Protein 9IX4 (pdb70)

Organism: Lacticaseibacillus zeae (NCBI:txid57037)

Secondary structure (DSSP, 8-state):
--HHHHHHHHHHHHHT-SS--EEEEE--TTSSHHHHHHHHHHHHHHH-SS--EEEEESSGGG--HHHHHHHHHHH--SS---STTTEEE---HHHHHHHHHHHHHTT-S-SSSSSSHHHHHHHHHHHHHHHHHHHT-S-STTHHHHHHHHHHHHHHHHHHHHHHHHHHTT--HHHHHHS-SSS----HHHHHHHHHHHHHS-HHHHHHHHHH-GGGSGGG-SEEEEEHHHHHSEE--TT-SS-EETTTSGGGTTEEEEESSHHHHHHHHHHHHHHHHHH--EEHHHHHHHHHHHHHHHHTT-S-HHHHHHHHT-HHHHHHHHHHHHHHHHHTTTSPEEE---SS----EEEETTEEEETTSSPPEEEEETTTTEEEEES-S--SS-HHHHHHHHHHHHHHHHHHHHHHHHHHHHHHHHH-S-GGGPPPHHHHHHHHHHHTT--HHHHHHHHTTTTT------S--SS------HHHHH-EEEEEEE--GGGTTS-EEEEEEE---HHHHHHHHHTTEEEEEEETTTT-S-SSSS--HHHHHHHHGGGEEEGGGGS-HHHHHHH--HHHHHHHT--EEEEEE---SSSSSSS--STT-S-SHHHHHHHHHHHHHHHS--S-SHHHHHTHHHHHHHHHHHHHHHHHHH-S---EEEEEESS--BSSSSSBHHHHHHHHHHHHHHS-SHHHHH-EEEE--TTSSS-HHHHHHHHHHHHHTT---EEEEEETTTS-TT----B---HHHHTT-EE---SS--SSSTTTS-B--S-EEE-----SS---SS--SSHHHHHHHHHHHHHHHTTSS-HHHHHHHHHHHHTT--PPPPTT-HHHHHHHHHHHHHHHGGG-S-SEE-S-EEEEEEHHHHHS---TTS-GGGS-HHHHHHHHHHTTT----HHHHHHHHHHHHHHHHHHHHHHHHHHTTT-SHHHHHHHHHHHHHHH-SSB-HHHHHSSSHHHHSSS-TT------TT--S-EEEEEEEGGGTEEETTS-SEEESTTSSTTTTTTTSTTTHHHHHHTT--SS----SB---HHHHHHHHHHHHHHHHHHHHHHHHT--------GGGTTT-SEEETTTEEEEEE---SS-S--HHHHHHHHHHHHHHHHHHHSS--EEEEEEEE-SS-------TTS-EEEEEEEE-TTSSB-S-HHHHHHHHHHHT-/--HHHHHHHHHHHHT-TTT--EEEEE--SSSSHHHHHHHHHHHHHHH-TT--EEEEESSGGGS-HHHHHHHHHHH--SS---STTTEEE---HHHHHHHHHHHHHTT-S-SSTTT-HHHHHHHHHHHHHHHHHHHTTS-HHHHHHHHHHHHHHHHHHHHHHHHHHHHHTT--HHHHH-SSSS-----HHHHHHHHHHHHTS-HHHHHHHHHH-GGGGTTT-SEEEEEHHHHHSEEPPTT-SS-EETTT-GGGTTEEEEETTTTTHHHHHHHHHHHHHHH--EEHHHHHHHHHHHHHHHHTT-S-HHHHHHHTT-HHHHHHHHHHHHHHHHTTTTS-EEE--SS-----EEEETTEEEETTSSPPEEEEETTTTEEEEESSS--SS-HHHHHHHHHHHHHHHHHHHHHHHHHHHHHHHHH-SSTTSPPPHHHHHHHHHHHTT--HHHHHHHHTTS-S----SGGGGS-------HHHHH-EEEEEEE--GGGTTS-EEEEEEE---HHHHHHHHHTTEEEEEEETTTT-S-SSSS--HHHHHHHHGGGEEEGGGGS-HHHHHHH--HHHHHHTT-EEEEEEE---S-GGGTS--SS----TTHHHHHHHHHHHHHHT----SSHHHHHHHHHHHHHHHHT-S--SEEEEEESS--BSSGGGBHHHHHHHHHHHHHHS-SSSSTTEEEEE--SSSSS-HHHHHHHHHHHHHTS--EEEEEEEHHHHSSS----EE--HHHHHH-EE-PPTT--SS-GGGTEE--SEEEEPPP--SS----S--SSHHHHHHHHHHHHHHHTTSS-HHHHHHHHHHHHHT-PPPPPTT-HHHHHHHHHHHHHHHGGG-S-SEE-SEEEEEEEHHHHHH---SS--GGGS-HHHHHHHHHHGGG----HHHHHHHHHHHHHHHHHHHHHHHHHHHTT-SHHHHHHHHHHHHHHH-SSB-HHHHHSSTTTTTTSS-TT------TT--S-EE-EEEETTTTEEESSS-S-EESSTTTTTTTTTTSTTHHHHHHHTT--SS----SB---HHHHHHHHHHHHHHHHHHHHHHHH----B----GGGTTS-SEEETTTEEEEEE--SS-----HHHHHHHHHHHHHHHHHHH-S--EEEEEESB-SS----EE-SSS-EEEE--SB-TTS-B---HHHHHHHHHH--

Solvent-accessible surface area: 102804 Å² total; per-residue (Å²): 48,107,26,65,14,0,17,20,0,0,116,64,0,38,81,46,48,102,106,12,0,0,0,5,0,25,0,20,27,26,31,14,21,27,104,5,0,0,39,0,0,0,76,29,0,40,155,74,120,138,7,51,0,0,0,0,0,30,84,129,130,11,12,70,54,116,38,0,68,61,1,4,149,93,41,12,82,103,88,135,39,46,31,9,50,36,5,3,21,7,60,49,26,54,32,15,0,61,35,0,36,43,10,45,105,156,115,106,1,33,100,40,2,33,76,25,86,72,0,87,116,5,3,99,56,0,17,49,4,34,127,5,5,33,48,2,103,117,38,120,135,11,66,145,20,4,120,40,6,0,30,75,12,8,10,79,0,10,50,8,0,3,31,9,1,1,98,91,17,167,16,150,28,132,83,10,37,117,35,14,61,83,66,11,135,32,78,46,120,10,42,30,74,0,63,100,46,10,88,162,19,94,161,75,17,16,94,15,1,18,67,1,9,10,18,3,30,8,105,98,0,6,0,0,0,0,24,3,43,42,6,27,109,33,17,49,16,8,7,70,102,117,52,74,26,0,26,32,6,98,9,3,146,66,1,0,0,0,8,8,28,0,2,29,0,2,78,60,12,5,50,9,14,0,60,76,12,36,152,24,72,12,24,0,17,48,0,0,20,40,0,15,58,1,1,60,43,0,58,114,27,34,4,0,24,82,3,10,145,25,0,55,139,76,116,50,1,99,108,23,13,85,36,0,122,90,3,24,67,69,1,69,6,47,24,18,4,35,7,92,138,51,69,106,104,14,17,14,13,0,58,1,9,8,37,63,16,26,28,56,30,141,75,8,17,0,31,26,32,120,146,80,80,9,0,15,1,6,49,48,131,126,40,78,17,50,2,86,114,0,5,22,66,1,11,90,12,0,64,42,3,8,95,15,0,8,49,14,0,81,61,9,36,83,50,17,31,140,136,72,122,38,147,111,88,29,25,18,13,42,15,0,1,12,0,0,3,22,4,5,59,12,53,110,72,22,2,97,2,1,13,23,3,37,21,8,41,33,70,96,140,69,114,86,71,140,73,36,33,17,0,18,37,15,0,1,50,106,3,5,8,5,1,66,6,46,61,36,77,27,19,44,1,25,6,79,0,32,0,2,18,4,20,30,0,0,0,49,16,2,13,4,8,0,65,40,0,1,0,0,0,1,1,28,6,0,58,10,34,2,10,9,23,0,1,3,16,26,1,0,134,46,38,3,19,92,64,27,30,56,0,42,141,68,14,31,94,90,17,65,142,60,4,40,33,86,65,35,9,59,139,54,152,14,78,17,81,28,41,62,1,110,3,60,178,110,3,41,38,15,51,35,133,108,162,94,109,126,52,84,166,73,23,178,94,22,23,65,38,12,41,121,28,10,109,80,17,111,59,60,97,76,67,67,51,13,11,81,109,16,7,58,21,2,0,7,0,2,18,0,0,9,42,0,0,60,28,54,24,4,4,0,1,0,0,0,5,14,65,54,8,20,109,80,7,85,6,17,60,122,8,0,76,77,7,3,68,49,12,32,109,32,15,39,62,107,8,2,106,44,0,49,20,68,14,0,3,70,136,53,174,82,31,44,86,85,5,6,49,90,1,10,67,66,4,19,139,38,44,84,9,2,0,0,2,1,1,18,124,25,1,23,38,37,36,71,2,51,12,103,32,28,110,77,1,142,94,71,40,24,47,19,18,36,193,84,49,76,131,92,40,221,85,8,102,33,0,3,1,1,0,0,2,0,0,41,12,57,144,30,6,32,41,79,84,78,15,110,40,50,34,18,4,4,67,8,3,0,19,10,1,2,0,8,11,25,50,16,2,20,8,126,26,1,52,91,15,7,120,0,4,60,117,100,95,56,46,214,94,11,107,98,0,64,0,6,12,0,1,0,0,36,31,0,19,27,2,0,5,6,0,30,41,8,20,20,1,8,43,62,0,89,0,1,2,2,28,63,0,6,36,53,6,11,48,30,49,20,76,41,123,47,18,14,33,0,0,33,18,0,14,97,40,4,120,98,130,92,85,82,6,124,150,17,45,46,30,22,30,61,27,4,18,0,4,18,0,30,70,6,22,119,91,4,87,68,67,18,78,76,25,101,71,35,19,103,39,48,100,55,2,48,36,22,0,0,97,55,0,6,2,25,66,163,79,0,70,76,24,129,7,1,76,91,76,98,14,24,12,0,4,9,3,7,113,24,150,141,85,64,49,48,39,49,0,91,29,103,55,130,110,48,2,26,17,43,26,98,16,102,66,46,66,0,15,25,91,11,2,2,62,48,7,11,16,117,17,104,34,2,69,99,37,2,107,100,66,89,6,42,32,128,7,71,75,31,80,25,2,1,0,4,13,0,6,126,15,1,43,24,1,2,1,27,28,1,0,36,64,3,3,46,83,40,7,92,28,123,0,41,97,38,72,85,68,98,6,44,57,0,19,38,14,44,70,91,25,78,3,0,0,24,13,58,12,94,82,69,104,55,150,74,86,77,159,39,43,93,112,58,2,116,65,47,6,61,73,0,48,82,20,6,136,111,102,5,42,1,6,18,4,26,3,20,3,57,107,110,55,51,25,96,75,30,166,129,23,80,13,6,20,9,46,0,4,2,33,92,96,1,142,75,49,5,50,102,99,33,91,99,42,2,109,125,33,6,89,83,42,133,21,76,23,0,17,20,0,0,123,67,0,46,73,39,55,106,94,15,0,0,0,7,0,26,1,10,14,22,17,17,25,28,118,5,0,0,16,0,0,0,65,27,1,66,145,74,136,126,6,55,0,0,0,0,1,26,41,119,73,7,11,55,60,131,43,0,64,50,0,6,159,97,40,17,64,94,117,110,91,49,24,4,32,44,6,4,19,12,68,42,26,57,40,17,0,65,44,0,28,53,15,51,95,159,126,110,3,25,109,34,0,50,90,18,94,105,0,82,141,11,2,76,38,0,18,57,4,43,116,1,7,35,38,10,108,146,72,111,137,9,73,156,16,0,122,47,4,0,35,58,4,5,30,64,0,7,63,6,0,1,43,11,4,2,90,98,14,147,9,112,16,141,120,42,14,44,94,26,60,97,14,16,140,18,62,52,123,1,31,31,95,0,67,91,45,10,67,140,15,90,146,68,22,14,98,16,1,23,52,1,7,11,20,4,19,9,111,100,1,11,0,0,0,0,20,1,44,32,3,26,91,39,20,49,16,10,6,63,132,133,50,84,27,0,24,25,8,97,8,2,161,67,2,0,0,0,6,12,21,0,1,18,0,1,95,52,10,8,74,13,20,0,59,65,13,37,153,20,66,13,20,0,17,42,1,0,29,38,0,14,67,1,1,60,28,1,66,107,28,36,3,2,21,87,2,10,140,19,0,45,132,83,119,51,0,90,99,22,20,82,54,0,120,84,0,22,72,64,2,67,4,44,16,23,5,21,3,120,61,137,49,181,84,16,21,10,14,0,65,1,19,5,41,58,12,20,24,50,40,141,75,6,20,0,34,33,30,92,144,86,62,12,0,28,2,10,85,44,132,120,42,79,21,66,4,85,115,1,6,27,69,1,16,100,13,0,83,41,3,7,96,16,0,7,49,15,0,70,64,11,30,88,45,31,43,132,148,70,114,62,149,115,99,40,24,23,14,47,21,0,0,14,0,0,2,23,1,4,54,12,50,105,68,22,3,90,3,0,11,23,8,34,32,10,47,35,68,99,113,163,39,80,129,112,71,34,26,18,0,16,38,13,0,1,41,112,3,6,8,4,1,68,10,52,66,32,76,24,16,44,2,18,4,79,0,30,0,3,25,6,23,33,0,0,0,53,12,1,12,3,10,0,66,44,0,3,0,0,0,0,8,26,1,0,59,13,38,6,8,9,15,0,1,5,17,22,1,0,124,41,29,1,23,90,62,32,34,64,0,42,142,65,18,67,109,90,9,62,151,69,5,30,30,93,39,42,6,70,156,71,170,15,83,17,84,34,34,60,9,144,16,61,150,104,5,32,52,11,21,50,148,110,148,88,131,95,53,84,130,67,17,144,89,28,35,50,89,12,46,138,34,11,111,103,33,146,129,41,94,75,25,11,80,44,0,1,12,1,7,19,0,1,6,19,0,0,56,28,88,30,1,4,0,0,0,0,0,8,20,68,24,2,28,101,69,15,102,4,19,50,101,12,1,83,85,3,5,66,50,2,54,116,26,15,28,53,152,48,0,99,65,0,47,15,70,13,1,1,66,164,54,178,86,36,30,134,82,6,4,49,72,0,15,59,31,0,19,147,46,36,73,11,0,1,0,1,0,4,9,104,13,0,2,31,22,15,85,0,37,10,99,32,16,125,67,0,144,120,65,26,23,55,11,21,38,208,88,51,72,164,103,36,195,74,44,88,15,0,1,2,0,0,0,5,0,1,45,17,66,135,16,5,24,56,87,77,73,21,119,36,49,37,28,5,6,57,10,4,0,18,9,1,1,0,4,11,24,50,15,3,30,12,109,36,2,59,93,14,8,111,2,7,42,111,83,171,66,52,205,83,14,95,99,0,70,0,14,7,0,0,7,0,17,18,0,10,11,0,0,2,4,0,15,40,6,22,9,6,3,47,74,0,43,0,2,1,9,30,60,0,7,61,43,9,9,69,23,51,15,80,46,122,53,13,12,24,0,0,32,29,0,22,91,35,6,118,120,96,113,78,75,8,124,117,38,30,43,41,23,26,44,31,3,19,0,4,18,0,37,73,8,14,142,94,0,63,52,87,12,62,92,13,124,68,32,26,93,31,37,95,47,2,46,42,19,0,0,97,47,3,9,2,31,58,165,76,1,62,70,21,150,14,2,96,98,83,85,14,24,7,0,3,9,5,8,106,14,126,134,86,72,61,44,42,79,0,100,47,96,66,141,109,44,2,25,21,42,26,90,17,101,50,63,80,0,9,10,76,6,2,2,70,63,4,1,25,118,14,97,22,1,93,90,20,2,114,86,75,102,5,51,34,135,8,105,69,46,70,34,2,0,0,3,12,0,5,118,18,1,29,26,13,2,2,24,32,0,2,36,55,0,12,54,85,24,2,79,31,136,28,44,102,53,73,57,66,74,15,44,72,19,18,58,45,33,28,116,20,74,0,0,3,16,14,71,10,115,108,76,81,103,155,82,86,92,169,41,72,70,118,140,11,71,54,53,5,54,83,2,47,83,51,13,144,129,121,6,47,0,10,13,4,20,5,14,13,64,101,158,20,147,13,88,55,68,159,88,24,63,17,12,66,8,31,1,1,2,52,77,120,2,111,54,73,9,61,110,92,14,46,111,35,19,112,129,10,8,115

Foldseek 3Di:
DDLVLLLVVVVVQLVCAQQGFEAEEAFFPLDPPPLSNLLSLLLVCVVDQQAAEEAAEADPLSLPVVSNLVSNCVNDDDPSPPCLLAAAEFEDLLVLLVVVLVCVVVVLQPCLLNVDVQLVVLNVVLVVLSVVLVVPPPDDVCNVVSVVSNLVSVVSNLVSVVVSLCVVLVHPQVCCVVVPVPQRADDDVSLVSSVVVLVPDDDSNSSVCSHSAVLSPVSRHRYYGYYLLQLQAFGCHRRGRDTDHNLFDPSLFAHEYEYAAALQSQVVVFLVQLQVLVVAKFFLLVLLVLVLQLLVCLQVPNFPCLLSVVQHPDPVSVVLNVLSVVLCVQQVSVFFEAEDDPVDFQAKWKDALAGIAGLQPQDKAWDQDVVVRHIYIDRDPDHRRPVVVSVVVSVVSLLVVLLVLLVSLVVSQVVVCVVDPDNPDGDTSLRSQQVSCVSSVHDSSSSVSSCVSLPNDNDDPDQPPVAFQAALQVCQPANMKMWHWDADPVPNVHIGIMMGTRHQRSLNVVVSSSSRYHYYYYHNCQQQCFVLSGPNVVNNCRRQPVSYHYSVVSDDVVSVVVLFCPVLCVVVVFDEAEDAQDDAQFQPPLDPPDPPQDDDCVSVVLRVVLQVLLVVDQDDPPPVNRRRVLSRLVSQVSSVLLVQQVDLLFLEEEAAEADDADDHSSHHPVSSQVSSQCSLPSDDDVSNVQEEEDEADPVDPDARLVVLQVLLVCSAPVRHYYYYYYYLPSDFPPGAAWHAQHPSNVVFKDFSDDPDDDCPDPQNGIEFGQEYEDEQHDCSAQDDQQQHSDSSNSSNVVSVSSLLSLLQDADVVVVVQSVQSSVSHGDDDRPQRPNQLSVLQVSVLRVVSNRPNHGMYGHNRYYYYHPVSLQRHDCVSHPLSRGDVNVVVSVVVSVVRDDDRVVSSLQSLLQSLQQSLLVLVVVLLVPQLADCVSVVLVVVVLLVCQLAQADAPVDQCPDDSNRPPSYCRNPSWHWDPVLDAKAAWDAPDDNRRGIGRVDHDDIFHLLLDCVWQAVPAPPQVVVCVVSNGDSHHGRYTTGHRPSSSQSNSFVSQVSRVQVVVCVLQPDRFDADPDSNCRVLAGTDDPLAEGEHEGADDADDPDDVVVVVVVVVVSQVSVCVPSVDRHAYAYDYAEDQDDDAWDADPVRRHTYGRYFTYGHNDGDHDVVSSVVCNVSVVD/DALVLLLVVVVVQLVCQQFFFAAEEAFFFQQCQPLNNLLSLLLVCVVDVQAAEEEAEADPVQLPPVSNVVSNQVRDDPPSDVCLLAEAEFDDLLVLLVVLLVCVVVVLQPVLLVPDPQLVVLNVLLVVLSVVLVVQVPDVVVNVVSVVSNLVSVVSNLVSVVVSLQVVLVHPQCVQFPVDDPGQPHDPVSLVSSVVVLVPDDPSNNNVCSHSAVLSPVSSHRYYGYYLLQLQAFGQHRSDSDTDHNLFDPSLFAHEYEYAPAVQSQVVVQLVLLVVLVVAKFFLLVLLVLLLQLLVCLQVVVFDCLLSVVQHPDVVSVVLNVLSVVLCVQQVSVFFEAEDDPDDFQAKWKFALQDIAGLQPQDKAWDQDVVVRHIYIYRDPDHPRPVVVSVVVSVVSLLVVLLVLLVSLVVSQVVVCVPDDPNPPRDTSLRSQQVSCVSSPDDNSSSVVSCVSDPSDNDDDLCVPDDFQAAAQVCQVAPMKMWDWDADPVPNRHIGTMMGGRHCRSLNSVVSSSSRYHYYYHDNCNPQCFVQSHPNVVNNCSRRPVSHHYSVVSDDVVSVVVLFDPVLLVVFLFAEAEAAQPDFQAQVSLADPPPPDDDPPPSVVVSVVLVVLQVPAVPDSPLRVQLNLVLSQVLVVQADLDQLEEEEAAADAADPGSSRHPVSSQVSSVCSLVVDHDPSSVQEEEAEQEPPDPDDSVVSLVVQQCCVQPVVGRYYYYYYLVRQLADHANKHFHDPCLVVFWTFSDDPPDDPPDVLAGIEFGQEYEYEFDPPSAQDDQQQHSHSSNSRRVVSVSSLLSLLQDAPVVVVVQSVCNSVSNGDDDRDQRVNQLSVLQVSVQSNVSNRNNHRIYGSYGYYYYHVVSLQRHECDSNPCSSGDPNVVVSPVVSVVRYDDNPVSSQQSLLQSLQLSLLSLVVVLVVPQLFDDVSVVLVVVLLLVCQLAQADAPVRLCDDPNNSPPSYCHNNSWHWDPPLDQKAAWAADDVVSRGIGRVDHDGIQHLCLPCLFLQVLAPCRVVVCVVSNGDSHRGRYTTGHHPNSSQSNSFVRQVVSVVVVCCVPLVADWAADDDRNLPPLAGTAAPLAETEHEDEDEADDPDDPVVVCVSNVVSQVVCCVVSVDRYAYEYDYAEYADQWDFDADPVRRYTYTHHAGYRSNHGRQDPVNSVVVVVSSD

Radius of gyration: 46.59 Å; Cα contacts (8 Å, |Δi|>4): 3832; chains: 2; bounding box: 82×109×124 Å

Structure (mmCIF, N/CA/C/O backbone):
data_9IX4
#
_entry.id   9IX4
#
_cell.length_a   1.00
_cell.length_b   1.00
_cell.length_c   1.00
_cell.angle_alpha   90.00
_cell.angle_beta   90.00
_cell.angle_gamma   90.00
#
_symmetry.space_group_name_H-M   'P 1'
#
loop_
_entity.id
_entity.type
_entity.pdbx_description
1 polymer DdmD
2 polymer "DNA (5'-D(P*TP*AP*TP*GP*AP*GP*TP*AP*TP*AP*TP*CP*C)-3')"
3 polymer "DNA (5'-D(P*AP*TP*GP*AP*GP*TP*AP*TP*AP*TP*CP*C)-3')"
4 polymer "DNA (5'-D(P*AP*AP*AP*AP*AP*AP*AP*AP*AP*A)-3')"
5 non-polymer "ADENOSINE-5'-DIPHOSPHATE"
#
loop_
_atom_site.group_PDB
_atom_site.id
_atom_site.type_symbol
_atom_site.label_atom_id
_atom_site.label_alt_id
_atom_site.label_comp_id
_atom_site.label_asym_id
_atom_site.label_entity_id
_atom_site.label_seq_id
_atom_site.pdbx_PDB_ins_code
_atom_site.Cartn_x
_atom_site.Cartn_y
_atom_site.Cartn_z
_atom_site.occupancy
_atom_site.B_iso_or_equiv
_atom_site.auth_seq_id
_atom_site.auth_comp_id
_atom_site.auth_asym_id
_atom_site.auth_atom_id
_atom_site.pdbx_PDB_model_num
ATOM 1 N N . MET A 1 1 ? 159.901 196.899 134.194 1.00 120.58 1 MET A N 1
ATOM 2 C CA . MET A 1 1 ? 159.447 195.520 134.320 1.00 122.80 1 MET A CA 1
ATOM 3 C C . MET A 1 1 ? 158.022 195.486 134.852 1.00 123.36 1 MET A C 1
ATOM 4 O O . MET A 1 1 ? 157.706 196.146 135.838 1.00 120.25 1 MET A O 1
ATOM 9 N N . GLN A 1 2 ? 157.161 194.723 134.190 1.00 106.69 2 GLN A N 1
ATOM 10 C CA . GLN A 1 2 ? 155.763 194.670 134.589 1.00 105.12 2 GLN A CA 1
ATOM 11 C C . GLN A 1 2 ? 155.598 193.864 135.869 1.00 104.04 2 GLN A C 1
ATOM 12 O O . GLN A 1 2 ? 156.259 192.843 136.071 1.00 103.60 2 GLN A O 1
ATOM 18 N N . VAL A 1 3 ? 154.707 194.337 136.741 1.00 95.47 3 VAL A N 1
ATOM 19 C CA . VAL A 1 3 ? 154.400 193.603 137.961 1.00 89.73 3 VAL A CA 1
ATOM 20 C C . VAL A 1 3 ? 153.674 192.307 137.631 1.00 91.79 3 VAL A C 1
ATOM 21 O O . VAL A 1 3 ? 153.807 191.307 138.350 1.00 94.62 3 VAL A O 1
ATOM 25 N N . SER A 1 4 ? 152.905 192.295 136.541 1.00 92.90 4 SER A N 1
ATOM 26 C CA . SER A 1 4 ? 152.156 191.100 136.176 1.00 92.44 4 SER A CA 1
ATOM 27 C C . SER A 1 4 ? 153.076 189.926 135.877 1.00 97.58 4 SER A C 1
ATOM 28 O O . SER A 1 4 ? 152.703 188.776 136.119 1.00 103.16 4 SER A O 1
ATOM 31 N N . ASP A 1 5 ? 154.275 190.188 135.353 1.00 99.01 5 ASP A N 1
ATOM 32 C CA . ASP A 1 5 ? 155.217 189.104 135.089 1.00 96.85 5 ASP A CA 1
ATOM 33 C C . ASP A 1 5 ? 155.644 188.419 136.381 1.00 99.24 5 ASP A C 1
ATOM 34 O O . ASP A 1 5 ? 155.680 187.185 136.468 1.00 105.53 5 ASP A O 1
ATOM 39 N N . PHE A 1 6 ? 155.967 189.209 137.402 1.00 88.55 6 PHE A N 1
ATOM 40 C CA . PHE A 1 6 ? 156.353 188.626 138.680 1.00 87.22 6 PHE A CA 1
ATOM 41 C C . PHE A 1 6 ? 155.171 187.941 139.347 1.00 86.55 6 PHE A C 1
ATOM 42 O O . PHE A 1 6 ? 155.339 186.918 140.018 1.00 96.05 6 PHE A O 1
ATOM 50 N N . SER A 1 7 ? 153.966 188.483 139.175 1.00 79.51 7 SER A N 1
ATOM 51 C CA . SER A 1 7 ? 152.789 187.797 139.693 1.00 81.45 7 SER A CA 1
ATOM 52 C C . SER A 1 7 ? 152.596 186.452 139.004 1.00 81.55 7 SER A C 1
ATOM 53 O O . SER A 1 7 ? 152.220 185.462 139.644 1.00 87.80 7 SER A O 1
ATOM 56 N N . GLY A 1 8 ? 152.851 186.398 137.698 1.00 71.14 8 GLY A N 1
ATOM 57 C CA . GLY A 1 8 ? 152.790 185.132 136.990 1.00 73.57 8 GLY A CA 1
ATOM 58 C C . GLY A 1 8 ? 153.825 184.142 137.484 1.00 83.14 8 GLY A C 1
ATOM 59 O O . GLY A 1 8 ? 153.541 182.952 137.624 1.00 84.62 8 GLY A O 1
ATOM 60 N N . MET A 1 9 ? 155.039 184.621 137.760 1.00 81.12 9 MET A N 1
ATOM 61 C CA . MET A 1 9 ? 156.057 183.742 138.327 1.00 68.87 9 MET A CA 1
ATOM 62 C C . MET A 1 9 ? 155.628 183.211 139.687 1.00 73.87 9 MET A C 1
ATOM 63 O O . MET A 1 9 ? 155.803 182.024 139.984 1.00 83.37 9 MET A O 1
ATOM 68 N N . ILE A 1 10 ? 155.055 184.077 140.524 1.00 69.73 10 ILE A N 1
ATOM 69 C CA . ILE A 1 10 ? 154.623 183.661 141.855 1.00 60.16 10 ILE A CA 1
ATOM 70 C C . ILE A 1 10 ? 153.529 182.609 141.761 1.00 70.29 10 ILE A C 1
ATOM 71 O O . ILE A 1 10 ? 153.549 181.605 142.481 1.00 82.14 10 ILE A O 1
ATOM 76 N N . LYS A 1 11 ? 152.548 182.825 140.887 1.00 82.40 11 LYS A N 1
ATOM 77 C CA . LYS A 1 11 ? 151.458 181.863 140.788 1.00 82.84 11 LYS A CA 1
ATOM 78 C C . LYS A 1 11 ? 151.913 180.564 140.138 1.00 85.60 11 LYS A C 1
ATOM 79 O O . LYS A 1 11 ? 151.402 179.492 140.481 1.00 94.49 11 LYS A O 1
ATOM 85 N N . LYS A 1 12 ? 152.885 180.628 139.228 1.00 75.17 12 LYS A N 1
ATOM 86 C CA . LYS A 1 12 ? 153.469 179.403 138.697 1.00 77.37 12 LYS A CA 1
ATOM 87 C C . LYS A 1 12 ? 154.174 178.619 139.794 1.00 82.66 12 LYS A C 1
ATOM 88 O O . LYS A 1 12 ? 154.041 177.395 139.881 1.00 83.54 12 LYS A O 1
ATOM 94 N N . LEU A 1 13 ? 154.933 179.312 140.644 1.00 79.07 13 LEU A N 1
ATOM 95 C CA . LEU A 1 13 ? 155.616 178.628 141.736 1.00 71.78 13 LEU A CA 1
ATOM 96 C C . LEU A 1 13 ? 154.621 178.019 142.712 1.00 74.70 13 LEU A C 1
ATOM 97 O O . LEU A 1 13 ? 154.804 176.886 143.170 1.00 86.01 13 LEU A O 1
ATOM 102 N N . GLN A 1 14 ? 153.562 178.756 143.044 1.00 77.77 14 GLN A N 1
ATOM 103 C CA . GLN A 1 14 ? 152.542 178.216 143.935 1.00 80.61 14 GLN A CA 1
ATOM 104 C C . GLN A 1 14 ? 151.812 177.041 143.301 1.00 81.78 14 GLN A C 1
ATOM 105 O O . GLN A 1 14 ? 151.301 176.173 144.015 1.00 86.12 14 GLN A O 1
ATOM 111 N N . SER A 1 15 ? 151.746 176.999 141.969 1.00 87.79 15 SER A N 1
ATOM 112 C CA . SER A 1 15 ? 151.150 175.860 141.284 1.00 89.95 15 SER A CA 1
ATOM 113 C C . SER A 1 15 ? 151.943 174.576 141.483 1.00 96.81 15 SER A C 1
ATOM 114 O O . SER A 1 15 ? 151.386 173.487 141.310 1.00 100.95 15 SER A O 1
ATOM 117 N N . GLN A 1 16 ? 153.219 174.675 141.846 1.00 94.13 16 GLN A N 1
ATOM 118 C CA . GLN A 1 16 ? 154.094 173.523 142.025 1.00 89.74 16 GLN A CA 1
ATOM 119 C C . GLN A 1 16 ? 154.071 172.984 143.444 1.00 95.94 16 GLN A C 1
ATOM 120 O O . GLN A 1 16 ? 155.065 172.398 143.880 1.00 95.93 16 GLN A O 1
ATOM 126 N N . SER A 1 17 ? 152.964 173.162 144.161 1.00 114.67 17 SER A N 1
ATOM 127 C CA . SER A 1 17 ? 152.870 172.968 145.606 1.00 112.15 17 SER A CA 1
ATOM 128 C C . SER A 1 17 ? 153.407 171.635 146.127 1.00 110.71 17 SER A C 1
ATOM 129 O O . SER A 1 17 ? 154.205 171.644 147.072 1.00 111.39 17 SER A O 1
ATOM 132 N N . PRO A 1 18 ? 153.020 170.476 145.576 1.00 110.89 18 PRO A N 1
ATOM 133 C CA . PRO A 1 18 ? 153.502 169.225 146.189 1.00 104.71 18 PRO A CA 1
ATOM 134 C C . PRO A 1 18 ? 154.989 168.991 145.987 1.00 105.02 18 PRO A C 1
ATOM 135 O O . PRO A 1 18 ? 155.687 168.639 146.945 1.00 107.29 18 PRO A O 1
ATOM 139 N N . GLU A 1 19 ? 155.497 169.174 144.775 1.00 98.43 19 GLU A N 1
ATOM 140 C CA . GLU A 1 19 ? 156.925 169.060 144.489 1.00 97.85 19 GLU A CA 1
ATOM 141 C C . GLU A 1 19 ? 157.435 170.466 144.199 1.00 96.93 19 GLU A C 1
ATOM 142 O O . GLU A 1 19 ? 157.354 170.943 143.065 1.00 100.60 19 GLU A O 1
ATOM 148 N N . HIS A 1 20 ? 157.959 171.123 145.228 1.00 71.85 20 HIS A N 1
ATOM 149 C CA . HIS A 1 20 ? 158.331 172.524 145.106 1.00 74.05 20 HIS A CA 1
ATOM 150 C C . HIS A 1 20 ? 159.473 172.704 144.118 1.00 74.62 20 HIS A C 1
ATOM 151 O O . HIS A 1 20 ? 160.360 171.856 144.002 1.00 79.73 20 HIS A O 1
ATOM 158 N N . ALA A 1 21 ? 159.440 173.815 143.397 1.00 63.46 21 ALA A N 1
ATOM 159 C CA . ALA A 1 21 ? 160.407 174.115 142.357 1.00 66.15 21 ALA A CA 1
ATOM 160 C C . ALA A 1 21 ? 161.257 175.314 142.748 1.00 64.62 21 ALA A C 1
ATOM 161 O O . ALA A 1 21 ? 160.938 176.061 143.672 1.00 75.77 21 ALA A O 1
ATOM 163 N N . LEU A 1 22 ? 162.357 175.485 142.026 1.00 53.76 22 LEU A N 1
ATOM 164 C CA . LEU A 1 22 ? 163.251 176.620 142.194 1.00 46.31 22 LEU A CA 1
ATOM 165 C C . LEU A 1 22 ? 163.297 177.400 140.892 1.00 58.67 22 LEU A C 1
ATOM 166 O O . LEU A 1 22 ? 163.531 176.819 139.829 1.00 75.29 22 LEU A O 1
ATOM 171 N N . MET A 1 23 ? 163.076 178.706 140.971 1.00 59.80 23 MET A N 1
ATOM 172 C CA . MET A 1 23 ? 163.054 179.572 139.802 1.00 60.63 23 MET A CA 1
ATOM 173 C C . MET A 1 23 ? 164.146 180.619 139.933 1.00 66.86 23 MET A C 1
ATOM 174 O O . MET A 1 23 ? 164.276 181.254 140.982 1.00 76.44 23 MET A O 1
ATOM 179 N N . LEU A 1 24 ? 164.925 180.797 138.873 1.00 68.43 24 LEU A N 1
ATOM 180 C CA . LEU A 1 24 ? 166.004 181.772 138.843 1.00 70.95 24 LEU A CA 1
ATOM 181 C C . LEU A 1 24 ? 165.733 182.781 137.742 1.00 76.41 24 LEU A C 1
ATOM 182 O O . LEU A 1 24 ? 165.394 182.400 136.618 1.00 88.28 24 LEU A O 1
ATOM 187 N N . LEU A 1 25 ? 165.885 184.060 138.063 1.00 69.20 25 LEU A N 1
ATOM 188 C CA . LEU A 1 25 ? 165.626 185.140 137.123 1.00 71.05 25 LEU A CA 1
ATOM 189 C C . LEU A 1 25 ? 166.910 185.922 136.903 1.00 76.15 25 LEU A C 1
ATOM 190 O O . LEU A 1 25 ? 167.521 186.400 137.863 1.00 80.61 25 LEU A O 1
ATOM 195 N N . ASN A 1 26 ? 167.313 186.053 135.644 1.00 90.42 26 ASN A N 1
ATOM 196 C CA . ASN A 1 26 ? 168.461 186.865 135.260 1.00 86.73 26 ASN A CA 1
ATOM 197 C C . ASN A 1 26 ? 167.946 188.153 134.637 1.00 95.10 26 ASN A C 1
ATOM 198 O O . ASN A 1 26 ? 167.425 188.143 133.518 1.00 100.31 26 ASN A O 1
ATOM 203 N N . ALA A 1 27 ? 168.097 189.261 135.357 1.00 95.72 27 ALA A N 1
ATOM 204 C CA . ALA A 1 27 ? 167.751 190.559 134.833 1.00 99.12 27 ALA A CA 1
ATOM 205 C C . ALA A 1 27 ? 168.872 191.500 135.250 1.00 102.46 27 ALA A C 1
ATOM 206 O O . ALA A 1 27 ? 169.266 191.503 136.428 1.00 106.32 27 ALA A O 1
ATOM 208 N N . PRO A 1 28 ? 169.397 192.305 134.331 1.00 107.69 28 PRO A N 1
ATOM 209 C CA . PRO A 1 28 ? 170.507 193.193 134.683 1.00 107.55 28 PRO A CA 1
ATOM 210 C C . PRO A 1 28 ? 170.114 194.163 135.785 1.00 107.64 28 PRO A C 1
ATOM 211 O O . PRO A 1 28 ? 168.949 194.532 135.934 1.00 110.00 28 PRO A O 1
ATOM 215 N N . THR A 1 29 ? 171.108 194.555 136.575 1.00 114.62 29 THR A N 1
ATOM 216 C CA . THR A 1 29 ? 170.873 195.443 137.699 1.00 115.34 29 THR A CA 1
ATOM 217 C C . THR A 1 29 ? 170.402 196.810 137.218 1.00 120.04 29 THR A C 1
ATOM 218 O O . THR A 1 29 ? 170.580 197.192 136.059 1.00 125.39 29 THR A O 1
ATOM 222 N N . GLY A 1 30 ? 169.779 197.546 138.132 1.00 123.11 30 GLY A N 1
ATOM 223 C CA . GLY A 1 30 ? 169.212 198.834 137.817 1.00 124.49 30 GLY A CA 1
ATOM 224 C C . GLY A 1 30 ? 167.806 198.776 137.274 1.00 127.00 30 GLY A C 1
ATOM 225 O O . GLY A 1 30 ? 167.111 199.799 137.284 1.00 130.10 30 GLY A O 1
ATOM 226 N N . THR A 1 31 ? 167.363 197.616 136.806 1.00 122.74 31 THR A N 1
ATOM 227 C CA . THR A 1 31 ? 165.979 197.429 136.418 1.00 120.00 31 THR A CA 1
ATOM 228 C C . THR A 1 31 ? 165.161 197.038 137.643 1.00 123.17 31 THR A C 1
ATOM 229 O O . THR A 1 31 ? 165.696 196.700 138.701 1.00 117.93 31 THR A O 1
ATOM 233 N N . GLY A 1 32 ? 163.845 197.089 137.494 1.00 112.94 32 GLY A N 1
ATOM 234 C CA . GLY A 1 32 ? 162.981 196.889 138.636 1.00 109.55 32 GLY A CA 1
ATOM 235 C C . GLY A 1 32 ? 162.825 195.449 139.070 1.00 109.45 32 GLY A C 1
ATOM 236 O O . GLY A 1 32 ? 161.727 194.896 138.979 1.00 117.70 32 GLY A O 1
ATOM 237 N N . LYS A 1 33 ? 163.898 194.819 139.547 1.00 101.77 33 LYS A N 1
ATOM 238 C CA . LYS A 1 33 ? 163.743 193.495 140.138 1.00 102.22 33 LYS A CA 1
ATOM 239 C C . LYS A 1 33 ? 163.154 193.603 141.536 1.00 103.97 33 LYS A C 1
ATOM 240 O O . LYS A 1 33 ? 162.073 193.073 141.810 1.00 107.95 33 LYS A O 1
ATOM 246 N N . SER A 1 34 ? 163.853 194.301 142.433 1.00 98.85 34 SER A N 1
ATOM 247 C CA . SER A 1 34 ? 163.389 194.416 143.811 1.00 96.98 34 SER A CA 1
ATOM 248 C C . SER A 1 34 ? 162.059 195.151 143.906 1.00 99.30 34 SER A C 1
ATOM 249 O O . SER A 1 34 ? 161.161 194.710 144.631 1.00 104.73 34 SER A O 1
ATOM 252 N N . TYR A 1 35 ? 161.918 196.244 143.182 1.00 92.14 35 TYR A N 1
ATOM 253 C CA . TYR A 1 35 ? 160.691 197.002 143.232 1.00 91.38 35 TYR A CA 1
ATOM 254 C C . TYR A 1 35 ? 159.514 196.157 142.841 1.00 92.24 35 TYR A C 1
ATOM 255 O O . TYR A 1 35 ? 158.572 196.008 143.604 1.00 99.68 35 TYR A O 1
ATOM 264 N N . THR A 1 36 ? 159.559 195.591 141.653 1.00 80.51 36 THR A N 1
ATOM 265 C CA . THR A 1 36 ? 158.428 194.824 141.156 1.00 82.84 36 THR A CA 1
ATOM 266 C C . THR A 1 36 ? 158.205 193.537 141.933 1.00 88.14 36 THR A C 1
ATOM 267 O O . THR A 1 36 ? 157.056 193.112 142.063 1.00 101.40 36 THR A O 1
ATOM 271 N N . ILE A 1 37 ? 159.253 192.902 142.462 1.00 74.33 37 ILE A N 1
ATOM 272 C CA . ILE A 1 37 ? 159.007 191.717 143.276 1.00 70.93 37 ILE A CA 1
ATOM 273 C C . ILE A 1 37 ? 158.312 192.103 144.573 1.00 76.50 37 ILE A C 1
ATOM 274 O O . ILE A 1 37 ? 157.448 191.372 145.061 1.00 81.69 37 ILE A O 1
ATOM 279 N N . ILE A 1 38 ? 158.646 193.266 145.138 1.00 78.90 38 ILE A N 1
ATOM 280 C CA . ILE A 1 38 ? 157.934 193.727 146.324 1.00 73.03 38 ILE A CA 1
ATOM 281 C C . ILE A 1 38 ? 156.475 194.011 145.995 1.00 72.32 38 ILE A C 1
ATOM 282 O O . ILE A 1 38 ? 155.567 193.624 146.743 1.00 88.14 38 ILE A O 1
ATOM 287 N N . ARG A 1 39 ? 156.224 194.683 144.871 1.00 76.81 39 ARG A N 1
ATOM 288 C CA . ARG A 1 39 ? 154.844 194.960 144.485 1.00 78.53 39 ARG A CA 1
ATOM 289 C C . ARG A 1 39 ? 154.060 193.671 144.276 1.00 80.50 39 ARG A C 1
ATOM 290 O O . ARG A 1 39 ? 152.922 193.547 144.741 1.00 90.34 39 ARG A O 1
ATOM 298 N N . ALA A 1 40 ? 154.655 192.698 143.585 1.00 63.21 40 ALA A N 1
ATOM 299 C CA . ALA A 1 40 ? 153.963 191.445 143.314 1.00 71.15 40 ALA A CA 1
ATOM 300 C C . ALA A 1 40 ? 153.730 190.647 144.588 1.00 80.11 40 ALA A C 1
ATOM 301 O O . ALA A 1 40 ? 152.665 190.043 144.760 1.00 84.11 40 ALA A O 1
ATOM 303 N N . LEU A 1 41 ? 154.712 190.623 145.490 1.00 76.38 41 LEU A N 1
ATOM 304 C CA . LEU A 1 41 ? 154.525 189.944 146.764 1.00 65.51 41 LEU A CA 1
ATOM 305 C C . LEU A 1 41 ? 153.375 190.559 147.539 1.00 69.60 41 LEU A C 1
ATOM 306 O O . LEU A 1 41 ? 152.523 189.840 148.070 1.00 82.00 41 LEU A O 1
ATOM 311 N N . CYS A 1 42 ? 153.326 191.891 147.605 1.00 77.56 42 CYS A N 1
ATOM 312 C CA . CYS A 1 42 ? 152.245 192.546 148.332 1.00 74.22 42 CYS A CA 1
ATOM 313 C C . CYS A 1 42 ? 150.895 192.258 147.691 1.00 76.51 42 CYS A C 1
ATOM 314 O O . CYS A 1 42 ? 149.914 191.983 148.391 1.00 91.70 42 CYS A O 1
ATOM 317 N N . ARG A 1 43 ? 150.827 192.308 146.361 1.00 69.30 43 ARG A N 1
ATOM 318 C CA . ARG A 1 43 ? 149.564 192.060 145.677 1.00 72.44 43 ARG A CA 1
ATOM 319 C C . ARG A 1 43 ? 149.070 190.641 145.925 1.00 77.35 43 ARG A C 1
ATOM 320 O O . ARG A 1 43 ? 147.892 190.423 146.234 1.00 81.70 43 ARG A O 1
ATOM 328 N N . TYR A 1 44 ? 149.964 189.659 145.806 1.00 73.40 44 TYR A N 1
ATOM 329 C CA . TYR A 1 44 ? 149.565 188.275 146.023 1.00 69.17 44 TYR A CA 1
ATOM 330 C C . TYR A 1 44 ? 149.181 188.030 147.474 1.00 78.33 44 TYR A C 1
ATOM 331 O O . TYR A 1 44 ? 148.247 187.272 147.752 1.00 87.09 44 TYR A O 1
ATOM 340 N N . ALA A 1 45 ? 149.890 188.655 148.415 1.00 82.81 45 ALA A N 1
ATOM 341 C CA . ALA A 1 45 ? 149.533 188.505 149.819 1.00 78.24 45 ALA A CA 1
ATOM 342 C C . ALA A 1 45 ? 148.155 189.083 150.098 1.00 81.24 45 ALA A C 1
ATOM 343 O O . ALA A 1 45 ? 147.373 188.498 150.855 1.00 87.32 45 ALA A O 1
ATOM 345 N N . ILE A 1 46 ? 147.841 190.232 149.500 1.00 78.85 46 ILE A N 1
ATOM 346 C CA . ILE A 1 46 ? 146.532 190.836 149.716 1.00 73.35 46 ILE A CA 1
ATOM 347 C C . ILE A 1 46 ? 145.434 189.970 149.116 1.00 81.83 46 ILE A C 1
ATOM 348 O O . ILE A 1 46 ? 144.388 189.753 149.737 1.00 86.48 46 ILE A O 1
ATOM 353 N N . LYS A 1 47 ? 145.651 189.455 147.905 1.00 85.36 47 LYS A N 1
ATOM 354 C CA . LYS A 1 47 ? 144.594 188.700 147.239 1.00 80.97 47 LYS A CA 1
ATOM 355 C C . LYS A 1 47 ? 144.350 187.354 147.908 1.00 79.40 47 LYS A C 1
ATOM 356 O O . LYS A 1 47 ? 143.204 186.905 148.004 1.00 85.00 47 LYS A O 1
ATOM 362 N N . HIS A 1 48 ? 145.405 186.691 148.369 1.00 84.69 48 HIS A N 1
ATOM 363 C CA . HIS A 1 48 ? 145.317 185.330 148.882 1.00 84.26 48 HIS A CA 1
ATOM 364 C C . HIS A 1 48 ? 145.624 185.312 150.372 1.00 85.64 48 HIS A C 1
ATOM 365 O O . HIS A 1 48 ? 146.666 185.814 150.800 1.00 93.62 48 HIS A O 1
ATOM 372 N N . GLU A 1 49 ? 144.721 184.720 151.153 1.00 91.08 49 GLU A N 1
ATOM 373 C CA . GLU A 1 49 ? 144.832 184.777 152.607 1.00 93.38 49 GLU A CA 1
ATOM 374 C C . GLU A 1 49 ? 145.925 183.862 153.142 1.00 95.49 49 GLU A C 1
ATOM 375 O O . GLU A 1 49 ? 146.634 184.228 154.084 1.00 96.21 49 GLU A O 1
ATOM 381 N N . ASN A 1 50 ? 146.072 182.670 152.572 1.00 91.66 50 ASN A N 1
ATOM 382 C CA . ASN A 1 50 ? 146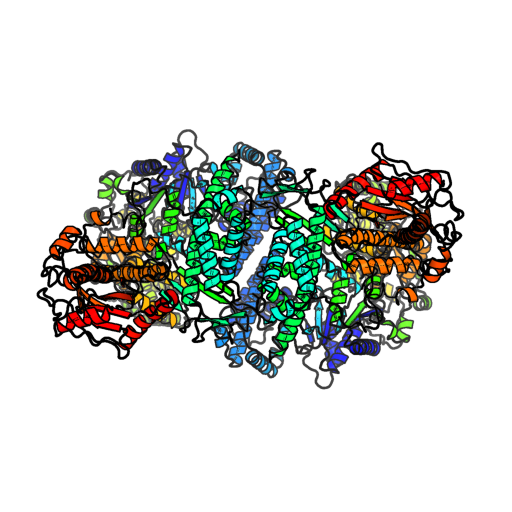.986 181.669 153.100 1.00 89.50 50 ASN A CA 1
ATOM 383 C C . ASN A 1 50 ? 148.384 181.756 152.505 1.00 88.39 50 ASN A C 1
ATOM 384 O O . ASN A 1 50 ? 149.251 180.965 152.884 1.00 87.03 50 ASN A O 1
ATOM 389 N N . PHE A 1 51 ? 148.624 182.687 151.590 1.00 80.50 51 PHE A N 1
ATOM 390 C CA . PHE A 1 51 ? 149.941 182.817 150.986 1.00 80.07 51 PHE A CA 1
ATOM 391 C C . PHE A 1 51 ? 150.935 183.356 152.003 1.00 80.57 51 PHE A C 1
ATOM 392 O O . PHE A 1 51 ? 150.655 184.336 152.697 1.00 89.90 51 PHE A O 1
ATOM 400 N N . ARG A 1 52 ? 152.097 182.717 152.091 1.00 72.53 52 ARG A N 1
ATOM 401 C CA . ARG A 1 52 ? 153.156 183.146 152.992 1.00 67.06 52 ARG A CA 1
ATOM 402 C C . ARG A 1 52 ? 154.463 183.223 152.225 1.00 71.39 52 ARG A C 1
ATOM 403 O O . ARG A 1 52 ? 154.797 182.303 151.475 1.00 77.15 52 ARG A O 1
ATOM 411 N N . ALA A 1 53 ? 155.202 184.312 152.418 1.00 62.56 53 ALA A N 1
ATOM 412 C CA . ALA A 1 53 ? 156.458 184.527 151.720 1.00 49.62 53 ALA A CA 1
ATOM 413 C C . ALA A 1 53 ? 157.531 184.970 152.698 1.00 55.56 53 ALA A C 1
ATOM 414 O O . ALA A 1 53 ? 157.251 185.626 153.702 1.00 77.21 53 ALA A O 1
ATOM 416 N N . PHE A 1 54 ? 158.764 184.593 152.390 1.00 47.26 54 PHE A N 1
ATOM 417 C CA . PHE A 1 54 ? 159.945 185.034 153.116 1.00 47.47 54 PHE A CA 1
ATOM 418 C C . PHE A 1 54 ? 160.813 185.833 152.161 1.00 60.53 54 PHE A C 1
ATOM 419 O O . PHE A 1 54 ? 161.427 185.259 151.262 1.00 75.39 54 PHE A O 1
ATOM 427 N N . PHE A 1 55 ? 160.876 187.141 152.356 1.00 59.53 55 PHE A N 1
ATOM 428 C CA . PHE A 1 55 ? 161.787 187.984 151.597 1.00 54.47 55 PHE A CA 1
ATOM 429 C C . PHE A 1 55 ? 163.135 187.962 152.305 1.00 61.02 55 PHE A C 1
ATOM 430 O O . PHE A 1 55 ? 163.332 188.659 153.307 1.00 74.91 55 PHE A O 1
ATOM 438 N N . VAL A 1 56 ? 164.055 187.155 151.789 1.00 58.26 56 VAL A N 1
ATOM 439 C CA . VAL A 1 56 ? 165.349 186.919 152.407 1.00 54.91 56 VAL A CA 1
ATOM 440 C C . VAL A 1 56 ? 166.404 187.647 151.596 1.00 67.64 56 VAL A C 1
ATOM 441 O O . VAL A 1 56 ? 166.527 187.424 150.387 1.00 73.11 56 VAL A O 1
ATOM 445 N N . THR A 1 57 ? 167.161 188.514 152.254 1.00 83.48 57 THR A N 1
ATOM 446 C CA . THR A 1 57 ? 168.249 189.221 151.597 1.00 76.63 57 THR A CA 1
ATOM 447 C C . THR A 1 57 ? 169.544 188.953 152.349 1.00 79.44 57 THR A C 1
ATOM 448 O O . THR A 1 57 ? 169.564 188.256 153.366 1.00 88.73 57 THR A O 1
ATOM 452 N N . ASP A 1 58 ? 170.641 189.510 151.843 1.00 87.88 58 ASP A N 1
ATOM 453 C CA . ASP A 1 58 ? 171.944 189.238 152.432 1.00 90.62 58 ASP A CA 1
ATOM 454 C C . ASP A 1 58 ? 172.458 190.372 153.302 1.00 91.91 58 ASP A C 1
ATOM 455 O O . ASP A 1 58 ? 173.132 190.112 154.303 1.00 95.67 58 ASP A O 1
ATOM 460 N N . GLN A 1 59 ? 172.160 191.619 152.959 1.00 85.85 59 GLN A N 1
ATOM 461 C CA . GLN A 1 59 ? 172.605 192.755 153.746 1.00 87.55 59 GLN A CA 1
ATOM 462 C C . GLN A 1 59 ? 171.411 193.510 154.305 1.00 89.70 59 GLN A C 1
ATOM 463 O O . GLN A 1 59 ? 170.345 193.570 153.690 1.00 93.96 59 GLN A O 1
ATOM 469 N N . LYS A 1 60 ? 171.613 194.094 155.484 1.00 84.84 60 LYS A N 1
ATOM 470 C CA . LYS A 1 60 ? 170.528 194.753 156.194 1.00 78.37 60 LYS A CA 1
ATOM 471 C C . LYS A 1 60 ? 170.003 195.972 155.452 1.00 77.83 60 LYS A C 1
ATOM 472 O O . LYS A 1 60 ? 168.862 196.382 155.684 1.00 80.07 60 LYS A O 1
ATOM 478 N N . LYS A 1 61 ? 170.805 196.560 154.566 1.00 82.46 61 LYS A N 1
ATOM 479 C CA . LYS A 1 61 ? 170.371 197.735 153.825 1.00 88.98 61 LYS A CA 1
ATOM 480 C C . LYS A 1 61 ? 169.419 197.400 152.688 1.00 92.28 61 LYS A C 1
ATOM 481 O O . LYS A 1 61 ? 168.806 198.315 152.130 1.00 94.84 61 LYS A O 1
ATOM 487 N N . ASN A 1 62 ? 169.276 196.125 152.335 1.00 88.60 62 ASN A N 1
ATOM 488 C CA . ASN A 1 62 ? 168.471 195.717 151.194 1.00 87.34 62 ASN A CA 1
ATOM 489 C C . ASN A 1 62 ? 167.116 195.151 151.590 1.00 89.89 62 ASN A C 1
ATOM 490 O O . ASN A 1 62 ? 166.424 194.590 150.738 1.00 91.88 62 ASN A O 1
ATOM 495 N N . LEU A 1 63 ? 166.725 195.271 152.860 1.00 85.97 63 LEU A N 1
ATOM 496 C CA . LEU A 1 63 ? 165.410 194.786 153.270 1.00 82.17 63 LEU A CA 1
ATOM 497 C C . LEU A 1 63 ? 164.296 195.581 152.605 1.00 85.69 63 LEU A C 1
ATOM 498 O O . LEU A 1 63 ? 163.285 195.009 152.186 1.00 87.85 63 LEU A O 1
ATOM 503 N N . LYS A 1 64 ? 164.462 196.898 152.504 1.00 93.19 64 LYS A N 1
ATOM 504 C CA . LYS A 1 64 ? 163.479 197.778 151.873 1.00 91.76 64 LYS A CA 1
ATOM 505 C C . LYS A 1 64 ? 162.109 197.654 152.537 1.00 93.61 64 LYS A C 1
ATOM 506 O O . LYS A 1 64 ? 161.078 197.559 151.870 1.00 99.89 64 LYS A O 1
ATOM 512 N N . GLU A 1 65 ? 162.102 197.654 153.870 1.00 97.48 65 GLU A N 1
ATOM 513 C CA . GLU A 1 65 ? 160.833 197.563 154.585 1.00 98.04 65 GLU A CA 1
ATOM 514 C C . GLU A 1 65 ? 159.961 198.784 154.323 1.00 103.87 65 GLU A C 1
ATOM 515 O O . GLU A 1 65 ? 158.73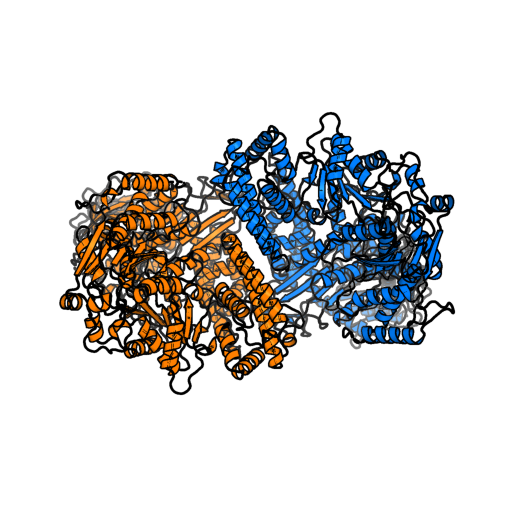0 198.682 154.300 1.00 107.21 65 GLU A O 1
ATOM 521 N N . GLN A 1 66 ? 160.578 199.949 154.115 1.00 110.13 66 GLN A N 1
ATOM 522 C CA . GLN A 1 66 ? 159.805 201.126 153.733 1.00 106.98 66 GLN A CA 1
ATOM 523 C C . GLN A 1 66 ? 159.160 200.932 152.369 1.00 105.87 66 GLN A C 1
ATOM 524 O O . GLN A 1 66 ? 158.014 201.344 152.147 1.00 109.40 66 GLN A O 1
ATOM 530 N N . ASP A 1 67 ? 159.887 200.313 151.439 1.00 92.33 67 ASP A N 1
ATOM 531 C CA . ASP A 1 67 ? 159.311 200.015 150.135 1.00 92.57 67 ASP A CA 1
ATOM 532 C C . ASP A 1 67 ? 158.152 199.037 150.264 1.00 95.63 67 ASP A C 1
ATOM 533 O O . ASP A 1 67 ? 157.138 199.171 149.571 1.00 97.56 67 ASP A O 1
ATOM 538 N N . PHE A 1 68 ? 158.279 198.050 151.155 1.00 90.69 68 PHE A N 1
ATOM 539 C CA . PHE A 1 68 ? 157.156 197.161 151.429 1.00 89.46 68 PHE A CA 1
ATOM 540 C C . PHE A 1 68 ? 155.967 197.925 151.983 1.00 92.00 68 PHE A C 1
ATOM 541 O O . PHE A 1 68 ? 154.824 197.646 151.619 1.00 95.03 68 PHE A O 1
ATOM 549 N N . GLU A 1 69 ? 156.212 198.877 152.883 1.00 103.00 69 GLU A N 1
ATOM 550 C CA . GLU A 1 69 ? 155.112 199.655 153.441 1.00 100.28 69 GLU A CA 1
ATOM 551 C C . GLU A 1 69 ? 154.402 200.454 152.359 1.00 100.73 69 GLU A C 1
ATOM 552 O O . GLU A 1 69 ? 153.166 200.484 152.304 1.00 101.42 69 GLU A O 1
ATOM 558 N N . VAL A 1 70 ? 155.172 201.101 151.483 1.00 96.68 70 VAL A N 1
ATOM 559 C CA . VAL A 1 70 ? 154.576 201.869 150.394 1.00 98.47 70 VAL A CA 1
ATOM 560 C C . VAL A 1 70 ? 153.773 200.959 149.477 1.00 100.08 70 VAL A C 1
ATOM 561 O O . VAL A 1 70 ? 152.640 201.279 149.095 1.00 101.12 70 VAL A O 1
ATOM 565 N N . ALA A 1 71 ? 154.343 199.808 149.114 1.00 96.03 71 ALA A N 1
ATOM 566 C CA . ALA A 1 71 ? 153.649 198.881 148.230 1.00 93.38 71 ALA A CA 1
ATOM 5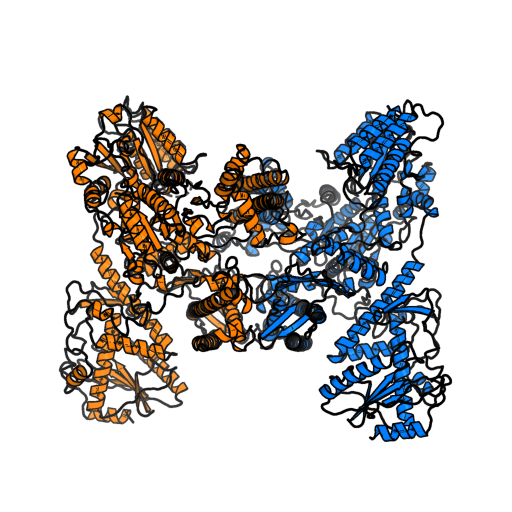67 C C . ALA A 1 71 ? 152.371 198.360 148.867 1.00 98.71 71 ALA A C 1
ATOM 568 O O . ALA A 1 71 ? 151.345 198.220 148.194 1.00 102.47 71 ALA A O 1
ATOM 570 N N . TRP A 1 72 ? 152.417 198.052 150.163 1.00 97.13 72 TRP A N 1
ATOM 571 C CA . TRP A 1 72 ? 151.235 197.564 150.859 1.00 94.83 72 TRP A CA 1
ATOM 572 C C . TRP A 1 72 ? 150.150 198.626 150.906 1.00 96.73 72 TRP A C 1
ATOM 573 O O . TRP A 1 72 ? 148.965 198.320 150.732 1.00 97.93 72 TRP A O 1
ATOM 584 N N . ARG A 1 73 ? 150.531 199.880 151.147 1.00 99.17 73 ARG A N 1
ATOM 585 C CA . ARG A 1 73 ? 149.547 200.955 151.127 1.00 101.72 73 ARG A CA 1
ATOM 586 C C . ARG A 1 73 ? 148.926 201.096 149.745 1.00 104.01 73 ARG A C 1
ATOM 587 O O . ARG A 1 73 ? 147.708 201.254 149.610 1.00 107.40 73 ARG A O 1
ATOM 595 N N . GLU A 1 74 ? 149.754 201.032 148.702 1.00 108.72 74 GLU A N 1
ATOM 596 C CA . GLU A 1 74 ? 149.254 201.226 147.346 1.00 107.30 74 GLU A CA 1
ATOM 597 C C . GLU A 1 74 ? 148.342 200.091 146.906 1.00 106.07 74 GLU A C 1
ATOM 598 O O . GLU A 1 74 ? 147.301 200.337 146.288 1.00 106.54 74 GLU A O 1
ATOM 604 N N . GLU A 1 75 ? 148.711 198.849 147.211 1.00 102.04 75 GLU A N 1
ATOM 605 C CA . GLU A 1 75 ? 147.964 197.702 146.713 1.00 102.62 75 GLU A CA 1
ATOM 606 C C . GLU A 1 75 ? 146.661 197.491 147.470 1.00 105.08 75 GLU A C 1
ATOM 607 O O . GLU A 1 75 ? 145.679 197.024 146.885 1.00 107.74 75 GLU A O 1
ATOM 613 N N . SER A 1 76 ? 146.631 197.816 148.758 1.00 115.37 76 SER A N 1
ATOM 614 C CA . SER A 1 76 ? 145.407 197.703 149.537 1.00 118.81 76 SER A CA 1
ATOM 615 C C . SER A 1 76 ? 144.548 198.939 149.321 1.00 121.07 76 SER A C 1
ATOM 616 O O . SER A 1 76 ? 145.035 200.069 149.423 1.00 123.79 76 SER A O 1
ATOM 619 N N . GLY A 1 77 ? 143.271 198.728 149.018 1.00 120.62 77 GLY A N 1
ATOM 620 C CA . GLY A 1 77 ? 142.381 199.845 148.773 1.00 121.89 77 GLY A CA 1
ATOM 621 C C . GLY A 1 77 ? 141.024 199.718 149.433 1.00 126.60 77 GLY A C 1
ATOM 622 O O . GLY A 1 77 ? 140.210 200.644 149.368 1.00 127.48 77 GLY A O 1
ATOM 623 N N . ALA A 1 78 ? 140.766 198.583 150.076 1.00 130.88 78 ALA A N 1
ATOM 624 C CA . ALA A 1 78 ? 139.472 198.325 150.695 1.00 130.82 78 ALA A CA 1
ATOM 625 C C . ALA A 1 78 ? 139.555 198.217 152.208 1.00 129.69 78 ALA A C 1
ATOM 626 O O . ALA A 1 78 ? 138.789 198.883 152.913 1.00 127.08 78 ALA A O 1
ATOM 628 N N . VAL A 1 79 ? 140.464 197.396 152.729 1.00 135.69 79 VAL A N 1
ATOM 629 C CA . VAL A 1 79 ? 140.588 197.204 154.168 1.00 136.08 79 VAL A CA 1
ATOM 630 C C . VAL A 1 79 ? 141.795 197.977 154.681 1.00 137.51 79 VAL A C 1
ATOM 631 O O . VAL A 1 79 ? 141.794 198.463 155.817 1.00 138.17 79 VAL A O 1
ATOM 635 N N . HIS A 1 80 ? 142.815 198.120 153.831 1.00 143.29 80 HIS A N 1
ATOM 636 C CA . HIS A 1 80 ? 144.090 198.738 154.183 1.00 142.93 80 HIS A CA 1
ATOM 637 C C . HIS A 1 80 ? 144.570 198.258 155.551 1.00 143.98 80 HIS A C 1
ATOM 638 O O . HIS A 1 80 ? 144.724 199.048 156.487 1.00 142.93 80 HIS A O 1
ATOM 645 N N . LYS A 1 81 ? 144.813 196.952 155.665 1.00 121.09 81 LYS A N 1
ATOM 646 C CA . LYS A 1 81 ? 145.244 196.365 156.925 1.00 117.22 81 LYS A CA 1
ATOM 647 C C . LYS A 1 81 ? 146.504 197.054 157.436 1.00 118.92 81 LYS A C 1
ATOM 648 O O . LYS A 1 81 ? 147.271 197.655 156.679 1.00 120.65 81 LYS A O 1
ATOM 654 N N . ALA A 1 82 ? 146.718 196.949 158.747 1.00 113.54 82 ALA A N 1
ATOM 655 C CA . ALA A 1 82 ? 147.684 197.801 159.427 1.00 118.33 82 ALA A CA 1
ATOM 656 C C . ALA A 1 82 ? 149.128 197.510 159.045 1.00 117.17 82 ALA A C 1
ATOM 657 O O . ALA A 1 82 ? 150.023 198.199 159.545 1.00 117.56 82 ALA A O 1
ATOM 659 N N . PHE A 1 83 ? 149.378 196.486 158.227 1.00 90.17 83 PHE A N 1
ATOM 660 C CA . PHE A 1 83 ? 150.697 196.196 157.675 1.00 87.15 83 PHE A CA 1
ATOM 661 C C . PHE A 1 83 ? 151.640 195.672 158.751 1.00 89.75 83 PHE A C 1
ATOM 662 O O . PHE A 1 83 ? 152.722 195.164 158.446 1.00 100.79 83 PHE A O 1
ATOM 670 N N . SER A 1 84 ? 151.226 195.740 160.009 1.00 91.55 84 SER A N 1
ATOM 671 C CA . SER A 1 84 ? 152.059 195.262 161.099 1.00 93.69 84 SER A CA 1
ATOM 672 C C . SER A 1 84 ? 151.698 193.857 161.541 1.00 96.37 84 SER A C 1
ATOM 673 O O . SER A 1 84 ? 152.576 193.119 161.996 1.00 102.88 84 SER A O 1
ATOM 676 N N . GLU A 1 85 ? 150.433 193.473 161.421 1.00 101.84 85 GLU A N 1
ATOM 677 C CA . GLU A 1 85 ? 150.000 192.117 161.717 1.00 108.72 85 GLU A CA 1
ATOM 678 C C . GLU A 1 85 ? 149.982 191.228 160.486 1.00 110.67 85 GLU A C 1
ATOM 679 O O . GLU A 1 85 ? 149.588 190.063 160.587 1.00 109.84 85 GLU A O 1
ATOM 685 N N . ARG A 1 86 ? 150.379 191.748 159.334 1.00 92.37 86 ARG A N 1
ATOM 686 C CA . ARG A 1 86 ? 150.440 190.966 158.108 1.00 86.71 86 ARG A CA 1
ATOM 687 C C . ARG A 1 86 ? 151.831 190.908 157.505 1.00 85.39 86 ARG A C 1
ATOM 688 O O . ARG A 1 86 ? 152.203 189.884 156.933 1.00 94.75 86 ARG A O 1
ATOM 696 N N . VAL A 1 87 ? 152.612 191.976 157.618 1.00 64.16 87 VAL A N 1
ATOM 697 C CA . VAL A 1 87 ? 153.990 192.008 157.147 1.00 58.65 87 VAL A CA 1
ATOM 698 C C . VAL A 1 87 ? 154.893 192.214 158.351 1.00 66.09 87 VAL A C 1
ATOM 699 O O . VAL A 1 87 ? 154.678 193.136 159.144 1.00 83.56 87 VAL A O 1
ATOM 703 N N . ALA A 1 88 ? 155.902 191.366 158.485 1.00 64.14 88 ALA A N 1
ATOM 704 C CA . ALA A 1 88 ? 156.770 191.360 159.648 1.00 70.99 88 ALA A CA 1
ATOM 705 C C . ALA A 1 88 ? 158.215 191.504 159.209 1.00 73.28 88 ALA A C 1
ATOM 706 O O . ALA A 1 88 ? 158.590 191.047 158.129 1.00 84.65 88 ALA A O 1
ATOM 708 N N . VAL A 1 89 ? 159.022 192.143 160.046 1.00 68.46 89 VAL A N 1
ATOM 709 C CA . VAL A 1 89 ? 160.449 192.302 159.803 1.00 68.95 89 VAL A CA 1
ATOM 710 C C . VAL A 1 89 ? 161.165 191.671 160.986 1.00 72.66 89 VAL A C 1
ATOM 711 O O . VAL A 1 89 ? 161.313 192.299 162.040 1.00 80.53 89 VAL A O 1
ATOM 715 N N . VAL A 1 90 ? 161.608 190.430 160.823 1.00 74.42 90 VAL A N 1
ATOM 716 C CA . VAL A 1 90 ? 162.297 189.716 161.891 1.00 75.20 90 VAL A CA 1
ATOM 717 C C . VAL A 1 90 ? 163.745 190.187 161.910 1.00 72.53 90 VAL A C 1
ATOM 718 O O . VAL A 1 90 ? 164.513 189.897 160.992 1.00 78.72 90 VAL A O 1
ATOM 722 N N . ARG A 1 91 ? 164.119 190.915 162.952 1.00 78.86 91 ARG A N 1
ATOM 723 C CA . ARG A 1 91 ? 165.457 191.467 163.076 1.00 80.11 91 ARG A CA 1
ATOM 724 C C . ARG A 1 91 ? 166.234 190.733 164.159 1.00 83.01 91 ARG A C 1
ATOM 725 O O . ARG A 1 91 ? 165.699 189.902 164.894 1.00 83.31 91 ARG A O 1
ATOM 733 N N . SER A 1 92 ? 167.517 191.060 164.251 1.00 92.97 92 SER A N 1
ATOM 734 C CA . SER A 1 92 ? 168.397 190.410 165.203 1.00 89.35 92 SER A CA 1
ATOM 735 C C . SER A 1 92 ? 168.033 190.802 166.631 1.00 95.46 92 SER A C 1
ATOM 736 O O . SER A 1 92 ? 167.225 191.700 166.877 1.00 96.33 92 SER A O 1
ATOM 739 N N . LEU A 1 93 ? 168.642 190.098 167.585 1.00 99.04 93 LEU A N 1
ATOM 740 C CA . LEU A 1 93 ? 168.484 190.471 168.985 1.00 98.00 93 LEU A CA 1
ATOM 741 C C . LEU A 1 93 ? 169.059 191.853 169.250 1.00 96.92 93 LEU A C 1
ATOM 742 O O . LEU A 1 93 ? 168.439 192.673 169.937 1.00 99.52 93 LEU A O 1
ATOM 747 N N . GLU A 1 94 ? 170.245 192.130 168.708 1.00 100.68 94 GLU A N 1
ATOM 748 C CA . GLU A 1 94 ? 170.867 193.431 168.914 1.00 99.54 94 GLU A CA 1
ATOM 749 C C . GLU A 1 94 ? 170.029 194.545 168.304 1.00 100.85 94 GLU A C 1
ATOM 750 O O . GLU A 1 94 ? 169.852 195.604 168.913 1.00 103.45 94 GLU A O 1
ATOM 756 N N . ASP A 1 95 ? 169.498 194.322 167.102 1.00 100.66 95 ASP A N 1
ATOM 757 C CA . ASP A 1 95 ? 168.646 195.325 166.473 1.00 97.78 95 ASP A CA 1
ATOM 758 C C . ASP A 1 95 ? 167.355 195.527 167.253 1.00 97.77 95 ASP A C 1
ATOM 759 O O . ASP A 1 95 ? 166.873 196.657 167.380 1.00 102.56 95 ASP A O 1
ATOM 764 N N . THR A 1 96 ? 166.770 194.444 167.769 1.00 94.83 96 THR A N 1
ATOM 765 C CA . THR A 1 96 ? 165.566 194.584 168.580 1.00 96.15 96 THR A CA 1
ATOM 766 C C . THR A 1 96 ? 165.849 195.390 169.839 1.00 102.36 96 THR A C 1
ATOM 767 O O . THR A 1 96 ? 165.050 196.247 170.229 1.00 102.58 96 THR A O 1
ATOM 771 N N . VAL A 1 97 ? 166.987 195.132 170.484 1.00 109.14 97 VAL A N 1
ATOM 772 C CA . VAL A 1 97 ? 167.357 195.889 171.674 1.00 102.31 97 VAL A CA 1
ATOM 773 C C . VAL A 1 97 ? 167.586 197.353 171.325 1.00 103.82 97 VAL A C 1
ATOM 774 O O . VAL A 1 97 ? 167.193 198.256 172.075 1.00 109.74 97 VAL A O 1
ATOM 778 N N . ASN A 1 98 ? 168.239 197.612 170.191 1.00 103.78 98 ASN A N 1
ATOM 779 C CA . ASN A 1 98 ? 168.468 198.987 169.765 1.00 102.88 98 ASN A CA 1
ATOM 780 C C . ASN A 1 98 ? 167.151 199.711 169.539 1.00 99.99 98 ASN A C 1
ATOM 781 O O . ASN A 1 98 ? 166.982 200.859 169.966 1.00 101.86 98 ASN A O 1
ATOM 786 N N . LYS A 1 99 ? 166.201 199.050 168.880 1.00 100.83 99 LYS A N 1
ATOM 787 C CA . LYS A 1 99 ? 164.889 199.651 168.685 1.00 103.41 99 LYS A CA 1
ATOM 788 C C . LYS A 1 99 ? 164.201 199.898 170.018 1.00 102.79 99 LYS A C 1
ATOM 789 O O . LYS A 1 99 ? 163.565 200.938 170.212 1.00 107.26 99 LYS A O 1
ATOM 795 N N . LEU A 1 100 ? 164.323 198.955 170.952 1.00 99.97 100 LEU A N 1
ATOM 796 C CA . LEU A 1 100 ? 163.674 199.111 172.249 1.00 99.92 100 LEU A CA 1
ATOM 797 C C . LEU A 1 100 ? 164.222 200.316 172.998 1.00 103.20 100 LEU A C 1
ATOM 798 O O . LEU A 1 100 ? 163.461 201.126 173.537 1.00 106.41 100 LEU A O 1
ATOM 803 N N . ILE A 1 101 ? 165.548 200.458 173.037 1.00 106.79 101 ILE A N 1
ATOM 804 C CA . ILE A 1 101 ? 166.124 201.569 173.788 1.00 106.90 101 ILE A CA 1
ATOM 805 C C . ILE A 1 101 ? 165.895 202.892 173.069 1.00 111.71 101 ILE A C 1
ATOM 806 O O . ILE A 1 101 ? 165.741 203.932 173.718 1.00 113.00 101 ILE A O 1
ATOM 811 N N . ASN A 1 102 ? 165.866 202.893 171.733 1.00 111.04 102 ASN A N 1
ATOM 812 C CA . ASN A 1 102 ? 165.513 204.117 171.023 1.00 107.17 102 ASN A CA 1
ATOM 813 C C . ASN A 1 102 ? 164.078 204.525 171.319 1.00 108.74 102 ASN A C 1
ATOM 814 O O . ASN A 1 102 ? 163.790 205.712 171.502 1.00 113.29 102 ASN A O 1
ATOM 819 N N . ASP A 1 103 ? 163.163 203.557 171.369 1.00 114.34 103 ASP A N 1
ATOM 820 C CA . ASP A 1 103 ? 161.786 203.862 171.732 1.00 117.42 103 ASP A CA 1
ATOM 821 C C . ASP A 1 103 ? 161.687 204.365 173.162 1.00 119.28 103 ASP A C 1
ATOM 822 O O . ASP A 1 103 ? 160.871 205.246 173.453 1.00 122.37 103 ASP A O 1
ATOM 827 N N . TRP A 1 104 ? 162.491 203.806 174.066 1.00 117.91 104 TRP A N 1
ATOM 828 C CA . TRP A 1 104 ? 162.521 204.295 175.440 1.00 118.76 104 TRP A CA 1
ATOM 829 C C . TRP A 1 104 ? 163.006 205.737 175.499 1.00 122.85 104 TRP A C 1
ATOM 830 O O . TRP A 1 104 ? 162.414 206.576 176.188 1.00 124.86 104 TRP A O 1
ATOM 841 N N . ASP A 1 105 ? 164.080 206.048 174.771 1.00 121.47 105 ASP A N 1
ATOM 842 C CA . ASP A 1 105 ? 164.616 207.404 174.779 1.00 121.42 105 ASP A CA 1
ATOM 843 C C . ASP A 1 105 ? 163.647 208.399 174.163 1.00 123.29 105 ASP A C 1
ATOM 844 O O . ASP A 1 105 ? 163.502 209.517 174.670 1.00 123.55 105 ASP A O 1
ATOM 849 N N . ARG A 1 106 ? 162.971 208.014 173.084 1.00 121.84 106 ARG A N 1
ATOM 850 C CA . ARG A 1 106 ? 162.135 208.927 172.319 1.00 118.94 106 ARG A CA 1
ATOM 851 C C . ARG A 1 106 ? 160.661 208.796 172.671 1.00 118.12 106 ARG A C 1
ATOM 852 O O . ARG A 1 106 ? 159.805 209.268 171.918 1.00 119.34 106 ARG A O 1
ATOM 860 N N . GLN A 1 107 ? 160.353 208.159 173.802 1.00 122.89 107 GLN A N 1
ATOM 861 C CA . GLN A 1 107 ? 158.983 208.039 174.300 1.00 126.18 107 GLN A CA 1
ATOM 862 C C . GLN A 1 107 ? 158.066 207.394 173.265 1.00 127.64 107 GLN A C 1
ATOM 863 O O . GLN A 1 107 ? 156.902 207.772 173.121 1.00 125.38 107 GLN A O 1
ATOM 869 N N . GLN A 1 108 ? 158.590 206.406 172.540 1.00 127.40 108 GLN A N 1
ATOM 870 C CA . GLN A 1 108 ? 157.850 205.754 171.468 1.00 126.66 108 GLN A CA 1
ATOM 871 C C . GLN A 1 108 ? 157.067 204.546 171.962 1.00 126.76 108 GLN A C 1
ATOM 872 O O . GLN A 1 108 ? 156.365 203.897 171.181 1.00 128.27 108 GLN A O 1
ATOM 878 N N . ILE A 1 109 ? 157.160 204.241 173.247 1.00 119.15 109 ILE A N 1
ATOM 879 C CA . ILE A 1 109 ? 156.443 203.127 173.862 1.00 117.82 109 ILE A CA 1
ATOM 880 C C . ILE A 1 109 ? 155.075 203.637 174.292 1.00 117.42 109 ILE A C 1
ATOM 881 O O . ILE A 1 109 ? 154.997 204.673 174.960 1.00 121.71 109 ILE A O 1
ATOM 886 N N . PRO A 1 110 ? 153.990 202.962 173.935 1.00 120.10 110 PRO A N 1
ATOM 887 C CA . PRO A 1 110 ? 152.666 203.588 174.044 1.00 127.40 110 PRO A CA 1
ATOM 888 C C . PRO A 1 110 ? 152.111 203.661 175.457 1.00 130.07 110 PRO A C 1
ATOM 889 O O . PRO A 1 110 ? 150.940 203.342 175.684 1.00 128.92 110 PRO A O 1
ATOM 893 N N . ASP A 1 111 ? 152.946 204.073 176.412 1.00 135.90 111 ASP A N 1
ATOM 894 C CA . ASP A 1 111 ? 152.513 204.510 177.736 1.00 133.63 111 ASP A CA 1
ATOM 895 C C . ASP A 1 111 ? 151.665 203.483 178.479 1.00 132.41 111 ASP A C 1
ATOM 896 O O . ASP A 1 111 ? 151.109 203.784 179.540 1.00 132.81 111 ASP A O 1
ATOM 901 N N . LEU A 1 112 ? 151.560 202.272 177.940 1.00 122.04 112 LEU A N 1
ATOM 902 C CA . LEU A 1 112 ? 150.977 201.156 178.666 1.00 120.70 112 LEU A CA 1
ATOM 903 C C . LEU A 1 112 ? 152.036 200.316 179.349 1.00 121.61 112 LEU A C 1
ATOM 904 O O . LEU A 1 112 ? 151.769 199.715 180.395 1.00 120.71 112 LEU A O 1
ATOM 909 N N . TYR A 1 113 ? 153.233 200.278 178.775 1.00 123.93 113 TYR A N 1
ATOM 910 C CA . TYR A 1 113 ? 154.387 199.634 179.374 1.00 123.55 113 TYR A CA 1
ATOM 911 C C . TYR A 1 113 ? 155.311 200.633 180.046 1.00 126.08 113 TYR A C 1
ATOM 912 O O . TYR A 1 113 ? 155.941 200.302 181.053 1.00 127.88 113 TYR A O 1
ATOM 921 N N . ARG A 1 114 ? 155.376 201.860 179.522 1.00 124.34 114 ARG A N 1
ATOM 922 C CA . ARG A 1 114 ? 156.214 202.893 180.118 1.00 122.16 114 ARG A CA 1
ATOM 923 C C . ARG A 1 114 ? 155.783 203.215 181.542 1.00 124.72 114 ARG A C 1
ATOM 924 O O . ARG A 1 114 ? 156.631 203.471 182.403 1.00 121.79 114 ARG A O 1
ATOM 932 N N . SER A 1 115 ? 154.476 203.203 181.813 1.00 127.30 115 SER A N 1
ATOM 933 C CA . SER A 1 115 ? 153.990 203.586 183.135 1.00 128.03 115 SER A CA 1
ATOM 934 C C . SER A 1 115 ? 154.385 202.570 184.202 1.00 127.24 115 SER A C 1
ATOM 935 O O . SER A 1 115 ? 154.722 202.949 185.329 1.00 125.52 115 SER A O 1
ATOM 938 N N . SER A 1 116 ? 154.346 201.284 183.875 1.00 127.27 116 SER A N 1
ATOM 939 C CA . SER A 1 116 ? 154.574 200.260 184.884 1.00 125.71 116 SER A CA 1
ATOM 940 C C . SER A 1 116 ? 156.028 200.284 185.353 1.00 127.53 116 SER A C 1
ATOM 941 O O . SER A 1 116 ? 156.937 200.516 184.550 1.00 123.59 116 SER A O 1
ATOM 944 N N . PRO A 1 117 ? 156.281 200.041 186.644 1.00 128.60 117 PRO A N 1
ATOM 945 C CA . PRO A 1 117 ? 157.653 200.140 187.161 1.00 126.44 117 PRO A CA 1
ATOM 946 C C . PRO A 1 117 ? 158.527 198.949 186.801 1.00 128.29 117 PRO A C 1
ATOM 947 O O . PRO A 1 117 ? 159.736 199.103 186.601 1.00 127.80 117 PRO A O 1
ATOM 951 N N . ILE A 1 118 ? 157.934 197.756 186.738 1.00 123.14 118 ILE A N 1
ATOM 952 C CA . ILE A 1 118 ? 158.704 196.569 186.378 1.00 122.81 118 ILE A CA 1
ATOM 953 C C . ILE A 1 118 ? 159.232 196.691 184.955 1.00 125.06 118 ILE A C 1
ATOM 954 O O . ILE A 1 118 ? 160.398 196.377 184.677 1.00 124.23 118 ILE A O 1
ATOM 959 N N . PHE A 1 119 ? 158.389 197.163 184.035 1.00 122.87 119 PHE A N 1
ATOM 960 C CA . PHE A 1 119 ? 158.843 197.415 182.675 1.00 120.56 119 PHE A CA 1
ATOM 961 C C . PHE A 1 119 ? 159.951 198.457 182.661 1.00 122.62 119 PHE A C 1
ATOM 962 O O . PHE A 1 119 ? 160.937 198.317 181.927 1.00 124.94 119 PHE A O 1
ATOM 970 N N . LYS A 1 120 ? 159.810 199.505 183.476 1.00 123.69 120 LYS A N 1
ATOM 971 C CA . LYS A 1 120 ? 160.888 200.476 183.615 1.00 123.07 120 LYS A CA 1
ATOM 972 C C . LYS A 1 120 ? 162.195 199.785 183.969 1.00 121.83 120 LYS A C 1
ATOM 973 O O . LYS A 1 120 ? 163.137 199.777 183.169 1.00 125.06 120 LYS A O 1
ATOM 979 N N . LYS A 1 121 ? 162.249 199.144 185.141 1.00 125.20 121 LYS A N 1
ATOM 980 C CA . LYS A 1 121 ? 163.511 198.582 185.617 1.00 128.15 121 LYS A CA 1
ATOM 981 C C . LYS A 1 121 ? 164.077 197.579 184.622 1.00 129.14 121 LYS A C 1
ATOM 982 O O . LYS A 1 121 ? 165.301 197.482 184.456 1.00 125.89 121 LYS A O 1
ATOM 988 N N . SER A 1 122 ? 163.201 196.855 183.919 1.00 126.82 122 SER A N 1
ATOM 989 C CA . SER A 1 122 ? 163.669 196.003 182.836 1.00 124.08 122 SER A CA 1
ATOM 990 C C . SER A 1 122 ? 164.363 196.826 181.762 1.00 122.60 122 SER A C 1
ATOM 991 O O . SER A 1 122 ? 165.411 196.429 181.250 1.00 121.20 122 SER A O 1
ATOM 994 N N . LEU A 1 123 ? 163.808 197.989 181.423 1.00 123.90 123 LEU A N 1
ATOM 995 C CA . LEU A 1 123 ? 164.441 198.816 180.399 1.00 122.27 123 LEU A CA 1
ATOM 996 C C . LEU A 1 123 ? 165.780 199.379 180.862 1.00 122.06 123 LEU A C 1
ATOM 997 O O . LEU A 1 123 ? 166.734 199.418 180.079 1.00 120.48 123 LEU A O 1
ATOM 1002 N N . GLU A 1 124 ? 165.879 199.837 182.114 1.00 125.33 124 GLU A N 1
ATOM 1003 C CA . GLU A 1 124 ? 167.189 200.329 182.554 1.00 126.10 124 GLU A CA 1
ATOM 1004 C C . GLU A 1 124 ? 168.230 199.216 182.577 1.00 125.79 124 GLU A C 1
ATOM 1005 O O . GLU A 1 124 ? 169.365 199.416 182.123 1.00 125.32 124 GLU A O 1
ATOM 1011 N N . ASN A 1 125 ? 167.877 198.034 183.090 1.00 121.97 125 ASN A N 1
ATOM 1012 C CA . ASN A 1 125 ? 168.883 196.977 183.123 1.00 125.33 125 ASN A CA 1
ATOM 1013 C C . ASN A 1 125 ? 169.216 196.485 181.719 1.00 125.02 125 ASN A C 1
ATOM 1014 O O . ASN A 1 125 ? 170.368 196.130 181.447 1.00 124.05 125 ASN A O 1
ATOM 1019 N N . LEU A 1 126 ? 168.239 196.487 180.810 1.00 120.60 126 LEU A N 1
ATOM 1020 C CA . LEU A 1 126 ? 168.508 196.124 179.424 1.00 120.03 126 LEU A CA 1
ATOM 1021 C C . LEU A 1 126 ? 169.420 197.139 178.752 1.00 117.14 126 LEU A C 1
ATOM 1022 O O . LEU A 1 126 ? 170.313 196.764 177.988 1.00 118.64 126 LEU A O 1
ATOM 1027 N N . GLY A 1 127 ? 169.202 198.428 179.007 1.00 116.88 127 GLY A N 1
ATOM 1028 C CA . GLY A 1 127 ? 170.091 199.435 178.457 1.00 120.80 127 GLY A CA 1
ATOM 1029 C C . GLY A 1 127 ? 171.503 199.296 178.984 1.00 122.93 127 GLY A C 1
ATOM 1030 O O . GLY A 1 127 ? 172.473 199.441 178.237 1.00 122.19 127 GLY A O 1
ATOM 1031 N N . ASN A 1 128 ? 171.637 199.000 180.278 1.00 120.91 128 ASN A N 1
ATOM 1032 C CA . ASN A 1 128 ? 172.960 198.758 180.844 1.00 120.53 128 ASN A CA 1
ATOM 1033 C C . ASN A 1 128 ? 173.622 197.548 180.195 1.00 123.62 128 ASN A C 1
ATOM 1034 O O . ASN A 1 128 ? 174.813 197.584 179.849 1.00 118.17 128 ASN A O 1
ATOM 1039 N N . ALA A 1 129 ? 172.859 196.468 180.013 1.00 123.84 129 ALA A N 1
ATOM 1040 C CA . ALA A 1 129 ? 173.398 195.273 179.379 1.00 120.36 129 ALA A CA 1
ATOM 1041 C C . ALA A 1 129 ? 173.820 195.554 177.946 1.00 116.44 129 ALA A C 1
ATOM 1042 O O . ALA A 1 129 ? 174.853 195.061 177.490 1.00 118.94 129 ALA A O 1
ATOM 1044 N N . PHE A 1 130 ? 173.028 196.340 177.219 1.00 110.69 130 PHE A N 1
ATOM 1045 C CA . PHE A 1 130 ? 173.375 196.669 175.844 1.00 112.43 130 PHE A CA 1
ATOM 1046 C C . PHE A 1 130 ? 174.615 197.546 175.786 1.00 111.08 130 PHE A C 1
ATOM 1047 O O . PHE A 1 130 ? 175.441 197.402 174.878 1.00 111.87 130 PHE A O 1
ATOM 1055 N N . LYS A 1 131 ? 174.761 198.465 176.741 1.00 120.69 131 LYS A N 1
ATOM 1056 C CA . LYS A 1 131 ? 175.976 199.268 176.808 1.00 123.00 131 LYS A CA 1
ATOM 1057 C C . LYS A 1 131 ? 177.194 198.383 177.022 1.00 124.50 131 LYS A C 1
ATOM 1058 O O . LYS A 1 131 ? 178.217 198.537 176.343 1.00 122.76 131 LYS A O 1
ATOM 1064 N N . SER A 1 132 ? 177.094 197.431 177.952 1.00 127.17 132 SER A N 1
ATOM 1065 C CA . SER A 1 132 ? 178.211 196.518 178.183 1.00 127.56 132 SER A CA 1
ATOM 1066 C C . SER A 1 132 ? 178.491 195.666 176.951 1.00 123.61 132 SER A C 1
ATOM 1067 O O . SER A 1 132 ? 179.652 195.437 176.593 1.00 116.29 132 SER A O 1
ATOM 1070 N N . PHE A 1 133 ? 177.433 195.188 176.293 1.00 122.98 133 PHE A N 1
ATOM 1071 C CA . PHE A 1 133 ? 177.589 194.342 175.115 1.00 120.93 133 PHE A CA 1
ATOM 1072 C C . PHE A 1 133 ? 178.286 195.092 173.990 1.00 121.54 133 PHE A C 1
ATOM 1073 O O . PHE A 1 133 ? 179.206 194.562 173.356 1.00 122.92 133 PHE A O 1
ATOM 1081 N N . GLY A 1 134 ? 177.874 196.334 173.740 1.00 124.75 134 GLY A N 1
ATOM 1082 C CA . GLY A 1 134 ? 178.567 197.145 172.755 1.00 125.48 134 GLY A CA 1
ATOM 1083 C C . GLY A 1 134 ? 179.999 197.429 173.159 1.00 126.30 134 GLY A C 1
ATOM 1084 O O . GLY A 1 134 ? 180.889 197.515 172.308 1.00 127.65 134 GLY A O 1
ATOM 1085 N N . MET A 1 135 ? 180.242 197.577 174.462 1.00 124.92 135 MET A N 1
ATOM 1086 C CA . MET A 1 135 ? 181.604 197.776 174.938 1.00 125.55 135 MET A CA 1
ATOM 1087 C C . MET A 1 135 ? 182.479 196.563 174.652 1.00 126.46 135 MET A C 1
ATOM 1088 O O . MET A 1 135 ? 183.703 196.693 174.549 1.00 125.88 135 MET A O 1
ATOM 1093 N N . MET A 1 136 ? 181.875 195.387 174.501 1.00 133.93 136 MET A N 1
ATOM 1094 C CA . MET A 1 136 ? 182.608 194.137 174.311 1.00 133.80 136 MET A CA 1
ATOM 1095 C C . MET A 1 136 ? 182.343 193.528 172.939 1.00 134.08 136 MET A C 1
ATOM 1096 O O . MET A 1 136 ? 182.127 192.321 172.810 1.00 133.89 136 MET A O 1
ATOM 1101 N N . LYS A 1 137 ? 182.338 194.350 171.894 1.00 129.39 137 LYS A N 1
ATOM 1102 C CA . LYS A 1 137 ? 182.162 193.876 170.528 1.00 130.94 137 LYS A CA 1
ATOM 1103 C C . LYS A 1 137 ? 183.482 193.663 169.801 1.00 131.59 137 LYS A C 1
ATOM 1104 O O . LYS A 1 137 ? 183.471 193.355 168.606 1.00 133.25 137 LYS A O 1
ATOM 1110 N N . GLU A 1 138 ? 184.614 193.822 170.486 1.00 134.65 138 GLU A N 1
ATOM 1111 C CA . GLU A 1 138 ? 185.909 193.693 169.827 1.00 134.61 138 GLU A CA 1
ATOM 1112 C C . GLU A 1 138 ? 186.274 192.230 169.599 1.00 134.83 138 GLU A C 1
ATOM 1113 O O . GLU A 1 138 ? 186.459 191.795 168.457 1.00 132.42 138 GLU A O 1
ATOM 1119 N N . ASN A 1 139 ? 186.383 191.458 170.673 1.00 136.81 139 ASN A N 1
ATOM 1120 C CA . ASN A 1 139 ? 186.732 190.050 170.573 1.00 136.30 139 ASN A CA 1
ATOM 1121 C C . ASN A 1 139 ? 185.486 189.208 170.335 1.00 138.81 139 ASN A C 1
ATOM 1122 O O . ASN A 1 139 ? 184.377 189.578 170.727 1.00 140.24 139 ASN A O 1
ATOM 1127 N N . GLU A 1 140 ? 185.680 188.068 169.672 1.00 141.96 140 GLU A N 1
ATOM 1128 C CA . GLU A 1 140 ? 184.581 187.159 169.381 1.00 141.39 140 GLU A CA 1
ATOM 1129 C C . GLU A 1 140 ? 184.430 186.052 170.414 1.00 142.89 140 GLU A C 1
ATOM 1130 O O . GLU A 1 140 ? 183.327 185.515 170.565 1.00 143.88 140 GLU A O 1
ATOM 1136 N N . PHE A 1 141 ? 185.507 185.696 171.121 1.00 140.61 141 PHE A N 1
ATOM 1137 C CA . PHE A 1 141 ? 185.407 184.656 172.139 1.00 140.45 141 PHE A CA 1
ATOM 1138 C C . PHE A 1 141 ? 184.439 185.061 173.240 1.00 141.99 141 PHE A C 1
ATOM 1139 O O . PHE A 1 141 ? 183.636 184.243 173.705 1.00 143.42 141 PHE A O 1
ATOM 1147 N N . ASP A 1 142 ? 184.497 186.317 173.668 1.00 132.02 142 ASP A N 1
ATOM 1148 C CA . ASP A 1 142 ? 183.603 186.832 174.691 1.00 131.36 142 ASP A CA 1
ATOM 1149 C C . ASP A 1 142 ? 182.312 187.392 174.117 1.00 130.66 142 ASP A C 1
ATOM 1150 O O . ASP A 1 142 ? 181.456 187.844 174.883 1.00 132.17 142 ASP A O 1
ATOM 1155 N N . LEU A 1 143 ? 182.152 187.383 172.793 1.00 120.84 143 LEU A N 1
ATOM 1156 C CA . LEU A 1 143 ? 180.890 187.825 172.214 1.00 123.38 143 LEU A CA 1
ATOM 1157 C C . LEU A 1 143 ? 179.748 186.900 172.603 1.00 123.56 143 LEU A C 1
ATOM 1158 O O . LEU A 1 143 ? 178.607 187.350 172.738 1.00 123.55 143 LEU A O 1
ATOM 1163 N N . LYS A 1 144 ? 180.036 185.611 172.795 1.00 109.70 144 LYS A N 1
ATOM 1164 C CA . LYS A 1 144 ? 178.998 184.676 173.211 1.00 112.91 144 LYS A CA 1
ATOM 1165 C C . LYS A 1 144 ? 178.433 185.043 174.577 1.00 116.70 144 LYS A C 1
ATOM 1166 O O . LYS A 1 144 ? 177.213 185.046 174.772 1.00 119.32 144 LYS A O 1
ATOM 1172 N N . ASN A 1 145 ? 179.305 185.359 175.536 1.00 112.19 145 ASN A N 1
ATOM 1173 C CA . ASN A 1 145 ? 178.837 185.700 176.876 1.00 111.67 145 ASN A CA 1
ATOM 1174 C C . ASN A 1 145 ? 178.029 186.991 176.870 1.00 115.17 145 ASN A C 1
ATOM 1175 O O . ASN A 1 145 ? 176.978 187.081 177.519 1.00 118.96 145 ASN A O 1
ATOM 1180 N N . ALA A 1 146 ? 178.506 188.002 176.143 1.00 108.79 146 ALA A N 1
ATOM 1181 C CA . ALA A 1 146 ? 177.769 189.255 176.052 1.00 110.04 146 ALA A CA 1
ATOM 1182 C C . ALA A 1 146 ? 176.415 189.042 175.394 1.00 109.33 146 ALA A C 1
ATOM 1183 O O . ALA A 1 146 ? 175.404 189.610 175.827 1.00 113.52 146 ALA A O 1
ATOM 1185 N N . TRP A 1 147 ? 176.376 188.215 174.349 1.00 95.73 147 TRP A N 1
ATOM 1186 C CA . TRP A 1 147 ? 175.112 187.888 173.705 1.00 98.05 147 TRP A CA 1
ATOM 1187 C C . TRP A 1 147 ? 174.172 187.187 174.673 1.00 101.24 147 TRP A C 1
ATOM 1188 O O . TRP A 1 147 ? 172.963 187.439 174.666 1.00 106.26 147 TRP A O 1
ATOM 1199 N N . THR A 1 148 ? 174.708 186.299 175.509 1.00 95.66 148 THR A N 1
ATOM 1200 C CA . THR A 1 148 ? 173.874 185.609 176.487 1.00 97.50 148 THR A CA 1
ATOM 1201 C C . THR A 1 148 ? 173.272 186.587 177.490 1.00 102.63 148 THR A C 1
ATOM 1202 O O . THR A 1 148 ? 172.080 186.502 177.814 1.00 103.48 148 THR A O 1
ATOM 1206 N N . MET A 1 149 ? 174.079 187.526 177.991 1.00 108.56 149 MET A N 1
ATOM 1207 C CA . MET A 1 149 ? 173.545 188.522 178.918 1.00 108.66 149 MET A CA 1
ATOM 1208 C C . MET A 1 149 ? 172.473 189.375 178.252 1.00 109.60 149 MET A C 1
ATOM 1209 O O . MET A 1 149 ? 171.429 189.665 178.854 1.00 108.89 149 MET A O 1
ATOM 1214 N N . LEU A 1 150 ? 172.718 189.795 177.010 1.00 106.45 150 LEU A N 1
ATOM 1215 C CA . LEU A 1 150 ? 171.732 190.601 176.302 1.00 105.03 150 LEU A CA 1
ATOM 1216 C C . LEU A 1 150 ? 170.438 189.828 176.105 1.00 105.76 150 LEU A C 1
ATOM 1217 O O . LEU A 1 150 ? 169.342 190.383 176.252 1.00 109.52 150 LEU A O 1
ATOM 1222 N N . SER A 1 151 ? 170.547 188.541 175.769 1.00 104.28 151 SER A N 1
ATOM 1223 C CA . SER A 1 151 ? 169.362 187.713 175.593 1.00 106.96 151 SER A CA 1
ATOM 1224 C C . SER A 1 151 ? 168.586 187.583 176.893 1.00 110.56 151 SER A C 1
ATOM 1225 O O . SER A 1 151 ? 167.352 187.628 176.892 1.00 112.37 151 SER A O 1
ATOM 1228 N N . ARG A 1 152 ? 169.291 187.416 178.012 1.00 110.43 152 ARG A N 1
ATOM 1229 C CA . ARG A 1 152 ? 168.608 187.313 179.298 1.00 108.90 152 ARG A CA 1
ATOM 1230 C C . ARG A 1 152 ? 167.873 188.603 179.640 1.00 109.13 152 ARG A C 1
ATOM 1231 O O . ARG A 1 152 ? 166.727 188.571 180.106 1.00 109.07 152 ARG A O 1
ATOM 1239 N N . ALA A 1 153 ? 168.513 189.750 179.406 1.00 104.59 153 ALA A N 1
ATOM 1240 C CA . ALA A 1 153 ? 167.850 191.023 179.675 1.00 101.60 153 ALA A CA 1
ATOM 1241 C C . ALA A 1 153 ? 166.620 191.206 178.793 1.00 99.01 153 ALA A C 1
ATOM 1242 O O . ALA A 1 153 ? 165.557 191.637 179.266 1.00 99.25 153 ALA A O 1
ATOM 1244 N N . GLU A 1 154 ? 166.743 190.876 177.507 1.00 102.36 154 GLU A N 1
ATOM 1245 C CA . GLU A 1 154 ? 165.601 190.994 176.610 1.00 103.51 154 GLU A CA 1
ATOM 1246 C C . GLU A 1 154 ? 164.474 190.064 177.035 1.00 105.76 154 GLU A C 1
ATOM 1247 O O . GLU A 1 154 ? 163.294 190.425 176.952 1.00 106.64 154 GLU A O 1
ATOM 1253 N N . TYR A 1 155 ? 164.816 188.859 177.488 1.00 100.25 155 TYR A N 1
ATOM 1254 C CA . TYR A 1 155 ? 163.788 187.944 177.963 1.00 100.41 155 TYR A CA 1
ATOM 1255 C C . TYR A 1 155 ? 163.092 188.496 179.196 1.00 107.37 155 TYR A C 1
ATOM 1256 O O . TYR A 1 155 ? 161.886 188.301 179.371 1.00 106.21 155 TYR A O 1
ATOM 1265 N N . GLN A 1 156 ? 163.836 189.171 180.072 1.00 111.87 156 GLN A N 1
ATOM 1266 C CA . GLN A 1 156 ? 163.199 189.801 181.223 1.00 104.52 156 GLN A CA 1
ATOM 1267 C C . GLN A 1 156 ? 162.216 190.876 180.782 1.00 102.43 156 GLN A C 1
ATOM 1268 O O . GLN A 1 156 ? 161.116 190.992 181.337 1.00 104.17 156 GLN A O 1
ATOM 1274 N N . VAL A 1 157 ? 162.593 191.666 179.775 1.00 98.25 157 VAL A N 1
ATOM 1275 C CA . VAL A 1 157 ? 161.668 192.667 179.243 1.00 98.86 157 VAL A CA 1
ATOM 1276 C C . VAL A 1 157 ? 160.411 191.995 178.701 1.00 99.50 157 VAL A C 1
ATOM 1277 O O . VAL A 1 157 ? 159.282 192.449 178.943 1.00 100.95 157 VAL A O 1
ATOM 1281 N N . ARG A 1 158 ? 160.590 190.905 177.956 1.00 98.17 158 ARG A N 1
ATOM 1282 C CA . ARG A 1 158 ? 159.445 190.201 177.389 1.00 99.02 158 ARG A CA 1
ATOM 1283 C C . ARG A 1 158 ? 158.549 189.641 178.483 1.00 99.68 158 ARG A C 1
ATOM 1284 O O . ARG A 1 158 ? 157.322 189.660 178.359 1.00 102.51 158 ARG A O 1
ATOM 1292 N N . ARG A 1 159 ? 159.147 189.127 179.557 1.00 108.45 159 ARG A N 1
ATOM 1293 C CA . ARG A 1 159 ? 158.362 188.606 180.670 1.00 110.51 159 ARG A CA 1
ATOM 1294 C C . ARG A 1 159 ? 157.569 189.714 181.349 1.00 112.37 159 ARG A C 1
ATOM 1295 O O . ARG A 1 159 ? 156.413 189.512 181.747 1.00 111.13 159 ARG A O 1
ATOM 1303 N N . ALA A 1 160 ? 158.176 190.892 181.492 1.00 104.83 160 ALA A N 1
ATOM 1304 C CA . ALA A 1 160 ? 157.447 192.031 182.039 1.00 104.47 160 ALA A CA 1
ATOM 1305 C C . ALA A 1 160 ? 156.240 192.369 181.174 1.00 105.89 160 ALA A C 1
ATOM 1306 O O . ALA A 1 160 ? 155.130 192.577 181.681 1.00 107.60 160 ALA A O 1
ATOM 1308 N N . MET A 1 161 ? 156.436 192.412 179.856 1.00 107.79 161 MET A N 1
ATOM 1309 C CA . MET A 1 161 ? 155.315 192.689 178.963 1.00 104.65 161 MET A CA 1
ATOM 1310 C C . MET A 1 161 ? 154.252 191.603 179.067 1.00 105.15 161 MET A C 1
ATOM 1311 O O . MET A 1 161 ? 153.048 191.887 179.024 1.00 107.33 161 MET A O 1
ATOM 1316 N N . ILE A 1 162 ? 154.684 190.349 179.203 1.00 107.48 162 ILE A N 1
ATOM 1317 C CA . ILE A 1 162 ? 153.746 189.236 179.293 1.00 109.48 162 ILE A CA 1
ATOM 1318 C C . ILE A 1 162 ? 152.869 189.384 180.524 1.00 110.88 162 ILE A C 1
ATOM 1319 O O . ILE A 1 162 ? 151.647 189.225 180.456 1.00 112.01 162 ILE A O 1
ATOM 1324 N N . THR A 1 163 ? 153.476 189.701 181.669 1.00 118.52 163 THR A N 1
ATOM 1325 C CA . THR A 1 163 ? 152.673 189.829 182.882 1.00 117.37 163 THR A CA 1
ATOM 1326 C C . THR A 1 163 ? 151.790 191.071 182.841 1.00 114.82 163 THR A C 1
ATOM 1327 O O . THR A 1 163 ? 150.679 191.054 183.387 1.00 113.49 163 THR A O 1
ATOM 1331 N N . ILE A 1 164 ? 152.239 192.139 182.175 1.00 108.08 164 ILE A N 1
ATOM 1332 C CA . ILE A 1 164 ? 151.382 193.312 182.014 1.00 106.29 164 ILE A CA 1
ATOM 1333 C C . ILE A 1 164 ? 150.133 192.946 181.224 1.00 107.94 164 ILE A C 1
ATOM 1334 O O . ILE A 1 164 ? 149.004 193.218 181.647 1.00 107.36 164 ILE A O 1
ATOM 1339 N N . LEU A 1 165 ? 150.317 192.304 180.069 1.00 113.59 165 LEU A N 1
ATOM 1340 C CA . LEU A 1 165 ? 149.161 191.912 179.270 1.00 111.18 165 LEU A CA 1
ATOM 1341 C C . LEU A 1 165 ? 148.318 190.868 179.984 1.00 109.24 165 LEU A C 1
ATOM 1342 O O . LEU A 1 165 ? 147.101 190.811 179.783 1.00 112.93 165 LEU A O 1
ATOM 1347 N N . ALA A 1 166 ? 148.939 190.041 180.822 1.00 116.72 166 ALA A N 1
ATOM 1348 C CA . ALA A 1 166 ? 148.183 189.043 181.566 1.00 119.82 166 ALA A CA 1
ATOM 1349 C C . ALA A 1 166 ? 147.251 189.704 182.570 1.00 120.29 166 ALA A C 1
ATOM 1350 O O . ALA A 1 166 ? 146.069 189.351 182.660 1.00 118.78 166 ALA A O 1
ATOM 1352 N N . ASP A 1 167 ? 147.761 190.677 183.327 1.00 125.26 167 ASP A N 1
ATOM 1353 C CA . ASP A 1 167 ? 146.895 191.347 184.289 1.00 126.46 167 ASP A CA 1
ATOM 1354 C C . ASP A 1 167 ? 145.882 192.241 183.587 1.00 125.76 167 ASP A C 1
ATOM 1355 O O . ASP A 1 167 ? 144.808 192.509 184.137 1.00 127.19 167 ASP A O 1
ATOM 1360 N N . LYS A 1 168 ? 146.199 192.704 182.377 1.00 115.85 168 LYS A N 1
ATOM 1361 C CA . LYS A 1 168 ? 145.247 193.491 181.607 1.00 114.39 168 LYS A CA 1
ATOM 1362 C C . LYS A 1 168 ? 144.214 192.637 180.885 1.00 112.13 168 LYS A C 1
ATOM 1363 O O . LYS A 1 168 ? 143.208 193.178 180.417 1.00 110.26 168 LYS A O 1
ATOM 1369 N N . ALA A 1 169 ? 144.439 191.329 180.772 1.00 116.20 169 ALA A N 1
ATOM 1370 C CA . ALA A 1 169 ? 143.499 190.424 180.124 1.00 116.26 169 ALA A CA 1
ATOM 1371 C C . ALA A 1 169 ? 142.860 189.447 181.100 1.00 119.29 169 ALA A C 1
ATOM 1372 O O . ALA A 1 169 ? 142.162 188.524 180.667 1.00 118.23 169 ALA A O 1
ATOM 1374 N N . HIS A 1 170 ? 143.093 189.620 182.400 1.00 127.31 170 HIS A N 1
ATOM 1375 C CA . HIS A 1 170 ? 142.522 188.810 183.473 1.00 130.20 170 HIS A CA 1
ATOM 1376 C C . HIS A 1 170 ? 142.949 187.348 183.416 1.00 129.97 170 HIS A C 1
ATOM 1377 O O . HIS A 1 170 ? 142.391 186.518 184.144 1.00 128.95 170 HIS A O 1
ATOM 1384 N N . VAL A 1 171 ? 143.889 187.030 182.543 1.00 129.09 171 VAL A N 1
ATOM 1385 C CA . VAL A 1 171 ? 144.333 185.656 182.411 1.00 127.43 171 VAL A CA 1
ATOM 1386 C C . VAL A 1 171 ? 145.161 185.238 183.611 1.00 127.89 171 VAL A C 1
ATOM 1387 O O . VAL A 1 171 ? 145.762 186.067 184.289 1.00 127.46 171 VAL A O 1
ATOM 1391 N N . LYS A 1 172 ? 144.974 183.967 183.946 1.00 113.32 172 LYS A N 1
ATOM 1392 C CA . LYS A 1 172 ? 145.596 183.339 185.082 1.00 113.99 172 LYS A CA 1
ATOM 1393 C C . LYS A 1 172 ? 147.071 183.314 184.864 1.00 114.27 172 LYS A C 1
ATOM 1394 O O . LYS A 1 172 ? 147.670 182.268 184.627 1.00 109.36 172 LYS A O 1
ATOM 1400 N N . LEU A 1 173 ? 147.676 184.477 185.050 1.00 30.00 173 LEU A N 1
ATOM 1401 C CA . LEU A 1 173 ? 149.117 184.575 184.982 1.00 30.00 173 LEU A CA 1
ATOM 1402 C C . LEU A 1 173 ? 149.679 183.783 186.162 1.00 30.00 173 LEU A C 1
ATOM 1403 O O . LEU A 1 173 ? 150.762 183.220 186.081 1.00 30.00 173 LEU A O 1
ATOM 1408 N N . LYS A 1 174 ? 148.906 183.709 187.246 1.00 30.00 174 LYS A N 1
ATOM 1409 C CA . LYS A 1 174 ? 149.291 183.003 188.472 1.00 30.00 174 LYS A CA 1
ATOM 1410 C C . LYS A 1 174 ? 149.749 181.568 188.246 1.00 30.00 174 LYS A C 1
ATOM 1411 O O . LYS A 1 174 ? 150.725 181.128 188.855 1.00 30.00 174 LYS A O 1
ATOM 1417 N N . ASN A 1 175 ? 149.058 180.840 187.362 1.00 30.00 175 ASN A N 1
ATOM 1418 C CA . ASN A 1 175 ? 149.415 179.462 187.011 1.00 30.00 175 ASN A CA 1
ATOM 1419 C C . ASN A 1 175 ? 150.874 179.397 186.614 1.00 30.00 175 ASN A C 1
ATOM 1420 O O . ASN A 1 175 ? 151.621 178.549 187.088 1.00 30.00 175 ASN A O 1
ATOM 1425 N N . ILE A 1 176 ? 151.247 180.281 185.697 1.00 30.00 176 ILE A N 1
ATOM 1426 C CA . ILE A 1 176 ? 152.611 180.433 185.273 1.00 30.00 176 ILE A CA 1
ATOM 1427 C C . ILE A 1 176 ? 153.353 181.024 186.462 1.00 30.00 176 ILE A C 1
ATOM 1428 O O . ILE A 1 176 ? 154.075 180.328 187.156 1.00 30.00 176 ILE A O 1
ATOM 1433 N N . SER A 1 177 ? 153.121 182.309 186.711 1.00 30.00 177 SER A N 1
ATOM 1434 C CA . SER A 1 177 ? 153.776 183.065 187.784 1.00 30.00 177 SER A CA 1
ATOM 1435 C C . SER A 1 177 ? 154.043 182.373 189.118 1.00 30.00 177 SER A C 1
ATOM 1436 O O . SER A 1 177 ? 154.885 182.841 189.878 1.00 30.00 177 SER A O 1
ATOM 1439 N N . GLU A 1 178 ? 153.352 181.276 189.383 1.00 30.00 178 GLU A N 1
ATOM 1440 C CA . GLU A 1 178 ? 153.638 180.510 190.583 1.00 30.00 178 GLU A CA 1
ATOM 1441 C C . GLU A 1 178 ? 154.306 179.230 190.127 1.00 30.00 178 GLU A C 1
ATOM 1442 O O . GLU A 1 178 ? 155.403 178.906 190.577 1.00 30.00 178 GLU A O 1
ATOM 1448 N N . ALA A 1 179 ? 153.659 178.501 189.222 1.00 30.00 179 ALA A N 1
ATOM 1449 C CA . ALA A 1 179 ? 154.270 177.302 188.669 1.00 30.00 179 ALA A CA 1
ATOM 1450 C C . ALA A 1 179 ? 155.022 177.711 187.425 1.00 30.00 179 ALA A C 1
ATOM 1451 O O . ALA A 1 179 ? 154.589 177.426 186.310 1.00 30.00 179 ALA A O 1
ATOM 1453 N N . GLY A 1 180 ? 156.142 178.399 187.604 1.00 30.00 180 GLY A N 1
ATOM 1454 C CA . GLY A 1 180 ? 156.906 178.901 186.474 1.00 30.00 180 GLY A CA 1
ATOM 1455 C C . GLY A 1 180 ? 157.358 180.260 186.946 1.00 30.00 180 GLY A C 1
ATOM 1456 O O . GLY A 1 180 ? 156.839 181.277 186.491 1.00 30.00 180 GLY A O 1
ATOM 1457 N N . ALA A 1 181 ? 158.314 180.289 187.868 1.00 30.00 181 ALA A N 1
ATOM 1458 C CA . ALA A 1 181 ? 158.727 181.563 188.457 1.00 30.00 181 ALA A CA 1
ATOM 1459 C C . ALA A 1 181 ? 160.060 181.818 187.746 1.00 30.00 181 ALA A C 1
ATOM 1460 O O . ALA A 1 181 ? 160.742 182.807 188.015 1.00 30.00 181 ALA A O 1
ATOM 1462 N N . SER A 1 182 ? 160.417 180.911 186.841 1.00 30.00 182 SER A N 1
ATOM 1463 C CA . SER A 1 182 ? 161.640 181.003 186.063 1.00 30.00 182 SER A CA 1
ATOM 1464 C C . SER A 1 182 ? 161.336 180.622 184.614 1.00 30.00 182 SER A C 1
ATOM 1465 O O . SER A 1 182 ? 161.502 181.431 183.703 1.00 30.00 182 SER A O 1
ATOM 1468 N N . ALA A 1 183 ? 160.873 179.389 184.417 1.00 30.00 183 ALA A N 1
ATOM 1469 C CA . ALA A 1 183 ? 160.548 178.870 183.089 1.00 30.00 183 ALA A CA 1
ATOM 1470 C C . ALA A 1 183 ? 159.430 179.650 182.405 1.00 30.00 183 ALA A C 1
ATOM 1471 O O . ALA A 1 183 ? 159.458 179.852 181.196 1.00 30.00 183 ALA A O 1
ATOM 1473 N N . PHE A 1 184 ? 158.434 180.051 183.184 1.00 125.83 184 PHE A N 1
ATOM 1474 C CA . PHE A 1 184 ? 157.311 180.848 182.694 1.00 128.05 184 PHE A CA 1
ATOM 1475 C C . PHE A 1 184 ? 156.565 180.359 181.449 1.00 126.95 184 PHE A C 1
ATOM 1476 O O . PHE A 1 184 ? 156.398 181.120 180.509 1.00 123.56 184 PHE A O 1
ATOM 1484 N N . LYS A 1 185 ? 156.074 179.125 181.454 1.00 120.55 185 LYS A N 1
ATOM 1485 C CA . LYS A 1 185 ? 155.329 178.620 180.311 1.00 121.48 185 LYS A CA 1
ATOM 1486 C C . LYS A 1 185 ? 153.845 178.871 180.431 1.00 119.72 185 LYS A C 1
ATOM 1487 O O . LYS A 1 185 ? 153.311 178.974 181.524 1.00 118.33 185 LYS A O 1
ATOM 1493 N N . LEU A 1 186 ? 153.183 178.951 179.287 1.00 119.61 186 LEU A N 1
ATOM 1494 C CA . LEU A 1 186 ? 151.749 179.197 179.242 1.00 117.60 186 LEU A CA 1
ATOM 1495 C C . LEU A 1 186 ? 151.074 178.089 178.443 1.00 120.17 186 LEU A C 1
ATOM 1496 O O . LEU A 1 186 ? 151.726 177.184 177.918 1.00 122.96 186 LEU A O 1
ATOM 1501 N N . ASP A 1 187 ? 149.752 178.166 178.351 1.00 132.10 187 ASP A N 1
ATOM 1502 C CA . ASP A 1 187 ? 148.981 177.248 177.528 1.00 135.87 187 ASP A CA 1
ATOM 1503 C C . ASP A 1 187 ? 148.338 178.001 176.371 1.00 134.34 187 ASP A C 1
ATOM 1504 O O . ASP A 1 187 ? 148.315 179.233 176.331 1.00 133.92 187 ASP A O 1
ATOM 1509 N N . SER A 1 188 ? 147.806 177.228 175.423 1.00 126.14 188 SER A N 1
ATOM 1510 C CA . SER A 1 188 ? 147.324 177.804 174.173 1.00 126.63 188 SER A CA 1
ATOM 1511 C C . SER A 1 188 ? 146.164 178.763 174.405 1.00 129.35 188 SER A C 1
ATOM 1512 O O . SER A 1 188 ? 146.070 179.804 173.746 1.00 131.56 188 SER A O 1
ATOM 1515 N N . ILE A 1 189 ? 145.263 178.426 175.328 1.00 125.52 189 ILE A N 1
ATOM 1516 C CA . ILE A 1 189 ? 144.070 179.243 175.510 1.00 128.87 189 ILE A CA 1
ATOM 1517 C C . ILE A 1 189 ? 144.415 180.606 176.105 1.00 127.94 189 ILE A C 1
ATOM 1518 O O . ILE A 1 189 ? 143.823 181.623 175.721 1.00 126.05 189 ILE A O 1
ATOM 1523 N N . SER A 1 190 ? 145.376 180.665 177.028 1.00 123.17 190 SER A N 1
ATOM 1524 C CA . SER A 1 190 ? 145.730 181.944 177.637 1.00 123.03 190 SER A CA 1
ATOM 1525 C C . SER A 1 190 ? 146.378 182.878 176.623 1.00 125.66 190 SER A C 1
ATOM 1526 O O . SER A 1 190 ? 146.034 184.064 176.544 1.00 125.81 190 SER A O 1
ATOM 1529 N N . LYS A 1 191 ? 147.321 182.362 175.832 1.00 126.27 191 LYS A N 1
ATOM 1530 C CA . LYS A 1 191 ? 147.933 183.199 174.810 1.00 123.95 191 LYS A CA 1
ATOM 1531 C C . LYS A 1 191 ? 146.932 183.567 173.725 1.00 124.11 191 LYS A C 1
ATOM 1532 O O . LYS A 1 191 ? 147.013 184.661 173.160 1.00 126.52 191 LYS A O 1
ATOM 1538 N N . GLY A 1 192 ? 145.978 182.684 173.428 1.00 121.06 192 GLY A N 1
ATOM 1539 C CA . GLY A 1 192 ? 144.918 183.050 172.504 1.00 119.59 192 GLY A CA 1
ATOM 1540 C C . GLY A 1 192 ? 144.068 184.191 173.027 1.00 120.27 192 GLY A C 1
ATOM 1541 O O . GLY A 1 192 ? 143.693 185.095 172.277 1.00 120.04 192 GLY A O 1
ATOM 1542 N N . LYS A 1 193 ? 143.754 184.164 174.324 1.00 120.48 193 LYS A N 1
ATOM 1543 C CA . LYS A 1 193 ? 143.009 185.266 174.924 1.00 123.15 193 LYS A CA 1
ATOM 1544 C C . LYS A 1 193 ? 143.816 186.557 174.891 1.00 121.10 193 LYS A C 1
ATOM 1545 O O . LYS A 1 193 ? 143.268 187.633 174.631 1.00 120.64 193 LYS A O 1
ATOM 1551 N N . ILE A 1 194 ? 145.123 186.470 175.137 1.00 112.18 194 ILE A N 1
ATOM 1552 C CA . ILE A 1 194 ? 145.969 187.659 175.054 1.00 112.99 194 ILE A CA 1
ATOM 1553 C C . ILE A 1 194 ? 145.984 188.209 173.632 1.00 114.86 194 ILE A C 1
ATOM 1554 O O . ILE A 1 194 ? 145.904 189.426 173.415 1.00 112.46 194 ILE A O 1
ATOM 1559 N N . ARG A 1 195 ? 146.095 187.322 172.642 1.00 121.43 195 ARG A N 1
ATOM 1560 C CA . ARG A 1 195 ? 146.131 187.753 171.249 1.00 120.66 195 ARG A CA 1
ATOM 1561 C C . ARG A 1 195 ? 144.815 188.387 170.829 1.00 122.18 195 ARG A C 1
ATOM 1562 O O . ARG A 1 195 ? 144.803 189.398 170.119 1.00 122.82 195 ARG A O 1
ATOM 1570 N N . GLU A 1 196 ? 143.691 187.807 171.245 1.00 130.03 196 GLU A N 1
ATOM 1571 C CA . GLU A 1 196 ? 142.412 188.402 170.881 1.00 130.09 196 GLU A CA 1
ATOM 1572 C C . GLU A 1 196 ? 142.137 189.682 171.656 1.00 128.74 196 GLU A C 1
ATOM 1573 O O . GLU A 1 196 ? 141.393 190.537 171.168 1.00 128.70 196 GLU A O 1
ATOM 1579 N N . PHE A 1 197 ? 142.723 189.839 172.845 1.00 127.07 197 PHE A N 1
ATOM 1580 C CA . PHE A 1 197 ? 142.631 191.116 173.542 1.00 128.00 197 PHE A CA 1
ATOM 1581 C C . PHE A 1 197 ? 143.415 192.194 172.807 1.00 129.79 197 PHE A C 1
ATOM 1582 O O . PHE A 1 197 ? 142.906 193.294 172.570 1.00 131.40 197 PHE A O 1
ATOM 1590 N N . VAL A 1 198 ? 144.661 191.894 172.434 1.00 123.43 198 VAL A N 1
ATOM 1591 C CA . VAL A 1 198 ? 145.462 192.879 171.719 1.00 124.04 198 VAL A CA 1
ATOM 1592 C C . VAL A 1 198 ? 144.910 193.114 170.320 1.00 122.68 198 VAL A C 1
ATOM 1593 O O . VAL A 1 198 ? 145.213 194.139 169.699 1.00 119.07 198 VAL A O 1
ATOM 1597 N N . SER A 1 199 ? 144.095 192.190 169.809 1.00 122.99 199 SER A N 1
ATOM 1598 C CA . SER A 1 199 ? 143.455 192.401 168.516 1.00 125.49 199 SER A CA 1
ATOM 1599 C C . SER A 1 199 ? 142.490 193.580 168.556 1.00 126.79 199 SER A C 1
ATOM 1600 O O . SER A 1 199 ? 142.479 194.409 167.639 1.00 125.63 199 SER A O 1
ATOM 1603 N N . LYS A 1 200 ? 141.678 193.676 169.605 1.00 120.92 200 LYS A N 1
ATOM 1604 C CA . LYS A 1 200 ? 140.702 194.751 169.733 1.00 118.12 200 LYS A CA 1
ATOM 1605 C C . LYS A 1 200 ? 141.275 195.993 170.398 1.00 116.84 200 LYS A C 1
ATOM 1606 O O . LYS A 1 200 ? 140.554 196.981 170.565 1.00 117.86 200 LYS A O 1
ATOM 1612 N N . GLN A 1 201 ? 142.547 195.963 170.775 1.00 115.40 201 GLN A N 1
ATOM 1613 C CA . GLN A 1 201 ? 143.190 197.099 171.401 1.00 115.26 201 GLN A CA 1
ATOM 1614 C C . GLN A 1 201 ? 143.291 198.248 170.397 1.00 117.30 201 GLN A C 1
ATOM 1615 O O . GLN A 1 201 ? 143.217 198.029 169.187 1.00 115.06 201 GLN A O 1
ATOM 1621 N N . PRO A 1 202 ? 143.415 199.498 170.878 1.00 114.74 202 PRO A N 1
ATOM 1622 C CA . PRO A 1 202 ? 143.621 200.627 169.959 1.00 114.59 202 PRO A CA 1
ATOM 1623 C C . PRO A 1 202 ? 144.738 200.421 168.945 1.00 114.07 202 PRO A C 1
ATOM 1624 O O . PRO A 1 202 ? 145.575 199.526 169.085 1.00 114.73 202 PRO A O 1
ATOM 1628 N N . LYS A 1 203 ? 144.750 201.263 167.911 1.00 113.63 203 LYS A N 1
ATOM 1629 C CA . LYS A 1 203 ? 145.628 201.025 166.771 1.00 111.99 203 LYS A CA 1
ATOM 1630 C C . LYS A 1 203 ? 147.087 201.306 167.104 1.00 112.17 203 LYS A C 1
ATOM 1631 O O . LYS A 1 203 ? 147.973 200.554 166.691 1.00 116.62 203 LYS A O 1
ATOM 1637 N N . ALA A 1 204 ? 147.361 202.379 167.846 1.00 109.96 204 ALA A N 1
ATOM 1638 C CA . ALA A 1 204 ? 148.744 202.815 168.028 1.00 111.68 204 ALA A CA 1
ATOM 1639 C C . ALA A 1 204 ? 149.553 201.809 168.841 1.00 114.24 204 ALA A C 1
ATOM 1640 O O . ALA A 1 204 ? 150.662 201.425 168.447 1.00 113.95 204 ALA A O 1
ATOM 1642 N N . ASP A 1 205 ? 149.020 201.370 169.982 1.00 117.50 205 ASP A N 1
ATOM 1643 C CA . ASP A 1 205 ? 149.804 200.513 170.866 1.00 118.02 205 ASP A CA 1
ATOM 1644 C C . ASP A 1 205 ? 149.952 199.104 170.302 1.00 121.05 205 ASP A C 1
ATOM 1645 O O . ASP A 1 205 ? 151.042 198.519 170.357 1.00 122.74 205 ASP A O 1
ATOM 1650 N N . SER A 1 206 ? 148.875 198.546 169.746 1.00 110.26 206 SER A N 1
ATOM 1651 C CA . SER A 1 206 ? 148.988 197.257 169.074 1.00 105.62 206 SER A CA 1
ATOM 1652 C C . SER A 1 206 ? 149.926 197.353 167.883 1.00 106.28 206 SER A C 1
ATOM 1653 O O . SER A 1 206 ? 150.668 196.409 167.586 1.00 108.11 206 SER A O 1
ATOM 1656 N N . LYS A 1 207 ? 149.903 198.488 167.185 1.00 103.56 207 LYS A N 1
ATOM 1657 C CA . LYS A 1 207 ? 150.812 198.701 166.068 1.00 99.96 207 LYS A CA 1
ATOM 1658 C C . LYS A 1 207 ? 152.262 198.671 166.529 1.00 102.79 207 LYS A C 1
ATOM 1659 O O . LYS A 1 207 ? 153.105 198.025 165.899 1.00 112.97 207 LYS A O 1
ATOM 1665 N N . TRP A 1 208 ? 152.569 199.352 167.633 1.00 97.63 208 TRP A N 1
ATOM 1666 C CA . TRP A 1 208 ? 153.935 199.309 168.149 1.00 99.77 208 TRP A CA 1
ATOM 1667 C C . TRP A 1 208 ? 154.322 197.897 168.565 1.00 101.36 208 TRP A C 1
ATOM 1668 O O . TRP A 1 208 ? 155.437 197.442 168.284 1.00 104.65 208 TRP A O 1
ATOM 1679 N N . LEU A 1 209 ? 153.414 197.189 169.239 1.00 93.43 209 LEU A N 1
ATOM 1680 C CA . LEU A 1 209 ? 153.732 195.840 169.693 1.00 93.80 209 LEU A CA 1
ATOM 1681 C C . LEU A 1 209 ? 154.008 194.910 168.521 1.00 95.64 209 LEU A C 1
ATOM 1682 O O . LEU A 1 209 ? 154.970 194.134 168.549 1.00 97.65 209 LEU A O 1
ATOM 1687 N N . ASN A 1 210 ? 153.180 194.974 167.477 1.00 90.37 210 ASN A N 1
ATOM 1688 C CA . ASN A 1 210 ? 153.395 194.124 166.313 1.00 86.78 210 ASN A CA 1
ATOM 1689 C C . ASN A 1 210 ? 154.645 194.525 165.546 1.00 89.97 210 ASN A C 1
ATOM 1690 O O . ASN A 1 210 ? 155.329 193.661 164.989 1.00 97.94 210 ASN A O 1
ATOM 1695 N N . GLU A 1 211 ? 154.959 195.819 165.495 1.00 92.67 211 GLU A N 1
ATOM 1696 C CA . GLU A 1 211 ? 156.148 196.249 164.772 1.00 90.81 211 GLU A CA 1
ATOM 1697 C C . GLU A 1 211 ? 157.421 195.808 165.479 1.00 92.36 211 GLU A C 1
ATOM 1698 O O . GLU A 1 211 ? 158.374 195.366 164.830 1.00 96.36 211 GLU A O 1
ATOM 1704 N N . THR A 1 212 ? 157.465 195.927 166.805 1.00 90.51 212 THR A N 1
ATOM 1705 C CA . THR A 1 212 ? 158.690 195.594 167.519 1.00 92.48 212 THR A CA 1
ATOM 1706 C C . THR A 1 212 ? 158.826 194.107 167.810 1.00 93.02 212 THR A C 1
ATOM 1707 O O . THR A 1 212 ? 159.951 193.625 167.969 1.00 91.61 212 THR A O 1
ATOM 1711 N N . TYR A 1 213 ? 157.721 193.368 167.876 1.00 91.36 213 TYR A N 1
ATOM 1712 C CA . TYR A 1 213 ? 157.742 191.944 168.207 1.00 90.06 213 TYR A CA 1
ATOM 1713 C C . TYR A 1 213 ? 156.925 191.187 167.174 1.00 94.98 213 TYR A C 1
ATOM 1714 O O . TYR A 1 213 ? 155.776 190.804 167.428 1.00 90.25 213 TYR A O 1
ATOM 1723 N N . PRO A 1 214 ? 157.488 190.961 165.987 1.00 92.68 214 PRO A N 1
ATOM 1724 C CA . PRO A 1 214 ? 156.764 190.186 164.973 1.00 84.31 214 PRO A CA 1
ATOM 1725 C C . PRO A 1 214 ? 156.446 188.775 165.415 1.00 84.77 214 PRO A C 1
ATOM 1726 O O . PRO A 1 214 ? 155.440 188.210 164.973 1.00 90.12 214 PRO A O 1
ATOM 1730 N N . THR A 1 215 ? 157.268 188.187 166.282 1.00 84.70 215 THR A N 1
ATOM 1731 C CA . THR A 1 215 ? 157.023 186.836 166.767 1.00 84.80 215 THR A CA 1
ATOM 1732 C C . THR A 1 215 ? 155.883 186.768 167.764 1.00 88.35 215 THR A C 1
ATOM 1733 O O . THR A 1 215 ? 155.624 185.687 168.302 1.00 93.79 215 THR A O 1
ATOM 1737 N N . PHE A 1 216 ? 155.211 187.887 168.034 1.00 95.43 216 PHE A N 1
ATOM 1738 C CA . PHE A 1 216 ? 154.054 187.858 168.919 1.00 94.36 216 PHE A CA 1
ATOM 1739 C C . PHE A 1 216 ? 152.951 186.988 168.337 1.00 93.80 216 PHE A C 1
ATOM 1740 O O . PHE A 1 216 ? 152.278 186.250 169.065 1.00 97.32 216 PHE A O 1
ATOM 1748 N N . ASP A 1 217 ? 152.749 187.063 167.024 1.00 101.48 217 ASP A N 1
ATOM 1749 C CA . ASP A 1 217 ? 151.829 186.170 166.322 1.00 105.29 217 ASP A CA 1
ATOM 1750 C C . ASP A 1 217 ? 152.414 185.945 164.928 1.00 105.27 217 ASP A C 1
ATOM 1751 O O . ASP A 1 217 ? 152.160 186.719 164.004 1.00 108.47 217 ASP A O 1
ATOM 1756 N N . LEU A 1 218 ? 153.199 184.878 164.791 1.00 93.57 218 LEU A N 1
ATOM 1757 C CA . LEU A 1 218 ? 153.885 184.613 163.534 1.00 94.18 218 LEU A CA 1
ATOM 1758 C C . LEU A 1 218 ? 153.017 183.876 162.526 1.00 96.08 218 LEU A C 1
ATOM 1759 O O . LEU A 1 218 ? 153.264 183.975 161.321 1.00 102.07 218 LEU A O 1
ATOM 1764 N N . GLU A 1 219 ? 152.007 183.147 162.981 1.00 102.50 219 GLU A N 1
ATOM 1765 C CA . GLU A 1 219 ? 151.126 182.428 162.073 1.00 100.93 219 GLU A CA 1
ATOM 1766 C C . GLU A 1 219 ? 150.109 183.334 161.397 1.00 103.36 219 GLU A C 1
ATOM 1767 O O . GLU A 1 219 ? 149.214 182.834 160.710 1.00 107.10 219 GLU A O 1
ATOM 1773 N N . LYS A 1 220 ? 150.217 184.646 161.586 1.00 91.15 220 LYS A N 1
ATOM 1774 C CA . LYS A 1 220 ? 149.391 185.603 160.873 1.00 93.70 220 LYS A CA 1
ATOM 1775 C C . LYS A 1 220 ? 150.182 186.496 159.933 1.00 93.83 220 LYS A C 1
ATOM 1776 O O . LYS A 1 220 ? 149.572 187.262 159.181 1.00 98.36 220 LYS A O 1
ATOM 1782 N N . LYS A 1 221 ? 151.508 186.425 159.952 1.00 81.89 221 LYS A N 1
ATOM 1783 C CA . LYS A 1 221 ? 152.334 187.266 159.098 1.00 83.74 221 LYS A CA 1
ATOM 1784 C C . LYS A 1 221 ? 152.440 186.638 157.716 1.00 90.62 221 LYS A C 1
ATOM 1785 O O . LYS A 1 221 ? 152.996 185.546 157.567 1.00 91.88 221 LYS A O 1
ATOM 1791 N N . GLN A 1 222 ? 151.905 187.324 156.708 1.00 83.84 222 GLN A N 1
ATOM 1792 C CA . GLN A 1 222 ? 151.948 186.796 155.351 1.00 72.65 222 GLN A CA 1
ATOM 1793 C C . GLN A 1 222 ? 153.318 186.958 154.714 1.00 74.28 222 GLN A C 1
ATOM 1794 O O . GLN A 1 222 ? 153.732 186.106 153.925 1.00 86.31 222 GLN A O 1
ATOM 1800 N N . ILE A 1 223 ? 154.030 188.032 155.032 1.00 59.93 223 ILE A N 1
ATOM 1801 C CA . ILE A 1 223 ? 155.355 188.292 154.489 1.00 61.18 223 ILE A CA 1
ATOM 1802 C C . ILE A 1 223 ? 156.310 188.470 155.653 1.00 63.05 223 ILE A C 1
ATOM 1803 O O . ILE A 1 223 ? 155.992 189.172 156.617 1.00 78.85 223 ILE A O 1
ATOM 1808 N N . ILE A 1 224 ? 157.464 187.821 155.577 1.00 49.53 224 ILE A N 1
ATOM 1809 C CA . ILE A 1 224 ? 158.483 187.901 156.612 1.00 56.77 224 ILE A CA 1
ATOM 1810 C C . ILE A 1 224 ? 159.772 188.354 155.950 1.00 70.10 224 ILE A C 1
ATOM 1811 O O . ILE A 1 224 ? 160.339 187.627 155.130 1.00 81.31 224 ILE A O 1
ATOM 1816 N N . ILE A 1 225 ? 160.236 189.546 156.302 1.00 70.15 225 ILE A N 1
ATOM 1817 C CA . ILE A 1 225 ? 161.410 190.158 155.695 1.00 67.99 225 ILE A CA 1
ATOM 1818 C C . ILE A 1 225 ? 162.579 189.983 156.645 1.00 68.72 225 ILE A C 1
ATOM 1819 O O . ILE A 1 225 ? 162.483 190.348 157.821 1.00 78.23 225 ILE A O 1
ATOM 1824 N N . LEU A 1 226 ? 163.680 189.429 156.146 1.00 60.77 226 LEU A N 1
ATOM 1825 C CA . LEU A 1 226 ? 164.818 189.202 157.026 1.00 61.83 226 LEU A CA 1
ATOM 1826 C C . LEU A 1 226 ? 166.083 188.987 156.209 1.00 67.14 226 LEU A C 1
ATOM 1827 O O . LEU A 1 226 ? 166.048 188.818 154.987 1.00 80.27 226 LEU A O 1
ATOM 1832 N N . THR A 1 227 ? 167.209 189.026 156.910 1.00 63.14 227 THR A N 1
ATOM 1833 C CA . THR A 1 227 ? 168.497 188.748 156.305 1.00 66.03 227 THR A CA 1
ATOM 1834 C C . THR A 1 227 ? 168.746 187.249 156.286 1.00 70.02 227 THR A C 1
ATOM 1835 O O . THR A 1 227 ? 168.253 186.508 157.138 1.00 83.29 227 THR A O 1
ATOM 1839 N N . THR A 1 228 ? 169.525 186.802 155.301 1.00 53.52 228 THR A N 1
ATOM 1840 C CA . THR A 1 228 ? 169.806 185.377 155.199 1.00 55.39 228 THR A CA 1
ATOM 1841 C C . THR A 1 228 ? 170.582 184.873 156.405 1.00 67.38 228 THR A C 1
ATOM 1842 O O . THR A 1 228 ? 170.437 183.709 156.791 1.00 77.40 228 THR A O 1
ATOM 1846 N N . ALA A 1 229 ? 171.383 185.735 157.032 1.00 68.85 229 ALA A N 1
ATOM 1847 C CA . ALA A 1 229 ? 172.059 185.343 158.262 1.00 67.73 229 ALA A CA 1
ATOM 1848 C C . ALA A 1 229 ? 171.063 185.024 159.366 1.00 69.34 229 ALA A C 1
ATOM 1849 O O . ALA A 1 229 ? 171.315 184.139 160.188 1.00 81.09 229 ALA A O 1
ATOM 1851 N N . LYS A 1 230 ? 169.941 185.740 159.412 1.00 53.78 230 LYS A N 1
ATOM 1852 C CA . LYS A 1 230 ? 168.868 185.386 160.330 1.00 57.20 230 LYS A CA 1
ATOM 1853 C C . LYS A 1 230 ? 168.070 184.190 159.838 1.00 64.78 230 LYS A C 1
ATOM 1854 O O . LYS A 1 230 ? 167.636 183.367 160.648 1.00 66.26 230 LYS A O 1
ATOM 1860 N N . PHE A 1 231 ? 167.876 184.073 158.524 1.00 67.36 231 PHE A N 1
ATOM 1861 C CA . PHE A 1 231 ? 167.089 182.973 157.982 1.00 59.71 231 PHE A CA 1
ATOM 1862 C C . PHE A 1 231 ? 167.727 181.628 158.291 1.00 61.32 231 PHE A C 1
ATOM 1863 O O . PHE A 1 231 ? 167.025 180.657 158.588 1.00 70.10 231 PHE A O 1
ATOM 1871 N N . ILE A 1 232 ? 169.053 181.541 158.205 1.00 69.09 232 ILE A N 1
ATOM 1872 C CA . ILE A 1 232 ? 169.725 180.290 158.542 1.00 68.55 232 ILE A CA 1
ATOM 1873 C C . ILE A 1 232 ? 169.589 179.990 160.028 1.00 72.17 232 ILE A C 1
ATOM 1874 O O . ILE A 1 232 ? 169.456 178.830 160.432 1.00 73.97 232 ILE A O 1
ATOM 1879 N N . LYS A 1 233 ? 169.630 181.020 160.863 1.00 72.29 233 LYS A N 1
ATOM 1880 C CA . LYS A 1 233 ? 169.584 180.844 162.307 1.00 72.68 233 LYS A CA 1
ATOM 1881 C C . LYS A 1 233 ? 168.135 180.720 162.773 1.00 77.11 233 LYS A C 1
ATOM 1882 O O . LYS A 1 233 ? 167.225 180.422 161.997 1.00 82.85 233 LYS A O 1
ATOM 1888 N N . SER A 1 234 ? 167.916 180.929 164.063 1.00 83.58 234 SER A N 1
ATOM 1889 C CA . SER A 1 234 ? 166.621 180.736 164.693 1.00 80.63 234 SER A CA 1
ATOM 1890 C C . SER A 1 234 ? 165.930 182.067 164.956 1.00 82.56 234 SER A C 1
ATOM 1891 O O . SER A 1 234 ? 166.494 183.144 164.766 1.00 91.59 234 SER A O 1
ATOM 1894 N N . TYR A 1 235 ? 164.683 181.974 165.403 1.00 73.08 235 TYR A N 1
ATOM 1895 C CA . TYR A 1 235 ? 163.933 183.114 165.905 1.00 74.30 235 TYR A CA 1
ATOM 1896 C C . TYR A 1 235 ? 163.385 182.770 167.280 1.00 81.17 235 TYR A C 1
ATOM 1897 O O . TYR A 1 235 ? 162.978 181.632 167.527 1.00 89.95 235 TYR A O 1
ATOM 1906 N N . THR A 1 236 ? 163.381 183.750 168.179 1.00 89.11 236 THR A N 1
ATOM 1907 C CA . THR A 1 236 ? 162.917 183.519 169.538 1.00 87.30 236 THR A CA 1
ATOM 1908 C C . THR A 1 236 ? 161.447 183.890 169.626 1.00 78.01 236 THR A C 1
ATOM 1909 O O . THR A 1 236 ? 161.115 185.080 169.529 1.00 84.14 236 THR A O 1
ATOM 1913 N N . PRO A 1 237 ? 160.545 182.935 169.813 1.00 80.96 237 PRO A N 1
ATOM 1914 C CA . PRO A 1 237 ? 159.123 183.271 169.840 1.00 79.97 237 PRO A CA 1
ATOM 1915 C C . PRO A 1 237 ? 158.765 184.056 171.086 1.00 90.83 237 PRO A C 1
ATOM 1916 O O . PRO A 1 237 ? 159.381 183.911 172.143 1.00 101.17 237 PRO A O 1
ATOM 1920 N N . PHE A 1 238 ? 157.752 184.900 170.946 1.00 94.13 238 PHE A N 1
ATOM 1921 C CA . PHE A 1 238 ? 157.162 185.545 172.102 1.00 83.11 238 PHE A CA 1
ATOM 1922 C C . PHE A 1 238 ? 156.487 184.483 172.962 1.00 91.48 238 PHE A C 1
ATOM 1923 O O . PHE A 1 238 ? 156.135 183.401 172.485 1.00 102.46 238 PHE A O 1
ATOM 1931 N N . PHE A 1 239 ? 156.326 184.789 174.246 1.00 88.53 239 PHE A N 1
ATOM 1932 C CA . PHE A 1 239 ? 155.783 183.853 175.231 1.00 92.67 239 PHE A CA 1
ATOM 1933 C C . PHE A 1 239 ? 156.685 182.646 175.439 1.00 96.29 239 PHE A C 1
ATOM 1934 O O . PHE A 1 239 ? 156.219 181.596 175.887 1.00 101.94 239 PHE A O 1
ATOM 1942 N N . GLU A 1 240 ? 157.971 182.759 175.121 1.00 104.57 240 GLU A N 1
ATOM 1943 C CA . GLU A 1 240 ? 158.856 181.609 175.216 1.00 102.23 240 GLU A CA 1
ATOM 1944 C C . GLU A 1 240 ? 160.291 182.094 175.334 1.00 108.71 240 GLU A C 1
ATOM 1945 O O . GLU A 1 240 ? 160.607 183.237 175.001 1.00 117.18 240 GLU A O 1
ATOM 1951 N N . LYS A 1 241 ? 161.156 181.207 175.819 1.00 98.22 241 LYS A N 1
ATOM 1952 C CA . LYS A 1 241 ? 162.566 181.518 176.001 1.00 98.49 241 LYS A CA 1
ATOM 1953 C C . LYS A 1 241 ? 163.486 180.756 175.065 1.00 103.77 241 LYS A C 1
ATOM 1954 O O . LYS A 1 241 ? 164.481 181.317 174.607 1.00 104.05 241 LYS A O 1
ATOM 1960 N N . ARG A 1 242 ? 163.181 179.498 174.768 1.00 99.09 242 ARG A N 1
ATOM 1961 C CA . ARG A 1 242 ? 164.007 178.695 173.877 1.00 96.12 242 ARG A CA 1
ATOM 1962 C C . ARG A 1 242 ? 163.713 179.075 172.432 1.00 101.19 242 ARG A C 1
ATOM 1963 O O . ARG A 1 242 ? 162.564 178.997 171.987 1.00 103.02 242 ARG A O 1
ATOM 1971 N N . SER A 1 243 ? 164.746 179.481 171.700 1.00 94.08 243 SER A N 1
ATOM 1972 C CA . SER A 1 243 ? 164.577 179.875 170.310 1.00 89.84 243 SER A CA 1
ATOM 1973 C C . SER A 1 243 ? 164.298 178.664 169.429 1.00 88.84 243 SER A C 1
ATOM 1974 O O . SER A 1 243 ? 164.741 177.548 169.707 1.00 94.42 243 SER A O 1
ATOM 1977 N N . LYS A 1 244 ? 163.559 178.896 168.349 1.00 76.97 244 LYS A N 1
ATOM 1978 C CA . LYS A 1 244 ? 163.190 177.851 167.405 1.00 80.22 244 LYS A CA 1
ATOM 1979 C C . LYS A 1 244 ? 163.808 178.152 166.050 1.00 87.13 244 LYS A C 1
ATOM 1980 O O . LYS A 1 244 ? 163.686 179.271 165.544 1.00 89.64 244 LYS A O 1
ATOM 1986 N N . ALA A 1 245 ? 164.462 177.153 165.464 1.00 75.43 245 ALA A N 1
ATOM 1987 C CA . ALA A 1 245 ? 165.119 177.341 164.180 1.00 66.38 245 ALA A CA 1
ATOM 1988 C C . ALA A 1 245 ? 164.098 177.510 163.064 1.00 76.54 245 ALA A C 1
ATOM 1989 O O . ALA A 1 245 ? 163.067 176.837 163.037 1.00 78.32 245 ALA A O 1
ATOM 1991 N N . PHE A 1 246 ? 164.394 178.424 162.137 1.00 66.66 246 PHE A N 1
ATOM 1992 C CA . PHE A 1 246 ? 163.553 178.584 160.957 1.00 60.08 246 PHE A CA 1
ATOM 1993 C C . PHE A 1 246 ? 163.494 177.305 160.146 1.00 64.05 246 PHE A C 1
ATOM 1994 O O . PHE A 1 246 ? 162.476 177.012 159.513 1.00 69.98 246 PHE A O 1
ATOM 2002 N N . ARG A 1 247 ? 164.579 176.539 160.155 1.00 73.53 247 ARG A N 1
ATOM 2003 C CA . ARG A 1 247 ? 164.727 175.418 159.241 1.00 69.82 247 ARG A CA 1
ATOM 2004 C C . ARG A 1 247 ? 163.679 174.340 159.487 1.00 75.23 247 ARG A C 1
ATOM 2005 O O . ARG A 1 247 ? 163.096 173.810 158.536 1.00 79.70 247 ARG A O 1
ATOM 2013 N N . TYR A 1 248 ? 163.425 173.999 160.747 1.00 71.08 248 TYR A N 1
ATOM 2014 C CA . TYR A 1 248 ? 162.494 172.933 161.083 1.00 67.33 248 TYR A CA 1
ATOM 2015 C C . TYR A 1 248 ? 161.108 173.437 161.447 1.00 69.10 248 TYR A C 1
ATOM 2016 O O . TYR A 1 248 ? 160.208 172.623 161.664 1.00 76.08 248 TYR A O 1
ATOM 2025 N N . SER A 1 249 ? 160.913 174.747 161.524 1.00 73.28 249 SER A N 1
ATOM 2026 C CA . SER A 1 249 ? 159.634 175.279 161.954 1.00 76.62 249 SER A CA 1
ATOM 2027 C C . SER A 1 249 ? 158.567 175.036 160.891 1.00 74.85 249 SER A C 1
ATOM 2028 O O . SER A 1 249 ? 158.863 175.009 159.696 1.00 83.23 249 SER A O 1
ATOM 2031 N N . PRO A 1 250 ? 157.309 174.857 161.302 1.00 65.95 250 PRO A N 1
ATOM 2032 C CA . PRO A 1 250 ? 156.245 174.604 160.323 1.00 67.99 250 PRO A CA 1
ATOM 2033 C C . PRO A 1 250 ? 155.900 175.814 159.487 1.00 75.84 250 PRO A C 1
ATOM 2034 O O . PRO A 1 250 ? 155.070 175.699 158.578 1.00 82.46 250 PRO A O 1
ATOM 2038 N N . ILE A 1 251 ? 156.503 176.970 159.764 1.00 72.75 251 ILE A N 1
ATOM 2039 C CA . ILE A 1 251 ? 156.129 178.183 159.061 1.00 72.03 251 ILE A CA 1
ATOM 2040 C C . ILE A 1 251 ? 156.674 178.182 157.639 1.00 81.38 251 ILE A C 1
ATOM 2041 O O . ILE A 1 251 ? 156.193 178.943 156.795 1.00 86.50 251 ILE A O 1
ATOM 2046 N N . LEU A 1 252 ? 157.662 177.334 157.343 1.00 65.28 252 LEU A N 1
ATOM 2047 C CA . LEU A 1 252 ? 158.218 177.242 156.000 1.00 52.78 252 LEU A CA 1
ATOM 2048 C C . LEU A 1 252 ? 157.437 176.328 155.076 1.00 65.24 252 LEU A C 1
ATOM 2049 O O . LEU A 1 252 ? 157.670 176.362 153.865 1.00 82.56 252 LEU A O 1
ATOM 2054 N N . LYS A 1 253 ? 156.534 175.510 155.600 1.00 67.15 253 LYS A N 1
ATOM 2055 C CA . LYS A 1 253 ? 155.865 174.534 154.756 1.00 69.00 253 LYS A CA 1
ATOM 2056 C C . LYS A 1 253 ? 154.978 175.238 153.740 1.00 70.44 253 LYS A C 1
ATOM 2057 O O . LYS A 1 253 ? 154.104 176.029 154.105 1.00 78.48 253 LYS A O 1
ATOM 2063 N N . ASP A 1 254 ? 155.221 174.957 152.463 1.00 77.25 254 ASP A N 1
ATOM 2064 C CA . ASP A 1 254 ? 154.503 175.522 151.326 1.00 77.71 254 ASP A CA 1
ATOM 2065 C C . ASP A 1 254 ? 154.687 177.026 151.194 1.00 77.21 254 ASP A C 1
ATOM 2066 O O . ASP A 1 254 ? 153.954 177.669 150.439 1.00 84.68 254 ASP A O 1
ATOM 2071 N N . ALA A 1 255 ? 155.648 177.606 151.901 1.00 63.82 255 ALA A N 1
ATOM 2072 C CA . ALA A 1 255 ? 155.917 179.024 151.760 1.00 58.60 255 ALA A CA 1
ATOM 2073 C C . ALA A 1 255 ? 156.727 179.282 150.497 1.00 61.64 255 ALA A C 1
ATOM 2074 O O . ALA A 1 255 ? 157.273 178.369 149.878 1.00 73.38 255 ALA A O 1
ATOM 2076 N N . LEU A 1 256 ? 156.793 180.546 150.106 1.00 59.78 256 LEU A N 1
ATOM 2077 C CA . LEU A 1 256 ? 157.589 180.975 148.967 1.00 57.45 256 LEU A CA 1
ATOM 2078 C C . LEU A 1 256 ? 158.742 181.820 149.484 1.00 65.26 256 LEU A C 1
ATOM 2079 O O . LEU A 1 256 ? 158.517 182.854 150.114 1.00 86.61 256 LEU A O 1
ATOM 2084 N N . VAL A 1 257 ? 159.967 181.386 149.220 1.00 44.87 257 VAL A N 1
ATOM 2085 C CA . VAL A 1 257 ? 161.161 182.051 149.722 1.00 40.63 257 VAL A CA 1
ATOM 2086 C C . VAL A 1 257 ? 161.805 182.800 148.568 1.00 55.28 257 VAL A C 1
ATOM 2087 O O . VAL A 1 257 ? 162.234 182.185 147.589 1.00 70.11 257 VAL A O 1
ATOM 2091 N N . VAL A 1 258 ? 161.883 184.121 148.678 1.00 46.99 258 VAL A N 1
ATOM 2092 C CA . VAL A 1 258 ? 162.453 184.969 147.641 1.00 50.45 258 VAL A CA 1
ATOM 2093 C C . VAL A 1 258 ? 163.831 185.414 148.099 1.00 59.65 258 VAL A C 1
ATOM 2094 O O . VAL A 1 258 ? 163.952 186.201 149.044 1.00 78.82 258 VAL A O 1
ATOM 2098 N N . LEU A 1 259 ? 164.863 184.933 147.414 1.00 56.27 259 LEU A N 1
ATOM 2099 C CA . LEU A 1 259 ? 166.247 185.300 147.697 1.00 58.18 259 LEU A CA 1
ATOM 2100 C C . LEU A 1 259 ? 166.637 186.449 146.776 1.00 64.56 259 LEU A C 1
ATOM 2101 O O . LEU A 1 259 ? 166.827 186.251 145.573 1.00 78.56 259 LEU A O 1
ATOM 2106 N N . ASP A 1 260 ? 166.775 187.648 147.350 1.00 80.69 260 ASP A N 1
ATOM 2107 C CA . ASP A 1 260 ? 166.934 188.851 146.540 1.00 84.63 260 ASP A CA 1
ATOM 2108 C C . ASP A 1 260 ? 168.293 188.918 145.859 1.00 88.67 260 ASP A C 1
ATOM 2109 O O . ASP A 1 260 ? 168.432 189.590 144.833 1.00 99.00 260 ASP A O 1
ATOM 2114 N N . GLU A 1 261 ? 169.309 188.264 146.414 1.00 87.71 261 GLU A N 1
ATOM 2115 C CA . GLU A 1 261 ? 170.610 188.136 145.759 1.00 88.86 261 GLU A CA 1
ATOM 2116 C C . GLU A 1 261 ? 170.973 186.660 145.816 1.00 90.21 261 GLU A C 1
ATOM 2117 O O . GLU A 1 261 ? 171.641 186.215 146.750 1.00 96.98 261 GLU A O 1
ATOM 2123 N N . PHE A 1 262 ? 170.530 185.911 144.809 1.00 71.79 262 PHE A N 1
ATOM 2124 C CA . PHE A 1 262 ? 170.596 184.458 144.884 1.00 67.01 262 PHE A CA 1
ATOM 2125 C C . PHE A 1 262 ? 172.034 183.966 144.960 1.00 72.32 262 PHE A C 1
ATOM 2126 O O . PHE A 1 262 ? 172.372 183.141 145.814 1.00 81.83 262 PHE A O 1
ATOM 2134 N N . ASP A 1 263 ? 172.902 184.471 144.085 1.00 80.12 263 ASP A N 1
ATOM 2135 C CA . ASP A 1 263 ? 174.275 183.981 144.058 1.00 80.31 263 ASP A CA 1
ATOM 2136 C C . ASP A 1 263 ? 175.045 184.381 145.308 1.00 84.29 263 ASP A C 1
ATOM 2137 O O . ASP A 1 263 ? 175.885 183.614 145.786 1.00 91.13 263 ASP A O 1
ATOM 2142 N N . SER A 1 264 ? 174.774 185.565 145.853 1.00 77.09 264 SER A N 1
ATOM 2143 C CA . SER A 1 264 ? 175.487 186.022 147.036 1.00 72.37 264 SER A CA 1
ATOM 2144 C C . SER A 1 264 ? 175.106 185.253 148.289 1.00 75.14 264 SER A C 1
ATOM 2145 O O . SER A 1 264 ? 175.858 185.281 149.267 1.00 80.26 264 SER A O 1
ATOM 2148 N N . THR A 1 265 ? 173.957 184.579 148.290 1.00 76.98 265 THR A N 1
ATOM 2149 C CA . THR A 1 265 ? 173.536 183.833 149.466 1.00 76.01 265 THR A CA 1
ATOM 2150 C C . THR A 1 265 ? 174.457 182.665 149.774 1.00 83.68 265 THR A C 1
ATOM 2151 O O . THR A 1 265 ? 174.751 182.426 150.949 1.00 92.32 265 THR A O 1
ATOM 2155 N N . LYS A 1 266 ? 174.926 181.945 148.750 1.00 72.88 266 LYS A N 1
ATOM 2156 C CA . LYS A 1 266 ? 175.700 180.731 148.988 1.00 65.77 266 LYS A CA 1
ATOM 2157 C C . LYS A 1 266 ? 176.882 180.995 149.901 1.00 69.48 266 LYS A C 1
ATOM 2158 O O . LYS A 1 266 ? 177.080 180.281 150.891 1.00 80.56 266 LYS A O 1
ATOM 2164 N N . LYS A 1 267 ? 177.665 182.029 149.600 1.00 68.85 267 LYS A N 1
ATOM 2165 C CA . LYS A 1 267 ? 178.779 182.374 150.469 1.00 68.41 267 LYS A CA 1
ATOM 2166 C C . LYS A 1 267 ? 178.314 182.529 151.905 1.00 68.80 267 LYS A C 1
ATOM 2167 O O . LYS A 1 267 ? 178.836 181.863 152.802 1.00 75.95 267 LYS A O 1
ATOM 2173 N N . GLN A 1 268 ? 177.276 183.334 152.132 1.00 71.60 268 GLN A N 1
ATOM 2174 C CA . GLN A 1 268 ? 176.792 183.538 153.491 1.00 73.19 268 GLN A CA 1
ATOM 2175 C C . GLN A 1 268 ? 176.426 182.214 154.144 1.00 74.13 268 GLN A C 1
ATOM 2176 O O . GLN A 1 268 ? 176.674 182.006 155.335 1.00 83.59 268 GLN A O 1
ATOM 2182 N N . ILE A 1 269 ? 175.851 181.294 153.371 1.00 64.75 269 ILE A N 1
ATOM 2183 C CA . ILE A 1 269 ? 175.501 179.997 153.935 1.00 67.96 269 ILE A CA 1
ATOM 2184 C C . ILE A 1 269 ? 176.757 179.191 154.228 1.00 76.28 269 ILE A C 1
ATOM 2185 O O . ILE A 1 269 ? 176.889 178.592 155.302 1.00 86.16 269 ILE A O 1
ATOM 2190 N N . LEU A 1 270 ? 177.718 179.204 153.303 1.00 73.82 270 LEU A N 1
ATOM 2191 C CA . LEU A 1 270 ? 178.865 178.308 153.406 1.00 66.47 270 LEU A CA 1
ATOM 2192 C C . LEU A 1 270 ? 179.630 178.526 154.705 1.00 72.96 270 LEU A C 1
ATOM 2193 O O . LEU A 1 270 ? 179.805 177.588 155.491 1.00 85.88 270 LEU A O 1
ATOM 2198 N N . GLU A 1 271 ? 180.059 179.761 154.975 1.00 79.50 271 GLU A N 1
ATOM 2199 C CA . GLU A 1 271 ? 180.716 180.023 156.252 1.00 83.59 271 GLU A CA 1
ATOM 2200 C C . GLU A 1 271 ? 179.799 179.712 157.422 1.00 78.98 271 GLU A C 1
ATOM 2201 O O . GLU A 1 271 ? 180.243 179.147 158.427 1.00 89.52 271 GLU A O 1
ATOM 2207 N N . SER A 1 272 ? 178.512 180.034 157.302 1.00 69.20 272 SER A N 1
ATOM 2208 C CA . SER A 1 272 ? 177.595 179.724 158.391 1.00 68.17 272 SER A CA 1
ATOM 2209 C C . SER A 1 272 ? 177.561 178.228 158.658 1.00 70.82 272 SER A C 1
ATOM 2210 O O . SER A 1 272 ? 177.327 177.798 159.791 1.00 74.19 272 SER A O 1
ATOM 2213 N N . ALA A 1 273 ? 177.781 177.416 157.623 1.00 68.83 273 ALA A N 1
ATOM 2214 C CA . ALA A 1 273 ? 177.920 175.984 157.847 1.00 54.92 273 ALA A CA 1
ATOM 2215 C C . ALA A 1 273 ? 179.280 175.657 158.438 1.00 61.38 273 ALA A C 1
ATOM 2216 O O . ALA A 1 273 ? 179.374 174.904 159.414 1.00 74.93 273 ALA A O 1
ATOM 2218 N N . ILE A 1 274 ? 180.341 176.248 157.884 1.00 71.26 274 ILE A N 1
ATOM 2219 C CA . ILE A 1 274 ? 181.695 175.852 158.257 1.00 67.16 274 ILE A CA 1
ATOM 2220 C C . ILE A 1 274 ? 181.913 176.050 159.747 1.00 71.80 274 ILE A C 1
ATOM 2221 O O . ILE A 1 274 ? 182.215 175.102 160.479 1.00 84.52 274 ILE A O 1
ATOM 2226 N N . ASP A 1 275 ? 181.726 177.275 160.225 1.00 82.91 275 ASP A N 1
ATOM 2227 C CA . ASP A 1 275 ? 181.898 177.540 161.643 1.00 81.88 275 ASP A CA 1
ATOM 2228 C C . ASP A 1 275 ? 180.943 176.737 162.508 1.00 76.63 275 ASP A C 1
ATOM 2229 O O . ASP A 1 275 ? 181.253 176.491 163.675 1.00 88.12 275 ASP A O 1
ATOM 2234 N N . GLU A 1 276 ? 179.797 176.320 161.970 1.00 76.16 276 GLU A N 1
ATOM 2235 C CA . GLU A 1 276 ? 178.936 175.434 162.737 1.00 77.64 276 GLU A CA 1
ATOM 2236 C C . GLU A 1 276 ? 179.556 174.056 162.885 1.00 80.38 276 GLU A C 1
ATOM 2237 O O . GLU A 1 276 ? 179.551 173.495 163.985 1.00 83.33 276 GLU A O 1
ATOM 2243 N N . ALA A 1 277 ? 180.127 173.519 161.805 1.00 82.52 277 ALA A N 1
ATOM 2244 C CA . ALA A 1 277 ? 180.737 172.199 161.878 1.00 76.40 277 ALA A CA 1
ATOM 2245 C C . ALA A 1 277 ? 181.851 172.169 162.911 1.00 79.02 277 ALA A C 1
ATOM 2246 O O . ALA A 1 277 ? 182.001 171.185 163.641 1.00 88.20 277 ALA A O 1
ATOM 2248 N N . LEU A 1 278 ? 182.627 173.246 163.001 1.00 77.36 278 LEU A N 1
ATOM 2249 C CA . LEU A 1 278 ? 183.701 173.308 163.979 1.00 79.72 278 LEU A CA 1
ATOM 2250 C C . LEU A 1 278 ? 183.188 173.454 165.403 1.00 82.80 278 LEU A C 1
ATOM 2251 O O . LEU A 1 278 ? 183.906 173.096 166.341 1.00 88.60 278 LEU A O 1
ATOM 2256 N N . LYS A 1 279 ? 181.976 173.972 165.595 1.00 73.72 279 LYS A N 1
ATOM 2257 C CA . LYS A 1 279 ? 181.450 174.091 166.947 1.00 74.43 279 LYS A CA 1
ATOM 2258 C C . LYS A 1 279 ? 180.964 172.763 167.498 1.00 80.02 279 LYS A C 1
ATOM 2259 O O . LYS A 1 279 ? 180.793 172.637 168.714 1.00 85.90 279 LYS A O 1
ATOM 2265 N N . ILE A 1 280 ? 180.750 171.774 166.640 1.00 86.20 280 ILE A N 1
ATOM 2266 C CA . ILE A 1 280 ? 180.154 170.515 167.059 1.00 88.30 280 ILE A CA 1
ATOM 2267 C C . ILE A 1 280 ? 181.171 169.398 166.886 1.00 89.76 280 ILE A C 1
ATOM 2268 O O . ILE A 1 280 ? 181.289 168.812 165.805 1.00 87.09 280 ILE A O 1
ATOM 2273 N N . GLN A 1 281 ? 181.905 169.090 167.946 1.00 87.64 281 GLN A N 1
ATOM 2274 C CA . GLN A 1 281 ? 182.935 168.067 167.909 1.00 84.97 281 GLN A CA 1
ATOM 2275 C C . GLN A 1 281 ? 182.707 167.086 169.044 1.00 88.87 281 GLN A C 1
ATOM 2276 O O . GLN A 1 281 ? 182.372 167.487 170.160 1.00 92.54 281 GLN A O 1
ATOM 2282 N N . ALA A 1 282 ? 182.896 165.802 168.760 1.00 75.47 282 ALA A N 1
ATOM 2283 C CA . ALA A 1 282 ? 182.678 164.771 169.759 1.00 76.36 282 ALA A CA 1
ATOM 2284 C C . ALA A 1 282 ? 183.717 163.676 169.604 1.00 75.41 282 ALA A C 1
ATOM 2285 O O . ALA A 1 282 ? 184.268 163.471 168.521 1.00 76.21 282 ALA A O 1
ATOM 2287 N N . ASP A 1 283 ? 183.974 162.973 170.702 1.00 78.49 283 ASP A N 1
ATOM 2288 C CA . ASP A 1 283 ? 184.874 161.830 170.675 1.00 79.50 283 ASP A CA 1
ATOM 2289 C C . ASP A 1 283 ? 184.255 160.711 169.852 1.00 76.82 283 ASP A C 1
ATOM 2290 O O . ASP A 1 283 ? 183.127 160.288 170.112 1.00 86.31 283 ASP A O 1
ATOM 2295 N N . LEU A 1 284 ? 185.002 160.222 168.864 1.00 59.30 284 LEU A N 1
ATOM 2296 C CA . LEU A 1 284 ? 184.432 159.276 167.913 1.00 59.22 284 LEU A CA 1
ATOM 2297 C C . LEU A 1 284 ? 184.146 157.928 168.559 1.00 73.63 284 LEU A C 1
ATOM 2298 O O . LEU A 1 284 ? 183.072 157.353 168.351 1.00 85.29 284 LEU A O 1
ATOM 2303 N N . ASN A 1 285 ? 185.092 157.405 169.338 1.00 68.96 285 ASN A N 1
ATOM 2304 C CA . ASN A 1 285 ? 184.917 156.079 169.921 1.00 65.96 285 ASN A CA 1
ATOM 2305 C C . ASN A 1 285 ? 183.750 156.059 170.897 1.00 78.95 285 ASN A C 1
ATOM 2306 O O . ASN A 1 285 ? 182.914 155.150 170.864 1.00 88.33 285 ASN A O 1
ATOM 2311 N N . SER A 1 286 ? 183.679 157.059 171.775 1.00 70.15 286 SER A N 1
ATOM 2312 C CA . SER A 1 286 ? 182.580 157.125 172.728 1.00 70.30 286 SER A CA 1
ATOM 2313 C C . SER A 1 286 ? 181.248 157.273 172.014 1.00 66.29 286 SER A C 1
ATOM 2314 O O . SER A 1 286 ? 180.259 156.642 172.394 1.00 71.57 286 SER A O 1
ATOM 2317 N N . LEU A 1 287 ? 181.209 158.100 170.971 1.00 63.49 287 LEU A N 1
ATOM 2318 C CA . LEU A 1 287 ? 179.979 158.295 170.213 1.00 60.18 287 LEU A CA 1
ATOM 2319 C C . LEU A 1 287 ? 179.505 156.991 169.589 1.00 65.91 287 LEU A C 1
ATOM 2320 O O . LEU A 1 287 ? 178.331 156.618 169.712 1.00 72.08 287 LEU A O 1
ATOM 2325 N N . PHE A 1 288 ? 180.409 156.276 168.919 1.00 67.28 288 PHE A N 1
ATOM 2326 C CA . PHE A 1 288 ? 180.027 155.016 168.295 1.00 63.32 288 PHE A CA 1
ATOM 2327 C C . PHE A 1 288 ? 179.580 153.998 169.331 1.00 74.54 288 PHE A C 1
ATOM 2328 O O . PHE A 1 288 ? 178.577 153.305 169.135 1.00 82.91 288 PHE A O 1
ATOM 2336 N N . VAL A 1 289 ? 180.315 153.883 170.439 1.00 73.34 289 VAL A N 1
ATOM 2337 C CA . VAL A 1 289 ? 179.974 152.888 171.449 1.00 65.97 289 VAL A CA 1
ATOM 2338 C C . VAL A 1 289 ? 178.619 153.196 172.070 1.00 70.42 289 VAL A C 1
ATOM 2339 O O . VAL A 1 289 ? 177.799 152.294 172.283 1.00 82.92 289 VAL A O 1
ATOM 2343 N N . ASP A 1 290 ? 178.356 154.469 172.369 1.00 64.62 290 ASP A N 1
ATOM 2344 C CA . ASP A 1 290 ? 177.075 154.837 172.958 1.00 68.99 290 ASP A CA 1
ATOM 2345 C C . ASP A 1 290 ? 175.925 154.598 171.991 1.00 76.22 290 ASP A C 1
ATOM 2346 O O . ASP A 1 290 ? 174.866 154.106 172.395 1.00 79.84 290 ASP A O 1
ATOM 2351 N N . LEU A 1 291 ? 176.104 154.939 170.713 1.00 67.47 291 LEU A N 1
ATOM 2352 C CA . LEU A 1 291 ? 175.044 154.670 169.748 1.00 57.27 291 LEU A CA 1
ATOM 2353 C C . LEU A 1 291 ? 174.796 153.175 169.609 1.00 62.29 291 LEU A C 1
ATOM 2354 O O . LEU A 1 291 ? 173.645 152.735 169.510 1.00 77.23 291 LEU A O 1
ATOM 2359 N N . SER A 1 292 ? 175.864 152.377 169.598 1.00 63.85 292 SER A N 1
ATOM 2360 C CA . SER A 1 292 ? 175.704 150.931 169.520 1.00 61.24 292 SER A CA 1
ATOM 2361 C C . SER A 1 292 ? 174.948 150.395 170.726 1.00 70.07 292 SER A C 1
ATOM 2362 O O . SER A 1 292 ? 174.066 149.540 170.587 1.00 74.93 292 SER A O 1
ATOM 2365 N N . LYS A 1 293 ? 175.275 150.890 171.920 1.00 75.92 293 LYS A N 1
ATOM 2366 C CA . LYS A 1 293 ? 174.580 150.434 173.118 1.00 74.36 293 LYS A CA 1
ATOM 2367 C C . LYS A 1 293 ? 173.114 150.835 173.093 1.00 75.40 293 LYS A C 1
ATOM 2368 O O . LYS A 1 293 ? 172.247 150.063 173.510 1.00 86.27 293 LYS A O 1
ATOM 2374 N N . GLY A 1 294 ? 172.815 152.038 172.607 1.00 68.14 294 GLY A N 1
ATOM 2375 C CA . GLY A 1 294 ? 171.424 152.448 172.501 1.00 66.01 294 GLY A CA 1
ATOM 2376 C C . GLY A 1 294 ? 170.639 151.594 171.526 1.00 64.46 294 GLY A C 1
ATOM 2377 O O . GLY A 1 294 ? 169.505 151.195 171.803 1.00 72.27 294 GLY A O 1
ATOM 2378 N N . LEU A 1 295 ? 171.234 151.294 170.374 1.00 64.35 295 LEU A N 1
ATOM 2379 C CA . LEU A 1 295 ? 170.553 150.445 169.405 1.00 63.39 295 LEU A CA 1
ATOM 2380 C C . LEU A 1 295 ? 170.343 149.041 169.959 1.00 67.83 295 LEU A C 1
ATOM 2381 O O . LEU A 1 295 ? 169.291 148.427 169.738 1.00 73.50 295 LEU A O 1
ATOM 2386 N N . ASN A 1 296 ? 171.325 148.521 170.696 1.00 66.04 296 ASN A N 1
ATOM 2387 C CA . ASN A 1 296 ? 171.150 147.216 171.321 1.00 61.93 296 ASN A CA 1
ATOM 2388 C C . ASN A 1 296 ? 170.061 147.247 172.384 1.00 75.90 296 ASN A C 1
ATOM 2389 O O . ASN A 1 296 ? 169.318 146.273 172.543 1.00 87.24 296 ASN A O 1
ATOM 2394 N N . LYS A 1 297 ? 169.953 148.349 173.128 1.00 71.29 297 LYS A N 1
ATOM 2395 C CA . LYS A 1 297 ? 168.853 148.494 174.075 1.00 65.36 297 LYS A CA 1
ATOM 2396 C C . LYS A 1 297 ? 167.514 148.469 173.358 1.00 67.53 297 LYS A C 1
ATOM 2397 O O . LYS A 1 297 ? 166.547 147.884 173.853 1.00 78.38 297 LYS A O 1
ATOM 2403 N N . VAL A 1 298 ? 167.435 149.118 172.199 1.00 70.15 298 VAL A N 1
ATOM 2404 C CA . VAL A 1 298 ? 166.204 149.062 171.416 1.00 66.45 298 VAL A CA 1
ATOM 2405 C C . VAL A 1 298 ? 165.895 147.628 171.019 1.00 67.78 298 VAL A C 1
ATOM 2406 O O . VAL A 1 298 ? 164.744 147.182 171.092 1.00 72.10 298 VAL A O 1
ATOM 2410 N N . ASN A 1 299 ? 166.917 146.880 170.599 1.00 79.82 299 ASN A N 1
ATOM 2411 C CA . ASN A 1 299 ? 166.692 145.510 170.148 1.00 72.11 299 ASN A CA 1
ATOM 2412 C C . ASN A 1 299 ? 166.114 144.640 171.255 1.00 77.92 299 ASN A C 1
ATOM 2413 O O . ASN A 1 299 ? 165.212 143.832 171.011 1.00 79.80 299 ASN A O 1
ATOM 2418 N N . GLU A 1 300 ? 166.622 144.781 172.473 1.00 84.22 300 GLU A N 1
ATOM 2419 C CA . GLU A 1 300 ? 166.179 143.959 173.588 1.00 82.39 300 GLU A CA 1
ATOM 2420 C C . GLU A 1 300 ? 164.855 144.416 174.175 1.00 81.94 300 GLU A C 1
ATOM 2421 O O . GLU A 1 300 ? 164.496 143.973 175.268 1.00 87.31 300 GLU A O 1
ATOM 2427 N N . GLY A 1 301 ? 164.130 145.286 173.484 1.00 73.24 301 GLY A N 1
ATOM 2428 C CA . GLY A 1 301 ? 162.813 145.688 173.944 1.00 75.52 301 GLY A CA 1
ATOM 2429 C C . GLY A 1 301 ? 162.814 146.421 175.265 1.00 73.25 301 GLY A C 1
ATOM 2430 O O . GLY A 1 301 ? 161.951 146.167 176.113 1.00 80.80 301 GLY A O 1
ATOM 2431 N N . GLN A 1 302 ? 163.771 147.323 175.465 1.00 68.54 302 GLN A N 1
ATOM 2432 C CA . GLN A 1 302 ? 163.820 148.130 176.671 1.00 66.87 302 GLN A CA 1
ATOM 2433 C C . GLN A 1 302 ? 163.372 149.565 176.455 1.00 71.84 302 GLN A C 1
ATOM 2434 O O . GLN A 1 302 ? 163.109 150.266 177.435 1.00 75.16 302 GLN A O 1
ATOM 2440 N N . LEU A 1 303 ? 163.289 150.015 175.233 1.00 68.14 303 LEU A N 1
ATOM 2441 C CA . LEU A 1 303 ? 162.658 151.289 174.948 1.00 56.41 303 LEU A CA 1
ATOM 2442 C C . LEU A 1 303 ? 161.149 151.112 174.916 1.00 66.97 303 LEU A C 1
ATOM 2443 O O . LEU A 1 303 ? 160.654 150.004 174.700 1.00 73.83 303 LEU A O 1
ATOM 2448 N N . PRO A 1 304 ? 160.383 152.177 175.141 1.00 66.94 304 PRO A N 1
ATOM 2449 C CA . PRO A 1 304 ? 158.926 152.045 175.088 1.00 67.26 304 PRO A CA 1
ATOM 2450 C C . PRO A 1 304 ? 158.481 151.525 173.734 1.00 73.80 304 PRO A C 1
ATOM 2451 O O . PRO A 1 304 ? 159.081 151.835 172.705 1.00 84.17 304 PRO A O 1
ATOM 2455 N N . ALA A 1 305 ? 157.423 150.712 173.745 1.00 70.85 305 ALA A N 1
A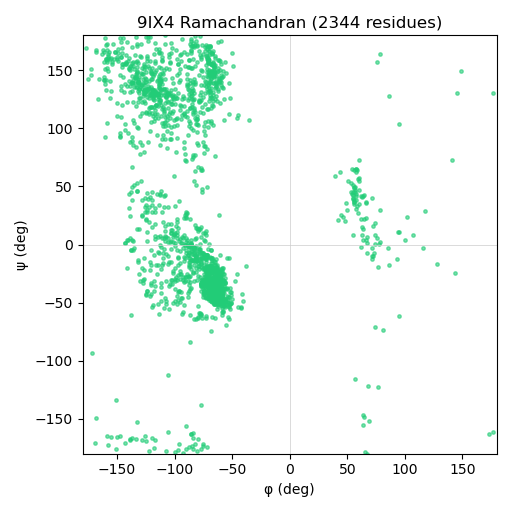TOM 2456 C CA . ALA A 1 305 ? 156.955 150.081 172.517 1.00 69.12 305 ALA A CA 1
ATOM 2457 C C . ALA A 1 305 ? 156.583 151.104 171.461 1.00 77.90 305 ALA A C 1
ATOM 2458 O O . ALA A 1 305 ? 156.619 150.784 170.267 1.00 90.78 305 ALA A O 1
ATOM 2460 N N . LYS A 1 306 ? 156.289 152.334 171.886 1.00 74.41 306 LYS A N 1
ATOM 2461 C CA . LYS A 1 306 ? 155.901 153.409 170.981 1.00 71.00 306 LYS A CA 1
ATOM 2462 C C . LYS A 1 306 ? 156.886 153.560 169.831 1.00 74.67 306 LYS A C 1
ATOM 2463 O O . LYS A 1 306 ? 156.484 153.783 168.685 1.00 82.00 306 LYS A O 1
ATOM 2469 N N . LEU A 1 307 ? 158.184 153.452 170.116 1.00 74.69 307 LEU A N 1
ATOM 2470 C CA . LEU A 1 307 ? 159.184 153.428 169.061 1.00 81.95 307 LEU A CA 1
ATOM 2471 C C . LEU A 1 307 ? 159.870 152.082 168.898 1.00 80.09 307 LEU A C 1
ATOM 2472 O O . LEU A 1 307 ? 160.496 151.853 167.860 1.00 92.29 307 LEU A O 1
ATOM 2477 N N . GLY A 1 308 ? 159.783 151.198 169.888 1.00 70.19 308 GLY A N 1
ATOM 2478 C CA . GLY A 1 308 ? 160.339 149.870 169.713 1.00 73.00 308 GLY A CA 1
ATOM 2479 C C . GLY A 1 308 ? 159.694 149.128 168.561 1.00 78.28 308 GLY A C 1
ATOM 2480 O O . GLY A 1 308 ? 160.377 148.468 167.772 1.00 82.99 308 GLY A O 1
ATOM 2481 N N . LYS A 1 309 ? 158.368 149.238 168.438 1.00 81.18 309 LYS A N 1
ATOM 2482 C CA . LYS A 1 309 ? 157.688 148.611 167.312 1.00 81.74 309 LYS A CA 1
ATOM 2483 C C . LYS A 1 309 ? 158.123 149.223 165.991 1.00 81.83 309 LYS A C 1
ATOM 2484 O O . LYS A 1 309 ? 158.281 148.506 164.998 1.00 89.77 309 LYS A O 1
ATOM 2490 N N . SER A 1 310 ? 158.322 150.539 165.959 1.00 75.13 310 SER A N 1
ATOM 2491 C CA . SER A 1 310 ? 158.755 151.190 164.731 1.00 81.28 310 SER A CA 1
ATOM 2492 C C . SER A 1 310 ? 160.168 150.777 164.348 1.00 80.64 310 SER A C 1
ATOM 2493 O O . SER A 1 310 ? 160.494 150.716 163.159 1.00 89.25 310 SER A O 1
ATOM 2496 N N . PHE A 1 311 ? 161.012 150.490 165.335 1.00 74.87 311 PHE A N 1
ATOM 2497 C CA . PHE A 1 311 ? 162.400 150.133 165.066 1.00 62.70 311 PHE A CA 1
ATOM 2498 C C . PHE A 1 311 ? 162.543 148.682 164.627 1.00 69.61 311 PHE A C 1
ATOM 2499 O O . PHE A 1 311 ? 163.139 148.399 163.585 1.00 83.07 311 PHE A O 1
ATOM 2507 N N . THR A 1 312 ? 162.003 147.751 165.417 1.00 87.08 312 THR A N 1
ATOM 2508 C CA . THR A 1 312 ? 162.464 146.365 165.360 1.00 86.33 312 THR A CA 1
ATOM 2509 C C . THR A 1 312 ? 162.167 145.697 164.023 1.00 94.61 312 THR A C 1
ATOM 2510 O O . THR A 1 312 ? 163.012 144.967 163.494 1.00 101.09 312 THR A O 1
ATOM 2514 N N . PHE A 1 313 ? 160.978 145.916 163.463 1.00 102.41 313 PHE A N 1
ATOM 2515 C CA . PHE A 1 313 ? 160.527 145.045 162.384 1.00 105.18 313 PHE A CA 1
ATOM 2516 C C . PHE A 1 313 ? 161.267 145.262 161.070 1.00 108.51 313 PHE A C 1
ATOM 2517 O O . PHE A 1 313 ? 161.109 144.446 160.157 1.00 110.64 313 PHE A O 1
ATOM 2525 N N . ARG A 1 314 ? 162.064 146.318 160.946 1.00 97.75 314 ARG A N 1
ATOM 2526 C CA . ARG A 1 314 ? 162.765 146.593 159.700 1.00 95.05 314 ARG A CA 1
ATOM 2527 C C . ARG A 1 314 ? 164.042 145.770 159.593 1.00 92.74 314 ARG A C 1
ATOM 2528 O O . ARG A 1 314 ? 164.781 145.614 160.568 1.00 91.37 314 ARG A O 1
ATOM 2536 N N . ASP A 1 315 ? 164.295 145.238 158.394 1.00 107.49 315 ASP A N 1
ATOM 2537 C CA . ASP A 1 315 ? 165.510 144.464 158.167 1.00 113.26 315 ASP A CA 1
ATOM 2538 C C . ASP A 1 315 ? 166.756 145.326 158.298 1.00 113.24 315 ASP A C 1
ATOM 2539 O O . ASP A 1 315 ? 167.807 144.841 158.746 1.00 118.21 315 ASP A O 1
ATOM 2544 N N . ALA A 1 316 ? 166.659 146.598 157.914 1.00 86.59 316 ALA A N 1
ATOM 2545 C CA . ALA A 1 316 ? 167.796 147.494 158.048 1.00 83.32 316 ALA A CA 1
ATOM 2546 C C . ALA A 1 316 ? 168.264 147.584 159.490 1.00 91.90 316 ALA A C 1
ATOM 2547 O O . ALA A 1 316 ? 169.456 147.772 159.740 1.00 94.29 316 ALA A O 1
ATOM 2549 N N . PHE A 1 317 ? 167.353 147.438 160.452 1.00 82.78 317 PHE A N 1
ATOM 2550 C CA . PHE A 1 317 ? 167.747 147.502 161.854 1.00 78.33 317 PHE A CA 1
ATOM 2551 C C . PHE A 1 317 ? 168.638 146.327 162.232 1.00 81.67 317 PHE A C 1
ATOM 2552 O O . PHE A 1 317 ? 169.664 146.498 162.902 1.00 94.19 317 PHE A O 1
ATOM 2560 N N . LYS A 1 318 ? 168.255 145.118 161.824 1.00 82.79 318 LYS A N 1
ATOM 2561 C CA . LYS A 1 318 ? 169.096 143.960 162.092 1.00 82.31 318 LYS A CA 1
ATOM 2562 C C . LYS A 1 318 ? 170.437 144.097 161.395 1.00 88.38 318 LYS A C 1
ATOM 2563 O O . LYS A 1 318 ? 171.479 143.728 161.953 1.00 95.60 318 LYS A O 1
ATOM 2569 N N . GLU A 1 319 ? 170.432 144.627 160.172 1.00 89.60 319 GLU A N 1
ATOM 2570 C CA . GLU A 1 319 ? 171.693 144.841 159.475 1.00 86.84 319 GLU A CA 1
ATOM 2571 C C . GLU A 1 319 ? 172.577 145.828 160.227 1.00 87.45 319 GLU A C 1
ATOM 2572 O O . GLU A 1 319 ? 173.789 145.620 160.345 1.00 90.52 319 GLU A O 1
ATOM 2578 N N . ILE A 1 320 ? 171.985 146.901 160.754 1.00 76.59 320 ILE A N 1
ATOM 2579 C CA . ILE A 1 320 ? 172.745 147.885 161.521 1.00 76.26 320 ILE A CA 1
ATOM 2580 C C . ILE A 1 320 ? 173.347 147.245 162.763 1.00 75.18 320 ILE A C 1
ATOM 2581 O O . ILE A 1 320 ? 174.510 147.486 163.100 1.00 76.58 320 ILE A O 1
ATOM 2586 N N . LEU A 1 321 ? 172.559 146.440 163.475 1.00 69.90 321 LEU A N 1
ATOM 2587 C CA . LEU A 1 321 ? 173.065 145.802 164.686 1.00 65.02 321 LEU A CA 1
ATOM 2588 C C . LEU A 1 321 ? 174.221 144.865 164.372 1.00 77.86 321 LEU A C 1
ATOM 2589 O O . LEU A 1 321 ? 175.248 144.869 165.064 1.00 89.45 321 LEU A O 1
ATOM 2594 N N . ASN A 1 322 ? 174.073 144.049 163.327 1.00 79.05 322 ASN A N 1
ATOM 2595 C CA . ASN A 1 322 ? 175.153 143.143 162.953 1.00 75.37 322 ASN A CA 1
ATOM 2596 C C . ASN A 1 322 ? 176.397 143.919 162.554 1.00 78.31 322 ASN A C 1
ATOM 2597 O O . ASN A 1 322 ? 177.518 143.545 162.920 1.00 82.48 322 ASN A O 1
ATOM 2602 N N . ASP A 1 323 ? 176.217 145.008 161.807 1.00 82.54 323 ASP A N 1
ATOM 2603 C CA . ASP A 1 323 ? 177.355 145.804 161.370 1.00 81.67 323 ASP A CA 1
ATOM 2604 C C . ASP A 1 323 ? 178.067 146.440 162.555 1.00 84.15 323 ASP A C 1
ATOM 2605 O O . ASP A 1 323 ? 179.299 146.476 162.598 1.00 85.50 323 ASP A O 1
ATOM 2610 N N . ALA A 1 324 ? 177.308 146.942 163.530 1.00 77.61 324 ALA A N 1
ATOM 2611 C CA . ALA A 1 324 ? 177.919 147.533 164.715 1.00 66.68 324 ALA A CA 1
ATOM 2612 C C . ALA A 1 324 ? 178.685 146.495 165.518 1.00 70.24 324 ALA A C 1
ATOM 2613 O O . ALA A 1 324 ? 179.788 146.768 166.004 1.00 80.50 324 ALA A O 1
ATOM 2615 N N . GLU A 1 325 ? 178.115 145.301 165.679 1.00 79.40 325 GLU A N 1
ATOM 2616 C CA . GLU A 1 325 ? 178.821 144.254 166.408 1.00 83.85 325 GLU A CA 1
ATOM 2617 C C . GLU A 1 325 ? 180.114 143.870 165.701 1.00 85.99 325 GLU A C 1
ATOM 2618 O O . GLU A 1 325 ? 181.165 143.716 166.341 1.00 87.79 325 GLU A O 1
ATOM 2624 N N . GLN A 1 326 ? 180.059 143.726 164.377 1.00 87.57 326 GLN A N 1
ATOM 2625 C CA . GLN A 1 326 ? 181.258 143.398 163.618 1.00 79.92 326 GLN A CA 1
ATOM 2626 C C . GLN A 1 326 ? 182.304 144.497 163.733 1.00 79.16 326 GLN A C 1
ATOM 2627 O O . GLN A 1 326 ? 183.493 144.212 163.889 1.00 87.51 326 GLN A O 1
ATOM 2633 N N . LEU A 1 327 ? 181.881 145.759 163.661 1.00 63.70 327 LEU A N 1
ATOM 2634 C CA . LEU A 1 327 ? 182.827 146.863 163.777 1.00 69.57 327 LEU A CA 1
ATOM 2635 C C . LEU A 1 327 ? 183.485 146.883 165.147 1.00 69.53 327 LEU A C 1
ATOM 2636 O O . LEU A 1 327 ? 184.699 147.093 165.258 1.00 71.10 327 LEU A O 1
ATOM 2641 N N . THR A 1 328 ? 182.699 146.673 166.204 1.00 66.87 328 THR A N 1
ATOM 2642 C CA . THR A 1 328 ? 183.264 146.661 167.546 1.00 64.91 328 THR A CA 1
ATOM 2643 C C . THR A 1 328 ? 184.274 145.537 167.704 1.00 76.07 328 THR A C 1
ATOM 2644 O O . THR A 1 328 ? 185.354 145.740 168.270 1.00 82.86 328 THR A O 1
ATOM 2648 N N . ALA A 1 329 ? 183.952 144.347 167.198 1.00 81.85 329 ALA A N 1
ATOM 2649 C CA . ALA A 1 329 ? 184.909 143.250 167.282 1.00 73.17 329 ALA A CA 1
ATOM 2650 C C . ALA A 1 329 ? 186.161 143.541 166.464 1.00 79.23 329 ALA A C 1
ATOM 2651 O O . ALA A 1 329 ? 187.275 143.219 166.888 1.00 83.31 329 ALA A O 1
ATOM 2653 N N . GLU A 1 330 ? 185.997 144.153 165.292 1.00 83.73 330 GLU A N 1
ATOM 2654 C CA . GLU A 1 330 ? 187.113 144.323 164.370 1.00 77.65 330 GLU A CA 1
ATOM 2655 C C . GLU A 1 330 ? 188.087 145.387 164.854 1.00 78.74 330 GLU A C 1
ATOM 2656 O O . GLU A 1 330 ? 189.305 145.186 164.819 1.00 83.04 330 GLU A O 1
ATOM 2662 N N . PHE A 1 331 ? 187.576 146.527 165.306 1.00 73.19 331 PHE A N 1
ATOM 2663 C CA . PHE A 1 331 ? 188.428 147.651 165.659 1.00 65.62 331 PHE A CA 1
ATOM 2664 C C . PHE A 1 331 ? 188.677 147.768 167.152 1.00 70.18 331 PHE A C 1
ATOM 2665 O O . PHE A 1 331 ? 189.227 148.779 167.594 1.00 72.90 331 PHE A O 1
ATOM 2673 N N . LYS A 1 332 ? 188.290 146.761 167.934 1.00 69.45 332 LYS A N 1
ATOM 2674 C CA . LYS A 1 332 ? 188.545 146.739 169.374 1.00 64.12 332 LYS A CA 1
ATOM 2675 C C . LYS A 1 332 ? 187.980 147.981 170.052 1.00 69.77 332 LYS A C 1
ATOM 2676 O O . LYS A 1 332 ? 188.569 148.521 170.988 1.00 79.48 332 LYS A O 1
ATOM 2682 N N . LEU A 1 333 ? 186.825 148.440 169.578 1.00 68.37 333 LEU A N 1
ATOM 2683 C CA . LEU A 1 333 ? 186.270 149.689 170.074 1.00 64.04 333 LEU A CA 1
ATOM 2684 C C . LEU A 1 333 ? 185.732 149.574 171.489 1.00 70.44 333 LEU A C 1
ATOM 2685 O O . LEU A 1 333 ? 185.386 150.598 172.084 1.00 72.79 333 LEU A O 1
ATOM 2690 N N . ASP A 1 334 ? 185.652 148.363 172.039 1.00 81.60 334 ASP A N 1
ATOM 2691 C CA . ASP A 1 334 ? 185.315 148.210 173.446 1.00 80.98 334 ASP A CA 1
ATOM 2692 C C . ASP A 1 334 ? 186.449 148.650 174.358 1.00 82.91 334 ASP A C 1
ATOM 2693 O O . ASP A 1 334 ? 186.212 148.900 175.543 1.00 85.51 334 ASP A O 1
ATOM 2698 N N . PHE A 1 335 ? 187.665 148.751 173.837 1.00 69.07 335 PHE A N 1
ATOM 2699 C CA . PHE A 1 335 ? 188.838 149.102 174.619 1.00 56.17 335 PHE A CA 1
ATOM 2700 C C . PHE A 1 335 ? 189.232 150.552 174.370 1.00 66.55 335 PHE A C 1
ATOM 2701 O O . PHE A 1 335 ? 188.789 151.193 173.417 1.00 72.39 335 PHE A O 1
ATOM 2709 N N . LEU A 1 336 ? 190.084 151.067 175.250 1.00 61.35 336 LEU A N 1
ATOM 2710 C CA . LEU A 1 336 ? 190.496 152.461 175.203 1.00 58.45 336 LEU A CA 1
ATOM 2711 C C . LEU A 1 336 ? 191.662 152.638 174.243 1.00 58.33 336 LEU A C 1
ATOM 2712 O O . LEU A 1 336 ? 192.638 151.886 174.297 1.00 59.35 336 LEU A O 1
ATOM 2717 N N . TYR A 1 337 ? 191.556 153.631 173.369 1.00 58.61 337 TYR A N 1
ATOM 2718 C CA . TYR A 1 337 ? 192.663 154.022 172.510 1.00 52.91 337 TYR A CA 1
ATOM 2719 C C . TYR A 1 337 ? 193.527 155.018 173.265 1.00 58.39 337 TYR A C 1
ATOM 2720 O O . TYR A 1 337 ? 193.057 156.104 173.615 1.00 83.88 337 TYR A O 1
ATOM 2729 N N . LYS A 1 338 ? 194.782 154.668 173.521 1.00 49.34 338 LYS A N 1
ATOM 2730 C CA . LYS A 1 338 ? 195.685 155.563 174.229 1.00 57.95 338 LYS A CA 1
ATOM 2731 C C . LYS A 1 338 ? 196.856 155.899 173.325 1.00 62.89 338 LYS A C 1
ATOM 2732 O O . LYS A 1 338 ? 197.479 155.002 172.752 1.00 76.61 338 LYS A O 1
ATOM 2738 N N . MET A 1 339 ? 197.147 157.186 173.202 1.00 73.02 339 MET A N 1
ATOM 2739 C CA . MET A 1 339 ? 198.283 157.683 172.444 1.00 68.18 339 MET A CA 1
ATOM 2740 C C . MET A 1 339 ? 199.261 158.343 173.399 1.00 78.96 339 MET A C 1
ATOM 2741 O O . MET A 1 339 ? 198.912 159.320 174.067 1.00 91.87 339 MET A O 1
ATOM 2746 N N . GLU A 1 340 ? 200.478 157.815 173.465 1.00 100.29 340 GLU A N 1
ATOM 2747 C CA . GLU A 1 340 ? 201.498 158.449 174.283 1.00 98.91 340 GLU A CA 1
ATOM 2748 C C . GLU A 1 340 ? 201.891 159.786 173.674 1.00 103.42 340 GLU A C 1
ATOM 2749 O O . GLU A 1 340 ? 201.838 159.976 172.457 1.00 109.18 340 GLU A O 1
ATOM 2755 N N . GLU A 1 341 ? 202.277 160.721 174.538 1.00 121.06 341 GLU A N 1
ATOM 2756 C CA . GLU A 1 341 ? 202.555 162.079 174.091 1.00 121.25 341 GLU A CA 1
ATOM 2757 C C . GLU A 1 341 ? 203.639 162.080 173.022 1.00 124.70 341 GLU A C 1
ATOM 2758 O O . GLU A 1 341 ? 204.654 161.388 173.141 1.00 126.78 341 GLU A O 1
ATOM 2764 N N . GLN A 1 342 ? 203.406 162.846 171.961 1.00 120.49 342 GLN A N 1
ATOM 2765 C CA . GLN A 1 342 ? 204.331 162.914 170.841 1.00 125.65 342 GLN A CA 1
ATOM 2766 C C . GLN A 1 342 ? 205.417 163.960 171.035 1.00 126.29 342 GLN A C 1
ATOM 2767 O O . GLN A 1 342 ? 206.287 164.095 170.168 1.00 120.19 342 GLN A O 1
ATOM 2773 N N . GLY A 1 343 ? 205.386 164.704 172.137 1.00 131.07 343 GLY A N 1
ATOM 2774 C CA . GLY A 1 343 ? 206.307 165.804 172.320 1.00 128.71 343 GLY A CA 1
ATOM 2775 C C . GLY A 1 343 ? 205.908 166.975 171.451 1.00 131.11 343 GLY A C 1
ATOM 2776 O O . GLY A 1 343 ? 205.426 167.996 171.949 1.00 131.09 343 GLY A O 1
ATOM 2777 N N . ARG A 1 344 ? 206.094 166.827 170.144 1.00 129.74 344 ARG A N 1
ATOM 2778 C CA . ARG A 1 344 ? 205.641 167.820 169.189 1.00 129.20 344 ARG A CA 1
ATOM 2779 C C . ARG A 1 344 ? 204.129 167.721 169.007 1.00 128.67 344 ARG A C 1
ATOM 2780 O O . ARG A 1 344 ? 203.475 166.797 169.498 1.00 132.33 344 ARG A O 1
ATOM 2788 N N . ASP A 1 345 ? 203.571 168.692 168.291 1.00 121.81 345 ASP A N 1
ATOM 2789 C CA . ASP A 1 345 ? 202.141 168.676 168.022 1.00 123.03 345 ASP A CA 1
ATOM 2790 C C . ASP A 1 345 ? 201.787 167.500 167.125 1.00 121.37 345 ASP A C 1
ATOM 2791 O O . ASP A 1 345 ? 202.420 167.277 166.091 1.00 120.89 345 ASP A O 1
ATOM 2796 N N . SER A 1 346 ? 200.764 166.750 167.524 1.00 106.19 346 SER A N 1
ATOM 2797 C CA . SER A 1 346 ? 200.345 165.577 166.774 1.00 108.30 346 SER A CA 1
ATOM 2798 C C . SER A 1 346 ? 199.623 165.923 165.479 1.00 109.63 346 SER A C 1
ATOM 2799 O O . SER A 1 346 ? 199.372 165.021 164.675 1.00 109.86 346 SER A O 1
ATOM 2802 N N . GLY A 1 347 ? 199.288 167.191 165.255 1.00 95.82 347 GLY A N 1
ATOM 2803 C CA . GLY A 1 347 ? 198.590 167.548 164.037 1.00 91.11 347 GLY A CA 1
ATOM 2804 C C . GLY A 1 347 ? 197.171 167.007 164.026 1.00 94.37 347 GLY A C 1
ATOM 2805 O O . GLY A 1 347 ? 196.539 166.812 165.067 1.00 95.64 347 GLY A O 1
ATOM 2806 N N . PHE A 1 348 ? 196.663 166.758 162.822 1.00 78.05 348 PHE A N 1
ATOM 2807 C CA . PHE A 1 348 ? 195.321 166.220 162.670 1.00 75.97 348 PHE A CA 1
ATOM 2808 C C . PHE A 1 348 ? 195.243 165.407 161.390 1.00 75.47 348 PHE A C 1
ATOM 2809 O O . PHE A 1 348 ? 196.120 165.479 160.527 1.00 85.14 348 PHE A O 1
ATOM 2817 N N . VAL A 1 349 ? 194.177 164.621 161.285 1.00 68.54 349 VAL A N 1
ATOM 2818 C CA . VAL A 1 349 ? 193.893 163.804 160.115 1.00 63.40 349 VAL A CA 1
ATOM 2819 C C . VAL A 1 349 ? 192.682 164.401 159.420 1.00 68.78 349 VAL A C 1
ATOM 2820 O O . VAL A 1 349 ? 191.798 164.957 160.076 1.00 82.90 349 VAL A O 1
ATOM 2824 N N . MET A 1 350 ? 192.650 164.312 158.100 1.00 70.31 350 MET A N 1
ATOM 2825 C CA . MET A 1 350 ? 191.520 164.787 157.324 1.00 68.75 350 MET A CA 1
ATOM 2826 C C . MET A 1 350 ? 191.173 163.736 156.287 1.00 71.52 350 MET A C 1
ATOM 2827 O O . MET A 1 350 ? 192.057 163.069 155.751 1.00 83.25 350 MET A O 1
ATOM 2832 N N . ARG A 1 351 ? 189.887 163.562 156.026 1.00 63.64 351 ARG A N 1
ATOM 2833 C CA . ARG A 1 351 ? 189.436 162.698 154.951 1.00 65.55 351 ARG A CA 1
ATOM 2834 C C . ARG A 1 351 ? 188.545 163.489 154.013 1.00 77.16 351 ARG A C 1
ATOM 2835 O O . ARG A 1 351 ? 187.577 164.120 154.455 1.00 83.11 351 ARG A O 1
ATOM 2843 N N . VAL A 1 352 ? 188.876 163.448 152.729 1.00 73.45 352 VAL A N 1
ATOM 2844 C CA . VAL A 1 352 ? 188.072 164.064 151.680 1.00 64.06 352 VAL A CA 1
ATOM 2845 C C . VAL A 1 352 ? 187.684 162.960 150.713 1.00 65.19 352 VAL A C 1
ATOM 2846 O O . VAL A 1 352 ? 188.356 161.916 150.645 1.00 74.48 352 VAL A O 1
ATOM 2850 N N . PRO A 1 353 ? 186.608 163.147 149.939 1.00 63.12 353 PRO A N 1
ATOM 2851 C CA . PRO A 1 353 ? 186.113 162.060 149.080 1.00 61.74 353 PRO A CA 1
ATOM 2852 C C . PRO A 1 353 ? 187.161 161.441 148.177 1.00 72.46 353 PRO A C 1
ATOM 2853 O O . PRO A 1 353 ? 186.891 160.390 147.586 1.00 79.46 353 PRO A O 1
ATOM 2857 N N . GLN A 1 354 ? 188.337 162.044 148.049 1.00 86.22 354 GLN A N 1
ATOM 2858 C CA . GLN A 1 354 ? 189.378 161.511 147.186 1.00 83.66 354 GLN A CA 1
ATOM 2859 C C . GLN A 1 354 ? 190.476 160.778 147.939 1.00 80.98 354 GLN A C 1
ATOM 2860 O O . GLN A 1 354 ? 191.062 159.845 147.383 1.00 86.01 354 GLN A O 1
ATOM 2866 N N . THR A 1 355 ? 190.774 161.159 149.178 1.00 90.19 355 THR A N 1
ATOM 2867 C CA . THR A 1 355 ? 191.890 160.536 149.878 1.00 91.49 355 THR A CA 1
ATOM 2868 C C . THR A 1 355 ? 191.860 160.904 151.353 1.00 93.74 355 THR A C 1
ATOM 2869 O O . THR A 1 355 ? 191.141 161.811 151.782 1.00 102.29 355 THR A O 1
ATOM 2873 N N . ASN A 1 356 ? 192.665 160.179 152.123 1.00 84.14 356 ASN A N 1
ATOM 2874 C CA . ASN A 1 356 ? 193.037 160.606 153.458 1.00 81.63 356 ASN A CA 1
ATOM 2875 C C . ASN A 1 356 ? 194.238 161.538 153.378 1.00 83.35 356 ASN A C 1
ATOM 2876 O O . ASN A 1 356 ? 194.927 161.621 152.360 1.00 92.94 356 ASN A O 1
ATOM 2881 N N . TRP A 1 357 ? 194.486 162.245 154.472 1.00 74.37 357 TRP A N 1
ATOM 2882 C CA . TRP A 1 357 ? 195.531 163.252 154.508 1.00 76.47 357 TRP A CA 1
ATOM 2883 C C . TRP A 1 357 ? 195.964 163.427 155.950 1.00 77.95 357 TRP A C 1
ATOM 2884 O O . TRP A 1 357 ? 195.119 163.547 156.838 1.00 77.38 357 TRP A O 1
ATOM 2895 N N . VAL A 1 358 ? 197.269 163.426 156.187 1.00 73.86 358 VAL A N 1
ATOM 2896 C CA . VAL A 1 358 ? 197.821 163.602 157.521 1.00 70.04 358 VAL A CA 1
ATOM 2897 C C . VAL A 1 358 ? 198.669 164.862 157.515 1.00 75.19 358 VAL A C 1
ATOM 2898 O O . VAL A 1 358 ? 199.567 165.006 156.679 1.00 84.56 358 VAL A O 1
ATOM 2902 N N . SER A 1 359 ? 198.385 165.770 158.444 1.00 71.99 359 SER A N 1
ATOM 2903 C CA . SER A 1 359 ? 199.081 167.047 158.485 1.00 79.91 359 SER A CA 1
ATOM 2904 C C . SER A 1 359 ? 200.523 166.922 158.948 1.00 86.53 359 SER A C 1
ATOM 2905 O O . SER A 1 359 ? 201.266 167.904 158.872 1.00 92.91 359 SER A O 1
ATOM 2908 N N . VAL A 1 360 ? 200.932 165.752 159.428 1.00 91.51 360 VAL A N 1
ATOM 2909 C CA . VAL A 1 360 ? 202.299 165.532 159.888 1.00 89.42 360 VAL A CA 1
ATOM 2910 C C . VAL A 1 360 ? 203.076 164.610 158.964 1.00 88.83 360 VAL A C 1
ATOM 2911 O O . VAL A 1 360 ? 204.310 164.528 159.083 1.00 96.39 360 VAL A O 1
ATOM 2915 N N . GLY A 1 361 ? 202.412 163.944 158.026 1.00 96.59 361 GLY A N 1
ATOM 2916 C CA . GLY A 1 361 ? 203.091 163.083 157.081 1.00 101.21 361 GLY A CA 1
ATOM 2917 C C . GLY A 1 361 ? 203.135 161.626 157.485 1.00 106.96 361 GLY A C 1
ATOM 2918 O O . GLY A 1 361 ? 202.600 160.772 156.774 1.00 107.42 361 GLY A O 1
ATOM 2919 N N . LYS A 1 362 ? 203.767 161.323 158.612 1.00 103.43 362 LYS A N 1
ATOM 2920 C CA . LYS A 1 362 ? 203.870 159.937 159.039 1.00 99.02 362 LYS A CA 1
ATOM 2921 C C . LYS A 1 362 ? 202.487 159.401 159.392 1.00 98.39 362 LYS A C 1
ATOM 2922 O O . LYS A 1 362 ? 201.761 160.036 160.168 1.00 103.69 362 LYS A O 1
ATOM 2928 N N . PRO A 1 363 ? 202.086 158.258 158.848 1.00 86.60 363 PRO A N 1
ATOM 2929 C CA . PRO A 1 363 ? 200.728 157.762 159.088 1.00 91.56 363 PRO A CA 1
ATOM 2930 C C . PRO A 1 363 ? 200.525 157.341 160.532 1.00 90.83 363 PRO A C 1
ATOM 2931 O O . PRO A 1 363 ? 201.470 157.002 161.246 1.00 93.67 363 PRO A O 1
ATOM 2935 N N . TRP A 1 364 ? 199.266 157.372 160.958 1.00 74.39 364 TRP A N 1
ATOM 2936 C CA . TRP A 1 364 ? 198.881 156.927 162.289 1.00 66.07 364 TRP A CA 1
ATOM 2937 C C . TRP A 1 364 ? 198.551 155.442 162.256 1.00 72.89 364 TRP A C 1
ATOM 2938 O O . TRP A 1 364 ? 197.863 154.974 161.346 1.00 87.66 364 TRP A O 1
ATOM 2949 N N . ASN A 1 365 ? 199.038 154.708 163.249 1.00 63.96 365 ASN A N 1
ATOM 2950 C CA . ASN A 1 365 ? 198.874 153.266 163.313 1.00 62.02 365 ASN A CA 1
ATOM 2951 C C . ASN A 1 365 ? 198.423 152.857 164.705 1.00 74.38 365 ASN A C 1
ATOM 2952 O O . ASN A 1 365 ? 198.836 153.445 165.707 1.00 84.31 365 ASN A O 1
ATOM 2957 N N . ALA A 1 366 ? 197.580 151.832 164.761 1.00 68.95 366 ALA A N 1
ATOM 2958 C CA . ALA A 1 366 ? 197.015 151.374 166.019 1.00 61.31 366 ALA A CA 1
ATOM 2959 C C . ALA A 1 366 ? 197.033 149.857 166.069 1.00 64.90 366 ALA A C 1
ATOM 2960 O O . ALA A 1 366 ? 196.758 149.192 165.069 1.00 75.91 366 ALA A O 1
ATOM 2962 N N . TYR A 1 367 ? 197.353 149.317 167.240 1.00 71.61 367 TYR A N 1
ATOM 2963 C CA . TYR A 1 367 ? 197.341 147.876 167.447 1.00 63.67 367 TYR A CA 1
ATOM 2964 C C . TYR A 1 367 ? 196.899 147.568 168.868 1.00 75.56 367 TYR A C 1
ATOM 2965 O O . TYR A 1 367 ? 197.102 148.360 169.785 1.00 85.33 367 TYR A O 1
ATOM 2974 N N . PHE A 1 368 ? 196.317 146.391 169.051 1.00 74.11 368 PHE A N 1
ATOM 2975 C CA . PHE A 1 368 ? 195.825 145.980 170.358 1.00 68.40 368 PHE A CA 1
ATOM 2976 C C . PHE A 1 368 ? 196.963 145.369 171.164 1.00 75.74 368 PHE A C 1
ATOM 2977 O O . PHE A 1 368 ? 197.541 144.355 170.762 1.00 85.59 368 PHE A O 1
ATOM 2985 N N . ASP A 1 369 ? 197.286 145.988 172.294 1.00 82.69 369 ASP A N 1
ATOM 2986 C CA . ASP A 1 369 ? 198.247 145.442 173.241 1.00 83.91 369 ASP A CA 1
ATOM 2987 C C . ASP A 1 369 ? 197.484 144.607 174.259 1.00 87.92 369 ASP A C 1
ATOM 2988 O O . ASP A 1 369 ? 196.697 145.143 175.049 1.00 96.87 369 ASP A O 1
ATOM 2993 N N . GLU A 1 370 ? 197.717 143.293 174.235 1.00 97.22 370 GLU A N 1
ATOM 2994 C CA . GLU A 1 370 ? 196.981 142.386 175.108 1.00 97.32 370 GLU A CA 1
ATOM 2995 C C . GLU A 1 370 ? 197.474 142.473 176.544 1.00 98.91 370 GLU A C 1
ATOM 2996 O O . GLU A 1 370 ? 196.678 142.389 177.485 1.00 100.89 370 GLU A O 1
ATOM 3002 N N . GLU A 1 371 ? 198.785 142.617 176.734 1.00 98.78 371 GLU A N 1
ATOM 3003 C CA . GLU A 1 371 ? 199.315 142.729 178.087 1.00 103.53 371 GLU A CA 1
ATOM 3004 C C . GLU A 1 371 ? 198.794 143.980 178.778 1.00 103.51 371 GLU A C 1
ATOM 3005 O O . GLU A 1 371 ? 198.464 143.948 179.968 1.00 106.46 371 GLU A O 1
ATOM 3011 N N . LEU A 1 372 ? 198.714 145.089 178.050 1.00 83.62 372 LEU A N 1
ATOM 3012 C CA . LEU A 1 372 ? 198.167 146.315 178.607 1.00 80.33 372 LEU A CA 1
ATOM 3013 C C . LEU A 1 372 ? 196.649 146.348 178.581 1.00 84.43 372 LEU A C 1
ATOM 3014 O O . LEU A 1 372 ? 196.060 147.233 179.210 1.00 90.90 372 LEU A O 1
ATOM 3019 N N . ARG A 1 373 ? 196.009 145.411 177.884 1.00 83.67 373 ARG A N 1
ATOM 3020 C CA . ARG A 1 373 ? 194.563 145.427 177.671 1.00 78.81 373 ARG A CA 1
ATOM 3021 C C . ARG A 1 373 ? 194.127 146.769 177.094 1.00 74.52 373 ARG A C 1
ATOM 3022 O O . ARG A 1 373 ? 193.154 147.380 177.535 1.00 73.24 373 ARG A O 1
ATOM 3030 N N . GLN A 1 374 ? 194.872 147.236 176.098 1.00 77.49 374 GLN A N 1
ATOM 3031 C CA . GLN A 1 374 ? 194.671 148.580 175.582 1.00 66.98 374 GLN A CA 1
ATOM 3032 C C . GLN A 1 374 ? 194.835 148.563 174.073 1.00 74.08 374 GLN A C 1
ATOM 3033 O O . GLN A 1 374 ? 195.199 147.547 173.485 1.00 85.45 374 GLN A O 1
ATOM 3039 N N . VAL A 1 375 ? 194.567 149.701 173.449 1.00 60.65 375 VAL A N 1
ATOM 3040 C CA . VAL A 1 375 ? 194.841 149.895 172.033 1.00 54.91 375 VAL A CA 1
ATOM 3041 C C . VAL A 1 375 ? 195.868 151.009 171.927 1.00 57.75 375 VAL A C 1
ATOM 3042 O O . VAL A 1 375 ? 195.577 152.168 172.243 1.00 79.21 375 VAL A O 1
ATOM 3046 N N . VAL A 1 376 ? 197.068 150.660 171.491 1.00 62.58 376 VAL A N 1
ATOM 3047 C CA . VAL A 1 376 ? 198.161 151.611 171.363 1.00 64.31 376 VAL A CA 1
ATOM 3048 C C . VAL A 1 376 ? 198.061 152.283 170.006 1.00 59.75 376 VAL A C 1
ATOM 3049 O O . VAL A 1 376 ? 197.956 151.610 168.974 1.00 74.29 376 VAL A O 1
ATOM 3053 N N . LEU A 1 377 ? 198.081 153.609 170.011 1.00 58.35 377 LEU A N 1
ATOM 3054 C CA . LEU A 1 377 ? 198.008 154.427 168.812 1.00 56.00 377 LEU A CA 1
ATOM 3055 C C . LEU A 1 377 ? 199.227 155.333 168.757 1.00 73.27 377 LEU A C 1
ATOM 3056 O O . LEU A 1 377 ? 199.618 155.919 169.770 1.00 87.41 377 LEU A O 1
ATOM 3061 N N . GLY A 1 378 ? 199.831 155.445 167.579 1.00 79.50 378 GLY A N 1
ATOM 3062 C CA . GLY A 1 378 ? 201.021 156.264 167.447 1.00 80.54 378 GLY A CA 1
ATOM 3063 C C . GLY A 1 378 ? 201.633 156.116 166.071 1.00 78.63 378 GLY A C 1
ATOM 3064 O O . GLY A 1 378 ? 200.985 155.643 165.141 1.00 85.40 378 GLY A O 1
ATOM 3065 N N . ARG A 1 379 ? 202.891 156.530 165.960 1.00 78.08 379 ARG A N 1
ATOM 3066 C CA . ARG A 1 379 ? 203.605 156.516 164.692 1.00 77.44 379 ARG A CA 1
ATOM 3067 C C . ARG A 1 379 ? 204.392 155.236 164.467 1.00 81.33 379 ARG A C 1
ATOM 3068 O O . ARG A 1 379 ? 205.133 155.148 163.485 1.00 85.88 379 ARG A O 1
ATOM 3076 N N . GLN A 1 380 ? 204.259 154.253 165.349 1.00 75.62 380 GLN A N 1
ATOM 3077 C CA . GLN A 1 380 ? 205.015 153.024 165.201 1.00 76.66 380 GLN A CA 1
ATOM 3078 C C . GLN A 1 380 ? 204.569 152.274 163.947 1.00 80.79 380 GLN A C 1
ATOM 3079 O O . GLN A 1 380 ? 203.415 152.378 163.526 1.00 88.72 380 GLN A O 1
ATOM 3085 N N . PRO A 1 381 ? 205.478 151.531 163.313 1.00 75.19 381 PRO A N 1
ATOM 3086 C CA . PRO A 1 381 ? 205.105 150.801 162.094 1.00 73.70 381 PRO A CA 1
ATOM 3087 C C . PRO A 1 381 ? 204.075 149.712 162.316 1.00 77.57 381 PRO A C 1
ATOM 3088 O O . PRO A 1 381 ? 203.417 149.309 161.351 1.00 83.22 381 PRO A O 1
ATOM 3092 N N . ARG A 1 382 ? 203.912 149.216 163.539 1.00 78.91 382 ARG A N 1
ATOM 3093 C CA . ARG A 1 382 ? 202.963 148.136 163.789 1.00 81.69 382 ARG A CA 1
ATOM 3094 C C . ARG A 1 382 ? 201.545 148.674 163.691 1.00 83.26 382 ARG A C 1
ATOM 3095 O O . ARG A 1 382 ? 201.141 149.527 164.485 1.00 88.78 382 ARG A O 1
ATOM 3103 N N . ASN A 1 383 ? 200.783 148.173 162.721 1.00 74.58 383 ASN A N 1
ATOM 3104 C CA . ASN A 1 383 ? 199.421 148.633 162.460 1.00 69.18 383 ASN A CA 1
ATOM 3105 C C . ASN A 1 383 ? 198.557 147.403 162.215 1.00 73.78 383 ASN A C 1
ATOM 3106 O O . ASN A 1 383 ? 198.405 146.966 161.073 1.00 88.74 383 ASN A O 1
ATOM 3111 N N . ASP A 1 384 ? 197.987 146.851 163.282 1.00 78.11 384 ASP A N 1
ATOM 3112 C CA . ASP A 1 384 ? 197.169 145.655 163.165 1.00 81.05 384 ASP A CA 1
ATOM 3113 C C . ASP A 1 384 ? 195.681 145.948 163.101 1.00 83.10 384 ASP A C 1
ATOM 3114 O O . ASP A 1 384 ? 194.903 145.042 162.788 1.00 88.69 384 ASP A O 1
ATOM 3119 N N . LEU A 1 385 ? 195.265 147.177 163.387 1.00 74.85 385 LEU A N 1
ATOM 3120 C CA . LEU A 1 385 ? 193.856 147.529 163.401 1.00 70.52 385 LEU A CA 1
ATOM 3121 C C . LEU A 1 385 ? 193.449 148.433 162.248 1.00 76.70 385 LEU A C 1
ATOM 3122 O O . LEU A 1 385 ? 192.262 148.741 162.120 1.00 88.95 385 LEU A O 1
ATOM 3127 N N . ASN A 1 386 ? 194.393 148.868 161.413 1.00 75.22 386 ASN A N 1
ATOM 3128 C CA . ASN A 1 386 ? 194.101 149.684 160.236 1.00 74.02 386 ASN A CA 1
ATOM 3129 C C . ASN A 1 386 ? 193.364 150.967 160.630 1.00 79.50 386 ASN A C 1
ATOM 3130 O O . ASN A 1 386 ? 192.208 151.192 160.278 1.00 91.16 386 ASN A O 1
ATOM 3135 N N . PHE A 1 387 ? 194.076 151.800 161.388 1.00 64.17 387 PHE A N 1
ATOM 3136 C CA . PHE A 1 387 ? 193.500 153.060 161.844 1.00 68.17 387 PHE A CA 1
ATOM 3137 C C . PHE A 1 387 ? 192.962 153.883 160.679 1.00 72.27 387 PHE A C 1
ATOM 3138 O O . PHE A 1 387 ? 191.844 154.425 160.745 1.00 88.41 387 PHE A O 1
ATOM 3146 N N . GLN A 1 388 ? 193.743 153.978 159.600 1.00 80.58 388 GLN A N 1
ATOM 3147 C CA . GLN A 1 388 ? 193.303 154.719 158.426 1.00 86.47 388 GLN A CA 1
ATOM 3148 C C . GLN A 1 388 ? 192.044 154.114 157.829 1.00 87.97 388 GLN A C 1
ATOM 3149 O O . GLN A 1 388 ? 191.296 154.806 157.134 1.00 98.03 388 GLN A O 1
ATOM 3155 N N . ARG A 1 389 ? 191.804 152.827 158.067 1.00 76.28 389 ARG A N 1
ATOM 3156 C CA . ARG A 1 389 ? 190.513 152.247 157.732 1.00 78.34 389 ARG A CA 1
ATOM 3157 C C . ARG A 1 389 ? 189.495 152.500 158.833 1.00 81.82 389 ARG A C 1
ATOM 3158 O O . ARG A 1 389 ? 188.303 152.650 158.547 1.00 88.42 389 ARG A O 1
ATOM 3166 N N . MET A 1 390 ? 189.951 152.577 160.085 1.00 81.03 390 MET A N 1
ATOM 3167 C CA . MET A 1 390 ? 189.032 152.713 161.210 1.00 71.31 390 MET A CA 1
ATOM 3168 C C . MET A 1 390 ? 188.207 153.980 161.099 1.00 75.86 390 MET A C 1
ATOM 3169 O O . MET A 1 390 ? 186.981 153.947 161.237 1.00 87.64 390 MET A O 1
ATOM 3174 N N . LEU A 1 391 ? 188.860 155.116 160.864 1.00 67.05 391 LEU A N 1
ATOM 3175 C CA . LEU A 1 391 ? 188.134 156.384 160.933 1.00 62.60 391 LEU A CA 1
ATOM 3176 C C . LEU A 1 391 ? 187.027 156.501 159.887 1.00 74.61 391 LEU A C 1
ATOM 3177 O O . LEU A 1 391 ? 185.864 156.744 160.265 1.00 80.68 391 LEU A O 1
ATOM 3182 N N . PRO A 1 392 ? 187.292 156.340 158.583 1.00 75.72 392 PRO A N 1
ATOM 3183 C CA . PRO A 1 392 ? 186.194 156.451 157.610 1.00 76.12 392 PRO A CA 1
ATOM 3184 C C . PRO A 1 392 ? 185.104 155.415 157.793 1.00 78.06 392 PRO A C 1
ATOM 3185 O O . PRO A 1 392 ? 183.929 155.717 157.562 1.00 89.34 392 PRO A O 1
ATOM 3189 N N . ARG A 1 393 ? 185.459 154.196 158.194 1.00 65.46 393 ARG A N 1
ATOM 3190 C CA . ARG A 1 393 ? 184.448 153.159 158.367 1.00 64.16 393 ARG A CA 1
ATOM 3191 C C . ARG A 1 393 ? 183.465 153.530 159.467 1.00 69.39 393 ARG A C 1
ATOM 3192 O O . ARG A 1 393 ? 182.245 153.400 159.297 1.00 79.02 393 ARG A O 1
ATOM 3200 N N . ILE A 1 394 ? 183.978 154.014 160.597 1.00 62.04 394 ILE A N 1
ATOM 3201 C CA . ILE A 1 394 ? 183.108 154.416 161.694 1.00 61.16 394 ILE A CA 1
ATOM 3202 C C . ILE A 1 394 ? 182.271 155.620 161.294 1.00 60.69 394 ILE A C 1
ATOM 3203 O O . ILE A 1 394 ? 181.084 155.702 161.627 1.00 76.78 394 ILE A O 1
ATOM 3208 N N . SER A 1 395 ? 182.867 156.573 160.575 1.00 62.40 395 SER A N 1
ATOM 3209 C CA . SER A 1 395 ? 182.091 157.736 160.154 1.00 59.19 395 SER A CA 1
ATOM 3210 C C . SER A 1 395 ? 180.952 157.333 159.223 1.00 66.51 395 SER A C 1
ATOM 3211 O O . SER A 1 395 ? 179.833 157.850 159.336 1.00 83.04 395 SER A O 1
ATOM 3214 N N . VAL A 1 396 ? 181.214 156.405 158.303 1.00 60.40 396 VAL A N 1
ATOM 3215 C CA . VAL A 1 396 ? 180.172 155.935 157.396 1.00 62.74 396 VAL A CA 1
ATOM 3216 C C . VAL A 1 396 ? 179.066 155.225 158.165 1.00 70.41 396 VAL A C 1
ATOM 3217 O O . VAL A 1 396 ? 177.871 155.439 157.905 1.00 78.43 396 VAL A O 1
ATOM 3221 N N . PHE A 1 397 ? 179.437 154.367 159.118 1.00 65.58 397 PHE A N 1
ATOM 3222 C CA . PHE A 1 397 ? 178.417 153.695 159.914 1.00 58.13 397 PHE A CA 1
ATOM 3223 C C . PHE A 1 397 ? 177.563 154.702 160.664 1.00 65.44 397 PHE A C 1
ATOM 3224 O O . PHE A 1 397 ? 176.340 154.551 160.746 1.00 84.03 397 PHE A O 1
ATOM 3232 N N . LEU A 1 398 ? 178.192 155.727 161.237 1.00 63.08 398 LEU A N 1
ATOM 3233 C CA . LEU A 1 398 ? 177.433 156.736 161.963 1.00 53.57 398 LEU A CA 1
ATOM 3234 C C . LEU A 1 398 ? 176.470 157.463 161.039 1.00 60.07 398 LEU A C 1
ATOM 3235 O O . LEU A 1 398 ? 175.312 157.690 161.399 1.00 77.01 398 LEU A O 1
ATOM 3240 N N . LYS A 1 399 ? 176.922 157.821 159.836 1.00 65.61 399 LYS A N 1
ATOM 3241 C CA . LYS A 1 399 ? 176.038 158.506 158.896 1.00 63.20 399 LYS A CA 1
ATOM 3242 C C . LYS A 1 399 ? 174.819 157.652 158.573 1.00 68.89 399 LYS A C 1
ATOM 3243 O O . LYS A 1 399 ? 173.676 158.126 158.622 1.00 85.36 399 LYS A O 1
ATOM 3249 N N . GLY A 1 400 ? 175.043 156.375 158.269 1.00 63.54 400 GLY A N 1
ATOM 3250 C CA . GLY A 1 400 ? 173.925 155.519 157.907 1.00 68.47 400 GLY A CA 1
ATOM 3251 C C . GLY A 1 400 ? 172.961 155.283 159.056 1.00 68.35 400 GLY A C 1
ATOM 3252 O O . GLY A 1 400 ? 171.737 155.337 158.886 1.00 73.70 400 GLY A O 1
ATOM 3253 N N . ALA A 1 401 ? 173.500 155.012 160.244 1.00 60.52 401 ALA A N 1
ATOM 3254 C CA . ALA A 1 401 ? 172.646 154.776 161.401 1.00 51.27 401 ALA A CA 1
ATOM 3255 C C . ALA A 1 401 ? 171.849 156.021 161.759 1.00 57.93 401 ALA A C 1
ATOM 3256 O O . ALA A 1 401 ? 170.680 155.927 162.150 1.00 73.28 401 ALA A O 1
ATOM 3258 N N . THR A 1 402 ? 172.463 157.197 161.643 1.00 55.30 402 THR A N 1
ATOM 3259 C CA . THR A 1 402 ? 171.732 158.424 161.920 1.00 51.30 402 THR A CA 1
ATOM 3260 C C . THR A 1 402 ? 170.630 158.650 160.900 1.00 66.69 402 THR A C 1
ATOM 3261 O O . THR A 1 402 ? 169.573 159.180 161.242 1.00 85.93 402 THR A O 1
ATOM 3265 N N . LYS A 1 403 ? 170.855 158.278 159.638 1.00 63.65 403 LYS A N 1
ATOM 3266 C CA . LYS A 1 403 ? 169.770 158.380 158.664 1.00 64.21 403 LYS A CA 1
ATOM 3267 C C . LYS A 1 403 ? 168.609 157.460 159.027 1.00 72.80 403 LYS A C 1
ATOM 3268 O O . LYS A 1 403 ? 167.436 157.852 158.930 1.00 87.31 403 LYS A O 1
ATOM 3274 N N . PHE A 1 404 ? 168.916 156.233 159.447 1.00 66.64 404 PHE A N 1
ATOM 3275 C CA . PHE A 1 404 ? 167.866 155.321 159.897 1.00 60.55 404 PHE A CA 1
ATOM 3276 C C . PHE A 1 404 ? 167.086 155.919 161.063 1.00 61.23 404 PHE A C 1
ATOM 3277 O O . PHE A 1 404 ? 165.846 155.907 161.082 1.00 73.53 404 PHE A O 1
ATOM 3285 N N . ILE A 1 405 ? 167.805 156.471 162.038 1.00 58.30 405 ILE A N 1
ATOM 3286 C CA . ILE A 1 405 ? 167.151 157.074 163.191 1.00 47.65 405 ILE A CA 1
ATOM 3287 C C . ILE A 1 405 ? 166.333 158.287 162.778 1.00 56.49 405 ILE A C 1
ATOM 3288 O O . ILE A 1 405 ? 165.277 158.547 163.353 1.00 75.30 405 ILE A O 1
ATOM 3293 N N . LEU A 1 406 ? 166.793 159.049 161.789 1.00 58.65 406 LEU A N 1
ATOM 3294 C CA . LEU A 1 406 ? 166.024 160.198 161.327 1.00 63.20 406 LEU A CA 1
ATOM 3295 C C . LEU A 1 406 ? 164.711 159.764 160.696 1.00 64.07 406 LEU A C 1
ATOM 3296 O O . LEU A 1 406 ? 163.676 160.409 160.895 1.00 74.15 406 LEU A O 1
ATOM 3301 N N . ASN A 1 407 ? 164.731 158.681 159.922 1.00 61.37 407 ASN A N 1
ATOM 3302 C CA . ASN A 1 407 ? 163.477 158.159 159.385 1.00 63.01 407 ASN A CA 1
ATOM 3303 C C . ASN A 1 407 ? 162.533 157.744 160.508 1.00 66.06 407 ASN A C 1
ATOM 3304 O O . ASN A 1 407 ? 161.333 158.068 160.486 1.00 76.53 407 ASN A O 1
ATOM 3309 N N . ARG A 1 408 ? 163.062 157.042 161.512 1.00 67.01 408 ARG A N 1
ATOM 3310 C CA . ARG A 1 408 ? 162.220 156.646 162.636 1.00 63.04 408 ARG A CA 1
ATOM 3311 C C . ARG A 1 408 ? 161.686 157.863 163.379 1.00 57.81 408 ARG A C 1
ATOM 3312 O O . ARG A 1 408 ? 160.554 157.855 163.869 1.00 67.96 408 ARG A O 1
ATOM 3320 N N . ALA A 1 409 ? 162.488 158.921 163.469 1.00 50.97 409 ALA A N 1
ATOM 3321 C CA . ALA A 1 409 ? 162.053 160.135 164.145 1.00 53.41 409 ALA A CA 1
ATOM 3322 C C . ALA A 1 409 ? 160.954 160.832 163.367 1.00 63.34 409 ALA A C 1
ATOM 3323 O O . ALA A 1 409 ? 160.042 161.408 163.960 1.00 75.42 409 ALA A O 1
ATOM 3325 N N . ARG A 1 410 ? 161.035 160.808 162.039 1.00 74.90 410 ARG A N 1
ATOM 3326 C CA . ARG A 1 410 ? 159.953 161.360 161.234 1.00 71.54 410 ARG A CA 1
ATOM 3327 C C . ARG A 1 410 ? 158.656 160.611 161.490 1.00 72.54 410 ARG A C 1
ATOM 3328 O O . ARG A 1 410 ? 157.595 161.226 161.664 1.00 83.18 410 ARG A O 1
ATOM 3336 N N . GLU A 1 411 ? 158.725 159.280 161.531 1.00 77.75 411 GLU A N 1
ATOM 3337 C CA . GLU A 1 411 ? 157.526 158.502 161.838 1.00 72.36 411 GLU A CA 1
ATOM 3338 C C . GLU A 1 411 ? 156.996 158.829 163.229 1.00 72.66 411 GLU A C 1
ATOM 3339 O O . GLU A 1 411 ? 155.785 158.997 163.421 1.00 79.76 411 GLU A O 1
ATOM 3345 N N . TYR A 1 412 ? 157.892 158.933 164.209 1.00 73.52 412 TYR A N 1
ATOM 3346 C CA . TYR A 1 412 ? 157.473 159.223 165.575 1.00 65.06 412 TYR A CA 1
ATOM 3347 C C . TYR A 1 412 ? 156.809 160.587 165.668 1.00 65.47 412 TYR A C 1
ATOM 3348 O O . TYR A 1 412 ? 155.780 160.740 166.333 1.00 79.18 412 TYR A O 1
ATOM 3357 N N . GLN A 1 413 ? 157.383 161.590 165.005 1.00 67.42 413 GLN A N 1
ATOM 3358 C CA . GLN A 1 413 ? 156.807 162.928 165.034 1.00 65.84 413 GLN A CA 1
ATOM 3359 C C . GLN A 1 413 ? 155.442 162.959 164.368 1.00 66.16 413 GLN A C 1
ATOM 3360 O O . GLN A 1 413 ? 154.505 163.570 164.894 1.00 82.60 413 GLN A O 1
ATOM 3366 N N . VAL A 1 414 ? 155.303 162.309 163.210 1.00 66.92 414 VAL A N 1
ATOM 3367 C CA . VAL A 1 414 ? 154.017 162.365 162.527 1.00 69.36 414 VAL A CA 1
ATOM 3368 C C . VAL A 1 414 ? 152.958 161.606 163.313 1.00 71.53 414 VAL A C 1
ATOM 3369 O O . VAL A 1 414 ? 151.775 161.957 163.261 1.00 78.75 414 VAL A O 1
ATOM 3373 N N . SER A 1 415 ? 153.348 160.569 164.059 1.00 78.47 415 SER A N 1
ATOM 3374 C CA . SER A 1 415 ? 152.362 159.877 164.883 1.00 72.49 415 SER A CA 1
ATOM 3375 C C . SER A 1 415 ? 151.989 160.698 166.110 1.00 74.82 415 SER A C 1
ATOM 3376 O O . SER A 1 415 ? 150.815 160.763 166.485 1.00 84.52 415 SER A O 1
ATOM 3379 N N . GLU A 1 416 ? 152.972 161.335 166.748 1.00 83.90 416 GLU A N 1
ATOM 3380 C CA . GLU A 1 416 ? 152.693 162.085 167.967 1.00 80.41 416 GLU A CA 1
ATOM 3381 C C . GLU A 1 416 ? 151.910 163.356 167.685 1.00 85.56 416 GLU A C 1
ATOM 3382 O O . GLU A 1 416 ? 151.131 163.798 168.534 1.00 97.79 416 GLU A O 1
ATOM 3388 N N . ASN A 1 417 ? 152.103 163.965 166.516 1.00 88.07 417 ASN A N 1
ATOM 3389 C CA . ASN A 1 417 ? 151.385 165.195 166.213 1.00 87.76 417 ASN A CA 1
ATOM 3390 C C . ASN A 1 417 ? 149.902 164.961 165.965 1.00 87.44 417 ASN A C 1
ATOM 3391 O O . ASN A 1 417 ? 149.108 165.892 166.127 1.00 90.25 417 ASN A O 1
ATOM 3396 N N . GLN A 1 418 ? 149.509 163.749 165.576 1.00 90.01 418 GLN A N 1
ATOM 3397 C CA . GLN A 1 418 ? 148.091 163.472 165.378 1.00 92.91 418 GLN A CA 1
ATOM 3398 C C . GLN A 1 418 ? 147.332 163.447 166.695 1.00 95.98 418 GLN A C 1
ATOM 3399 O O . GLN A 1 418 ? 146.171 163.863 166.746 1.00 97.94 418 GLN A O 1
ATOM 3405 N N . LYS A 1 419 ? 147.961 162.958 167.763 1.00 95.06 419 LYS A N 1
ATOM 3406 C CA . LYS A 1 419 ? 147.271 162.877 169.045 1.00 96.17 419 LYS A CA 1
ATOM 3407 C C . LYS A 1 419 ? 146.967 164.262 169.598 1.00 98.66 419 LYS A C 1
ATOM 3408 O O . LYS A 1 419 ? 145.914 164.472 170.210 1.00 101.24 419 LYS A O 1
ATOM 3414 N N . LEU A 1 420 ? 147.874 165.214 169.399 1.00 109.81 420 LEU A N 1
ATOM 3415 C CA . LEU A 1 420 ? 147.654 166.570 169.881 1.00 108.21 420 LEU A CA 1
ATOM 3416 C C . LEU A 1 420 ? 146.429 167.186 169.224 1.00 112.86 420 LEU A C 1
ATOM 3417 O O . LEU A 1 420 ? 146.181 167.001 168.030 1.00 112.88 420 LEU A O 1
ATOM 3422 N N . SER A 1 421 ? 145.656 167.921 170.021 1.00 133.71 421 SER A N 1
ATOM 3423 C CA . SER A 1 421 ? 144.492 168.641 169.522 1.00 135.99 421 SER A CA 1
ATOM 3424 C C . SER A 1 421 ? 144.866 170.030 169.018 1.00 135.70 421 SER A C 1
ATOM 3425 O O . SER A 1 421 ? 144.353 170.481 167.989 1.00 129.57 421 SER A O 1
ATOM 3428 N N . SER A 1 422 ? 145.762 170.713 169.725 1.00 141.64 422 SER A N 1
ATOM 3429 C CA . SER A 1 422 ? 146.223 172.030 169.309 1.00 139.38 422 SER A CA 1
ATOM 3430 C C . SER A 1 422 ? 147.400 171.878 168.357 1.00 139.15 422 SER A C 1
ATOM 3431 O O . SER A 1 422 ? 148.386 171.209 168.681 1.00 138.51 422 SER A O 1
ATOM 3434 N N . LEU A 1 423 ? 147.298 172.497 167.185 1.00 141.00 423 LEU A N 1
ATOM 3435 C CA . LEU A 1 423 ? 148.362 172.438 166.193 1.00 141.76 423 LEU A CA 1
ATOM 3436 C C . LEU A 1 423 ? 149.397 173.540 166.375 1.00 140.63 423 LEU A C 1
ATOM 3437 O O . LEU A 1 423 ? 150.339 173.625 165.580 1.00 141.63 423 LEU A O 1
ATOM 3442 N N . ASP A 1 424 ? 149.248 174.383 167.393 1.00 140.45 424 ASP A N 1
ATOM 3443 C CA . ASP A 1 424 ? 150.192 175.462 167.643 1.00 142.30 424 ASP A CA 1
ATOM 3444 C C . ASP A 1 424 ? 151.376 175.036 168.501 1.00 143.14 424 ASP A C 1
ATOM 3445 O O . ASP A 1 424 ? 152.258 175.862 168.758 1.00 144.99 424 ASP A O 1
ATOM 3450 N N . ASP A 1 425 ? 151.419 173.782 168.958 1.00 135.27 425 ASP A N 1
ATOM 3451 C CA . ASP A 1 425 ? 152.511 173.333 169.813 1.00 133.70 425 ASP A CA 1
ATOM 3452 C C . ASP A 1 425 ? 152.970 171.925 169.453 1.00 135.19 425 ASP A C 1
ATOM 3453 O O . ASP A 1 425 ? 153.407 171.171 170.327 1.00 134.22 425 ASP A O 1
ATOM 3458 N N . ALA A 1 426 ? 152.874 171.553 168.182 1.00 122.89 426 ALA A N 1
ATOM 3459 C CA . ALA A 1 426 ? 153.372 170.258 167.753 1.00 115.93 426 ALA A CA 1
ATOM 3460 C C . ALA A 1 426 ? 154.897 170.244 167.771 1.00 113.71 426 ALA A C 1
ATOM 3461 O O . ALA A 1 426 ? 155.556 171.285 167.758 1.00 120.01 426 ALA A O 1
ATOM 3463 N N . MET A 1 427 ? 155.458 169.044 167.805 1.00 79.52 427 MET A N 1
ATOM 3464 C CA . MET A 1 427 ? 156.900 168.894 167.883 1.00 82.68 427 MET A CA 1
ATOM 3465 C C . MET A 1 427 ? 157.508 168.853 166.490 1.00 85.81 427 MET A C 1
ATOM 3466 O O . MET A 1 427 ? 156.929 168.303 165.552 1.00 90.57 427 MET A O 1
ATOM 3471 N N . THR A 1 428 ? 158.679 169.463 166.360 1.00 78.18 428 THR A N 1
ATOM 3472 C CA . THR A 1 428 ? 159.387 169.511 165.093 1.00 76.38 428 THR A CA 1
ATOM 3473 C C . THR A 1 428 ? 160.257 168.272 164.929 1.00 75.76 428 THR A C 1
ATOM 3474 O O . THR A 1 428 ? 160.404 167.460 165.841 1.00 89.17 428 THR A O 1
ATOM 3478 N N . ILE A 1 429 ? 160.838 168.129 163.739 1.00 61.39 429 ILE A N 1
ATOM 3479 C CA . ILE A 1 429 ? 161.671 166.963 163.470 1.00 61.98 429 ILE A CA 1
ATOM 3480 C C . ILE A 1 429 ? 162.903 166.974 164.362 1.00 71.78 429 ILE A C 1
ATOM 3481 O O . ILE A 1 429 ? 163.382 165.921 164.795 1.00 82.20 429 ILE A O 1
ATOM 3486 N N . GLU A 1 430 ? 163.431 168.161 164.658 1.00 80.74 430 GLU A N 1
ATOM 3487 C CA . GLU A 1 430 ? 164.574 168.261 165.556 1.00 77.94 430 GLU A CA 1
ATOM 3488 C C . GLU A 1 430 ? 164.218 167.776 166.953 1.00 83.81 430 GLU A C 1
ATOM 3489 O O . GLU A 1 430 ? 165.007 167.070 167.592 1.00 89.49 430 GLU A O 1
ATOM 3495 N N . ASP A 1 431 ? 163.036 168.145 167.446 1.00 81.01 431 ASP A N 1
ATOM 3496 C CA . ASP A 1 431 ? 162.608 167.678 168.758 1.00 74.59 431 ASP A CA 1
ATOM 3497 C C . ASP A 1 431 ? 162.472 166.165 168.784 1.00 78.35 431 ASP A C 1
ATOM 3498 O O . ASP A 1 431 ? 162.881 165.517 169.751 1.00 86.29 431 ASP A O 1
ATOM 3503 N N . ALA A 1 432 ? 161.901 165.582 167.730 1.00 70.04 432 ALA A N 1
ATOM 3504 C CA . ALA A 1 432 ? 161.756 164.132 167.681 1.00 67.33 432 ALA A CA 1
ATOM 3505 C C . ALA A 1 432 ? 163.111 163.442 167.646 1.00 76.02 432 ALA A C 1
ATOM 3506 O O . ALA A 1 432 ? 163.322 162.436 168.332 1.00 82.79 432 ALA A O 1
ATOM 3508 N N . CYS A 1 433 ? 164.040 163.965 166.846 1.00 72.86 433 CYS A N 1
ATOM 3509 C CA . CYS A 1 433 ? 165.365 163.366 166.771 1.00 62.22 433 CYS A CA 1
ATOM 3510 C C . CYS A 1 433 ? 166.079 163.448 168.110 1.00 69.74 433 CYS A C 1
ATOM 3511 O O . CYS A 1 433 ? 166.692 162.473 168.556 1.00 81.49 433 CYS A O 1
ATOM 3514 N N . PHE A 1 434 ? 166.006 164.603 168.771 1.00 68.98 434 PHE A N 1
ATOM 3515 C CA . PHE A 1 434 ? 166.649 164.745 170.070 1.00 63.51 434 PHE A CA 1
ATOM 3516 C C . PHE A 1 434 ? 166.005 163.831 171.100 1.00 71.49 434 PHE A C 1
ATOM 3517 O O . PHE A 1 434 ? 166.696 163.250 171.940 1.00 75.10 434 PHE A O 1
ATOM 3525 N N . SER A 1 435 ? 164.680 163.688 171.049 1.00 68.99 435 SER A N 1
ATOM 3526 C CA . SER A 1 435 ? 163.995 162.798 171.976 1.00 61.97 435 SER A CA 1
ATOM 3527 C C . SER A 1 435 ? 164.433 161.357 171.778 1.00 69.46 435 SER A C 1
ATOM 3528 O O . SER A 1 435 ? 164.684 160.640 172.751 1.00 81.18 435 SER A O 1
ATOM 3531 N N . ILE A 1 436 ? 164.540 160.915 170.527 1.00 63.46 436 ILE A N 1
ATOM 3532 C CA . ILE A 1 436 ? 164.963 159.543 170.277 1.00 58.90 436 ILE A CA 1
ATOM 3533 C C . ILE A 1 436 ? 166.404 159.338 170.717 1.00 56.83 436 ILE A C 1
ATOM 3534 O O . ILE A 1 436 ? 166.740 158.315 171.319 1.00 69.52 436 ILE A O 1
ATOM 3539 N N . TYR A 1 437 ? 167.277 160.306 170.440 1.00 58.57 437 TYR A N 1
ATOM 3540 C CA . TYR A 1 437 ? 168.669 160.161 170.847 1.00 61.02 437 TYR A CA 1
ATOM 3541 C C . TYR A 1 437 ? 168.797 160.130 172.362 1.00 63.99 437 TYR A C 1
ATOM 3542 O O . TYR A 1 437 ? 169.602 159.370 172.908 1.00 71.52 437 TYR A O 1
ATOM 3551 N N . ALA A 1 438 ? 168.015 160.952 173.061 1.00 65.71 438 ALA A N 1
ATOM 3552 C CA . ALA A 1 438 ? 168.038 160.923 174.517 1.00 59.19 438 ALA A CA 1
ATOM 3553 C C . ALA A 1 438 ? 167.440 159.636 175.056 1.00 63.47 438 ALA A C 1
ATOM 3554 O O . ALA A 1 438 ? 167.804 159.197 176.151 1.00 75.82 438 ALA A O 1
ATOM 3556 N N . ALA A 1 439 ? 166.525 159.020 174.310 1.00 64.36 439 ALA A N 1
ATOM 3557 C CA . ALA A 1 439 ? 165.973 157.741 174.734 1.00 59.11 439 ALA A CA 1
ATOM 3558 C C . ALA A 1 439 ? 167.022 156.640 174.707 1.00 59.45 439 ALA A C 1
ATOM 3559 O O . ALA A 1 439 ? 166.984 155.733 175.542 1.00 68.27 439 ALA A O 1
ATOM 3561 N N . LEU A 1 440 ? 167.963 156.701 173.768 1.00 59.31 440 LEU A N 1
ATOM 3562 C CA . LEU A 1 440 ? 169.044 155.730 173.679 1.00 59.07 440 LEU A CA 1
ATOM 3563 C C . LEU A 1 440 ? 170.193 156.044 174.616 1.00 64.60 440 LEU A C 1
ATOM 3564 O O . LEU A 1 440 ? 171.291 155.514 174.431 1.00 66.23 440 LEU A O 1
ATOM 3569 N N . GLY A 1 441 ? 169.971 156.898 175.607 1.00 70.88 441 GLY A N 1
ATOM 3570 C CA . GLY A 1 441 ? 171.000 157.215 176.578 1.00 76.73 441 GLY A CA 1
ATOM 3571 C C . GLY A 1 441 ? 172.187 157.960 176.013 1.00 76.28 441 GLY A C 1
ATOM 3572 O O . GLY A 1 441 ? 173.322 157.722 176.441 1.00 86.52 441 GLY A O 1
ATOM 3573 N N . LEU A 1 442 ? 171.956 158.859 175.069 1.00 66.88 442 LEU A N 1
ATOM 3574 C CA . LEU A 1 442 ? 173.017 159.653 174.474 1.00 62.60 442 LEU A CA 1
ATOM 3575 C C . LEU A 1 442 ? 173.006 161.050 175.074 1.00 69.44 442 LEU A C 1
ATOM 3576 O O . LEU A 1 442 ? 171.944 161.606 175.361 1.00 69.06 442 LEU A O 1
ATOM 3581 N N . SER A 1 443 ? 174.193 161.610 175.263 1.00 76.81 443 SER A N 1
ATOM 3582 C CA . SER A 1 443 ? 174.303 162.945 175.819 1.00 70.01 443 SER A CA 1
ATOM 3583 C C . SER A 1 443 ? 173.746 163.974 174.842 1.00 71.04 443 SER A C 1
ATOM 3584 O O . SER A 1 443 ? 173.535 163.698 173.661 1.00 77.13 443 SER A O 1
ATOM 3587 N N . LYS A 1 444 ? 173.500 165.178 175.356 1.00 72.55 444 LYS A N 1
ATOM 3588 C CA . LYS A 1 444 ? 172.983 166.244 174.506 1.00 69.80 444 LYS A CA 1
ATOM 3589 C C . LYS A 1 444 ? 173.974 166.597 173.406 1.00 73.59 444 LYS A C 1
ATOM 3590 O O . LYS A 1 444 ? 173.579 166.836 172.261 1.00 79.55 444 LYS A O 1
ATOM 3596 N N . SER A 1 445 ? 175.266 166.637 173.735 1.00 64.60 445 SER A N 1
ATOM 3597 C CA . SER A 1 445 ? 176.280 166.910 172.723 1.00 63.09 445 SER A CA 1
ATOM 3598 C C . SER A 1 445 ? 176.343 165.799 171.685 1.00 74.27 445 SER A C 1
ATOM 3599 O O . SER A 1 445 ? 176.464 166.067 170.482 1.00 89.35 445 SER A O 1
ATOM 3602 N N . GLN A 1 446 ? 176.281 164.546 172.132 1.00 64.35 446 GLN A N 1
ATOM 3603 C CA . GLN A 1 446 ? 176.298 163.428 171.199 1.00 59.01 446 GLN A CA 1
ATOM 3604 C C . GLN A 1 446 ? 175.072 163.452 170.303 1.00 65.81 446 GLN A C 1
ATOM 3605 O O . GLN A 1 446 ? 175.170 163.211 169.096 1.00 73.91 446 GLN A O 1
ATOM 3611 N N . ALA A 1 447 ? 173.908 163.754 170.876 1.00 69.46 447 ALA A N 1
ATOM 3612 C CA . ALA A 1 447 ? 172.703 163.882 170.070 1.00 66.69 447 ALA A CA 1
ATOM 3613 C C . ALA A 1 447 ? 172.846 165.001 169.052 1.00 78.57 447 ALA A C 1
ATOM 3614 O O . ALA A 1 447 ? 172.433 164.858 167.899 1.00 81.92 447 ALA A O 1
ATOM 3616 N N . LYS A 1 448 ? 173.433 166.122 169.463 1.00 78.37 448 LYS A N 1
ATOM 3617 C CA . LYS A 1 448 ? 173.601 167.251 168.558 1.00 67.42 448 LYS A CA 1
ATOM 3618 C C . LYS A 1 448 ? 174.489 166.878 167.379 1.00 63.39 448 LYS A C 1
ATOM 3619 O O . LYS A 1 448 ? 174.152 167.151 166.221 1.00 77.30 448 LYS A O 1
ATOM 3625 N N . ILE A 1 449 ? 175.621 166.228 167.651 1.00 55.52 449 ILE A N 1
ATOM 3626 C CA . ILE A 1 449 ? 176.529 165.894 166.559 1.00 56.11 449 ILE A CA 1
ATOM 3627 C C . ILE A 1 449 ? 175.933 164.814 165.666 1.00 60.51 449 ILE A C 1
ATOM 3628 O O . ILE A 1 449 ? 176.117 164.837 164.446 1.00 66.66 449 ILE A O 1
ATOM 3633 N N . LEU A 1 450 ? 175.217 163.849 166.246 1.00 59.70 450 LEU A N 1
ATOM 3634 C CA . LEU A 1 450 ? 174.604 162.814 165.423 1.00 55.30 450 LEU A CA 1
ATOM 3635 C C . LEU A 1 450 ? 173.507 163.389 164.543 1.00 64.08 450 LEU A C 1
ATOM 3636 O O . LEU A 1 450 ? 173.360 162.990 163.384 1.00 71.12 450 LEU A O 1
ATOM 3641 N N . PHE A 1 451 ? 172.722 164.324 165.074 1.00 70.08 451 PHE A N 1
ATOM 3642 C CA . PHE A 1 451 ? 171.693 164.958 164.266 1.00 69.59 451 PHE A CA 1
ATOM 3643 C C . PHE A 1 451 ? 172.295 165.818 163.168 1.00 74.92 451 PHE A C 1
ATOM 3644 O O . PHE A 1 451 ? 171.737 165.895 162.071 1.00 78.60 451 PHE A O 1
ATOM 3652 N N . SER A 1 452 ? 173.432 166.459 163.431 1.00 78.58 452 SER A N 1
ATOM 3653 C CA . SER A 1 452 ? 174.028 167.360 162.456 1.00 67.94 452 SER A CA 1
ATOM 3654 C C . SER A 1 452 ? 174.711 166.639 161.305 1.00 73.05 452 SER A C 1
ATOM 3655 O O . SER A 1 452 ? 175.416 167.289 160.530 1.00 83.47 452 SER A O 1
ATOM 3658 N N . LEU A 1 453 ? 174.541 165.329 161.160 1.00 66.07 453 LEU A N 1
ATOM 3659 C CA . LEU A 1 453 ? 175.209 164.600 160.093 1.00 73.78 453 LEU A CA 1
ATOM 3660 C C . LEU A 1 453 ? 174.419 164.584 158.794 1.00 79.06 453 LEU A C 1
ATOM 3661 O O . LEU A 1 453 ? 175.026 164.603 157.721 1.00 83.69 453 LEU A O 1
ATOM 3666 N N . GLY A 1 454 ? 173.093 164.539 158.861 1.00 78.49 454 GLY A N 1
ATOM 3667 C CA . GLY A 1 454 ? 172.267 164.647 157.677 1.00 71.35 454 GLY A CA 1
ATOM 3668 C C . GLY A 1 454 ? 171.076 165.544 157.926 1.00 72.52 454 GLY A C 1
ATOM 3669 O O . GLY A 1 454 ? 170.293 165.828 157.016 1.00 78.11 454 GLY A O 1
ATOM 3670 N N . HIS A 1 455 ? 170.942 165.992 159.172 1.00 83.58 455 HIS A N 1
ATOM 3671 C CA . HIS A 1 455 ? 169.856 166.861 159.603 1.00 80.75 455 HIS A CA 1
ATOM 3672 C C . HIS A 1 455 ? 168.508 166.221 159.313 1.00 88.58 455 HIS A C 1
ATOM 3673 O O . HIS A 1 455 ? 168.181 165.176 159.882 1.00 96.83 455 HIS A O 1
ATOM 3680 N N . ASP A 1 456 ? 167.717 166.830 158.433 1.00 89.64 456 ASP A N 1
ATOM 3681 C CA . ASP A 1 456 ? 166.411 166.288 158.085 1.00 89.62 456 ASP A CA 1
ATOM 3682 C C . ASP A 1 456 ? 166.264 166.062 156.587 1.00 90.41 456 ASP A C 1
ATOM 3683 O O . ASP A 1 456 ? 165.153 166.140 156.059 1.00 94.73 456 ASP A O 1
ATOM 3688 N N . PHE A 1 457 ? 167.361 165.784 155.892 1.00 91.16 457 PHE A N 1
ATOM 3689 C CA . PHE A 1 457 ? 167.288 165.495 154.467 1.00 93.35 457 PHE A CA 1
ATOM 3690 C C . PHE A 1 457 ? 166.962 164.022 154.264 1.00 97.58 457 PHE A C 1
ATOM 3691 O O . PHE A 1 457 ? 167.709 163.150 154.716 1.00 95.07 457 PHE A O 1
ATOM 3699 N N . SER A 1 458 ? 165.858 163.742 153.589 1.00 112.05 458 SER A N 1
ATOM 3700 C CA . SER A 1 458 ? 165.431 162.358 153.417 1.00 114.22 458 SER A CA 1
ATOM 3701 C C . SER A 1 458 ? 165.164 161.971 151.969 1.00 119.11 458 SER A C 1
ATOM 3702 O O . SER A 1 458 ? 165.382 160.812 151.609 1.00 116.31 458 SER A O 1
ATOM 3705 N N . SER A 1 459 ? 164.670 162.905 151.143 1.00 144.56 459 SER A N 1
ATOM 3706 C CA . SER A 1 459 ? 164.336 162.739 149.711 1.00 145.73 459 SER A CA 1
ATOM 3707 C C . SER A 1 459 ? 162.994 161.948 149.678 1.00 146.30 459 SER A C 1
ATOM 3708 O O . SER A 1 459 ? 162.640 161.242 150.631 1.00 145.42 459 SER A O 1
ATOM 3711 N N . PRO A 1 460 ? 162.242 162.066 148.582 1.00 161.34 460 PRO A N 1
ATOM 3712 C CA . PRO A 1 460 ? 160.929 161.472 148.494 1.00 159.40 460 PRO A CA 1
ATOM 3713 C C . PRO A 1 460 ? 161.082 159.942 148.351 1.00 159.08 460 PRO A C 1
ATOM 3714 O O . PRO A 1 460 ? 161.924 159.475 147.581 1.00 160.50 460 PRO A O 1
ATOM 3718 N N . THR A 1 461 ? 160.262 159.183 149.081 1.00 161.81 461 THR A N 1
ATOM 3719 C CA . THR A 1 461 ? 160.275 157.728 149.000 1.00 164.97 461 THR A CA 1
ATOM 3720 C C . THR A 1 461 ? 159.563 157.207 147.758 1.00 166.78 461 THR A C 1
ATOM 3721 O O . THR A 1 461 ? 159.925 156.135 147.260 1.00 166.25 461 THR A O 1
ATOM 3725 N N . LYS A 1 462 ? 158.580 157.940 147.240 1.00 168.94 462 LYS A N 1
ATOM 3726 C CA . LYS A 1 462 ? 157.835 157.482 146.076 1.00 167.98 462 LYS A CA 1
ATOM 3727 C C . LYS A 1 462 ? 158.763 157.278 144.885 1.00 168.15 462 LYS A C 1
ATOM 3728 O O . LYS A 1 462 ? 159.680 158.068 144.645 1.00 165.96 462 LYS A O 1
ATOM 3730 N N . VAL A 1 463 ? 158.521 156.200 144.139 1.00 167.14 463 VAL A N 1
ATOM 3731 C CA . VAL A 1 463 ? 159.323 155.851 142.976 1.00 165.64 463 VAL A CA 1
ATOM 3732 C C . VAL A 1 463 ? 158.687 156.316 141.672 1.00 166.27 463 VAL A C 1
ATOM 3733 O O . VAL A 1 463 ? 159.003 155.774 140.607 1.00 165.80 463 VAL A O 1
ATOM 3735 N N . LYS A 1 464 ? 157.796 157.309 141.735 1.00 154.79 464 LYS A N 1
ATOM 3736 C CA . LYS A 1 464 ? 157.131 157.835 140.548 1.00 153.12 464 LYS A CA 1
ATOM 3737 C C . LYS A 1 464 ? 157.310 159.343 140.417 1.00 155.54 464 LYS A C 1
ATOM 3738 O O . LYS A 1 464 ? 156.367 160.041 140.033 1.00 154.43 464 LYS A O 1
ATOM 3740 N N . THR A 1 465 ? 158.498 159.861 140.725 1.00 141.64 465 THR A N 1
ATOM 3741 C CA . THR A 1 465 ? 158.749 161.293 140.630 1.00 137.92 465 THR A CA 1
ATOM 3742 C C . THR A 1 465 ? 158.873 161.725 139.176 1.00 134.51 465 THR A C 1
ATOM 3743 O O . THR A 1 465 ? 158.935 162.924 138.885 1.00 134.49 465 THR A O 1
ATOM 3747 N N . THR A 1 466 ? 158.934 160.749 138.268 1.00 123.27 466 THR A N 1
ATOM 3748 C CA . THR A 1 466 ? 159.030 160.968 136.822 1.00 124.30 466 THR A CA 1
ATOM 3749 C C . THR A 1 466 ? 160.378 161.596 136.441 1.00 126.66 466 THR A C 1
ATOM 3750 O O . THR A 1 466 ? 160.673 161.813 135.263 1.00 128.93 466 THR A O 1
ATOM 3754 N N . TYR A 1 467 ? 161.247 161.830 137.422 1.00 99.43 467 TYR A N 1
ATOM 3755 C CA . TYR A 1 467 ? 162.609 162.266 137.134 1.00 91.67 467 TYR A CA 1
ATOM 3756 C C . TYR A 1 467 ? 163.536 161.637 138.155 1.00 93.21 467 TYR A C 1
ATOM 3757 O O . TYR A 1 467 ? 163.269 161.702 139.358 1.00 92.62 467 TYR A O 1
ATOM 3766 N N . HIS A 1 468 ? 164.617 161.036 137.677 1.00 91.06 468 HIS A N 1
ATOM 3767 C CA . HIS A 1 468 ? 165.589 160.363 138.522 1.00 88.55 468 HIS A CA 1
ATOM 3768 C C . HIS A 1 468 ? 166.727 161.324 138.838 1.00 93.79 468 HIS A C 1
ATOM 3769 O O . HIS A 1 468 ? 167.456 161.745 137.936 1.00 93.46 468 HIS A O 1
ATOM 3776 N N . ALA A 1 469 ? 166.874 161.668 140.113 1.00 90.12 469 ALA A N 1
ATOM 3777 C CA . ALA A 1 469 ? 167.958 162.537 140.542 1.00 84.82 469 ALA A CA 1
ATOM 3778 C C . ALA A 1 469 ? 169.250 161.739 140.635 1.00 86.53 469 ALA A C 1
ATOM 3779 O O . ALA A 1 469 ? 169.313 160.725 141.335 1.00 96.67 469 ALA A O 1
ATOM 3781 N N . HIS A 1 470 ? 170.280 162.201 139.934 1.00 85.38 470 HIS A N 1
ATOM 3782 C CA . HIS A 1 470 ? 171.543 161.485 139.863 1.00 86.57 470 HIS A CA 1
ATOM 3783 C C . HIS A 1 470 ? 172.674 162.492 139.751 1.00 89.59 470 HIS A C 1
ATOM 3784 O O . HIS A 1 470 ? 172.516 163.536 139.118 1.00 97.41 470 HIS A O 1
ATOM 3791 N N . SER A 1 471 ? 173.815 162.169 140.353 1.00 83.22 471 SER A N 1
ATOM 3792 C CA . SER A 1 471 ? 174.971 163.049 140.274 1.00 86.37 471 SER A CA 1
ATOM 3793 C C . SER A 1 471 ? 176.223 162.267 140.631 1.00 85.29 471 SER A C 1
ATOM 3794 O O . SER A 1 471 ? 176.188 161.390 141.496 1.00 92.53 471 SER A O 1
ATOM 3797 N N . GLY A 1 472 ? 177.323 162.594 139.961 1.00 75.01 472 GLY A N 1
ATOM 3798 C CA . GLY A 1 472 ? 178.594 161.958 140.229 1.00 74.65 472 GLY A CA 1
ATOM 3799 C C . GLY A 1 472 ? 179.530 162.822 141.043 1.00 79.16 472 GLY A C 1
ATOM 3800 O O . GLY A 1 472 ? 180.738 162.577 141.071 1.00 83.54 472 GLY A O 1
ATOM 3801 N N . ARG A 1 473 ? 178.992 163.842 141.703 1.00 71.67 473 ARG A N 1
ATOM 3802 C CA . ARG A 1 473 ? 179.793 164.758 142.507 1.00 66.83 473 ARG A CA 1
ATOM 3803 C C . ARG A 1 473 ? 179.922 164.192 143.914 1.00 70.31 473 ARG A C 1
ATOM 3804 O O . ARG A 1 473 ? 178.970 164.226 144.697 1.00 76.09 473 ARG A O 1
ATOM 3812 N N . ARG A 1 474 ? 181.108 163.676 144.233 1.00 73.06 474 ARG A N 1
ATOM 3813 C CA . ARG A 1 474 ? 181.292 162.948 145.482 1.00 69.73 474 ARG A CA 1
ATOM 3814 C C . ARG A 1 474 ? 181.276 163.864 146.694 1.00 70.93 474 ARG A C 1
ATOM 3815 O O . ARG A 1 474 ? 180.800 163.461 147.759 1.00 85.55 474 ARG A O 1
ATOM 3823 N N . PHE A 1 475 ? 181.808 165.079 146.572 1.00 58.66 475 PHE A N 1
ATOM 3824 C CA . PHE A 1 475 ? 181.843 165.968 147.727 1.00 60.28 475 PHE A CA 1
ATOM 3825 C C . PHE A 1 475 ? 180.439 166.349 148.168 1.00 67.17 475 PHE A C 1
ATOM 3826 O O . PHE A 1 475 ? 180.157 166.424 149.367 1.00 75.49 475 PHE A O 1
ATOM 3834 N N . GLN A 1 476 ? 179.542 166.588 147.212 1.00 65.48 476 GLN A N 1
ATOM 3835 C CA . GLN A 1 476 ? 178.159 166.877 147.557 1.00 56.68 476 GLN A CA 1
ATOM 3836 C C . GLN A 1 476 ? 177.477 165.702 148.235 1.00 66.07 476 GLN A C 1
ATOM 3837 O O . GLN A 1 476 ? 176.483 165.901 148.936 1.00 74.72 476 GLN A O 1
ATOM 3843 N N . GLN A 1 477 ? 177.989 164.489 148.056 1.00 76.61 477 GLN A N 1
ATOM 3844 C CA . GLN A 1 477 ? 177.312 163.301 148.549 1.00 75.23 477 GLN A CA 1
ATOM 3845 C C . GLN A 1 477 ? 177.906 162.748 149.832 1.00 79.65 477 GLN A C 1
ATOM 3846 O O . GLN A 1 477 ? 177.209 162.038 150.560 1.00 88.20 477 GLN A O 1
ATOM 3852 N N . ARG A 1 478 ? 179.167 163.041 150.136 1.00 70.66 478 ARG A N 1
ATOM 3853 C CA . ARG A 1 478 ? 179.777 162.491 151.335 1.00 70.97 478 ARG A CA 1
ATOM 3854 C C . ARG A 1 478 ? 180.629 163.467 152.131 1.00 74.66 478 ARG A C 1
ATOM 3855 O O . ARG A 1 478 ? 181.101 163.093 153.208 1.00 85.05 478 ARG A O 1
ATOM 3863 N N . GLY A 1 479 ? 180.837 164.690 151.655 1.00 62.86 479 GLY A N 1
ATOM 3864 C CA . GLY A 1 479 ? 181.451 165.710 152.482 1.00 64.65 479 GLY A CA 1
ATOM 3865 C C . GLY A 1 479 ? 182.873 165.361 152.872 1.00 67.62 479 GLY A C 1
ATOM 3866 O O . GLY A 1 479 ? 183.561 164.590 152.203 1.00 75.36 479 GLY A O 1
ATOM 3867 N N . LEU A 1 480 ? 183.319 165.933 153.986 1.00 62.50 480 LEU A N 1
ATOM 3868 C CA . LEU A 1 480 ? 184.661 165.677 154.482 1.00 59.54 480 LEU A CA 1
ATOM 3869 C C . LEU A 1 480 ? 184.638 165.611 156.001 1.00 60.20 480 LEU A C 1
ATOM 3870 O O . LEU A 1 480 ? 183.685 166.047 156.650 1.00 70.17 480 LEU A O 1
ATOM 3875 N N . SER A 1 481 ? 185.697 165.038 156.567 1.00 63.35 481 SER A N 1
ATOM 3876 C CA . SER A 1 481 ? 185.778 164.892 158.012 1.00 64.35 481 SER A CA 1
ATOM 3877 C C . SER A 1 481 ? 187.185 165.203 158.499 1.00 60.27 481 SER A C 1
ATOM 3878 O O . SER A 1 481 ? 188.161 165.055 157.766 1.00 68.90 481 SER A O 1
ATOM 3881 N N . LEU A 1 482 ? 187.271 165.636 159.752 1.00 60.80 482 LEU A N 1
ATOM 3882 C CA . LEU A 1 482 ? 188.514 166.043 160.386 1.00 60.85 482 LEU A CA 1
ATOM 3883 C C . LEU A 1 482 ? 188.608 165.370 161.745 1.00 66.78 482 LEU A C 1
ATOM 3884 O O . LEU A 1 482 ? 187.608 165.255 162.452 1.00 86.08 482 LEU A O 1
ATOM 3889 N N . PHE A 1 483 ? 189.801 164.933 162.117 1.00 53.20 483 PHE A N 1
ATOM 3890 C CA . PHE A 1 483 ? 190.003 164.218 163.366 1.00 57.20 483 PHE A CA 1
ATOM 3891 C C . PHE A 1 483 ? 191.232 164.755 164.075 1.00 66.01 483 PHE A C 1
ATOM 3892 O O . PHE A 1 483 ? 192.276 164.967 163.454 1.00 82.99 483 PHE A O 1
ATOM 3900 N N . GLN A 1 484 ? 191.105 164.967 165.377 1.00 72.91 484 GLN A N 1
ATOM 3901 C CA . GLN A 1 484 ? 192.204 165.459 166.190 1.00 68.62 484 GLN A CA 1
ATOM 3902 C C . GLN A 1 484 ? 192.329 164.613 167.445 1.00 75.80 484 GLN A C 1
ATOM 3903 O O . GLN A 1 484 ? 191.338 164.360 168.130 1.00 83.78 484 GLN A O 1
ATOM 3909 N N . PHE A 1 485 ? 193.547 164.188 167.754 1.00 74.26 485 PHE A N 1
ATOM 3910 C CA . PHE A 1 485 ? 193.814 163.354 168.916 1.00 73.54 485 PHE A CA 1
ATOM 3911 C C . PHE A 1 485 ? 194.306 164.229 170.058 1.00 80.48 485 PHE A C 1
ATOM 3912 O O . PHE A 1 485 ? 195.265 164.988 169.892 1.00 92.26 485 PHE A O 1
ATOM 3920 N N . THR A 1 486 ? 193.652 164.125 171.210 1.00 75.93 486 THR A N 1
ATOM 3921 C CA . THR A 1 486 ? 193.983 164.955 172.358 1.00 75.41 486 THR A CA 1
ATOM 3922 C C . THR A 1 486 ? 194.137 164.104 173.607 1.00 73.40 486 THR A C 1
ATOM 3923 O O . THR A 1 486 ? 193.368 163.166 173.833 1.00 79.59 486 THR A O 1
ATOM 3927 N N . ASN A 1 487 ? 195.133 164.447 174.415 1.00 72.18 487 ASN A N 1
ATOM 3928 C CA . ASN A 1 487 ? 195.357 163.849 175.719 1.00 72.83 487 ASN A CA 1
ATOM 3929 C C . ASN A 1 487 ? 195.134 164.895 176.800 1.00 78.36 487 ASN A C 1
ATOM 3930 O O . ASN A 1 487 ? 195.305 166.093 176.570 1.00 87.29 487 ASN A O 1
ATOM 3935 N N . ASP A 1 488 ? 194.751 164.431 177.987 1.00 75.66 488 ASP A N 1
ATOM 3936 C CA . ASP A 1 488 ? 194.470 165.346 179.079 1.00 76.42 488 ASP A CA 1
ATOM 3937 C C . ASP A 1 488 ? 194.640 164.609 180.391 1.00 81.41 488 ASP A C 1
ATOM 3938 O O . ASP A 1 488 ? 194.251 163.438 180.478 1.00 88.63 488 ASP A O 1
ATOM 3943 N N . PRO A 1 489 ? 195.212 165.237 181.418 1.00 72.67 489 PRO A N 1
ATOM 3944 C CA . PRO A 1 489 ? 195.297 164.571 182.725 1.00 73.42 489 PRO A CA 1
ATOM 3945 C C . PRO A 1 489 ? 193.947 164.234 183.327 1.00 75.95 489 PRO A C 1
ATOM 3946 O O . PRO A 1 489 ? 193.875 163.330 184.166 1.00 84.38 489 PRO A O 1
ATOM 3950 N N . GLN A 1 490 ? 192.877 164.929 182.938 1.00 72.15 490 GLN A N 1
ATOM 3951 C CA . GLN A 1 490 ? 191.556 164.605 183.460 1.00 66.49 490 GLN A CA 1
ATOM 3952 C C . GLN A 1 490 ? 191.018 163.293 182.911 1.00 74.24 490 GLN A C 1
ATOM 3953 O O . GLN A 1 490 ? 190.163 162.677 183.551 1.00 87.70 490 GLN A O 1
ATOM 3959 N N . HIS A 1 491 ? 191.474 162.865 181.740 1.00 73.75 491 HIS A N 1
ATOM 3960 C CA . HIS A 1 491 ? 191.170 161.547 181.191 1.00 75.17 491 HIS A CA 1
ATOM 3961 C C . HIS A 1 491 ? 192.461 160.861 180.771 1.00 75.97 491 HIS A C 1
ATOM 3962 O O . HIS A 1 491 ? 192.641 160.434 179.630 1.00 84.28 491 HIS A O 1
ATOM 3969 N N . ASP A 1 492 ? 193.390 160.770 181.724 1.00 69.71 492 ASP A N 1
ATOM 3970 C CA . ASP A 1 492 ? 194.752 160.316 181.473 1.00 65.55 492 ASP A CA 1
ATOM 3971 C C . ASP A 1 492 ? 194.825 158.929 180.850 1.00 72.14 492 ASP A C 1
ATOM 3972 O O . ASP A 1 492 ? 195.812 158.618 180.178 1.00 86.73 492 ASP A O 1
ATOM 3977 N N . LEU A 1 493 ? 193.817 158.090 181.052 1.00 60.17 493 LEU A N 1
ATOM 3978 C CA . LEU A 1 493 ? 193.882 156.705 180.610 1.00 61.04 493 LEU A CA 1
ATOM 3979 C C . LEU A 1 493 ? 193.571 156.512 179.135 1.00 62.68 493 LEU A C 1
ATOM 3980 O O . LEU A 1 493 ? 193.745 155.401 178.628 1.00 68.36 493 LEU A O 1
ATOM 3985 N N . GLN A 1 494 ? 193.125 157.547 178.434 1.00 68.52 494 GLN A N 1
ATOM 3986 C CA . GLN A 1 494 ? 192.653 157.376 177.072 1.00 57.24 494 GLN A CA 1
ATOM 3987 C C . GLN A 1 494 ? 192.924 158.638 176.278 1.00 61.50 494 GLN A C 1
ATOM 3988 O O . GLN A 1 494 ? 193.075 159.726 176.835 1.00 78.25 494 GLN A O 1
ATOM 3994 N N . THR A 1 495 ? 192.967 158.481 174.962 1.00 60.19 495 THR A N 1
ATOM 3995 C CA . THR A 1 495 ? 193.146 159.590 174.040 1.00 54.85 495 THR A CA 1
ATOM 3996 C C . THR A 1 495 ? 191.830 159.850 173.331 1.00 66.83 495 THR A C 1
ATOM 3997 O O . THR A 1 495 ? 191.233 158.929 172.768 1.00 78.97 495 THR A O 1
ATOM 4001 N N . LYS A 1 496 ? 191.373 161.094 173.368 1.00 71.59 496 LYS A N 1
ATOM 4002 C CA . LYS A 1 496 ? 190.120 161.444 172.725 1.00 61.86 496 LYS A CA 1
ATOM 4003 C C . LYS A 1 496 ? 190.356 161.722 171.251 1.00 73.15 496 LYS A C 1
ATOM 4004 O O . LYS A 1 496 ? 191.290 162.442 170.888 1.00 84.79 496 LYS A O 1
ATOM 4010 N N . ILE A 1 497 ? 189.515 161.138 170.403 1.00 70.45 497 ILE A N 1
ATOM 4011 C CA . ILE A 1 497 ? 189.547 161.394 168.971 1.00 62.44 497 ILE A CA 1
ATOM 4012 C C . ILE A 1 497 ? 188.381 162.307 168.631 1.00 59.95 497 ILE A C 1
ATOM 4013 O O . ILE A 1 497 ? 187.277 161.837 168.344 1.00 72.34 497 ILE A O 1
ATOM 4018 N N . ASN A 1 498 ? 188.614 163.614 168.669 1.00 70.67 498 ASN A N 1
ATOM 4019 C CA . ASN A 1 498 ? 187.562 164.581 168.399 1.00 70.06 498 ASN A CA 1
ATOM 4020 C C . ASN A 1 498 ? 187.332 164.657 166.900 1.00 71.40 498 ASN A C 1
ATOM 4021 O O . ASN A 1 498 ? 188.267 164.913 166.135 1.00 76.72 498 ASN A O 1
ATOM 4026 N N . ALA A 1 499 ? 186.090 164.439 166.485 1.00 81.30 499 ALA A N 1
ATOM 4027 C CA . ALA A 1 499 ? 185.727 164.383 165.080 1.00 72.90 499 ALA A CA 1
ATOM 4028 C C . ALA A 1 499 ? 184.861 165.576 164.707 1.00 77.32 499 ALA A C 1
ATOM 4029 O O . ALA A 1 499 ? 184.027 166.027 165.495 1.00 87.10 499 ALA A O 1
ATOM 4031 N N . CYS A 1 500 ? 185.076 166.084 163.500 1.00 75.85 500 CYS A N 1
ATOM 4032 C CA . CYS A 1 500 ? 184.338 167.211 162.949 1.00 70.55 500 CYS A CA 1
ATOM 4033 C C . CYS A 1 500 ? 183.887 166.829 161.552 1.00 73.06 500 CYS A C 1
ATOM 4034 O O . CYS A 1 500 ? 184.718 166.490 160.708 1.00 80.19 500 CYS A O 1
ATOM 4037 N N . PHE A 1 501 ? 182.586 166.877 161.302 1.00 63.02 501 PHE A N 1
ATOM 4038 C CA . PHE A 1 501 ? 182.031 166.475 160.020 1.00 56.92 501 PHE A CA 1
ATOM 4039 C C . PHE A 1 501 ? 181.469 167.684 159.295 1.00 61.40 501 PHE A C 1
ATOM 4040 O O . PHE A 1 501 ? 180.741 168.484 159.889 1.00 75.98 501 PHE A O 1
ATOM 4048 N N . PHE A 1 502 ? 181.799 167.815 158.015 1.00 58.60 502 PHE A N 1
ATOM 4049 C CA . PHE A 1 502 ? 181.169 168.795 157.140 1.00 62.37 502 PHE A CA 1
ATOM 4050 C C . PHE A 1 502 ? 180.462 168.011 156.045 1.00 66.21 502 PHE A C 1
ATOM 4051 O O . PHE A 1 502 ? 181.109 167.462 155.149 1.00 76.15 502 PHE A O 1
ATOM 4059 N N . ASN A 1 503 ? 179.138 167.952 156.123 1.00 62.93 503 ASN A N 1
ATOM 4060 C CA . ASN A 1 503 ? 178.347 167.223 155.151 1.00 66.57 503 ASN A CA 1
ATOM 4061 C C . ASN A 1 503 ? 177.332 168.081 154.419 1.00 74.45 503 ASN A C 1
ATOM 4062 O O . ASN A 1 503 ? 176.820 167.644 153.384 1.00 83.68 503 ASN A O 1
ATOM 4067 N N . GLU A 1 504 ? 177.032 169.278 154.902 1.00 68.94 504 GLU A N 1
ATOM 4068 C CA . GLU A 1 504 ? 175.959 170.086 154.337 1.00 72.84 504 GLU A CA 1
ATOM 4069 C C . GLU A 1 504 ? 176.554 171.268 153.584 1.00 73.39 504 GLU A C 1
ATOM 4070 O O . GLU A 1 504 ? 176.776 172.338 154.149 1.00 76.96 504 GLU A O 1
ATOM 4076 N N . THR A 1 505 ? 176.789 171.068 152.296 1.00 75.62 505 THR A N 1
ATOM 4077 C CA . THR A 1 505 ? 177.167 172.156 151.424 1.00 71.87 505 THR A CA 1
ATOM 4078 C C . THR A 1 505 ? 175.965 173.065 151.189 1.00 71.21 505 THR A C 1
ATOM 4079 O O . THR A 1 505 ? 174.821 172.658 151.397 1.00 77.92 505 THR A O 1
ATOM 4083 N N . PRO A 1 506 ? 176.199 174.310 150.771 1.00 57.20 506 PRO A N 1
ATOM 4084 C CA . PRO A 1 506 ? 175.070 175.208 150.489 1.00 56.04 506 PRO A CA 1
ATOM 4085 C C . PRO A 1 506 ? 174.091 174.656 149.474 1.00 63.00 506 PRO A C 1
ATOM 4086 O O . PRO A 1 506 ? 172.890 174.931 149.577 1.00 71.27 506 PRO A O 1
ATOM 4090 N N . GLU A 1 507 ? 174.560 173.891 148.489 1.00 69.23 507 GLU A N 1
ATOM 4091 C CA . GLU A 1 507 ? 173.637 173.262 147.551 1.00 64.69 507 GLU A CA 1
ATOM 4092 C C . GLU A 1 507 ? 172.735 172.263 148.256 1.00 66.07 507 GLU A C 1
ATOM 4093 O O . GLU A 1 507 ? 171.539 172.182 147.962 1.00 75.45 507 GLU A O 1
ATOM 4099 N N . ARG A 1 508 ? 173.288 171.486 149.186 1.00 65.58 508 ARG A N 1
ATOM 4100 C CA . ARG A 1 508 ? 172.459 170.553 149.938 1.00 62.87 508 ARG A CA 1
ATOM 4101 C C . ARG A 1 508 ? 171.466 171.290 150.820 1.00 64.60 508 ARG A C 1
ATOM 4102 O O . ARG A 1 508 ? 170.330 170.843 150.985 1.00 80.18 508 ARG A O 1
ATOM 4110 N N . TYR A 1 509 ? 171.872 172.423 151.393 1.00 57.95 509 TYR A N 1
ATOM 4111 C CA . TYR A 1 509 ? 170.931 173.230 152.160 1.00 55.17 509 TYR A CA 1
ATOM 4112 C C . TYR A 1 509 ? 169.796 173.729 151.281 1.00 63.04 509 TYR A C 1
ATOM 4113 O O . TYR A 1 509 ? 168.631 173.705 151.688 1.00 73.12 509 TYR A O 1
ATOM 4122 N N . LEU A 1 510 ? 170.116 174.197 150.076 1.00 58.51 510 LEU A N 1
ATOM 4123 C CA . LEU A 1 510 ? 169.076 174.683 149.179 1.00 57.01 510 LEU A CA 1
ATOM 4124 C C . LEU A 1 510 ? 168.146 173.558 148.749 1.00 62.87 510 LEU A C 1
ATOM 4125 O O . LEU A 1 510 ? 166.933 173.755 148.644 1.00 69.59 510 LEU A O 1
ATOM 4130 N N . LEU A 1 511 ? 168.696 172.373 148.484 1.00 61.42 511 LEU A N 1
ATOM 4131 C CA . LEU A 1 511 ? 167.855 171.234 148.134 1.00 54.56 511 LEU A CA 1
ATOM 4132 C C . LEU A 1 511 ? 166.960 170.834 149.296 1.00 66.55 511 LEU A C 1
ATOM 4133 O O . LEU A 1 511 ? 165.793 170.485 149.097 1.00 82.08 511 LEU A O 1
ATOM 4138 N N . ASN A 1 512 ? 167.494 170.860 150.515 1.00 66.36 512 ASN A N 1
ATOM 4139 C CA . ASN A 1 512 ? 166.684 170.556 151.687 1.00 64.34 512 ASN A CA 1
ATOM 4140 C C . ASN A 1 512 ? 165.565 171.570 151.854 1.00 63.35 512 ASN A C 1
ATOM 4141 O O . ASN A 1 512 ? 164.430 171.208 152.178 1.00 73.07 512 ASN A O 1
ATOM 4146 N N . LEU A 1 513 ? 165.867 172.849 151.638 1.00 58.77 513 LEU A N 1
ATOM 4147 C CA . LEU A 1 513 ? 164.834 173.875 151.704 1.00 58.80 513 LEU A CA 1
ATOM 4148 C C . LEU A 1 513 ? 163.782 173.659 150.628 1.00 56.74 513 LEU A C 1
ATOM 4149 O O . LEU A 1 513 ? 162.587 173.861 150.866 1.00 65.89 513 LEU A O 1
ATOM 4154 N N . LEU A 1 514 ? 164.205 173.237 149.438 1.00 58.73 514 LEU A N 1
ATOM 4155 C CA . LEU A 1 514 ? 163.270 172.995 148.349 1.00 59.36 514 LEU A CA 1
ATOM 4156 C C . LEU A 1 514 ? 162.382 171.788 148.601 1.00 63.42 514 LEU A C 1
ATOM 4157 O O . LEU A 1 514 ? 161.412 171.586 147.867 1.00 74.22 514 LEU A O 1
ATOM 4162 N N . SER A 1 515 ? 162.696 170.974 149.606 1.00 71.86 515 SER A N 1
ATOM 4163 C CA . SER A 1 515 ? 161.831 169.857 149.951 1.00 70.99 515 SER A CA 1
ATOM 4164 C C . SER A 1 515 ? 160.552 170.300 150.641 1.00 69.90 515 SER A C 1
ATOM 4165 O O . SER A 1 515 ? 159.639 169.484 150.794 1.00 72.60 515 SER A O 1
ATOM 4168 N N . LYS A 1 516 ? 160.464 171.558 151.063 1.00 66.99 516 LYS A N 1
ATOM 4169 C CA . LYS A 1 516 ? 159.299 172.027 151.795 1.00 59.67 516 LYS A CA 1
ATOM 4170 C C . LYS A 1 516 ? 158.861 173.439 151.441 1.00 61.52 516 LYS A C 1
ATOM 4171 O O . LYS A 1 516 ? 157.923 173.940 152.065 1.00 73.13 516 LYS A O 1
ATOM 4177 N N . ALA A 1 517 ? 159.494 174.096 150.474 1.00 60.11 517 ALA A N 1
ATOM 4178 C CA . ALA A 1 517 ? 159.118 175.454 150.117 1.00 56.07 517 ALA A CA 1
ATOM 4179 C C . ALA A 1 517 ? 159.651 175.773 148.733 1.00 65.40 517 ALA A C 1
ATOM 4180 O O . ALA A 1 517 ? 160.757 175.369 148.375 1.00 77.63 517 ALA A O 1
ATOM 4182 N N . ASN A 1 518 ? 158.850 176.495 147.960 1.00 63.34 518 ASN A N 1
ATOM 4183 C CA . ASN A 1 518 ? 159.300 176.998 146.674 1.00 58.05 518 ASN A CA 1
ATOM 4184 C C . ASN A 1 518 ? 160.303 178.118 146.885 1.00 57.49 518 ASN A C 1
ATOM 4185 O O . ASN A 1 518 ? 160.234 178.858 147.865 1.00 74.95 518 ASN A O 1
ATOM 4190 N N . VAL A 1 519 ? 161.247 178.237 145.960 1.00 47.08 519 VAL A N 1
ATOM 4191 C CA . VAL A 1 519 ? 162.283 179.256 146.036 1.00 56.93 519 VAL A CA 1
ATOM 4192 C C . VAL A 1 519 ? 162.299 180.035 144.733 1.00 67.01 519 VAL A C 1
ATOM 4193 O O . VAL A 1 519 ? 162.343 179.444 143.651 1.00 82.00 519 VAL A O 1
ATOM 4197 N N . LEU A 1 520 ? 162.261 181.355 144.838 1.00 54.71 520 LEU A N 1
ATOM 4198 C CA . LEU A 1 520 ? 162.460 182.254 143.712 1.00 58.01 520 LEU A CA 1
ATOM 4199 C C . LEU A 1 520 ? 163.721 183.058 143.978 1.00 62.47 520 LEU A C 1
ATOM 4200 O O . LEU A 1 520 ? 163.802 183.771 144.980 1.00 74.92 520 LEU A O 1
ATOM 4205 N N . GLY A 1 521 ? 164.698 182.944 143.090 1.00 60.73 521 GLY A N 1
ATOM 4206 C CA . GLY A 1 521 ? 165.943 183.655 143.277 1.00 60.26 521 GLY A CA 1
ATOM 4207 C C . GLY A 1 521 ? 166.154 184.735 142.244 1.00 64.97 521 GLY A C 1
ATOM 4208 O O . GLY A 1 521 ? 166.117 184.464 141.043 1.00 70.53 521 GLY A O 1
ATOM 4209 N N . LEU A 1 522 ? 166.376 185.965 142.691 1.00 65.65 522 LEU A N 1
ATOM 4210 C CA . LEU A 1 522 ? 166.600 187.092 141.800 1.00 61.85 522 LEU A CA 1
ATOM 4211 C C . LEU A 1 522 ? 168.046 187.536 141.918 1.00 62.11 522 LEU A C 1
ATOM 4212 O O . LEU A 1 522 ? 168.589 187.595 143.023 1.00 74.44 522 LEU A O 1
ATOM 4217 N N . SER A 1 523 ? 168.665 187.837 140.783 1.00 68.13 523 SER A N 1
ATOM 4218 C CA . SER A 1 523 ? 170.007 188.395 140.768 1.00 75.34 523 SER A CA 1
ATOM 4219 C C . SER A 1 523 ? 170.344 188.799 139.345 1.00 84.78 523 SER A C 1
ATOM 4220 O O . SER A 1 523 ? 169.832 188.216 138.387 1.00 87.93 523 SER A O 1
ATOM 4223 N N . ALA A 1 524 ? 171.204 189.808 139.220 1.00 82.22 524 ALA A N 1
ATOM 4224 C CA . ALA A 1 524 ? 171.721 190.166 137.909 1.00 74.89 524 ALA A CA 1
ATOM 4225 C C . ALA A 1 524 ? 172.674 189.113 137.379 1.00 77.91 524 ALA A C 1
ATOM 4226 O O . ALA A 1 524 ? 172.893 189.041 136.166 1.00 80.82 524 ALA A O 1
ATOM 4228 N N . THR A 1 525 ? 173.234 188.294 138.261 1.00 87.91 525 THR A N 1
ATOM 4229 C CA . THR A 1 525 ? 174.219 187.272 137.937 1.00 86.88 525 THR A CA 1
ATOM 4230 C C . THR A 1 525 ? 173.841 185.958 138.598 1.00 80.85 525 THR A C 1
ATOM 4231 O O . THR A 1 525 ? 174.665 185.280 139.213 1.00 82.31 525 THR A O 1
ATOM 4235 N N . ALA A 1 526 ? 172.568 185.583 138.481 1.00 75.90 526 ALA A N 1
ATOM 4236 C CA . ALA A 1 526 ? 172.061 184.423 139.200 1.00 76.64 526 ALA A CA 1
ATOM 4237 C C . ALA A 1 526 ? 172.552 183.107 138.621 1.00 83.13 526 ALA A C 1
ATOM 4238 O O . ALA A 1 526 ? 172.573 182.103 139.338 1.00 85.98 526 ALA A O 1
ATOM 4240 N N . THR A 1 527 ? 172.944 183.079 137.351 1.00 76.73 527 THR A N 1
ATOM 4241 C CA . THR A 1 527 ? 173.309 181.837 136.685 1.00 65.96 527 THR A CA 1
ATOM 4242 C C . THR A 1 527 ? 174.702 181.897 136.071 1.00 78.77 527 THR A C 1
ATOM 4243 O O . THR A 1 527 ? 174.943 181.303 135.021 1.00 87.93 527 THR A O 1
ATOM 4247 N N . LEU A 1 528 ? 175.628 182.603 136.704 1.00 75.87 528 LEU A N 1
ATOM 4248 C CA . LEU A 1 528 ? 177.005 182.574 136.232 1.00 71.99 528 LEU A CA 1
ATOM 4249 C C . LEU A 1 528 ? 177.620 181.217 136.542 1.00 80.23 528 LEU A C 1
ATOM 4250 O O . LEU A 1 528 ? 177.515 180.739 137.676 1.00 85.98 528 LEU A O 1
ATOM 4255 N N . PRO A 1 529 ? 178.264 180.577 135.584 1.00 72.93 529 PRO A N 1
ATOM 4256 C CA . PRO A 1 529 ? 178.798 179.220 135.785 1.00 72.62 529 PRO A CA 1
ATOM 4257 C C . PRO A 1 529 ? 180.082 179.205 136.608 1.00 78.29 529 PRO A C 1
ATOM 4258 O O . PRO A 1 529 ? 181.152 178.816 136.138 1.00 84.78 529 PRO A O 1
ATOM 4262 N N . THR A 1 530 ? 179.975 179.628 137.861 1.00 71.81 530 THR A N 1
ATOM 4263 C CA . THR A 1 530 ? 181.069 179.523 138.811 1.00 68.00 530 THR A CA 1
ATOM 4264 C C . THR A 1 530 ? 180.580 178.793 140.049 1.00 78.21 530 THR A C 1
ATOM 4265 O O . THR A 1 530 ? 179.427 178.948 140.458 1.00 90.47 530 THR A O 1
ATOM 4269 N N . VAL A 1 531 ? 181.455 177.971 140.629 1.00 63.42 531 VAL A N 1
ATOM 4270 C CA . VAL A 1 531 ? 181.121 177.220 141.828 1.00 56.28 531 VAL A CA 1
ATOM 4271 C C . VAL A 1 531 ? 181.740 177.821 143.072 1.00 68.99 531 VAL A C 1
ATOM 4272 O O . VAL A 1 531 ? 181.592 177.258 144.162 1.00 78.46 531 VAL A O 1
ATOM 4276 N N . LEU A 1 532 ? 182.429 178.951 142.947 1.00 64.70 532 LEU A N 1
ATOM 4277 C CA . LEU A 1 532 ? 183.055 179.619 144.078 1.00 64.46 532 LEU A CA 1
ATOM 4278 C C . LEU A 1 532 ? 182.238 180.790 144.596 1.00 72.84 532 LEU A C 1
ATOM 4279 O O . LEU A 1 532 ? 182.178 181.008 145.808 1.00 76.23 532 LEU A O 1
ATOM 4284 N N . ASP A 1 533 ? 181.608 181.551 143.703 1.00 88.44 533 ASP A N 1
ATOM 4285 C CA . ASP A 1 533 ? 180.776 182.684 144.088 1.00 87.01 533 ASP A CA 1
ATOM 4286 C C . ASP A 1 533 ? 179.323 182.485 143.681 1.00 88.65 533 ASP A C 1
ATOM 4287 O O . ASP A 1 533 ? 178.561 183.451 143.622 1.00 99.02 533 ASP A O 1
ATOM 4292 N N . ASN A 1 534 ? 178.928 181.250 143.394 1.00 70.53 534 ASN A N 1
ATOM 4293 C CA . ASN A 1 534 ? 177.554 180.935 143.041 1.00 62.97 534 ASN A CA 1
ATOM 4294 C C . ASN A 1 534 ? 177.331 179.457 143.313 1.00 72.36 534 ASN A C 1
ATOM 4295 O O . ASN A 1 534 ? 178.283 178.686 143.444 1.00 83.19 534 ASN A O 1
ATOM 4300 N N . TYR A 1 535 ? 176.063 179.073 143.404 1.00 65.36 535 TYR A N 1
ATOM 4301 C CA . TYR A 1 535 ? 175.734 177.676 143.623 1.00 52.87 535 TYR A CA 1
ATOM 4302 C C . TYR A 1 535 ? 176.242 176.822 142.469 1.00 65.48 535 TYR A C 1
ATOM 4303 O O . TYR A 1 535 ? 176.506 177.305 141.369 1.00 74.14 535 TYR A O 1
ATOM 4312 N N . ASP A 1 536 ? 176.392 175.531 142.738 1.00 73.85 536 ASP A N 1
ATOM 4313 C CA . ASP A 1 536 ? 176.762 174.596 141.690 1.00 69.98 536 ASP A CA 1
ATOM 4314 C C . ASP A 1 536 ? 175.551 174.327 140.812 1.00 78.53 536 ASP A C 1
ATOM 4315 O O . ASP A 1 536 ? 174.792 173.389 141.067 1.00 90.41 536 ASP A O 1
ATOM 4320 N N . LEU A 1 537 ? 175.355 175.152 139.783 1.00 69.64 537 LEU A N 1
ATOM 4321 C CA . LEU A 1 537 ? 174.159 175.025 138.958 1.00 58.28 537 LEU A CA 1
ATOM 4322 C C . LEU A 1 537 ? 174.095 173.681 138.252 1.00 68.98 537 LEU A C 1
ATOM 4323 O O . LEU A 1 537 ? 173.002 173.183 137.978 1.00 81.07 537 LEU A O 1
ATOM 4328 N N . GLY A 1 538 ? 175.242 173.081 137.940 1.00 72.64 538 GLY A N 1
ATOM 4329 C CA . GLY A 1 538 ? 175.218 171.749 137.359 1.00 72.03 538 GLY A CA 1
ATOM 4330 C C . GLY A 1 538 ? 174.650 170.720 138.315 1.00 78.72 538 GLY A C 1
ATOM 4331 O O . GLY A 1 538 ? 173.796 169.910 137.945 1.00 85.96 538 GLY A O 1
ATOM 4332 N N . TYR A 1 539 ? 175.106 170.751 139.566 1.00 64.11 539 TYR A N 1
ATOM 4333 C CA . TYR A 1 539 ? 174.582 169.831 140.567 1.00 64.55 539 TYR A CA 1
ATOM 4334 C C . TYR A 1 539 ? 173.106 170.082 140.827 1.00 68.26 539 TYR A C 1
ATOM 4335 O O . TYR A 1 539 ? 172.320 169.136 140.948 1.00 80.22 539 TYR A O 1
ATOM 4344 N N . LEU A 1 540 ? 172.709 171.351 140.927 1.00 59.95 540 LEU A N 1
ATOM 4345 C CA . LEU A 1 540 ? 171.304 171.660 141.154 1.00 55.48 540 LEU A CA 1
ATOM 4346 C C . LEU A 1 540 ? 170.444 171.179 139.999 1.00 63.35 540 LEU A C 1
ATOM 4347 O O . LEU A 1 540 ? 169.365 170.623 140.213 1.00 79.76 540 LEU A O 1
ATOM 4352 N N . ARG A 1 541 ? 170.899 171.388 138.765 1.00 69.48 541 ARG A N 1
ATOM 4353 C CA . ARG A 1 541 ? 170.138 170.905 137.623 1.00 71.96 541 ARG A CA 1
ATOM 4354 C C . ARG A 1 541 ? 170.029 169.390 137.646 1.00 76.96 541 ARG A C 1
ATOM 4355 O O . ARG A 1 541 ? 168.946 168.842 137.429 1.00 85.05 541 ARG A O 1
ATOM 4363 N N . GLU A 1 542 ? 171.127 168.700 137.957 1.00 72.86 542 GLU A N 1
ATOM 4364 C CA . GLU A 1 542 ? 171.088 167.243 138.017 1.00 70.96 542 GLU A CA 1
ATOM 4365 C C . GLU A 1 542 ? 170.103 166.755 139.071 1.00 71.56 542 GLU A C 1
ATOM 4366 O O . GLU A 1 542 ? 169.350 165.806 138.833 1.00 76.43 542 GLU A O 1
ATOM 4372 N N . MET A 1 543 ? 170.094 167.389 140.240 1.00 75.46 543 MET A N 1
ATOM 4373 C CA . MET A 1 543 ? 169.248 166.922 141.329 1.00 68.85 543 MET A CA 1
ATOM 4374 C C . MET A 1 543 ? 167.813 167.420 141.240 1.00 70.26 543 MET A C 1
ATOM 4375 O O . MET A 1 543 ? 166.952 166.891 141.948 1.00 80.11 543 MET A O 1
ATOM 4380 N N . LEU A 1 544 ? 167.527 168.411 140.401 1.00 61.07 544 LEU A N 1
ATOM 4381 C CA . LEU A 1 544 ? 166.182 168.956 140.292 1.00 64.14 544 LEU A CA 1
ATOM 4382 C C . LEU A 1 544 ? 165.473 168.556 139.007 1.00 71.30 544 LEU A C 1
ATOM 4383 O O . LEU A 1 544 ? 164.342 168.069 139.059 1.00 79.92 544 LEU A O 1
ATOM 4388 N N . GLY A 1 545 ? 166.094 168.750 137.848 1.00 63.93 545 GLY A N 1
ATOM 4389 C CA . GLY A 1 545 ? 165.467 168.411 136.598 1.00 65.99 545 GLY A CA 1
ATOM 4390 C C . GLY A 1 545 ? 164.430 169.431 136.193 1.00 75.11 545 GLY A C 1
ATOM 4391 O O . GLY A 1 545 ? 164.719 170.621 136.050 1.00 80.98 545 GLY A O 1
ATOM 4392 N N . PRO A 1 546 ? 163.190 168.980 135.995 1.00 74.65 546 PRO A N 1
ATOM 4393 C CA . PRO A 1 546 ? 162.112 169.916 135.654 1.00 73.83 546 PRO A CA 1
ATOM 4394 C C . PRO A 1 546 ? 161.754 170.867 136.777 1.00 77.11 546 PRO A C 1
ATOM 4395 O O . PRO A 1 546 ? 161.042 171.846 136.527 1.00 83.26 546 PRO A O 1
ATOM 4399 N N . ARG A 1 547 ? 162.217 170.619 137.996 1.00 66.42 547 ARG A N 1
ATOM 4400 C CA . ARG A 1 547 ? 161.922 171.481 139.128 1.00 62.60 547 ARG A CA 1
ATOM 4401 C C . ARG A 1 547 ? 162.822 172.700 139.191 1.00 67.11 547 ARG A C 1
ATOM 4402 O O . ARG A 1 547 ? 162.745 173.454 140.162 1.00 79.33 547 ARG A O 1
ATOM 4410 N N . LEU A 1 548 ? 163.670 172.910 138.195 1.00 53.00 548 LEU A N 1
ATOM 4411 C CA . LEU A 1 548 ? 164.528 174.087 138.116 1.00 56.70 548 LEU A CA 1
ATOM 4412 C C . LEU A 1 548 ? 164.019 174.933 136.954 1.00 70.85 548 LEU A C 1
ATOM 4413 O O . LEU A 1 548 ? 164.430 174.753 135.808 1.00 80.65 548 LEU A O 1
ATOM 4418 N N . LEU A 1 549 ? 163.111 175.852 137.255 1.00 70.96 549 LEU A N 1
ATOM 4419 C CA . LEU A 1 549 ? 162.507 176.691 136.235 1.00 75.04 549 LEU A CA 1
ATOM 4420 C C . LEU A 1 549 ? 163.373 177.914 135.957 1.00 79.58 549 LEU A C 1
ATOM 4421 O O . LEU A 1 549 ? 164.299 178.239 136.700 1.00 79.92 549 LEU A O 1
ATOM 4426 N N . ASP A 1 550 ? 163.063 178.591 134.857 1.00 96.97 550 ASP A N 1
ATOM 4427 C CA . ASP A 1 550 ? 163.757 179.803 134.449 1.00 92.49 550 ASP A CA 1
ATOM 4428 C C . ASP A 1 550 ? 162.770 180.957 134.427 1.00 96.08 550 ASP A C 1
ATOM 4429 O O . ASP A 1 550 ? 161.678 180.834 133.866 1.00 102.86 550 ASP A O 1
ATOM 4434 N N . GLY A 1 551 ? 163.159 182.077 135.034 1.00 94.35 551 GLY A N 1
ATOM 4435 C CA . GLY A 1 551 ? 162.254 183.203 135.154 1.00 94.13 551 GLY A CA 1
ATOM 4436 C C . GLY A 1 551 ? 162.024 183.962 133.867 1.00 97.40 551 GLY A C 1
ATOM 4437 O O . GLY A 1 551 ? 161.009 184.652 133.745 1.00 102.78 551 GLY A O 1
ATOM 4438 N N . VAL A 1 552 ? 162.937 183.850 132.900 1.00 98.36 552 VAL A N 1
ATOM 4439 C CA . VAL A 1 552 ? 162.795 184.613 131.667 1.00 98.78 552 VAL A CA 1
ATOM 4440 C C . VAL A 1 552 ? 161.622 184.127 130.829 1.00 99.55 552 VAL A C 1
ATOM 4441 O O . VAL A 1 552 ? 161.109 184.880 129.995 1.00 101.33 552 VAL A O 1
ATOM 4445 N N . HIS A 1 553 ? 161.170 182.893 131.033 1.00 98.48 553 HIS A N 1
ATOM 4446 C CA . HIS A 1 553 ? 160.020 182.368 130.310 1.00 98.93 553 HIS A CA 1
ATOM 4447 C C . HIS A 1 553 ? 158.708 182.968 130.781 1.00 100.65 553 HIS A C 1
ATOM 4448 O O . HIS A 1 553 ? 157.644 182.454 130.425 1.00 101.36 553 HIS A O 1
ATOM 4455 N N . TYR A 1 554 ? 158.761 184.026 131.587 1.00 98.34 554 TYR A N 1
ATOM 4456 C CA . TYR A 1 554 ? 157.570 184.726 132.042 1.00 101.39 554 TYR A CA 1
ATOM 4457 C C . TYR A 1 554 ? 157.648 186.234 131.886 1.00 102.51 554 TYR A C 1
ATOM 4458 O O . TYR A 1 554 ? 156.613 186.897 132.017 1.00 104.20 554 TYR A O 1
ATOM 4467 N N . LEU A 1 555 ? 158.822 186.799 131.619 1.00 108.62 555 LEU A N 1
ATOM 4468 C CA . LEU A 1 555 ? 158.920 188.235 131.407 1.00 111.65 555 LEU A CA 1
ATOM 4469 C C . LEU A 1 555 ? 158.260 188.628 130.093 1.00 116.96 555 LEU A C 1
ATOM 4470 O O . LEU A 1 555 ? 158.260 187.863 129.125 1.00 113.03 555 LEU A O 1
ATOM 4475 N N . SER A 1 556 ? 157.691 189.830 130.068 1.00 138.27 556 SER A N 1
ATOM 4476 C CA . SER A 1 556 ? 157.153 190.373 128.831 1.00 137.49 556 SER A CA 1
ATOM 4477 C C . SER A 1 556 ? 158.274 190.583 127.823 1.00 139.08 556 SER A C 1
ATOM 4478 O O . SER A 1 556 ? 159.377 191.008 128.177 1.00 141.89 556 SER A O 1
ATOM 4481 N N . ASP A 1 557 ? 157.986 190.283 126.555 1.00 150.06 557 ASP A N 1
ATOM 4482 C CA . ASP A 1 557 ? 159.017 190.379 125.527 1.00 152.40 557 ASP A CA 1
ATOM 4483 C C . ASP A 1 557 ? 159.504 191.813 125.357 1.00 150.85 557 ASP A C 1
ATOM 4484 O O . ASP A 1 557 ? 160.647 192.035 124.943 1.00 151.34 557 ASP A O 1
ATOM 4489 N N . THR A 1 558 ? 158.660 192.796 125.677 1.00 146.62 558 THR A N 1
ATOM 4490 C CA . THR A 1 558 ? 159.094 194.187 125.609 1.00 150.08 558 THR A CA 1
ATOM 4491 C C . THR A 1 558 ? 160.252 194.448 126.564 1.00 153.70 558 THR A C 1
ATOM 4492 O O . THR A 1 558 ? 161.246 195.085 126.192 1.00 152.82 558 THR A O 1
ATOM 4496 N N . THR A 1 559 ? 160.152 193.944 127.795 1.00 155.57 559 THR A N 1
ATOM 4497 C CA . THR A 1 559 ? 161.242 194.099 128.752 1.00 151.41 559 THR A CA 1
ATOM 4498 C C . THR A 1 559 ? 162.502 193.379 128.289 1.00 150.37 559 THR A C 1
ATOM 4499 O O . THR A 1 559 ? 163.612 193.909 128.436 1.00 150.71 559 THR A O 1
ATOM 4503 N N . ILE A 1 560 ? 162.350 192.179 127.724 1.00 149.95 560 ILE A N 1
ATOM 4504 C CA . ILE A 1 560 ? 163.502 191.438 127.224 1.00 148.89 560 ILE A CA 1
ATOM 4505 C C . ILE A 1 560 ? 164.208 192.234 126.138 1.00 152.01 560 ILE A C 1
ATOM 4506 O O . ILE A 1 560 ? 165.442 192.326 126.114 1.00 151.90 560 ILE A O 1
ATOM 4511 N N . LYS A 1 561 ? 163.437 192.819 125.220 1.00 160.97 561 LYS A N 1
ATOM 4512 C CA . LYS A 1 561 ? 164.026 193.686 124.208 1.00 159.46 561 LYS A CA 1
ATOM 4513 C C . LYS A 1 561 ? 164.709 194.887 124.844 1.00 158.58 561 LYS A C 1
ATOM 4514 O O . LYS A 1 561 ? 165.774 195.313 124.383 1.00 155.93 561 LYS A O 1
ATOM 4520 N N . GLU A 1 562 ? 164.113 195.442 125.900 1.00 164.22 562 GLU A N 1
ATOM 4521 C CA . GLU A 1 562 ? 164.682 196.625 126.534 1.00 164.71 562 GLU A CA 1
ATOM 4522 C C . GLU A 1 562 ? 165.995 196.315 127.244 1.00 163.67 562 GLU A C 1
ATOM 4523 O O . GLU A 1 562 ? 166.818 197.217 127.435 1.00 164.95 562 GLU A O 1
ATOM 4529 N N . PHE A 1 563 ? 166.220 195.055 127.632 1.00 153.38 563 PHE A N 1
ATOM 4530 C CA . PHE A 1 563 ? 167.471 194.718 128.313 1.00 152.09 563 PHE A CA 1
ATOM 4531 C C . PHE A 1 563 ? 168.698 195.047 127.470 1.00 155.61 563 PHE A C 1
ATOM 4532 O O . PHE A 1 563 ? 169.725 195.462 128.011 1.00 157.96 563 PHE A O 1
ATOM 4540 N N . ASP A 1 564 ? 168.634 194.850 126.158 1.00 170.20 564 ASP A N 1
ATOM 4541 C CA . ASP A 1 564 ? 169.798 195.156 125.335 1.00 172.61 564 ASP A CA 1
ATOM 4542 C C . ASP A 1 564 ? 170.010 196.664 125.256 1.00 171.88 564 ASP A C 1
ATOM 4543 O O . ASP A 1 564 ? 169.054 197.426 125.084 1.00 171.46 564 ASP A O 1
ATOM 4548 N N . PHE A 1 565 ? 171.268 197.096 125.376 1.00 167.26 565 PHE A N 1
ATOM 4549 C CA . PHE A 1 565 ? 171.597 198.512 125.290 1.00 166.61 565 PHE A CA 1
ATOM 4550 C C . PHE A 1 565 ? 172.517 198.864 124.130 1.00 167.85 565 PHE A C 1
ATOM 4551 O O . PHE A 1 565 ? 172.719 200.056 123.872 1.00 170.54 565 PHE A O 1
ATOM 4559 N N . GLU A 1 566 ? 173.084 197.878 123.432 1.00 169.61 566 GLU A N 1
ATOM 4560 C CA . GLU A 1 566 ? 174.045 198.175 122.375 1.00 170.50 566 GLU A CA 1
ATOM 4561 C C . GLU A 1 566 ? 173.435 198.969 121.229 1.00 171.88 566 GLU A C 1
ATOM 4562 O O . GLU A 1 566 ? 174.176 199.639 120.502 1.00 170.09 566 GLU A O 1
ATOM 4568 N N . SER A 1 567 ? 172.118 198.908 121.046 1.00 176.87 567 SER A N 1
ATOM 4569 C CA . SER A 1 567 ? 171.443 199.751 120.069 1.00 175.53 567 SER A CA 1
ATOM 4570 C C . SER A 1 567 ? 171.078 201.110 120.651 1.00 176.87 567 SER A C 1
ATOM 4571 O O . SER A 1 567 ? 171.057 202.109 119.925 1.00 177.04 567 SER A O 1
ATOM 4574 N N . ARG A 1 568 ? 170.785 201.160 121.953 1.00 176.55 568 ARG A N 1
ATOM 4575 C CA . ARG A 1 568 ? 170.488 202.433 122.602 1.00 174.93 568 ARG A CA 1
ATOM 4576 C C . ARG A 1 568 ? 171.694 203.360 122.562 1.00 174.80 568 ARG A C 1
ATOM 4577 O O . ARG A 1 568 ? 171.567 204.556 122.274 1.00 174.36 568 ARG A O 1
ATOM 4585 N N . TYR A 1 569 ? 172.879 202.819 122.850 1.00 171.98 569 TYR A N 1
ATOM 4586 C CA . TYR A 1 569 ? 174.077 203.647 122.924 1.00 172.87 569 TYR A CA 1
ATOM 4587 C C . TYR A 1 569 ? 174.428 204.226 121.561 1.00 172.46 569 TYR A C 1
ATOM 4588 O O . TYR A 1 569 ? 174.876 205.375 121.462 1.00 172.94 569 TYR A O 1
ATOM 4597 N N . ALA A 1 570 ? 174.237 203.443 120.499 1.00 168.52 570 ALA A N 1
ATOM 4598 C CA . ALA A 1 570 ? 174.541 203.929 119.159 1.00 168.99 570 ALA A CA 1
ATOM 4599 C C . ALA A 1 570 ? 173.577 205.024 118.720 1.00 169.50 570 ALA A C 1
ATOM 4600 O O . ALA A 1 570 ? 173.973 205.935 117.985 1.00 167.74 570 ALA A O 1
ATOM 4602 N N . LYS A 1 571 ? 172.312 204.949 119.144 1.00 172.50 571 LYS A N 1
ATOM 4603 C CA . LYS A 1 571 ? 171.355 205.992 118.786 1.00 172.09 571 LYS A CA 1
ATOM 4604 C C . LYS A 1 571 ? 171.764 207.338 119.368 1.00 172.30 571 LYS A C 1
ATOM 4605 O O . LYS A 1 571 ? 171.702 208.366 118.684 1.00 170.45 571 LYS A O 1
ATOM 4611 N N . GLN A 1 572 ? 172.191 207.351 120.628 1.00 170.22 572 GLN A N 1
ATOM 4612 C CA . GLN A 1 572 ? 172.669 208.570 121.263 1.00 169.20 572 GLN A CA 1
ATOM 4613 C C . GLN A 1 572 ? 174.133 208.849 120.964 1.00 167.55 572 GLN A C 1
ATOM 4614 O O . GLN A 1 572 ? 174.650 209.880 121.405 1.00 167.13 572 GLN A O 1
ATOM 4620 N N . LYS A 1 573 ? 174.801 207.960 120.228 1.00 169.30 573 LYS A N 1
ATOM 4621 C CA . LYS A 1 573 ? 176.231 208.063 119.942 1.00 171.51 573 LYS A CA 1
ATOM 4622 C C . LYS A 1 573 ? 177.038 208.158 121.238 1.00 172.45 573 LYS A C 1
ATOM 4623 O O . LYS A 1 573 ? 177.691 209.160 121.535 1.00 171.87 573 LYS A O 1
ATOM 4629 N N . ILE A 1 574 ? 176.962 207.086 122.018 1.00 171.04 574 ILE A N 1
ATOM 4630 C CA . ILE A 1 574 ? 177.751 206.930 123.231 1.00 170.02 574 ILE A CA 1
ATOM 4631 C C . ILE A 1 574 ? 178.891 205.973 122.927 1.00 169.79 574 ILE A C 1
ATOM 4632 O O . ILE A 1 574 ? 178.660 204.840 122.485 1.00 168.07 574 ILE A O 1
ATOM 4637 N N . GLU A 1 575 ? 180.119 206.424 123.151 1.00 167.48 575 GLU A N 1
ATOM 4638 C CA . GLU A 1 575 ? 181.305 205.624 122.890 1.00 166.72 575 GLU A CA 1
ATOM 4639 C C . GLU A 1 575 ? 181.960 205.249 124.210 1.00 167.72 575 GLU A C 1
ATOM 4640 O O . GLU A 1 575 ? 182.126 206.094 125.093 1.00 167.63 575 GLU A O 1
ATOM 4646 N N . VAL A 1 576 ? 182.324 203.978 124.343 1.00 158.29 576 VAL A N 1
ATOM 4647 C CA . VAL A 1 576 ? 183.000 203.475 125.531 1.00 156.81 576 VAL A CA 1
ATOM 4648 C C . VAL A 1 576 ? 184.350 202.938 125.078 1.00 156.91 576 VAL A C 1
ATOM 4649 O O . VAL A 1 576 ? 184.413 201.941 124.349 1.00 155.62 576 VAL A O 1
ATOM 4653 N N . LYS A 1 577 ? 185.425 203.595 125.502 1.00 158.09 577 LYS A N 1
ATOM 4654 C CA . LYS A 1 577 ? 186.773 203.272 125.059 1.00 159.63 577 LYS A CA 1
ATOM 4655 C C . LYS A 1 577 ? 187.583 202.702 126.215 1.00 159.34 577 LYS A C 1
ATOM 4656 O O . LYS A 1 577 ? 187.457 203.151 127.357 1.00 158.00 577 LYS A O 1
ATOM 4662 N N . VAL A 1 578 ? 188.409 201.706 125.912 1.00 155.54 578 VAL A N 1
ATOM 4663 C CA . VAL A 1 578 ? 189.213 201.019 126.914 1.00 154.70 578 VAL A CA 1
ATOM 4664 C C . VAL A 1 578 ? 190.611 200.791 126.356 1.00 155.68 578 VAL A C 1
ATOM 4665 O O . VAL A 1 578 ? 190.775 200.464 125.177 1.00 155.99 578 VAL A O 1
ATOM 4669 N N . GLU A 1 579 ? 191.621 200.987 127.201 1.00 162.24 579 GLU A N 1
ATOM 4670 C CA . GLU A 1 579 ? 193.001 200.764 126.800 1.00 162.50 579 GLU A CA 1
ATOM 4671 C C . GLU A 1 579 ? 193.774 200.147 127.955 1.00 161.02 579 GLU A C 1
ATOM 4672 O O . GLU A 1 579 ? 193.416 200.302 129.125 1.00 157.07 579 GLU A O 1
ATOM 4678 N N . THR A 1 580 ? 194.850 199.451 127.603 1.00 160.09 580 THR A N 1
ATOM 4679 C CA . THR A 1 580 ? 195.641 198.711 128.572 1.00 160.76 580 THR A CA 1
ATOM 4680 C C . THR A 1 580 ? 196.645 199.619 129.270 1.00 160.29 580 THR A C 1
ATOM 4681 O O . THR A 1 580 ? 197.236 200.515 128.662 1.00 159.57 580 THR A O 1
ATOM 4685 N N . GLY A 1 581 ? 196.837 199.372 130.561 1.00 167.97 581 GLY A N 1
ATOM 4686 C CA . GLY A 1 581 ? 197.819 200.104 131.336 1.00 168.57 581 GLY A CA 1
ATOM 4687 C C . GLY A 1 581 ? 199.185 199.449 131.337 1.00 169.72 581 GLY A C 1
ATOM 4688 O O . GLY A 1 581 ? 199.606 198.890 132.353 1.00 170.19 581 GLY A O 1
ATOM 4689 N N . ILE A 1 582 ? 199.884 199.505 130.202 1.00 175.01 582 ILE A N 1
ATOM 4690 C CA . ILE A 1 582 ? 201.191 198.865 130.094 1.00 174.65 582 ILE A CA 1
ATOM 4691 C C . ILE A 1 582 ? 202.169 199.535 131.049 1.00 174.67 582 ILE A C 1
ATOM 4692 O O . ILE A 1 582 ? 202.323 200.762 131.053 1.00 173.50 582 ILE A O 1
ATOM 4697 N N . VAL A 1 583 ? 202.826 198.724 131.874 1.00 176.27 583 VAL A N 1
ATOM 4698 C CA . VAL A 1 583 ? 203.766 199.192 132.888 1.00 175.88 583 VAL A CA 1
ATOM 4699 C C . VAL A 1 583 ? 204.894 198.176 132.995 1.00 177.04 583 VAL A C 1
ATOM 4700 O O . VAL A 1 583 ? 204.672 196.971 132.855 1.00 177.76 583 VAL A O 1
ATOM 4704 N N . ASP A 1 584 ? 206.110 198.667 133.231 1.00 192.94 584 ASP A N 1
ATOM 4705 C CA . ASP A 1 584 ? 207.247 197.793 133.490 1.00 192.58 584 ASP A CA 1
ATOM 4706 C C . ASP A 1 584 ? 207.924 198.163 134.806 1.00 193.05 584 ASP A C 1
ATOM 4707 O O . ASP A 1 584 ? 207.341 198.876 135.629 1.00 193.57 584 ASP A O 1
ATOM 4712 N N . ARG A 1 585 ? 209.141 197.656 135.012 1.00 187.33 585 ARG A N 1
ATOM 4713 C CA . ARG A 1 585 ? 209.910 197.818 136.243 1.00 186.00 585 ARG A CA 1
ATOM 4714 C C . ARG A 1 585 ? 209.858 199.224 136.834 1.00 187.88 585 ARG A C 1
ATOM 4715 O O . ARG A 1 585 ? 209.526 199.388 138.012 1.00 187.49 585 ARG A O 1
ATOM 4723 N N . PHE A 1 586 ? 210.180 200.242 136.040 1.00 194.02 586 PHE A N 1
ATOM 4724 C CA . PHE A 1 586 ? 210.274 201.609 136.534 1.00 192.30 586 PHE A CA 1
ATOM 4725 C C . PHE A 1 586 ? 209.352 202.516 135.729 1.00 191.26 586 PHE A C 1
ATOM 4726 O O . PHE A 1 586 ? 208.908 202.177 134.630 1.00 190.82 586 PHE A O 1
ATOM 4734 N N . PHE A 1 587 ? 209.068 203.691 136.294 1.00 188.79 587 PHE A N 1
ATOM 4735 C CA . PHE A 1 587 ? 208.079 204.610 135.728 1.00 189.82 587 PHE A CA 1
ATOM 4736 C C . PHE A 1 587 ? 208.646 205.287 134.481 1.00 188.56 587 PHE A C 1
ATOM 4737 O O . PHE A 1 587 ? 209.079 206.441 134.488 1.00 187.44 587 PHE A O 1
ATOM 4739 N N . SER A 1 588 ? 208.626 204.536 133.383 1.00 194.93 588 SER A N 1
ATOM 4740 C CA . SER A 1 588 ? 209.006 205.055 132.079 1.00 195.25 588 SER A CA 1
ATOM 4741 C C . SER A 1 588 ? 207.812 205.239 131.156 1.00 196.05 588 SER A C 1
ATOM 4742 O O . SER A 1 588 ? 207.963 205.823 130.078 1.00 196.97 588 SER A O 1
ATOM 4745 N N . GLU A 1 589 ? 206.634 204.765 131.551 1.00 203.35 589 GLU A N 1
ATOM 4746 C CA . GLU A 1 589 ? 205.432 204.880 130.739 1.00 204.48 589 GLU A CA 1
ATOM 4747 C C . GLU A 1 589 ? 204.302 205.628 131.425 1.00 204.49 589 GLU A C 1
ATOM 4748 O O . GLU A 1 589 ? 203.410 206.127 130.735 1.00 203.84 589 GLU A O 1
ATOM 4754 N N . ILE A 1 590 ? 204.306 205.710 132.759 1.00 197.58 590 ILE A N 1
ATOM 4755 C CA . ILE A 1 590 ? 203.300 206.511 133.450 1.00 197.24 590 ILE A CA 1
ATOM 4756 C C . ILE A 1 590 ? 203.452 207.974 133.072 1.00 197.86 590 ILE A C 1
ATOM 4757 O O . ILE A 1 590 ? 202.472 208.730 133.060 1.00 196.32 590 ILE A O 1
ATOM 4762 N N . LEU A 1 591 ? 204.671 208.395 132.758 1.00 210.05 591 LEU A N 1
ATOM 4763 C CA . LEU A 1 591 ? 204.891 209.728 132.233 1.00 209.66 591 LEU A CA 1
ATOM 4764 C C . LEU A 1 591 ? 204.292 209.836 130.833 1.00 210.60 591 LEU A C 1
ATOM 4765 O O . LEU A 1 591 ? 204.295 208.858 130.079 1.00 210.21 591 LEU A O 1
ATOM 4770 N N . PRO A 1 592 ? 203.756 210.998 130.462 1.00 225.01 592 PRO A N 1
ATOM 4771 C CA . PRO A 1 592 ? 203.237 211.169 129.097 1.00 225.22 592 PRO A CA 1
ATOM 4772 C C . PRO A 1 592 ? 204.386 211.173 128.101 1.00 225.72 592 PRO A C 1
ATOM 4773 O O . PRO A 1 592 ? 205.363 211.907 128.265 1.00 226.10 592 PRO A O 1
ATOM 4777 N N . LYS A 1 593 ? 204.267 210.345 127.062 1.00 229.62 593 LYS A N 1
ATOM 4778 C CA . LYS A 1 593 ? 205.315 210.261 126.052 1.00 229.90 593 LYS A CA 1
ATOM 4779 C C . LYS A 1 593 ? 205.432 211.529 125.219 1.00 230.97 593 LYS A C 1
ATOM 4780 O O . LYS A 1 593 ? 206.410 211.673 124.477 1.00 230.37 593 LYS A O 1
ATOM 4786 N N . ASN A 1 594 ? 204.466 212.440 125.320 1.00 236.33 594 ASN A N 1
ATOM 4787 C CA . ASN A 1 594 ? 204.514 213.684 124.566 1.00 235.19 594 ASN A CA 1
ATOM 4788 C C . ASN A 1 594 ? 205.704 214.529 125.004 1.00 235.17 594 ASN A C 1
ATOM 4789 O O . ASN A 1 594 ? 206.001 214.637 126.198 1.00 235.04 594 ASN A O 1
ATOM 4794 N N . ASN A 1 595 ? 206.381 215.137 124.030 1.00 236.44 595 ASN A N 1
ATOM 4795 C CA . ASN A 1 595 ? 207.619 215.873 124.284 1.00 236.77 595 ASN A CA 1
ATOM 4796 C C . ASN A 1 595 ? 207.321 217.289 124.786 1.00 236.33 595 ASN A C 1
ATOM 4797 O O . ASN A 1 595 ? 207.642 218.294 124.153 1.00 236.35 595 ASN A O 1
ATOM 4802 N N . GLN A 1 596 ? 206.688 217.350 125.959 1.00 223.67 596 GLN A N 1
ATOM 4803 C CA . GLN A 1 596 ? 206.440 218.614 126.641 1.00 222.98 596 GLN A CA 1
ATOM 4804 C C . GLN A 1 596 ? 206.855 218.559 128.105 1.00 221.98 596 GLN A C 1
ATOM 4805 O O . GLN A 1 596 ? 206.485 219.453 128.877 1.00 220.81 596 GLN A O 1
ATOM 4811 N N . LYS A 1 597 ? 207.606 217.535 128.503 1.00 204.88 597 LYS A N 1
ATOM 4812 C CA . LYS A 1 597 ? 208.023 217.390 129.890 1.00 204.29 597 LYS A CA 1
ATOM 4813 C C . LYS A 1 597 ? 208.915 218.550 130.311 1.00 205.12 597 LYS A C 1
ATOM 4814 O O . LYS A 1 597 ? 209.798 218.981 129.564 1.00 204.76 597 LYS A O 1
ATOM 4820 N N . ILE A 1 598 ? 208.682 219.053 131.518 1.00 201.92 598 ILE A N 1
ATOM 4821 C CA . ILE A 1 598 ? 209.425 220.188 132.054 1.00 202.02 598 ILE A CA 1
ATOM 4822 C C . ILE A 1 598 ? 210.572 219.737 132.951 1.00 200.97 598 ILE A C 1
ATOM 4823 O O . ILE A 1 598 ? 211.669 220.292 132.892 1.00 199.51 598 ILE A O 1
ATOM 4828 N N . ASP A 1 599 ? 210.342 218.727 133.785 1.00 199.04 599 ASP A N 1
ATOM 4829 C CA . ASP A 1 599 ? 211.334 218.252 134.743 1.00 198.33 599 ASP A CA 1
ATOM 4830 C C . ASP A 1 599 ? 211.692 216.808 134.419 1.00 197.99 599 ASP A C 1
ATOM 4831 O O . ASP A 1 599 ? 210.809 215.946 134.358 1.00 197.90 599 ASP A O 1
ATOM 4836 N N . ASN A 1 600 ? 212.982 216.546 134.222 1.00 192.75 600 ASN A N 1
ATOM 4837 C CA . ASN A 1 600 ? 213.443 215.193 133.936 1.00 193.19 600 ASN A CA 1
ATOM 4838 C C . ASN A 1 600 ? 213.911 214.478 135.199 1.00 193.62 600 ASN A C 1
ATOM 4839 O O . ASN A 1 600 ? 213.499 213.344 135.461 1.00 193.98 600 ASN A O 1
ATOM 4844 N N . LYS A 1 601 ? 214.766 215.124 135.990 1.00 189.88 601 LYS A N 1
ATOM 4845 C CA . LYS A 1 601 ? 215.267 214.512 137.214 1.00 189.31 601 LYS A CA 1
ATOM 4846 C C . LYS A 1 601 ? 214.204 214.387 138.297 1.00 191.23 601 LYS A C 1
ATOM 4847 O O . LYS A 1 601 ? 214.391 213.601 139.231 1.00 190.98 601 LYS A O 1
ATOM 4853 N N . LYS A 1 602 ? 213.102 215.134 138.203 1.00 189.76 602 LYS A N 1
ATOM 4854 C CA . LYS A 1 602 ? 212.009 214.928 139.146 1.00 187.90 602 LYS A CA 1
ATOM 4855 C C . LYS A 1 602 ? 211.354 213.570 138.938 1.00 188.11 602 LYS A C 1
ATOM 4856 O O . LYS A 1 602 ? 210.876 212.958 139.899 1.00 188.08 602 LYS A O 1
ATOM 4862 N N . ILE A 1 603 ? 211.335 213.080 137.698 1.00 189.93 603 ILE A N 1
ATOM 4863 C CA . ILE A 1 603 ? 210.870 211.720 137.446 1.00 189.75 603 ILE A CA 1
ATOM 4864 C C . ILE A 1 603 ? 211.778 210.717 138.146 1.00 191.46 603 ILE A C 1
ATOM 4865 O O . ILE A 1 603 ? 211.310 209.732 138.731 1.00 191.82 603 ILE A O 1
ATOM 4870 N N . TRP A 1 604 ? 213.092 210.951 138.099 1.00 197.16 604 TRP A N 1
ATOM 4871 C CA . TRP A 1 604 ? 214.019 210.096 138.832 1.00 196.52 604 TRP A CA 1
ATOM 4872 C C . TRP A 1 604 ? 213.802 210.201 140.334 1.00 195.55 604 TRP A C 1
ATOM 4873 O O . TRP A 1 604 ? 213.955 209.208 141.053 1.00 195.72 604 TRP A O 1
ATOM 4884 N N . GLU A 1 605 ? 213.452 211.391 140.826 1.00 190.82 605 GLU A N 1
ATOM 4885 C CA . GLU A 1 605 ? 213.127 211.540 142.241 1.00 191.78 605 GLU A CA 1
ATOM 4886 C C . GLU A 1 605 ? 211.903 210.711 142.613 1.00 193.47 605 GLU A C 1
ATOM 4887 O O . GLU A 1 605 ? 211.881 210.051 143.658 1.00 192.25 605 GLU A O 1
ATOM 4893 N N . LEU A 1 606 ? 210.875 210.735 141.763 1.00 190.34 606 LEU A N 1
ATOM 4894 C CA . LEU A 1 606 ? 209.689 209.919 142.003 1.00 187.37 606 LEU A CA 1
ATOM 4895 C C . LEU A 1 606 ? 210.031 208.435 141.984 1.00 188.12 606 LEU A C 1
ATOM 4896 O O . LEU A 1 606 ? 209.524 207.659 142.806 1.00 187.25 606 LEU A O 1
ATOM 4901 N N . ASP A 1 607 ? 210.881 208.021 141.042 1.00 184.59 607 ASP A N 1
ATOM 4902 C CA . ASP A 1 607 ? 211.290 206.621 140.973 1.00 182.70 607 ASP A CA 1
ATOM 4903 C C . ASP A 1 607 ? 212.052 206.207 142.225 1.00 183.86 607 ASP A C 1
ATOM 4904 O O . ASP A 1 607 ? 211.828 205.118 142.766 1.00 181.98 607 ASP A O 1
ATOM 4909 N N . ALA A 1 608 ? 212.957 207.065 142.699 1.00 189.56 608 ALA A N 1
ATOM 4910 C CA . ALA A 1 608 ? 213.681 206.772 143.930 1.00 188.22 608 ALA A CA 1
ATOM 4911 C C . ALA A 1 608 ? 212.730 206.688 145.115 1.00 188.28 608 ALA A C 1
ATOM 4912 O O . ALA A 1 608 ? 212.892 205.830 145.990 1.00 187.65 608 ALA A O 1
ATOM 4914 N N . GLU A 1 609 ? 211.729 207.572 145.159 1.00 185.58 609 GLU A N 1
ATOM 4915 C CA . GLU A 1 609 ? 210.756 207.528 146.246 1.00 185.36 609 GLU A CA 1
ATOM 4916 C C . GLU A 1 609 ? 209.973 206.224 146.238 1.00 185.79 609 GLU A C 1
ATOM 4917 O O . GLU A 1 609 ? 209.780 205.601 147.289 1.00 185.37 609 GLU A O 1
ATOM 4923 N N . LEU A 1 610 ? 209.509 205.792 145.064 1.00 184.63 610 LEU A N 1
ATOM 4924 C CA . LEU A 1 610 ? 208.735 204.555 145.015 1.00 184.13 610 LEU A CA 1
ATOM 4925 C C . LEU A 1 610 ? 209.614 203.348 145.315 1.00 186.08 610 LEU A C 1
ATOM 4926 O O . LEU A 1 610 ? 209.161 202.388 145.950 1.00 185.47 610 LEU A O 1
ATOM 4931 N N . ALA A 1 611 ? 210.876 203.379 144.883 1.00 190.14 611 ALA A N 1
ATOM 4932 C CA . ALA A 1 611 ? 211.797 202.301 145.227 1.00 188.44 611 ALA A CA 1
ATOM 4933 C C . ALA A 1 611 ? 212.018 202.239 146.733 1.00 189.01 611 ALA A C 1
ATOM 4934 O O . ALA A 1 611 ? 212.040 201.155 147.326 1.00 188.89 611 ALA A O 1
ATOM 4936 N N . LYS A 1 612 ? 212.176 203.399 147.371 1.00 189.14 612 LYS A N 1
ATOM 4937 C CA . LYS A 1 612 ? 212.331 203.432 148.821 1.00 188.85 612 LYS A CA 1
ATOM 4938 C C . LYS A 1 612 ? 211.086 202.904 149.520 1.00 188.68 612 LYS A C 1
ATOM 4939 O O . LYS A 1 612 ? 211.184 202.161 150.504 1.00 188.15 612 LYS A O 1
ATOM 4945 N N . LEU A 1 613 ? 209.905 203.270 149.022 1.00 186.37 613 LEU A N 1
ATOM 4946 C CA . LEU A 1 613 ? 208.661 202.823 149.635 1.00 186.65 613 LEU A CA 1
ATOM 4947 C C . LEU A 1 613 ? 208.382 201.343 149.417 1.00 187.22 613 LEU A C 1
ATOM 4948 O O . LEU A 1 613 ? 207.703 200.733 150.249 1.00 186.30 613 LEU A O 1
ATOM 4953 N N . VAL A 1 614 ? 208.871 200.753 148.327 1.00 186.97 614 VAL A N 1
ATOM 4954 C CA . VAL A 1 614 ? 208.704 199.316 148.139 1.00 185.86 614 VAL A CA 1
ATOM 4955 C C . VAL A 1 614 ? 209.825 198.516 148.793 1.00 186.18 614 VAL A C 1
ATOM 4956 O O . VAL A 1 614 ? 209.663 197.307 149.011 1.00 185.64 614 VAL A O 1
ATOM 4960 N N . ASN A 1 615 ? 210.950 199.151 149.115 1.00 189.99 615 ASN A N 1
ATOM 4961 C CA . ASN A 1 615 ? 212.019 198.486 149.843 1.00 189.34 615 ASN A CA 1
ATOM 4962 C C . ASN A 1 615 ? 211.850 198.569 151.354 1.00 187.89 615 ASN A C 1
ATOM 4963 O O . ASN A 1 615 ? 212.619 197.932 152.082 1.00 186.24 615 ASN A O 1
ATOM 4968 N N . CYS A 1 616 ? 210.869 199.329 151.842 1.00 181.76 616 CYS A N 1
ATOM 4969 C CA . CYS A 1 616 ? 210.604 199.433 153.269 1.00 180.83 616 CYS A CA 1
ATOM 4970 C C . CYS A 1 616 ? 209.611 198.383 153.756 1.00 181.91 616 CYS A C 1
ATOM 4971 O O . CYS A 1 616 ? 208.982 198.572 154.803 1.00 181.47 616 CYS A O 1
ATOM 4974 N N . ILE A 1 617 ? 209.468 197.280 153.026 1.00 180.61 617 ILE A N 1
ATOM 4975 C CA . ILE A 1 617 ? 208.537 196.210 153.363 1.00 180.30 617 ILE A CA 1
ATOM 4976 C C . ILE A 1 617 ? 209.340 194.962 153.697 1.00 179.51 617 ILE A C 1
ATOM 4977 O O . ILE A 1 617 ? 210.231 194.569 152.935 1.00 179.77 617 ILE A O 1
ATOM 4982 N N . PRO A 1 618 ? 209.024 194.341 154.830 1.00 171.89 618 PRO A N 1
ATOM 4983 C CA . PRO A 1 618 ? 209.711 193.146 155.302 1.00 172.21 618 PRO A CA 1
ATOM 4984 C C . PRO A 1 618 ? 208.745 191.976 155.443 1.00 173.27 618 PRO A C 1
ATOM 4985 O O . PRO A 1 618 ? 208.760 191.250 156.439 1.00 171.91 618 PRO A O 1
ATOM 4987 N N . ALA A 1 619 ? 207.888 191.778 154.440 1.00 180.43 619 ALA A N 1
ATOM 4988 C CA . ALA A 1 619 ? 206.861 190.744 154.529 1.00 179.59 619 ALA A CA 1
ATOM 4989 C C . ALA A 1 619 ? 207.403 189.374 154.134 1.00 179.61 619 ALA A C 1
ATOM 4990 O O . ALA A 1 619 ? 207.447 188.452 154.955 1.00 177.99 619 ALA A O 1
ATOM 4992 N N . SER A 1 620 ? 207.819 189.223 152.880 1.00 183.44 620 SER A N 1
ATOM 4993 C CA . SER A 1 620 ? 208.299 187.949 152.367 1.00 181.20 620 SER A CA 1
ATOM 4994 C C . SER A 1 620 ? 209.550 188.171 151.529 1.00 183.63 620 SER A C 1
ATOM 4995 O O . SER A 1 620 ? 209.786 189.259 151.000 1.00 183.62 620 SER A O 1
ATOM 4997 N N . GLU A 1 621 ? 210.354 187.113 151.417 1.00 195.58 621 GLU A N 1
ATOM 4998 C CA . GLU A 1 621 ? 211.600 187.171 150.666 1.00 195.77 621 GLU A CA 1
ATOM 4999 C C . GLU A 1 621 ? 211.423 186.891 149.181 1.00 195.49 621 GLU A C 1
ATOM 5000 O O . GLU A 1 621 ? 212.312 187.233 148.392 1.00 194.81 621 GLU A O 1
ATOM 5002 N N . GLN A 1 622 ? 210.311 186.281 148.779 1.00 194.74 622 GLN A N 1
ATOM 5003 C CA . GLN A 1 622 ? 210.083 185.972 147.377 1.00 193.74 622 GLN A CA 1
ATOM 5004 C C . GLN A 1 622 ? 209.457 187.170 146.666 1.00 193.73 622 GLN A C 1
ATOM 5005 O O . GLN A 1 622 ? 209.110 188.182 147.282 1.00 192.97 622 GLN A O 1
ATOM 5007 N N . SER A 1 623 ? 209.301 187.043 145.347 1.00 195.51 623 SER A N 1
ATOM 5008 C CA . SER A 1 623 ? 208.771 188.108 144.496 1.00 194.92 623 SER A CA 1
ATOM 5009 C C . SER A 1 623 ? 209.582 189.392 144.655 1.00 196.93 623 SER A C 1
ATOM 5010 O O . SER A 1 623 ? 209.040 190.481 144.858 1.00 196.47 623 SER A O 1
ATOM 5012 N N . ARG A 1 624 ? 210.906 189.246 144.556 1.00 203.47 624 ARG A N 1
ATOM 5013 C CA . ARG A 1 624 ? 211.851 190.349 144.741 1.00 201.98 624 ARG A CA 1
ATOM 5014 C C . ARG A 1 624 ? 211.657 191.007 146.106 1.00 202.39 624 ARG A C 1
ATOM 5015 O O . ARG A 1 624 ? 211.541 192.230 146.223 1.00 202.28 624 ARG A O 1
ATOM 5017 N N . ILE A 1 625 ? 211.617 190.171 147.146 1.00 201.19 625 ILE A N 1
ATOM 5018 C CA . ILE A 1 625 ? 211.401 190.615 148.524 1.00 200.51 625 ILE A CA 1
ATOM 5019 C C . ILE A 1 625 ? 210.106 191.413 148.650 1.00 200.77 625 ILE A C 1
ATOM 5020 O O . ILE A 1 625 ? 210.019 192.373 149.419 1.00 201.31 625 ILE A O 1
ATOM 5022 N N . ASP A 1 626 ? 209.090 191.000 147.891 1.00 187.27 626 ASP A N 1
ATOM 5023 C CA . ASP A 1 626 ? 207.785 191.657 147.875 1.00 185.49 626 ASP A CA 1
ATOM 5024 C C . ASP A 1 626 ? 207.920 193.145 147.564 1.00 187.29 626 ASP A C 1
ATOM 5025 O O . ASP A 1 626 ? 207.410 194.007 148.282 1.00 188.44 626 ASP A O 1
ATOM 5027 N N . LYS A 1 627 ? 208.636 193.448 146.481 1.00 181.95 627 LYS A N 1
ATOM 5028 C CA . LYS A 1 627 ? 208.827 194.836 146.076 1.00 182.21 627 LYS A CA 1
ATOM 5029 C C . LYS A 1 627 ? 208.499 195.037 144.603 1.00 181.57 627 LYS A C 1
ATOM 5030 O O . LYS A 1 627 ? 208.040 196.113 144.205 1.00 180.55 627 LYS A O 1
ATOM 5032 N N . LYS A 1 628 ? 208.732 194.006 143.789 1.00 166.13 628 LYS A N 1
ATOM 5033 C CA . LYS A 1 628 ? 208.517 194.129 142.351 1.00 163.83 628 LYS A CA 1
ATOM 5034 C C . LYS A 1 628 ? 207.049 194.341 142.003 1.00 164.58 628 LYS A C 1
ATOM 5035 O O . LYS A 1 628 ? 206.729 195.200 141.173 1.00 162.44 628 LYS A O 1
ATOM 5041 N N . TYR A 1 629 ? 206.187 193.539 142.588 1.00 161.84 629 TYR A N 1
ATOM 5042 C CA . TYR A 1 629 ? 204.780 193.616 142.290 1.00 160.45 629 TYR A CA 1
ATOM 5043 C C . TYR A 1 629 ? 204.167 194.936 142.741 1.00 160.92 629 TYR A C 1
ATOM 5044 O O . TYR A 1 629 ? 203.512 195.625 141.952 1.00 159.51 629 TYR A O 1
ATOM 5053 N N . PHE A 1 630 ? 204.443 195.322 143.981 1.00 160.23 630 PHE A N 1
ATOM 5054 C CA . PHE A 1 630 ? 203.850 196.523 144.557 1.00 158.97 630 PHE A CA 1
ATOM 5055 C C . PHE A 1 630 ? 204.171 197.754 143.726 1.00 160.90 630 PHE A C 1
ATOM 5056 O O . PHE A 1 630 ? 203.304 198.614 143.525 1.00 163.64 630 PHE A O 1
ATOM 5064 N N . ALA A 1 631 ? 205.407 197.857 143.238 1.00 162.09 631 ALA A N 1
ATOM 5065 C CA . ALA A 1 631 ? 205.770 198.981 142.386 1.00 163.79 631 ALA A CA 1
ATOM 5066 C C . ALA A 1 631 ? 204.946 198.987 141.107 1.00 163.29 631 ALA A C 1
ATOM 5067 O O . ALA A 1 631 ? 204.482 200.043 140.667 1.00 163.88 631 ALA A O 1
ATOM 5069 N N . ARG A 1 632 ? 204.747 197.815 140.500 1.00 157.77 632 ARG A N 1
ATOM 5070 C CA . ARG A 1 632 ? 203.940 197.743 139.287 1.00 156.84 632 ARG A CA 1
ATOM 5071 C C . ARG A 1 632 ? 202.499 198.151 139.562 1.00 159.17 632 ARG A C 1
ATOM 5072 O O . ARG A 1 632 ? 201.878 198.856 138.756 1.00 159.80 632 ARG A O 1
ATOM 5080 N N . ARG A 1 633 ? 201.950 197.718 140.700 1.00 152.68 633 ARG A N 1
ATOM 5081 C CA . ARG A 1 633 ? 200.600 198.134 141.069 1.00 150.42 633 ARG A CA 1
ATOM 5082 C C . ARG A 1 633 ? 200.515 199.646 141.220 1.00 151.88 633 ARG A C 1
ATOM 5083 O O . ARG A 1 633 ? 199.584 200.284 140.706 1.00 155.40 633 ARG A O 1
ATOM 5091 N N . TYR A 1 634 ? 201.490 200.238 141.912 1.00 149.69 634 TYR A N 1
ATOM 5092 C CA . TYR A 1 634 ? 201.498 201.685 142.095 1.00 148.14 634 TYR A CA 1
ATOM 5093 C C . TYR A 1 634 ? 201.572 202.402 140.756 1.00 148.51 634 TYR A C 1
ATOM 5094 O O . TYR A 1 634 ? 200.861 203.386 140.526 1.00 150.04 634 TYR A O 1
ATOM 5103 N N . LEU A 1 635 ? 202.441 201.929 139.861 1.00 155.20 635 LEU A N 1
ATOM 5104 C CA . LEU A 1 635 ? 202.595 202.596 138.574 1.00 155.41 635 LEU A CA 1
ATOM 5105 C C . LEU A 1 635 ? 201.343 202.471 137.721 1.00 153.51 635 LEU A C 1
ATOM 5106 O O . LEU A 1 635 ? 200.998 203.408 136.998 1.00 152.51 635 LEU A O 1
ATOM 5111 N N . ASN A 1 636 ? 200.649 201.333 137.787 1.00 150.69 636 ASN A N 1
ATOM 5112 C CA . ASN A 1 636 ? 199.371 201.222 137.089 1.00 151.54 636 ASN A CA 1
ATOM 5113 C C . ASN A 1 636 ? 198.355 202.210 137.649 1.00 150.63 636 ASN A C 1
ATOM 5114 O O . ASN A 1 636 ? 197.624 202.868 136.893 1.00 151.56 636 ASN A O 1
ATOM 5119 N N . LEU A 1 637 ? 198.303 202.339 138.977 1.00 146.14 637 LEU A N 1
ATOM 5120 C CA . LEU A 1 637 ? 197.383 203.298 139.579 1.00 145.38 637 LEU A CA 1
ATOM 5121 C C . LEU A 1 637 ? 197.712 204.722 139.146 1.00 151.13 637 LEU A C 1
ATOM 5122 O O . LEU A 1 637 ? 196.811 205.521 138.863 1.00 150.62 637 LEU A O 1
ATOM 5127 N N . PHE A 1 638 ? 198.999 205.060 139.082 1.00 162.52 638 PHE A N 1
ATOM 5128 C CA . PHE A 1 638 ? 199.373 206.412 138.684 1.00 159.87 638 PHE A CA 1
ATOM 5129 C C . PHE A 1 638 ? 199.160 206.639 137.195 1.00 159.61 638 PHE A C 1
ATOM 5130 O O . PHE A 1 638 ? 198.897 207.769 136.775 1.00 158.39 638 PHE A O 1
ATOM 5138 N N . ASN A 1 639 ? 199.258 205.584 136.384 1.00 157.74 639 ASN A N 1
ATOM 5139 C CA . ASN A 1 639 ? 198.859 205.698 134.987 1.00 157.36 639 ASN A CA 1
ATOM 5140 C C . ASN A 1 639 ? 197.381 206.034 134.881 1.00 155.84 639 ASN A C 1
ATOM 5141 O O . ASN A 1 639 ? 196.980 206.875 134.067 1.00 156.49 639 ASN A O 1
ATOM 5146 N N . SER A 1 640 ? 196.556 205.382 135.701 1.00 157.17 640 SER A N 1
ATOM 5147 C CA . SER A 1 640 ? 195.143 205.742 135.758 1.00 158.23 640 SER A CA 1
ATOM 5148 C C . SER A 1 640 ? 194.971 207.194 136.177 1.00 157.80 640 SER A C 1
ATOM 5149 O O . SER A 1 640 ? 194.144 207.923 135.611 1.00 159.25 640 SER A O 1
ATOM 5152 N N . PHE A 1 641 ? 195.748 207.627 137.172 1.00 155.12 641 PHE A N 1
ATOM 5153 C CA . PHE A 1 641 ? 195.700 209.017 137.617 1.00 156.92 641 PHE A CA 1
ATOM 5154 C C . PHE A 1 641 ? 195.979 209.969 136.462 1.00 159.27 641 PHE A C 1
ATOM 5155 O O . PHE A 1 641 ? 195.234 210.927 136.236 1.00 155.77 641 PHE A O 1
ATOM 5163 N N . VAL A 1 642 ? 197.049 209.705 135.711 1.00 163.92 642 VAL A N 1
ATOM 5164 C CA . VAL A 1 642 ? 197.441 210.590 134.619 1.00 160.71 642 VAL A CA 1
ATOM 5165 C C . VAL A 1 642 ? 196.383 210.599 133.522 1.00 159.33 642 VAL A C 1
ATOM 5166 O O . VAL A 1 642 ? 196.036 211.659 132.986 1.00 160.27 642 VAL A O 1
ATOM 5170 N N . ILE A 1 643 ? 195.859 209.424 133.164 1.00 157.95 643 ILE A N 1
ATOM 5171 C CA . ILE A 1 643 ? 194.877 209.362 132.087 1.00 157.54 643 ILE A CA 1
ATOM 5172 C C . ILE A 1 643 ? 193.607 210.106 132.477 1.00 157.61 643 ILE A C 1
ATOM 5173 O O . ILE A 1 643 ? 193.003 210.803 131.653 1.00 158.49 643 ILE A O 1
ATOM 5178 N N . PHE A 1 644 ? 193.175 209.974 133.734 1.00 154.21 644 PHE A N 1
ATOM 5179 C CA . PHE A 1 644 ? 192.056 210.788 134.195 1.00 154.10 644 PHE A CA 1
ATOM 5180 C C . PHE A 1 644 ? 192.416 212.266 134.211 1.00 158.39 644 PHE A C 1
ATOM 5181 O O . PHE A 1 644 ? 191.553 213.120 133.979 1.00 160.40 644 PHE A O 1
ATOM 5189 N N . LEU A 1 645 ? 193.682 212.579 134.482 1.00 168.51 645 LEU A N 1
ATOM 5190 C CA . LEU A 1 645 ? 194.102 213.964 134.658 1.00 167.18 645 LEU A CA 1
ATOM 5191 C C . LEU A 1 645 ? 194.087 214.731 133.343 1.00 165.65 645 LEU A C 1
ATOM 5192 O O . LEU A 1 645 ? 193.584 215.858 133.279 1.00 164.97 645 LEU A O 1
ATOM 5197 N N . THR A 1 646 ? 194.633 214.134 132.281 1.00 170.04 646 THR A N 1
ATOM 5198 C CA . THR A 1 646 ? 194.808 214.870 131.030 1.00 169.93 646 THR A CA 1
ATOM 5199 C C . THR A 1 646 ? 193.473 215.292 130.429 1.00 170.17 646 THR A C 1
ATOM 5200 O O . THR A 1 646 ? 193.342 216.410 129.918 1.00 169.47 646 THR A O 1
ATOM 5204 N N . ASP A 1 647 ? 192.482 214.417 130.467 1.00 170.25 647 ASP A N 1
ATOM 5205 C CA . ASP A 1 647 ? 191.194 214.718 129.850 1.00 168.83 647 ASP A CA 1
ATOM 5206 C C . ASP A 1 647 ? 190.369 215.645 130.734 1.00 170.36 647 ASP A C 1
ATOM 5207 O O . ASP A 1 647 ? 190.119 215.314 131.901 1.00 168.76 647 ASP A O 1
ATOM 5212 N N . PRO A 1 648 ? 189.936 216.801 130.236 1.00 174.90 648 PRO A N 1
ATOM 5213 C CA . PRO A 1 648 ? 189.006 217.652 130.989 1.00 174.58 648 PRO A CA 1
ATOM 5214 C C . PRO A 1 648 ? 187.543 217.251 130.871 1.00 173.07 648 PRO A C 1
ATOM 5215 O O . PRO A 1 648 ? 186.712 217.802 131.602 1.00 171.89 648 PRO A O 1
ATOM 5219 N N . SER A 1 649 ? 187.208 216.318 129.981 1.00 170.29 649 SER A N 1
ATOM 5220 C CA . SER A 1 649 ? 185.817 215.942 129.768 1.00 170.24 649 SER A CA 1
ATOM 5221 C C . SER A 1 649 ? 185.327 214.894 130.754 1.00 171.18 649 SER A C 1
ATOM 5222 O O . SER A 1 649 ? 184.128 214.600 130.777 1.00 171.75 649 SER A O 1
ATOM 5225 N N . MET A 1 650 ? 186.215 214.326 131.566 1.00 166.10 650 MET A N 1
ATOM 5226 C CA . MET A 1 650 ? 185.824 213.242 132.456 1.00 164.11 650 MET A CA 1
ATOM 5227 C C . MET A 1 650 ? 185.215 213.798 133.736 1.00 164.72 650 MET A C 1
ATOM 5228 O O . MET A 1 650 ? 185.940 214.184 134.658 1.00 167.31 650 MET A O 1
ATOM 5233 N N . THR A 1 651 ? 183.881 213.819 133.800 1.00 161.91 651 THR A N 1
ATOM 5234 C CA . THR A 1 651 ? 183.187 214.459 134.914 1.00 163.06 651 THR A CA 1
ATOM 5235 C C . THR A 1 651 ? 183.549 213.814 136.246 1.00 164.37 651 THR A C 1
ATOM 5236 O O . THR A 1 651 ? 183.756 214.512 137.246 1.00 163.77 651 THR A O 1
ATOM 5240 N N . SER A 1 652 ? 183.623 212.488 136.287 1.00 162.54 652 SER A N 1
ATOM 5241 C CA . SER A 1 652 ? 184.018 211.780 137.493 1.00 160.91 652 SER A CA 1
ATOM 5242 C C . SER A 1 652 ? 184.785 210.529 137.094 1.00 159.63 652 SER A C 1
ATOM 5243 O O . SER A 1 652 ? 184.907 210.198 135.911 1.00 160.15 652 SER A O 1
ATOM 5246 N N . PHE A 1 653 ? 185.314 209.833 138.094 1.00 151.45 653 PHE A N 1
ATOM 5247 C CA . PHE A 1 653 ? 186.068 208.615 137.851 1.00 149.66 653 PHE A CA 1
ATOM 5248 C C . PHE A 1 653 ? 186.072 207.789 139.125 1.00 149.35 653 PHE A C 1
ATOM 5249 O O . PHE A 1 653 ? 185.983 208.334 140.228 1.00 151.83 653 PHE A O 1
ATOM 5257 N N . LEU A 1 654 ? 186.173 206.473 138.963 1.00 143.18 654 LEU A N 1
ATOM 5258 C CA . LEU A 1 654 ? 186.146 205.542 140.088 1.00 145.25 654 LEU A CA 1
ATOM 5259 C C . LEU A 1 654 ? 187.229 204.490 139.870 1.00 143.00 654 LEU A C 1
ATOM 5260 O O . LEU A 1 654 ? 186.991 203.465 139.225 1.00 139.95 654 LEU A O 1
ATOM 5265 N N . GLY A 1 655 ? 188.416 204.747 140.409 1.00 140.70 655 GLY A N 1
ATOM 5266 C CA . GLY A 1 655 ? 189.526 203.827 140.284 1.00 139.34 655 GLY A CA 1
ATOM 5267 C C . GLY A 1 655 ? 189.497 202.733 141.327 1.00 138.44 655 GLY A C 1
ATOM 5268 O O . GLY A 1 655 ? 190.266 202.765 142.291 1.00 143.14 655 GLY A O 1
ATOM 5269 N N . LEU A 1 656 ? 188.613 201.754 141.143 1.00 125.93 656 LEU A N 1
ATOM 5270 C CA . LEU A 1 656 ? 188.417 200.726 142.155 1.00 126.60 656 LEU A CA 1
ATOM 5271 C C . LEU A 1 656 ? 189.602 199.770 142.160 1.00 124.00 656 LEU A C 1
ATOM 5272 O O . LEU A 1 656 ? 190.013 199.253 141.113 1.00 122.93 656 LEU A O 1
ATOM 5277 N N . GLN A 1 657 ? 190.144 199.522 143.344 1.00 132.00 657 GLN A N 1
ATOM 5278 C CA . GLN A 1 657 ? 191.317 198.689 143.565 1.00 132.23 657 GLN A CA 1
ATOM 5279 C C . GLN A 1 657 ? 190.891 197.487 144.411 1.00 137.15 657 GLN A C 1
ATOM 5280 O O . GLN A 1 657 ? 189.704 197.266 144.650 1.00 141.40 657 GLN A O 1
ATOM 5286 N N . SER A 1 658 ? 191.861 196.734 144.914 1.00 132.34 658 SER A N 1
ATOM 5287 C CA . SER A 1 658 ? 191.543 195.627 145.812 1.00 128.80 658 SER A CA 1
ATOM 5288 C C . SER A 1 658 ? 192.160 195.876 147.185 1.00 132.74 658 SER A C 1
ATOM 5289 O O . SER A 1 658 ? 192.124 194.998 148.041 1.00 136.94 658 SER A O 1
ATOM 5292 N N . LEU A 1 659 ? 192.729 197.061 147.403 1.00 138.78 659 LEU A N 1
ATOM 5293 C CA . LEU A 1 659 ? 193.331 197.425 148.676 1.00 135.62 659 LEU A CA 1
ATOM 5294 C C . LEU A 1 659 ? 192.776 198.760 149.141 1.00 137.43 659 LEU A C 1
ATOM 5295 O O . LEU A 1 659 ? 192.466 199.633 148.325 1.00 138.49 659 LEU A O 1
ATOM 5300 N N . LEU A 1 660 ? 192.646 198.914 150.454 1.00 138.23 660 LEU A N 1
ATOM 5301 C CA . LEU A 1 660 ? 192.431 200.228 151.040 1.00 139.87 660 LEU A CA 1
ATOM 5302 C C . LEU A 1 660 ? 193.773 200.815 151.449 1.00 139.79 660 LEU A C 1
ATOM 5303 O O . LEU A 1 660 ? 194.525 200.156 152.180 1.00 139.74 660 LEU A O 1
ATOM 5308 N N . PRO A 1 661 ? 194.123 202.015 150.992 1.00 143.58 661 PRO A N 1
ATOM 5309 C CA . PRO A 1 661 ? 195.399 202.623 151.396 1.00 146.89 661 PRO A CA 1
ATOM 5310 C C . PRO A 1 661 ? 195.499 202.735 152.909 1.00 147.73 661 PRO A C 1
ATOM 5311 O O . PRO A 1 661 ? 194.628 203.307 153.569 1.00 145.12 661 PRO A O 1
ATOM 5315 N N . GLY A 1 662 ? 196.572 202.174 153.459 1.00 157.08 662 GLY A N 1
ATOM 5316 C CA . GLY A 1 662 ? 196.731 202.111 154.897 1.00 154.84 662 GLY A CA 1
ATOM 5317 C C . GLY A 1 662 ? 198.096 202.541 155.389 1.00 156.42 662 GLY A C 1
ATOM 5318 O O . GLY A 1 662 ? 198.773 203.350 154.749 1.00 156.08 662 GLY A O 1
ATOM 5319 N N . ALA A 1 663 ? 198.507 202.010 156.541 1.00 156.28 663 ALA A N 1
ATOM 5320 C CA . ALA A 1 663 ? 199.787 202.403 157.120 1.00 155.84 663 ALA A CA 1
ATOM 5321 C C . ALA A 1 663 ? 200.955 201.776 156.368 1.00 158.19 663 ALA A C 1
ATOM 5322 O O . ALA A 1 663 ? 201.966 202.439 156.110 1.00 158.26 663 ALA A O 1
ATOM 5324 N N . ASP A 1 664 ? 200.833 200.503 156.001 1.00 166.60 664 ASP A N 1
ATOM 5325 C CA . ASP A 1 664 ? 201.961 199.772 155.446 1.00 167.16 664 ASP A CA 1
ATOM 5326 C C . ASP A 1 664 ? 202.284 200.263 154.036 1.00 165.58 664 ASP A C 1
ATOM 5327 O O . ASP A 1 664 ? 201.545 201.042 153.427 1.00 164.93 664 ASP A O 1
ATOM 5332 N N . GLY A 1 665 ? 203.418 199.791 153.516 1.00 164.15 665 GLY A N 1
ATOM 5333 C CA . GLY A 1 665 ? 203.886 200.210 152.210 1.00 163.64 665 GLY A CA 1
ATOM 5334 C C . GLY A 1 665 ? 203.172 199.587 151.033 1.00 166.28 665 GLY A C 1
ATOM 5335 O O . GLY A 1 665 ? 203.432 199.985 149.893 1.00 165.92 665 GLY A O 1
ATOM 5336 N N . ARG A 1 666 ? 202.286 198.617 151.276 1.00 162.89 666 ARG A N 1
ATOM 5337 C CA . ARG A 1 666 ? 201.495 198.042 150.193 1.00 161.35 666 ARG A CA 1
ATOM 5338 C C . ARG A 1 666 ? 200.675 199.121 149.499 1.00 162.84 666 ARG A C 1
ATOM 5339 O O . ARG A 1 666 ? 200.831 199.369 148.298 1.00 160.70 666 ARG A O 1
ATOM 5347 N N . MET A 1 667 ? 199.789 199.771 150.248 1.00 160.05 667 MET A N 1
ATOM 5348 C CA . MET A 1 667 ? 199.046 200.926 149.769 1.00 157.28 667 MET A CA 1
ATOM 5349 C C . MET A 1 667 ? 198.935 201.924 150.908 1.00 159.08 667 MET A C 1
ATOM 5350 O O . MET A 1 667 ? 198.426 201.588 151.981 1.00 159.37 667 MET A O 1
ATOM 5355 N N . ASP A 1 668 ? 199.423 203.139 150.679 1.00 167.77 668 ASP A N 1
ATOM 5356 C CA . ASP A 1 668 ? 199.399 204.187 151.687 1.00 166.95 668 ASP A CA 1
ATOM 5357 C C . ASP A 1 668 ? 198.738 205.435 151.121 1.00 165.40 668 ASP A C 1
ATOM 5358 O O . ASP A 1 668 ? 198.982 205.829 149.977 1.00 165.29 668 ASP A O 1
ATOM 5363 N N . GLU A 1 669 ? 197.888 206.050 151.944 1.00 154.50 669 GLU A N 1
ATOM 5364 C CA . GLU A 1 669 ? 197.125 207.210 151.498 1.00 155.70 669 GLU A CA 1
ATOM 5365 C C . GLU A 1 669 ? 198.030 208.409 151.247 1.00 156.06 669 GLU A C 1
ATOM 5366 O O . GLU A 1 669 ? 197.813 209.169 150.296 1.00 154.41 669 GLU A O 1
ATOM 5372 N N . ASN A 1 670 ? 199.050 208.593 152.088 1.00 163.47 670 ASN A N 1
ATOM 5373 C CA . ASN A 1 670 ? 199.904 209.771 151.981 1.00 164.29 670 ASN A CA 1
ATOM 5374 C C . ASN A 1 670 ? 200.646 209.802 150.650 1.00 164.29 670 ASN A C 1
ATOM 5375 O O . ASN A 1 670 ? 200.672 210.832 149.965 1.00 165.57 670 ASN A O 1
ATOM 5380 N N . TYR A 1 671 ? 201.258 208.680 150.269 1.00 160.31 671 TYR A N 1
ATOM 5381 C CA . TYR A 1 671 ? 202.041 208.655 149.038 1.00 161.56 671 TYR A CA 1
ATOM 5382 C C . TYR A 1 671 ? 201.160 208.859 147.814 1.00 162.79 671 TYR A C 1
ATOM 5383 O O . TYR A 1 671 ? 201.516 209.609 146.898 1.00 163.67 671 TYR A O 1
ATOM 5392 N N . ILE A 1 672 ? 199.999 208.205 147.782 1.00 159.65 672 ILE A N 1
ATOM 5393 C CA . ILE A 1 672 ? 199.096 208.364 146.646 1.00 160.78 672 ILE A CA 1
ATOM 5394 C C . ILE A 1 672 ? 198.611 209.805 146.554 1.00 161.92 672 ILE A C 1
ATOM 5395 O O . ILE A 1 672 ? 198.573 210.399 145.469 1.00 161.54 672 ILE A O 1
ATOM 5400 N N . LYS A 1 673 ? 198.241 210.391 147.695 1.00 163.04 673 LYS A N 1
ATOM 5401 C CA . LYS A 1 673 ? 197.736 211.759 147.688 1.00 162.91 673 LYS A CA 1
ATOM 5402 C C . LYS A 1 673 ? 198.804 212.742 147.227 1.00 164.13 673 LYS A C 1
ATOM 5403 O O . LYS A 1 673 ? 198.526 213.636 146.415 1.00 165.36 673 LYS A O 1
ATOM 5409 N N . GLU A 1 674 ? 200.036 212.591 147.723 1.00 169.22 674 GLU A N 1
ATOM 5410 C CA . GLU A 1 674 ? 201.096 213.506 147.315 1.00 167.97 674 GLU A CA 1
ATOM 5411 C C . GLU A 1 674 ? 201.445 213.321 145.843 1.00 166.92 674 GLU A C 1
ATOM 5412 O O . GLU A 1 674 ? 201.715 214.301 145.138 1.00 166.21 674 GLU A O 1
ATOM 5418 N N . THR A 1 675 ? 201.426 212.077 145.353 1.00 165.06 675 THR A N 1
ATOM 5419 C CA . THR A 1 675 ? 201.685 211.842 143.938 1.00 165.90 675 THR A CA 1
ATOM 5420 C C . THR A 1 675 ? 200.614 212.486 143.068 1.00 166.86 675 THR A C 1
ATOM 5421 O O . THR A 1 675 ? 200.924 213.063 142.019 1.00 168.47 675 THR A O 1
ATOM 5425 N N . PHE A 1 676 ? 199.349 212.392 143.482 1.00 165.59 676 PHE A N 1
ATOM 5426 C CA . PHE A 1 676 ? 198.288 213.033 142.713 1.00 165.01 676 PHE A CA 1
ATOM 5427 C C . PHE A 1 676 ? 198.436 214.547 142.727 1.00 167.67 676 PHE A C 1
ATOM 5428 O O . PHE A 1 676 ? 198.268 215.202 141.692 1.00 169.27 676 PHE A O 1
ATOM 5436 N N . THR A 1 677 ? 198.755 215.123 143.890 1.00 171.10 677 THR A N 1
ATOM 5437 C CA . THR A 1 677 ? 198.939 216.570 143.956 1.00 169.88 677 THR A CA 1
ATOM 5438 C C . THR A 1 677 ? 200.095 217.013 143.068 1.00 170.49 677 THR A C 1
ATOM 5439 O O . THR A 1 677 ? 200.027 218.070 142.429 1.00 168.18 677 THR A O 1
ATOM 5443 N N . THR A 1 678 ? 201.166 216.219 143.019 1.00 173.07 678 THR A N 1
ATOM 5444 C CA . THR A 1 678 ? 202.297 216.548 142.156 1.00 172.10 678 THR A CA 1
ATOM 5445 C C . THR A 1 678 ? 201.908 216.478 140.685 1.00 170.48 678 THR A C 1
ATOM 5446 O O . THR A 1 678 ? 202.139 217.427 139.924 1.00 170.68 678 THR A O 1
ATOM 5450 N N . LEU A 1 679 ? 201.298 215.367 140.268 1.00 166.54 679 LEU A N 1
ATOM 5451 C CA . LEU A 1 679 ? 200.930 215.208 138.866 1.00 166.56 679 LEU A CA 1
ATOM 5452 C C . LEU A 1 679 ? 199.852 216.188 138.434 1.00 167.38 679 LEU A C 1
ATOM 5453 O O . LEU A 1 679 ? 199.705 216.429 137.231 1.00 167.27 679 LEU A O 1
ATOM 5458 N N . LYS A 1 680 ? 199.100 216.755 139.382 1.00 167.18 680 LYS A N 1
ATOM 5459 C CA . LYS A 1 680 ? 198.091 217.751 139.042 1.00 166.25 680 LYS A CA 1
ATOM 5460 C C . LYS A 1 680 ? 198.698 218.881 138.223 1.00 168.04 680 LYS A C 1
ATOM 5461 O O . LYS A 1 680 ? 198.335 219.094 137.061 1.00 166.41 680 LYS A O 1
ATOM 5467 N N . ASP A 1 681 ? 199.647 219.602 138.809 1.00 175.32 681 ASP A N 1
ATOM 5468 C CA . ASP A 1 681 ? 200.307 220.700 138.122 1.00 175.01 681 ASP A CA 1
ATOM 5469 C C . ASP A 1 681 ? 201.548 220.262 137.358 1.00 173.37 681 ASP A C 1
ATOM 5470 O O . ASP A 1 681 ? 202.148 221.084 136.659 1.00 171.89 681 ASP A O 1
ATOM 5475 N N . LEU A 1 682 ? 201.948 218.993 137.466 1.00 171.29 682 LEU A N 1
ATOM 5476 C CA . LEU A 1 682 ? 203.072 218.517 136.672 1.00 171.07 682 LEU A CA 1
ATOM 5477 C C . LEU A 1 682 ? 202.694 218.319 135.210 1.00 171.17 682 LEU A C 1
ATOM 5478 O O . LEU A 1 682 ? 203.566 218.378 134.337 1.00 171.52 682 LEU A O 1
ATOM 5483 N N . VAL A 1 683 ? 201.415 218.085 134.922 1.00 175.72 683 VAL A N 1
ATOM 5484 C CA . VAL A 1 683 ? 200.936 217.897 133.557 1.00 177.84 683 VAL A CA 1
ATOM 5485 C C . VAL A 1 683 ? 199.760 218.836 133.329 1.00 177.89 683 VAL A C 1
ATOM 5486 O O . VAL A 1 683 ? 198.766 218.780 134.062 1.00 175.77 683 VAL A O 1
ATOM 5490 N N . GLY A 1 684 ? 199.873 219.691 132.322 1.00 177.68 684 GLY A N 1
ATOM 5491 C CA . GLY A 1 684 ? 198.789 220.568 131.936 1.00 176.82 684 GLY A CA 1
ATOM 5492 C C . GLY A 1 684 ? 198.655 221.777 132.845 1.00 177.81 684 GLY A C 1
ATOM 5493 O O . GLY A 1 684 ? 199.194 221.835 133.949 1.00 177.87 684 GLY A O 1
ATOM 5494 N N . GLY A 1 685 ? 197.912 222.767 132.355 1.00 178.26 685 GLY A N 1
ATOM 5495 C CA . GLY A 1 685 ? 197.661 223.971 133.120 1.00 178.05 685 GLY A CA 1
ATOM 5496 C C . GLY A 1 685 ? 196.311 223.982 133.807 1.00 180.23 685 GLY A C 1
ATOM 5497 O O . GLY A 1 685 ? 196.217 224.285 135.000 1.00 179.93 685 GLY A O 1
ATOM 5498 N N . GLN A 1 686 ? 195.254 223.651 133.064 1.00 186.22 686 GLN A N 1
ATOM 5499 C CA . GLN A 1 686 ? 193.916 223.596 133.638 1.00 185.90 686 GLN A CA 1
ATOM 5500 C C . GLN A 1 686 ? 193.607 222.244 134.263 1.00 186.06 686 GLN A C 1
ATOM 5501 O O . GLN A 1 686 ? 192.645 222.132 135.033 1.00 183.44 686 GLN A O 1
ATOM 5507 N N . ASP A 1 687 ? 194.404 221.223 133.950 1.00 188.12 687 ASP A N 1
ATOM 5508 C CA . ASP A 1 687 ? 194.141 219.883 134.461 1.00 186.23 687 ASP A CA 1
ATOM 5509 C C . ASP A 1 687 ? 194.296 219.830 135.976 1.00 185.66 687 ASP A C 1
ATOM 5510 O O . ASP A 1 687 ? 193.460 219.250 136.676 1.00 187.39 687 ASP A O 1
ATOM 5515 N N . GLY A 1 688 ? 195.359 220.441 136.502 1.00 175.34 688 GLY A N 1
ATOM 5516 C CA . GLY A 1 688 ? 195.595 220.384 137.935 1.00 174.76 688 GLY A CA 1
ATOM 5517 C C . GLY A 1 688 ? 194.503 221.059 138.741 1.00 175.00 688 GLY A C 1
ATOM 5518 O O . GLY A 1 688 ? 194.057 220.531 139.763 1.00 173.78 688 GLY A O 1
ATOM 5519 N N . VAL A 1 689 ? 194.064 222.239 138.300 1.00 175.31 689 VAL A N 1
ATOM 5520 C CA . VAL A 1 689 ? 193.008 222.944 139.017 1.00 176.15 689 VAL A CA 1
ATOM 5521 C C . VAL A 1 689 ? 191.669 222.236 138.844 1.00 175.04 689 VAL A C 1
ATOM 5522 O O . VAL A 1 689 ? 190.890 222.116 139.798 1.00 172.75 689 VAL A O 1
ATOM 5526 N N . ASN A 1 690 ? 191.377 221.750 137.637 1.00 176.30 690 ASN A N 1
ATOM 5527 C CA . ASN A 1 690 ? 190.077 221.132 137.404 1.00 177.51 690 ASN A CA 1
ATOM 5528 C C . ASN A 1 690 ? 189.987 219.764 138.069 1.00 179.83 690 ASN A C 1
ATOM 5529 O O . ASN A 1 690 ? 188.991 219.452 138.733 1.00 178.38 690 ASN A O 1
ATOM 5534 N N . THR A 1 691 ? 191.018 218.937 137.914 1.00 181.15 691 THR A N 1
ATOM 5535 C CA . THR A 1 691 ? 190.994 217.599 138.487 1.00 177.91 691 THR A CA 1
ATOM 5536 C C . THR A 1 691 ? 191.262 217.641 139.985 1.00 177.80 691 THR A C 1
ATOM 5537 O O . THR A 1 691 ? 191.974 218.513 140.492 1.00 177.75 691 THR A O 1
ATOM 5541 N N . GLU A 1 692 ? 190.683 216.675 140.689 1.00 174.05 692 GLU A N 1
ATOM 5542 C CA . GLU A 1 692 ? 190.888 216.501 142.116 1.00 174.75 692 GLU A CA 1
ATOM 5543 C C . GLU A 1 692 ? 190.849 215.013 142.422 1.00 173.82 692 GLU A C 1
ATOM 5544 O O . GLU A 1 692 ? 190.470 214.195 141.580 1.00 175.22 692 GLU A O 1
ATOM 5550 N N . LEU A 1 693 ? 191.248 214.660 143.638 1.00 153.95 693 LEU A N 1
ATOM 5551 C CA . LEU A 1 693 ? 191.141 213.288 144.104 1.00 152.94 693 LEU A CA 1
ATOM 5552 C C . LEU A 1 693 ? 190.633 213.279 145.533 1.00 152.74 693 LEU A C 1
ATOM 5553 O O . LEU A 1 693 ? 191.045 214.102 146.355 1.00 151.96 693 LEU A O 1
ATOM 5558 N N . ARG A 1 694 ? 189.732 212.349 145.817 1.00 147.32 694 ARG A N 1
ATOM 5559 C CA . ARG A 1 694 ? 189.250 212.126 147.167 1.00 146.54 694 ARG A CA 1
ATOM 5560 C C . ARG A 1 694 ? 189.086 210.630 147.377 1.00 144.18 694 ARG A C 1
ATOM 5561 O O . ARG A 1 694 ? 188.582 209.924 146.501 1.00 144.93 694 ARG A O 1
ATOM 5569 N N . ILE A 1 695 ? 189.521 210.151 148.538 1.00 145.83 695 ILE A N 1
ATOM 5570 C CA . ILE A 1 695 ? 189.563 208.726 148.847 1.00 145.95 695 ILE A CA 1
ATOM 5571 C C . ILE A 1 695 ? 188.422 208.417 149.802 1.00 146.63 695 ILE A C 1
ATOM 5572 O O . ILE A 1 695 ? 188.267 209.084 150.832 1.00 148.00 695 ILE A O 1
ATOM 5577 N N . VAL A 1 696 ? 187.628 207.406 149.465 1.00 146.26 696 VAL A N 1
ATOM 5578 C CA . VAL A 1 696 ? 186.526 206.951 150.301 1.00 146.02 696 VAL A CA 1
ATOM 5579 C C . VAL A 1 696 ? 186.867 205.559 150.813 1.00 144.58 696 VAL A C 1
ATOM 5580 O O . VAL A 1 696 ? 187.284 204.688 150.041 1.00 141.93 696 VAL A O 1
ATOM 5584 N N . SER A 1 697 ? 186.727 205.365 152.120 1.00 146.58 697 SER A N 1
ATOM 5585 C CA . SER A 1 697 ? 187.132 204.122 152.758 1.00 146.67 697 SER A CA 1
ATOM 5586 C C . SER A 1 697 ? 186.476 204.039 154.126 1.00 146.21 697 SER A C 1
ATOM 5587 O O . SER A 1 697 ? 185.976 205.032 154.660 1.00 146.80 697 SER A O 1
ATOM 5590 N N . SER A 1 698 ? 186.481 202.833 154.689 1.00 145.60 698 SER A N 1
ATOM 5591 C CA . SER A 1 698 ? 186.076 202.652 156.074 1.00 148.24 698 SER A CA 1
ATOM 5592 C C . SER A 1 698 ? 187.195 202.983 157.049 1.00 149.82 698 SER A C 1
ATOM 5593 O O . SER A 1 698 ? 186.943 203.058 158.256 1.00 147.41 698 SER A O 1
ATOM 5596 N N . ARG A 1 699 ? 188.419 203.175 156.553 1.00 159.77 699 ARG A N 1
ATOM 5597 C CA . ARG A 1 699 ? 189.513 203.618 157.405 1.00 159.55 699 ARG A CA 1
ATOM 5598 C C . ARG A 1 699 ? 189.267 205.010 157.967 1.00 159.74 699 ARG A C 1
ATOM 5599 O O . ARG A 1 699 ? 189.873 205.376 158.979 1.00 159.15 699 ARG A O 1
ATOM 5607 N N . ASN A 1 700 ? 188.398 205.790 157.332 1.00 156.03 700 ASN A N 1
ATOM 5608 C CA . ASN A 1 700 ? 188.052 207.118 157.814 1.00 155.04 700 ASN A CA 1
ATOM 5609 C C . ASN A 1 700 ? 187.085 206.989 158.989 1.00 158.13 700 ASN A C 1
ATOM 5610 O O . ASN A 1 700 ? 186.758 205.888 159.442 1.00 158.49 700 ASN A O 1
ATOM 5615 N N . GLN A 1 701 ? 186.609 208.122 159.497 1.00 168.88 701 GLN A N 1
ATOM 5616 C CA . GLN A 1 701 ? 185.705 208.162 160.641 1.00 168.17 701 GLN A CA 1
ATOM 5617 C C . GLN A 1 701 ? 184.279 208.498 160.222 1.00 166.43 701 GLN A C 1
ATOM 5618 O O . GLN A 1 701 ? 183.535 209.142 160.963 1.00 166.20 701 GLN A O 1
ATOM 5624 N N . GLU A 1 702 ? 183.879 208.068 159.028 1.00 156.14 702 GLU A N 1
ATOM 5625 C CA . GLU A 1 702 ? 182.554 208.410 158.538 1.00 157.07 702 GLU A CA 1
ATOM 5626 C C . GLU A 1 702 ? 182.146 207.368 157.504 1.00 156.03 702 GLU A C 1
ATOM 5627 O O . GLU A 1 702 ? 182.989 206.657 156.951 1.00 155.73 702 GLU A O 1
ATOM 5633 N N . GLY A 1 703 ? 180.839 207.275 157.266 1.00 149.78 703 GLY A N 1
ATOM 5634 C CA . GLY A 1 703 ? 180.297 206.282 156.355 1.00 148.69 703 GLY A CA 1
ATOM 5635 C C . GLY A 1 703 ? 180.844 206.416 154.944 1.00 151.14 703 GLY A C 1
ATOM 5636 O O . GLY A 1 703 ? 181.599 207.323 154.607 1.00 153.40 703 GLY A O 1
ATOM 5637 N N . ILE A 1 704 ? 180.448 205.469 154.100 1.00 140.32 704 ILE A N 1
ATOM 5638 C CA . ILE A 1 704 ? 181.000 205.369 152.751 1.00 137.95 704 ILE A CA 1
ATOM 5639 C C . ILE A 1 704 ? 180.098 206.041 151.725 1.00 136.75 704 ILE A C 1
ATOM 5640 O O . ILE A 1 704 ? 180.561 206.826 150.889 1.00 138.85 704 ILE A O 1
ATOM 5645 N N . GLN A 1 705 ? 178.798 205.746 151.769 1.00 139.05 705 GLN A N 1
ATOM 5646 C CA . GLN A 1 705 ? 177.881 206.355 150.813 1.00 141.93 705 GLN A CA 1
ATOM 5647 C C . GLN A 1 705 ? 177.862 207.867 150.962 1.00 142.18 705 GLN A C 1
ATOM 5648 O O . GLN A 1 705 ? 177.788 208.594 149.967 1.00 142.00 705 GLN A O 1
ATOM 5654 N N . GLU A 1 706 ? 177.917 208.359 152.197 1.00 146.43 706 GLU A N 1
ATOM 5655 C CA . GLU A 1 706 ? 177.813 209.797 152.413 1.00 147.61 706 GLU A CA 1
ATOM 5656 C C . GLU A 1 706 ? 179.047 210.530 151.900 1.00 146.47 706 GLU A C 1
ATOM 5657 O O . GLU A 1 706 ? 178.929 211.614 151.320 1.00 144.71 706 GLU A O 1
ATOM 5663 N N . GLN A 1 707 ? 180.241 209.959 152.087 1.00 145.88 707 GLN A N 1
ATOM 5664 C CA . GLN A 1 707 ? 181.429 210.609 151.538 1.00 145.95 707 GLN A CA 1
ATOM 5665 C C . GLN A 1 707 ? 181.469 210.505 150.018 1.00 146.08 707 GLN A C 1
ATOM 5666 O O . GLN A 1 707 ? 181.951 211.428 149.347 1.00 144.92 707 GLN A O 1
ATOM 5672 N N . LEU A 1 708 ? 180.962 209.405 149.454 1.00 153.29 708 LEU A N 1
ATOM 5673 C CA . LEU A 1 708 ? 180.816 209.344 148.003 1.00 153.27 708 LEU A CA 1
ATOM 5674 C C . LEU A 1 708 ? 179.865 210.427 147.505 1.00 154.62 708 LEU A C 1
ATOM 5675 O O . LEU A 1 708 ? 180.115 211.062 146.471 1.00 153.76 708 LEU A O 1
ATOM 5680 N N . SER A 1 709 ? 178.767 210.649 148.230 1.00 153.06 709 SER A N 1
ATOM 5681 C CA . SER A 1 709 ? 177.850 211.730 147.889 1.00 148.78 709 SER A CA 1
ATOM 5682 C C . SER A 1 709 ? 178.539 213.079 148.001 1.00 148.67 709 SER A C 1
ATOM 5683 O O . SER A 1 709 ? 178.300 213.975 147.187 1.00 150.78 709 SER A O 1
ATOM 5686 N N . GLU A 1 710 ? 179.399 213.240 149.007 1.00 151.84 710 GLU A N 1
ATOM 5687 C CA . GLU A 1 710 ? 180.150 214.482 149.159 1.00 154.42 710 GLU A CA 1
ATOM 5688 C C . GLU A 1 710 ? 181.037 214.737 147.948 1.00 152.59 710 GLU A C 1
ATOM 5689 O O . GLU A 1 710 ? 181.086 215.855 147.426 1.00 151.36 710 GLU A O 1
ATOM 5695 N N . ALA A 1 711 ? 181.754 213.708 147.491 1.00 144.62 711 ALA A N 1
ATOM 5696 C CA . ALA A 1 711 ? 182.633 213.885 146.337 1.00 143.11 711 ALA A CA 1
ATOM 5697 C C . ALA A 1 711 ? 181.835 214.174 145.070 1.00 143.11 711 ALA A C 1
ATOM 5698 O O . ALA A 1 711 ? 182.189 215.068 144.286 1.00 144.64 711 ALA A O 1
ATOM 5700 N N . LEU A 1 712 ? 180.747 213.433 144.853 1.00 153.48 712 LEU A N 1
ATOM 5701 C CA . LEU A 1 712 ? 179.909 213.695 143.690 1.00 157.09 712 LEU A CA 1
ATOM 5702 C C . LEU A 1 712 ? 179.295 215.087 143.747 1.00 160.54 712 LEU A C 1
ATOM 5703 O O . LEU A 1 712 ? 179.078 215.714 142.705 1.00 159.83 712 LEU A O 1
ATOM 5708 N N . ASN A 1 713 ? 179.017 215.589 144.951 1.00 161.65 713 ASN A N 1
ATOM 5709 C CA . ASN A 1 713 ? 178.476 216.933 145.100 1.00 157.90 713 ASN A CA 1
ATOM 5710 C C . ASN A 1 713 ? 179.543 217.981 144.815 1.00 158.38 713 ASN A C 1
ATOM 5711 O O . ASN A 1 713 ? 179.267 219.002 144.175 1.00 156.99 713 ASN A O 1
ATOM 5716 N N . LEU A 1 714 ? 180.769 217.737 145.285 1.00 149.49 714 LEU A N 1
ATOM 5717 C CA . LEU A 1 714 ? 181.897 218.600 144.951 1.00 147.13 714 LEU A CA 1
ATOM 5718 C C . LEU A 1 714 ? 182.064 218.703 143.445 1.00 146.42 714 LEU A C 1
ATOM 5719 O O . LEU A 1 714 ? 182.403 219.767 142.918 1.00 146.27 714 LEU A O 1
ATOM 5724 N N . VAL A 1 715 ? 181.853 217.597 142.737 1.00 154.69 715 VAL A N 1
ATOM 5725 C CA . VAL A 1 715 ? 181.807 217.672 141.280 1.00 155.66 715 VAL A CA 1
ATOM 5726 C C . VAL A 1 715 ? 180.600 218.484 140.827 1.00 157.93 715 VAL A C 1
ATOM 5727 O O . VAL A 1 715 ? 180.690 219.289 139.893 1.00 157.37 715 VAL A O 1
ATOM 5731 N N . SER A 1 716 ? 179.455 218.292 141.486 1.00 161.93 716 SER A N 1
ATOM 5732 C CA . SER A 1 716 ? 178.207 218.885 141.016 1.00 162.43 716 SER A CA 1
ATOM 5733 C C . SER A 1 716 ? 178.240 220.406 141.103 1.00 161.50 716 SER A C 1
ATOM 5734 O O . SER A 1 716 ? 177.925 221.100 140.129 1.00 161.52 716 SER A O 1
ATOM 5737 N N . GLN A 1 717 ? 178.619 220.946 142.262 1.00 150.25 717 GLN A N 1
ATOM 5738 C CA . GLN A 1 717 ? 178.610 222.386 142.469 1.00 149.00 717 GLN A CA 1
ATOM 5739 C C . GLN A 1 717 ? 179.985 222.992 142.699 1.00 150.41 717 GLN A C 1
ATOM 5740 O O . GLN A 1 717 ? 180.167 224.181 142.420 1.00 152.38 717 GLN A O 1
ATOM 5746 N N . GLY A 1 718 ? 180.952 222.221 143.190 1.00 151.34 718 GLY A N 1
ATOM 5747 C CA . GLY A 1 718 ? 182.296 222.749 143.322 1.00 151.97 718 GLY A CA 1
ATOM 5748 C C . GLY A 1 718 ? 183.037 222.916 142.016 1.00 151.51 718 GLY A C 1
ATOM 5749 O O . GLY A 1 718 ? 184.098 223.547 141.994 1.00 149.26 718 GLY A O 1
ATOM 5750 N N . GLY A 1 719 ? 182.517 222.343 140.933 1.00 156.30 719 GLY A N 1
ATOM 5751 C CA . GLY A 1 719 ? 183.050 222.568 139.608 1.00 156.69 719 GLY A CA 1
ATOM 5752 C C . GLY A 1 719 ? 184.312 221.807 139.281 1.00 158.74 719 GLY A C 1
ATOM 5753 O O . GLY A 1 719 ? 184.826 221.949 138.164 1.00 158.08 719 GLY A O 1
ATOM 5754 N N . LYS A 1 720 ? 184.826 221.002 140.205 1.00 171.00 720 LYS A N 1
ATOM 5755 C CA . LYS A 1 720 ? 186.072 220.272 140.010 1.00 172.16 720 LYS A CA 1
ATOM 5756 C C . LYS A 1 720 ? 185.761 218.789 139.868 1.00 171.49 720 LYS A C 1
ATOM 5757 O O . LYS A 1 720 ? 185.217 218.172 140.790 1.00 169.18 720 LYS A O 1
ATOM 5763 N N . ARG A 1 721 ? 186.104 218.226 138.713 1.00 170.34 721 ARG A N 1
ATOM 5764 C CA . ARG A 1 721 ? 185.941 216.798 138.494 1.00 168.19 721 ARG A CA 1
ATOM 5765 C C . ARG A 1 721 ? 186.930 216.029 139.360 1.00 170.02 721 ARG A C 1
ATOM 5766 O O . ARG A 1 721 ? 188.095 216.417 139.491 1.00 170.34 721 ARG A O 1
ATOM 5774 N N . VAL A 1 722 ? 186.468 214.930 139.954 1.00 161.27 722 VAL A N 1
ATOM 5775 C CA . VAL A 1 722 ? 187.246 214.254 140.980 1.00 161.21 722 VAL A CA 1
ATOM 5776 C C . VAL A 1 722 ? 187.548 212.831 140.531 1.00 159.98 722 VAL A C 1
ATOM 5777 O O . VAL A 1 722 ? 186.816 212.224 139.747 1.00 161.18 722 VAL A O 1
ATOM 5781 N N . TYR A 1 723 ? 188.667 212.317 141.028 1.00 153.54 723 TYR A N 1
ATOM 5782 C CA . TYR A 1 723 ? 189.021 210.909 140.949 1.00 152.94 723 TYR A CA 1
ATOM 5783 C C . TYR A 1 723 ? 188.735 210.279 142.303 1.00 153.89 723 TYR A C 1
ATOM 5784 O O . TYR A 1 723 ? 189.187 210.787 143.333 1.00 158.54 723 TYR A O 1
ATOM 5793 N N . ILE A 1 724 ? 187.984 209.184 142.305 1.00 138.58 724 ILE A N 1
ATOM 5794 C CA . ILE A 1 724 ? 187.595 208.509 143.534 1.00 138.09 724 ILE A CA 1
ATOM 5795 C C . ILE A 1 724 ? 188.306 207.167 143.595 1.00 138.86 724 ILE A C 1
ATOM 5796 O O . ILE A 1 724 ? 188.263 206.389 142.635 1.00 141.77 724 ILE A O 1
ATOM 5801 N N . LEU A 1 725 ? 188.964 206.903 144.718 1.00 135.43 725 LEU A N 1
ATOM 5802 C CA . LEU A 1 725 ? 189.694 205.665 144.939 1.00 135.60 725 LEU A CA 1
ATOM 5803 C C . LEU A 1 725 ? 188.951 204.815 145.960 1.00 137.80 725 LEU A C 1
ATOM 5804 O O . LEU A 1 725 ? 188.522 205.317 147.004 1.00 138.64 725 LEU A O 1
ATOM 5809 N N . SER A 1 726 ? 188.797 203.531 145.659 1.00 137.01 726 SER A N 1
ATOM 5810 C CA . SER A 1 726 ? 187.999 202.646 146.495 1.00 136.61 726 SER A CA 1
ATOM 5811 C C . SER A 1 726 ? 188.563 201.235 146.400 1.00 137.08 726 SER A C 1
ATOM 5812 O O . SER A 1 726 ? 189.685 201.022 145.927 1.00 137.39 726 SER A O 1
ATOM 5815 N N . ALA A 1 727 ? 187.778 200.268 146.864 1.00 128.06 727 ALA A N 1
ATOM 5816 C CA . ALA A 1 727 ? 188.067 198.854 146.707 1.00 125.54 727 ALA A CA 1
ATOM 5817 C C . ALA A 1 727 ? 186.807 198.160 146.215 1.00 127.78 727 ALA A C 1
ATOM 5818 O O . ALA A 1 727 ? 185.697 198.676 146.364 1.00 132.50 727 ALA A O 1
ATOM 5820 N N . TYR A 1 728 ? 186.986 196.989 145.599 1.00 118.83 728 TYR A N 1
ATOM 5821 C CA . TYR A 1 728 ? 185.832 196.261 145.081 1.00 116.23 728 TYR A CA 1
ATOM 5822 C C . TYR A 1 728 ? 184.886 195.857 146.198 1.00 117.29 728 TYR A C 1
ATOM 5823 O O . TYR A 1 728 ? 183.681 195.712 145.972 1.00 116.51 728 TYR A O 1
ATOM 5832 N N . GLN A 1 729 ? 185.411 195.685 147.407 1.00 128.65 729 GLN A N 1
ATOM 5833 C CA . GLN A 1 729 ? 184.593 195.200 148.506 1.00 131.24 729 GLN A CA 1
ATOM 5834 C C . GLN A 1 729 ? 183.852 196.336 149.197 1.00 133.72 729 GLN A C 1
ATOM 5835 O O . GLN A 1 729 ? 182.693 196.171 149.591 1.00 135.00 729 GLN A O 1
ATOM 5841 N N . THR A 1 730 ? 184.495 197.498 149.340 1.00 133.63 730 THR A N 1
ATOM 5842 C CA . THR A 1 730 ? 183.887 198.596 150.081 1.00 132.51 730 THR A CA 1
ATOM 5843 C C . THR A 1 730 ? 182.685 199.194 149.369 1.00 134.54 730 THR A C 1
ATOM 5844 O O . THR A 1 730 ? 181.889 199.884 150.014 1.00 138.85 730 THR A O 1
ATOM 5848 N N . ILE A 1 731 ? 182.535 198.960 148.068 1.00 133.87 731 ILE A N 1
ATOM 5849 C CA . ILE A 1 731 ? 181.374 199.421 147.314 1.00 134.72 731 ILE A CA 1
ATOM 5850 C C . ILE A 1 731 ? 180.845 198.255 146.481 1.00 135.15 731 ILE A C 1
ATOM 5851 O O . ILE A 1 731 ? 181.411 197.917 145.435 1.00 138.99 731 ILE A O 1
ATOM 5856 N N . GLY A 1 732 ? 179.790 197.605 146.970 1.00 131.46 732 GLY A N 1
ATOM 5857 C CA . GLY A 1 732 ? 179.213 196.459 146.308 1.00 131.57 732 GLY A CA 1
ATOM 5858 C C . GLY A 1 732 ? 177.899 196.784 145.620 1.00 131.27 732 GLY A C 1
ATOM 5859 O O . GLY A 1 732 ? 177.567 197.938 145.345 1.00 127.69 732 GLY A O 1
ATOM 5860 N N . ILE A 1 733 ? 177.140 195.725 145.342 1.00 136.93 733 ILE A N 1
ATOM 5861 C CA . ILE A 1 733 ? 175.813 195.894 144.769 1.00 141.07 733 ILE A CA 1
ATOM 5862 C C . ILE A 1 733 ? 174.878 196.475 145.820 1.00 145.95 733 ILE A C 1
ATOM 5863 O O . ILE A 1 733 ? 174.986 196.172 147.017 1.00 145.61 733 ILE A O 1
ATOM 5868 N N . GLY A 1 734 ? 173.961 197.330 145.380 1.00 151.60 734 GLY A N 1
ATOM 5869 C CA . GLY A 1 734 ? 173.111 198.072 146.282 1.00 147.97 734 GLY A CA 1
ATOM 5870 C C . GLY A 1 734 ? 173.611 199.450 146.649 1.00 148.24 734 GLY A C 1
ATOM 5871 O O . GLY A 1 734 ? 173.059 200.064 147.569 1.00 149.16 734 GLY A O 1
ATOM 5872 N N . GLN A 1 735 ? 174.642 199.951 145.974 1.00 143.14 735 GLN A N 1
ATOM 5873 C CA . GLN A 1 735 ? 175.192 201.271 146.236 1.00 144.33 735 GLN A CA 1
ATOM 5874 C C . GLN A 1 735 ? 175.071 202.141 144.992 1.00 146.10 735 GLN A C 1
ATOM 5875 O O . GLN A 1 735 ? 175.192 201.667 143.859 1.00 144.73 735 GLN A O 1
ATOM 5881 N N . ASN A 1 736 ? 174.827 203.427 145.220 1.00 146.20 736 ASN A N 1
ATOM 5882 C CA . ASN A 1 736 ? 174.504 204.371 144.164 1.00 143.08 736 ASN A CA 1
ATOM 5883 C C . ASN A 1 736 ? 175.753 205.116 143.719 1.00 140.18 736 ASN A C 1
ATOM 5884 O O . ASN A 1 736 ? 176.662 205.370 144.514 1.00 139.44 736 ASN A O 1
ATOM 5889 N N . LEU A 1 737 ? 175.793 205.459 142.434 1.00 147.43 737 LEU A N 1
ATOM 5890 C CA . LEU A 1 737 ? 176.954 206.110 141.840 1.00 150.92 737 LEU A CA 1
ATOM 5891 C C . LEU A 1 737 ? 176.515 207.203 140.875 1.00 153.04 737 LEU A C 1
ATOM 5892 O O . LEU A 1 737 ? 177.056 207.341 139.773 1.00 148.86 737 LEU A O 1
ATOM 5897 N N . GLN A 1 738 ? 175.527 207.996 141.275 1.00 158.27 738 GLN A N 1
ATOM 5898 C CA . GLN A 1 738 ? 174.963 209.023 140.414 1.00 157.65 738 GLN A CA 1
ATOM 5899 C C . GLN A 1 738 ? 174.934 210.359 141.142 1.00 157.89 738 GLN A C 1
ATOM 5900 O O . GLN A 1 738 ? 174.771 210.417 142.363 1.00 156.15 738 GLN A O 1
ATOM 5906 N N . HIS A 1 739 ? 175.096 211.437 140.376 1.00 168.61 739 HIS A N 1
ATOM 5907 C CA . HIS A 1 739 ? 175.075 212.784 140.926 1.00 167.77 739 HIS A CA 1
ATOM 5908 C C . HIS A 1 739 ? 174.176 213.654 140.062 1.00 167.19 739 HIS A C 1
ATOM 5909 O O . HIS A 1 739 ? 173.736 213.251 138.982 1.00 165.34 739 HIS A O 1
ATOM 5916 N N . GLU A 1 740 ? 173.908 214.862 140.547 1.00 168.28 740 GLU A N 1
ATOM 5917 C CA . GLU A 1 740 ? 173.112 215.811 139.791 1.00 168.96 740 GLU A CA 1
ATOM 5918 C C . GLU A 1 740 ? 173.902 216.319 138.590 1.00 168.15 740 GLU A C 1
ATOM 5919 O O . GLU A 1 740 ? 175.134 216.273 138.553 1.00 167.25 740 GLU A O 1
ATOM 5925 N N . MET A 1 741 ? 173.169 216.801 137.592 1.00 171.01 741 MET A N 1
ATOM 5926 C CA . MET A 1 741 ? 173.757 217.197 136.317 1.00 170.43 741 MET A CA 1
ATOM 5927 C C . MET A 1 741 ? 174.361 218.588 136.459 1.00 170.63 741 MET A C 1
ATOM 5928 O O . MET A 1 741 ? 173.648 219.593 136.478 1.00 171.03 741 MET A O 1
ATOM 5933 N N . ASN A 1 742 ? 175.685 218.645 136.561 1.00 170.88 742 ASN A N 1
ATOM 5934 C CA . ASN A 1 742 ? 176.394 219.915 136.571 1.00 172.99 742 ASN A CA 1
ATOM 5935 C C . ASN A 1 742 ? 176.271 220.585 135.205 1.00 171.51 742 ASN A C 1
ATOM 5936 O O . ASN A 1 742 ? 175.885 219.962 134.213 1.00 169.35 742 ASN A O 1
ATOM 5941 N N . GLU A 1 743 ? 176.585 221.883 135.165 1.00 173.76 743 GLU A N 1
ATOM 5942 C CA . GLU A 1 743 ? 176.557 222.617 133.904 1.00 173.01 743 GLU A CA 1
ATOM 5943 C C . GLU A 1 743 ? 177.412 221.927 132.852 1.00 172.66 743 GLU A C 1
ATOM 5944 O O . GLU A 1 743 ? 177.003 221.785 131.694 1.00 172.94 743 GLU A O 1
ATOM 5950 N N . PHE A 1 744 ? 178.609 221.488 133.243 1.00 169.99 744 PHE A N 1
ATOM 5951 C CA . PHE A 1 744 ? 179.465 220.759 132.316 1.00 171.01 744 PHE A CA 1
ATOM 5952 C C . PHE A 1 744 ? 178.790 219.470 131.867 1.00 171.65 744 PHE A C 1
ATOM 5953 O O . PHE A 1 744 ? 178.873 219.089 130.693 1.00 170.66 744 PHE A O 1
ATOM 5961 N N . GLU A 1 745 ? 178.113 218.786 132.793 1.00 177.07 745 GLU A N 1
ATOM 5962 C CA . GLU A 1 745 ? 177.262 217.662 132.420 1.00 178.61 745 GLU A CA 1
ATOM 5963 C C . GLU A 1 745 ? 176.022 218.120 131.662 1.00 178.43 745 GLU A C 1
ATOM 5964 O O . GLU A 1 745 ? 175.568 217.428 130.745 1.00 177.76 745 GLU A O 1
ATOM 5970 N N . ARG A 1 746 ? 175.466 219.279 132.029 1.00 174.16 746 ARG A N 1
ATOM 5971 C CA . ARG A 1 746 ? 174.221 219.743 131.422 1.00 172.50 746 ARG A CA 1
ATOM 5972 C C . ARG A 1 746 ? 174.383 219.971 129.926 1.00 172.27 746 ARG A C 1
ATOM 5973 O O . ARG A 1 746 ? 173.491 219.638 129.138 1.00 167.73 746 ARG A O 1
ATOM 5981 N N . GLU A 1 747 ? 175.511 220.543 129.521 1.00 177.53 747 GLU A N 1
ATOM 5982 C CA . GLU A 1 747 ? 175.791 220.826 128.121 1.00 175.20 747 GLU A CA 1
ATOM 5983 C C . GLU A 1 747 ? 176.404 219.644 127.380 1.00 173.80 747 GLU A C 1
ATOM 5984 O O . GLU A 1 747 ? 176.684 219.761 126.183 1.00 170.86 747 GLU A O 1
ATOM 5990 N N . GLN A 1 748 ? 176.615 218.514 128.053 1.00 174.57 748 GLN A N 1
ATOM 5991 C CA . GLN A 1 748 ? 177.147 217.312 127.418 1.00 174.15 748 GLN A CA 1
ATOM 5992 C C . GLN A 1 748 ? 176.399 216.078 127.904 1.00 176.74 748 GLN A C 1
ATOM 5993 O O . GLN A 1 748 ? 177.007 215.056 128.240 1.00 177.07 748 GLN A O 1
ATOM 5999 N N . ALA A 1 749 ? 175.073 216.153 127.952 1.00 179.36 749 ALA A N 1
ATOM 6000 C CA . ALA A 1 749 ? 174.245 215.073 128.469 1.00 177.67 749 ALA A CA 1
ATOM 6001 C C . ALA A 1 749 ? 173.434 214.424 127.354 1.00 176.70 749 ALA A C 1
ATOM 6002 O O . ALA A 1 749 ? 173.289 214.963 126.253 1.00 175.38 749 ALA A O 1
ATOM 6004 N N . ALA A 1 750 ? 172.902 213.244 127.662 1.00 161.94 750 ALA A N 1
ATOM 6005 C CA . ALA A 1 750 ? 172.020 212.521 126.757 1.00 160.50 750 ALA A CA 1
ATOM 6006 C C . ALA A 1 750 ? 171.134 211.606 127.586 1.00 161.33 750 ALA A C 1
ATOM 6007 O O . ALA A 1 750 ? 171.449 211.280 128.733 1.00 160.96 750 ALA A O 1
ATOM 6009 N N . ASN A 1 751 ? 170.020 211.191 126.989 1.00 170.53 751 ASN A N 1
ATOM 6010 C CA . ASN A 1 751 ? 169.036 210.364 127.672 1.00 172.01 751 ASN A CA 1
ATOM 6011 C C . ASN A 1 751 ? 168.765 209.101 126.871 1.00 171.68 751 ASN A C 1
ATOM 6012 O O . ASN A 1 751 ? 168.684 209.138 125.640 1.00 169.23 751 ASN A O 1
ATOM 6017 N N . ILE A 1 752 ? 168.629 207.984 127.581 1.00 181.79 752 ILE A N 1
ATOM 6018 C CA . ILE A 1 752 ? 168.312 206.701 126.966 1.00 181.67 752 ILE A CA 1
ATOM 6019 C C . ILE A 1 752 ? 167.031 206.162 127.587 1.00 182.86 752 ILE A C 1
ATOM 6020 O O . ILE A 1 752 ? 166.853 204.946 127.718 1.00 184.34 752 ILE A O 1
ATOM 6025 N N . ALA A 1 753 ? 166.130 207.064 127.967 1.00 184.74 753 ALA A N 1
ATOM 6026 C CA . ALA A 1 753 ? 164.923 206.664 128.669 1.00 184.98 753 ALA A CA 1
ATOM 6027 C C . ALA A 1 753 ? 164.044 205.787 127.777 1.00 185.70 753 ALA A C 1
ATOM 6028 O O . ALA A 1 753 ? 163.985 205.981 126.560 1.00 184.14 753 ALA A O 1
ATOM 6030 N N . PRO A 1 754 ? 163.355 204.804 128.360 1.00 190.04 754 PRO A N 1
ATOM 6031 C CA . PRO A 1 754 ? 162.408 204.001 127.577 1.00 187.84 754 PRO A CA 1
ATOM 6032 C C . PRO A 1 754 ? 161.128 204.765 127.283 1.00 189.03 754 PRO A C 1
ATOM 6033 O O . PRO A 1 754 ? 161.028 205.958 127.582 1.00 189.31 754 PRO A O 1
ATOM 6037 N N . LYS A 1 755 ? 160.144 204.090 126.696 1.00 183.18 755 LYS A N 1
ATOM 6038 C CA . LYS A 1 755 ? 158.871 204.706 126.350 1.00 181.62 755 LYS A CA 1
ATOM 6039 C C . LYS A 1 755 ? 157.823 204.360 127.400 1.00 181.74 755 LYS A C 1
ATOM 6040 O O . LYS A 1 755 ? 157.697 203.197 127.799 1.00 181.52 755 LYS A O 1
ATOM 6046 N N . GLY A 1 756 ? 157.079 205.369 127.842 1.00 191.48 756 GLY A N 1
ATOM 6047 C CA . GLY A 1 756 ? 156.043 205.192 128.837 1.00 191.83 756 GLY A CA 1
ATOM 6048 C C . GLY A 1 756 ? 156.358 205.725 130.219 1.00 193.15 756 GLY A C 1
ATOM 6049 O O . GLY A 1 756 ? 155.585 205.469 131.150 1.00 192.34 756 GLY A O 1
ATOM 6050 N N . VAL A 1 757 ? 157.458 206.454 130.387 1.00 196.32 757 VAL A N 1
ATOM 6051 C CA . VAL A 1 757 ? 157.867 206.993 131.678 1.00 196.00 757 VAL A CA 1
ATOM 6052 C C . VAL A 1 757 ? 157.976 208.506 131.559 1.00 196.14 757 VAL A C 1
ATOM 6053 O O . VAL A 1 757 ? 158.446 209.026 130.541 1.00 195.15 757 VAL A O 1
ATOM 6057 N N . SER A 1 758 ? 157.541 209.209 132.602 1.00 196.01 758 SER A N 1
ATOM 6058 C CA . SER A 1 758 ? 157.534 210.664 132.600 1.00 195.75 758 SER A CA 1
ATOM 6059 C C . SER A 1 758 ? 158.959 211.207 132.704 1.00 197.18 758 SER A C 1
ATOM 6060 O O . SER A 1 758 ? 159.947 210.467 132.673 1.00 196.25 758 SER A O 1
ATOM 6063 N N . LYS A 1 759 ? 159.061 212.530 132.825 1.00 195.01 759 LYS A N 1
ATOM 6064 C CA . LYS A 1 759 ? 160.343 213.217 132.902 1.00 193.74 759 LYS A CA 1
ATOM 6065 C C . LYS A 1 759 ? 160.754 213.550 134.331 1.00 194.08 759 LYS A C 1
ATOM 6066 O O . LYS A 1 759 ? 161.736 214.272 134.528 1.00 193.30 759 LYS A O 1
ATOM 6072 N N . SER A 1 760 ? 160.030 213.047 135.330 1.00 197.20 760 SER A N 1
ATOM 6073 C CA . SER A 1 760 ? 160.337 213.344 136.724 1.00 195.87 760 SER A CA 1
ATOM 6074 C C . SER A 1 760 ? 160.529 212.071 137.538 1.00 195.49 760 SER A C 1
ATOM 6075 O O . SER A 1 760 ? 160.393 212.087 138.764 1.00 194.16 760 SER A O 1
ATOM 6078 N N . ASP A 1 761 ? 160.851 210.963 136.875 1.00 191.09 761 ASP A N 1
ATOM 6079 C CA . ASP A 1 761 ? 161.099 209.719 137.586 1.00 191.01 761 ASP A CA 1
ATOM 6080 C C . ASP A 1 761 ? 162.410 209.799 138.362 1.00 191.22 761 ASP A C 1
ATOM 6081 O O . ASP A 1 761 ? 163.262 210.659 138.116 1.00 188.86 761 ASP A O 1
ATOM 6086 N N . ARG A 1 762 ? 162.561 208.877 139.318 1.00 190.69 762 ARG A N 1
ATOM 6087 C CA . ARG A 1 762 ? 163.764 208.842 140.142 1.00 190.23 762 ARG A CA 1
ATOM 6088 C C . ARG A 1 762 ? 165.008 208.623 139.291 1.00 189.08 762 ARG A C 1
ATOM 6089 O O . ARG A 1 762 ? 166.053 209.236 139.534 1.00 187.16 762 ARG A O 1
ATOM 6097 N N . ARG A 1 763 ? 164.910 207.759 138.285 1.00 178.39 763 ARG A N 1
ATOM 6098 C CA . ARG A 1 763 ? 166.016 207.488 137.379 1.00 177.57 763 ARG A CA 1
ATOM 6099 C C . ARG A 1 763 ? 166.130 208.517 136.263 1.00 177.40 763 ARG A C 1
ATOM 6100 O O . ARG A 1 763 ? 167.056 208.427 135.450 1.00 175.91 763 ARG A O 1
ATOM 6108 N N . GLN A 1 764 ? 165.220 209.486 136.205 1.00 178.39 764 GLN A N 1
ATOM 6109 C CA . GLN A 1 764 ? 165.222 210.473 135.136 1.00 177.26 764 GLN A CA 1
ATOM 6110 C C . GLN A 1 764 ? 166.048 211.711 135.459 1.00 176.10 764 GLN A C 1
ATOM 6111 O O . GLN A 1 764 ? 166.565 212.349 134.535 1.00 175.41 764 GLN A O 1
ATOM 6117 N N . HIS A 1 765 ? 166.195 212.063 136.733 1.00 173.40 765 HIS A N 1
ATOM 6118 C CA . HIS A 1 765 ? 166.896 213.277 137.137 1.00 175.62 765 HIS A CA 1
ATOM 6119 C C . HIS A 1 765 ? 168.238 212.978 137.798 1.00 176.37 765 HIS A C 1
ATOM 6120 O O . HIS A 1 765 ? 168.682 213.702 138.689 1.00 177.09 765 HIS A O 1
ATOM 6127 N N . THR A 1 766 ? 168.898 211.903 137.370 1.00 173.13 766 THR A N 1
ATOM 6128 C CA . THR A 1 766 ? 170.243 211.579 137.826 1.00 172.32 766 THR A CA 1
ATOM 6129 C C . THR A 1 766 ? 171.087 211.147 136.635 1.00 171.89 766 THR A C 1
ATOM 6130 O O . THR A 1 766 ? 170.565 210.640 135.639 1.00 171.36 766 THR A O 1
ATOM 6134 N N . ILE A 1 767 ? 172.402 211.343 136.751 1.00 170.23 767 ILE A N 1
ATOM 6135 C CA . ILE A 1 767 ? 173.330 211.076 135.661 1.00 170.97 767 ILE A CA 1
ATOM 6136 C C . ILE A 1 767 ? 174.404 210.104 136.134 1.00 173.44 767 ILE A C 1
ATOM 6137 O O . ILE A 1 767 ? 174.639 209.930 137.331 1.00 171.13 767 ILE A O 1
ATOM 6142 N N . ASP A 1 768 ? 175.059 209.463 135.166 1.00 172.30 768 ASP A N 1
ATOM 6143 C CA . ASP A 1 768 ? 176.010 208.399 135.444 1.00 169.67 768 ASP A CA 1
ATOM 6144 C C . ASP A 1 768 ? 177.449 208.913 135.386 1.00 166.74 768 ASP A C 1
ATOM 6145 O O . ASP A 1 768 ? 177.714 210.093 135.143 1.00 167.90 768 ASP A O 1
ATOM 6150 N N . LEU A 1 769 ? 178.391 208.002 135.601 1.00 151.00 769 LEU A N 1
ATOM 6151 C CA . LEU A 1 769 ? 179.795 208.325 135.788 1.00 152.65 769 LEU A CA 1
ATOM 6152 C C . LEU A 1 769 ? 180.554 208.220 134.467 1.00 153.77 769 LEU A C 1
ATOM 6153 O O . LEU A 1 769 ? 180.075 207.637 133.493 1.00 153.90 769 LEU A O 1
ATOM 6158 N N . ALA A 1 770 ? 181.751 208.814 134.439 1.00 153.17 770 ALA A N 1
ATOM 6159 C CA . ALA A 1 770 ? 182.496 209.013 133.201 1.00 153.72 770 ALA A CA 1
ATOM 6160 C C . ALA A 1 770 ? 183.528 207.931 132.903 1.00 154.12 770 ALA A C 1
ATOM 6161 O O . ALA A 1 770 ? 184.132 207.962 131.827 1.00 153.05 770 ALA A O 1
ATOM 6163 N N . GLY A 1 771 ? 183.752 206.990 133.804 1.00 158.59 771 GLY A N 1
ATOM 6164 C CA . GLY A 1 771 ? 184.698 205.926 133.537 1.00 158.39 771 GLY A CA 1
ATOM 6165 C C . GLY A 1 771 ? 185.372 205.453 134.801 1.00 159.26 771 GLY A C 1
ATOM 6166 O O . GLY A 1 771 ? 185.586 206.205 135.750 1.00 162.08 771 GLY A O 1
ATOM 6167 N N . MET A 1 772 ? 185.727 204.172 134.804 1.00 148.08 772 MET A N 1
ATOM 6168 C CA . MET A 1 772 ? 186.342 203.542 135.961 1.00 145.54 772 MET A CA 1
ATOM 6169 C C . MET A 1 772 ? 187.745 203.065 135.619 1.00 146.71 772 MET A C 1
ATOM 6170 O O . MET A 1 772 ? 188.084 202.859 134.452 1.00 145.61 772 MET A O 1
ATOM 6175 N N . TYR A 1 773 ? 188.559 202.903 136.656 1.00 142.04 773 TYR A N 1
ATOM 6176 C CA . TYR A 1 773 ? 189.827 202.192 136.565 1.00 140.87 773 TYR A CA 1
ATOM 6177 C C . TYR A 1 773 ? 189.666 200.862 137.282 1.00 143.03 773 TYR A C 1
ATOM 6178 O O . TYR A 1 773 ? 189.245 200.827 138.443 1.00 143.12 773 TYR A O 1
ATOM 6187 N N . LEU A 1 774 ? 189.997 199.777 136.593 1.00 134.45 774 LEU A N 1
ATOM 6188 C CA . LEU A 1 774 ? 189.781 198.428 137.098 1.00 134.06 774 LEU A CA 1
ATOM 6189 C C . LEU A 1 774 ? 191.129 197.801 137.431 1.00 133.06 774 LEU A C 1
ATOM 6190 O O . LEU A 1 774 ? 191.870 197.393 136.532 1.00 129.68 774 LEU A O 1
ATOM 6195 N N . GLY A 1 775 ? 191.446 197.724 138.719 1.00 136.29 775 GLY A N 1
ATOM 6196 C CA . GLY A 1 775 ? 192.629 197.026 139.167 1.00 134.53 775 GLY A CA 1
ATOM 6197 C C . GLY A 1 775 ? 192.378 195.534 139.270 1.00 136.52 775 GLY A C 1
ATOM 6198 O O . GLY A 1 775 ? 191.287 195.032 138.999 1.00 138.82 775 GLY A O 1
ATOM 6199 N N . GLU A 1 776 ? 193.404 194.798 139.664 1.00 132.42 776 GLU A N 1
ATOM 6200 C CA . GLU A 1 776 ? 193.278 193.353 139.703 1.00 128.84 776 GLU A CA 1
ATOM 6201 C C . GLU A 1 776 ? 192.474 192.886 140.881 1.00 131.31 776 GLU A C 1
ATOM 6202 O O . GLU A 1 776 ? 192.856 193.115 142.018 1.00 133.52 776 GLU A O 1
ATOM 6208 N N . VAL A 1 777 ? 191.356 192.227 140.614 1.00 118.42 777 VAL A N 1
ATOM 6209 C CA . VAL A 1 777 ? 190.574 191.675 141.698 1.00 120.19 777 VAL A CA 1
ATOM 6210 C C . VAL A 1 777 ? 191.305 190.439 142.131 1.00 119.10 777 VAL A C 1
ATOM 6211 O O . VAL A 1 777 ? 191.812 189.689 141.309 1.00 117.11 777 VAL A O 1
ATOM 6215 N N . THR A 1 778 ? 191.413 190.238 143.428 1.00 133.51 778 THR A N 1
ATOM 6216 C CA . THR A 1 778 ? 192.184 189.112 143.895 1.00 140.45 778 THR A CA 1
ATOM 6217 C C . THR A 1 778 ? 191.448 188.367 144.946 1.00 139.41 778 THR A C 1
ATOM 6218 O O . THR A 1 778 ? 190.331 188.741 145.299 1.00 137.01 778 THR A O 1
ATOM 6222 N N . HIS A 1 779 ? 192.052 187.288 145.419 1.00 128.71 779 HIS A N 1
ATOM 6223 C CA . HIS A 1 779 ? 191.471 186.552 146.526 1.00 128.75 779 HIS A CA 1
ATOM 6224 C C . HIS A 1 779 ? 190.221 185.736 146.239 1.00 124.85 779 HIS A C 1
ATOM 6225 O O . HIS A 1 779 ? 189.522 185.349 147.168 1.00 123.36 779 HIS A O 1
ATOM 6232 N N . ILE A 1 780 ? 189.909 185.480 144.976 1.00 100.25 780 ILE A N 1
ATOM 6233 C CA . ILE A 1 780 ? 188.808 184.564 144.699 1.00 100.03 780 ILE A CA 1
ATOM 6234 C C . ILE A 1 780 ? 189.019 183.253 145.440 1.00 106.21 780 ILE A C 1
ATOM 6235 O O . ILE A 1 780 ? 188.096 182.712 146.060 1.00 106.08 780 ILE A O 1
ATOM 6240 N N . LEU A 1 781 ? 190.239 182.729 145.397 1.00 95.92 781 LEU A N 1
ATOM 6241 C CA . LEU A 1 781 ? 190.600 181.533 146.141 1.00 88.52 781 LEU A CA 1
ATOM 6242 C C . LEU A 1 781 ? 191.377 181.920 147.389 1.00 93.31 781 LEU A C 1
ATOM 6243 O O . LEU A 1 781 ? 192.229 182.809 147.350 1.00 99.81 781 LEU A O 1
ATOM 6248 N N . SER A 1 782 ? 191.080 181.245 148.495 1.00 93.52 782 SER A N 1
ATOM 6249 C CA . SER A 1 782 ? 191.759 181.540 149.746 1.00 93.68 782 SER A CA 1
ATOM 6250 C C . SER A 1 782 ? 193.238 181.190 149.647 1.00 96.06 782 SER A C 1
ATOM 6251 O O . SER A 1 782 ? 193.634 180.250 148.955 1.00 94.86 782 SER A O 1
ATOM 6254 N N . SER A 1 783 ? 194.059 181.968 150.350 1.00 102.73 783 SER A N 1
ATOM 6255 C CA . SER A 1 783 ? 195.502 181.773 150.363 1.00 101.65 783 SER A CA 1
ATOM 6256 C C . SER A 1 783 ? 196.063 181.905 151.772 1.00 102.77 783 SER A C 1
ATOM 6257 O O . SER A 1 783 ? 197.146 182.459 151.962 1.00 111.71 783 SER A O 1
ATOM 6260 N N . ASN A 1 784 ? 195.339 181.413 152.771 1.00 105.36 784 ASN A N 1
ATOM 6261 C CA . ASN A 1 784 ? 195.819 181.474 154.147 1.00 109.95 784 ASN A CA 1
ATOM 6262 C C . ASN A 1 784 ? 196.911 180.434 154.345 1.00 110.21 784 ASN A C 1
ATOM 6263 O O . ASN A 1 784 ? 196.651 179.229 154.278 1.00 111.54 784 ASN A O 1
ATOM 6268 N N . LEU A 1 785 ? 198.142 180.898 154.581 1.00 112.89 785 LEU A N 1
ATOM 6269 C CA . LEU A 1 785 ? 199.264 179.976 154.689 1.00 110.59 785 LEU A CA 1
ATOM 6270 C C . LEU A 1 785 ? 199.153 179.030 155.882 1.00 117.00 785 LEU A C 1
ATOM 6271 O O . LEU A 1 785 ? 199.292 177.814 155.688 1.00 121.25 785 LEU A O 1
ATOM 6276 N N . PRO A 1 786 ? 198.909 179.501 157.119 1.00 109.79 786 PRO A N 1
ATOM 6277 C CA . PRO A 1 786 ? 198.944 178.567 158.254 1.00 106.26 786 PRO A CA 1
ATOM 6278 C C . PRO A 1 786 ? 197.746 177.636 158.255 1.00 109.38 786 PRO A C 1
ATOM 6279 O O . PRO A 1 786 ? 196.759 177.883 158.953 1.00 109.47 786 PRO A O 1
ATOM 6283 N N . PHE A 1 787 ? 197.819 176.566 157.469 1.00 97.19 787 PHE A N 1
ATOM 6284 C CA . PHE A 1 787 ? 196.691 175.653 157.317 1.00 94.56 787 PHE A CA 1
ATOM 6285 C C . PHE A 1 787 ? 196.472 174.904 158.621 1.00 95.93 787 PHE A C 1
ATOM 6286 O O . PHE A 1 787 ? 197.220 173.988 158.962 1.00 98.32 787 PHE A O 1
ATOM 6294 N N . ARG A 1 788 ? 195.438 175.291 159.352 1.00 91.40 788 ARG A N 1
ATOM 6295 C CA . ARG A 1 788 ? 195.047 174.642 160.590 1.00 89.62 788 ARG A CA 1
ATOM 6296 C C . ARG A 1 788 ? 193.600 174.181 160.477 1.00 92.47 788 ARG A C 1
ATOM 6297 O O . ARG A 1 788 ? 192.916 174.447 159.489 1.00 99.29 788 ARG A O 1
ATOM 6305 N N . MET A 1 789 ? 193.131 173.479 161.505 1.00 88.49 789 MET A N 1
ATOM 6306 C CA . MET A 1 789 ? 191.748 173.013 161.537 1.00 84.70 789 MET A CA 1
ATOM 6307 C C . MET A 1 789 ? 190.884 174.138 162.095 1.00 84.87 789 MET A C 1
ATOM 6308 O O . MET A 1 789 ? 190.423 174.119 163.238 1.00 89.37 789 MET A O 1
ATOM 6313 N N . ASP A 1 790 ? 190.675 175.149 161.259 1.00 88.17 790 ASP A N 1
ATOM 6314 C CA . ASP A 1 790 ? 189.825 176.277 161.611 1.00 88.89 790 ASP A CA 1
ATOM 6315 C C . ASP A 1 790 ? 188.975 176.661 160.410 1.00 94.02 790 ASP A C 1
ATOM 6316 O O . ASP A 1 790 ? 188.911 175.914 159.430 1.00 104.32 790 ASP A O 1
ATOM 6321 N N . ALA A 1 791 ? 188.316 177.817 160.474 1.00 80.15 791 ALA A N 1
ATOM 6322 C CA . ALA A 1 791 ? 187.415 178.205 159.396 1.00 79.25 791 ALA A CA 1
ATOM 6323 C C . ALA A 1 791 ? 188.163 178.396 158.083 1.00 88.60 791 ALA A C 1
ATOM 6324 O O . ALA A 1 791 ? 187.670 178.007 157.020 1.00 98.04 791 ALA A O 1
ATOM 6326 N N . ALA A 1 792 ? 189.352 178.997 158.133 1.00 81.02 792 ALA A N 1
ATOM 6327 C CA . ALA A 1 792 ? 190.097 179.258 156.906 1.00 83.32 792 ALA A CA 1
ATOM 6328 C C . ALA A 1 792 ? 190.543 177.966 156.230 1.00 89.37 792 ALA A C 1
ATOM 6329 O O . ALA A 1 792 ? 190.459 177.840 155.002 1.00 96.38 792 ALA A O 1
ATOM 6331 N N . GLY A 1 793 ? 191.029 176.999 157.008 1.00 77.04 793 GLY A N 1
ATOM 6332 C CA . GLY A 1 793 ? 191.450 175.740 156.418 1.00 80.43 793 GLY A CA 1
ATOM 6333 C C . GLY A 1 793 ? 190.298 174.972 155.802 1.00 87.34 793 GLY A C 1
ATOM 6334 O O . GLY A 1 793 ? 190.419 174.421 154.700 1.00 95.97 793 GLY A O 1
ATOM 6335 N N . LEU A 1 794 ? 189.165 174.920 156.502 1.00 74.32 794 LEU A N 1
ATOM 6336 C CA . LEU A 1 794 ? 187.987 174.298 155.920 1.00 74.97 794 LEU A CA 1
ATOM 6337 C C . LEU A 1 794 ? 187.558 175.016 154.655 1.00 79.13 794 LEU A C 1
ATOM 6338 O O . LEU A 1 794 ? 187.164 174.375 153.680 1.00 92.78 794 LEU A O 1
ATOM 6343 N N . ARG A 1 795 ? 187.623 176.346 154.646 1.00 61.67 795 ARG A N 1
ATOM 6344 C CA . ARG A 1 795 ? 187.252 177.082 153.446 1.00 63.85 795 ARG A CA 1
ATOM 6345 C C . ARG A 1 795 ? 188.154 176.712 152.279 1.00 76.22 795 ARG A C 1
ATOM 6346 O O . ARG A 1 795 ? 187.682 176.515 151.155 1.00 80.68 795 ARG A O 1
ATOM 6354 N N . SER A 1 796 ? 189.458 176.600 152.528 1.00 76.24 796 SER A N 1
ATOM 6355 C CA . SER A 1 796 ? 190.383 176.230 151.460 1.00 76.23 796 SER A CA 1
ATOM 6356 C C . SER A 1 796 ? 190.065 174.844 150.914 1.00 81.40 796 SER A C 1
ATOM 6357 O O . SER A 1 796 ? 189.956 174.645 149.693 1.00 91.49 796 SER A O 1
ATOM 6360 N N . ILE A 1 797 ? 189.897 173.871 151.810 1.00 75.14 797 ILE A N 1
ATOM 6361 C CA . ILE A 1 797 ? 189.635 172.506 151.366 1.00 69.61 797 ILE A CA 1
ATOM 6362 C C . ILE A 1 797 ? 188.302 172.433 150.634 1.00 75.63 797 ILE A C 1
ATOM 6363 O O . ILE A 1 797 ? 188.157 171.703 149.647 1.00 83.57 797 ILE A O 1
ATOM 6368 N N . ILE A 1 798 ? 187.314 173.199 151.093 1.00 69.61 798 ILE A N 1
ATOM 6369 C CA . ILE A 1 798 ? 185.995 173.164 150.476 1.00 64.13 798 ILE A CA 1
ATOM 6370 C C . ILE A 1 798 ? 186.034 173.790 149.092 1.00 72.48 798 ILE A C 1
ATOM 6371 O O . ILE A 1 798 ? 185.386 173.302 148.162 1.00 84.77 798 ILE A O 1
ATOM 6376 N N . GLU A 1 799 ? 186.796 174.872 148.921 1.00 77.00 799 GLU A N 1
ATOM 6377 C CA . GLU A 1 799 ? 186.951 175.436 147.584 1.00 76.95 799 GLU A CA 1
ATOM 6378 C C . GLU A 1 799 ? 187.611 174.438 146.648 1.00 77.41 799 GLU A C 1
ATOM 6379 O O . GLU A 1 799 ? 187.209 174.304 145.485 1.00 86.11 799 GLU A O 1
ATOM 6385 N N . GLN A 1 800 ? 188.626 173.725 147.132 1.00 67.58 800 GLN A N 1
ATOM 6386 C CA . GLN A 1 800 ? 189.274 172.743 146.269 1.00 61.95 800 GLN A CA 1
ATOM 6387 C C . GLN A 1 800 ? 188.328 171.604 145.911 1.00 71.03 800 GLN A C 1
ATOM 6388 O O . GLN A 1 800 ? 188.315 171.135 144.768 1.00 83.38 800 GLN A O 1
ATOM 6394 N N . GLU A 1 801 ? 187.526 171.145 146.872 1.00 71.58 801 GLU A N 1
ATOM 6395 C CA . GLU A 1 801 ? 186.552 170.101 146.575 1.00 70.71 801 GLU A CA 1
ATOM 6396 C C . GLU A 1 801 ? 185.524 170.585 145.565 1.00 77.72 801 GLU A C 1
ATOM 6397 O O . GLU A 1 801 ? 185.135 169.843 144.656 1.00 85.34 801 GLU A O 1
ATOM 6403 N N . TYR A 1 802 ? 185.070 171.829 145.712 1.00 70.84 802 TYR A N 1
ATOM 6404 C CA . TYR A 1 802 ? 184.134 172.401 144.755 1.00 58.80 802 TYR A CA 1
ATOM 6405 C C . TYR A 1 802 ? 184.729 172.424 143.362 1.00 69.58 802 TYR A C 1
ATOM 6406 O O . TYR A 1 802 ? 184.050 172.099 142.384 1.00 82.46 802 TYR A O 1
ATOM 6415 N N . LEU A 1 803 ? 185.996 172.816 143.252 1.00 64.55 803 LEU A N 1
ATOM 6416 C CA . LEU A 1 803 ? 186.651 172.806 141.951 1.00 58.81 803 LEU A CA 1
ATOM 6417 C C . LEU A 1 803 ? 186.723 171.395 141.391 1.00 63.00 803 LEU A C 1
ATOM 6418 O O . LEU A 1 803 ? 186.493 171.181 140.197 1.00 78.76 803 LEU A O 1
ATOM 6423 N N . PHE A 1 804 ? 187.036 170.416 142.239 1.00 63.50 804 PHE A N 1
ATOM 6424 C CA . PHE A 1 804 ? 187.168 169.046 141.757 1.00 65.83 804 PHE A CA 1
ATOM 6425 C C . PHE A 1 804 ? 185.837 168.493 141.266 1.00 73.00 804 PHE A C 1
ATOM 6426 O O . PHE A 1 804 ? 185.802 167.752 140.280 1.00 77.64 804 PHE A O 1
ATOM 6434 N N . ASP A 1 805 ? 184.735 168.818 141.948 1.00 77.53 805 ASP A N 1
ATOM 6435 C CA . ASP A 1 805 ? 183.430 168.339 141.494 1.00 71.47 805 ASP A CA 1
ATOM 6436 C C . ASP A 1 805 ? 183.083 168.880 140.117 1.00 73.25 805 ASP A C 1
ATOM 6437 O O . ASP A 1 805 ? 182.639 168.130 139.242 1.00 79.62 805 ASP A O 1
ATOM 6442 N N . ALA A 1 806 ? 183.277 170.175 139.905 1.00 68.74 806 ALA A N 1
ATOM 6443 C CA . ALA A 1 806 ? 182.880 170.813 138.660 1.00 66.45 806 ALA A CA 1
ATOM 6444 C C . ALA A 1 806 ? 183.842 170.530 137.523 1.00 74.80 806 ALA A C 1
ATOM 6445 O O . ALA A 1 806 ? 183.787 171.223 136.504 1.00 82.13 806 ALA A O 1
ATOM 6447 N N . ASN A 1 807 ? 184.716 169.536 137.680 1.00 76.34 807 ASN A N 1
ATOM 6448 C CA . ASN A 1 807 ? 185.641 169.115 136.633 1.00 74.07 807 ASN A CA 1
ATOM 6449 C C . ASN A 1 807 ? 186.509 170.280 136.165 1.00 79.46 807 ASN A C 1
ATOM 6450 O O . ASN A 1 807 ? 186.679 170.519 134.970 1.00 84.46 807 ASN A O 1
ATOM 6455 N N . GLU A 1 808 ? 187.056 171.018 137.128 1.00 80.04 808 GLU A N 1
ATOM 6456 C CA . GLU A 1 808 ? 187.957 172.118 136.830 1.00 74.51 808 GLU A CA 1
ATOM 6457 C C . GLU A 1 808 ? 189.391 171.858 137.253 1.00 77.62 808 GLU A C 1
ATOM 6458 O O . GLU A 1 808 ? 190.296 172.513 136.733 1.00 88.50 808 GLU A O 1
ATOM 6464 N N . ILE A 1 809 ? 189.621 170.931 138.181 1.00 63.92 809 ILE A N 1
ATOM 6465 C CA . ILE A 1 809 ? 190.954 170.461 138.519 1.00 66.65 809 ILE A CA 1
ATOM 6466 C C . ILE A 1 809 ? 190.922 168.941 138.525 1.00 68.27 809 ILE A C 1
ATOM 6467 O O . ILE A 1 809 ? 189.873 168.320 138.698 1.00 73.33 809 ILE A O 1
ATOM 6472 N N . ASN A 1 810 ? 192.086 168.340 138.324 1.00 78.00 810 ASN A N 1
ATOM 6473 C CA . ASN A 1 810 ? 192.211 166.894 138.273 1.00 78.61 810 ASN A CA 1
ATOM 6474 C C . ASN A 1 810 ? 192.924 166.391 139.521 1.00 85.67 810 ASN A C 1
ATOM 6475 O O . ASN A 1 810 ? 193.313 167.163 140.399 1.00 91.25 810 ASN A O 1
ATOM 6480 N N . ILE A 1 811 ? 193.098 165.072 139.589 1.00 85.93 811 ILE A N 1
ATOM 6481 C CA . ILE A 1 811 ? 193.594 164.458 140.814 1.00 77.77 811 ILE A CA 1
ATOM 6482 C C . ILE A 1 811 ? 195.039 164.859 141.082 1.00 84.12 811 ILE A C 1
ATOM 6483 O O . ILE A 1 811 ? 195.437 165.028 142.238 1.00 87.86 811 ILE A O 1
ATOM 6488 N N . LYS A 1 812 ? 195.852 165.009 140.034 1.00 90.44 812 LYS A N 1
ATOM 6489 C CA . LYS A 1 812 ? 197.251 165.346 140.272 1.00 93.55 812 LYS A CA 1
ATOM 6490 C C . LYS A 1 812 ? 197.383 166.740 140.870 1.00 92.91 812 LYS A C 1
ATOM 6491 O O . LYS A 1 812 ? 198.198 166.956 141.774 1.00 98.31 812 LYS A O 1
ATOM 6497 N N . TYR A 1 813 ? 196.573 167.692 140.405 1.00 70.85 813 TYR A N 1
ATOM 6498 C CA . TYR A 1 813 ? 196.625 169.024 140.992 1.00 67.51 813 TYR A CA 1
ATOM 6499 C C . TYR A 1 813 ? 196.172 169.005 142.442 1.00 72.91 813 TYR A C 1
ATOM 6500 O O . TYR A 1 813 ? 196.762 169.683 143.287 1.00 85.24 813 TYR A O 1
ATOM 6509 N N . LEU A 1 814 ? 195.110 168.262 142.748 1.00 70.54 814 LEU A N 1
ATOM 6510 C CA . LEU A 1 814 ? 194.631 168.207 144.124 1.00 68.50 814 LEU A CA 1
ATOM 6511 C C . LEU A 1 814 ? 195.663 167.562 145.036 1.00 76.00 814 LEU A C 1
ATOM 6512 O O . LEU A 1 814 ? 195.877 168.017 146.165 1.00 76.91 814 LEU A O 1
ATOM 6517 N N . ASN A 1 815 ? 196.311 166.497 144.566 1.00 82.65 815 ASN A N 1
ATOM 6518 C CA . ASN A 1 815 ? 197.358 165.864 145.356 1.00 81.28 815 ASN A CA 1
ATOM 6519 C C . ASN A 1 815 ? 198.522 166.816 145.583 1.00 87.89 815 ASN A C 1
ATOM 6520 O O . ASN A 1 815 ? 199.067 166.893 146.691 1.00 88.59 815 ASN A O 1
ATOM 6525 N N . LYS A 1 816 ? 198.917 167.552 144.544 1.00 87.98 816 LYS A N 1
ATOM 6526 C CA . LYS A 1 816 ? 199.989 168.527 144.686 1.00 81.99 816 LYS A CA 1
ATOM 6527 C C . LYS A 1 816 ? 199.614 169.611 145.685 1.00 83.11 816 LYS A C 1
ATOM 6528 O O . LYS A 1 816 ? 200.431 170.007 146.522 1.00 96.35 816 LYS A O 1
ATOM 6534 N N . TYR A 1 817 ? 198.374 170.092 145.619 1.00 69.90 817 TYR A N 1
ATOM 6535 C CA . TYR A 1 817 ? 197.908 171.111 146.551 1.00 68.84 817 TYR A CA 1
ATOM 6536 C C . TYR A 1 817 ? 197.924 170.597 147.983 1.00 74.15 817 TYR A C 1
ATOM 6537 O O . TYR A 1 817 ? 198.353 171.305 148.903 1.00 75.04 817 TYR A O 1
ATOM 6546 N N . LEU A 1 818 ? 197.457 169.368 148.193 1.00 84.00 818 LEU A N 1
ATOM 6547 C CA . LEU A 1 818 ? 197.439 168.808 149.538 1.00 83.09 818 LEU A CA 1
ATOM 6548 C C . LEU A 1 818 ? 198.851 168.630 150.077 1.00 87.27 818 LEU A C 1
ATOM 6549 O O . LEU A 1 818 ? 199.120 168.945 151.241 1.00 90.93 818 LEU A O 1
ATOM 6554 N N . LYS A 1 819 ? 199.768 168.134 149.244 1.00 86.12 819 LYS A N 1
ATOM 6555 C CA . LYS A 1 819 ? 201.151 167.997 149.683 1.00 84.12 819 LYS A CA 1
ATOM 6556 C C . LYS A 1 819 ? 201.745 169.355 150.024 1.00 89.72 819 LYS A C 1
ATOM 6557 O O . LYS A 1 819 ? 202.486 169.491 151.003 1.00 90.45 819 LYS A O 1
ATOM 6563 N N . GLY A 1 820 ? 201.419 170.378 149.234 1.00 94.95 820 GLY A N 1
ATOM 6564 C CA . GLY A 1 820 ? 201.879 171.716 149.557 1.00 96.24 820 GLY A CA 1
ATOM 6565 C C . GLY A 1 820 ? 201.372 172.192 150.903 1.00 97.94 820 GLY A C 1
ATOM 6566 O O . GLY A 1 820 ? 202.125 172.749 151.703 1.00 100.74 820 GLY A O 1
ATOM 6567 N N . LEU A 1 821 ? 200.082 171.981 151.171 1.00 89.73 821 LEU A N 1
ATOM 6568 C CA . LEU A 1 821 ? 199.545 172.344 152.479 1.00 86.43 821 LEU A CA 1
ATOM 6569 C C . LEU A 1 821 ? 200.253 171.588 153.590 1.00 86.98 821 LEU A C 1
ATOM 6570 O O . LEU A 1 821 ? 200.462 172.122 154.684 1.00 89.09 821 LEU A O 1
ATOM 6575 N N . GLN A 1 822 ? 200.624 170.337 153.326 1.00 95.33 822 GLN A N 1
ATOM 6576 C CA . GLN A 1 822 ? 201.325 169.543 154.327 1.00 95.08 822 GLN A CA 1
ATOM 6577 C C . GLN A 1 822 ? 202.684 170.152 154.654 1.00 97.64 822 GLN A C 1
ATOM 6578 O O . GLN A 1 822 ? 203.236 169.917 155.735 1.00 98.79 822 GLN A O 1
ATOM 6584 N N . HIS A 1 823 ? 203.235 170.945 153.735 1.00 98.74 823 HIS A N 1
ATOM 6585 C CA . HIS A 1 823 ? 204.522 171.598 153.926 1.00 99.41 823 HIS A CA 1
ATOM 6586 C C . HIS A 1 823 ? 204.396 173.107 154.099 1.00 96.97 823 HIS A C 1
ATOM 6587 O O . HIS A 1 823 ? 205.381 173.825 153.908 1.00 102.92 823 HIS A O 1
ATOM 6594 N N . GLN A 1 824 ? 203.205 173.598 154.444 1.00 104.13 824 GLN A N 1
ATOM 6595 C CA . GLN A 1 824 ? 202.956 175.032 154.618 1.00 107.05 824 GLN A CA 1
ATOM 6596 C C . GLN A 1 824 ? 203.380 175.821 153.382 1.00 106.71 824 GLN A C 1
ATOM 6597 O O . GLN A 1 824 ? 203.987 176.889 153.472 1.00 105.80 824 GLN A O 1
ATOM 6603 N N . ARG A 1 825 ? 203.044 175.284 152.217 1.00 119.17 825 ARG A N 1
ATOM 6604 C CA . ARG A 1 825 ? 203.424 175.840 150.929 1.00 117.01 825 ARG A CA 1
ATOM 6605 C C . ARG A 1 825 ? 202.187 175.898 150.048 1.00 117.51 825 ARG A C 1
ATOM 6606 O O . ARG A 1 825 ? 201.372 174.973 150.058 1.00 121.91 825 ARG A O 1
ATOM 6614 N N . LEU A 1 826 ? 202.040 176.976 149.290 1.00 114.50 826 LEU A N 1
ATOM 6615 C CA . LEU A 1 826 ? 200.903 177.113 148.392 1.00 116.40 826 LEU A CA 1
ATOM 6616 C C . LEU A 1 826 ? 201.325 176.876 146.948 1.00 117.54 826 LEU A C 1
ATOM 6617 O O . LEU A 1 826 ? 202.461 177.136 146.550 1.00 119.98 826 LEU A O 1
ATOM 6622 N N . GLU A 1 827 ? 200.380 176.382 146.157 1.00 110.33 827 GLU A N 1
ATOM 6623 C CA . GLU A 1 827 ? 200.621 176.051 144.763 1.00 113.33 827 GLU A CA 1
ATOM 6624 C C . GLU A 1 827 ? 200.039 177.140 143.876 1.00 112.49 827 GLU A C 1
ATOM 6625 O O . GLU A 1 827 ? 199.287 178.003 144.331 1.00 113.36 827 GLU A O 1
ATOM 6631 N N . ARG A 1 828 ? 200.368 177.092 142.614 1.00 117.35 828 ARG A N 1
ATOM 6632 C CA . ARG A 1 828 ? 199.857 178.072 141.721 1.00 118.82 828 ARG A CA 1
ATOM 6633 C C . ARG A 1 828 ? 198.376 177.845 141.567 1.00 120.33 828 ARG A C 1
ATOM 6634 O O . ARG A 1 828 ? 197.931 176.720 141.499 1.00 125.43 828 ARG A O 1
ATOM 6642 N N . HIS A 1 829 ? 197.590 178.907 141.395 1.00 106.00 829 HIS A N 1
ATOM 6643 C CA . HIS A 1 829 ? 196.178 178.775 141.095 1.00 103.66 829 HIS A CA 1
ATOM 6644 C C . HIS A 1 829 ? 196.022 178.031 139.773 1.00 107.78 829 HIS A C 1
ATOM 6645 O O . HIS A 1 829 ? 196.818 178.237 138.851 1.00 112.66 829 HIS A O 1
ATOM 6652 N N . PRO A 1 830 ? 195.039 177.145 139.653 1.00 100.65 830 PRO A N 1
ATOM 6653 C CA . PRO A 1 830 ? 194.851 176.429 138.387 1.00 102.27 830 PRO A CA 1
ATOM 6654 C C . PRO A 1 830 ? 194.617 177.409 137.249 1.00 104.63 830 PRO A C 1
ATOM 6655 O O . PRO A 1 830 ? 193.859 178.372 137.380 1.00 103.65 830 PRO A O 1
ATOM 6659 N N . GLU A 1 831 ? 195.287 177.162 136.125 1.00 110.01 831 GLU A N 1
ATOM 6660 C CA . GLU A 1 831 ? 195.276 178.116 135.026 1.00 112.84 831 GLU A CA 1
ATOM 6661 C C . GLU A 1 831 ? 194.049 177.990 134.137 1.00 111.68 831 GLU A C 1
ATOM 6662 O O . GLU A 1 831 ? 193.751 178.923 133.386 1.00 112.72 831 GLU A O 1
ATOM 6668 N N . TYR A 1 832 ? 193.332 176.871 134.199 1.00 104.21 832 TYR A N 1
ATOM 6669 C CA . TYR A 1 832 ? 192.178 176.654 133.338 1.00 104.05 832 TYR A CA 1
ATOM 6670 C C . TYR A 1 832 ? 190.943 176.302 134.152 1.00 104.17 832 TYR A C 1
ATOM 6671 O O . TYR A 1 832 ? 190.049 175.605 133.670 1.00 102.12 832 TYR A O 1
ATOM 6680 N N . ALA A 1 833 ? 190.881 176.780 135.390 1.00 99.37 833 ALA A N 1
ATOM 6681 C CA . ALA A 1 833 ? 189.685 176.634 136.207 1.00 95.49 833 ALA A CA 1
ATOM 6682 C C . ALA A 1 833 ? 188.694 177.707 135.786 1.00 96.77 833 ALA A C 1
ATOM 6683 O O . ALA A 1 833 ? 188.890 178.890 136.076 1.00 104.58 833 ALA A O 1
ATOM 6685 N N . ARG A 1 834 ? 187.628 177.293 135.103 1.00 84.89 834 ARG A N 1
ATOM 6686 C CA . ARG A 1 834 ? 186.643 178.246 134.608 1.00 84.72 834 ARG A CA 1
ATOM 6687 C C . ARG A 1 834 ? 186.048 179.075 135.733 1.00 85.55 834 ARG A C 1
ATOM 6688 O O . ARG A 1 834 ? 185.679 180.234 135.521 1.00 92.02 834 ARG A O 1
ATOM 6696 N N . SER A 1 835 ? 185.954 178.502 136.932 1.00 75.04 835 SER A N 1
ATOM 6697 C CA . SER A 1 835 ? 185.327 179.203 138.043 1.00 70.58 835 SER A CA 1
ATOM 6698 C C . SER A 1 835 ? 186.127 180.430 138.456 1.00 81.55 835 SER A C 1
ATOM 6699 O O . SER A 1 835 ? 185.546 181.458 138.814 1.00 87.97 835 SER A O 1
ATOM 6702 N N . LEU A 1 836 ? 187.458 180.346 138.422 1.00 89.79 836 LEU A N 1
ATOM 6703 C CA . LEU A 1 836 ? 188.278 181.507 138.758 1.00 90.07 836 LEU A CA 1
ATOM 6704 C C . LEU A 1 836 ? 187.972 182.686 137.850 1.00 95.82 836 LEU A C 1
ATOM 6705 O O . LEU A 1 836 ? 187.690 183.795 138.319 1.00 101.43 836 LEU A O 1
ATOM 6710 N N . TYR A 1 837 ? 188.025 182.464 136.542 1.00 96.96 837 TYR A N 1
ATOM 6711 C CA . TYR A 1 837 ? 187.826 183.562 135.613 1.00 96.66 837 TYR A CA 1
ATOM 6712 C C . TYR A 1 837 ? 186.381 184.027 135.607 1.00 97.76 837 TYR A C 1
ATOM 6713 O O . TYR A 1 837 ? 186.121 185.220 135.432 1.00 100.22 837 TYR A O 1
ATOM 6722 N N . VAL A 1 838 ? 185.431 183.119 135.829 1.00 76.62 838 VAL A N 1
ATOM 6723 C CA . VAL A 1 838 ? 184.043 183.552 135.893 1.00 71.16 838 VAL A CA 1
ATOM 6724 C C . VAL A 1 838 ? 183.795 184.383 137.145 1.00 77.52 838 VAL A C 1
ATOM 6725 O O . VAL A 1 838 ? 183.049 185.358 137.098 1.00 95.28 838 VAL A O 1
ATOM 6729 N N . SER A 1 839 ? 184.423 184.044 138.273 1.00 75.14 839 SER A N 1
ATOM 6730 C CA . SER A 1 839 ? 184.265 184.857 139.476 1.00 77.18 839 SER A CA 1
ATOM 6731 C C . SER A 1 839 ? 184.938 186.215 139.321 1.00 87.46 839 SER A C 1
ATOM 6732 O O . SER A 1 839 ? 184.419 187.237 139.793 1.00 90.65 839 SER A O 1
ATOM 6735 N N . TYR A 1 840 ? 186.102 186.239 138.674 1.00 99.85 840 TYR A N 1
ATOM 6736 C CA . TYR A 1 840 ? 186.780 187.493 138.369 1.00 98.52 840 TYR A CA 1
ATOM 6737 C C . TYR A 1 840 ? 185.884 188.383 137.515 1.00 103.68 840 TYR A C 1
ATOM 6738 O O . TYR A 1 840 ? 185.650 189.562 137.827 1.00 111.32 840 TYR A O 1
ATOM 6747 N N . SER A 1 841 ? 185.346 187.809 136.441 1.00 90.06 841 SER A N 1
ATOM 6748 C CA . SER A 1 841 ? 184.412 188.530 135.593 1.00 88.98 841 SER A CA 1
ATOM 6749 C C . SER A 1 841 ? 183.172 188.938 136.367 1.00 91.78 841 SER A C 1
ATOM 6750 O O . SER A 1 841 ? 182.584 189.984 136.095 1.00 100.80 841 SER A O 1
ATOM 6753 N N . ARG A 1 842 ? 182.756 188.127 137.337 1.00 84.17 842 ARG A N 1
ATOM 6754 C CA . ARG A 1 842 ? 181.566 188.447 138.110 1.00 84.52 842 ARG A CA 1
ATOM 6755 C C . ARG A 1 842 ? 181.781 189.695 138.945 1.00 89.66 842 ARG A C 1
ATOM 6756 O O . ARG A 1 842 ? 180.912 190.568 139.008 1.00 99.88 842 ARG A O 1
ATOM 6764 N N . THR A 1 843 ? 182.929 189.792 139.613 1.00 89.62 843 THR A N 1
ATOM 6765 C CA . THR A 1 843 ? 183.158 190.978 140.431 1.00 93.21 843 THR A CA 1
ATOM 6766 C C . THR A 1 843 ? 183.338 192.213 139.554 1.00 92.18 843 THR A C 1
ATOM 6767 O O . THR A 1 843 ? 182.855 193.299 139.900 1.00 99.80 843 THR A O 1
ATOM 6771 N N . ILE A 1 844 ? 183.971 192.061 138.387 1.00 82.54 844 ILE A N 1
ATOM 6772 C CA . ILE A 1 844 ? 184.072 193.201 137.478 1.00 77.77 844 ILE A CA 1
ATOM 6773 C C . ILE A 1 844 ? 182.693 193.617 136.972 1.00 88.74 844 ILE A C 1
ATOM 6774 O O . ILE A 1 844 ? 182.391 194.810 136.864 1.00 95.56 844 ILE A O 1
ATOM 6779 N N . ILE A 1 845 ? 181.836 192.646 136.658 1.00 93.56 845 ILE A N 1
ATOM 6780 C CA . ILE A 1 845 ? 180.492 192.948 136.174 1.00 89.73 845 ILE A CA 1
ATOM 6781 C C . ILE A 1 845 ? 179.676 193.631 137.260 1.00 91.16 845 ILE A C 1
ATOM 6782 O O . ILE A 1 845 ? 178.930 194.579 136.993 1.00 97.77 845 ILE A O 1
ATOM 6787 N N . GLN A 1 846 ? 179.794 193.155 138.498 1.00 98.81 846 GLN A N 1
ATOM 6788 C CA . GLN A 1 846 ? 179.097 193.795 139.606 1.00 99.34 846 GLN A CA 1
ATOM 6789 C C . GLN A 1 846 ? 179.566 195.230 139.785 1.00 102.70 846 GLN A C 1
ATOM 6790 O O . GLN A 1 846 ? 178.762 196.124 140.071 1.00 105.02 846 GLN A O 1
ATOM 6796 N N . ALA A 1 847 ? 180.869 195.471 139.629 1.00 110.91 847 ALA A N 1
ATOM 6797 C CA . ALA A 1 847 ? 181.370 196.838 139.710 1.00 107.41 847 ALA A CA 1
ATOM 6798 C C . ALA A 1 847 ? 180.809 197.700 138.586 1.00 110.76 847 ALA A C 1
ATOM 6799 O O . ALA A 1 847 ? 180.388 198.838 138.818 1.00 118.61 847 ALA A O 1
ATOM 6801 N N . LEU A 1 848 ? 180.785 197.173 137.361 1.00 109.58 848 LEU A N 1
ATOM 6802 C CA . LEU A 1 848 ? 180.292 197.942 136.225 1.00 109.19 848 LEU A CA 1
ATOM 6803 C C . LEU A 1 848 ? 178.784 198.138 136.249 1.00 109.32 848 LEU A C 1
ATOM 6804 O O . LEU A 1 848 ? 178.281 199.030 135.561 1.00 106.32 848 LEU A O 1
ATOM 6809 N N . GLY A 1 849 ? 178.057 197.331 137.011 1.00 117.67 849 GLY A N 1
ATOM 6810 C CA . GLY A 1 849 ? 176.622 197.500 137.093 1.00 113.35 849 GLY A CA 1
ATOM 6811 C C . GLY A 1 849 ? 176.165 198.677 137.918 1.00 117.11 849 GLY A C 1
ATOM 6812 O O . GLY A 1 849 ? 174.975 199.001 137.902 1.00 122.20 849 GLY A O 1
ATOM 6813 N N . ARG A 1 850 ? 177.077 199.329 138.639 1.00 130.09 850 ARG A N 1
ATOM 6814 C CA . ARG A 1 850 ? 176.690 200.484 139.438 1.00 131.86 850 ARG A CA 1
ATOM 6815 C C . ARG A 1 850 ? 176.590 201.762 138.615 1.00 134.52 850 ARG A C 1
ATOM 6816 O O . ARG A 1 850 ? 176.014 202.743 139.095 1.00 135.96 850 ARG A O 1
ATOM 6824 N N . MET A 1 851 ? 177.118 201.777 137.393 1.00 131.18 851 MET A N 1
ATOM 6825 C CA . MET A 1 851 ? 177.024 202.949 136.534 1.00 130.26 851 MET A CA 1
ATOM 6826 C C . MET A 1 851 ? 175.891 202.848 135.520 1.00 133.71 851 MET A C 1
ATOM 6827 O O . MET A 1 851 ? 175.912 203.562 134.513 1.00 135.32 851 MET A O 1
ATOM 6832 N N . ASN A 1 852 ? 174.913 201.980 135.756 1.00 146.10 852 ASN A N 1
ATOM 6833 C CA . ASN A 1 852 ? 173.776 201.801 134.860 1.00 145.53 852 ASN A CA 1
ATOM 6834 C C . ASN A 1 852 ? 172.481 201.700 135.653 1.00 145.13 852 ASN A C 1
ATOM 6835 O O . ASN A 1 852 ? 171.669 200.795 135.455 1.00 144.66 852 ASN A O 1
ATOM 6840 N N . ARG A 1 853 ? 172.276 202.638 136.575 1.00 151.03 853 ARG A N 1
ATOM 6841 C CA . ARG A 1 853 ? 171.047 202.708 137.353 1.00 151.86 853 ARG A CA 1
ATOM 6842 C C . ARG A 1 853 ? 170.236 203.963 137.055 1.00 153.32 853 ARG A C 1
ATOM 6843 O O . ARG A 1 853 ? 169.229 204.210 137.727 1.00 150.74 853 ARG A O 1
ATOM 6851 N N . SER A 1 854 ? 170.643 204.759 136.068 1.00 168.56 854 SER A N 1
ATOM 6852 C CA . SER A 1 854 ? 169.980 206.021 135.775 1.00 168.73 854 SER A CA 1
ATOM 6853 C C . SER A 1 854 ? 169.807 206.176 134.272 1.00 171.03 854 SER A C 1
ATOM 6854 O O . SER A 1 854 ? 170.533 205.577 133.475 1.00 169.31 854 SER A O 1
ATOM 6857 N N . PHE A 1 855 ? 168.830 207.002 133.891 1.00 175.28 855 PHE A N 1
ATOM 6858 C CA . PHE A 1 855 ? 168.550 207.235 132.478 1.00 173.40 855 PHE A CA 1
ATOM 6859 C C . PHE A 1 855 ? 169.550 208.212 131.870 1.00 171.78 855 PHE A C 1
ATOM 6860 O O . PHE A 1 855 ? 170.250 207.883 130.906 1.00 170.78 855 PHE A O 1
ATOM 6868 N N . ASN A 1 856 ? 169.625 209.419 132.420 1.00 169.53 856 ASN A N 1
ATOM 6869 C CA . ASN A 1 856 ? 170.527 210.431 131.890 1.00 171.20 856 ASN A CA 1
ATOM 6870 C C . ASN A 1 856 ? 171.971 209.963 132.001 1.00 171.62 856 ASN A C 1
ATOM 6871 O O . ASN A 1 856 ? 172.407 209.488 133.052 1.00 169.83 856 ASN A O 1
ATOM 6876 N N . LYS A 1 857 ? 172.716 210.096 130.904 1.00 167.64 857 LYS A N 1
ATOM 6877 C CA . LYS A 1 857 ? 174.100 209.647 130.864 1.00 165.22 857 LYS A CA 1
ATOM 6878 C C . LYS A 1 857 ? 174.910 210.593 129.992 1.00 161.54 857 LYS A C 1
ATOM 6879 O O . LYS A 1 857 ? 174.377 211.262 129.104 1.00 161.99 857 LYS A O 1
ATOM 6885 N N . MET A 1 858 ? 176.213 210.631 130.250 1.00 164.41 858 MET A N 1
ATOM 6886 C CA . MET A 1 858 ? 177.090 211.456 129.433 1.00 168.47 858 MET A CA 1
ATOM 6887 C C . MET A 1 858 ? 177.948 210.584 128.523 1.00 170.58 858 MET A C 1
ATOM 6888 O O . MET A 1 858 ? 178.231 209.430 128.858 1.00 172.06 858 MET A O 1
ATOM 6893 N N . PRO A 1 859 ? 178.374 211.089 127.364 1.00 171.36 859 PRO A N 1
ATOM 6894 C CA . PRO A 1 859 ? 179.080 210.228 126.407 1.00 171.39 859 PRO A CA 1
ATOM 6895 C C . PRO A 1 859 ? 180.572 210.119 126.670 1.00 170.52 859 PRO A C 1
ATOM 6896 O O . PRO A 1 859 ? 181.107 210.759 127.580 1.00 168.94 859 PRO A O 1
ATOM 6900 N N . LEU A 1 860 ? 181.243 209.299 125.859 1.00 166.53 860 LEU A N 1
ATOM 6901 C CA . LEU A 1 860 ? 182.689 209.082 125.924 1.00 165.34 860 LEU A CA 1
ATOM 6902 C C . LEU A 1 860 ? 183.111 208.581 127.308 1.00 166.40 860 LEU A C 1
ATOM 6903 O O . LEU A 1 860 ? 183.864 209.228 128.038 1.00 166.76 860 LEU A O 1
ATOM 6908 N N . ILE A 1 861 ? 182.603 207.404 127.657 1.00 157.89 861 ILE A N 1
ATOM 6909 C CA . ILE A 1 861 ? 182.956 206.757 128.932 1.00 156.08 861 ILE A CA 1
ATOM 6910 C C . ILE A 1 861 ? 184.200 205.923 128.649 1.00 154.42 861 ILE A C 1
ATOM 6911 O O . ILE A 1 861 ? 184.144 204.781 128.193 1.00 152.07 861 ILE A O 1
ATOM 6916 N N . ARG A 1 862 ? 185.357 206.516 128.919 1.00 159.55 862 ARG A N 1
ATOM 6917 C CA . ARG A 1 862 ? 186.621 205.836 128.681 1.00 158.80 862 ARG A CA 1
ATOM 6918 C C . ARG A 1 862 ? 187.007 204.983 129.881 1.00 160.23 862 ARG A C 1
ATOM 6919 O O . ARG A 1 862 ? 186.837 205.392 131.032 1.00 159.98 862 ARG A O 1
ATOM 6927 N N . LEU A 1 863 ? 187.523 203.789 129.604 1.00 148.49 863 LEU A N 1
ATOM 6928 C CA . LEU A 1 863 ? 187.924 202.844 130.636 1.00 146.27 863 LEU A CA 1
ATOM 6929 C C . LEU A 1 863 ? 189.428 202.617 130.585 1.00 147.08 863 LEU A C 1
ATOM 6930 O O . LEU A 1 863 ? 190.022 202.555 129.506 1.00 145.06 863 LEU A O 1
ATOM 6935 N N . VAL A 1 864 ? 190.039 202.512 131.760 1.00 148.11 864 VAL A N 1
ATOM 6936 C CA . VAL A 1 864 ? 191.463 202.240 131.902 1.00 146.25 864 VAL A CA 1
ATOM 6937 C C . VAL A 1 864 ? 191.617 201.122 132.919 1.00 146.72 864 VAL A C 1
ATOM 6938 O O . VAL A 1 864 ? 190.913 201.107 133.933 1.00 143.54 864 VAL A O 1
ATOM 6942 N N . MET A 1 865 ? 192.522 200.185 132.653 1.00 142.15 865 MET A N 1
ATOM 6943 C CA . MET A 1 865 ? 192.740 199.093 133.587 1.00 142.40 865 MET A CA 1
ATOM 6944 C C . MET A 1 865 ? 194.087 198.443 133.312 1.00 142.75 865 MET A C 1
ATOM 6945 O O . MET A 1 865 ? 194.709 198.661 132.271 1.00 142.83 865 MET A O 1
ATOM 6950 N N . PRO A 1 866 ? 194.529 197.633 134.268 1.00 129.52 866 PRO A N 1
ATOM 6951 C CA . PRO A 1 866 ? 195.814 196.968 134.149 1.00 128.25 866 PRO A CA 1
ATOM 6952 C C . PRO A 1 866 ? 195.758 195.873 133.093 1.00 127.60 866 PRO A C 1
ATOM 6953 O O . PRO A 1 866 ? 194.686 195.408 132.702 1.00 130.44 866 PRO A O 1
ATOM 6955 N N . VAL A 1 867 ? 196.937 195.472 132.619 1.00 135.26 867 VAL A N 1
ATOM 6956 C CA . VAL A 1 867 ? 197.009 194.432 131.600 1.00 136.73 867 VAL A CA 1
ATOM 6957 C C . VAL A 1 867 ? 196.600 193.085 132.179 1.00 140.34 867 VAL A C 1
ATOM 6958 O O . VAL A 1 867 ? 195.944 192.280 131.508 1.00 142.73 867 VAL A O 1
ATOM 6962 N N . ASN A 1 868 ? 196.975 192.819 133.433 1.00 138.59 868 ASN A N 1
ATOM 6963 C CA . ASN A 1 868 ? 196.655 191.534 134.046 1.00 135.74 868 ASN A CA 1
ATOM 6964 C C . ASN A 1 868 ? 195.149 191.317 134.126 1.00 134.45 868 ASN A C 1
ATOM 6965 O O . ASN A 1 868 ? 194.670 190.188 133.977 1.00 134.37 868 ASN A O 1
ATOM 6970 N N . VAL A 1 869 ? 194.386 192.389 134.355 1.00 123.01 869 VAL A N 1
ATOM 6971 C CA . VAL A 1 869 ? 192.931 192.279 134.378 1.00 121.26 869 VAL A CA 1
ATOM 6972 C C . VAL A 1 869 ? 192.409 191.811 133.031 1.00 122.42 869 VAL A C 1
ATOM 6973 O O . VAL A 1 869 ? 191.493 190.983 132.961 1.00 125.83 869 VAL A O 1
ATOM 6977 N N . LEU A 1 870 ? 192.982 192.321 131.942 1.00 132.37 870 LEU A N 1
ATOM 6978 C CA . LEU A 1 870 ? 192.562 191.894 130.613 1.00 133.39 870 LEU A CA 1
ATOM 6979 C C . LEU A 1 870 ? 192.806 190.404 130.416 1.00 132.26 870 LEU A C 1
ATOM 6980 O O . LEU A 1 870 ? 192.141 189.758 129.598 1.00 131.32 870 LEU A O 1
ATOM 6985 N N . GLN A 1 871 ? 193.764 189.843 131.156 1.00 130.37 871 GLN A N 1
ATOM 6986 C CA . GLN A 1 871 ? 194.087 188.430 131.023 1.00 133.42 871 GLN A CA 1
ATOM 6987 C C . GLN A 1 871 ? 193.076 187.523 131.710 1.00 135.43 871 GLN A C 1
ATOM 6988 O O . GLN A 1 871 ? 193.011 186.332 131.388 1.00 135.77 871 GLN A O 1
ATOM 6994 N N . MET A 1 872 ? 192.287 188.046 132.653 1.00 124.82 872 MET A N 1
ATOM 6995 C CA . MET A 1 872 ? 191.449 187.188 133.481 1.00 120.68 872 MET A CA 1
ATOM 6996 C C . MET A 1 872 ? 189.959 187.482 133.343 1.00 121.71 872 MET A C 1
ATOM 6997 O O . MET A 1 872 ? 189.171 187.027 134.175 1.00 123.28 872 MET A O 1
ATOM 7002 N N . VAL A 1 873 ? 189.549 188.209 132.329 1.00 109.45 873 VAL A N 1
ATOM 7003 C CA . VAL A 1 873 ? 188.127 188.370 132.055 1.00 103.43 873 VAL A CA 1
ATOM 7004 C C . VAL A 1 873 ? 187.722 187.344 131.011 1.00 101.87 873 VAL A C 1
ATOM 7005 O O . VAL A 1 873 ? 188.527 186.923 130.176 1.00 102.15 873 VAL A O 1
ATOM 7009 N N . THR A 1 874 ? 186.463 186.921 131.064 1.00 105.14 874 THR A N 1
ATOM 7010 C CA . THR A 1 874 ? 185.983 185.895 130.155 1.00 106.79 874 THR A CA 1
ATOM 7011 C C . THR A 1 874 ? 184.505 186.108 129.882 1.00 110.09 874 THR A C 1
ATOM 7012 O O . THR A 1 874 ? 183.807 186.803 130.623 1.00 113.87 874 THR A O 1
ATOM 7016 N N . ASP A 1 875 ? 184.041 185.496 128.796 1.00 110.30 875 ASP A N 1
ATOM 7017 C CA . ASP A 1 875 ? 182.634 185.482 128.442 1.00 108.14 875 ASP A CA 1
ATOM 7018 C C . ASP A 1 875 ? 182.049 184.079 128.442 1.00 114.03 875 ASP A C 1
ATOM 7019 O O . ASP A 1 875 ? 180.884 183.910 128.063 1.00 113.73 875 ASP A O 1
ATOM 7024 N N . SER A 1 876 ? 182.821 183.073 128.845 1.00 115.85 876 SER A N 1
ATOM 7025 C CA . SER A 1 876 ? 182.344 181.699 128.825 1.00 115.83 876 SER A CA 1
ATOM 7026 C C . SER A 1 876 ? 181.192 181.529 129.802 1.00 114.78 876 SER A C 1
ATOM 7027 O O . SER A 1 876 ? 181.318 181.852 130.986 1.00 115.18 876 SER A O 1
ATOM 7030 N N . GLY A 1 877 ? 180.063 181.035 129.300 1.00 106.96 877 GLY A N 1
ATOM 7031 C CA . GLY A 1 877 ? 178.898 180.839 130.135 1.00 106.10 877 GLY A CA 1
ATOM 7032 C C . GLY A 1 877 ? 178.170 182.103 130.518 1.00 109.72 877 GLY A C 1
ATOM 7033 O O . GLY A 1 877 ? 177.255 182.048 131.345 1.00 116.03 877 GLY A O 1
ATOM 7034 N N . ILE A 1 878 ? 178.540 183.243 129.944 1.00 111.39 878 ILE A N 1
ATOM 7035 C CA . ILE A 1 878 ? 177.952 184.532 130.279 1.00 113.91 878 ILE A CA 1
ATOM 7036 C C . ILE A 1 878 ? 177.167 185.030 129.077 1.00 117.90 878 ILE A C 1
ATOM 7037 O O . ILE A 1 878 ? 177.661 184.989 127.944 1.00 119.06 878 ILE A O 1
ATOM 7042 N N . ASP A 1 879 ? 175.944 185.500 129.321 1.00 132.02 879 ASP A N 1
ATOM 7043 C CA . ASP A 1 879 ? 175.091 186.022 128.255 1.00 134.68 879 ASP A CA 1
ATOM 7044 C C . ASP A 1 879 ? 175.637 187.383 127.836 1.00 134.37 879 ASP A C 1
ATOM 7045 O O . ASP A 1 879 ? 175.195 188.441 128.288 1.00 135.48 879 ASP A O 1
ATOM 7050 N N . VAL A 1 880 ? 176.624 187.343 126.939 1.00 131.63 880 VAL A N 1
ATOM 7051 C CA . VAL A 1 880 ? 177.284 188.563 126.491 1.00 133.31 880 VAL A CA 1
ATOM 7052 C C . VAL A 1 880 ? 176.303 189.488 125.786 1.00 136.32 880 VAL A C 1
ATOM 7053 O O . VAL A 1 880 ? 176.403 190.715 125.902 1.00 137.68 880 VAL A O 1
ATOM 7057 N N . GLU A 1 881 ? 175.337 188.929 125.063 1.00 143.75 881 GLU A N 1
ATOM 7058 C CA . GLU A 1 881 ? 174.341 189.733 124.366 1.00 144.72 881 GLU A CA 1
ATOM 7059 C C . GLU A 1 881 ? 173.236 190.238 125.284 1.00 142.90 881 GLU A C 1
ATOM 7060 O O . GLU A 1 881 ? 172.226 190.747 124.787 1.00 143.80 881 GLU A O 1
ATOM 7066 N N . LYS A 1 882 ? 173.397 190.112 126.601 1.00 131.53 882 LYS A N 1
ATOM 7067 C CA . LYS A 1 882 ? 172.389 190.605 127.530 1.00 132.23 882 LYS A CA 1
ATOM 7068 C C . LYS A 1 882 ? 172.997 191.302 128.740 1.00 133.19 882 LYS A C 1
ATOM 7069 O O . LYS A 1 882 ? 172.254 191.675 129.656 1.00 131.88 882 LYS A O 1
ATOM 7075 N N . THR A 1 883 ? 174.311 191.485 128.780 1.00 137.88 883 THR A N 1
ATOM 7076 C CA . THR A 1 883 ? 174.967 192.121 129.910 1.00 135.89 883 THR A CA 1
ATOM 7077 C C . THR A 1 883 ? 175.179 193.606 129.619 1.00 139.39 883 THR A C 1
ATOM 7078 O O . THR A 1 883 ? 174.685 194.145 128.625 1.00 139.68 883 THR A O 1
ATOM 7082 N N . SER A 1 884 ? 175.918 194.283 130.492 1.00 137.49 884 SER A N 1
ATOM 7083 C CA . SER A 1 884 ? 176.146 195.713 130.343 1.00 136.90 884 SER A CA 1
ATOM 7084 C C . SER A 1 884 ? 176.994 196.008 129.112 1.00 137.97 884 SER A C 1
ATOM 7085 O O . SER A 1 884 ? 177.839 195.207 128.705 1.00 138.72 884 SER A O 1
ATOM 7088 N N . GLN A 1 885 ? 176.758 197.180 128.519 1.00 140.71 885 GLN A N 1
ATOM 7089 C CA . GLN A 1 885 ? 177.501 197.569 127.324 1.00 143.95 885 GLN A CA 1
ATOM 7090 C C . GLN A 1 885 ? 178.980 197.760 127.633 1.00 141.92 885 GLN A C 1
ATOM 7091 O O . GLN A 1 885 ? 179.844 197.439 126.805 1.00 142.84 885 GLN A O 1
ATOM 7097 N N . GLU A 1 886 ? 179.291 198.289 128.817 1.00 134.03 886 GLU A N 1
ATOM 7098 C CA . GLU A 1 886 ? 180.686 198.471 129.199 1.00 136.85 886 GLU A CA 1
ATOM 7099 C C . GLU A 1 886 ? 181.417 197.136 129.244 1.00 137.84 886 GLU A C 1
ATOM 7100 O O . GLU A 1 886 ? 182.531 197.006 128.722 1.00 137.28 886 GLU A O 1
ATOM 7106 N N . TYR A 1 887 ? 180.798 196.121 129.847 1.00 131.51 887 TYR A N 1
ATOM 7107 C CA . TYR A 1 887 ? 181.421 194.805 129.852 1.00 129.15 887 TYR A CA 1
ATOM 7108 C C . TYR A 1 887 ? 181.498 194.227 128.446 1.00 130.03 887 TYR A C 1
ATOM 7109 O O . TYR A 1 887 ? 182.438 193.490 128.132 1.00 130.27 887 TYR A O 1
ATOM 7118 N N . ARG A 1 888 ? 180.534 194.563 127.587 1.00 135.46 888 ARG A N 1
ATOM 7119 C CA . ARG A 1 888 ? 180.575 194.099 126.204 1.00 136.95 888 ARG A CA 1
ATOM 7120 C C . ARG A 1 888 ? 181.809 194.627 125.487 1.00 138.05 888 ARG A C 1
ATOM 7121 O O . ARG A 1 888 ? 182.546 193.869 124.845 1.00 138.31 888 ARG A O 1
ATOM 7129 N N . CYS A 1 889 ? 182.060 195.932 125.594 1.00 137.66 889 CYS A N 1
ATOM 7130 C CA . CYS A 1 889 ? 183.238 196.484 124.935 1.00 139.90 889 CYS A CA 1
ATOM 7131 C C . CYS A 1 889 ? 184.517 196.024 125.620 1.00 139.41 889 CYS A C 1
ATOM 7132 O O . CYS A 1 889 ? 185.561 195.901 124.968 1.00 135.93 889 CYS A O 1
ATOM 7135 N N . LEU A 1 890 ? 184.455 195.760 126.925 1.00 133.73 890 LEU A N 1
ATOM 7136 C CA . LEU A 1 890 ? 185.616 195.213 127.615 1.00 134.08 890 LEU A CA 1
ATOM 7137 C C . LEU A 1 890 ? 185.983 193.844 127.060 1.00 136.74 890 LEU A C 1
ATOM 7138 O O . LEU A 1 890 ? 187.159 193.558 126.816 1.00 139.40 890 LEU A O 1
ATOM 7143 N N . LEU A 1 891 ? 184.983 192.991 126.835 1.00 132.17 891 LEU A N 1
ATOM 7144 C CA . LEU A 1 891 ? 185.233 191.707 126.188 1.00 129.55 891 LEU A CA 1
ATOM 7145 C C . LEU A 1 891 ? 185.729 191.892 124.762 1.00 133.90 891 LEU A C 1
ATOM 7146 O O . LEU A 1 891 ? 186.588 191.131 124.298 1.00 135.25 891 LEU A O 1
ATOM 7151 N N . THR A 1 892 ? 185.186 192.882 124.050 1.00 144.67 892 THR A N 1
ATOM 7152 C CA . THR A 1 892 ? 185.651 193.158 122.696 1.00 143.80 892 THR A CA 1
ATOM 7153 C C . THR A 1 892 ? 187.139 193.480 122.687 1.00 141.31 892 THR A C 1
ATOM 7154 O O . THR A 1 892 ? 187.884 193.002 121.824 1.00 142.13 892 THR A O 1
ATOM 7158 N N . ALA A 1 893 ? 187.589 194.289 123.647 1.00 128.69 893 ALA A N 1
ATOM 7159 C CA . ALA A 1 893 ? 189.016 194.564 123.774 1.00 131.47 893 ALA A CA 1
ATOM 7160 C C . ALA A 1 893 ? 189.788 193.315 124.180 1.00 130.47 893 ALA A C 1
ATOM 7161 O O . ALA A 1 893 ? 190.889 193.066 123.675 1.00 126.25 893 ALA A O 1
ATOM 7163 N N . ALA A 1 894 ? 189.227 192.518 125.090 1.00 131.84 894 ALA A N 1
ATOM 7164 C CA . ALA A 1 894 ? 189.895 191.323 125.589 1.00 130.78 894 ALA A CA 1
ATOM 7165 C C . ALA A 1 894 ? 190.030 190.234 124.543 1.00 129.96 894 ALA A C 1
ATOM 7166 O O . ALA A 1 894 ? 190.827 189.311 124.742 1.00 129.04 894 ALA A O 1
ATOM 7168 N N . LYS A 1 895 ? 189.270 190.325 123.448 1.00 134.99 895 LYS A N 1
ATOM 7169 C CA . LYS A 1 895 ? 189.240 189.269 122.439 1.00 137.54 895 LYS A CA 1
ATOM 7170 C C . LYS A 1 895 ? 190.633 188.772 122.064 1.00 136.57 895 LYS A C 1
ATOM 7171 O O . LYS A 1 895 ? 190.787 187.627 121.627 1.00 138.22 895 LYS A O 1
ATOM 7177 N N . ASP A 1 896 ? 191.659 189.607 122.241 1.00 140.42 896 ASP A N 1
ATOM 7178 C CA . ASP A 1 896 ? 193.024 189.181 121.962 1.00 141.63 896 ASP A CA 1
ATOM 7179 C C . ASP A 1 896 ? 193.573 188.229 123.016 1.00 139.68 896 ASP A C 1
ATOM 7180 O O . ASP A 1 896 ? 194.399 187.372 122.685 1.00 135.89 896 ASP A O 1
ATOM 7185 N N . TRP A 1 897 ? 193.143 188.356 124.271 1.00 142.14 897 TRP A N 1
ATOM 7186 C CA . TRP A 1 897 ? 193.737 187.605 125.369 1.00 143.01 897 TRP A CA 1
ATOM 7187 C C . TRP A 1 897 ? 192.838 186.493 125.896 1.00 141.44 897 TRP A C 1
ATOM 7188 O O . TRP A 1 897 ? 193.174 185.871 126.909 1.00 137.76 897 TRP A O 1
ATOM 7199 N N . GLU A 1 898 ? 191.709 186.228 125.249 1.00 137.89 898 GLU A N 1
ATOM 7200 C CA . GLU A 1 898 ? 190.802 185.203 125.743 1.00 137.28 898 GLU A CA 1
ATOM 7201 C C . GLU A 1 898 ? 191.411 183.818 125.570 1.00 137.64 898 GLU A C 1
ATOM 7202 O O . GLU A 1 898 ? 192.064 183.528 124.564 1.00 134.62 898 GLU A O 1
ATOM 7208 N N . ARG A 1 899 ? 191.198 182.961 126.563 1.00 124.00 899 ARG A N 1
ATOM 7209 C CA . ARG A 1 899 ? 191.712 181.601 126.555 1.00 122.81 899 ARG A CA 1
ATOM 7210 C C . ARG A 1 899 ? 190.571 180.606 126.400 1.00 120.77 899 ARG A C 1
ATOM 7211 O O . ARG A 1 899 ? 189.402 180.921 126.638 1.00 118.16 899 ARG A O 1
ATOM 7219 N N . ASP A 1 900 ? 190.928 179.393 125.997 1.00 121.15 900 ASP A N 1
ATOM 7220 C CA . ASP A 1 900 ? 189.957 178.335 125.776 1.00 119.36 900 ASP A CA 1
ATOM 7221 C C . ASP A 1 900 ? 189.700 177.564 127.063 1.00 123.06 900 ASP A C 1
ATOM 7222 O O . ASP A 1 900 ? 190.559 177.479 127.944 1.00 122.40 900 ASP A O 1
ATOM 7227 N N . PHE A 1 901 ? 188.499 176.999 127.164 1.00 114.37 901 PHE A N 1
ATOM 7228 C CA . PHE A 1 901 ? 188.144 176.187 128.319 1.00 110.56 901 PHE A CA 1
ATOM 7229 C C . PHE A 1 901 ? 187.631 174.822 127.894 1.00 112.69 901 PHE A C 1
ATOM 7230 O O . PHE A 1 901 ? 187.799 173.843 128.625 1.00 115.86 901 PHE A O 1
ATOM 7238 N N . GLU A 1 902 ? 187.012 174.748 126.714 1.00 121.80 902 GLU A N 1
ATOM 7239 C CA . GLU A 1 902 ? 186.296 173.537 126.329 1.00 123.72 902 GLU A CA 1
ATOM 7240 C C . GLU A 1 902 ? 187.218 172.325 126.306 1.00 124.06 902 GLU A C 1
ATOM 7241 O O . GLU A 1 902 ? 186.896 171.279 126.880 1.00 124.83 902 GLU A O 1
ATOM 7247 N N . LYS A 1 903 ? 188.373 172.442 125.647 1.00 109.71 903 LYS A N 1
ATOM 7248 C CA . LYS A 1 903 ? 189.282 171.299 125.587 1.00 110.17 903 LYS A CA 1
ATOM 7249 C C . LYS A 1 903 ? 189.838 170.929 126.957 1.00 113.80 903 LYS A C 1
ATOM 7250 O O . LYS A 1 903 ? 189.769 169.741 127.326 1.00 115.11 903 LYS A O 1
ATOM 7256 N N . PRO A 1 904 ? 190.409 171.850 127.746 1.00 107.54 904 PRO A N 1
ATOM 7257 C CA . PRO A 1 904 ? 190.866 171.451 129.088 1.00 108.51 904 PRO A CA 1
ATOM 7258 C C . PRO A 1 904 ? 189.744 170.962 129.984 1.00 109.13 904 PRO A C 1
ATOM 7259 O O . PRO A 1 904 ? 189.947 170.026 130.768 1.00 107.66 904 PRO A O 1
ATOM 7263 N N . SER A 1 905 ? 188.560 171.570 129.891 1.00 113.96 905 SER A N 1
ATOM 7264 C CA . SER A 1 905 ? 187.441 171.117 130.708 1.00 112.89 905 SER A CA 1
ATOM 7265 C C . SER A 1 905 ? 187.043 169.696 130.345 1.00 117.67 905 SER A C 1
ATOM 7266 O O . SER A 1 905 ? 186.774 168.878 131.228 1.00 123.59 905 SER A O 1
ATOM 7269 N N . ALA A 1 906 ? 187.003 169.381 129.050 1.00 102.20 906 ALA A N 1
ATOM 7270 C CA . ALA A 1 906 ? 186.681 168.022 128.634 1.00 97.47 906 ALA A CA 1
ATOM 7271 C C . ALA A 1 906 ? 187.743 167.037 129.101 1.00 99.41 906 ALA A C 1
ATOM 7272 O O . ALA A 1 906 ? 187.421 165.931 129.555 1.00 101.13 906 ALA A O 1
ATOM 7274 N N . GLU A 1 907 ? 189.017 167.419 129.000 1.00 101.47 907 GLU A N 1
ATOM 7275 C CA . GLU A 1 907 ? 190.088 166.533 129.446 1.00 102.69 907 GLU A CA 1
ATOM 7276 C C . GLU A 1 907 ? 189.982 166.247 130.940 1.00 107.93 907 GLU A C 1
ATOM 7277 O O . GLU A 1 907 ? 190.089 165.094 131.379 1.00 110.55 907 GLU A O 1
ATOM 7283 N N . ILE A 1 908 ? 189.761 167.292 131.738 1.00 98.83 908 ILE A N 1
ATOM 7284 C CA . ILE A 1 908 ? 189.638 167.108 133.179 1.00 90.21 908 ILE A CA 1
ATOM 7285 C C . ILE A 1 908 ? 188.379 166.322 133.512 1.00 90.13 908 ILE A C 1
ATOM 7286 O O . ILE A 1 908 ? 188.362 165.534 134.460 1.00 98.94 908 ILE A O 1
ATOM 7291 N N . ALA A 1 909 ? 187.307 166.516 132.744 1.00 81.70 909 ALA A N 1
ATOM 7292 C CA . ALA A 1 909 ? 186.097 165.737 132.969 1.00 77.43 909 ALA A CA 1
ATOM 7293 C C . ALA A 1 909 ? 186.353 164.256 132.746 1.00 87.07 909 ALA A C 1
ATOM 7294 O O . ALA A 1 909 ? 185.917 163.417 133.541 1.00 98.08 909 ALA A O 1
ATOM 7296 N N . LYS A 1 910 ? 187.072 163.917 131.675 1.00 87.23 910 LYS A N 1
ATOM 7297 C CA . LYS A 1 910 ? 187.419 162.520 131.431 1.00 82.99 910 LYS A CA 1
ATOM 7298 C C . LYS A 1 910 ? 188.267 161.961 132.565 1.00 83.83 910 LYS A C 1
ATOM 7299 O O . LYS A 1 910 ? 188.006 160.860 133.073 1.00 89.66 910 LYS A O 1
ATOM 7305 N N . GLN A 1 911 ? 189.285 162.714 132.984 1.00 83.40 911 GLN A N 1
ATOM 7306 C CA . GLN A 1 911 ? 190.158 162.235 134.051 1.00 84.41 911 GLN A CA 1
ATOM 7307 C C . GLN A 1 911 ? 189.386 162.021 135.345 1.00 88.89 911 GLN A C 1
ATOM 7308 O O . GLN A 1 911 ? 189.560 160.999 136.018 1.00 98.40 911 GLN A O 1
ATOM 7314 N N . ASN A 1 912 ? 188.527 162.973 135.708 1.00 78.48 912 ASN A N 1
ATOM 7315 C CA . ASN A 1 912 ? 187.775 162.867 136.950 1.00 75.66 912 ASN A CA 1
ATOM 7316 C C . ASN A 1 912 ? 186.775 161.725 136.898 1.00 78.24 912 ASN A C 1
ATOM 7317 O O . ASN A 1 912 ? 186.577 161.027 137.896 1.00 85.56 912 ASN A O 1
ATOM 7322 N N . ALA A 1 913 ? 186.124 161.521 135.751 1.00 82.30 913 ALA A N 1
ATOM 7323 C CA . ALA A 1 913 ? 185.200 160.401 135.634 1.00 79.24 913 ALA A CA 1
ATOM 7324 C C . ALA A 1 913 ? 185.925 159.077 135.809 1.00 84.36 913 ALA A C 1
ATOM 7325 O O . ALA A 1 913 ? 185.457 158.195 136.541 1.00 95.00 913 ALA A O 1
ATOM 7327 N N . THR A 1 914 ? 187.081 158.924 135.159 1.00 85.72 914 THR A N 1
ATOM 7328 C CA . THR A 1 914 ? 187.839 157.688 135.314 1.00 82.38 914 THR A CA 1
ATOM 7329 C C . THR A 1 914 ? 188.289 157.495 136.755 1.00 86.39 914 THR A C 1
ATOM 7330 O O . THR A 1 914 ? 188.217 156.385 137.293 1.00 94.81 914 THR A O 1
ATOM 7334 N N . PHE A 1 915 ? 188.755 158.565 137.399 1.00 82.21 915 PHE A N 1
ATOM 7335 C CA . PHE A 1 915 ? 189.198 158.457 138.783 1.00 76.97 915 PHE A CA 1
ATOM 7336 C C . PHE A 1 915 ? 188.052 158.060 139.703 1.00 82.20 915 PHE A C 1
ATOM 7337 O O . PHE A 1 915 ? 188.225 157.224 140.596 1.00 92.08 915 PHE A O 1
ATOM 7345 N N . ASN A 1 916 ? 186.872 158.650 139.502 1.00 83.86 916 ASN A N 1
ATOM 7346 C CA . ASN A 1 916 ? 185.724 158.305 140.332 1.00 81.10 916 ASN A CA 1
ATOM 7347 C C . ASN A 1 916 ? 185.313 156.856 140.129 1.00 88.54 916 ASN A C 1
ATOM 7348 O O . ASN A 1 916 ? 184.982 156.159 141.092 1.00 96.17 916 ASN A O 1
ATOM 7353 N N . THR A 1 917 ? 185.321 156.385 138.881 1.00 91.62 917 THR A N 1
ATOM 7354 C CA . THR A 1 917 ? 184.998 154.985 138.630 1.00 86.60 917 THR A CA 1
ATOM 7355 C C . THR A 1 917 ? 186.002 154.066 139.309 1.00 92.45 917 THR A C 1
ATOM 7356 O O . THR A 1 917 ? 185.629 153.037 139.890 1.00 100.46 917 THR A O 1
ATOM 7360 N N . PHE A 1 918 ? 187.282 154.426 139.250 1.00 98.48 918 PHE A N 1
ATOM 7361 C CA . PHE A 1 918 ? 188.303 153.614 139.896 1.00 96.53 918 PHE A CA 1
ATOM 7362 C C . PHE A 1 918 ? 188.102 153.572 141.404 1.00 96.77 918 PHE A C 1
ATOM 7363 O O . PHE A 1 918 ? 188.228 152.511 142.021 1.00 111.39 918 PHE A O 1
ATOM 7371 N N . ARG A 1 919 ? 187.776 154.712 142.016 1.00 87.39 919 ARG A N 1
ATOM 7372 C CA . ARG A 1 919 ? 187.536 154.722 143.457 1.00 90.45 919 ARG A CA 1
ATOM 7373 C C . ARG A 1 919 ? 186.302 153.904 143.818 1.00 93.35 919 ARG A C 1
ATOM 7374 O O . ARG A 1 919 ? 186.288 153.197 144.834 1.00 100.51 919 ARG A O 1
ATOM 7382 N N . ASP A 1 920 ? 185.254 153.992 142.999 1.00 104.67 920 ASP A N 1
ATOM 7383 C CA . ASP A 1 920 ? 184.047 153.212 143.245 1.00 104.35 920 ASP A CA 1
ATOM 7384 C C . ASP A 1 920 ? 184.351 151.721 143.222 1.00 107.95 920 ASP A C 1
ATOM 7385 O O . ASP A 1 920 ? 183.937 150.972 144.116 1.00 113.45 920 ASP A O 1
ATOM 7390 N N . TYR A 1 921 ? 185.091 151.272 142.208 1.00 116.06 921 TYR A N 1
ATOM 7391 C CA . TYR A 1 921 ? 185.400 149.852 142.120 1.00 112.54 921 TYR A CA 1
ATOM 7392 C C . TYR A 1 921 ? 186.430 149.424 143.153 1.00 111.21 921 TYR A C 1
ATOM 7393 O O . TYR A 1 921 ? 186.499 148.238 143.485 1.00 115.80 921 TYR A O 1
ATOM 7402 N N . ARG A 1 922 ? 187.229 150.358 143.667 1.00 120.65 922 ARG A N 1
ATOM 7403 C CA . ARG A 1 922 ? 188.103 150.037 144.787 1.00 121.56 922 ARG A CA 1
ATOM 7404 C C . ARG A 1 922 ? 187.297 149.821 146.060 1.00 124.80 922 ARG A C 1
ATOM 7405 O O . ARG A 1 922 ? 187.616 148.937 146.862 1.00 129.73 922 ARG A O 1
ATOM 7413 N N . PHE A 1 923 ? 186.252 150.624 146.264 1.00 127.11 923 PHE A N 1
ATOM 7414 C CA . PHE A 1 923 ? 185.364 150.402 147.403 1.00 127.84 923 PHE A CA 1
ATOM 7415 C C . PHE A 1 923 ? 184.591 149.096 147.267 1.00 129.96 923 PHE A C 1
ATOM 7416 O O . PHE A 1 923 ? 184.303 148.425 148.270 1.00 132.34 923 PHE A O 1
ATOM 7424 N N . VAL A 1 924 ? 184.201 148.745 146.040 1.00 134.69 924 VAL A N 1
ATOM 7425 C CA . VAL A 1 924 ? 183.428 147.524 145.830 1.00 133.61 924 VAL A CA 1
ATOM 7426 C C . VAL A 1 924 ? 184.217 146.307 146.287 1.00 139.13 924 VAL A C 1
ATOM 7427 O O . VAL A 1 924 ? 183.665 145.387 146.898 1.00 142.42 924 VAL A O 1
ATOM 7431 N N . LEU A 1 925 ? 185.516 146.271 145.994 1.00 149.19 925 LEU A N 1
ATOM 7432 C CA . LEU A 1 925 ? 186.320 145.135 146.427 1.00 146.70 925 LEU A CA 1
ATOM 7433 C C . LEU A 1 925 ? 186.435 145.076 147.944 1.00 147.23 925 LEU A C 1
ATOM 7434 O O . LEU A 1 925 ? 186.503 143.986 148.520 1.00 147.91 925 LEU A O 1
ATOM 7439 N N . ALA A 1 926 ? 186.460 146.230 148.611 1.00 146.12 926 ALA A N 1
ATOM 7440 C CA . ALA A 1 926 ? 186.550 146.230 150.066 1.00 146.83 926 ALA A CA 1
ATOM 7441 C C . ALA A 1 926 ? 185.258 145.728 150.700 1.00 147.14 926 ALA A C 1
ATOM 7442 O O . ALA A 1 926 ? 185.288 144.939 151.652 1.00 145.32 926 ALA A O 1
ATOM 7444 N N . TYR A 1 927 ? 184.109 146.172 150.186 1.00 153.74 927 TYR A N 1
ATOM 7445 C CA . TYR A 1 927 ? 182.844 145.820 150.827 1.00 152.55 927 TYR A CA 1
ATOM 7446 C C . TYR A 1 927 ? 182.250 144.506 150.340 1.00 153.50 927 TYR A C 1
ATOM 7447 O O . TYR A 1 927 ? 181.417 143.924 151.043 1.00 153.44 927 TYR A O 1
ATOM 7456 N N . LEU A 1 928 ? 182.670 144.012 149.177 1.00 170.02 928 LEU A N 1
ATOM 7457 C CA . LEU A 1 928 ? 182.010 142.859 148.577 1.00 169.93 928 LEU A CA 1
ATOM 7458 C C . LEU A 1 928 ? 182.113 141.626 149.461 1.00 173.07 928 LEU A C 1
ATOM 7459 O O . LEU A 1 928 ? 181.278 140.720 149.364 1.00 173.86 928 LEU A O 1
ATOM 7464 N N . GLN A 1 929 ? 183.113 141.585 150.343 1.00 178.36 929 GLN A N 1
ATOM 7465 C CA . GLN A 1 929 ? 183.303 140.428 151.211 1.00 177.49 929 GLN A CA 1
ATOM 7466 C C . GLN A 1 929 ? 182.115 140.223 152.145 1.00 177.45 929 GLN A C 1
ATOM 7467 O O . GLN A 1 929 ? 181.689 139.086 152.376 1.00 177.58 929 GLN A O 1
ATOM 7473 N N . THR A 1 930 ? 181.561 141.308 152.686 1.00 167.29 930 THR A N 1
ATOM 7474 C CA . THR A 1 930 ? 180.526 141.181 153.707 1.00 166.38 930 THR A CA 1
ATOM 7475 C C . THR A 1 930 ? 179.160 140.871 153.102 1.00 166.85 930 THR A C 1
ATOM 7476 O O . THR A 1 930 ? 178.574 139.819 153.377 1.00 168.80 930 THR A O 1
ATOM 7480 N N . SER A 1 931 ? 178.636 141.771 152.277 1.00 161.18 931 SER A N 1
ATOM 7481 C CA . SER A 1 931 ? 177.251 141.650 151.853 1.00 161.26 931 SER A CA 1
ATOM 7482 C C . SER A 1 931 ? 177.132 140.876 150.545 1.00 160.65 931 SER A C 1
ATOM 7483 O O . SER A 1 931 ? 178.115 140.413 149.961 1.00 159.57 931 SER A O 1
ATOM 7486 N N . LYS A 1 932 ? 175.885 140.743 150.090 1.00 165.18 932 LYS A N 1
ATOM 7487 C CA . LYS A 1 932 ? 175.558 140.055 148.853 1.00 166.21 932 LYS A CA 1
ATOM 7488 C C . LYS A 1 932 ? 174.689 140.874 147.913 1.00 164.70 932 LYS A C 1
ATOM 7489 O O . LYS A 1 932 ? 174.649 140.566 146.718 1.00 166.12 932 LYS A O 1
ATOM 7495 N N . SER A 1 933 ? 173.987 141.894 148.412 1.00 151.33 933 SER A N 1
ATOM 7496 C CA . SER A 1 933 ? 173.265 142.790 147.517 1.00 151.49 933 SER A CA 1
ATOM 7497 C C . SER A 1 933 ? 174.234 143.572 146.643 1.00 150.50 933 SER A C 1
ATOM 7498 O O . SER A 1 933 ? 174.088 143.610 145.414 1.00 150.26 933 SER A O 1
ATOM 7501 N N . TRP A 1 934 ? 175.253 144.174 147.261 1.00 138.62 934 TRP A N 1
ATOM 7502 C CA . TRP A 1 934 ? 176.258 144.895 146.493 1.00 136.71 934 TRP A CA 1
ATOM 7503 C C . TRP A 1 934 ? 176.900 143.999 145.449 1.00 136.84 934 TRP A C 1
ATOM 7504 O O . TRP A 1 934 ? 177.324 144.482 144.395 1.00 136.96 934 TRP A O 1
ATOM 7515 N N . ALA A 1 935 ? 176.964 142.693 145.713 1.00 146.17 935 ALA A N 1
ATOM 7516 C CA . ALA A 1 935 ? 177.369 141.756 144.674 1.00 148.99 935 ALA A CA 1
ATOM 7517 C C . ALA A 1 935 ? 176.402 141.795 143.501 1.00 148.11 935 ALA A C 1
ATOM 7518 O O . ALA A 1 935 ? 176.820 141.737 142.341 1.00 147.31 935 ALA A O 1
ATOM 7520 N N . GLN A 1 936 ? 175.102 141.885 143.783 1.00 145.50 936 GLN A N 1
ATOM 7521 C CA . GLN A 1 936 ? 174.127 141.978 142.703 1.00 146.14 936 GLN A CA 1
ATOM 7522 C C . GLN A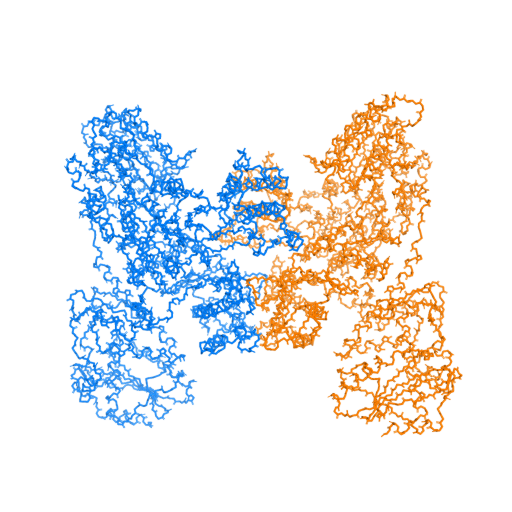 1 936 ? 174.318 143.260 141.902 1.00 147.37 936 GLN A C 1
ATOM 7523 O O . GLN A 1 936 ? 174.269 143.238 140.666 1.00 145.85 936 GLN A O 1
ATOM 7529 N N . ILE A 1 937 ? 174.550 144.386 142.585 1.00 148.58 937 ILE A N 1
ATOM 7530 C CA . ILE A 1 937 ? 174.806 145.632 141.859 1.00 147.37 937 ILE A CA 1
ATOM 7531 C C . ILE A 1 937 ? 176.062 145.514 141.004 1.00 144.80 937 ILE A C 1
ATOM 7532 O O . ILE A 1 937 ? 176.073 145.925 139.836 1.00 145.68 937 ILE A O 1
ATOM 7537 N N . TYR A 1 938 ? 177.139 144.963 141.569 1.00 134.29 938 TYR A N 1
ATOM 7538 C CA . TYR A 1 938 ? 178.378 144.818 140.813 1.00 134.93 938 TYR A CA 1
ATOM 7539 C C . TYR A 1 938 ? 178.171 143.941 139.588 1.00 135.47 938 TYR A C 1
ATOM 7540 O O . TYR A 1 938 ? 178.611 144.282 138.487 1.00 137.42 938 TYR A O 1
ATOM 7549 N N . HIS A 1 939 ? 177.500 142.805 139.761 1.00 145.15 939 HIS A N 1
ATOM 7550 C CA . HIS A 1 939 ? 177.264 141.909 138.637 1.00 149.44 939 HIS A CA 1
ATOM 7551 C C . HIS A 1 939 ? 176.433 142.599 137.565 1.00 149.08 939 HIS A C 1
ATOM 7552 O O . HIS A 1 939 ? 176.748 142.525 136.370 1.00 147.24 939 HIS A O 1
ATOM 7559 N N . ASP A 1 940 ? 175.381 143.307 137.982 1.00 145.67 940 ASP A N 1
ATOM 7560 C CA . ASP A 1 940 ? 174.493 143.948 137.023 1.00 144.59 940 ASP A CA 1
ATOM 7561 C C . ASP A 1 940 ? 175.219 145.030 136.235 1.00 145.24 940 ASP A C 1
ATOM 7562 O O . ASP A 1 940 ? 175.089 145.105 135.009 1.00 145.78 940 ASP A O 1
ATOM 7567 N N . THR A 1 941 ? 176.014 145.863 136.911 1.00 135.56 941 THR A N 1
ATOM 7568 C CA . THR A 1 941 ? 176.705 146.932 136.193 1.00 136.06 941 THR A CA 1
ATOM 7569 C C . THR A 1 941 ? 177.855 146.394 135.346 1.00 139.30 941 THR A C 1
ATOM 7570 O O . THR A 1 941 ? 178.094 146.891 134.237 1.00 137.02 941 THR A O 1
ATOM 7574 N N . ARG A 1 942 ? 178.558 145.366 135.828 1.00 146.56 942 ARG A N 1
ATOM 7575 C CA . ARG A 1 942 ? 179.625 144.761 135.047 1.00 140.27 942 ARG A CA 1
ATOM 7576 C C . ARG A 1 942 ? 179.086 144.126 133.777 1.00 139.79 942 ARG A C 1
ATOM 7577 O O . ARG A 1 942 ? 179.725 144.213 132.723 1.00 140.37 942 ARG A O 1
ATOM 7585 N N . TRP A 1 943 ? 177.916 143.490 133.848 1.00 146.49 943 TRP A N 1
ATOM 7586 C CA . TRP A 1 943 ? 177.304 142.977 132.630 1.00 149.68 943 TRP A CA 1
ATOM 7587 C C . TRP A 1 943 ? 176.730 144.093 131.770 1.00 147.74 943 TRP A C 1
ATOM 7588 O O . TRP A 1 943 ? 176.728 143.984 130.541 1.00 149.45 943 TRP A O 1
ATOM 7599 N N . PHE A 1 944 ? 176.248 145.172 132.391 1.00 130.96 944 PHE A N 1
ATOM 7600 C CA . PHE A 1 944 ? 175.788 146.320 131.622 1.00 131.73 944 PHE A CA 1
ATOM 7601 C C . PHE A 1 944 ? 176.918 146.904 130.793 1.00 131.56 944 PHE A C 1
ATOM 7602 O O . PHE A 1 944 ? 176.680 147.442 129.706 1.00 128.42 944 PHE A O 1
ATOM 7610 N N . TYR A 1 945 ? 178.148 146.809 131.296 1.00 133.14 945 TYR A N 1
ATOM 7611 C CA . TYR A 1 945 ? 179.301 147.291 130.543 1.00 134.07 945 TYR A CA 1
ATOM 7612 C C . TYR A 1 945 ? 179.377 146.627 129.174 1.00 135.26 945 TYR A C 1
ATOM 7613 O O . TYR A 1 945 ? 179.544 147.299 128.150 1.00 131.29 945 TYR A O 1
ATOM 7622 N N . VAL A 1 946 ? 179.233 145.299 129.136 1.00 144.92 946 VAL A N 1
ATOM 7623 C CA . VAL A 1 946 ? 179.373 144.559 127.886 1.00 142.28 946 VAL A CA 1
ATOM 7624 C C . VAL A 1 946 ? 178.064 144.398 127.135 1.00 144.86 946 VAL A C 1
ATOM 7625 O O . VAL A 1 946 ? 178.082 143.974 125.970 1.00 148.02 946 VAL A O 1
ATOM 7629 N N . ARG A 1 947 ? 176.928 144.712 127.760 1.00 150.05 947 ARG A N 1
ATOM 7630 C CA . ARG A 1 947 ? 175.656 144.633 127.049 1.00 152.06 947 ARG A CA 1
ATOM 7631 C C . ARG A 1 947 ? 175.646 145.574 125.855 1.00 152.09 947 ARG A C 1
ATOM 7632 O O . ARG A 1 947 ? 175.157 145.221 124.777 1.00 154.15 947 ARG A O 1
ATOM 7640 N N . HIS A 1 948 ? 176.167 146.775 126.036 1.00 141.26 948 HIS A N 1
ATOM 7641 C CA . HIS A 1 948 ? 176.262 147.783 124.994 1.00 144.79 948 HIS A CA 1
ATOM 7642 C C . HIS A 1 948 ? 177.307 148.828 125.372 1.00 141.33 948 HIS A C 1
ATOM 7643 O O . HIS A 1 948 ? 177.003 149.811 126.059 1.00 137.19 948 HIS A O 1
ATOM 7650 N N . PRO A 1 949 ? 178.559 148.624 124.940 1.00 137.75 949 PRO A N 1
ATOM 7651 C CA . PRO A 1 949 ? 179.663 149.484 125.397 1.00 132.16 949 PRO A CA 1
ATOM 7652 C C . PRO A 1 949 ? 179.457 150.954 125.107 1.00 131.98 949 PRO A C 1
ATOM 7653 O O . PRO A 1 949 ? 179.803 151.800 125.938 1.00 137.41 949 PRO A O 1
ATOM 7657 N N . THR A 1 950 ? 178.907 151.283 123.947 1.00 132.63 950 THR A N 1
ATOM 7658 C CA . THR A 1 950 ? 178.633 152.661 123.578 1.00 136.51 950 THR A CA 1
ATOM 7659 C C . THR A 1 950 ? 177.151 152.928 123.777 1.00 137.26 950 THR A C 1
ATOM 7660 O O . THR A 1 950 ? 176.305 152.208 123.236 1.00 139.72 950 THR A O 1
ATOM 7664 N N . VAL A 1 951 ? 176.844 153.973 124.538 1.00 130.99 951 VAL A N 1
ATOM 7665 C CA . VAL A 1 951 ? 175.497 154.220 125.022 1.00 128.23 951 VAL A CA 1
ATOM 7666 C C . VAL A 1 951 ? 175.132 155.651 124.667 1.00 131.69 951 VAL A C 1
ATOM 7667 O O . VAL A 1 951 ? 175.999 156.525 124.572 1.00 134.27 951 VAL A O 1
ATOM 7671 N N . SER A 1 952 ? 173.846 155.896 124.483 1.00 137.76 952 SER A N 1
ATOM 7672 C CA . SER A 1 952 ? 173.358 157.261 124.411 1.00 139.78 952 SER A CA 1
ATOM 7673 C C . SER A 1 952 ? 172.930 157.730 125.796 1.00 139.11 952 SER A C 1
ATOM 7674 O O . SER A 1 952 ? 172.783 156.938 126.730 1.00 138.69 952 SER A O 1
ATOM 7677 N N . ASP A 1 953 ? 172.741 159.042 125.925 1.00 139.53 953 ASP A N 1
ATOM 7678 C CA . ASP A 1 953 ? 172.280 159.591 127.194 1.00 138.15 953 ASP A CA 1
ATOM 7679 C C . ASP A 1 953 ? 170.919 159.025 127.565 1.00 140.43 953 ASP A C 1
ATOM 7680 O O . ASP A 1 953 ? 170.713 158.557 128.690 1.00 143.53 953 ASP A O 1
ATOM 7685 N N . LYS A 1 954 ? 169.982 159.036 126.617 1.00 136.15 954 LYS A N 1
ATOM 7686 C CA . LYS A 1 954 ? 168.627 158.586 126.909 1.00 136.84 954 LYS A CA 1
ATOM 7687 C C . LYS A 1 954 ? 168.612 157.124 127.332 1.00 133.74 954 LYS A C 1
ATOM 7688 O O . LYS A 1 954 ? 167.916 156.753 128.284 1.00 133.63 954 LYS A O 1
ATOM 7694 N N . ASP A 1 955 ? 169.384 156.281 126.647 1.00 128.15 955 ASP A N 1
ATOM 7695 C CA . ASP A 1 955 ? 169.438 154.869 127.010 1.00 126.94 955 ASP A CA 1
ATOM 7696 C C . ASP A 1 955 ? 170.074 154.669 128.379 1.00 130.64 955 ASP A C 1
ATOM 7697 O O . ASP A 1 955 ? 169.620 153.825 129.161 1.00 133.46 955 ASP A O 1
ATOM 7702 N N . LEU A 1 956 ? 171.125 155.431 128.687 1.00 122.98 956 LEU A N 1
ATOM 7703 C CA . LEU A 1 956 ? 171.830 155.239 129.951 1.00 120.49 956 LEU A CA 1
ATOM 7704 C C . LEU A 1 956 ? 170.986 155.689 131.135 1.00 116.03 956 LEU A C 1
ATOM 7705 O O . LEU A 1 956 ? 170.878 154.973 132.136 1.00 115.76 956 LEU A O 1
ATOM 7710 N N . LYS A 1 957 ? 170.388 156.879 131.047 1.00 111.61 957 LYS A N 1
ATOM 7711 C CA . LYS A 1 957 ? 169.572 157.362 132.157 1.00 113.56 957 LYS A CA 1
ATOM 7712 C C . LYS A 1 957 ? 168.359 156.468 132.378 1.00 117.32 957 LYS A C 1
ATOM 7713 O O . LYS A 1 957 ? 167.998 156.174 133.524 1.00 117.51 957 LYS A O 1
ATOM 7719 N N . SER A 1 958 ? 167.716 156.027 131.298 1.00 126.61 958 SER A N 1
ATOM 7720 C CA . SER A 1 958 ? 166.580 155.111 131.392 1.00 123.46 958 SER A CA 1
ATOM 7721 C C . SER A 1 958 ? 167.112 153.685 131.313 1.00 122.95 958 SER A C 1
ATOM 7722 O O . SER A 1 958 ? 167.036 153.009 130.286 1.00 126.71 958 SER A O 1
ATOM 7725 N N . SER A 1 959 ? 167.665 153.225 132.430 1.00 111.68 959 SER A N 1
ATOM 7726 C CA . SER A 1 959 ? 168.261 151.901 132.515 1.00 112.53 959 SER A CA 1
ATOM 7727 C C . SER A 1 959 ? 167.770 151.239 133.794 1.00 113.19 959 SER A C 1
ATOM 7728 O O . SER A 1 959 ? 166.819 151.700 134.431 1.00 114.26 959 SER A O 1
ATOM 7731 N N . GLN A 1 960 ? 168.411 150.135 134.163 1.00 117.17 960 GLN A N 1
ATOM 7732 C CA . GLN A 1 960 ? 168.069 149.419 135.384 1.00 120.22 960 GLN A CA 1
ATOM 7733 C C . GLN A 1 960 ? 169.075 149.633 136.502 1.00 119.27 960 GLN A C 1
ATOM 7734 O O . GLN A 1 960 ? 168.682 149.690 137.671 1.00 117.12 960 GLN A O 1
ATOM 7740 N N . VAL A 1 961 ? 170.358 149.746 136.170 1.00 117.13 961 VAL A N 1
ATOM 7741 C CA . VAL A 1 961 ? 171.378 149.994 137.179 1.00 117.59 961 VAL A CA 1
ATOM 7742 C C . VAL A 1 961 ? 171.558 151.484 137.446 1.00 118.67 961 VAL A C 1
ATOM 7743 O O . VAL A 1 961 ? 171.951 151.871 138.550 1.00 119.54 961 VAL A O 1
ATOM 7747 N N . PHE A 1 962 ? 171.279 152.329 136.459 1.00 109.22 962 PHE A N 1
ATOM 7748 C CA . PHE A 1 962 ? 171.338 153.771 136.636 1.00 107.54 962 PHE A CA 1
ATOM 7749 C C . PHE A 1 962 ? 170.109 154.327 137.335 1.00 109.44 962 PHE A C 1
ATOM 7750 O O . PHE A 1 962 ? 170.141 155.473 137.790 1.00 114.74 962 PHE A O 1
ATOM 7758 N N . GLN A 1 963 ? 169.045 153.540 137.448 1.00 103.00 963 GLN A N 1
ATOM 7759 C CA . GLN A 1 963 ? 167.749 154.065 137.848 1.00 105.78 963 GLN A CA 1
ATOM 7760 C C . GLN A 1 963 ? 167.506 153.987 139.346 1.00 109.98 963 GLN A C 1
ATOM 7761 O O . GLN A 1 963 ? 166.757 154.810 139.884 1.00 117.29 963 GLN A O 1
ATOM 7767 N N . GLN A 1 964 ? 168.109 153.024 140.036 1.00 105.39 964 GLN A N 1
ATOM 7768 C CA . GLN A 1 964 ? 167.826 152.807 141.446 1.00 109.97 964 GLN A CA 1
ATOM 7769 C C . GLN A 1 964 ? 168.978 153.191 142.360 1.00 116.09 964 GLN A C 1
ATOM 7770 O O . GLN A 1 964 ? 168.806 153.179 143.584 1.00 116.43 964 GLN A O 1
ATOM 7776 N N . ARG A 1 965 ? 170.141 153.533 141.814 1.00 117.72 965 ARG A N 1
ATOM 7777 C CA . ARG A 1 965 ? 171.305 153.765 142.656 1.00 113.47 965 ARG A CA 1
ATOM 7778 C C . ARG A 1 965 ? 171.390 155.195 143.179 1.00 113.80 965 ARG A C 1
ATOM 7779 O O . ARG A 1 965 ? 172.191 155.461 144.082 1.00 118.83 965 ARG A O 1
ATOM 7787 N N . ASP A 1 966 ? 170.580 156.113 142.645 1.00 111.65 966 ASP A N 1
ATOM 7788 C CA . ASP A 1 966 ? 170.484 157.490 143.129 1.00 114.81 966 ASP A CA 1
ATOM 7789 C C . ASP A 1 966 ? 171.771 158.276 142.908 1.00 113.55 966 ASP A C 1
ATOM 7790 O O . ASP A 1 966 ? 171.881 159.427 143.339 1.00 112.48 966 ASP A O 1
ATOM 7795 N N . ASP A 1 967 ? 172.747 157.662 142.253 1.00 112.26 967 ASP A N 1
ATOM 7796 C CA . ASP A 1 967 ? 173.926 158.359 141.756 1.00 111.72 967 ASP A CA 1
ATOM 7797 C C . ASP A 1 967 ? 174.468 157.546 140.587 1.00 116.94 967 ASP A C 1
ATOM 7798 O O . ASP A 1 967 ? 173.792 156.654 140.066 1.00 121.02 967 ASP A O 1
ATOM 7803 N N . GLU A 1 968 ? 175.692 157.845 140.176 1.00 103.37 968 GLU A N 1
ATOM 7804 C CA . GLU A 1 968 ? 176.282 157.247 138.987 1.00 101.60 968 GLU A CA 1
ATOM 7805 C C . GLU A 1 968 ? 177.377 156.255 139.352 1.00 108.29 968 GLU A C 1
ATOM 7806 O O . GLU A 1 968 ? 178.439 156.221 138.731 1.00 114.50 968 GLU A O 1
ATOM 7812 N N . PHE A 1 969 ? 177.125 155.442 140.375 1.00 103.45 969 PHE A N 1
ATOM 7813 C CA . PHE A 1 969 ? 178.117 154.500 140.873 1.00 102.31 969 PHE A CA 1
ATOM 7814 C C . PHE A 1 969 ? 178.601 153.551 139.787 1.00 99.43 969 PHE A C 1
ATOM 7815 O O . PHE A 1 969 ? 177.880 152.629 139.399 1.00 100.72 969 PHE A O 1
ATOM 7823 N N . GLY A 1 970 ? 179.830 153.744 139.321 1.00 97.20 970 GLY A N 1
ATOM 7824 C CA . GLY A 1 970 ? 180.397 152.868 138.319 1.00 97.25 970 GLY A CA 1
ATOM 7825 C C . GLY A 1 970 ? 179.893 153.078 136.913 1.00 98.04 970 GLY A C 1
ATOM 7826 O O . GLY A 1 970 ? 180.253 152.304 136.024 1.00 104.25 970 GLY A O 1
ATOM 7827 N N . LEU A 1 971 ? 179.078 154.104 136.673 1.00 87.88 971 LEU A N 1
ATOM 7828 C CA . LEU A 1 971 ? 178.544 154.371 135.343 1.00 92.95 971 LEU A CA 1
ATOM 7829 C C . LEU A 1 971 ? 178.952 155.742 134.825 1.00 96.30 971 LEU A C 1
ATOM 7830 O O . LEU A 1 971 ? 178.179 156.383 134.109 1.00 102.39 971 LEU A O 1
ATOM 7835 N N . GLN A 1 972 ? 180.147 156.208 135.171 1.00 93.50 972 GLN A N 1
ATOM 7836 C CA . GLN A 1 972 ? 180.646 157.488 134.678 1.00 92.61 972 GLN A CA 1
ATOM 7837 C C . GLN A 1 972 ? 181.235 157.272 133.294 1.00 95.12 972 GLN A C 1
ATOM 7838 O O . GLN A 1 972 ? 182.450 157.213 133.112 1.00 102.08 972 GLN A O 1
ATOM 7844 N N . TYR A 1 973 ? 180.362 157.150 132.303 1.00 102.69 973 TYR A N 1
ATOM 7845 C CA . TYR A 1 973 ? 180.808 157.008 130.929 1.00 103.17 973 TYR A CA 1
ATOM 7846 C C . TYR A 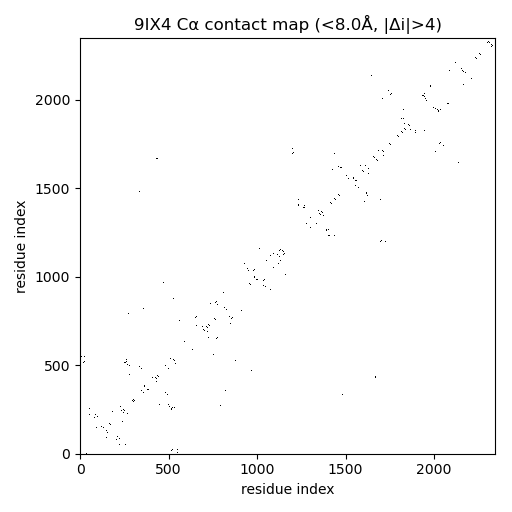1 973 ? 181.411 158.316 130.440 1.00 107.23 973 TYR A C 1
ATOM 7847 O O . TYR A 1 973 ? 181.108 159.394 130.956 1.00 114.90 973 TYR A O 1
ATOM 7856 N N . LEU A 1 974 ? 182.274 158.216 129.437 1.00 105.45 974 LEU A N 1
ATOM 7857 C CA . LEU A 1 974 ? 182.850 159.407 128.840 1.00 107.95 974 LEU A CA 1
ATOM 7858 C C . LEU A 1 974 ? 181.863 160.022 127.852 1.00 107.07 974 LEU A C 1
ATOM 7859 O O . LEU A 1 974 ? 180.735 159.556 127.684 1.00 110.40 974 LEU A O 1
ATOM 7864 N N . LEU A 1 975 ? 182.289 161.096 127.195 1.00 110.21 975 LEU A N 1
ATOM 7865 C CA . LEU A 1 975 ? 181.495 161.767 126.172 1.00 111.61 975 LEU A CA 1
ATOM 7866 C C . LEU A 1 975 ? 182.297 161.769 124.880 1.00 115.78 975 LEU A C 1
ATOM 7867 O O . LEU A 1 975 ? 183.351 162.406 124.802 1.00 120.93 975 LEU A O 1
ATOM 7872 N N . ASN A 1 976 ? 181.807 161.060 123.869 1.00 136.73 976 ASN A N 1
ATOM 7873 C CA . ASN A 1 976 ? 182.477 161.044 122.572 1.00 137.83 976 ASN A CA 1
ATOM 7874 C C . ASN A 1 976 ? 182.106 162.315 121.824 1.00 140.97 976 ASN A C 1
ATOM 7875 O O . ASN A 1 976 ? 181.005 162.437 121.284 1.00 142.28 976 ASN A O 1
ATOM 7880 N N . GLU A 1 977 ? 183.031 163.278 121.803 1.00 162.38 977 GLU A N 1
ATOM 7881 C CA . GLU A 1 977 ? 182.759 164.557 121.159 1.00 163.67 977 GLU A CA 1
ATOM 7882 C C . GLU A 1 977 ? 182.511 164.395 119.668 1.00 162.82 977 GLU A C 1
ATOM 7883 O O . GLU A 1 977 ? 181.608 165.032 119.116 1.00 163.27 977 GLU A O 1
ATOM 7889 N N . HIS A 1 978 ? 183.295 163.552 119.003 1.00 160.02 978 HIS A N 1
ATOM 7890 C CA . HIS A 1 978 ? 183.152 163.314 117.577 1.00 159.75 978 HIS A CA 1
ATOM 7891 C C . HIS A 1 978 ? 182.328 162.073 117.277 1.00 161.42 978 HIS A C 1
ATOM 7892 O O . HIS A 1 978 ? 182.338 161.595 116.139 1.00 163.20 978 HIS A O 1
ATOM 7899 N N . LEU A 1 979 ? 181.616 161.545 118.274 1.00 150.34 979 LEU A N 1
ATOM 7900 C CA . LEU A 1 979 ? 180.784 160.354 118.112 1.00 147.20 979 LEU A CA 1
ATOM 7901 C C . LEU A 1 979 ? 181.622 159.176 117.621 1.00 145.63 979 LEU A C 1
ATOM 7902 O O . LEU A 1 979 ? 181.177 158.368 116.805 1.00 142.55 979 LEU A O 1
ATOM 7907 N N . ASP A 1 980 ? 182.846 159.077 118.132 1.00 147.80 980 ASP A N 1
ATOM 7908 C CA . ASP A 1 980 ? 183.828 158.123 117.634 1.00 146.09 980 ASP A CA 1
ATOM 7909 C C . ASP A 1 980 ? 183.586 156.746 118.251 1.00 144.94 980 ASP A C 1
ATOM 7910 O O . ASP A 1 980 ? 182.576 156.501 118.916 1.00 146.13 980 ASP A O 1
ATOM 7915 N N . VAL A 1 981 ? 184.516 155.820 118.021 1.00 133.71 981 VAL A N 1
ATOM 7916 C CA . VAL A 1 981 ? 184.356 154.431 118.436 1.00 137.32 981 VAL A CA 1
ATOM 7917 C C . VAL A 1 981 ? 185.553 153.987 119.270 1.00 136.74 981 VAL A C 1
ATOM 7918 O O . VAL A 1 981 ? 185.463 153.038 120.057 1.00 135.43 981 VAL A O 1
ATOM 7922 N N . SER A 1 982 ? 186.680 154.677 119.121 1.00 134.04 982 SER A N 1
ATOM 7923 C CA . SER A 1 982 ? 187.919 154.253 119.752 1.00 132.58 982 SER A CA 1
ATOM 7924 C C . SER A 1 982 ? 188.698 155.470 120.227 1.00 133.43 982 SER A C 1
ATOM 7925 O O . SER A 1 982 ? 188.513 156.581 119.725 1.00 133.83 982 SER A O 1
ATOM 7928 N N . TYR A 1 983 ? 189.571 155.252 121.210 1.00 118.26 983 TYR A N 1
ATOM 7929 C CA . TYR A 1 983 ? 190.447 156.319 121.678 1.00 119.12 983 TYR A CA 1
ATOM 7930 C C . TYR A 1 983 ? 191.652 155.732 122.398 1.00 117.86 983 TYR A C 1
ATOM 7931 O O . TYR A 1 983 ? 191.631 154.594 122.878 1.00 117.81 983 TYR A O 1
ATOM 7940 N N . GLU A 1 984 ? 192.692 156.555 122.490 1.00 127.83 984 GLU A N 1
ATOM 7941 C CA . GLU A 1 984 ? 193.977 156.205 123.075 1.00 128.38 984 GLU A CA 1
ATOM 7942 C C . GLU A 1 984 ? 194.203 157.020 124.340 1.00 129.19 984 GLU A C 1
ATOM 7943 O O . GLU A 1 984 ? 193.892 158.214 124.380 1.00 132.05 984 GLU A O 1
ATOM 7949 N N . VAL A 1 985 ? 194.732 156.373 125.379 1.00 122.25 985 VAL A N 1
ATOM 7950 C CA . VAL A 1 985 ? 194.975 157.006 126.666 1.00 120.47 985 VAL A CA 1
ATOM 7951 C C . VAL A 1 985 ? 196.343 156.571 127.170 1.00 122.91 985 VAL A C 1
ATOM 7952 O O . VAL A 1 985 ? 196.775 155.435 126.948 1.00 128.09 985 VAL A O 1
ATOM 7956 N N . LYS A 1 986 ? 197.028 157.486 127.850 1.00 124.10 986 LYS A N 1
ATOM 7957 C CA . LYS A 1 986 ? 198.293 157.187 128.511 1.00 125.96 986 LYS A CA 1
ATOM 7958 C C . LYS A 1 986 ? 198.073 157.065 130.009 1.00 125.14 986 LYS A C 1
ATOM 7959 O O . LYS A 1 986 ? 197.724 158.061 130.661 1.00 129.63 986 LYS A O 1
ATOM 7965 N N . PRO A 1 987 ? 198.248 155.896 130.603 1.00 119.26 987 PRO A N 1
ATOM 7966 C CA . PRO A 1 987 ? 198.021 155.733 132.040 1.00 121.63 987 PRO A CA 1
ATOM 7967 C C . PRO A 1 987 ? 199.236 156.193 132.853 1.00 121.25 987 PRO A C 1
ATOM 7968 O O . PRO A 1 987 ? 200.304 155.586 132.782 1.00 122.73 987 PRO A O 1
ATOM 7972 N N . ILE A 1 988 ? 199.053 157.266 133.620 1.00 120.64 988 ILE A N 1
ATOM 7973 C CA . ILE A 1 988 ? 200.130 157.735 134.489 1.00 120.68 988 ILE A CA 1
ATOM 7974 C C . ILE A 1 988 ? 200.375 156.739 135.613 1.00 120.01 988 ILE A C 1
ATOM 7975 O O . ILE A 1 988 ? 201.520 156.380 135.909 1.00 121.01 988 ILE A O 1
ATOM 7980 N N . ASN A 1 989 ? 199.305 156.275 136.249 1.00 133.83 989 ASN A N 1
ATOM 7981 C CA . ASN A 1 989 ? 199.420 155.400 137.409 1.00 135.57 989 ASN A CA 1
ATOM 7982 C C . ASN A 1 989 ? 198.206 154.485 137.438 1.00 138.92 989 ASN A C 1
ATOM 7983 O O . ASN A 1 989 ? 197.071 154.967 137.486 1.00 140.33 989 ASN A O 1
ATOM 7988 N N . HIS A 1 990 ? 198.442 153.172 137.409 1.00 142.54 990 HIS A N 1
ATOM 7989 C CA . HIS A 1 990 ? 197.328 152.231 137.365 1.00 141.14 990 HIS A CA 1
ATOM 7990 C C . HIS A 1 990 ? 196.636 152.092 138.715 1.00 139.20 990 HIS A C 1
ATOM 7991 O O . HIS A 1 990 ? 195.403 152.056 138.775 1.00 141.95 990 HIS A O 1
ATOM 7998 N N . ASP A 1 991 ? 197.394 152.013 139.806 1.00 129.99 991 ASP A N 1
ATOM 7999 C CA . ASP A 1 991 ? 196.791 151.836 141.119 1.00 132.40 991 ASP A CA 1
ATOM 8000 C C . ASP A 1 991 ? 196.395 153.158 141.767 1.00 133.10 991 ASP A C 1
ATOM 8001 O O . ASP A 1 991 ? 196.264 153.226 142.993 1.00 135.38 991 ASP A O 1
ATOM 8006 N N . ASN A 1 992 ? 196.202 154.206 140.968 1.00 120.36 992 ASN A N 1
ATOM 8007 C CA . ASN A 1 992 ? 195.552 155.419 141.440 1.00 121.53 992 ASN A CA 1
ATOM 8008 C C . ASN A 1 992 ? 194.549 155.971 140.439 1.00 121.11 992 ASN A C 1
ATOM 8009 O O . ASN A 1 992 ? 193.981 157.037 140.692 1.00 123.46 992 ASN A O 1
ATOM 8014 N N . GLY A 1 993 ? 194.312 155.289 139.324 1.00 112.20 993 GLY A N 1
ATOM 8015 C CA . GLY A 1 993 ? 193.313 155.733 138.366 1.00 113.21 993 GLY A CA 1
ATOM 8016 C C . GLY A 1 993 ? 193.623 157.061 137.714 1.00 114.87 993 GLY A C 1
ATOM 8017 O O . GLY A 1 993 ? 192.725 157.895 137.554 1.00 116.16 993 GLY A O 1
ATOM 8018 N N . GLN A 1 994 ? 194.874 157.278 137.327 1.00 114.95 994 GLN A N 1
ATOM 8019 C CA . GLN A 1 994 ? 195.297 158.524 136.705 1.00 113.72 994 GLN A CA 1
ATOM 8020 C C . GLN A 1 994 ? 195.585 158.287 135.231 1.00 116.39 994 GLN A C 1
ATOM 8021 O O . GLN A 1 994 ? 196.441 157.469 134.882 1.00 119.06 994 GLN A O 1
ATOM 8027 N N . PHE A 1 995 ? 194.887 159.021 134.373 1.00 107.93 995 PHE A N 1
ATOM 8028 C CA . PHE A 1 995 ? 195.016 158.845 132.938 1.00 106.44 995 PHE A CA 1
ATOM 8029 C C . PHE A 1 995 ? 195.149 160.203 132.272 1.00 108.91 995 PHE A C 1
ATOM 8030 O O . PHE A 1 995 ? 194.580 161.195 132.732 1.00 112.70 995 PHE A O 1
ATOM 8038 N N . ASP A 1 996 ? 195.914 160.241 131.187 1.00 111.57 996 ASP A N 1
ATOM 8039 C CA . ASP A 1 996 ? 196.034 161.417 130.340 1.00 109.63 996 ASP A CA 1
ATOM 8040 C C . ASP A 1 996 ? 195.470 161.062 128.975 1.00 111.21 996 ASP A C 1
ATOM 8041 O O . ASP A 1 996 ? 195.968 160.145 128.314 1.00 113.14 996 ASP A O 1
ATOM 8046 N N . PHE A 1 997 ? 194.440 161.784 128.556 1.00 100.32 997 PHE A N 1
ATOM 8047 C CA . PHE A 1 997 ? 193.749 161.494 127.311 1.00 100.17 997 PHE A CA 1
ATOM 8048 C C . PHE A 1 997 ? 194.360 162.217 126.121 1.00 105.26 997 PHE A C 1
ATOM 8049 O O . PHE A 1 997 ? 193.826 162.126 125.012 1.00 106.34 997 PHE A O 1
ATOM 8057 N N . SER A 1 998 ? 195.461 162.937 126.330 1.00 120.58 998 SER A N 1
ATOM 8058 C CA . SER A 1 998 ? 196.236 163.526 125.248 1.00 119.46 998 SER A CA 1
ATOM 8059 C C . SER A 1 998 ? 197.500 162.726 124.961 1.00 118.11 998 SER A C 1
ATOM 8060 O O . SER A 1 998 ? 198.386 163.203 124.246 1.00 118.27 998 SER A O 1
ATOM 8063 N N . GLY A 1 999 ? 197.599 161.517 125.506 1.00 127.83 999 GLY A N 1
ATOM 8064 C CA . GLY A 1 999 ? 198.800 160.722 125.369 1.00 126.46 999 GLY A CA 1
ATOM 8065 C C . GLY A 1 999 ? 198.583 159.395 124.675 1.00 125.99 999 GLY A C 1
ATOM 8066 O O . GLY A 1 999 ? 197.539 159.166 124.058 1.00 126.36 999 GLY A O 1
ATOM 8067 N N . THR A 1 1000 ? 199.573 158.512 124.771 1.00 129.29 1000 THR A N 1
ATOM 8068 C CA . THR A 1 1000 ? 199.553 157.240 124.067 1.00 131.32 1000 THR A CA 1
ATOM 8069 C C . THR A 1 1000 ? 200.158 156.172 124.967 1.00 133.27 1000 THR A C 1
ATOM 8070 O O . THR A 1 1000 ? 200.955 156.466 125.861 1.00 135.26 1000 THR A O 1
ATOM 8074 N N . GLY A 1 1001 ? 199.773 154.922 124.721 1.00 136.16 1001 GLY A N 1
ATOM 8075 C CA . GLY A 1 1001 ? 200.261 153.815 125.521 1.00 136.52 1001 GLY A CA 1
ATOM 8076 C C . GLY A 1 1001 ? 199.240 152.722 125.762 1.00 136.06 1001 GLY A C 1
ATOM 8077 O O . GLY A 1 1001 ? 199.605 151.568 126.005 1.00 135.61 1001 GLY A O 1
ATOM 8078 N N . MET A 1 1002 ? 197.958 153.069 125.696 1.00 136.81 1002 MET A N 1
ATOM 8079 C CA . MET A 1 1002 ? 196.892 152.086 125.849 1.00 133.15 1002 MET A CA 1
ATOM 8080 C C . MET A 1 1002 ? 195.685 152.541 125.046 1.00 135.50 1002 MET A C 1
ATOM 8081 O O . MET A 1 1002 ? 195.042 153.532 125.401 1.00 140.15 1002 MET A O 1
ATOM 8086 N N . GLU A 1 1003 ? 195.385 151.825 123.969 1.00 143.26 1003 GLU A N 1
ATOM 8087 C CA . GLU A 1 1003 ? 194.230 152.116 123.137 1.00 143.85 1003 GLU A CA 1
ATOM 8088 C C . GLU A 1 1003 ? 193.083 151.223 123.576 1.00 144.85 1003 GLU A C 1
ATOM 8089 O O . GLU A 1 1003 ? 193.295 150.056 123.910 1.00 146.35 1003 GLU A O 1
ATOM 8095 N N . VAL A 1 1004 ? 191.873 151.770 123.618 1.00 134.96 1004 VAL A N 1
ATOM 8096 C CA . VAL A 1 1004 ? 190.703 151.006 124.034 1.00 131.50 1004 VAL A CA 1
ATOM 8097 C C . VAL A 1 1004 ? 189.700 150.979 122.884 1.00 134.28 1004 VAL A C 1
ATOM 8098 O O . VAL A 1 1004 ? 189.146 152.016 122.494 1.00 129.14 1004 VAL A O 1
ATOM 8102 N N . SER A 1 1005 ? 189.422 149.759 122.409 1.00 160.91 1005 SER A N 1
ATOM 8103 C CA . SER A 1 1005 ? 188.464 149.557 121.325 1.00 161.10 1005 SER A CA 1
ATOM 8104 C C . SER A 1 1005 ? 188.136 148.066 121.201 1.00 162.80 1005 SER A C 1
ATOM 8105 O O . SER A 1 1005 ? 188.180 147.342 122.192 1.00 161.01 1005 SER A O 1
ATOM 8108 N N . ALA A 1 1006 ? 187.826 147.595 119.994 1.00 168.05 1006 ALA A N 1
ATOM 8109 C CA . ALA A 1 1006 ? 187.471 146.196 119.772 1.00 165.29 1006 ALA A CA 1
ATOM 8110 C C . ALA A 1 1006 ? 188.665 145.251 119.715 1.00 167.80 1006 ALA A C 1
ATOM 8111 O O . ALA A 1 1006 ? 188.459 144.041 119.582 1.00 168.91 1006 ALA A O 1
ATOM 8113 N N . GLU A 1 1007 ? 189.892 145.755 119.789 1.00 171.34 1007 GLU A N 1
ATOM 8114 C CA . GLU A 1 1007 ? 191.051 144.865 119.802 1.00 170.10 1007 GLU A CA 1
ATOM 8115 C C . GLU A 1 1007 ? 190.934 143.927 120.979 1.00 171.37 1007 GLU A C 1
ATOM 8116 O O . GLU A 1 1007 ? 191.266 142.755 120.875 1.00 171.65 1007 GLU A O 1
ATOM 8122 N N . ALA A 1 1008 ? 190.488 144.434 122.108 1.00 172.03 1008 ALA A N 1
ATOM 8123 C CA . ALA A 1 1008 ? 190.242 143.621 123.292 1.00 171.76 1008 ALA A CA 1
ATOM 8124 C C . ALA A 1 1008 ? 188.744 143.350 123.316 1.00 173.17 1008 ALA A C 1
ATOM 8125 O O . ALA A 1 1008 ? 187.991 143.984 124.054 1.00 173.45 1008 ALA A O 1
ATOM 8127 N N . ALA A 1 1009 ? 188.317 142.388 122.501 1.00 189.12 1009 ALA A N 1
ATOM 8128 C CA . ALA A 1 1009 ? 186.905 142.059 122.369 1.00 189.52 1009 ALA A CA 1
ATOM 8129 C C . ALA A 1 1009 ? 186.784 140.663 121.774 1.00 190.23 1009 ALA A C 1
ATOM 8130 O O . ALA A 1 1009 ? 187.781 140.011 121.452 1.00 188.83 1009 ALA A O 1
ATOM 8132 N N . GLY A 1 1010 ? 185.537 140.209 121.640 1.00 208.13 1010 GLY A N 1
ATOM 8133 C CA . GLY A 1 1010 ? 185.304 138.847 121.190 1.00 209.04 1010 GLY A CA 1
ATOM 8134 C C . GLY A 1 1010 ? 185.805 138.603 119.780 1.00 209.24 1010 GLY A C 1
ATOM 8135 O O . GLY A 1 1010 ? 186.511 137.626 119.519 1.00 208.07 1010 GLY A O 1
ATOM 8136 N N . LEU A 1 1011 ? 185.494 139.526 118.863 1.00 204.71 1011 LEU A N 1
ATOM 8137 C CA . LEU A 1 1011 ? 185.689 139.293 117.435 1.00 203.21 1011 LEU A CA 1
ATOM 8138 C C . LEU A 1 1011 ? 187.141 139.021 117.068 1.00 203.51 1011 LEU A C 1
ATOM 8139 O O . LEU A 1 1011 ? 187.422 138.670 115.917 1.00 203.56 1011 LEU A O 1
ATOM 8144 N N . VAL A 1 1012 ? 188.070 139.199 118.000 1.00 210.55 1012 VAL A N 1
ATOM 8145 C CA . VAL A 1 1012 ? 189.483 138.942 117.764 1.00 210.55 1012 VAL A CA 1
ATOM 8146 C C . VAL A 1 1012 ? 190.020 138.087 118.902 1.00 210.84 1012 VAL A C 1
ATOM 8147 O O . VAL A 1 1012 ? 189.709 138.334 120.073 1.00 210.33 1012 VAL A O 1
ATOM 8151 N N . ALA A 1 1013 ? 190.773 137.047 118.542 1.00 229.39 1013 ALA A N 1
ATOM 8152 C CA . ALA A 1 1013 ? 191.542 136.212 119.459 1.00 230.04 1013 ALA A CA 1
ATOM 8153 C C . ALA A 1 1013 ? 190.672 135.287 120.302 1.00 230.00 1013 ALA A C 1
ATOM 8154 O O . ALA A 1 1013 ? 191.199 134.409 120.993 1.00 229.30 1013 ALA A O 1
ATOM 8156 N N . MET A 1 1014 ? 189.350 135.467 120.274 1.00 228.49 1014 MET A N 1
ATOM 8157 C CA . MET A 1 1014 ? 188.477 134.502 120.939 1.00 229.03 1014 MET A CA 1
ATOM 8158 C C . MET A 1 1014 ? 187.178 134.172 120.211 1.00 229.24 1014 MET A C 1
ATOM 8159 O O . MET A 1 1014 ? 186.601 133.119 120.505 1.00 229.95 1014 MET A O 1
ATOM 8164 N N . CYS A 1 1015 ? 186.683 134.999 119.284 1.00 224.92 1015 CYS A N 1
ATOM 8165 C CA . CYS A 1 1015 ? 185.439 134.650 118.597 1.00 224.00 1015 CYS A CA 1
ATOM 8166 C C . CYS A 1 1015 ? 185.611 133.393 117.757 1.00 225.50 1015 CYS A C 1
ATOM 8167 O O . CYS A 1 1015 ? 184.720 132.537 117.714 1.00 224.59 1015 CYS A O 1
ATOM 8170 N N . ARG A 1 1016 ? 186.754 133.267 117.079 1.00 227.10 1016 ARG A N 1
ATOM 8171 C CA . ARG A 1 1016 ? 186.980 132.141 116.182 1.00 224.40 1016 ARG A CA 1
ATOM 8172 C C . ARG A 1 1016 ? 186.991 130.813 116.922 1.00 224.36 1016 ARG A C 1
ATOM 8173 O O . ARG A 1 1016 ? 186.845 129.762 116.288 1.00 222.80 1016 ARG A O 1
ATOM 8181 N N . TYR A 1 1017 ? 187.160 130.835 118.237 1.00 235.18 1017 TYR A N 1
ATOM 8182 C CA . TYR A 1 1017 ? 187.088 129.607 119.011 1.00 235.56 1017 TYR A CA 1
ATOM 8183 C C . TYR A 1 1017 ? 185.654 129.089 118.998 1.00 235.47 1017 TYR A C 1
ATOM 8184 O O . TYR A 1 1017 ? 184.728 129.839 119.327 1.00 235.44 1017 TYR A O 1
ATOM 8193 N N . PRO A 1 1018 ? 185.428 127.834 118.614 1.00 236.99 1018 PRO A N 1
ATOM 8194 C CA . PRO A 1 1018 ? 184.055 127.320 118.541 1.00 236.83 1018 PRO A CA 1
ATOM 8195 C C . PRO A 1 1018 ? 183.370 127.339 119.899 1.00 236.96 1018 PRO A C 1
ATOM 8196 O O . PRO A 1 1018 ? 183.988 127.097 120.938 1.00 236.52 1018 PRO A O 1
ATOM 8200 N N . GLY A 1 1019 ? 182.072 127.642 119.877 1.00 228.34 1019 GLY A N 1
ATOM 8201 C CA . GLY A 1 1019 ? 181.260 127.664 121.073 1.00 227.17 1019 GLY A CA 1
ATOM 8202 C C . GLY A 1 1019 ? 181.419 128.893 121.936 1.00 225.81 1019 GLY A C 1
ATOM 8203 O O . GLY A 1 1019 ? 180.785 128.970 122.996 1.00 224.86 1019 GLY A O 1
ATOM 8204 N N . LEU A 1 1020 ? 182.241 129.857 121.525 1.00 220.16 1020 LEU A N 1
ATOM 8205 C CA . LEU A 1 1020 ? 182.523 131.036 122.335 1.00 219.97 1020 LEU A CA 1
ATOM 8206 C C . LEU A 1 1020 ? 181.857 132.285 121.767 1.00 219.58 1020 LEU A C 1
ATOM 8207 O O . LEU A 1 1020 ? 181.212 133.036 122.504 1.00 221.59 1020 LEU A O 1
ATOM 8212 N N . LYS A 1 1021 ? 182.010 132.528 120.462 1.00 199.94 1021 LYS A N 1
ATOM 8213 C CA . LYS A 1 1021 ? 181.315 133.652 119.840 1.00 199.55 1021 LYS A CA 1
ATOM 8214 C C . LYS A 1 1021 ? 179.806 133.454 119.874 1.00 200.38 1021 LYS A C 1
ATOM 8215 O O . LYS A 1 1021 ? 179.049 134.412 120.068 1.00 200.42 1021 LYS A O 1
ATOM 8221 N N . GLU A 1 1022 ? 179.351 132.217 119.669 1.00 207.11 1022 GLU A N 1
ATOM 8222 C CA . GLU A 1 1022 ? 177.919 131.942 119.701 1.00 206.51 1022 GLU A CA 1
ATOM 8223 C C . GLU A 1 1022 ? 177.341 132.230 121.080 1.00 206.91 1022 GLU A C 1
ATOM 8224 O O . GLU A 1 1022 ? 176.222 132.741 121.198 1.00 205.60 1022 GLU A O 1
ATOM 8230 N N . ALA A 1 1023 ? 178.090 131.902 122.136 1.00 203.77 1023 ALA A N 1
ATOM 8231 C CA . ALA A 1 1023 ? 177.640 132.219 123.487 1.00 201.52 1023 ALA A CA 1
ATOM 8232 C C . ALA A 1 1023 ? 177.516 133.724 123.688 1.00 202.84 1023 ALA A C 1
ATOM 8233 O O . ALA A 1 1023 ? 176.534 134.202 124.268 1.00 202.15 1023 ALA A O 1
ATOM 8235 N N . PHE A 1 1024 ? 178.501 134.490 123.207 1.00 199.87 1024 PHE A N 1
ATOM 8236 C CA . PHE A 1 1024 ? 178.444 135.942 123.342 1.00 197.39 1024 PHE A CA 1
ATOM 8237 C C . PHE A 1 1024 ? 177.256 136.518 122.583 1.00 195.92 1024 PHE A C 1
ATOM 8238 O O . PHE A 1 1024 ? 176.561 137.409 123.085 1.00 196.68 1024 PHE A O 1
ATOM 8246 N N . GLU A 1 1025 ? 177.003 136.016 121.373 1.00 190.66 1025 GLU A N 1
ATOM 8247 C CA . GLU A 1 1025 ? 175.833 136.461 120.625 1.00 189.61 1025 GLU A CA 1
ATOM 8248 C C . GLU A 1 1025 ? 174.549 136.108 121.362 1.00 190.80 1025 GLU A C 1
ATOM 8249 O O . GLU A 1 1025 ? 173.595 136.893 121.377 1.00 190.21 1025 GLU A O 1
ATOM 8255 N N . SER A 1 1026 ? 174.507 134.926 121.980 1.00 194.02 1026 SER A N 1
ATOM 8256 C CA . SER A 1 1026 ? 173.364 134.558 122.807 1.00 194.69 1026 SER A CA 1
ATOM 8257 C C . SER A 1 1026 ? 173.311 135.381 124.086 1.00 194.26 1026 SER A C 1
ATOM 8258 O O . SER A 1 1026 ? 172.225 135.617 124.626 1.00 191.13 1026 SER A O 1
ATOM 8261 N N . LEU A 1 1027 ? 174.465 135.825 124.582 1.00 187.97 1027 LEU A N 1
ATOM 8262 C CA . LEU A 1 1027 ? 174.533 136.635 125.791 1.00 186.30 1027 LEU A CA 1
ATOM 8263 C C . LEU A 1 1027 ? 174.342 138.119 125.518 1.00 185.84 1027 LEU A C 1
ATOM 8264 O O . LEU A 1 1027 ? 174.468 138.922 126.449 1.00 186.21 1027 LEU A O 1
ATOM 8269 N N . ASP A 1 1028 ? 174.059 138.497 124.271 1.00 178.26 1028 ASP A N 1
ATOM 8270 C CA . ASP A 1 1028 ? 173.800 139.884 123.894 1.00 177.77 1028 ASP A CA 1
ATOM 8271 C C . ASP A 1 1028 ? 174.997 140.776 124.228 1.00 176.62 1028 ASP A C 1
ATOM 8272 O O . ASP A 1 1028 ? 174.894 141.771 124.947 1.00 176.95 1028 ASP A O 1
ATOM 8277 N N . ILE A 1 1029 ? 176.146 140.393 123.685 1.00 167.80 1029 ILE A N 1
ATOM 8278 C CA . ILE A 1 1029 ? 177.380 141.155 123.845 1.00 165.06 1029 ILE A CA 1
ATOM 8279 C C . ILE A 1 1029 ? 177.889 141.482 122.448 1.00 165.08 1029 ILE A C 1
ATOM 8280 O O . ILE A 1 1029 ? 178.668 140.705 121.877 1.00 165.80 1029 ILE A O 1
ATOM 8285 N N . PRO A 1 1030 ? 177.465 142.597 121.856 1.00 162.32 1030 PRO A N 1
ATOM 8286 C CA . PRO A 1 1030 ? 177.855 142.888 120.472 1.00 164.58 1030 PRO A CA 1
ATOM 8287 C C . PRO A 1 1030 ? 179.363 143.019 120.330 1.00 166.24 1030 PRO A C 1
ATOM 8288 O O . PRO A 1 1030 ? 180.048 143.543 121.211 1.00 167.23 1030 PRO A O 1
ATOM 8292 N N . THR A 1 1031 ? 179.877 142.527 119.207 1.00 164.00 1031 THR A N 1
ATOM 8293 C CA . THR A 1 1031 ? 181.302 142.585 118.922 1.00 163.32 1031 THR A CA 1
ATOM 8294 C C . THR A 1 1031 ? 181.713 143.864 118.208 1.00 161.43 1031 THR A C 1
ATOM 8295 O O . THR A 1 1031 ? 182.914 144.113 118.057 1.00 163.28 1031 THR A O 1
ATOM 8299 N N . LYS A 1 1032 ? 180.754 144.675 117.774 1.00 145.75 1032 LYS A N 1
ATOM 8300 C CA . LYS A 1 1032 ? 181.022 145.926 117.079 1.00 147.41 1032 LYS A CA 1
ATOM 8301 C C . LYS A 1 1032 ? 180.479 147.079 117.909 1.00 150.66 1032 LYS A C 1
ATOM 8302 O O . LYS A 1 1032 ? 179.330 147.036 118.362 1.00 148.67 1032 LYS A O 1
ATOM 8308 N N . TRP A 1 1033 ? 181.304 148.105 118.107 1.00 142.12 1033 TRP A N 1
ATOM 8309 C CA . TRP A 1 1033 ? 180.943 149.244 118.944 1.00 139.00 1033 TRP A CA 1
ATOM 8310 C C . TRP A 1 1033 ? 180.296 150.314 118.073 1.00 141.61 1033 TRP A C 1
ATOM 8311 O O . TRP A 1 1033 ? 180.964 150.945 117.249 1.00 137.98 1033 TRP A O 1
ATOM 8322 N N . GLU A 1 1034 ? 178.997 150.514 118.258 1.00 154.78 1034 GLU A N 1
ATOM 8323 C CA . GLU A 1 1034 ? 178.264 151.463 117.437 1.00 152.86 1034 GLU A CA 1
ATOM 8324 C C . GLU A 1 1034 ? 178.676 152.892 117.783 1.00 153.94 1034 GLU A C 1
ATOM 8325 O O . GLU A 1 1034 ? 178.970 153.192 118.943 1.00 156.17 1034 GLU A O 1
ATOM 8331 N N . PRO A 1 1035 ? 178.707 153.791 116.806 1.00 151.15 1035 PRO A N 1
ATOM 8332 C CA . PRO A 1 1035 ? 179.165 155.160 117.073 1.00 151.83 1035 PRO A CA 1
ATOM 8333 C C . PRO A 1 1035 ? 178.110 156.041 117.723 1.00 151.99 1035 PRO A C 1
ATOM 8334 O O . PRO A 1 1035 ? 177.389 156.761 117.026 1.00 152.75 1035 PRO A O 1
ATOM 8338 N N . ASN A 1 1036 ? 178.001 155.996 119.052 1.00 149.27 1036 ASN A N 1
ATOM 8339 C CA . ASN A 1 1036 ? 177.074 156.882 119.746 1.00 149.17 1036 ASN A CA 1
ATOM 8340 C C . ASN A 1 1036 ? 177.778 157.705 120.824 1.00 150.84 1036 ASN A C 1
ATOM 8341 O O . ASN A 1 1036 ? 179.011 157.723 120.898 1.00 150.81 1036 ASN A O 1
ATOM 8346 N N . GLU A 1 1037 ? 176.991 158.383 121.666 1.00 142.51 1037 GLU A N 1
ATOM 8347 C CA . GLU A 1 1037 ? 177.497 159.518 122.435 1.00 141.47 1037 GLU A CA 1
ATOM 8348 C C . GLU A 1 1037 ? 178.525 159.111 123.486 1.00 142.06 1037 GLU A C 1
ATOM 8349 O O . GLU A 1 1037 ? 179.590 159.730 123.583 1.00 143.98 1037 GLU A O 1
ATOM 8355 N N . ARG A 1 1038 ? 178.227 158.099 124.293 1.00 120.52 1038 ARG A N 1
ATOM 8356 C CA . ARG A 1 1038 ? 179.018 157.804 125.480 1.00 115.88 1038 ARG A CA 1
ATOM 8357 C C . ARG A 1 1038 ? 179.743 156.473 125.339 1.00 117.79 1038 ARG A C 1
ATOM 8358 O O . ARG A 1 1038 ? 179.206 155.520 124.769 1.00 123.78 1038 ARG A O 1
ATOM 8366 N N . ILE A 1 1039 ? 180.964 156.418 125.870 1.00 113.75 1039 ILE A N 1
ATOM 8367 C CA . ILE A 1 1039 ? 181.808 155.234 125.818 1.00 114.80 1039 ILE A CA 1
ATOM 8368 C C . ILE A 1 1039 ? 182.416 155.011 127.197 1.00 112.66 1039 ILE A C 1
ATOM 8369 O O . ILE A 1 1039 ? 182.452 155.911 128.038 1.00 116.89 1039 ILE A O 1
ATOM 8374 N N . LEU A 1 1040 ? 182.922 153.800 127.414 1.00 104.35 1040 LEU A N 1
ATOM 8375 C CA . LEU A 1 1040 ? 183.481 153.434 128.711 1.00 109.10 1040 LEU A CA 1
ATOM 8376 C C . LEU A 1 1040 ? 184.854 153.983 128.998 1.00 112.47 1040 LEU A C 1
ATOM 8377 O O . LEU A 1 1040 ? 185.751 153.827 128.194 1.00 115.26 1040 LEU A O 1
ATOM 8382 N N . ASN A 1 1041 ? 185.037 154.574 130.170 1.00 107.16 1041 ASN A N 1
ATOM 8383 C CA . ASN A 1 1041 ? 186.329 155.102 130.561 1.00 101.44 1041 ASN A CA 1
ATOM 8384 C C . ASN A 1 1041 ? 187.314 153.953 130.741 1.00 101.59 1041 ASN A C 1
ATOM 8385 O O . ASN A 1 1041 ? 186.916 152.788 130.774 1.00 102.42 1041 ASN A O 1
ATOM 8390 N N . PRO A 1 1042 ? 188.612 154.249 130.827 1.00 99.95 1042 PRO A N 1
ATOM 8391 C CA . PRO A 1 1042 ? 189.586 153.166 131.031 1.00 102.64 1042 PRO A CA 1
ATOM 8392 C C . PRO A 1 1042 ? 189.298 152.284 132.234 1.00 101.71 1042 PRO A C 1
ATOM 8393 O O . PRO A 1 1042 ? 189.508 151.069 132.157 1.00 114.62 1042 PRO A O 1
ATOM 8397 N N . ALA A 1 1043 ? 188.818 152.850 133.341 1.00 96.96 1043 ALA A N 1
ATOM 8398 C CA . ALA A 1 1043 ? 188.477 152.019 134.489 1.00 97.14 1043 ALA A CA 1
ATOM 8399 C C . ALA A 1 1043 ? 187.344 151.057 134.164 1.00 101.74 1043 ALA A C 1
ATOM 8400 O O . ALA A 1 1043 ? 187.364 149.903 134.604 1.00 104.57 1043 ALA A O 1
ATOM 8402 N N . GLN A 1 1044 ? 186.346 151.513 133.410 1.00 107.16 1044 GLN A N 1
ATOM 8403 C CA . GLN A 1 1044 ? 185.274 150.626 132.981 1.00 104.66 1044 GLN A CA 1
ATOM 8404 C C . GLN A 1 1044 ? 185.729 149.675 131.885 1.00 109.68 1044 GLN A C 1
ATOM 8405 O O . GLN A 1 1044 ? 185.254 148.536 131.823 1.00 117.69 1044 GLN A O 1
ATOM 8411 N N . PHE A 1 1045 ? 186.631 150.124 131.011 1.00 118.68 1045 PHE A N 1
ATOM 8412 C CA . PHE A 1 1045 ? 187.178 149.239 129.990 1.00 119.53 1045 PHE A CA 1
ATOM 8413 C C . PHE A 1 1045 ? 187.959 148.093 130.611 1.00 117.35 1045 PHE A C 1
ATOM 8414 O O . PHE A 1 1045 ? 187.981 146.987 130.062 1.00 121.55 1045 PHE A O 1
ATOM 8422 N N . TYR A 1 1046 ? 188.601 148.334 131.753 1.00 116.80 1046 TYR A N 1
ATOM 8423 C CA . TYR A 1 1046 ? 189.289 147.260 132.457 1.00 115.86 1046 TYR A CA 1
ATOM 8424 C C . TYR A 1 1046 ? 188.317 146.162 132.867 1.00 122.59 1046 TYR A C 1
ATOM 8425 O O . TYR A 1 1046 ? 188.581 144.974 132.658 1.00 129.41 1046 TYR A O 1
ATOM 8434 N N . ASN A 1 1047 ? 187.175 146.541 133.443 1.00 128.51 1047 ASN A N 1
ATOM 8435 C CA . ASN A 1 1047 ? 186.188 145.543 133.840 1.00 127.03 1047 ASN A CA 1
ATOM 8436 C C . ASN A 1 1047 ? 185.548 144.873 132.632 1.00 126.99 1047 ASN A C 1
ATOM 8437 O O . ASN A 1 1047 ? 185.257 143.676 132.674 1.00 129.94 1047 ASN A O 1
ATOM 8442 N N . TYR A 1 1048 ? 185.311 145.631 131.563 1.00 140.33 1048 TYR A N 1
ATOM 8443 C CA . TYR A 1 1048 ? 184.805 145.056 130.320 1.00 141.87 1048 TYR A CA 1
ATOM 8444 C C . TYR A 1 1048 ? 185.731 143.956 129.813 1.00 145.93 1048 TYR A C 1
ATOM 8445 O O . TYR A 1 1048 ? 185.299 142.823 129.541 1.00 150.87 1048 TYR A O 1
ATOM 8454 N N . ARG A 1 1049 ? 187.020 144.278 129.700 1.00 160.35 1049 ARG A N 1
ATOM 8455 C CA . ARG A 1 1049 ? 188.008 143.316 129.235 1.00 160.17 1049 ARG A CA 1
ATOM 8456 C C . ARG A 1 1049 ? 188.095 142.123 130.176 1.00 160.48 1049 ARG A C 1
ATOM 8457 O O . ARG A 1 1049 ? 188.173 140.973 129.727 1.00 164.03 1049 ARG A O 1
ATOM 8465 N N . GLY A 1 1050 ? 188.073 142.379 131.486 1.00 160.92 1050 GLY A N 1
ATOM 8466 C CA . GLY A 1 1050 ? 188.143 141.292 132.446 1.00 162.10 1050 GLY A CA 1
ATOM 8467 C C . GLY A 1 1050 ? 186.958 140.353 132.358 1.00 167.24 1050 GLY A C 1
ATOM 8468 O O . GLY A 1 1050 ? 187.115 139.137 132.449 1.00 169.49 1050 GLY A O 1
ATOM 8469 N N . LEU A 1 1051 ? 185.754 140.901 132.185 1.00 171.12 1051 LEU A N 1
ATOM 8470 C CA . LEU A 1 1051 ? 184.566 140.062 132.074 1.00 168.09 1051 LEU A CA 1
ATOM 8471 C C . LEU A 1 1051 ? 184.615 139.207 130.816 1.00 168.93 1051 LEU A C 1
ATOM 8472 O O . LEU A 1 1051 ? 184.333 138.002 130.862 1.00 172.04 1051 LEU A O 1
ATOM 8477 N N . LEU A 1 1052 ? 184.974 139.811 129.680 1.00 179.01 1052 LEU A N 1
ATOM 8478 C CA . LEU A 1 1052 ? 185.065 139.025 128.453 1.00 180.48 1052 LEU A CA 1
ATOM 8479 C C . LEU A 1 1052 ? 186.105 137.917 128.592 1.00 182.51 1052 LEU A C 1
ATOM 8480 O O . LEU A 1 1052 ? 185.851 136.755 128.239 1.00 184.48 1052 LEU A O 1
ATOM 8485 N N . GLY A 1 1053 ? 187.276 138.256 129.134 1.00 202.33 1053 GLY A N 1
ATOM 8486 C CA . GLY A 1 1053 ? 188.318 137.260 129.300 1.00 202.86 1053 GLY A CA 1
ATOM 8487 C C . GLY A 1 1053 ? 187.935 136.163 130.272 1.00 204.45 1053 GLY A C 1
ATOM 8488 O O . GLY A 1 1053 ? 188.255 134.996 130.055 1.00 206.95 1053 GLY A O 1
ATOM 8489 N N . GLU A 1 1054 ? 187.246 136.520 131.357 1.00 214.82 1054 GLU A N 1
ATOM 8490 C CA . GLU A 1 1054 ? 186.844 135.520 132.339 1.00 215.53 1054 GLU A CA 1
ATOM 8491 C C . GLU A 1 1054 ? 185.813 134.560 131.760 1.00 217.00 1054 GLU A C 1
ATOM 8492 O O . GLU A 1 1054 ? 185.906 133.344 131.970 1.00 217.58 1054 GLU A O 1
ATOM 8498 N N . VAL A 1 1055 ? 184.831 135.081 131.020 1.00 211.49 1055 VAL A N 1
ATOM 8499 C CA . VAL A 1 1055 ? 183.841 134.202 130.402 1.00 208.77 1055 VAL A CA 1
ATOM 8500 C C . VAL A 1 1055 ? 184.514 133.265 129.408 1.00 212.24 1055 VAL A C 1
ATOM 8501 O O . VAL A 1 1055 ? 184.302 132.042 129.432 1.00 213.86 1055 VAL A O 1
ATOM 8505 N N . SER A 1 1056 ? 185.362 133.821 128.535 1.00 223.92 1056 SER A N 1
ATOM 8506 C CA . SER A 1 1056 ? 186.042 132.991 127.545 1.00 222.45 1056 SER A CA 1
ATOM 8507 C C . SER A 1 1056 ? 186.941 131.953 128.209 1.00 222.39 1056 SER A C 1
ATOM 8508 O O . SER A 1 1056 ? 186.983 130.794 127.780 1.00 222.97 1056 SER A O 1
ATOM 8511 N N . GLY A 1 1057 ? 187.668 132.350 129.255 1.00 233.02 1057 GLY A N 1
ATOM 8512 C CA . GLY A 1 1057 ? 188.562 131.424 129.925 1.00 232.29 1057 GLY A CA 1
ATOM 8513 C C . GLY A 1 1057 ? 187.828 130.298 130.622 1.00 233.84 1057 GLY A C 1
ATOM 8514 O O . GLY A 1 1057 ? 188.243 129.139 130.544 1.00 236.47 1057 GLY A O 1
ATOM 8515 N N . GLN A 1 1058 ? 186.731 130.616 131.312 1.00 234.99 1058 GLN A N 1
ATOM 8516 C CA . GLN A 1 1058 ? 185.941 129.559 131.931 1.00 236.02 1058 GLN A CA 1
ATOM 8517 C C . GLN A 1 1058 ? 185.416 128.593 130.877 1.00 237.03 1058 GLN A C 1
ATOM 8518 O O . GLN A 1 1058 ? 185.487 127.367 131.054 1.00 237.77 1058 GLN A O 1
ATOM 8524 N N . PHE A 1 1059 ? 184.918 129.127 129.756 1.00 234.48 1059 PHE A N 1
ATOM 8525 C CA . PHE A 1 1059 ? 184.392 128.257 128.710 1.00 233.02 1059 PHE A CA 1
ATOM 8526 C C . PHE A 1 1059 ? 185.475 127.341 128.148 1.00 234.81 1059 PHE A C 1
ATOM 8527 O O . PHE A 1 1059 ? 185.266 126.130 128.006 1.00 235.10 1059 PHE A O 1
ATOM 8535 N N . ILE A 1 1060 ? 186.646 127.899 127.824 1.00 242.02 1060 ILE A N 1
ATOM 8536 C CA . ILE A 1 1060 ? 187.689 127.089 127.200 1.00 240.04 1060 ILE A CA 1
ATOM 8537 C C . ILE A 1 1060 ? 188.250 126.077 128.190 1.00 240.43 1060 ILE A C 1
ATOM 8538 O O . ILE A 1 1060 ? 188.580 124.948 127.814 1.00 240.51 1060 ILE A O 1
ATOM 8543 N N . PHE A 1 1061 ? 188.373 126.454 129.465 1.00 255.76 1061 PHE A N 1
ATOM 8544 C CA . PHE A 1 1061 ? 188.843 125.506 130.469 1.00 255.55 1061 PHE A CA 1
ATOM 8545 C C . PHE A 1 1061 ? 187.879 124.335 130.603 1.00 256.40 1061 PHE A C 1
ATOM 8546 O O . PHE A 1 1061 ? 188.302 123.171 130.636 1.00 257.57 1061 PHE A O 1
ATOM 8554 N N . GLN A 1 1062 ? 186.574 124.621 130.662 1.00 250.39 1062 GLN A N 1
ATOM 8555 C CA . GLN A 1 1062 ? 185.595 123.545 130.763 1.00 250.10 1062 GLN A CA 1
ATOM 8556 C C . GLN A 1 1062 ? 185.605 122.670 129.514 1.00 249.55 1062 GLN A C 1
ATOM 8557 O O . GLN A 1 1062 ? 185.459 121.445 129.604 1.00 248.72 1062 GLN A O 1
ATOM 8563 N N . ASN A 1 1063 ? 185.773 123.281 128.337 1.00 248.80 1063 ASN A N 1
ATOM 8564 C CA . ASN A 1 1063 ? 185.856 122.505 127.102 1.00 248.34 1063 ASN A CA 1
ATOM 8565 C C . ASN A 1 1063 ? 187.078 121.594 127.100 1.00 248.86 1063 ASN A C 1
ATOM 8566 O O . ASN A 1 1063 ? 186.991 120.422 126.713 1.00 247.34 1063 ASN A O 1
ATOM 8571 N N . GLU A 1 1064 ? 188.227 122.113 127.535 1.00 253.05 1064 GLU A N 1
ATOM 8572 C CA . GLU A 1 1064 ? 189.471 121.363 127.419 1.00 251.40 1064 GLU A CA 1
ATOM 8573 C C . GLU A 1 1064 ? 189.548 120.240 128.447 1.00 252.18 1064 GLU A C 1
ATOM 8574 O O . GLU A 1 1064 ? 190.016 119.141 128.131 1.00 252.15 1064 GLU A O 1
ATOM 8580 N N . TRP A 1 1065 ? 189.103 120.491 129.681 1.00 266.14 1065 TRP A N 1
ATOM 8581 C CA . TRP A 1 1065 ? 189.292 119.526 130.758 1.00 265.99 1065 TRP A CA 1
ATOM 8582 C C . TRP A 1 1065 ? 187.989 118.883 131.229 1.00 265.79 1065 TRP A C 1
ATOM 8583 O O . TRP A 1 1065 ? 187.998 118.125 132.204 1.00 265.54 1065 TRP A O 1
ATOM 8594 N N . SER A 1 1066 ? 186.874 119.170 130.557 1.00 254.49 1066 SER A N 1
ATOM 8595 C CA . SER A 1 1066 ? 185.641 118.388 130.677 1.00 253.56 1066 SER A CA 1
ATOM 8596 C C . SER A 1 1066 ? 185.170 118.254 132.126 1.00 252.65 1066 SER A C 1
ATOM 8597 O O . SER A 1 1066 ? 185.137 117.162 132.697 1.00 253.07 1066 SER A O 1
ATOM 8600 N N . LEU A 1 1067 ? 184.806 119.385 132.725 1.00 244.27 1067 LEU A N 1
ATOM 8601 C CA . LEU A 1 1067 ? 184.129 119.380 134.014 1.00 244.59 1067 LEU A CA 1
ATOM 8602 C C . LEU A 1 1067 ? 183.396 120.700 134.184 1.00 246.03 1067 LEU A C 1
ATOM 8603 O O . LEU A 1 1067 ? 183.734 121.706 133.554 1.00 246.34 1067 LEU A O 1
ATOM 8608 N N . LYS A 1 1068 ? 182.382 120.688 135.044 1.00 248.76 1068 LYS A N 1
ATOM 8609 C CA . LYS A 1 1068 ? 181.630 121.896 135.364 1.00 248.82 1068 LYS A CA 1
ATOM 8610 C C . LYS A 1 1068 ? 182.278 122.553 136.576 1.00 249.09 1068 LYS A C 1
ATOM 8611 O O . LYS A 1 1068 ? 182.239 122.008 137.684 1.00 248.93 1068 LYS A O 1
ATOM 8617 N N . LEU A 1 1069 ? 182.874 123.724 136.367 1.00 251.00 1069 LEU A N 1
ATOM 8618 C CA . LEU A 1 1069 ? 183.539 124.448 137.443 1.00 250.08 1069 LEU A CA 1
ATOM 8619 C C . LEU A 1 1069 ? 182.483 125.200 138.243 1.00 250.08 1069 LEU A C 1
ATOM 8620 O O . LEU A 1 1069 ? 181.927 126.196 137.770 1.00 250.21 1069 LEU A O 1
ATOM 8625 N N . ALA A 1 1070 ? 182.204 124.721 139.452 1.00 248.61 1070 ALA A N 1
ATOM 8626 C CA . ALA A 1 1070 ? 181.112 125.263 140.245 1.00 248.78 1070 ALA A CA 1
ATOM 8627 C C . ALA A 1 1070 ? 181.444 126.659 140.760 1.00 249.24 1070 ALA A C 1
ATOM 8628 O O . ALA A 1 1070 ? 182.611 127.040 140.893 1.00 250.08 1070 ALA A O 1
ATOM 8630 N N . ASP A 1 1071 ? 180.398 127.422 141.056 1.00 241.37 1071 ASP A N 1
ATOM 8631 C CA . ASP A 1 1071 ? 180.542 128.784 141.543 1.00 240.59 1071 ASP A CA 1
ATOM 8632 C C . ASP A 1 1071 ? 180.685 128.798 143.061 1.00 241.24 1071 ASP A C 1
ATOM 8633 O O . ASP A 1 1071 ? 180.202 127.910 143.767 1.00 241.91 1071 ASP A O 1
ATOM 8638 N N . PHE A 1 1072 ? 181.361 129.830 143.558 1.00 247.84 1072 PHE A N 1
ATOM 8639 C CA . PHE A 1 1072 ? 181.591 129.992 144.992 1.00 248.18 1072 PHE A CA 1
ATOM 8640 C C . PHE A 1 1072 ? 180.298 130.444 145.658 1.00 247.48 1072 PHE A C 1
ATOM 8641 O O . PHE A 1 1072 ? 179.964 131.630 145.657 1.00 246.87 1072 PHE A O 1
ATOM 8649 N N . GLY A 1 1073 ? 179.565 129.498 146.233 1.00 240.07 1073 GLY A N 1
ATOM 8650 C CA . GLY A 1 1073 ? 178.335 129.800 146.932 1.00 239.46 1073 GLY A CA 1
ATOM 8651 C C . GLY A 1 1073 ? 178.515 130.290 148.350 1.00 240.20 1073 GLY A C 1
ATOM 8652 O O . GLY A 1 1073 ? 177.522 130.604 149.015 1.00 240.44 1073 GLY A O 1
ATOM 8653 N N . LYS A 1 1074 ? 179.757 130.369 148.837 1.00 240.30 1074 LYS A N 1
ATOM 8654 C CA . LYS A 1 1074 ? 180.059 130.829 150.186 1.00 240.37 1074 LYS A CA 1
ATOM 8655 C C . LYS A 1 1074 ? 180.130 132.345 150.218 1.00 241.03 1074 LYS A C 1
ATOM 8656 O O . LYS A 1 1074 ? 180.895 132.937 149.444 1.00 240.21 1074 LYS A O 1
ATOM 8662 N N . PRO A 1 1075 ? 179.349 133.006 151.076 1.00 233.88 1075 PRO A N 1
ATOM 8663 C CA . PRO A 1 1075 ? 179.503 134.463 151.224 1.00 232.69 1075 PRO A CA 1
ATOM 8664 C C . PRO A 1 1075 ? 180.879 134.863 151.720 1.00 232.83 1075 PRO A C 1
ATOM 8665 O O . PRO A 1 1075 ? 181.360 135.954 151.387 1.00 231.74 1075 PRO A O 1
ATOM 8669 N N . GLU A 1 1076 ? 181.529 134.009 152.512 1.00 242.98 1076 GLU A N 1
ATOM 8670 C CA . GLU A 1 1076 ? 182.867 134.302 153.009 1.00 242.06 1076 GLU A CA 1
ATOM 8671 C C . GLU A 1 1076 ? 183.913 134.224 151.905 1.00 242.09 1076 GLU A C 1
ATOM 8672 O O . GLU A 1 1076 ? 184.969 134.859 152.010 1.00 241.69 1076 GLU A O 1
ATOM 8678 N N . ASN A 1 1077 ? 183.635 133.473 150.841 1.00 241.94 1077 ASN A N 1
ATOM 8679 C CA . ASN A 1 1077 ? 184.585 133.253 149.760 1.00 241.52 1077 ASN A CA 1
ATOM 8680 C C . ASN A 1 1077 ? 184.639 134.403 148.761 1.00 240.01 1077 ASN A C 1
ATOM 8681 O O . ASN A 1 1077 ? 185.178 134.223 147.665 1.00 239.99 1077 ASN A O 1
ATOM 8686 N N . TYR A 1 1078 ? 184.087 135.565 149.096 1.00 209.55 1078 TYR A N 1
ATOM 8687 C CA . TYR A 1 1078 ? 184.197 136.714 148.211 1.00 209.06 1078 TYR A CA 1
ATOM 8688 C C . TYR A 1 1078 ? 185.629 137.235 148.212 1.00 209.12 1078 TYR A C 1
ATOM 8689 O O . TYR A 1 1078 ? 186.280 137.304 149.258 1.00 209.04 1078 TYR A O 1
ATOM 8698 N N . GLU A 1 1079 ? 186.120 137.586 147.023 1.00 217.76 1079 GLU A N 1
ATOM 8699 C CA . GLU A 1 1079 ? 187.509 137.959 146.762 1.00 218.89 1079 GLU A CA 1
ATOM 8700 C C . GLU A 1 1079 ? 188.490 136.824 147.021 1.00 219.93 1079 GLU A C 1
ATOM 8701 O O . GLU A 1 1079 ? 189.705 137.026 146.910 1.00 220.36 1079 GLU A O 1
ATOM 8707 N N . LEU A 1 1080 ? 188.000 135.632 147.360 1.00 251.18 1080 LEU A N 1
ATOM 8708 C CA . LEU A 1 1080 ? 188.900 134.513 147.612 1.00 252.00 1080 LEU A CA 1
ATOM 8709 C C . LEU A 1 1080 ? 189.503 133.997 146.314 1.00 251.80 1080 LEU A C 1
ATOM 8710 O O . LEU A 1 1080 ? 190.720 134.068 146.108 1.00 251.64 1080 LEU A O 1
ATOM 8715 N N . PHE A 1 1081 ? 188.665 133.494 145.414 1.00 259.31 1081 PHE A N 1
ATOM 8716 C CA . PHE A 1 1081 ? 189.137 133.006 144.126 1.00 259.67 1081 PHE A CA 1
ATOM 8717 C C . PHE A 1 1081 ? 187.970 132.992 143.152 1.00 259.10 1081 PHE A C 1
ATOM 8718 O O . PHE A 1 1081 ? 186.808 133.145 143.536 1.00 258.05 1081 PHE A O 1
ATOM 8726 N N . ASP A 1 1082 ? 188.305 132.821 141.873 1.00 254.17 1082 ASP A N 1
ATOM 8727 C CA . ASP A 1 1082 ? 187.284 132.827 140.834 1.00 254.33 1082 ASP A CA 1
ATOM 8728 C C . ASP A 1 1082 ? 186.383 131.602 140.935 1.00 255.16 1082 ASP A C 1
ATOM 8729 O O . ASP A 1 1082 ? 185.153 131.726 140.921 1.00 254.62 1082 ASP A O 1
ATOM 8734 N N . PHE A 1 1083 ? 186.971 130.411 141.053 1.00 256.68 1083 PHE A N 1
ATOM 8735 C CA . PHE A 1 1083 ? 186.194 129.178 141.026 1.00 256.69 1083 PHE A CA 1
ATOM 8736 C C . PHE A 1 1083 ? 186.884 128.123 141.884 1.00 257.24 1083 PHE A C 1
ATOM 8737 O O . PHE A 1 1083 ? 188.065 128.240 142.218 1.00 257.23 1083 PHE A O 1
ATOM 8745 N N . HIS A 1 1084 ? 186.139 127.066 142.212 1.00 263.86 1084 HIS A N 1
ATOM 8746 C CA . HIS A 1 1084 ? 186.619 125.995 143.076 1.00 263.43 1084 HIS A CA 1
ATOM 8747 C C . HIS A 1 1084 ? 186.345 124.647 142.423 1.00 262.92 1084 HIS A C 1
ATOM 8748 O O . HIS A 1 1084 ? 185.524 124.533 141.509 1.00 263.02 1084 HIS A O 1
ATOM 8755 N N . TRP A 1 1085 ? 187.049 123.621 142.902 1.00 264.94 1085 TRP A N 1
ATOM 8756 C CA . TRP A 1 1085 ? 186.891 122.279 142.358 1.00 264.98 1085 TRP A CA 1
ATOM 8757 C C . TRP A 1 1085 ? 187.410 121.244 143.349 1.00 265.09 1085 TRP A C 1
ATOM 8758 O O . TRP A 1 1085 ? 188.453 121.444 143.982 1.00 265.48 1085 TRP A O 1
ATOM 8769 N N . GLU A 1 1086 ? 186.651 120.147 143.473 1.00 274.42 1086 GLU A N 1
ATOM 8770 C CA . GLU A 1 1086 ? 186.995 118.942 144.247 1.00 274.83 1086 GLU A CA 1
ATOM 8771 C C . GLU A 1 1086 ? 187.527 119.263 145.644 1.00 275.55 1086 GLU A C 1
ATOM 8772 O O . GLU A 1 1086 ? 188.217 118.451 146.265 1.00 276.00 1086 GLU A O 1
ATOM 8778 N N . GLY A 1 1087 ? 187.175 120.433 146.174 1.00 281.00 1087 GLY A N 1
ATOM 8779 C CA . GLY A 1 1087 ? 187.520 120.787 147.532 1.00 280.94 1087 GLY A CA 1
ATOM 8780 C C . GLY A 1 1087 ? 188.977 121.087 147.791 1.00 281.39 1087 GLY A C 1
ATOM 8781 O O . GLY A 1 1087 ? 189.318 121.463 148.919 1.00 281.13 1087 GLY A O 1
ATOM 8782 N N . LYS A 1 1088 ? 189.853 120.951 146.794 1.00 278.77 1088 LYS A N 1
ATOM 8783 C CA . LYS A 1 1088 ? 191.265 121.258 146.972 1.00 277.88 1088 LYS A CA 1
ATOM 8784 C C . LYS A 1 1088 ? 191.879 122.042 145.820 1.00 277.71 1088 LYS A C 1
ATOM 8785 O O . LYS A 1 1088 ? 193.082 122.323 145.863 1.00 277.79 1088 LYS A O 1
ATOM 8791 N N . VAL A 1 1089 ? 191.099 122.420 144.809 1.00 274.51 1089 VAL A N 1
ATOM 8792 C CA . VAL A 1 1089 ? 191.601 123.196 143.681 1.00 274.19 1089 VAL A CA 1
ATOM 8793 C C . VAL A 1 1089 ? 190.849 124.517 143.627 1.00 274.60 1089 VAL A C 1
ATOM 8794 O O . VAL A 1 1089 ? 189.622 124.542 143.758 1.00 274.30 1089 VAL A O 1
ATOM 8798 N N . VAL A 1 1090 ? 191.586 125.610 143.450 1.00 276.26 1090 VAL A N 1
ATOM 8799 C CA . VAL A 1 1090 ? 191.015 126.930 143.204 1.00 276.03 1090 VAL A CA 1
ATOM 8800 C C . VAL A 1 1090 ? 191.567 127.449 141.885 1.00 275.97 1090 VAL A C 1
ATOM 8801 O O . VAL A 1 1090 ? 192.773 127.352 141.625 1.00 275.95 1090 VAL A O 1
ATOM 8805 N N . ILE A 1 1091 ? 190.681 127.985 141.051 1.00 270.33 1091 ILE A N 1
ATOM 8806 C CA . ILE A 1 1091 ? 191.002 128.353 139.679 1.00 270.59 1091 ILE A CA 1
ATOM 8807 C C . ILE A 1 1091 ? 190.730 129.841 139.512 1.00 271.11 1091 ILE A C 1
ATOM 8808 O O . ILE A 1 1091 ? 189.644 130.321 139.859 1.00 270.76 1091 ILE A O 1
ATOM 8813 N N . ASP A 1 1092 ? 191.717 130.566 138.987 1.00 268.42 1092 ASP A N 1
ATOM 8814 C CA . ASP A 1 1092 ? 191.624 132.003 138.764 1.00 267.05 1092 ASP A CA 1
ATOM 8815 C C . ASP A 1 1092 ? 191.974 132.314 137.315 1.00 266.83 1092 ASP A C 1
ATOM 8816 O O . ASP A 1 1092 ? 193.006 131.858 136.811 1.00 266.90 1092 ASP A O 1
ATOM 8821 N N . PHE A 1 1093 ? 191.123 133.098 136.657 1.00 251.32 1093 PHE A N 1
ATOM 8822 C CA . PHE A 1 1093 ? 191.298 133.468 135.259 1.00 250.41 1093 PHE A CA 1
ATOM 8823 C C . PHE A 1 1093 ? 191.599 134.956 135.144 1.00 248.86 1093 PHE A C 1
ATOM 8824 O O . PHE A 1 1093 ? 191.101 135.762 135.936 1.00 248.93 1093 PHE A O 1
ATOM 8832 N N . LYS A 1 1094 ? 192.417 135.316 134.157 1.00 228.56 1094 LYS A N 1
ATOM 8833 C CA . LYS A 1 1094 ? 192.778 136.705 133.914 1.00 227.73 1094 LYS A CA 1
ATOM 8834 C C . LYS A 1 1094 ? 192.809 136.966 132.415 1.00 227.72 1094 LYS A C 1
ATOM 8835 O O . LYS A 1 1094 ? 193.081 136.064 131.620 1.00 228.34 1094 LYS A O 1
ATOM 8841 N N . ASN A 1 1095 ? 192.529 138.212 132.036 1.00 210.89 1095 ASN A N 1
ATOM 8842 C CA . ASN A 1 1095 ? 192.549 138.645 130.642 1.00 210.92 1095 ASN A CA 1
ATOM 8843 C C . ASN A 1 1095 ? 193.665 139.654 130.384 1.00 211.81 1095 ASN A C 1
ATOM 8844 O O . ASN A 1 1095 ? 193.527 140.564 129.564 1.00 210.47 1095 ASN A O 1
ATOM 8849 N N . TRP A 1 1096 ? 194.786 139.501 131.083 1.00 234.23 1096 TRP A N 1
ATOM 8850 C CA . TRP A 1 1096 ? 195.929 140.373 130.866 1.00 234.08 1096 TRP A CA 1
ATOM 8851 C C . TRP A 1 1096 ? 196.546 140.117 129.495 1.00 235.72 1096 TRP A C 1
ATOM 8852 O O . TRP A 1 1096 ? 196.428 139.033 128.919 1.00 237.94 1096 TRP A O 1
ATOM 8863 N N . ARG A 1 1097 ? 197.220 141.137 128.973 1.00 233.47 1097 ARG A N 1
ATOM 8864 C CA . ARG A 1 1097 ? 197.875 141.032 127.677 1.00 233.63 1097 ARG A CA 1
ATOM 8865 C C . ARG A 1 1097 ? 199.206 140.301 127.848 1.00 235.12 1097 ARG A C 1
ATOM 8866 O O . ARG A 1 1097 ? 199.478 139.694 128.887 1.00 235.68 1097 ARG A O 1
ATOM 8874 N N . ASP A 1 1098 ? 200.054 140.343 126.820 1.00 257.14 1098 ASP A N 1
ATOM 8875 C CA . ASP A 1 1098 ? 201.374 139.740 126.924 1.00 257.17 1098 ASP A CA 1
ATOM 8876 C C . ASP A 1 1098 ? 202.186 140.429 128.021 1.00 257.13 1098 ASP A C 1
ATOM 8877 O O . ASP A 1 1098 ? 201.768 141.431 128.606 1.00 257.43 1098 ASP A O 1
ATOM 8882 N N . ALA A 1 1099 ? 203.375 139.874 128.282 1.00 269.00 1099 ALA A N 1
ATOM 8883 C CA . ALA A 1 1099 ? 204.189 140.177 129.456 1.00 269.25 1099 ALA A CA 1
ATOM 8884 C C . ALA A 1 1099 ? 204.298 141.675 129.720 1.00 270.04 1099 ALA A C 1
ATOM 8885 O O . ALA A 1 1099 ? 204.973 142.398 128.976 1.00 269.28 1099 ALA A O 1
ATOM 8887 N N . PRO A 1 1100 ? 203.644 142.171 130.772 1.00 280.85 1100 PRO A N 1
ATOM 8888 C CA . PRO A 1 1100 ? 203.754 143.593 131.118 1.00 280.14 1100 PRO A CA 1
ATOM 8889 C C . PRO A 1 1100 ? 204.979 143.874 131.970 1.00 281.18 1100 PRO A C 1
ATOM 8890 O O . PRO A 1 1100 ? 205.811 142.987 132.188 1.00 281.20 1100 PRO A O 1
ATOM 8894 N N . ASP A 1 1101 ? 205.101 145.109 132.457 1.00 290.82 1101 ASP A N 1
ATOM 8895 C CA . ASP A 1 1101 ? 206.188 145.485 133.361 1.00 290.73 1101 ASP A CA 1
ATOM 8896 C C . ASP A 1 1101 ? 205.839 145.100 134.801 1.00 291.09 1101 ASP A C 1
ATOM 8897 O O . ASP A 1 1101 ? 205.860 145.913 135.724 1.00 290.65 1101 ASP A O 1
ATOM 8902 N N . VAL A 1 1102 ? 205.512 143.822 134.979 1.00 293.73 1102 VAL A N 1
ATOM 8903 C CA . VAL A 1 1102 ? 205.144 143.273 136.278 1.00 293.05 1102 VAL A CA 1
ATOM 8904 C C . VAL A 1 1102 ? 206.056 142.092 136.580 1.00 293.07 1102 VAL A C 1
ATOM 8905 O O . VAL A 1 1102 ? 206.298 141.247 135.710 1.00 292.18 1102 VAL A O 1
ATOM 8909 N N . ASP A 1 1103 ? 206.577 142.047 137.802 1.00 306.25 1103 ASP A N 1
ATOM 8910 C CA . ASP A 1 1103 ? 207.479 140.979 138.193 1.00 306.39 1103 ASP A CA 1
ATOM 8911 C C . ASP A 1 1103 ? 206.698 139.780 138.724 1.00 306.61 1103 ASP A C 1
ATOM 8912 O O . ASP A 1 1103 ? 205.542 139.889 139.144 1.00 306.29 1103 ASP A O 1
ATOM 8917 N N . THR A 1 1104 ? 207.352 138.618 138.692 1.00 308.26 1104 THR A N 1
ATOM 8918 C CA . THR A 1 1104 ? 206.753 137.407 139.237 1.00 307.41 1104 THR A CA 1
ATOM 8919 C C . THR A 1 1104 ? 206.624 137.465 140.754 1.00 307.93 1104 THR A C 1
ATOM 8920 O O . THR A 1 1104 ? 205.758 136.786 141.315 1.00 308.39 1104 THR A O 1
ATOM 8924 N N . LYS A 1 1105 ? 207.454 138.273 141.421 1.00 309.63 1105 LYS A N 1
ATOM 8925 C CA . LYS A 1 1105 ? 207.397 138.369 142.877 1.00 309.59 1105 LYS A CA 1
ATOM 8926 C C . LYS A 1 1105 ? 206.036 138.863 143.348 1.00 309.94 1105 LYS A C 1
ATOM 8927 O O . LYS A 1 1105 ? 205.518 138.399 144.373 1.00 310.05 1105 LYS A O 1
ATOM 8933 N N . ALA A 1 1106 ? 205.450 139.820 142.624 1.00 310.55 1106 ALA A N 1
ATOM 8934 C CA . ALA A 1 1106 ? 204.133 140.328 142.994 1.00 310.06 1106 ALA A CA 1
ATOM 8935 C C . ALA A 1 1106 ? 203.079 139.233 142.916 1.00 310.44 1106 ALA A C 1
ATOM 8936 O O . ALA A 1 1106 ? 202.250 139.094 143.822 1.00 310.53 1106 ALA A O 1
ATOM 8938 N N . GLU A 1 1107 ? 203.100 138.437 141.844 1.00 306.71 1107 GLU A N 1
ATOM 8939 C CA . GLU A 1 1107 ? 202.155 137.332 141.729 1.00 306.13 1107 GLU A CA 1
ATOM 8940 C C . GLU A 1 1107 ? 202.379 136.304 142.830 1.00 306.44 1107 GLU A C 1
ATOM 8941 O O . GLU A 1 1107 ? 201.418 135.770 143.398 1.00 306.11 1107 GLU A O 1
ATOM 8947 N N . ARG A 1 1108 ? 203.646 136.017 143.147 1.00 312.11 1108 ARG A N 1
ATOM 8948 C CA . ARG A 1 1108 ? 203.952 135.050 144.196 1.00 311.72 1108 ARG A CA 1
ATOM 8949 C C . ARG A 1 1108 ? 203.420 135.504 145.549 1.00 312.14 1108 ARG A C 1
ATOM 8950 O O . ARG A 1 1108 ? 202.765 134.729 146.253 1.00 312.30 1108 ARG A O 1
ATOM 8958 N N . GLN A 1 1109 ? 203.680 136.756 145.931 1.00 310.91 1109 GLN A N 1
ATOM 8959 C CA . GLN A 1 1109 ? 203.184 137.231 147.220 1.00 310.09 1109 GLN A CA 1
ATOM 8960 C C . GLN A 1 1109 ? 201.664 137.357 147.225 1.00 309.79 1109 GLN A C 1
ATOM 8961 O O . GLN A 1 1109 ? 201.026 137.086 148.252 1.00 309.27 1109 GLN A O 1
ATOM 8967 N N . LYS A 1 1110 ? 201.066 137.738 146.092 1.00 300.77 1110 LYS A N 1
ATOM 8968 C CA . LYS A 1 1110 ? 199.613 137.799 146.009 1.00 299.96 1110 LYS A CA 1
ATOM 8969 C C . LYS A 1 1110 ? 198.996 136.430 146.254 1.00 299.91 1110 LYS A C 1
ATOM 8970 O O . LYS A 1 1110 ? 198.080 136.289 147.071 1.00 299.66 1110 LYS A O 1
ATOM 8976 N N . VAL A 1 1111 ? 199.487 135.405 145.554 1.00 303.26 1111 VAL A N 1
ATOM 8977 C CA . VAL A 1 1111 ? 198.913 134.075 145.731 1.00 303.10 1111 VAL A CA 1
ATOM 8978 C C . VAL A 1 1111 ? 199.250 133.522 147.110 1.00 303.79 1111 VAL A C 1
ATOM 8979 O O . VAL A 1 1111 ? 198.467 132.755 147.678 1.00 303.86 1111 VAL A O 1
ATOM 8983 N N . GLU A 1 1112 ? 200.393 133.907 147.683 1.00 302.93 1112 GLU A N 1
ATOM 8984 C CA . GLU A 1 1112 ? 200.719 133.481 149.041 1.00 302.58 1112 GLU A CA 1
ATOM 8985 C C . GLU A 1 1112 ? 199.698 134.010 150.041 1.00 302.49 1112 GLU A C 1
ATOM 8986 O O . GLU A 1 1112 ? 199.142 133.249 150.845 1.00 302.69 1112 GLU A O 1
ATOM 8992 N N . ALA A 1 1113 ? 199.428 135.317 149.994 1.00 295.84 1113 ALA A N 1
ATOM 8993 C CA . ALA A 1 1113 ? 198.427 135.892 150.887 1.00 295.04 1113 ALA A CA 1
ATOM 8994 C C . ALA A 1 1113 ? 197.044 135.318 150.604 1.00 294.86 1113 ALA A C 1
ATOM 8995 O O . ALA A 1 1113 ? 196.271 135.043 151.533 1.00 294.57 1113 ALA A O 1
ATOM 8997 N N . LYS A 1 1114 ? 196.717 135.125 149.324 1.00 286.69 1114 LYS A N 1
ATOM 8998 C CA . LYS A 1 1114 ? 195.405 134.608 148.961 1.00 286.43 1114 LYS A CA 1
ATOM 8999 C C . LYS A 1 1114 ? 195.204 133.198 149.497 1.00 286.52 1114 LYS A C 1
ATOM 9000 O O . LYS A 1 1114 ? 194.129 132.868 150.003 1.00 286.07 1114 LYS A O 1
ATOM 9006 N N . LEU A 1 1115 ? 196.234 132.354 149.410 1.00 293.89 1115 LEU A N 1
ATOM 9007 C CA . LEU A 1 1115 ? 196.107 130.994 149.917 1.00 293.76 1115 LEU A CA 1
ATOM 9008 C C . LEU A 1 1115 ? 196.138 130.952 151.437 1.00 294.14 1115 LEU A C 1
ATOM 9009 O O . LEU A 1 1115 ? 195.516 130.070 152.036 1.00 294.68 1115 LEU A O 1
ATOM 9014 N N . ALA A 1 1116 ? 196.848 131.879 152.085 1.00 293.46 1116 ALA A N 1
ATOM 9015 C CA . ALA A 1 1116 ? 196.736 131.978 153.537 1.00 292.93 1116 ALA A CA 1
ATOM 9016 C C . ALA A 1 1116 ? 195.299 132.287 153.941 1.00 293.04 1116 ALA A C 1
ATOM 9017 O O . ALA A 1 1116 ? 194.728 131.632 154.826 1.00 293.53 1116 ALA A O 1
ATOM 9019 N N . LYS A 1 1117 ? 194.686 133.263 153.264 1.00 277.74 1117 LYS A N 1
ATOM 9020 C CA . LYS A 1 1117 ? 193.275 133.565 153.490 1.00 277.06 1117 LYS A CA 1
ATOM 9021 C C . LYS A 1 1117 ? 192.396 132.355 153.200 1.00 277.21 1117 LYS A C 1
ATOM 9022 O O . LYS A 1 1117 ? 191.446 132.076 153.936 1.00 277.38 1117 LYS A O 1
ATOM 9028 N N . LEU A 1 1118 ? 192.705 131.625 152.131 1.00 281.76 1118 LEU A N 1
ATOM 9029 C CA . LEU A 1 1118 ? 191.888 130.490 151.718 1.00 281.66 1118 LEU A CA 1
ATOM 9030 C C . LEU A 1 1118 ? 191.938 129.348 152.729 1.00 282.72 1118 LEU A C 1
ATOM 9031 O O . LEU A 1 1118 ? 190.902 128.750 153.048 1.00 282.54 1118 LEU A O 1
ATOM 9036 N N . GLN A 1 1119 ? 193.131 129.018 153.229 1.00 289.17 1119 GLN A N 1
ATOM 9037 C CA . GLN A 1 1119 ? 193.240 128.014 154.283 1.00 287.66 1119 GLN A CA 1
ATOM 9038 C C . GLN A 1 1119 ? 192.560 128.477 155.566 1.00 287.57 1119 GLN A C 1
ATOM 9039 O O . GLN A 1 1119 ? 191.918 127.676 156.255 1.00 287.32 1119 GLN A O 1
ATOM 9045 N N . ALA A 1 1120 ? 192.688 129.762 155.909 1.00 282.82 1120 ALA A N 1
ATOM 9046 C CA . ALA A 1 1120 ? 191.959 130.274 157.065 1.00 281.97 1120 ALA A CA 1
ATOM 9047 C C . ALA A 1 1120 ? 190.450 130.258 156.849 1.00 281.26 1120 ALA A C 1
ATOM 9048 O O . ALA A 1 1120 ? 189.693 130.250 157.825 1.00 280.60 1120 ALA A O 1
ATOM 9050 N N . ASN A 1 1121 ? 190.005 130.260 155.592 1.00 277.55 1121 ASN A N 1
ATOM 9051 C CA . ASN A 1 1121 ? 188.585 130.341 155.272 1.00 277.67 1121 ASN A CA 1
ATOM 9052 C C . ASN A 1 1121 ? 187.927 128.965 155.255 1.00 278.02 1121 ASN A C 1
ATOM 9053 O O . ASN A 1 1121 ? 186.999 128.698 156.025 1.00 278.19 1121 ASN A O 1
ATOM 9058 N N . THR A 1 1122 ? 188.394 128.081 154.377 1.00 277.60 1122 THR A N 1
ATOM 9059 C CA . THR A 1 1122 ? 187.698 126.830 154.098 1.00 276.51 1122 THR A CA 1
ATOM 9060 C C . THR A 1 1122 ? 188.229 125.640 154.890 1.00 276.51 1122 THR A C 1
ATOM 9061 O O . THR A 1 1122 ? 187.741 124.523 154.689 1.00 275.94 1122 THR A O 1
ATOM 9065 N N . GLN A 1 1123 ? 189.204 125.848 155.778 1.00 276.86 1123 GLN A N 1
ATOM 9066 C CA . GLN A 1 1123 ? 189.687 124.803 156.688 1.00 275.91 1123 GLN A CA 1
ATOM 9067 C C . GLN A 1 1123 ? 190.185 123.570 155.934 1.00 275.55 1123 GLN A C 1
ATOM 9068 O O . GLN A 1 1123 ? 189.893 122.433 156.309 1.00 275.87 1123 GLN A O 1
ATOM 9074 N N . ARG A 1 1124 ? 190.941 123.795 154.864 1.00 271.11 1124 ARG A N 1
ATOM 9075 C CA . ARG A 1 1124 ? 191.506 122.715 154.063 1.00 271.07 1124 ARG A CA 1
ATOM 9076 C C . ARG A 1 1124 ? 192.934 123.101 153.692 1.00 271.37 1124 ARG A C 1
ATOM 9077 O O . ARG A 1 1124 ? 193.507 124.039 154.253 1.00 271.43 1124 ARG A O 1
ATOM 9085 N N . GLU A 1 1125 ? 193.526 122.362 152.752 1.00 278.79 1125 GLU A N 1
ATOM 9086 C CA . GLU A 1 1125 ? 194.860 122.683 152.235 1.00 279.04 1125 GLU A CA 1
ATOM 9087 C C . GLU A 1 1125 ? 194.749 122.713 150.711 1.00 279.11 1125 GLU A C 1
ATOM 9088 O O . GLU A 1 1125 ? 195.023 121.721 150.031 1.00 278.65 1125 GLU A O 1
ATOM 9094 N N . TRP A 1 1126 ? 194.354 123.866 150.191 1.00 279.42 1126 TRP A N 1
ATOM 9095 C CA . TRP A 1 1126 ? 194.074 124.092 148.783 1.00 279.08 1126 TRP A CA 1
ATOM 9096 C C . TRP A 1 1126 ? 195.370 124.245 147.988 1.00 278.55 1126 TRP A C 1
ATOM 9097 O O . TRP A 1 1126 ? 196.432 124.546 148.536 1.00 277.94 1126 TRP A O 1
ATOM 9108 N N . ARG A 1 1127 ? 195.269 124.026 146.678 1.00 281.46 1127 ARG A N 1
ATOM 9109 C CA . ARG A 1 1127 ? 196.347 124.321 145.743 1.00 281.66 1127 ARG A CA 1
ATOM 9110 C C . ARG A 1 1127 ? 195.779 125.124 144.582 1.00 282.43 1127 ARG A C 1
ATOM 9111 O O . ARG A 1 1127 ? 194.643 124.894 144.155 1.00 282.37 1127 ARG A O 1
ATOM 9119 N N . VAL A 1 1128 ? 196.571 126.062 144.071 1.00 288.68 1128 VAL A N 1
ATOM 9120 C CA . VAL A 1 1128 ? 196.059 127.117 143.206 1.00 288.49 1128 VAL A CA 1
ATOM 9121 C C . VAL A 1 1128 ? 196.587 126.963 141.785 1.00 288.37 1128 VAL A C 1
ATOM 9122 O O . VAL A 1 1128 ? 197.738 126.572 141.550 1.00 288.50 1128 VAL A O 1
ATOM 9126 N N . ILE A 1 1129 ? 195.701 127.258 140.835 1.00 279.79 1129 ILE A N 1
ATOM 9127 C CA . ILE A 1 1129 ? 196.005 127.379 139.414 1.00 279.56 1129 ILE A CA 1
ATOM 9128 C C . ILE A 1 1129 ? 195.583 128.771 138.957 1.00 279.69 1129 ILE A C 1
ATOM 9129 O O . ILE A 1 1129 ? 194.485 129.231 139.286 1.00 279.68 1129 ILE A O 1
ATOM 9134 N N . ILE A 1 1130 ? 196.467 129.457 138.230 1.00 276.21 1130 ILE A N 1
ATOM 9135 C CA . ILE A 1 1130 ? 196.149 130.753 137.643 1.00 274.88 1130 ILE A CA 1
ATOM 9136 C C . ILE A 1 1130 ? 196.445 130.697 136.149 1.00 274.19 1130 ILE A C 1
ATOM 9137 O O . ILE A 1 1130 ? 197.311 129.950 135.687 1.00 274.88 1130 ILE A O 1
ATOM 9142 N N . ILE A 1 1131 ? 195.700 131.501 135.392 1.00 258.04 1131 ILE A N 1
ATOM 9143 C CA . ILE A 1 1131 ? 195.639 131.395 133.940 1.00 257.89 1131 ILE A CA 1
ATOM 9144 C C . ILE A 1 1131 ? 195.778 132.776 133.312 1.00 258.09 1131 ILE A C 1
ATOM 9145 O O . ILE A 1 1131 ? 195.157 133.742 133.770 1.00 259.14 1131 ILE A O 1
ATOM 9150 N N . ASN A 1 1132 ? 196.598 132.869 132.266 1.00 249.98 1132 ASN A N 1
ATOM 9151 C CA . ASN A 1 1132 ? 196.587 134.002 131.348 1.00 249.34 1132 ASN A CA 1
ATOM 9152 C C . ASN A 1 1132 ? 196.116 133.507 129.988 1.00 248.97 1132 ASN A C 1
ATOM 9153 O O . ASN A 1 1132 ? 196.580 132.466 129.512 1.00 250.21 1132 ASN A O 1
ATOM 9158 N N . ILE A 1 1133 ? 195.205 134.251 129.362 1.00 235.75 1133 ILE A N 1
ATOM 9159 C CA . ILE A 1 1133 ? 194.516 133.740 128.180 1.00 236.05 1133 ILE A CA 1
ATOM 9160 C C . ILE A 1 1133 ? 195.391 133.864 126.940 1.00 237.58 1133 ILE A C 1
ATOM 9161 O O . ILE A 1 1133 ? 195.766 132.861 126.322 1.00 239.17 1133 ILE A O 1
ATOM 9166 N N . LEU A 1 1134 ? 195.734 135.091 126.557 1.00 237.74 1134 LEU A N 1
ATOM 9167 C CA . LEU A 1 1134 ? 196.415 135.332 125.292 1.00 238.15 1134 LEU A CA 1
ATOM 9168 C C . LEU A 1 1134 ? 197.926 135.199 125.434 1.00 238.69 1134 LEU A C 1
ATOM 9169 O O . LEU A 1 1134 ? 198.510 135.603 126.444 1.00 238.60 1134 LEU A O 1
ATOM 9174 N N . ALA A 1 1135 ? 198.549 134.625 124.407 1.00 251.63 1135 ALA A N 1
ATOM 9175 C CA . ALA A 1 1135 ? 200.005 134.534 124.326 1.00 252.01 1135 ALA A CA 1
ATOM 9176 C C . ALA A 1 1135 ? 200.384 134.402 122.862 1.00 252.72 1135 ALA A C 1
ATOM 9177 O O . ALA A 1 1135 ? 199.875 133.513 122.172 1.00 253.33 1135 ALA A O 1
ATOM 9179 N N . SER A 1 1136 ? 201.268 135.281 122.388 1.00 258.24 1136 SER A N 1
ATOM 9180 C CA . SER A 1 1136 ? 201.676 135.245 120.988 1.00 258.36 1136 SER A CA 1
ATOM 9181 C C . SER A 1 1136 ? 202.611 134.082 120.690 1.00 258.33 1136 SER A C 1
ATOM 9182 O O . SER A 1 1136 ? 202.616 133.570 119.565 1.00 257.69 1136 SER A O 1
ATOM 9185 N N . ASN A 1 1137 ? 203.397 133.652 121.670 1.00 258.21 1137 ASN A N 1
ATOM 9186 C CA . ASN A 1 1137 ? 204.433 132.653 121.465 1.00 257.87 1137 ASN A CA 1
ATOM 9187 C C . ASN A 1 1137 ? 204.192 131.445 122.360 1.00 257.97 1137 ASN A C 1
ATOM 9188 O O . ASN A 1 1137 ? 203.240 131.395 123.144 1.00 257.60 1137 ASN A O 1
ATOM 9193 N N . GLN A 1 1138 ? 205.076 130.460 122.223 1.00 259.33 1138 GLN A N 1
ATOM 9194 C CA . GLN A 1 1138 ? 205.035 129.262 123.055 1.00 258.57 1138 GLN A CA 1
ATOM 9195 C C . GLN A 1 1138 ? 205.529 129.601 124.454 1.00 258.53 1138 GLN A C 1
ATOM 9196 O O . GLN A 1 1138 ? 206.731 129.783 124.671 1.00 257.87 1138 GLN A O 1
ATOM 9202 N N . THR A 1 1139 ? 204.603 129.697 125.403 1.00 263.05 1139 THR A N 1
ATOM 9203 C CA . THR A 1 1139 ? 204.932 129.953 126.801 1.00 263.41 1139 THR A CA 1
ATOM 9204 C C . THR A 1 1139 ? 204.195 128.922 127.643 1.00 262.97 1139 THR A C 1
ATOM 9205 O O . THR A 1 1139 ? 202.965 128.962 127.747 1.00 262.24 1139 THR A O 1
ATOM 9209 N N . ARG A 1 1140 ? 204.938 128.012 128.232 1.00 264.42 1140 ARG A N 1
ATOM 9210 C CA . ARG A 1 1140 ? 204.410 126.876 128.963 1.00 264.19 1140 ARG A CA 1
ATOM 9211 C C . ARG A 1 1140 ? 204.370 127.165 130.459 1.00 264.50 1140 ARG A C 1
ATOM 9212 O O . ARG A 1 1140 ? 205.127 128.005 130.955 1.00 264.54 1140 ARG A O 1
ATOM 9220 N N . PRO A 1 1141 ? 203.485 126.491 131.196 1.00 271.66 1141 PRO A N 1
ATOM 9221 C CA . PRO A 1 1141 ? 203.367 126.763 132.634 1.00 272.23 1141 PRO A CA 1
ATOM 9222 C C . PRO A 1 1141 ? 204.673 126.504 133.368 1.00 272.52 1141 PRO A C 1
ATOM 9223 O O . PRO A 1 1141 ? 205.414 125.570 133.051 1.00 272.41 1141 PRO A O 1
ATOM 9227 N N . VAL A 1 1142 ? 204.949 127.346 134.359 1.00 284.72 1142 VAL A N 1
ATOM 9228 C CA . VAL A 1 1142 ? 206.139 127.235 135.194 1.00 284.80 1142 VAL A CA 1
ATOM 9229 C C . VAL A 1 1142 ? 205.700 126.862 136.601 1.00 285.00 1142 VAL A C 1
ATOM 9230 O O . VAL A 1 1142 ? 204.907 127.579 137.224 1.00 285.00 1142 VAL A O 1
ATOM 9234 N N . MET A 1 1143 ? 206.213 125.743 137.098 1.00 298.36 1143 MET A N 1
ATOM 9235 C CA . MET A 1 1143 ? 205.839 125.227 138.404 1.00 298.77 1143 MET A CA 1
ATOM 9236 C C . MET A 1 1143 ? 206.851 125.648 139.464 1.00 299.29 1143 MET A C 1
ATOM 9237 O O . MET A 1 1143 ? 208.017 125.925 139.174 1.00 299.08 1143 MET A O 1
ATOM 9242 N N . THR A 1 1144 ? 206.386 125.686 140.708 1.00 312.77 1144 THR A N 1
ATOM 9243 C CA . THR A 1 1144 ? 207.274 125.951 141.828 1.00 312.76 1144 THR A CA 1
ATOM 9244 C C . THR A 1 1144 ? 208.206 124.763 142.053 1.00 313.21 1144 THR A C 1
ATOM 9245 O O . THR A 1 1144 ? 208.011 123.673 141.508 1.00 313.37 1144 THR A O 1
ATOM 9249 N N . VAL A 1 1145 ? 209.243 124.991 142.864 1.00 317.56 1145 VAL A N 1
ATOM 9250 C CA . VAL A 1 1145 ? 210.194 123.924 143.162 1.00 317.37 1145 VAL A CA 1
ATOM 9251 C C . VAL A 1 1145 ? 209.501 122.763 143.865 1.00 317.75 1145 VAL A C 1
ATOM 9252 O O . VAL A 1 1145 ? 209.884 121.599 143.688 1.00 317.99 1145 VAL A O 1
ATOM 9256 N N . ASP A 1 1146 ? 208.470 123.050 144.658 1.00 313.90 1146 ASP A N 1
ATOM 9257 C CA . ASP A 1 1146 ? 207.699 122.015 145.331 1.00 313.44 1146 ASP A CA 1
ATOM 9258 C C . ASP A 1 1146 ? 206.388 121.689 144.626 1.00 313.62 1146 ASP A C 1
ATOM 9259 O O . ASP A 1 1146 ? 205.658 120.806 145.090 1.00 313.76 1146 ASP A O 1
ATOM 9264 N N . GLY A 1 1147 ? 206.072 122.368 143.524 1.00 309.31 1147 GLY A N 1
ATOM 9265 C CA . GLY A 1 1147 ? 204.838 122.103 142.810 1.00 308.47 1147 GLY A CA 1
ATOM 9266 C C . GLY A 1 1147 ? 203.586 122.620 143.481 1.00 308.41 1147 GLY A C 1
ATOM 9267 O O . GLY A 1 1147 ? 202.486 122.165 143.153 1.00 307.82 1147 GLY A O 1
ATOM 9268 N N . LYS A 1 1148 ? 203.720 123.568 144.409 1.00 302.30 1148 LYS A N 1
ATOM 9269 C CA . LYS A 1 1148 ? 202.567 124.047 145.164 1.00 301.63 1148 LYS A CA 1
ATOM 9270 C C . LYS A 1 1148 ? 201.633 124.879 144.293 1.00 301.94 1148 LYS A C 1
ATOM 9271 O O . LYS A 1 1148 ? 200.411 124.847 144.477 1.00 301.65 1148 LYS A O 1
ATOM 9277 N N . ILE A 1 1149 ? 202.189 125.624 143.341 1.00 302.28 1149 ILE A N 1
ATOM 9278 C CA . ILE A 1 1149 ? 201.456 126.617 142.565 1.00 301.67 1149 ILE A CA 1
ATOM 9279 C C . ILE A 1 1149 ? 201.523 126.239 141.092 1.00 301.26 1149 ILE A C 1
ATOM 9280 O O . ILE A 1 1149 ? 202.553 125.759 140.608 1.00 301.62 1149 ILE A O 1
ATOM 9285 N N . LEU A 1 1150 ? 200.422 126.456 140.373 1.00 289.21 1150 LEU A N 1
ATOM 9286 C CA . LEU A 1 1150 ? 200.394 126.276 138.927 1.00 289.25 1150 LEU A CA 1
ATOM 9287 C C . LEU A 1 1150 ? 200.050 127.607 138.275 1.00 289.34 1150 LEU A C 1
ATOM 9288 O O . LEU A 1 1150 ? 199.058 128.244 138.641 1.00 289.70 1150 LEU A O 1
ATOM 9293 N N . GLU A 1 1151 ? 200.873 128.023 137.312 1.00 281.83 1151 GLU A N 1
ATOM 9294 C CA . GLU A 1 1151 ? 200.731 129.328 136.663 1.00 280.66 1151 GLU A CA 1
ATOM 9295 C C . GLU A 1 1151 ? 200.910 129.129 135.162 1.00 280.39 1151 GLU A C 1
ATOM 9296 O O . GLU A 1 1151 ? 202.030 128.906 134.694 1.00 280.62 1151 GLU A O 1
ATOM 9302 N N . ILE A 1 1152 ? 199.814 129.214 134.412 1.00 266.89 1152 ILE A N 1
ATOM 9303 C CA . ILE A 1 1152 ? 199.855 129.104 132.959 1.00 266.54 1152 ILE A CA 1
ATOM 9304 C C . ILE A 1 1152 ? 199.875 130.505 132.369 1.00 266.66 1152 ILE A C 1
ATOM 9305 O O . ILE A 1 1152 ? 199.042 131.350 132.720 1.00 268.02 1152 ILE A O 1
ATOM 9310 N N . SER A 1 1153 ? 200.811 130.748 131.459 1.00 258.69 1153 SER A N 1
ATOM 9311 C CA . SER A 1 1153 ? 201.031 132.066 130.880 1.00 258.52 1153 SER A CA 1
ATOM 9312 C C . SER A 1 1153 ? 200.665 132.090 129.401 1.00 258.73 1153 SER A C 1
ATOM 9313 O O . SER A 1 1153 ? 201.377 132.662 128.573 1.00 258.32 1153 SER A O 1
ATOM 9316 N N . GLY A 1 1154 ? 199.545 131.462 129.050 1.00 249.44 1154 GLY A N 1
ATOM 9317 C CA . GLY A 1 1154 ? 199.029 131.559 127.700 1.00 247.58 1154 GLY A CA 1
ATOM 9318 C C . GLY A 1 1154 ? 198.352 130.307 127.191 1.00 247.23 1154 GLY A C 1
ATOM 9319 O O . GLY A 1 1154 ? 198.906 129.208 127.286 1.00 248.34 1154 GLY A O 1
ATOM 9320 N N . LEU A 1 1155 ? 197.145 130.463 126.650 1.00 247.25 1155 LEU A N 1
ATOM 9321 C CA . LEU A 1 1155 ? 196.397 129.352 126.075 1.00 249.10 1155 LEU A CA 1
ATOM 9322 C C . LEU A 1 1155 ? 196.102 129.543 124.597 1.00 248.93 1155 LEU A C 1
ATOM 9323 O O . LEU A 1 1155 ? 196.408 128.658 123.790 1.00 249.83 1155 LEU A O 1
ATOM 9328 N N . ILE A 1 1156 ? 195.523 130.677 124.216 1.00 237.18 1156 ILE A N 1
ATOM 9329 C CA . ILE A 1 1156 ? 195.035 130.899 122.862 1.00 236.56 1156 ILE A CA 1
ATOM 9330 C C . ILE A 1 1156 ? 195.785 132.079 122.262 1.00 237.85 1156 ILE A C 1
ATOM 9331 O O . ILE A 1 1156 ? 195.904 133.133 122.896 1.00 238.87 1156 ILE A O 1
ATOM 9336 N N . ASP A 1 1157 ? 196.289 131.901 121.044 1.00 246.04 1157 ASP A N 1
ATOM 9337 C CA . ASP A 1 1157 ? 197.026 132.959 120.374 1.00 246.17 1157 ASP A CA 1
ATOM 9338 C C . ASP A 1 1157 ? 196.057 133.994 119.803 1.00 245.34 1157 ASP A C 1
ATOM 9339 O O . ASP A 1 1157 ? 194.833 133.870 119.909 1.00 244.19 1157 ASP A O 1
ATOM 9344 N N . HIS A 1 1158 ? 196.614 135.022 119.169 1.00 239.25 1158 HIS A N 1
ATOM 9345 C CA . HIS A 1 1158 ? 195.855 136.181 118.702 1.00 238.77 1158 HIS A CA 1
ATOM 9346 C C . HIS A 1 1158 ? 194.989 135.893 117.480 1.00 238.27 1158 HIS A C 1
ATOM 9347 O O . HIS A 1 1158 ? 194.463 136.843 116.883 1.00 236.83 1158 HIS A O 1
ATOM 9354 N N . GLN A 1 1159 ? 194.828 134.633 117.079 1.00 231.13 1159 GLN A N 1
ATOM 9355 C CA . GLN A 1 1159 ? 193.897 134.278 116.019 1.00 229.91 1159 GLN A CA 1
ATOM 9356 C C . GLN A 1 1159 ? 192.642 133.594 116.542 1.00 229.65 1159 GLN A C 1
ATOM 9357 O O . GLN A 1 1159 ? 191.642 133.532 115.820 1.00 228.79 1159 GLN A O 1
ATOM 9363 N N . GLY A 1 1160 ? 192.667 133.092 117.775 1.00 231.52 1160 GLY A N 1
ATOM 9364 C CA . GLY A 1 1160 ? 191.539 132.389 118.344 1.00 231.15 1160 GLY A CA 1
ATOM 9365 C C . GLY A 1 1160 ? 191.645 130.881 118.322 1.00 231.67 1160 GLY A C 1
ATOM 9366 O O . GLY A 1 1160 ? 190.690 130.206 118.726 1.00 231.73 1160 GLY A O 1
ATOM 9367 N N . LYS A 1 1161 ? 192.771 130.333 117.876 1.00 234.63 1161 LYS A N 1
ATOM 9368 C CA . LYS A 1 1161 ? 192.971 128.896 117.777 1.00 234.03 1161 LYS A CA 1
ATOM 9369 C C . LYS A 1 1161 ? 193.871 128.414 118.907 1.00 234.44 1161 LYS A C 1
ATOM 9370 O O . LYS A 1 1161 ? 194.650 129.179 119.482 1.00 235.63 1161 LYS A O 1
ATOM 9376 N N . PHE A 1 1162 ? 193.754 127.129 119.223 1.00 248.75 1162 PHE A N 1
ATOM 9377 C CA . PHE A 1 1162 ? 194.481 126.577 120.355 1.00 250.03 1162 PHE A CA 1
ATOM 9378 C C . PHE A 1 1162 ? 195.977 126.536 120.063 1.00 250.60 1162 PHE A C 1
ATOM 9379 O O . PHE A 1 1162 ? 196.407 126.352 118.921 1.00 250.10 1162 PHE A O 1
ATOM 9387 N N . LEU A 1 1163 ? 196.777 126.720 121.114 1.00 255.39 1163 LEU A N 1
ATOM 9388 C CA . LEU A 1 1163 ? 198.223 126.809 120.955 1.00 255.12 1163 LEU A CA 1
ATOM 9389 C C . LEU A 1 1163 ? 198.958 125.891 121.929 1.00 256.20 1163 LEU A C 1
ATOM 9390 O O . LEU A 1 1163 ? 200.088 125.470 121.660 1.00 256.68 1163 LEU A O 1
ATOM 9395 N N . LEU A 1 1164 ? 198.326 125.569 123.054 1.00 269.22 1164 LEU A N 1
ATOM 9396 C CA . LEU A 1 1164 ? 198.993 124.808 124.104 1.00 269.90 1164 LEU A CA 1
ATOM 9397 C C . LEU A 1 1164 ? 199.274 123.372 123.663 1.00 270.30 1164 LEU A C 1
ATOM 9398 O O . LEU A 1 1164 ? 198.511 122.774 122.899 1.00 270.16 1164 LEU A O 1
ATOM 9403 N N . THR A 1 1165 ? 200.392 122.831 124.142 1.00 277.04 1165 THR A N 1
ATOM 9404 C CA . THR A 1 1165 ? 200.814 121.492 123.752 1.00 276.20 1165 THR A CA 1
ATOM 9405 C C . THR A 1 1165 ? 199.954 120.433 124.442 1.00 276.98 1165 THR A C 1
ATOM 9406 O O . THR A 1 1165 ? 199.661 120.552 125.635 1.00 278.15 1165 THR A O 1
ATOM 9410 N N . PRO A 1 1166 ? 199.543 119.383 123.723 1.00 277.73 1166 PRO A N 1
ATOM 9411 C CA . PRO A 1 1166 ? 198.775 118.306 124.372 1.00 277.69 1166 PRO A CA 1
ATOM 9412 C C . PRO A 1 1166 ? 199.495 117.662 125.547 1.00 278.29 1166 PRO A C 1
ATOM 9413 O O . PRO A 1 1166 ? 198.835 117.205 126.489 1.00 278.08 1166 PRO A O 1
ATOM 9417 N N . GLU A 1 1167 ? 200.828 117.599 125.518 1.00 290.31 1167 GLU A N 1
ATOM 9418 C CA . GLU A 1 1167 ? 201.564 117.151 126.696 1.00 290.64 1167 GLU A CA 1
ATOM 9419 C C . GLU A 1 1167 ? 201.323 118.084 127.876 1.00 291.07 1167 GLU A C 1
ATOM 9420 O O . GLU A 1 1167 ? 201.174 117.633 129.017 1.00 291.53 1167 GLU A O 1
ATOM 9426 N N . GLN A 1 1168 ? 201.279 119.392 127.620 1.00 290.75 1168 GLN A N 1
ATOM 9427 C CA . GLN A 1 1168 ? 200.939 120.332 128.681 1.00 290.74 1168 GLN A CA 1
ATOM 9428 C C . GLN A 1 1168 ? 199.490 120.166 129.123 1.00 290.69 1168 GLN A C 1
ATOM 9429 O O . GLN A 1 1168 ? 199.174 120.377 130.301 1.00 290.99 1168 GLN A O 1
ATOM 9435 N N . LYS A 1 1169 ? 198.601 119.789 128.201 1.00 284.10 1169 LYS A N 1
ATOM 9436 C CA . LYS A 1 1169 ? 197.235 119.455 128.589 1.00 283.31 1169 LYS A CA 1
ATOM 9437 C C . LYS A 1 1169 ? 197.217 118.280 129.557 1.00 283.57 1169 LYS A C 1
ATOM 9438 O O . LYS A 1 1169 ? 196.508 118.309 130.569 1.00 283.15 1169 LYS A O 1
ATOM 9444 N N . LEU A 1 1170 ? 198.008 117.243 129.269 1.00 301.01 1170 LEU A N 1
ATOM 9445 C CA . LEU A 1 1170 ? 198.122 116.116 130.188 1.00 301.26 1170 LEU A CA 1
ATOM 9446 C C . LEU A 1 1170 ? 198.702 116.557 131.525 1.00 301.68 1170 LEU A C 1
ATOM 9447 O O . LEU A 1 1170 ? 198.277 116.077 132.583 1.00 302.01 1170 LEU A O 1
ATOM 9452 N N . ASN A 1 1171 ? 199.692 117.453 131.491 1.00 298.44 1171 ASN A N 1
ATOM 9453 C CA . ASN A 1 1171 ? 200.304 117.942 132.723 1.00 298.22 1171 ASN A CA 1
ATOM 9454 C C . ASN A 1 1171 ? 199.276 118.637 133.607 1.00 298.27 1171 ASN A C 1
ATOM 9455 O O . ASN A 1 1171 ? 199.156 118.338 134.803 1.00 298.61 1171 ASN A O 1
ATOM 9460 N N . VAL A 1 1172 ? 198.507 119.558 133.027 1.00 292.01 1172 VAL A N 1
ATOM 9461 C CA . VAL A 1 1172 ? 197.478 120.247 133.797 1.00 291.50 1172 VAL A CA 1
ATOM 9462 C C . VAL A 1 1172 ? 196.407 119.263 134.254 1.00 291.70 1172 VAL A C 1
ATOM 9463 O O . VAL A 1 1172 ? 195.858 119.389 135.356 1.00 291.54 1172 VAL A O 1
ATOM 9467 N N . TRP A 1 1173 ? 196.106 118.258 133.428 1.00 286.18 1173 TRP A N 1
ATOM 9468 C CA . TRP A 1 1173 ? 195.073 117.291 133.780 1.00 285.04 1173 TRP A CA 1
ATOM 9469 C C . TRP A 1 1173 ? 195.465 116.472 135.005 1.00 285.39 1173 TRP A C 1
ATOM 9470 O O . TRP A 1 1173 ? 194.667 116.315 135.936 1.00 284.94 1173 TRP A O 1
ATOM 9481 N N . ARG A 1 1174 ? 196.689 115.933 135.031 1.00 301.15 1174 ARG A N 1
ATOM 9482 C CA . ARG A 1 1174 ? 197.026 115.103 136.183 1.00 301.19 1174 ARG A CA 1
ATOM 9483 C C . ARG A 1 1174 ? 197.490 115.934 137.371 1.00 301.55 1174 ARG A C 1
ATOM 9484 O O . ARG A 1 1174 ? 197.573 115.402 138.482 1.00 301.82 1174 ARG A O 1
ATOM 9492 N N . PHE A 1 1175 ? 197.790 117.222 137.175 1.00 293.42 1175 PHE A N 1
ATOM 9493 C CA . PHE A 1 1175 ? 197.974 118.080 138.338 1.00 293.01 1175 PHE A CA 1
ATOM 9494 C C . PHE A 1 1175 ? 196.643 118.477 138.964 1.00 293.09 1175 PHE A C 1
ATOM 9495 O O . PHE A 1 1175 ? 196.565 118.642 140.187 1.00 293.02 1175 PHE A O 1
ATOM 9503 N N . LEU A 1 1176 ? 195.597 118.635 138.148 1.00 283.55 1176 LEU A N 1
ATOM 9504 C CA . LEU A 1 1176 ? 194.299 119.045 138.674 1.00 282.37 1176 LEU A CA 1
ATOM 9505 C C . LEU A 1 1176 ? 193.744 118.014 139.649 1.00 282.57 1176 LEU A C 1
ATOM 9506 O O . LEU A 1 1176 ? 193.216 118.372 140.708 1.00 282.23 1176 LEU A O 1
ATOM 9511 N N . ASN A 1 1177 ? 193.859 116.733 139.313 1.00 284.95 1177 ASN A N 1
ATOM 9512 C CA . ASN A 1 1177 ? 193.396 115.660 140.181 1.00 284.65 1177 ASN A CA 1
ATOM 9513 C C . ASN A 1 1177 ? 194.435 115.249 141.216 1.00 284.55 1177 ASN A C 1
ATOM 9514 O O . ASN A 1 1177 ? 194.156 114.372 142.040 1.00 284.22 1177 ASN A O 1
ATOM 9519 N N . GLY A 1 1178 ? 195.618 115.860 141.198 1.00 294.90 1178 GLY A N 1
ATOM 9520 C CA . GLY A 1 1178 ? 196.650 115.532 142.160 1.00 294.77 1178 GLY A CA 1
ATOM 9521 C C . GLY A 1 1178 ? 197.497 114.332 141.811 1.00 295.19 1178 GLY A C 1
ATOM 9522 O O . GLY A 1 1178 ? 198.267 113.868 142.657 1.00 295.16 1178 GLY A O 1
ATOM 9789 N N . MET C 1 1 ? 200.689 188.930 226.145 1.00 104.58 1 MET B N 1
ATOM 9790 C CA . MET C 1 1 ? 201.122 187.574 225.832 1.00 103.50 1 MET B CA 1
ATOM 9791 C C . MET C 1 1 ? 202.293 187.595 224.854 1.00 103.92 1 MET B C 1
ATOM 9792 O O . MET C 1 1 ? 202.285 188.331 223.871 1.00 107.00 1 MET B O 1
ATOM 9797 N N . GLN C 1 2 ? 203.309 186.789 225.144 1.00 100.75 2 GLN B N 1
ATOM 9798 C CA . GLN C 1 2 ? 204.561 186.853 224.412 1.00 100.83 2 GLN B CA 1
ATOM 9799 C C . GLN C 1 2 ? 204.494 186.035 223.127 1.00 100.90 2 GLN B C 1
ATOM 9800 O O . GLN C 1 2 ? 203.666 185.136 222.968 1.00 104.22 2 GLN B O 1
ATOM 9806 N N . VAL C 1 3 ? 205.395 186.366 222.199 1.00 92.16 3 VAL B N 1
ATOM 9807 C CA . VAL C 1 3 ? 205.506 185.627 220.949 1.00 91.84 3 VAL B CA 1
ATOM 9808 C C . VAL C 1 3 ? 206.043 184.222 221.177 1.00 92.75 3 VAL B C 1
ATOM 9809 O O . VAL C 1 3 ? 205.819 183.331 220.350 1.00 96.11 3 VAL B O 1
ATOM 9813 N N . SER C 1 4 ? 206.749 183.996 222.286 1.00 100.03 4 SER B N 1
ATOM 9814 C CA . SER C 1 4 ? 207.248 182.659 222.584 1.00 99.32 4 SER B CA 1
ATOM 9815 C C . SER C 1 4 ? 206.110 181.672 222.790 1.00 99.70 4 SER B C 1
ATOM 9816 O O . SER C 1 4 ? 206.256 180.486 222.481 1.00 102.37 4 SER B O 1
ATOM 9819 N N . ASP C 1 5 ? 204.973 182.137 223.310 1.00 101.03 5 ASP B N 1
ATOM 9820 C CA . ASP C 1 5 ? 203.823 181.257 223.483 1.00 98.41 5 ASP B CA 1
ATOM 9821 C C . ASP C 1 5 ? 203.338 180.725 222.143 1.00 100.99 5 ASP B C 1
ATOM 9822 O O . ASP C 1 5 ? 203.109 179.520 221.980 1.00 101.41 5 ASP B O 1
ATOM 9827 N N . PHE C 1 6 ? 203.190 181.610 221.161 1.00 88.65 6 PHE B N 1
ATOM 9828 C CA . PHE C 1 6 ? 202.751 181.161 219.849 1.00 85.47 6 PHE B CA 1
ATOM 9829 C C . PHE C 1 6 ? 203.832 180.361 219.140 1.00 84.39 6 PHE B C 1
ATOM 9830 O O . PHE C 1 6 ? 203.515 179.468 218.351 1.00 89.80 6 PHE B O 1
ATOM 9838 N N . SER C 1 7 ? 205.106 180.653 219.404 1.00 84.12 7 SER B N 1
ATOM 9839 C CA . SER C 1 7 ? 206.164 179.805 218.863 1.00 87.20 7 SER B CA 1
ATOM 9840 C C . SER C 1 7 ? 206.060 178.390 219.412 1.00 84.18 7 SER B C 1
ATOM 9841 O O . SER C 1 7 ? 206.230 177.412 218.674 1.00 87.82 7 SER B O 1
ATOM 9844 N N . GLY C 1 8 ? 205.784 178.262 220.709 1.00 78.65 8 GLY B N 1
ATOM 9845 C CA . GLY C 1 8 ? 205.563 176.947 221.281 1.00 80.19 8 GLY B CA 1
ATOM 9846 C C . GLY C 1 8 ? 204.355 176.257 220.684 1.00 86.39 8 GLY B C 1
ATOM 9847 O O . GLY C 1 8 ? 204.388 175.056 220.411 1.00 88.51 8 GLY B O 1
ATOM 9848 N N . MET C 1 9 ? 203.275 177.009 220.464 1.00 88.12 9 MET B N 1
ATOM 9849 C CA . MET C 1 9 ? 202.097 176.443 219.811 1.00 81.28 9 MET B CA 1
ATOM 9850 C C . MET C 1 9 ? 202.446 175.900 218.433 1.00 77.70 9 MET B C 1
ATOM 9851 O O . MET C 1 9 ? 202.074 174.775 218.079 1.00 84.28 9 MET B O 1
ATOM 9856 N N . ILE C 1 10 ? 203.174 176.689 217.643 1.00 68.19 10 ILE B N 1
ATOM 9857 C CA . ILE C 1 10 ? 203.506 176.282 216.283 1.00 62.66 10 ILE B CA 1
ATOM 9858 C C . ILE C 1 10 ? 204.403 175.053 216.294 1.00 72.30 10 ILE B C 1
ATOM 9859 O O . ILE C 1 10 ? 204.187 174.109 215.526 1.00 77.83 10 ILE B O 1
ATOM 9864 N N . LYS C 1 11 ? 205.421 175.037 217.158 1.00 87.97 11 LYS B N 1
ATOM 9865 C CA . LYS C 1 11 ? 206.329 173.894 217.155 1.00 86.40 11 LYS B CA 1
ATOM 9866 C C . LYS C 1 11 ? 205.648 172.645 217.694 1.00 82.99 11 LYS B C 1
ATOM 9867 O O . LYS C 1 11 ? 205.986 171.528 217.288 1.00 84.81 11 LYS B O 1
ATOM 9873 N N . LYS C 1 12 ? 204.693 172.802 218.610 1.00 75.44 12 LYS B N 1
ATOM 9874 C CA . LYS C 1 12 ? 203.913 171.651 219.041 1.00 78.48 12 LYS B CA 1
ATOM 9875 C C . LYS C 1 12 ? 203.062 171.117 217.901 1.00 80.36 12 LYS B C 1
ATOM 9876 O O . LYS C 1 12 ? 202.977 169.902 217.697 1.00 84.67 12 LYS B O 1
ATOM 9882 N N . LEU C 1 13 ? 202.427 172.010 217.141 1.00 73.35 13 LEU B N 1
ATOM 9883 C CA . LEU C 1 13 ? 201.599 171.560 216.029 1.00 64.38 13 LEU B CA 1
ATOM 9884 C C . LEU C 1 13 ? 202.438 170.873 214.961 1.00 73.18 13 LEU B C 1
ATOM 9885 O O . LEU C 1 13 ? 201.999 169.893 214.352 1.00 81.08 13 LEU B O 1
ATOM 9890 N N . GLN C 1 14 ? 203.651 171.370 214.720 1.00 78.79 14 GLN B N 1
ATOM 9891 C CA . GLN C 1 14 ? 204.508 170.756 213.715 1.00 77.71 14 GLN B CA 1
ATOM 9892 C C . GLN C 1 14 ? 205.040 169.399 214.154 1.00 85.57 14 GLN B C 1
ATOM 9893 O O . GLN C 1 14 ? 205.471 168.615 213.304 1.00 88.47 14 GLN B O 1
ATOM 9899 N N . SER C 1 15 ? 205.022 169.103 215.454 1.00 89.74 15 SER B N 1
ATOM 9900 C CA . SER C 1 15 ? 205.453 167.798 215.935 1.00 82.77 15 SER B CA 1
ATOM 9901 C C . SER C 1 15 ? 204.395 166.724 215.737 1.00 83.41 15 SER B C 1
ATOM 9902 O O . SER C 1 15 ? 204.656 165.558 216.046 1.00 93.73 15 SER B O 1
ATOM 9905 N N . GLN C 1 16 ? 203.217 167.086 215.239 1.00 83.54 16 GLN B N 1
ATOM 9906 C CA . GLN C 1 16 ? 202.140 166.143 214.948 1.00 90.07 16 GLN B CA 1
ATOM 9907 C C . GLN C 1 16 ? 202.149 165.740 213.483 1.00 98.36 16 GLN B C 1
ATOM 9908 O O . GLN C 1 16 ? 201.093 165.571 212.870 1.00 98.90 16 GLN B O 1
ATOM 9914 N N . SER C 1 17 ? 203.344 165.587 212.911 1.00 109.33 17 SER B N 1
ATOM 9915 C CA . SER C 1 17 ? 203.510 165.433 211.465 1.00 109.12 17 SER B CA 1
ATOM 9916 C C . SER C 1 17 ? 202.620 164.367 210.838 1.00 105.28 17 SER B C 1
ATOM 9917 O O . SER C 1 17 ? 202.009 164.650 209.796 1.00 106.24 17 SER B O 1
ATOM 9920 N N . PRO C 1 18 ? 202.494 163.155 211.380 1.00 97.35 18 PRO B N 1
ATOM 9921 C CA . PRO C 1 18 ? 201.608 162.169 210.751 1.00 96.53 18 PRO B CA 1
ATOM 9922 C C . PRO C 1 18 ? 200.172 162.181 211.253 1.00 97.63 18 PRO B C 1
ATOM 9923 O O . PRO C 1 18 ? 199.376 161.362 210.785 1.00 101.74 18 PRO B O 1
ATOM 9927 N N . GLU C 1 19 ? 199.811 163.075 212.169 1.00 92.06 19 GLU B N 1
ATOM 9928 C CA . GLU C 1 19 ? 198.468 163.091 212.731 1.00 88.49 19 GLU B CA 1
ATOM 9929 C C . GLU C 1 19 ? 197.713 164.393 212.511 1.00 87.85 19 GLU B C 1
ATOM 9930 O O . GLU C 1 19 ? 196.491 164.351 212.364 1.00 93.74 19 GLU B O 1
ATOM 9936 N N . HIS C 1 20 ? 198.393 165.539 212.495 1.00 72.51 20 HIS B N 1
ATOM 9937 C CA . HIS C 1 20 ? 197.786 166.821 212.137 1.00 66.54 20 HIS B CA 1
ATOM 9938 C C . HIS C 1 20 ? 196.633 167.178 213.081 1.00 73.95 20 HIS B C 1
ATOM 9939 O O . HIS C 1 20 ? 195.456 167.096 212.739 1.00 82.13 20 HIS B O 1
ATOM 9946 N N . ALA C 1 21 ? 197.013 167.554 214.296 1.00 68.48 21 ALA B N 1
ATOM 9947 C CA . ALA C 1 21 ? 196.044 167.963 215.299 1.00 65.52 21 ALA B CA 1
ATOM 9948 C C . ALA C 1 21 ? 195.408 169.305 214.940 1.00 53.92 21 ALA B C 1
ATOM 9949 O O . ALA C 1 21 ? 195.861 170.029 214.053 1.00 65.37 21 ALA B O 1
ATOM 9951 N N . LEU C 1 22 ? 194.324 169.621 215.643 1.00 47.17 22 LEU B N 1
ATOM 9952 C CA . LEU C 1 22 ? 193.655 170.914 215.574 1.00 44.03 22 LEU B CA 1
ATOM 9953 C C . LEU C 1 22 ? 193.786 171.610 216.917 1.00 61.45 22 LEU B C 1
ATOM 9954 O O . LEU C 1 22 ? 193.441 171.033 217.951 1.00 82.51 22 LEU B O 1
ATOM 9959 N N . MET C 1 23 ? 194.262 172.849 216.904 1.00 64.91 23 MET B N 1
ATOM 9960 C CA . MET C 1 23 ? 194.444 173.625 218.121 1.00 58.85 23 MET B CA 1
ATOM 9961 C C . MET C 1 23 ? 193.548 174.849 218.084 1.00 65.52 23 MET B C 1
ATOM 9962 O O . MET C 1 23 ? 193.501 175.558 217.075 1.00 76.46 23 MET B O 1
ATOM 9967 N N . LEU C 1 24 ? 192.847 175.096 219.183 1.00 64.35 24 LEU B N 1
ATOM 9968 C CA . LEU C 1 24 ? 191.976 176.249 219.319 1.00 63.17 24 LEU B CA 1
ATOM 9969 C C . LEU C 1 24 ? 192.454 177.108 220.477 1.00 68.96 24 LEU B C 1
ATOM 9970 O O . LEU C 1 24 ? 192.972 176.599 221.472 1.00 81.78 24 LEU B O 1
ATOM 9975 N N . LEU C 1 25 ? 192.279 178.417 220.343 1.00 64.58 25 LEU B N 1
ATOM 9976 C CA . LEU C 1 25 ? 192.718 179.349 221.372 1.00 67.40 25 LEU B CA 1
ATOM 9977 C C . LEU C 1 25 ? 191.630 180.381 221.606 1.00 72.51 25 LEU B C 1
ATOM 9978 O O . LEU C 1 25 ? 191.217 181.073 220.673 1.00 74.31 25 LEU B O 1
ATOM 9983 N N . ASN C 1 26 ? 191.167 180.479 222.849 1.00 93.05 26 ASN B N 1
ATOM 9984 C CA . ASN C 1 26 ? 190.255 181.537 223.266 1.00 87.44 26 ASN B CA 1
ATOM 9985 C C . ASN C 1 26 ? 191.064 182.611 223.973 1.00 96.20 26 ASN B C 1
ATOM 9986 O O . ASN C 1 26 ? 191.722 182.342 224.981 1.00 101.78 26 ASN B O 1
ATOM 9991 N N . ALA C 1 27 ? 191.016 183.816 223.452 1.00 87.65 27 ALA B N 1
ATOM 9992 C CA . ALA C 1 27 ? 191.628 184.941 224.131 1.00 89.02 27 ALA B CA 1
ATOM 9993 C C . ALA C 1 27 ? 190.787 186.170 223.833 1.00 90.75 27 ALA B C 1
ATOM 9994 O O . ALA C 1 27 ? 190.412 186.395 222.678 1.00 89.72 27 ALA B O 1
ATOM 9996 N N . PRO C 1 28 ? 190.449 186.970 224.837 1.00 92.44 28 PRO B N 1
ATOM 9997 C CA . PRO C 1 28 ? 189.622 188.150 224.579 1.00 92.87 28 PRO B CA 1
ATOM 9998 C C . PRO C 1 28 ? 190.333 189.115 223.648 1.00 93.95 28 PRO B C 1
ATOM 9999 O O . PRO C 1 28 ? 191.562 189.182 223.609 1.00 98.17 28 PRO B O 1
ATOM 10003 N N . THR C 1 29 ? 189.558 189.880 222.895 1.00 100.11 29 THR B N 1
ATOM 10004 C CA . THR C 1 29 ? 190.145 190.827 221.965 1.00 103.11 29 THR B CA 1
ATOM 10005 C C . THR C 1 29 ? 191.004 191.829 222.701 1.00 105.89 29 THR B C 1
ATOM 10006 O O . THR C 1 29 ? 190.800 192.081 223.882 1.00 108.71 29 THR B O 1
ATOM 10010 N N . GLY C 1 30 ? 191.970 192.404 222.005 1.00 104.30 30 GLY B N 1
ATOM 10011 C CA . GLY C 1 30 ? 192.867 193.347 222.633 1.00 105.42 30 GLY B CA 1
ATOM 10012 C C . GLY C 1 30 ? 193.826 192.674 223.578 1.00 104.81 30 GLY B C 1
ATOM 10013 O O . GLY C 1 30 ? 194.108 193.199 224.648 1.00 105.40 30 GLY B O 1
ATOM 10014 N N . THR C 1 31 ? 194.336 191.514 223.194 1.00 100.47 31 THR B N 1
ATOM 10015 C CA . THR C 1 31 ? 195.298 190.815 224.025 1.00 101.95 31 THR B CA 1
ATOM 10016 C C . THR C 1 31 ? 196.587 190.454 223.280 1.00 107.86 31 THR B C 1
ATOM 10017 O O . THR C 1 31 ? 197.565 190.060 223.907 1.00 105.74 31 THR B O 1
ATOM 10021 N N . GLY C 1 32 ? 196.599 190.585 221.958 1.00 95.75 32 GLY B N 1
ATOM 10022 C CA . GLY C 1 32 ? 197.789 190.274 221.183 1.00 92.46 32 GLY B CA 1
ATOM 10023 C C . GLY C 1 32 ? 197.616 189.113 220.235 1.00 96.30 32 GLY B C 1
ATOM 10024 O O . GLY C 1 32 ? 198.523 188.815 219.475 1.00 101.57 32 GLY B O 1
ATOM 10025 N N . LYS C 1 33 ? 196.460 188.471 220.249 1.00 94.29 33 LYS B N 1
ATOM 10026 C CA . LYS C 1 33 ? 196.189 187.310 219.421 1.00 90.78 33 LYS B CA 1
ATOM 10027 C C . LYS C 1 33 ? 196.746 187.534 218.035 1.00 96.07 33 LYS B C 1
ATOM 10028 O O . LYS C 1 33 ? 197.530 186.732 217.551 1.00 102.99 33 LYS B O 1
ATOM 10034 N N . SER C 1 34 ? 196.363 188.622 217.389 1.00 89.07 34 SER B N 1
ATOM 10035 C CA . SER C 1 34 ? 196.809 188.835 216.025 1.00 85.41 34 SER B CA 1
ATOM 10036 C C . SER C 1 34 ? 198.150 189.530 215.937 1.00 88.85 34 SER B C 1
ATOM 10037 O O . SER C 1 34 ? 198.863 189.335 214.953 1.00 94.97 34 SER B O 1
ATOM 10040 N N . TYR C 1 35 ? 198.514 190.336 216.932 1.00 82.34 35 TYR B N 1
ATOM 10041 C CA . TYR C 1 35 ? 199.827 190.963 216.917 1.00 80.04 35 TYR B CA 1
ATOM 10042 C C . TYR C 1 35 ? 200.930 189.923 217.025 1.00 85.94 35 TYR B C 1
ATOM 10043 O O . TYR C 1 35 ? 201.923 189.986 216.296 1.00 95.00 35 TYR B O 1
ATOM 10052 N N . THR C 1 36 ? 200.771 188.950 217.918 1.00 79.76 36 THR B N 1
ATOM 10053 C CA . THR C 1 36 ? 201.850 188.010 218.181 1.00 80.24 36 THR B CA 1
ATOM 10054 C C . THR C 1 36 ? 201.836 186.798 217.265 1.00 79.80 36 THR B C 1
ATOM 10055 O O . THR C 1 36 ? 202.896 186.213 217.029 1.00 89.33 36 THR B O 1
ATOM 10059 N N . ILE C 1 37 ? 200.679 186.394 216.738 1.00 71.47 37 ILE B N 1
ATOM 10060 C CA . ILE C 1 37 ? 200.680 185.265 215.812 1.00 73.64 37 ILE B CA 1
ATOM 10061 C C . ILE C 1 37 ? 201.435 185.622 214.542 1.00 77.76 37 ILE B C 1
ATOM 10062 O O . ILE C 1 37 ? 202.139 184.785 213.971 1.00 90.10 37 ILE B O 1
ATOM 10067 N N . ILE C 1 38 ? 201.313 186.866 214.083 1.00 72.34 38 ILE B N 1
ATOM 10068 C CA . ILE C 1 38 ? 202.029 187.281 212.883 1.00 69.35 38 ILE B CA 1
ATOM 10069 C C . ILE C 1 38 ? 203.530 187.241 213.123 1.00 75.96 38 ILE B C 1
ATOM 10070 O O . ILE C 1 38 ? 204.296 186.728 212.296 1.00 88.63 38 ILE B O 1
ATOM 10075 N N . ARG C 1 39 ? 203.973 187.759 214.269 1.00 70.72 39 ARG B N 1
ATOM 10076 C CA . ARG C 1 39 ? 205.392 187.724 214.596 1.00 74.26 39 ARG B CA 1
ATOM 10077 C C . ARG C 1 39 ? 205.892 186.294 214.723 1.00 76.52 39 ARG B C 1
ATOM 10078 O O . ARG C 1 39 ? 206.993 185.972 214.266 1.00 80.92 39 ARG B O 1
ATOM 10086 N N . ALA C 1 40 ? 205.101 185.422 215.349 1.00 60.56 40 ALA B N 1
ATOM 10087 C CA . ALA C 1 40 ? 205.517 184.036 215.516 1.00 64.06 40 ALA B CA 1
ATOM 10088 C C . ALA C 1 40 ? 205.611 183.321 214.179 1.00 75.96 40 ALA B C 1
ATOM 10089 O O . ALA C 1 40 ? 206.555 182.561 213.944 1.00 82.66 40 ALA B O 1
ATOM 10091 N N . LEU C 1 41 ? 204.641 183.544 213.293 1.00 68.94 41 LEU B N 1
ATOM 10092 C CA . LEU C 1 41 ? 204.698 182.931 211.974 1.00 57.60 41 LEU B CA 1
ATOM 10093 C C . LEU C 1 41 ? 205.918 183.412 211.208 1.00 62.67 41 LEU B C 1
ATOM 10094 O O . LEU C 1 41 ? 206.622 182.610 210.589 1.00 75.70 41 LEU B O 1
ATOM 10099 N N . CYS C 1 42 ? 206.196 184.716 211.255 1.00 77.70 42 CYS B N 1
ATOM 10100 C CA . CYS C 1 42 ? 207.363 185.237 210.553 1.00 77.69 42 CYS B CA 1
ATOM 10101 C C . CYS C 1 42 ? 208.654 184.659 211.117 1.00 79.52 42 CYS B C 1
ATOM 10102 O O . CYS C 1 42 ? 209.546 184.259 210.361 1.00 88.19 42 CYS B O 1
ATOM 10105 N N . ARG C 1 43 ? 208.769 184.597 212.443 1.00 68.40 43 ARG B N 1
ATOM 10106 C CA . ARG C 1 43 ? 209.986 184.083 213.059 1.00 72.43 43 ARG B CA 1
ATOM 10107 C C . ARG C 1 43 ? 210.190 182.609 212.740 1.00 80.54 43 ARG B C 1
ATOM 10108 O O . ARG C 1 43 ? 211.306 182.186 212.415 1.00 85.49 43 ARG B O 1
ATOM 10116 N N . TYR C 1 44 ? 209.124 181.812 212.815 1.00 70.35 44 TYR B N 1
ATOM 10117 C CA . TYR C 1 44 ? 209.246 180.398 212.491 1.00 63.61 44 TYR B CA 1
ATOM 10118 C C . TYR C 1 44 ? 209.581 180.193 211.022 1.00 72.74 44 TYR B C 1
ATOM 10119 O O . TYR C 1 44 ? 210.384 179.319 210.683 1.00 85.19 44 TYR B O 1
ATOM 10128 N N . ALA C 1 45 ? 208.980 180.986 210.134 1.00 72.75 45 ALA B N 1
ATOM 10129 C CA . ALA C 1 45 ? 209.293 180.864 208.715 1.00 70.13 45 ALA B CA 1
ATOM 10130 C C . ALA C 1 45 ? 210.743 181.228 208.441 1.00 75.56 45 ALA B C 1
ATOM 10131 O O . ALA C 1 45 ? 211.402 180.597 207.608 1.00 85.43 45 ALA B O 1
ATOM 10133 N N . ILE C 1 46 ? 211.256 182.251 209.121 1.00 75.38 46 ILE B N 1
ATOM 10134 C CA . ILE C 1 46 ? 212.650 182.633 208.927 1.00 70.19 46 ILE B CA 1
ATOM 10135 C C . ILE C 1 46 ? 213.580 181.536 209.424 1.00 75.04 46 ILE B C 1
ATOM 10136 O O . ILE C 1 46 ? 214.558 181.186 208.755 1.00 81.07 46 ILE B O 1
ATOM 10141 N N . LYS C 1 47 ? 213.293 180.971 210.597 1.00 79.29 47 LYS B N 1
ATOM 10142 C CA . LYS C 1 47 ? 214.188 179.957 211.147 1.00 77.14 47 LYS B CA 1
ATOM 10143 C C . LYS C 1 47 ? 214.133 178.660 210.349 1.00 81.37 47 LYS B C 1
ATOM 10144 O O . LYS C 1 47 ? 215.173 178.049 210.083 1.00 89.88 47 LYS B O 1
ATOM 10150 N N . HIS C 1 48 ? 212.942 178.223 209.957 1.00 82.48 48 HIS B N 1
ATOM 10151 C CA . HIS C 1 48 ? 212.756 176.954 209.263 1.00 81.77 48 HIS B CA 1
ATOM 10152 C C . HIS C 1 48 ? 212.381 177.223 207.814 1.00 84.48 48 HIS B C 1
ATOM 10153 O O . HIS C 1 48 ? 211.317 177.786 207.540 1.00 90.11 48 HIS B O 1
ATOM 10160 N N . GLU C 1 49 ? 213.240 176.798 206.889 1.00 94.47 49 GLU B N 1
ATOM 10161 C CA . GLU C 1 49 ? 213.051 177.121 205.482 1.00 97.30 49 GLU B CA 1
ATOM 10162 C C . GLU C 1 49 ? 212.055 176.210 204.780 1.00 97.81 49 GLU B C 1
ATOM 10163 O O . GLU C 1 49 ? 211.639 176.526 203.662 1.00 100.40 49 GLU B O 1
ATOM 10169 N N . ASN C 1 50 ? 211.667 175.095 205.393 1.00 93.29 50 ASN B N 1
ATOM 10170 C CA . ASN C 1 50 ? 210.694 174.185 204.803 1.00 93.92 50 ASN B CA 1
ATOM 10171 C C . ASN C 1 50 ? 209.315 174.326 205.429 1.00 91.92 50 ASN B C 1
ATOM 10172 O O . ASN C 1 50 ? 208.436 173.503 205.163 1.00 90.40 50 ASN B O 1
ATOM 10177 N N . PHE C 1 51 ? 209.110 175.347 206.252 1.00 73.17 51 PHE B N 1
ATOM 10178 C CA . PHE C 1 51 ? 207.834 175.602 206.901 1.00 68.31 51 PHE B CA 1
ATOM 10179 C C . PHE C 1 51 ? 206.928 176.397 205.974 1.00 71.89 51 PHE B C 1
ATOM 10180 O O . PHE C 1 51 ? 207.333 177.433 205.443 1.00 83.90 51 PHE B O 1
ATOM 10188 N N . ARG C 1 52 ? 205.708 175.911 205.778 1.00 70.62 52 ARG B N 1
ATOM 10189 C CA . ARG C 1 52 ? 204.708 176.609 204.983 1.00 69.81 52 ARG B CA 1
ATOM 10190 C C . ARG C 1 52 ? 203.454 176.808 205.816 1.00 68.01 52 ARG B C 1
ATOM 10191 O O . ARG C 1 52 ? 202.974 175.867 206.452 1.00 74.25 52 ARG B O 1
ATOM 10199 N N . ALA C 1 53 ? 202.929 178.026 205.808 1.00 56.32 53 ALA B N 1
ATOM 10200 C CA . ALA C 1 53 ? 201.736 178.360 206.562 1.00 52.52 53 ALA B CA 1
ATOM 10201 C C . ALA C 1 53 ? 200.762 179.125 205.683 1.00 60.04 53 ALA B C 1
ATOM 10202 O O . ALA C 1 53 ? 201.155 179.850 204.768 1.00 72.94 53 ALA B O 1
ATOM 10204 N N . PHE C 1 54 ? 199.484 178.939 205.973 1.00 59.89 54 PHE B N 1
ATOM 10205 C CA . PHE C 1 54 ? 198.400 179.701 205.379 1.00 55.10 54 PHE B CA 1
ATOM 10206 C C . PHE C 1 54 ? 197.785 180.576 206.455 1.00 66.03 54 PHE B C 1
ATOM 10207 O O . PHE C 1 54 ? 197.642 180.148 207.600 1.00 80.03 54 PHE B O 1
ATOM 10215 N N . PHE C 1 55 ? 197.434 181.795 206.092 1.00 63.46 55 PHE B N 1
ATOM 10216 C CA . PHE C 1 55 ? 196.748 182.716 206.984 1.00 51.64 55 PHE B CA 1
ATOM 10217 C C . PHE C 1 55 ? 195.402 183.044 206.355 1.00 60.63 55 PHE B C 1
ATOM 10218 O O . PHE C 1 55 ? 195.339 183.734 205.331 1.00 80.61 55 PHE B O 1
ATOM 10226 N N . VAL C 1 56 ? 194.330 182.556 206.970 1.00 53.23 56 VAL B N 1
ATOM 10227 C CA . VAL C 1 56 ? 192.999 182.582 206.383 1.00 60.72 56 VAL B CA 1
ATOM 10228 C C . VAL C 1 56 ? 192.081 183.399 207.279 1.00 70.66 56 VAL B C 1
ATOM 10229 O O . VAL C 1 56 ? 192.029 183.173 208.492 1.00 80.26 56 VAL B O 1
ATOM 10233 N N . THR C 1 57 ? 191.368 184.350 206.683 1.00 75.78 57 THR B N 1
ATOM 10234 C CA . THR C 1 57 ? 190.349 185.105 207.394 1.00 75.90 57 THR B CA 1
ATOM 10235 C C . THR C 1 57 ? 189.220 185.424 206.429 1.00 76.75 57 THR B C 1
ATOM 10236 O O . THR C 1 57 ? 189.411 185.467 205.214 1.00 82.66 57 THR B O 1
ATOM 10240 N N . ASP C 1 58 ? 188.030 185.642 206.985 1.00 79.06 58 ASP B N 1
ATOM 10241 C CA . ASP C 1 58 ? 186.837 185.757 206.153 1.00 77.54 58 ASP B CA 1
ATOM 10242 C C . ASP C 1 58 ? 186.831 187.045 205.343 1.00 83.57 58 ASP B C 1
ATOM 10243 O O . ASP C 1 58 ? 186.500 187.037 204.153 1.00 89.81 58 ASP B O 1
ATOM 10248 N N . GLN C 1 59 ? 187.172 188.162 205.971 1.00 79.02 59 GLN B N 1
ATOM 10249 C CA . GLN C 1 59 ? 187.066 189.470 205.344 1.00 79.07 59 GLN B CA 1
ATOM 10250 C C . GLN C 1 59 ? 188.450 189.970 204.969 1.00 76.06 59 GLN B C 1
ATOM 10251 O O . GLN C 1 59 ? 189.365 189.955 205.797 1.00 78.65 59 GLN B O 1
ATOM 10257 N N . LYS C 1 60 ? 188.597 190.419 203.725 1.00 75.23 60 LYS B N 1
ATOM 10258 C CA . LYS C 1 60 ? 189.885 190.914 203.265 1.00 79.48 60 LYS B CA 1
ATOM 10259 C C . LYS C 1 60 ? 190.318 192.178 203.988 1.00 77.75 60 LYS B C 1
ATOM 10260 O O . LYS C 1 60 ? 191.491 192.549 203.895 1.00 86.57 60 LYS B O 1
ATOM 10266 N N . LYS C 1 61 ? 189.413 192.844 204.702 1.00 74.55 61 LYS B N 1
ATOM 10267 C CA . LYS C 1 61 ? 189.818 193.959 205.545 1.00 80.61 61 LYS B CA 1
ATOM 10268 C C . LYS C 1 61 ? 190.565 193.503 206.790 1.00 85.41 61 LYS B C 1
ATOM 10269 O O . LYS C 1 61 ? 191.133 194.345 207.491 1.00 89.56 61 LYS B O 1
ATOM 10275 N N . ASN C 1 62 ? 190.580 192.203 207.078 1.00 81.03 62 ASN B N 1
ATOM 10276 C CA . ASN C 1 62 ? 191.302 191.654 208.217 1.00 74.17 62 ASN B CA 1
ATOM 10277 C C . ASN C 1 62 ? 192.533 190.862 207.806 1.00 79.46 62 ASN B C 1
ATOM 10278 O O . ASN C 1 62 ? 193.108 190.157 208.639 1.00 83.96 62 ASN B O 1
ATOM 10283 N N . LEU C 1 63 ? 192.948 190.948 206.542 1.00 73.25 63 LEU B N 1
ATOM 10284 C CA . LEU C 1 63 ? 194.073 190.142 206.085 1.00 74.25 63 LEU B CA 1
ATOM 10285 C C . LEU C 1 63 ? 195.379 190.586 206.726 1.00 79.79 63 LEU B C 1
ATOM 10286 O O . LEU C 1 63 ? 196.287 189.768 206.902 1.00 83.52 63 LEU B O 1
ATOM 10291 N N . LYS C 1 64 ? 195.495 191.868 207.066 1.00 86.28 64 LYS B N 1
ATOM 10292 C CA . LYS C 1 64 ? 196.670 192.408 207.748 1.00 81.30 64 LYS B CA 1
ATOM 10293 C C . LYS C 1 64 ? 197.937 192.218 206.919 1.00 80.94 64 LYS B C 1
ATOM 10294 O O . LYS C 1 64 ? 198.926 191.653 207.380 1.00 88.14 64 LYS B O 1
ATOM 10300 N N . GLU C 1 65 ? 197.901 192.696 205.675 1.00 86.39 65 GLU B N 1
ATOM 10301 C CA . GLU C 1 65 ? 199.102 192.651 204.851 1.00 88.79 65 GLU B CA 1
ATOM 10302 C C . GLU C 1 65 ? 200.206 193.516 205.444 1.00 95.07 65 GLU B C 1
ATOM 10303 O O . GLU C 1 65 ? 201.366 193.092 205.525 1.00 96.35 65 GLU B O 1
ATOM 10309 N N . GLN C 1 66 ? 199.860 194.734 205.865 1.00 99.33 66 GLN B N 1
ATOM 10310 C CA . GLN C 1 66 ? 200.861 195.658 206.381 1.00 97.21 66 GLN B CA 1
ATOM 10311 C C . GLN C 1 66 ? 201.468 195.158 207.679 1.00 95.20 66 GLN B C 1
ATOM 10312 O O . GLN C 1 66 ? 202.668 195.343 207.914 1.00 101.36 66 GLN B O 1
ATOM 10318 N N . ASP C 1 67 ? 200.660 194.537 208.537 1.00 86.16 67 ASP B N 1
ATOM 10319 C CA . ASP C 1 67 ? 201.197 193.977 209.768 1.00 84.37 67 ASP B CA 1
ATOM 10320 C C . ASP C 1 67 ? 202.194 192.867 209.472 1.00 91.04 67 ASP B C 1
ATOM 10321 O O . ASP C 1 67 ? 203.243 192.780 210.119 1.00 99.58 67 ASP B O 1
ATOM 10326 N N . PHE C 1 68 ? 201.889 192.011 208.495 1.00 83.17 68 PHE B N 1
ATOM 10327 C CA . PHE C 1 68 ? 202.843 190.983 208.099 1.00 79.98 68 PHE B CA 1
ATOM 10328 C C . PHE C 1 68 ? 204.123 191.593 207.560 1.00 82.47 68 PHE B C 1
ATOM 10329 O O . PHE C 1 68 ? 205.218 191.108 207.858 1.00 85.83 68 PHE B O 1
ATOM 10337 N N . GLU C 1 69 ? 204.011 192.653 206.760 1.00 88.02 69 GLU B N 1
ATOM 10338 C CA . GLU C 1 69 ? 205.215 193.289 206.238 1.00 81.06 69 GLU B CA 1
ATOM 10339 C C . GLU C 1 69 ? 206.070 193.856 207.364 1.00 82.26 69 GLU B C 1
ATOM 10340 O O . GLU C 1 69 ? 207.294 193.680 207.373 1.00 91.63 69 GLU B O 1
ATOM 10346 N N . VAL C 1 70 ? 205.440 194.518 208.335 1.00 74.08 70 VAL B N 1
ATOM 10347 C CA . VAL C 1 70 ? 206.185 195.096 209.450 1.00 74.22 70 VAL B CA 1
ATOM 10348 C C . VAL C 1 70 ? 206.850 194.005 210.278 1.00 79.87 70 VAL B C 1
ATOM 10349 O O . VAL C 1 70 ? 208.024 194.117 210.657 1.00 86.01 70 VAL B O 1
ATOM 10353 N N . ALA C 1 71 ? 206.111 192.937 210.579 1.00 82.32 71 ALA B N 1
ATOM 10354 C CA . ALA C 1 71 ? 206.671 191.858 211.382 1.00 78.91 71 ALA B CA 1
ATOM 10355 C C . ALA C 1 71 ? 207.819 191.170 210.659 1.00 85.90 71 ALA B C 1
ATOM 10356 O O . ALA C 1 71 ? 208.834 190.831 211.275 1.00 92.17 71 ALA B O 1
ATOM 10358 N N . TRP C 1 72 ? 207.678 190.953 209.351 1.00 85.01 72 TRP B N 1
ATOM 10359 C CA . TRP C 1 72 ? 208.761 190.351 208.584 1.00 79.49 72 TRP B CA 1
ATOM 10360 C C . TRP C 1 72 ? 209.983 191.250 208.573 1.00 78.95 72 TRP B C 1
ATOM 10361 O O . TRP C 1 72 ? 211.117 190.769 208.662 1.00 85.94 72 TRP B O 1
ATOM 10372 N N . ARG C 1 73 ? 209.775 192.560 208.456 1.00 86.04 73 ARG B N 1
ATOM 10373 C CA . ARG C 1 73 ? 210.904 193.478 208.490 1.00 87.34 73 ARG B CA 1
ATOM 10374 C C . ARG C 1 73 ? 211.617 193.424 209.834 1.00 90.76 73 ARG B C 1
ATOM 10375 O O . ARG C 1 73 ? 212.852 193.414 209.887 1.00 95.62 73 ARG B O 1
ATOM 10383 N N . GLU C 1 74 ? 210.864 193.376 210.931 1.00 87.17 74 GLU B N 1
ATOM 10384 C CA . GLU C 1 74 ? 211.514 193.406 212.235 1.00 85.87 74 GLU B CA 1
ATOM 10385 C C . GLU C 1 74 ? 211.986 192.038 212.705 1.00 85.88 74 GLU B C 1
ATOM 10386 O O . GLU C 1 74 ? 212.675 191.962 213.726 1.00 89.21 74 GLU B O 1
ATOM 10392 N N . GLU C 1 75 ? 211.639 190.961 212.004 1.00 95.23 75 GLU B N 1
ATOM 10393 C CA . GLU C 1 75 ? 212.074 189.627 212.401 1.00 96.24 75 GLU B CA 1
ATOM 10394 C C . GLU C 1 75 ? 213.316 189.154 211.659 1.00 97.57 75 GLU B C 1
ATOM 10395 O O . GLU C 1 75 ? 214.184 188.522 212.265 1.00 102.46 75 GLU B O 1
ATOM 10401 N N . SER C 1 76 ? 213.419 189.432 210.363 1.00 105.52 76 SER B N 1
ATOM 10402 C CA . SER C 1 76 ? 214.621 189.087 209.619 1.00 103.15 76 SER B CA 1
ATOM 10403 C C . SER C 1 76 ? 215.780 189.959 210.081 1.00 104.26 76 SER B C 1
ATOM 10404 O O . SER C 1 76 ? 215.642 191.180 210.198 1.00 105.25 76 SER B O 1
ATOM 10407 N N . GLY C 1 77 ? 216.921 189.332 210.354 1.00 113.72 77 GLY B N 1
ATOM 10408 C CA . GLY C 1 77 ? 218.030 190.051 210.947 1.00 116.56 77 GLY B CA 1
ATOM 10409 C C . GLY C 1 77 ? 219.304 190.120 210.129 1.00 120.52 77 GLY B C 1
ATOM 10410 O O . GLY C 1 77 ? 220.040 191.107 210.218 1.00 121.54 77 GLY B O 1
ATOM 10411 N N . ALA C 1 78 ? 219.585 189.093 209.334 1.00 125.97 78 ALA B N 1
ATOM 10412 C CA . ALA C 1 78 ? 220.851 189.020 208.614 1.00 125.14 78 ALA B CA 1
ATOM 10413 C C . ALA C 1 78 ? 220.698 188.948 207.105 1.00 123.14 78 ALA B C 1
ATOM 10414 O O . ALA C 1 78 ? 221.441 189.618 206.386 1.00 120.44 78 ALA B O 1
ATOM 10416 N N . VAL C 1 79 ? 219.760 188.154 206.602 1.00 125.16 79 VAL B N 1
ATOM 10417 C CA . VAL C 1 79 ? 219.604 187.996 205.160 1.00 126.49 79 VAL B CA 1
ATOM 10418 C C . VAL C 1 79 ? 218.669 189.052 204.585 1.00 127.24 79 VAL B C 1
ATOM 10419 O O . VAL C 1 79 ? 218.939 189.613 203.521 1.00 128.84 79 VAL B O 1
ATOM 10423 N N . HIS C 1 80 ? 217.572 189.340 205.285 1.00 125.27 80 HIS B N 1
ATOM 10424 C CA . HIS C 1 80 ? 216.595 190.345 204.870 1.00 123.33 80 HIS B CA 1
ATOM 10425 C C . HIS C 1 80 ? 216.020 190.018 203.490 1.00 125.09 80 HIS B C 1
ATOM 10426 O O . HIS C 1 80 ? 216.213 190.746 202.515 1.00 127.24 80 HIS B O 1
ATOM 10433 N N . LYS C 1 81 ? 215.312 188.893 203.424 1.00 111.25 81 LYS B N 1
ATOM 10434 C CA . LYS C 1 81 ? 214.579 188.542 202.217 1.00 109.01 81 LYS B CA 1
ATOM 10435 C C . LYS C 1 81 ? 213.497 189.578 201.937 1.00 108.53 81 LYS B C 1
ATOM 10436 O O . LYS C 1 81 ? 212.922 190.172 202.851 1.00 110.18 81 LYS B O 1
ATOM 10442 N N . ALA C 1 82 ? 213.214 189.784 200.651 1.00 101.15 82 ALA B N 1
ATOM 10443 C CA . ALA C 1 82 ? 212.391 190.914 200.238 1.00 108.23 82 ALA B CA 1
ATOM 10444 C C . ALA C 1 82 ? 210.928 190.781 200.640 1.00 110.39 82 ALA B C 1
ATOM 10445 O O . ALA C 1 82 ? 210.133 191.656 200.282 1.00 112.44 82 ALA B O 1
ATOM 10447 N N . PHE C 1 83 ? 210.548 189.697 201.320 1.00 87.64 83 PHE B N 1
ATOM 10448 C CA . PHE C 1 83 ? 209.209 189.500 201.870 1.00 82.37 83 PHE B CA 1
ATOM 10449 C C . PHE C 1 83 ? 208.194 189.235 200.766 1.00 81.39 83 PHE B C 1
ATOM 10450 O O . PHE C 1 83 ? 207.081 188.778 201.036 1.00 92.00 83 PHE B O 1
ATOM 10458 N N . SER C 1 84 ? 208.579 189.459 199.516 1.00 80.44 84 SER B N 1
ATOM 10459 C CA . SER C 1 84 ? 207.687 189.193 198.401 1.00 82.44 84 SER B CA 1
ATOM 10460 C C . SER C 1 84 ? 207.911 187.821 197.795 1.00 84.86 84 SER B C 1
ATOM 10461 O O . SER C 1 84 ? 206.990 187.265 197.192 1.00 94.89 84 SER B O 1
ATOM 10464 N N . GLU C 1 85 ? 209.111 187.270 197.939 1.00 89.93 85 GLU B N 1
ATOM 10465 C CA . GLU C 1 85 ? 209.406 185.911 197.523 1.00 95.77 85 GLU B CA 1
ATOM 10466 C C . GLU C 1 85 ? 209.154 184.893 198.622 1.00 101.66 85 GLU B C 1
ATOM 10467 O O . GLU C 1 85 ? 209.230 183.690 198.358 1.00 106.93 85 GLU B O 1
ATOM 10473 N N . ARG C 1 86 ? 208.857 185.340 199.838 1.00 88.32 86 ARG B N 1
ATOM 10474 C CA . ARG C 1 86 ? 208.544 184.453 200.949 1.00 81.77 86 ARG B CA 1
ATOM 10475 C C . ARG C 1 86 ? 207.094 184.537 201.388 1.00 82.87 86 ARG B C 1
ATOM 10476 O O . ARG C 1 86 ? 206.486 183.509 201.679 1.00 87.62 86 ARG B O 1
ATOM 10484 N N . VAL C 1 87 ? 206.530 185.738 201.453 1.00 66.58 87 VAL B N 1
ATOM 10485 C CA . VAL C 1 87 ? 205.173 185.960 201.933 1.00 59.45 87 VAL B CA 1
ATOM 10486 C C . VAL C 1 87 ? 204.340 186.470 200.770 1.00 69.91 87 VAL B C 1
ATOM 10487 O O . VAL C 1 87 ? 204.687 187.475 200.142 1.00 82.49 87 VAL B O 1
ATOM 10491 N N . ALA C 1 88 ? 203.237 185.790 200.496 1.00 67.04 88 ALA B N 1
ATOM 10492 C CA . ALA C 1 88 ? 202.413 186.069 199.337 1.00 59.01 88 ALA B CA 1
ATOM 10493 C C . ALA C 1 88 ? 200.998 186.391 199.778 1.00 62.66 88 ALA B C 1
ATOM 10494 O O . ALA C 1 88 ? 200.541 185.925 200.820 1.00 75.49 88 ALA B O 1
ATOM 10496 N N . VAL C 1 89 ? 200.310 187.195 198.979 1.00 64.69 89 VAL B N 1
ATOM 10497 C CA . VAL C 1 89 ? 198.913 187.537 199.207 1.00 63.67 89 VAL B CA 1
ATOM 10498 C C . VAL C 1 89 ? 198.153 187.081 197.972 1.00 71.33 89 VAL B C 1
ATOM 10499 O O . VAL C 1 89 ? 198.238 187.713 196.914 1.00 80.47 89 VAL B O 1
ATOM 10503 N N . VAL C 1 90 ? 197.411 185.985 198.092 1.00 60.61 90 VAL B N 1
ATOM 10504 C CA . VAL C 1 90 ? 196.680 185.417 196.966 1.00 62.22 90 VAL B CA 1
ATOM 10505 C C . VAL C 1 90 ? 195.330 186.121 196.899 1.00 63.37 90 VAL B C 1
ATOM 10506 O O . VAL C 1 90 ? 194.433 185.850 197.694 1.00 70.67 90 VAL B O 1
ATOM 10510 N N . ARG C 1 91 ? 195.187 187.026 195.941 1.00 68.41 91 ARG B N 1
ATOM 10511 C CA . ARG C 1 91 ? 193.964 187.792 195.785 1.00 60.90 91 ARG B CA 1
ATOM 10512 C C . ARG C 1 91 ? 193.051 187.143 194.757 1.00 66.18 91 ARG B C 1
ATOM 10513 O O . ARG C 1 91 ? 193.471 186.313 193.950 1.00 80.46 91 ARG B O 1
ATOM 10521 N N . SER C 1 92 ? 191.786 187.543 194.790 1.00 73.63 92 SER B N 1
ATOM 10522 C CA . SER C 1 92 ? 190.831 187.070 193.808 1.00 78.31 92 SER B CA 1
ATOM 10523 C C . SER C 1 92 ? 191.152 187.655 192.438 1.00 86.72 92 SER B C 1
ATOM 10524 O O . SER C 1 92 ? 192.003 188.535 192.289 1.00 91.56 92 SER B O 1
ATOM 10527 N N . LEU C 1 93 ? 190.459 187.148 191.420 1.00 81.32 93 LEU B N 1
ATOM 10528 C CA . LEU C 1 93 ? 190.677 187.652 190.071 1.00 82.79 93 LEU B CA 1
ATOM 10529 C C . LEU C 1 93 ? 190.305 189.122 189.968 1.00 85.21 93 LEU B C 1
ATOM 10530 O O . LEU C 1 93 ? 191.027 189.912 189.348 1.00 85.98 93 LEU B O 1
ATOM 10535 N N . GLU C 1 94 ? 189.186 189.510 190.577 1.00 86.34 94 GLU B N 1
ATOM 10536 C CA . GLU C 1 94 ? 188.769 190.904 190.531 1.00 80.86 94 GLU B CA 1
ATOM 10537 C C . GLU C 1 94 ? 189.784 191.808 191.214 1.00 86.45 94 GLU B C 1
ATOM 10538 O O . GLU C 1 94 ? 190.117 192.878 190.698 1.00 98.83 94 GLU B O 1
ATOM 10544 N N . ASP C 1 95 ? 190.289 191.396 192.376 1.00 86.45 95 ASP B N 1
ATOM 10545 C CA . ASP C 1 95 ? 191.250 192.229 193.091 1.00 85.11 95 ASP B CA 1
ATOM 10546 C C . ASP C 1 95 ? 192.580 192.300 192.354 1.00 87.86 95 ASP B C 1
ATOM 10547 O O . ASP C 1 95 ? 193.228 193.352 192.332 1.00 93.48 95 ASP B O 1
ATOM 10552 N N . THR C 1 96 ? 193.007 191.192 191.747 1.00 75.91 96 THR B N 1
ATOM 10553 C CA . THR C 1 96 ? 194.218 191.223 190.937 1.00 73.18 96 THR B CA 1
ATOM 10554 C C . THR C 1 96 ? 194.063 192.174 189.761 1.00 82.16 96 THR B C 1
ATOM 10555 O O . THR C 1 96 ? 194.972 192.954 189.457 1.00 81.54 96 THR B O 1
ATOM 10559 N N . VAL C 1 97 ? 192.912 192.128 189.090 1.00 87.76 97 VAL B N 1
ATOM 10560 C CA . VAL C 1 97 ? 192.675 193.026 187.966 1.00 83.37 97 VAL B CA 1
ATOM 10561 C C . VAL C 1 97 ? 192.648 194.472 188.439 1.00 88.29 97 VAL B C 1
ATOM 10562 O O . VAL C 1 97 ? 193.169 195.370 187.770 1.00 96.05 97 VAL B O 1
ATOM 10566 N N . ASN C 1 98 ? 192.034 194.720 189.594 1.00 90.22 98 ASN B N 1
ATOM 10567 C CA . ASN C 1 98 ? 191.988 196.075 190.129 1.00 83.90 98 ASN B CA 1
ATOM 10568 C C . ASN C 1 98 ? 193.386 196.594 190.431 1.00 81.73 98 ASN B C 1
ATOM 10569 O O . ASN C 1 98 ? 193.710 197.745 190.121 1.00 86.59 98 ASN B O 1
ATOM 10574 N N . LYS C 1 99 ? 194.232 195.755 191.028 1.00 84.01 99 LYS B N 1
ATOM 10575 C CA . LYS C 1 99 ? 195.606 196.167 191.289 1.00 85.86 99 LYS B CA 1
ATOM 10576 C C . LYS C 1 99 ? 196.357 196.418 189.991 1.00 87.75 99 LYS B C 1
ATOM 10577 O O . LYS C 1 99 ? 197.135 197.371 189.893 1.00 97.24 99 LYS B O 1
ATOM 10583 N N . LEU C 1 100 ? 196.142 195.570 188.985 1.00 82.66 100 LEU B N 1
ATOM 10584 C CA . LEU C 1 100 ? 196.805 195.772 187.703 1.00 87.44 100 LEU B CA 1
ATOM 10585 C C . LEU C 1 100 ? 196.405 197.101 187.083 1.00 92.97 100 LEU B C 1
ATOM 10586 O O . LEU C 1 100 ? 197.258 197.856 186.602 1.00 96.01 100 LEU B O 1
ATOM 10591 N N . ILE C 1 101 ? 195.108 197.407 187.097 1.00 90.37 101 ILE B N 1
ATOM 10592 C CA . ILE C 1 101 ? 194.627 198.654 186.512 1.00 88.00 101 ILE B CA 1
ATOM 10593 C C . ILE C 1 101 ? 195.182 199.848 187.274 1.00 93.48 101 ILE B C 1
ATOM 10594 O O . ILE C 1 101 ? 195.622 200.835 186.673 1.00 93.79 101 ILE B O 1
ATOM 10599 N N . ASN C 1 102 ? 195.177 199.778 188.606 1.00 106.00 102 ASN B N 1
ATOM 10600 C CA . ASN C 1 102 ? 195.707 200.880 189.400 1.00 101.05 102 ASN B CA 1
ATOM 10601 C C . ASN C 1 102 ? 197.192 201.087 189.138 1.00 101.57 102 ASN B C 1
ATOM 10602 O O . ASN C 1 102 ? 197.654 202.227 189.024 1.00 110.29 102 ASN B O 1
ATOM 10607 N N . ASP C 1 103 ? 197.956 199.999 189.036 1.00 95.94 103 ASP B N 1
ATOM 10608 C CA . ASP C 1 103 ? 199.374 200.122 188.717 1.00 100.10 103 ASP B CA 1
ATOM 10609 C C . ASP C 1 103 ? 199.572 200.732 187.339 1.00 104.37 103 ASP B C 1
ATOM 10610 O O . ASP C 1 103 ? 200.499 201.522 187.127 1.00 106.07 103 ASP B O 1
ATOM 10615 N N . TRP C 1 104 ? 198.716 200.367 186.386 1.00 106.28 104 TRP B N 1
ATOM 10616 C CA . TRP C 1 104 ? 198.793 200.959 185.056 1.00 107.32 104 TRP B CA 1
ATOM 10617 C C . TRP C 1 104 ? 198.517 202.455 185.099 1.00 108.37 104 TRP B C 1
ATOM 10618 O O . TRP C 1 104 ? 199.182 203.238 184.413 1.00 107.59 104 TRP B O 1
ATOM 10629 N N . ASP C 1 105 ? 197.539 202.872 185.900 1.00 105.31 105 ASP B N 1
ATOM 10630 C CA . ASP C 1 105 ? 197.175 204.280 185.965 1.00 105.84 105 ASP B CA 1
ATOM 10631 C C . ASP C 1 105 ? 198.169 205.119 186.755 1.00 104.01 105 ASP B C 1
ATOM 10632 O O . ASP C 1 105 ? 198.199 206.340 186.580 1.00 107.42 105 ASP B O 1
ATOM 10637 N N . ARG C 1 106 ? 198.978 204.504 187.617 1.00 103.26 106 ARG B N 1
ATOM 10638 C CA . ARG C 1 106 ? 199.918 205.241 188.452 1.00 109.34 106 ARG B CA 1
ATOM 10639 C C . ARG C 1 106 ? 201.364 205.040 188.017 1.00 113.36 106 ARG B C 1
ATOM 10640 O O . ARG C 1 106 ? 202.283 205.350 188.780 1.00 111.67 106 ARG B O 1
ATOM 10648 N N . GLN C 1 107 ? 201.579 204.527 186.805 1.00 114.50 107 GLN B N 1
ATOM 10649 C CA . GLN C 1 107 ? 202.919 204.352 186.246 1.00 112.26 107 GLN B CA 1
ATOM 10650 C C . GLN C 1 107 ? 203.808 203.525 187.170 1.00 113.02 107 GLN B C 1
ATOM 10651 O O . GLN C 1 107 ? 204.979 203.840 187.385 1.00 111.80 107 GLN B O 1
ATOM 10657 N N . GLN C 1 108 ? 203.243 202.455 187.729 1.00 107.46 108 GLN B N 1
ATOM 10658 C CA . GLN C 1 108 ? 203.963 201.598 188.661 1.00 104.09 108 GLN B CA 1
ATOM 10659 C C . GLN C 1 108 ? 204.436 200.295 188.030 1.00 105.57 108 GLN B C 1
ATOM 10660 O O . GLN C 1 108 ? 205.126 199.515 188.692 1.00 109.72 108 GLN B O 1
ATOM 10666 N N . ILE C 1 109 ? 204.093 200.040 186.773 1.00 105.19 109 ILE B N 1
ATOM 10667 C CA . ILE C 1 109 ? 204.567 198.853 186.066 1.00 101.39 109 ILE B CA 1
ATOM 10668 C C . ILE C 1 109 ? 206.007 199.116 185.640 1.00 102.81 109 ILE B C 1
ATOM 10669 O O . ILE C 1 109 ? 206.285 200.150 185.020 1.00 110.54 109 ILE B O 1
ATOM 10674 N N . PRO C 1 110 ? 206.948 198.221 185.937 1.00 99.48 110 PRO B N 1
ATOM 10675 C CA . PRO C 1 110 ? 208.366 198.611 185.934 1.00 107.42 110 PRO B CA 1
ATOM 10676 C C . PRO C 1 110 ? 209.024 198.760 184.570 1.00 112.23 110 PRO B C 1
ATOM 10677 O O . PRO C 1 110 ? 210.118 198.230 184.356 1.00 109.18 110 PRO B O 1
ATOM 10681 N N . ASP C 1 111 ? 208.373 199.462 183.642 1.00 119.70 111 ASP B N 1
ATOM 10682 C CA . ASP C 1 111 ? 209.008 199.964 182.424 1.00 112.68 111 ASP B CA 1
ATOM 10683 C C . ASP C 1 111 ? 209.552 198.873 181.511 1.00 110.06 111 ASP B C 1
ATOM 10684 O O . ASP C 1 111 ? 210.071 199.170 180.430 1.00 110.80 111 ASP B O 1
ATOM 10689 N N . LEU C 1 112 ? 209.445 197.615 181.923 1.00 104.43 112 LEU B N 1
ATOM 10690 C CA . LEU C 1 112 ? 209.799 196.506 181.052 1.00 105.03 112 LEU B CA 1
ATOM 10691 C C . LEU C 1 112 ? 208.569 196.004 180.314 1.00 105.00 112 LEU B C 1
ATOM 10692 O O . LEU C 1 112 ? 208.608 195.773 179.103 1.00 105.29 112 LEU B O 1
ATOM 10697 N N . TYR C 1 113 ? 207.475 195.831 181.048 1.00 98.78 113 TYR B N 1
ATOM 10698 C CA . TYR C 1 113 ? 206.185 195.543 180.447 1.00 98.22 113 TYR B CA 1
ATOM 10699 C C . TYR C 1 113 ? 205.560 196.797 179.860 1.00 102.91 113 TYR B C 1
ATOM 10700 O O . TYR C 1 113 ? 204.824 196.715 178.873 1.00 108.18 113 TYR B O 1
ATOM 10709 N N . ARG C 1 114 ? 205.855 197.958 180.448 1.00 105.16 114 ARG B N 1
ATOM 10710 C CA . ARG C 1 114 ? 205.274 199.211 179.977 1.00 107.90 114 ARG B CA 1
ATOM 10711 C C . ARG C 1 114 ? 205.698 199.522 178.548 1.00 108.90 114 ARG B C 1
ATOM 10712 O O . ARG C 1 114 ? 204.879 199.959 177.731 1.00 106.41 114 ARG B O 1
ATOM 10720 N N . SER C 1 115 ? 206.973 199.301 178.227 1.00 105.43 115 SER B N 1
ATOM 10721 C CA . SER C 1 115 ? 207.476 199.660 176.907 1.00 104.68 115 SER B CA 1
ATOM 10722 C C . SER C 1 115 ? 206.846 198.818 175.808 1.00 102.22 115 SER B C 1
ATOM 10723 O O . SER C 1 115 ? 206.648 199.310 174.692 1.00 106.03 115 SER B O 1
ATOM 10726 N N . SER C 1 116 ? 206.535 197.558 176.091 1.00 98.68 116 SER B N 1
ATOM 10727 C CA . SER C 1 116 ? 206.018 196.676 175.060 1.00 101.78 116 SER B CA 1
ATOM 10728 C C . SER C 1 116 ? 204.621 197.109 174.622 1.00 104.70 116 SER B C 1
ATOM 10729 O O . SER C 1 116 ? 203.809 197.546 175.441 1.00 103.34 116 SER B O 1
ATOM 10732 N N . PRO C 1 117 ? 204.320 197.000 173.334 1.00 107.04 117 PRO B N 1
ATOM 10733 C CA . PRO C 1 117 ? 202.981 197.360 172.856 1.00 106.97 117 PRO B CA 1
ATOM 10734 C C . PRO C 1 117 ? 201.963 196.256 173.082 1.00 109.02 117 PRO B C 1
ATOM 10735 O O . PRO C 1 117 ? 200.774 196.532 173.271 1.00 110.07 117 PRO B O 1
ATOM 10739 N N . ILE C 1 118 ? 202.418 195.002 173.058 1.00 104.04 118 ILE B N 1
ATOM 10740 C CA . ILE C 1 118 ? 201.518 193.877 173.301 1.00 102.14 118 ILE B CA 1
ATOM 10741 C C . ILE C 1 118 ? 200.954 193.956 174.711 1.00 105.34 118 ILE B C 1
ATOM 10742 O O . ILE C 1 118 ? 199.748 193.793 174.934 1.00 102.72 118 ILE B O 1
ATOM 10747 N N . PHE C 1 119 ? 201.827 194.222 175.682 1.00 103.65 119 PHE B N 1
ATOM 10748 C CA . PHE C 1 119 ? 201.393 194.361 177.065 1.00 98.77 119 PHE B CA 1
ATOM 10749 C C . PHE C 1 119 ? 200.432 195.529 177.225 1.00 101.09 119 PHE B C 1
ATOM 10750 O O . PHE C 1 119 ? 199.429 195.422 177.937 1.00 103.47 119 PHE B O 1
ATOM 10758 N N . LYS C 1 120 ? 200.719 196.654 176.569 1.00 104.26 120 LYS B N 1
ATOM 10759 C CA . LYS C 1 120 ? 199.847 197.818 176.683 1.00 106.73 120 LYS B CA 1
ATOM 10760 C C . LYS C 1 120 ? 198.471 197.540 176.093 1.00 105.62 120 LYS B C 1
ATOM 10761 O O . LYS C 1 120 ? 197.447 197.922 176.673 1.00 110.18 120 LYS B O 1
ATOM 10767 N N . LYS C 1 121 ? 198.425 196.883 174.934 1.00 95.69 121 LYS B N 1
ATOM 10768 C CA . LYS C 1 121 ? 197.142 196.534 174.338 1.00 101.07 121 LYS B CA 1
ATOM 10769 C C . LYS C 1 121 ? 196.372 195.569 175.228 1.00 104.50 121 LYS B C 1
ATOM 10770 O O . LYS C 1 121 ? 195.152 195.698 175.394 1.00 104.10 121 LYS B O 1
ATOM 10776 N N . SER C 1 122 ? 197.072 194.593 175.810 1.00 102.78 122 SER B N 1
ATOM 10777 C CA . SER C 1 122 ? 196.420 193.657 176.715 1.00 101.16 122 SER B CA 1
ATOM 10778 C C . SER C 1 122 ? 195.860 194.374 177.934 1.00 103.61 122 SER B C 1
ATOM 10779 O O . SER C 1 122 ? 194.770 194.046 178.406 1.00 108.69 122 SER B O 1
ATOM 10782 N N . LEU C 1 123 ? 196.587 195.363 178.455 1.00 97.89 123 LEU B N 1
ATOM 10783 C CA . LEU C 1 123 ? 196.082 196.127 179.593 1.00 97.11 123 LEU B CA 1
ATOM 10784 C C . LEU C 1 123 ? 194.877 196.976 179.219 1.00 101.48 123 LEU B C 1
ATOM 10785 O O . LEU C 1 123 ? 193.955 197.132 180.024 1.00 105.80 123 LEU B O 1
ATOM 10790 N N . GLU C 1 124 ? 194.867 197.557 178.021 1.00 105.87 124 GLU B N 1
ATOM 10791 C CA . GLU C 1 124 ? 193.687 198.308 177.601 1.00 106.08 124 GLU B CA 1
ATOM 10792 C C . GLU C 1 124 ? 192.473 197.394 177.480 1.00 106.65 124 GLU B C 1
ATOM 10793 O O . GLU C 1 124 ? 191.368 197.736 177.933 1.00 107.75 124 GLU B O 1
ATOM 10799 N N . ASN C 1 125 ? 192.667 196.211 176.895 1.00 99.91 125 ASN B N 1
ATOM 10800 C CA . ASN C 1 125 ? 191.580 195.243 176.814 1.00 99.61 125 ASN B CA 1
ATOM 10801 C C . ASN C 1 125 ? 191.128 194.812 178.203 1.00 105.85 125 ASN B C 1
ATOM 10802 O O . ASN C 1 125 ? 189.928 194.649 178.454 1.00 111.22 125 ASN B O 1
ATOM 10807 N N . LEU C 1 126 ? 192.079 194.626 179.118 1.00 101.97 126 LEU B N 1
ATOM 10808 C CA . LEU C 1 126 ? 191.745 194.253 180.486 1.00 100.46 126 LEU B CA 1
ATOM 10809 C C . LEU C 1 126 ? 190.948 195.348 181.173 1.00 101.32 126 LEU B C 1
ATOM 10810 O O . LEU C 1 126 ? 190.025 195.062 181.938 1.00 101.43 126 LEU B O 1
ATOM 10815 N N . GLY C 1 127 ? 191.296 196.607 180.922 1.00 103.02 127 GLY B N 1
ATOM 10816 C CA . GLY C 1 127 ? 190.531 197.699 181.497 1.00 102.42 127 GLY B CA 1
ATOM 10817 C C . GLY C 1 127 ? 189.104 197.729 180.991 1.00 101.99 127 GLY B C 1
ATOM 10818 O O . GLY C 1 127 ? 188.164 197.946 181.761 1.00 102.55 127 GLY B O 1
ATOM 10819 N N . ASN C 1 128 ? 188.920 197.505 179.689 1.00 109.12 128 ASN B N 1
ATOM 10820 C CA . ASN C 1 128 ? 187.560 197.437 179.157 1.00 110.38 128 ASN B CA 1
ATOM 10821 C C . ASN C 1 128 ? 186.785 196.275 179.768 1.00 113.49 128 ASN B C 1
ATOM 10822 O O . ASN C 1 128 ? 185.611 196.420 180.139 1.00 116.95 128 ASN B O 1
ATOM 10827 N N . ALA C 1 129 ? 187.431 195.113 179.890 1.00 105.13 129 ALA B N 1
ATOM 10828 C CA . ALA C 1 129 ? 186.770 193.957 180.485 1.00 103.01 129 ALA B CA 1
ATOM 10829 C C . ALA C 1 129 ? 186.412 194.217 181.940 1.00 105.29 129 ALA B C 1
ATOM 10830 O O . ALA C 1 129 ? 185.349 193.802 182.408 1.00 106.65 129 ALA B O 1
ATOM 10832 N N . PHE C 1 130 ? 187.293 194.896 182.673 1.00 96.53 130 PHE B N 1
ATOM 10833 C CA . PHE C 1 130 ? 187.013 195.220 184.065 1.00 95.56 130 PHE B CA 1
ATOM 10834 C C . PHE C 1 130 ? 185.849 196.191 184.181 1.00 99.99 130 PHE B C 1
ATOM 10835 O O . PHE C 1 130 ? 185.021 196.068 185.089 1.00 104.09 130 PHE B O 1
ATOM 10843 N N . LYS C 1 131 ? 185.772 197.169 183.277 1.00 106.28 131 LYS B N 1
ATOM 10844 C CA . LYS C 1 131 ? 184.627 198.071 183.275 1.00 103.01 131 LYS B CA 1
ATOM 10845 C C . LYS C 1 131 ? 183.333 197.307 183.032 1.00 104.85 131 LYS B C 1
ATOM 10846 O O . LYS C 1 131 ? 182.324 197.540 183.710 1.00 104.76 131 LYS B O 1
ATOM 10852 N N . SER C 1 132 ? 183.349 196.378 182.075 1.00 109.67 132 SER B N 1
ATOM 10853 C CA . SER C 1 132 ? 182.159 195.573 181.815 1.00 108.33 132 SER B CA 1
ATOM 10854 C C . SER C 1 132 ? 181.795 194.714 183.020 1.00 111.18 132 SER B C 1
ATOM 10855 O O . SER C 1 132 ? 180.613 194.565 183.356 1.00 111.63 132 SER B O 1
ATOM 10858 N N . PHE C 1 133 ? 182.800 194.127 183.670 1.00 108.10 133 PHE B N 1
ATOM 10859 C CA . PHE C 1 133 ? 182.559 193.296 184.843 1.00 103.81 133 PHE B CA 1
ATOM 10860 C C . PHE C 1 133 ? 181.956 194.113 185.974 1.00 105.83 133 PHE B C 1
ATOM 10861 O O . PHE C 1 133 ? 181.066 193.640 186.688 1.00 107.41 133 PHE B O 1
ATOM 10869 N N . GLY C 1 134 ? 182.437 195.341 186.158 1.00 105.98 134 GLY B N 1
ATOM 10870 C CA . GLY C 1 134 ? 181.836 196.217 187.147 1.00 107.37 134 GLY B CA 1
ATOM 10871 C C . GLY C 1 134 ? 180.405 196.579 186.806 1.00 107.58 134 GLY B C 1
ATOM 10872 O O . GLY C 1 134 ? 179.546 196.651 187.688 1.00 110.47 134 GLY B O 1
ATOM 10873 N N . MET C 1 135 ? 180.128 196.816 185.523 1.00 117.45 135 MET B N 1
ATOM 10874 C CA . MET C 1 135 ? 178.763 197.148 185.125 1.00 120.74 135 MET B CA 1
ATOM 10875 C C . MET C 1 135 ? 177.814 195.980 185.360 1.00 120.56 135 MET B C 1
ATOM 10876 O O . MET C 1 135 ? 176.672 196.180 185.790 1.00 117.64 135 MET B O 1
ATOM 10881 N N . MET C 1 136 ? 178.264 194.756 185.089 1.00 123.16 136 MET B N 1
ATOM 10882 C CA . MET C 1 136 ? 177.403 193.583 185.161 1.00 118.93 136 MET B CA 1
ATOM 10883 C C . MET C 1 136 ? 177.400 192.929 186.537 1.00 121.05 136 MET B C 1
ATOM 10884 O O . MET C 1 136 ? 177.133 191.728 186.639 1.00 124.44 136 MET B O 1
ATOM 10889 N N . LYS C 1 137 ? 177.678 193.687 187.596 1.00 123.25 137 LYS B N 1
ATOM 10890 C CA . LYS C 1 137 ? 177.751 193.114 188.934 1.00 125.17 137 LYS B CA 1
ATOM 10891 C C . LYS C 1 137 ? 176.391 192.963 189.601 1.00 130.60 137 LYS B C 1
ATOM 10892 O O . LYS C 1 137 ? 176.321 192.398 190.697 1.00 131.49 137 LYS B O 1
ATOM 10898 N N . GLU C 1 138 ? 175.316 193.443 188.976 1.00 139.01 138 GLU B N 1
ATOM 10899 C CA . GLU C 1 138 ? 174.007 193.402 189.621 1.00 136.43 138 GLU B CA 1
ATOM 10900 C C . GLU C 1 138 ? 173.448 191.985 189.653 1.00 135.18 138 GLU B C 1
ATOM 10901 O O . GLU C 1 138 ? 173.211 191.421 190.726 1.00 131.87 138 GLU B O 1
ATOM 10907 N N . ASN C 1 139 ? 173.232 191.391 188.484 1.00 136.72 139 ASN B N 1
ATOM 10908 C CA . ASN C 1 139 ? 172.611 190.077 188.397 1.00 134.89 139 ASN B CA 1
ATOM 10909 C C . ASN C 1 139 ? 173.665 188.985 188.497 1.00 134.29 139 ASN B C 1
ATOM 10910 O O . ASN C 1 139 ? 174.698 189.039 187.826 1.00 136.99 139 ASN B O 1
ATOM 10915 N N . GLU C 1 140 ? 173.392 187.986 189.338 1.00 139.58 140 GLU B N 1
ATOM 10916 C CA . GLU C 1 140 ? 174.338 186.894 189.528 1.00 140.97 140 GLU B CA 1
ATOM 10917 C C . GLU C 1 140 ? 174.405 185.961 188.328 1.00 140.02 140 GLU B C 1
ATOM 10918 O O . GLU C 1 140 ? 175.417 185.273 188.153 1.00 136.33 140 GLU B O 1
ATOM 10924 N N . PHE C 1 141 ? 173.356 185.913 187.506 1.00 134.45 141 PHE B N 1
ATOM 10925 C CA . PHE C 1 141 ? 173.428 185.137 186.273 1.00 132.79 141 PHE B CA 1
ATOM 10926 C C . PHE C 1 141 ? 174.466 185.719 185.325 1.00 132.25 141 PHE B C 1
ATOM 10927 O O . PHE C 1 141 ? 175.223 184.976 184.690 1.00 131.05 141 PHE B O 1
ATOM 10935 N N . ASP C 1 142 ? 174.513 187.047 185.213 1.00 125.93 142 ASP B N 1
ATOM 10936 C CA . ASP C 1 142 ? 175.530 187.689 184.394 1.00 122.26 142 ASP B CA 1
ATOM 10937 C C . ASP C 1 142 ? 176.885 187.713 185.081 1.00 124.46 142 ASP B C 1
ATOM 10938 O O . ASP C 1 142 ? 177.894 187.982 184.420 1.00 124.78 142 ASP B O 1
ATOM 10943 N N . LEU C 1 143 ? 176.928 187.452 186.389 1.00 112.62 143 LEU B N 1
ATOM 10944 C CA . LEU C 1 143 ? 178.204 187.453 187.092 1.00 107.94 143 LEU B CA 1
ATOM 10945 C C . LEU C 1 143 ? 179.126 186.370 186.557 1.00 106.91 143 LEU B C 1
ATOM 10946 O O . LEU C 1 143 ? 180.327 186.599 186.391 1.00 107.90 143 LEU B O 1
ATOM 10951 N N . LYS C 1 144 ? 178.585 185.186 186.276 1.00 99.04 144 LYS B N 1
ATOM 10952 C CA . LYS C 1 144 ? 179.410 184.102 185.754 1.00 99.79 144 LYS B CA 1
ATOM 10953 C C . LYS C 1 144 ? 180.057 184.490 184.430 1.00 103.42 144 LYS B C 1
ATOM 10954 O O . LYS C 1 144 ? 181.267 184.318 184.239 1.00 106.55 144 LYS B O 1
ATOM 10960 N N . ASN C 1 145 ? 179.265 185.031 183.505 1.00 105.38 145 ASN B N 1
ATOM 10961 C CA . ASN C 1 145 ? 179.796 185.379 182.192 1.00 100.92 145 ASN B CA 1
ATOM 10962 C C . ASN C 1 145 ? 180.774 186.543 182.277 1.00 99.60 145 ASN B C 1
ATOM 10963 O O . ASN C 1 145 ? 181.816 186.537 181.607 1.00 100.72 145 ASN B O 1
ATOM 10968 N N . ALA C 1 146 ? 180.461 187.553 183.091 1.00 90.25 146 ALA B N 1
ATOM 10969 C CA . ALA C 1 146 ? 181.387 188.665 183.258 1.00 95.69 146 ALA B CA 1
ATOM 10970 C C . ALA C 1 146 ? 182.701 188.190 183.857 1.00 96.52 146 ALA B C 1
ATOM 10971 O O . ALA C 1 146 ? 183.780 188.628 183.439 1.00 97.04 146 ALA B O 1
ATOM 10973 N N . TRP C 1 147 ? 182.631 187.284 184.833 1.00 83.67 147 TRP B N 1
ATOM 10974 C CA . TRP C 1 147 ? 183.842 186.735 185.423 1.00 81.97 147 TRP B CA 1
ATOM 10975 C C . TRP C 1 147 ? 184.645 185.958 184.394 1.00 89.64 147 TRP B C 1
ATOM 10976 O O . TRP C 1 147 ? 185.875 186.034 184.378 1.00 100.59 147 TRP B O 1
ATOM 10987 N N . THR C 1 148 ? 183.969 185.194 183.535 1.00 92.83 148 THR B N 1
ATOM 10988 C CA . THR C 1 148 ? 184.684 184.449 182.503 1.00 86.21 148 THR B CA 1
ATOM 10989 C C . THR C 1 148 ? 185.397 185.387 181.538 1.00 92.15 148 THR B C 1
ATOM 10990 O O . THR C 1 148 ? 186.552 185.148 181.165 1.00 98.27 148 THR B O 1
ATOM 10994 N N . MET C 1 149 ? 184.725 186.463 181.125 1.00 94.16 149 MET B N 1
ATOM 10995 C CA . MET C 1 149 ? 185.359 187.430 180.233 1.00 95.32 149 MET B CA 1
ATOM 10996 C C . MET C 1 149 ? 186.563 188.085 180.898 1.00 97.37 149 MET B C 1
ATOM 10997 O O . MET C 1 149 ? 187.625 188.242 180.276 1.00 98.05 149 MET B O 1
ATOM 11002 N N . LEU C 1 150 ? 186.416 188.469 182.166 1.00 86.58 150 LEU B N 1
ATOM 11003 C CA . LEU C 1 150 ? 187.525 189.077 182.890 1.00 82.86 150 LEU B CA 1
ATOM 11004 C C . LEU C 1 150 ? 188.686 188.103 183.032 1.00 86.45 150 LEU B C 1
ATOM 11005 O O . LEU C 1 150 ? 189.854 188.493 182.914 1.00 93.62 150 LEU B O 1
ATOM 11010 N N . SER C 1 151 ? 188.384 186.831 183.288 1.00 84.49 151 SER B N 1
ATOM 11011 C CA . SER C 1 151 ? 189.428 185.822 183.389 1.00 84.53 151 SER B CA 1
ATOM 11012 C C . SER C 1 151 ? 190.167 185.664 182.072 1.00 91.07 151 SER B C 1
ATOM 11013 O O . SER C 1 151 ? 191.393 185.524 182.054 1.00 99.79 151 SER B O 1
ATOM 11016 N N . ARG C 1 152 ? 189.436 185.679 180.957 1.00 90.95 152 ARG B N 1
ATOM 11017 C CA . ARG C 1 152 ? 190.087 185.586 179.655 1.00 90.63 152 ARG B CA 1
ATOM 11018 C C . ARG C 1 152 ? 191.015 186.772 179.416 1.00 97.96 152 ARG B C 1
ATOM 11019 O O . ARG C 1 152 ? 192.146 186.603 178.941 1.00 98.52 152 ARG B O 1
ATOM 11027 N N . ALA C 1 153 ? 190.558 187.980 179.749 1.00 92.00 153 ALA B N 1
ATOM 11028 C CA . ALA C 1 153 ? 191.406 189.156 179.567 1.00 88.68 153 ALA B CA 1
ATOM 11029 C C . ALA C 1 153 ? 192.657 189.079 180.436 1.00 92.70 153 ALA B C 1
ATOM 11030 O O . ALA C 1 153 ? 193.770 189.382 179.978 1.00 94.74 153 ALA B O 1
ATOM 11032 N N . GLU C 1 154 ? 192.495 188.667 181.693 1.00 90.11 154 GLU B N 1
ATOM 11033 C CA . GLU C 1 154 ? 193.647 188.543 182.577 1.00 89.59 154 GLU B CA 1
ATOM 11034 C C . GLU C 1 154 ? 194.613 187.483 182.069 1.00 88.83 154 GLU B C 1
ATOM 11035 O O . GLU C 1 154 ? 195.834 187.641 182.175 1.00 93.74 154 GLU B O 1
ATOM 11041 N N . TYR C 1 155 ? 194.085 186.393 181.513 1.00 86.79 155 TYR B N 1
ATOM 11042 C CA . TYR C 1 155 ? 194.955 185.372 180.948 1.00 86.36 155 TYR B CA 1
ATOM 11043 C C . TYR C 1 155 ? 195.737 185.914 179.764 1.00 91.93 155 TYR B C 1
ATOM 11044 O O . TYR C 1 155 ? 196.906 185.566 179.580 1.00 92.29 155 TYR B O 1
ATOM 11053 N N . GLN C 1 156 ? 195.106 186.749 178.939 1.00 93.24 156 GLN B N 1
ATOM 11054 C CA . GLN C 1 156 ? 195.840 187.357 177.832 1.00 86.97 156 GLN B CA 1
ATOM 11055 C C . GLN C 1 156 ? 196.965 188.247 178.346 1.00 88.93 156 GLN B C 1
ATOM 11056 O O . GLN C 1 156 ? 198.074 188.247 177.791 1.00 90.73 156 GLN B O 1
ATOM 11062 N N . VAL C 1 157 ? 196.700 189.007 179.410 1.00 87.29 157 VAL B N 1
ATOM 11063 C CA . VAL C 1 157 ? 197.762 189.814 180.012 1.00 88.41 157 VAL B CA 1
ATOM 11064 C C . VAL C 1 157 ? 198.905 188.922 180.482 1.00 89.29 157 VAL B C 1
ATOM 11065 O O . VAL C 1 157 ? 200.088 189.217 180.254 1.00 90.34 157 VAL B O 1
ATOM 11069 N N . ARG C 1 158 ? 198.567 187.814 181.141 1.00 92.59 158 ARG B N 1
ATOM 11070 C CA . ARG C 1 158 ? 199.591 186.896 181.627 1.00 86.94 158 ARG B CA 1
ATOM 11071 C C . ARG C 1 158 ? 200.395 186.311 180.475 1.00 87.97 158 ARG B C 1
ATOM 11072 O O . ARG C 1 158 ? 201.609 186.133 180.589 1.00 94.89 158 ARG B O 1
ATOM 11080 N N . ARG C 1 159 ? 199.732 185.994 179.364 1.00 90.95 159 ARG B N 1
ATOM 11081 C CA . ARG C 1 159 ? 200.437 185.464 178.201 1.00 88.77 159 ARG B CA 1
ATOM 11082 C C . ARG C 1 159 ? 201.411 186.485 177.635 1.00 93.24 159 ARG B C 1
ATOM 11083 O O . ARG C 1 159 ? 202.531 186.137 177.237 1.00 92.37 159 ARG B O 1
ATOM 11091 N N . ALA C 1 160 ? 200.996 187.750 177.573 1.00 96.59 160 ALA B N 1
ATOM 11092 C CA . ALA C 1 160 ? 201.905 188.793 177.108 1.00 92.53 160 ALA B CA 1
ATOM 11093 C C . ALA C 1 160 ? 203.133 188.875 178.004 1.00 91.46 160 ALA B C 1
ATOM 11094 O O . ALA C 1 160 ? 204.274 188.933 177.522 1.00 97.52 160 ALA B O 1
ATOM 11096 N N . MET C 1 161 ? 202.915 188.856 179.320 1.00 89.35 161 MET B N 1
ATOM 11097 C CA . MET C 1 161 ? 204.041 188.888 180.247 1.00 86.17 161 MET B CA 1
ATOM 11098 C C . MET C 1 161 ? 204.931 187.667 180.066 1.00 86.61 161 MET B C 1
ATOM 11099 O O . MET C 1 161 ? 206.160 187.760 180.164 1.00 89.30 161 MET B O 1
ATOM 11104 N N . ILE C 1 162 ? 204.325 186.510 179.799 1.00 88.55 162 ILE B N 1
ATOM 11105 C CA . ILE C 1 162 ? 205.092 185.284 179.610 1.00 91.04 162 ILE B CA 1
ATOM 11106 C C . ILE C 1 162 ? 205.997 185.404 178.396 1.00 93.98 162 ILE B C 1
ATOM 11107 O O . ILE C 1 162 ? 207.170 185.025 178.445 1.00 96.76 162 ILE B O 1
ATOM 11112 N N . THR C 1 163 ? 205.471 185.926 177.287 1.00 99.34 163 THR B N 1
ATOM 11113 C CA . THR C 1 163 ? 206.306 186.101 176.099 1.00 98.79 163 THR B CA 1
ATOM 11114 C C . THR C 1 163 ? 207.447 187.074 176.369 1.00 95.56 163 THR B C 1
ATOM 11115 O O . THR C 1 163 ? 208.596 186.835 175.962 1.00 93.04 163 THR B O 1
ATOM 11119 N N . ILE C 1 164 ? 207.147 188.180 177.056 1.00 94.01 164 ILE B N 1
ATOM 11120 C CA . ILE C 1 164 ? 208.177 189.175 177.339 1.00 89.65 164 ILE B CA 1
ATOM 11121 C C . ILE C 1 164 ? 209.281 188.576 178.197 1.00 93.92 164 ILE B C 1
ATOM 11122 O O . ILE C 1 164 ? 210.468 188.829 177.970 1.00 96.39 164 ILE B O 1
ATOM 11127 N N . LEU C 1 165 ? 208.916 187.783 179.202 1.00 95.20 165 LEU B N 1
ATOM 11128 C CA . LEU C 1 165 ? 209.948 187.160 180.022 1.00 98.04 165 LEU B CA 1
ATOM 11129 C C . LEU C 1 165 ? 210.679 186.052 179.280 1.00 99.73 165 LEU B C 1
ATOM 11130 O O . LEU C 1 165 ? 211.869 185.832 179.525 1.00 100.82 165 LEU B O 1
ATOM 11135 N N . ALA C 1 166 ? 209.993 185.345 178.384 1.00 104.36 166 ALA B N 1
ATOM 11136 C CA . ALA C 1 166 ? 210.626 184.237 177.682 1.00 104.63 166 ALA B CA 1
ATOM 11137 C C . ALA C 1 166 ? 211.693 184.730 176.720 1.00 104.95 166 ALA B C 1
ATOM 11138 O O . ALA C 1 166 ? 212.766 184.126 176.619 1.00 105.20 166 ALA B O 1
ATOM 11140 N N . ASP C 1 167 ? 211.426 185.824 176.001 1.00 107.85 167 ASP B N 1
ATOM 11141 C CA . ASP C 1 167 ? 212.444 186.285 175.062 1.00 107.26 167 ASP B CA 1
ATOM 11142 C C . ASP C 1 167 ? 213.660 186.842 175.792 1.00 110.03 167 ASP B C 1
ATOM 11143 O O . ASP C 1 167 ? 214.787 186.708 175.306 1.00 113.56 167 ASP B O 1
ATOM 11148 N N . LYS C 1 168 ? 213.456 187.454 176.961 1.00 101.96 168 LYS B N 1
ATOM 11149 C CA . LYS C 1 168 ? 214.576 187.946 177.754 1.00 98.57 168 LYS B CA 1
ATOM 11150 C C . LYS C 1 168 ? 215.407 186.816 178.341 1.00 98.32 168 LYS B C 1
ATOM 11151 O O . LYS C 1 168 ? 216.571 187.036 178.687 1.00 96.26 168 LYS B O 1
ATOM 11157 N N . ALA C 1 169 ? 214.836 185.623 178.477 1.00 106.83 169 ALA B N 1
ATOM 11158 C CA . ALA C 1 169 ? 215.560 184.457 178.957 1.00 109.85 169 ALA B CA 1
ATOM 11159 C C . ALA C 1 169 ? 215.945 183.506 177.833 1.00 112.03 169 ALA B C 1
ATOM 11160 O O . ALA C 1 169 ? 216.344 182.369 178.106 1.00 109.72 169 ALA B O 1
ATOM 11162 N N . HIS C 1 170 ? 215.829 183.941 176.579 1.00 115.96 170 HIS B N 1
ATOM 11163 C CA . HIS C 1 170 ? 216.166 183.136 175.408 1.00 112.87 170 HIS B CA 1
ATOM 11164 C C . HIS C 1 170 ? 215.354 181.848 175.338 1.00 114.55 170 HIS B C 1
ATOM 11165 O O . HIS C 1 170 ? 215.835 180.835 174.826 1.00 115.31 170 HIS B O 1
ATOM 11172 N N . VAL C 1 171 ? 214.170 181.823 175.909 1.00 119.44 171 VAL B N 1
ATOM 11173 C CA . VAL C 1 171 ? 213.409 180.593 175.845 1.00 119.51 171 VAL B CA 1
ATOM 11174 C C . VAL C 1 171 ? 212.569 180.559 174.588 1.00 120.49 171 VAL B C 1
ATOM 11175 O O . VAL C 1 171 ? 211.931 181.539 174.240 1.00 120.47 171 VAL B O 1
ATOM 11179 N N . LYS C 1 172 ? 212.585 179.435 173.889 1.00 115.69 172 LYS B N 1
ATOM 11180 C CA . LYS C 1 172 ? 211.789 179.308 172.684 1.00 113.68 172 LYS B CA 1
ATOM 11181 C C . LYS C 1 172 ? 210.375 179.003 173.102 1.00 112.16 172 LYS B C 1
ATOM 11182 O O . LYS C 1 172 ? 209.990 177.849 173.213 1.00 108.08 172 LYS B O 1
ATOM 11188 N N . LEU C 1 173 ? 209.612 180.056 173.345 1.00 30.00 173 LEU B N 1
ATOM 11189 C CA . LEU C 1 173 ? 208.234 179.939 173.777 1.00 30.00 173 LEU B CA 1
ATOM 11190 C C . LEU C 1 173 ? 207.418 179.097 172.818 1.00 30.00 173 LEU B C 1
ATOM 11191 O O . LEU C 1 173 ? 206.965 178.003 173.161 1.00 30.00 173 LEU B O 1
ATOM 11196 N N . LYS C 1 174 ? 207.198 179.663 171.635 1.00 30.00 174 LYS B N 1
ATOM 11197 C CA . LYS C 1 174 ? 206.465 179.032 170.533 1.00 30.00 174 LYS B CA 1
ATOM 11198 C C . LYS C 1 174 ? 206.786 177.555 170.377 1.00 30.00 174 LYS B C 1
ATOM 11199 O O . LYS C 1 174 ? 205.892 176.730 170.278 1.00 30.00 174 LYS B O 1
ATOM 11205 N N . ASN C 1 175 ? 208.069 177.217 170.364 1.00 30.00 175 ASN B N 1
ATOM 11206 C CA . ASN C 1 175 ? 208.479 175.829 170.250 1.00 30.00 175 ASN B CA 1
ATOM 11207 C C . ASN C 1 175 ? 208.023 175.047 171.480 1.00 30.00 175 ASN B C 1
ATOM 11208 O O . ASN C 1 175 ? 207.584 173.903 171.372 1.00 30.00 175 ASN B O 1
ATOM 11213 N N . ILE C 1 176 ? 208.131 175.672 172.649 1.00 30.00 176 ILE B N 1
ATOM 11214 C CA . ILE C 1 176 ? 207.732 175.035 173.895 1.00 30.00 176 ILE B CA 1
ATOM 11215 C C . ILE C 1 176 ? 206.218 174.879 174.007 1.00 30.00 176 ILE B C 1
ATOM 11216 O O . ILE C 1 176 ? 205.729 173.860 174.489 1.00 30.00 176 ILE B O 1
ATOM 11221 N N . SER C 1 177 ? 205.556 175.901 173.484 1.00 30.00 177 SER B N 1
ATOM 11222 C CA . SER C 1 177 ? 204.124 176.050 173.447 1.00 30.00 177 SER B CA 1
ATOM 11223 C C . SER C 1 177 ? 203.551 175.380 172.221 1.00 30.00 177 SER B C 1
ATOM 11224 O O . SER C 1 177 ? 203.034 174.266 172.272 1.00 30.00 177 SER B O 1
ATOM 11227 N N . GLU C 1 178 ? 203.568 176.111 171.116 1.00 30.00 178 GLU B N 1
ATOM 11228 C CA . GLU C 1 178 ? 203.028 175.603 169.869 1.00 30.00 178 GLU B CA 1
ATOM 11229 C C . GLU C 1 178 ? 203.152 176.751 168.908 1.00 30.00 178 GLU B C 1
ATOM 11230 O O . GLU C 1 178 ? 202.757 177.873 169.224 1.00 30.00 178 GLU B O 1
ATOM 11236 N N . ALA C 1 179 ? 203.709 176.490 167.735 1.00 30.00 179 ALA B N 1
ATOM 11237 C CA . ALA C 1 179 ? 203.849 177.532 166.735 1.00 30.00 179 ALA B CA 1
ATOM 11238 C C . ALA C 1 179 ? 202.538 178.282 166.570 1.00 30.00 179 ALA B C 1
ATOM 11239 O O . ALA C 1 179 ? 202.539 179.474 166.266 1.00 30.00 179 ALA B O 1
ATOM 11241 N N . GLY C 1 180 ? 201.418 177.592 166.772 1.00 30.00 180 GLY B N 1
ATOM 11242 C CA . GLY C 1 180 ? 200.116 178.221 166.646 1.00 30.00 180 GLY B CA 1
ATOM 11243 C C . GLY C 1 180 ? 199.734 179.086 167.827 1.00 30.00 180 GLY B C 1
ATOM 11244 O O . GLY C 1 180 ? 200.566 179.823 168.353 1.00 30.00 180 GLY B O 1
ATOM 11245 N N . ALA C 1 181 ? 198.481 178.998 168.260 1.00 30.00 181 ALA B N 1
ATOM 11246 C CA . ALA C 1 181 ? 198.009 179.868 169.340 1.00 30.00 181 ALA B CA 1
ATOM 11247 C C . ALA C 1 181 ? 197.837 179.160 170.674 1.00 30.00 181 ALA B C 1
ATOM 11248 O O . ALA C 1 181 ? 198.820 178.754 171.291 1.00 30.00 181 ALA B O 1
ATOM 11250 N N . SER C 1 182 ? 196.594 179.028 171.125 1.00 30.00 182 SER B N 1
ATOM 11251 C CA . SER C 1 182 ? 196.319 178.397 172.415 1.00 30.00 182 SER B CA 1
ATOM 11252 C C . SER C 1 182 ? 197.267 177.254 172.712 1.00 30.00 182 SER B C 1
ATOM 11253 O O . SER C 1 182 ? 197.156 176.184 172.113 1.00 30.00 182 SER B O 1
ATOM 11256 N N . ALA C 1 183 ? 198.190 177.476 173.643 1.00 30.00 183 ALA B N 1
ATOM 11257 C CA . ALA C 1 183 ? 199.150 176.440 174.006 1.00 30.00 183 ALA B CA 1
ATOM 11258 C C . ALA C 1 183 ? 199.971 176.842 175.210 1.00 30.00 183 ALA B C 1
ATOM 11259 O O . ALA C 1 183 ? 199.565 176.626 176.349 1.00 30.00 183 ALA B O 1
ATOM 11261 N N . PHE C 1 184 ? 201.129 177.428 174.958 1.00 126.83 184 PHE B N 1
ATOM 11262 C CA . PHE C 1 184 ? 202.014 177.802 176.046 1.00 127.43 184 PHE B CA 1
ATOM 11263 C C . PHE C 1 184 ? 202.069 176.780 177.161 1.00 126.73 184 PHE B C 1
ATOM 11264 O O . PHE C 1 184 ? 201.726 177.072 178.299 1.00 124.03 184 PHE B O 1
ATOM 11272 N N . LYS C 1 185 ? 202.461 175.568 176.811 1.00 124.50 185 LYS B N 1
ATOM 11273 C CA . LYS C 1 185 ? 202.611 174.504 177.781 1.00 125.79 185 LYS B CA 1
ATOM 11274 C C . LYS C 1 185 ? 204.120 174.475 177.734 1.00 125.76 185 LYS B C 1
ATOM 11275 O O . LYS C 1 185 ? 204.708 173.902 176.834 1.00 127.72 185 LYS B O 1
ATOM 11281 N N . LEU C 1 186 ? 204.752 175.066 178.736 1.00 116.99 186 LEU B N 1
ATOM 11282 C CA . LEU C 1 186 ? 206.205 175.131 178.832 1.00 114.18 186 LEU B CA 1
ATOM 11283 C C . LEU C 1 186 ? 206.662 173.954 179.697 1.00 114.67 186 LEU B C 1
ATOM 11284 O O . LEU C 1 186 ? 205.917 173.418 180.499 1.00 116.08 186 LEU B O 1
ATOM 11289 N N . ASP C 1 187 ? 207.919 173.571 179.537 1.00 124.38 187 ASP B N 1
ATOM 11290 C CA . ASP C 1 187 ? 208.495 172.487 180.316 1.00 126.44 187 ASP B CA 1
ATOM 11291 C C . ASP C 1 187 ? 208.980 173.022 181.633 1.00 125.36 187 ASP B C 1
ATOM 11292 O O . ASP C 1 187 ? 209.062 174.219 181.820 1.00 129.93 187 ASP B O 1
ATOM 11297 N N . SER C 1 188 ? 209.371 172.150 182.539 1.00 114.66 188 SER B N 1
ATOM 11298 C CA . SER C 1 188 ? 209.876 172.669 183.803 1.00 115.73 188 SER B CA 1
ATOM 11299 C C . SER C 1 188 ? 211.140 173.495 183.611 1.00 122.60 188 SER B C 1
ATOM 11300 O O . SER C 1 188 ? 211.363 174.461 184.348 1.00 126.72 188 SER B O 1
ATOM 11303 N N . ILE C 1 189 ? 211.973 173.139 182.634 1.00 119.57 189 ILE B N 1
ATOM 11304 C CA . ILE C 1 189 ? 213.272 173.788 182.490 1.00 120.26 189 ILE B CA 1
ATOM 11305 C C . ILE C 1 189 ? 213.109 175.234 182.039 1.00 121.39 189 ILE B C 1
ATOM 11306 O O . ILE C 1 189 ? 213.806 176.132 182.527 1.00 121.70 189 ILE B O 1
ATOM 11311 N N . SER C 1 190 ? 212.198 175.486 181.097 1.00 118.70 190 SER B N 1
ATOM 11312 C CA . SER C 1 190 ? 212.010 176.845 180.600 1.00 118.62 190 SER B CA 1
ATOM 11313 C C . SER C 1 190 ? 211.513 177.770 181.702 1.00 118.01 190 SER B C 1
ATOM 11314 O O . SER C 1 190 ? 212.044 178.871 181.894 1.00 114.14 190 SER B O 1
ATOM 11317 N N . LYS C 1 191 ? 210.486 177.340 182.439 1.00 111.11 191 LYS B N 1
ATOM 11318 C CA . LYS C 1 191 ? 209.992 178.173 183.526 1.00 109.41 191 LYS B CA 1
ATOM 11319 C C . LYS C 1 191 ? 211.022 178.298 184.638 1.00 110.29 191 LYS B C 1
ATOM 11320 O O . LYS C 1 191 ? 211.079 179.332 185.308 1.00 118.19 191 LYS B O 1
ATOM 11326 N N . GLY C 1 192 ? 211.853 177.276 184.840 1.00 105.48 192 GLY B N 1
ATOM 11327 C CA . GLY C 1 192 ? 212.954 177.422 185.776 1.00 110.41 192 GLY B CA 1
ATOM 11328 C C . GLY C 1 192 ? 213.926 178.504 185.351 1.00 113.91 192 GLY B C 1
ATOM 11329 O O . GLY C 1 192 ? 214.389 179.297 186.173 1.00 117.51 192 GLY B O 1
ATOM 11330 N N . LYS C 1 193 ? 214.236 178.559 184.055 1.00 111.32 193 LYS B N 1
ATOM 11331 C CA . LYS C 1 193 ? 215.098 179.619 183.543 1.00 111.05 193 LYS B CA 1
ATOM 11332 C C . LYS C 1 193 ? 214.454 180.988 183.725 1.00 117.26 193 LYS B C 1
ATOM 11333 O O . LYS C 1 193 ? 215.129 181.960 184.082 1.00 120.13 193 LYS B O 1
ATOM 11339 N N . ILE C 1 194 ? 213.147 181.083 183.475 1.00 105.58 194 ILE B N 1
ATOM 11340 C CA . ILE C 1 194 ? 212.450 182.357 183.645 1.00 100.50 194 ILE B CA 1
ATOM 11341 C C . ILE C 1 194 ? 212.494 182.797 185.104 1.00 98.35 194 ILE B C 1
ATOM 11342 O O . ILE C 1 194 ? 212.719 183.977 185.412 1.00 101.51 194 ILE B O 1
ATOM 11347 N N . ARG C 1 195 ? 212.266 181.858 186.022 1.00 98.60 195 ARG B N 1
ATOM 11348 C CA . ARG C 1 195 ? 212.331 182.175 187.442 1.00 100.95 195 ARG B CA 1
ATOM 11349 C C . ARG C 1 195 ? 213.734 182.604 187.842 1.00 105.66 195 ARG B C 1
ATOM 11350 O O . ARG C 1 195 ? 213.904 183.532 188.639 1.00 112.74 195 ARG B O 1
ATOM 11358 N N . GLU C 1 196 ? 214.757 181.947 187.293 1.00 109.01 196 GLU B N 1
ATOM 11359 C CA . GLU C 1 196 ? 216.124 182.373 187.565 1.00 112.49 196 GLU B CA 1
ATOM 11360 C C . GLU C 1 196 ? 216.360 183.796 187.077 1.00 110.10 196 GLU B C 1
ATOM 11361 O O . GLU C 1 196 ? 216.966 184.616 187.783 1.00 111.74 196 GLU B O 1
ATOM 11367 N N . PHE C 1 197 ? 215.872 184.112 185.877 1.00 102.30 197 PHE B N 1
ATOM 11368 C CA . PHE C 1 197 ? 216.066 185.450 185.330 1.00 104.70 197 PHE B CA 1
ATOM 11369 C C . PHE C 1 197 ? 215.404 186.509 186.198 1.00 107.13 197 PHE B C 1
ATOM 11370 O O . PHE C 1 197 ? 216.002 187.555 186.474 1.00 106.40 197 PHE B O 1
ATOM 11378 N N . VAL C 1 198 ? 214.166 186.266 186.630 1.00 104.48 198 VAL B N 1
ATOM 11379 C CA . VAL C 1 198 ? 213.521 187.268 187.474 1.00 100.86 198 VAL B CA 1
ATOM 11380 C C . VAL C 1 198 ? 214.194 187.325 188.836 1.00 100.88 198 VAL B C 1
ATOM 11381 O O . VAL C 1 198 ? 214.200 188.377 189.487 1.00 106.60 198 VAL B O 1
ATOM 11385 N N . SER C 1 199 ? 214.770 186.212 189.295 1.00 104.58 199 SER B N 1
ATOM 11386 C CA . SER C 1 199 ? 215.506 186.233 190.553 1.00 107.72 199 SER B CA 1
ATOM 11387 C C . SER C 1 199 ? 216.725 187.136 190.458 1.00 113.69 199 SER B C 1
ATOM 11388 O O . SER C 1 199 ? 217.043 187.860 191.409 1.00 116.19 199 SER B O 1
ATOM 11391 N N . LYS C 1 200 ? 217.420 187.111 189.324 1.00 112.82 200 LYS B N 1
ATOM 11392 C CA . LYS C 1 200 ? 218.564 187.991 189.121 1.00 109.39 200 LYS B CA 1
ATOM 11393 C C . LYS C 1 200 ? 218.172 189.365 188.589 1.00 110.53 200 LYS B C 1
ATOM 11394 O O . LYS C 1 200 ? 219.052 190.204 188.378 1.00 112.23 200 LYS B O 1
ATOM 11400 N N . GLN C 1 201 ? 216.883 189.615 188.375 1.00 109.75 201 GLN B N 1
ATOM 11401 C CA . GLN C 1 201 ? 216.423 190.900 187.874 1.00 111.38 201 GLN B CA 1
ATOM 11402 C C . GLN C 1 201 ? 216.595 191.981 188.941 1.00 111.94 201 GLN B C 1
ATOM 11403 O O . GLN C 1 201 ? 216.731 191.676 190.127 1.00 107.33 201 GLN B O 1
ATOM 11409 N N . PRO C 1 202 ? 216.636 193.253 188.534 1.00 111.72 202 PRO B N 1
ATOM 11410 C CA . PRO C 1 202 ? 216.593 194.347 189.512 1.00 107.87 202 PRO B CA 1
ATOM 11411 C C . PRO C 1 202 ? 215.462 194.178 190.517 1.00 108.51 202 PRO B C 1
ATOM 11412 O O . PRO C 1 202 ? 214.439 193.553 190.237 1.00 110.87 202 PRO B O 1
ATOM 11416 N N . LYS C 1 203 ? 215.659 194.766 191.699 1.00 109.93 203 LYS B N 1
ATOM 11417 C CA . LYS C 1 203 ? 214.785 194.475 192.830 1.00 109.85 203 LYS B CA 1
ATOM 11418 C C . LYS C 1 203 ? 213.374 195.005 192.616 1.00 108.13 203 LYS B C 1
ATOM 11419 O O . LYS C 1 203 ? 212.403 194.352 193.007 1.00 113.65 203 LYS B O 1
ATOM 11425 N N . ALA C 1 204 ? 213.234 196.189 192.021 1.00 98.56 204 ALA B N 1
ATOM 11426 C CA . ALA C 1 204 ? 211.900 196.751 191.830 1.00 100.64 204 ALA B CA 1
ATOM 11427 C C . ALA C 1 204 ? 211.060 195.890 190.894 1.00 105.14 204 ALA B C 1
ATOM 11428 O O . ALA C 1 204 ? 209.871 195.655 191.151 1.00 105.88 204 ALA B O 1
ATOM 11430 N N . ASP C 1 205 ? 211.661 195.411 189.804 1.00 112.69 205 ASP B N 1
ATOM 11431 C CA . ASP C 1 205 ? 210.926 194.603 188.839 1.00 111.62 205 ASP B CA 1
ATOM 11432 C C . ASP C 1 205 ? 210.454 193.302 189.472 1.00 110.01 205 ASP B C 1
ATOM 11433 O O . ASP C 1 205 ? 209.283 192.919 189.348 1.00 114.40 205 ASP B O 1
ATOM 11438 N N . SER C 1 206 ? 211.362 192.611 190.160 1.00 97.11 206 SER B N 1
ATOM 11439 C CA . SER C 1 206 ? 210.999 191.365 190.819 1.00 95.45 206 SER B CA 1
ATOM 11440 C C . SER C 1 206 ? 209.958 191.604 191.899 1.00 99.47 206 SER B C 1
ATOM 11441 O O . SER C 1 206 ? 209.046 190.793 192.078 1.00 107.29 206 SER B O 1
ATOM 11444 N N . LYS C 1 207 ? 210.079 192.710 192.634 1.00 92.72 207 LYS B N 1
ATOM 11445 C CA . LYS C 1 207 ? 209.112 192.994 193.686 1.00 91.89 207 LYS B CA 1
ATOM 11446 C C . LYS C 1 207 ? 207.722 193.205 193.109 1.00 91.50 207 LYS B C 1
ATOM 11447 O O . LYS C 1 207 ? 2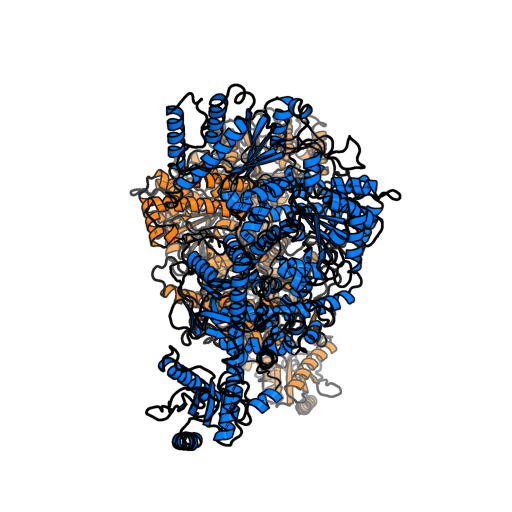06.740 192.672 193.635 1.00 97.42 207 LYS B O 1
ATOM 11453 N N . TRP C 1 208 ? 207.615 193.968 192.021 1.00 82.61 208 TRP B N 1
ATOM 11454 C CA . TRP C 1 208 ? 206.300 194.156 191.419 1.00 80.41 208 TRP B CA 1
ATOM 11455 C C . TRP C 1 208 ? 205.746 192.846 190.884 1.00 78.78 208 TRP B C 1
ATOM 11456 O O . TRP C 1 208 ? 204.565 192.538 191.080 1.00 84.30 208 TRP B O 1
ATOM 11467 N N . LEU C 1 209 ? 206.581 192.058 190.205 1.00 81.99 209 LEU B N 1
ATOM 11468 C CA . LEU C 1 209 ? 206.092 190.804 189.644 1.00 82.26 209 LEU B CA 1
ATOM 11469 C C . LEU C 1 209 ? 205.626 189.856 190.739 1.00 87.41 209 LEU B C 1
ATOM 11470 O O . LEU C 1 209 ? 204.593 189.194 190.600 1.00 91.74 209 LEU B O 1
ATOM 11475 N N . ASN C 1 210 ? 206.370 189.786 191.843 1.00 84.72 210 ASN B N 1
ATOM 11476 C CA . ASN C 1 210 ? 206.014 188.878 192.922 1.00 79.64 210 ASN B CA 1
ATOM 11477 C C . ASN C 1 210 ? 204.798 189.361 193.697 1.00 89.61 210 ASN B C 1
ATOM 11478 O O . ASN C 1 210 ? 204.006 188.540 194.168 1.00 97.22 210 ASN B O 1
ATOM 11483 N N . GLU C 1 211 ? 204.629 190.674 193.856 1.00 89.19 211 GLU B N 1
ATOM 11484 C CA . GLU C 1 211 ? 203.439 191.161 194.542 1.00 82.58 211 GLU B CA 1
ATOM 11485 C C . GLU C 1 211 ? 202.193 190.960 193.695 1.00 84.70 211 GLU B C 1
ATOM 11486 O O . GLU C 1 211 ? 201.169 190.485 194.195 1.00 91.75 211 GLU B O 1
ATOM 11492 N N . THR C 1 212 ? 202.258 191.317 192.413 1.00 80.90 212 THR B N 1
ATOM 11493 C CA . THR C 1 212 ? 201.074 191.217 191.568 1.00 79.82 212 THR B CA 1
ATOM 11494 C C . THR C 1 212 ? 200.691 189.767 191.319 1.00 81.02 212 THR B C 1
ATOM 11495 O O . THR C 1 212 ? 199.503 189.427 191.305 1.00 84.68 212 THR B O 1
ATOM 11499 N N . TYR C 1 213 ? 201.677 188.897 191.130 1.00 82.26 213 TYR B N 1
ATOM 11500 C CA . TYR C 1 213 ? 201.444 187.493 190.805 1.00 82.24 213 TYR B CA 1
ATOM 11501 C C . TYR C 1 213 ? 202.199 186.630 191.801 1.00 90.80 213 TYR B C 1
ATOM 11502 O O . TYR C 1 213 ? 203.287 186.121 191.505 1.00 91.24 213 TYR B O 1
ATOM 11511 N N . PRO C 1 214 ? 201.650 186.450 193.001 1.00 88.74 214 PRO B N 1
ATOM 11512 C CA . PRO C 1 214 ? 202.283 185.544 193.965 1.00 80.66 214 PRO B CA 1
ATOM 11513 C C . PRO C 1 214 ? 202.375 184.121 193.468 1.00 81.07 214 PRO B C 1
ATOM 11514 O O . PRO C 1 214 ? 203.293 183.398 193.869 1.00 80.35 214 PRO B O 1
ATOM 11518 N N . THR C 1 215 ? 201.464 183.699 192.597 1.00 81.57 215 THR B N 1
ATOM 11519 C CA . THR C 1 215 ? 201.483 182.356 192.041 1.00 80.70 215 THR B CA 1
ATOM 11520 C C . THR C 1 215 ? 202.571 182.165 190.998 1.00 83.41 215 THR B C 1
ATOM 11521 O O . THR C 1 215 ? 202.643 181.092 190.393 1.00 87.21 215 THR B O 1
ATOM 11525 N N . PHE C 1 216 ? 203.405 183.179 190.766 1.00 89.44 216 PHE B N 1
ATOM 11526 C CA . PHE C 1 216 ? 204.515 183.032 189.833 1.00 85.32 216 PHE B CA 1
ATOM 11527 C C . PHE C 1 216 ? 205.467 181.940 190.293 1.00 87.22 216 PHE B C 1
ATOM 11528 O O . PHE C 1 216 ? 205.933 181.129 189.487 1.00 90.91 216 PHE B O 1
ATOM 11536 N N . ASP C 1 217 ? 205.772 181.909 191.588 1.00 100.24 217 ASP B N 1
ATOM 11537 C CA . ASP C 1 217 ? 206.531 180.820 192.206 1.00 99.53 217 ASP B CA 1
ATOM 11538 C C . ASP C 1 217 ? 205.865 180.541 193.550 1.00 97.93 217 ASP B C 1
ATOM 11539 O O . ASP C 1 217 ? 206.258 181.099 194.575 1.00 100.82 217 ASP B O 1
ATOM 11544 N N . LEU C 1 218 ? 204.858 179.669 193.539 1.00 81.60 218 LEU B N 1
ATOM 11545 C CA . LEU C 1 218 ? 204.092 179.406 194.749 1.00 85.81 218 LEU B CA 1
ATOM 11546 C C . LEU C 1 218 ? 204.808 178.475 195.713 1.00 92.97 218 LEU B C 1
ATOM 11547 O O . LEU C 1 218 ? 204.450 178.435 196.893 1.00 102.29 218 LEU B O 1
ATOM 11552 N N . GLU C 1 219 ? 205.804 177.726 195.247 1.00 100.51 219 GLU B N 1
ATOM 11553 C CA . GLU C 1 219 ? 206.522 176.830 196.144 1.00 101.63 219 GLU B CA 1
ATOM 11554 C C . GLU C 1 219 ? 207.488 177.580 197.047 1.00 101.61 219 GLU B C 1
ATOM 11555 O O . GLU C 1 219 ? 207.745 177.139 198.171 1.00 107.52 219 GLU B O 1
ATOM 11561 N N . LYS C 1 220 ? 208.031 178.703 196.583 1.00 86.24 220 LYS B N 1
ATOM 11562 C CA . LYS C 1 220 ? 208.954 179.464 197.410 1.00 89.64 220 LYS B CA 1
ATOM 11563 C C . LYS C 1 220 ? 208.249 180.196 198.541 1.00 91.82 220 LYS B C 1
ATOM 11564 O O . LYS C 1 220 ? 208.892 180.522 199.542 1.00 94.29 220 LYS B O 1
ATOM 11570 N N . LYS C 1 221 ? 206.953 180.460 198.406 1.00 81.09 221 LYS B N 1
ATOM 11571 C CA . LYS C 1 221 ? 206.233 181.237 199.406 1.00 82.69 221 LYS B CA 1
ATOM 11572 C C . LYS C 1 221 ? 206.083 180.431 200.687 1.00 86.74 221 LYS B C 1
ATOM 11573 O O . LYS C 1 221 ? 205.542 179.323 200.673 1.00 88.89 221 LYS B O 1
ATOM 11579 N N . GLN C 1 222 ? 206.564 180.987 201.794 1.00 73.90 222 GLN B N 1
ATOM 11580 C CA . GLN C 1 222 ? 206.453 180.324 203.083 1.00 64.51 222 GLN B CA 1
ATOM 11581 C C . GLN C 1 222 ? 205.138 180.642 203.776 1.00 77.93 222 GLN B C 1
ATOM 11582 O O . GLN C 1 222 ? 204.549 179.767 204.415 1.00 90.95 222 GLN B O 1
ATOM 11588 N N . ILE C 1 223 ? 204.665 181.876 203.665 1.00 66.33 223 ILE B N 1
ATOM 11589 C CA . ILE C 1 223 ? 203.387 182.290 204.226 1.00 55.13 223 ILE B CA 1
ATOM 11590 C C . ILE C 1 223 ? 202.491 182.717 203.079 1.00 60.30 223 ILE B C 1
ATOM 11591 O O . ILE C 1 223 ? 202.917 183.479 202.206 1.00 75.79 223 ILE B O 1
ATOM 11596 N N . ILE C 1 224 ? 201.266 182.208 203.066 1.00 50.66 224 ILE B N 1
ATOM 11597 C CA . ILE C 1 224 ? 200.294 182.518 202.027 1.00 50.50 224 ILE B CA 1
ATOM 11598 C C . ILE C 1 224 ? 199.066 183.097 202.705 1.00 56.65 224 ILE B C 1
ATOM 11599 O O . ILE C 1 224 ? 198.416 182.412 203.497 1.00 73.76 224 ILE B O 1
ATOM 11604 N N . ILE C 1 225 ? 198.741 184.345 202.390 1.00 61.58 225 ILE B N 1
ATOM 11605 C CA . ILE C 1 225 ? 197.672 185.082 203.050 1.00 51.40 225 ILE B CA 1
ATOM 11606 C C . ILE C 1 225 ? 196.501 185.139 202.088 1.00 55.77 225 ILE B C 1
ATOM 11607 O O . ILE C 1 225 ? 196.646 185.626 200.962 1.00 75.40 225 ILE B O 1
ATOM 11612 N N . LEU C 1 226 ? 195.342 184.647 202.513 1.00 44.66 226 LEU B N 1
ATOM 11613 C CA . LEU C 1 226 ? 194.207 184.640 201.602 1.00 51.36 226 LEU B CA 1
ATOM 11614 C C . LEU C 1 226 ? 192.917 184.536 202.397 1.00 58.85 226 LEU B C 1
ATOM 11615 O O . LEU C 1 226 ? 192.913 184.116 203.553 1.00 61.41 226 LEU B O 1
ATOM 11620 N N . THR C 1 227 ? 191.822 184.927 201.756 1.00 71.21 227 THR B N 1
ATOM 11621 C CA . THR C 1 227 ? 190.519 184.871 202.394 1.00 66.64 227 THR B CA 1
ATOM 11622 C C . THR C 1 227 ? 190.017 183.436 202.453 1.00 61.31 227 THR B C 1
ATOM 11623 O O . THR C 1 227 ? 190.524 182.544 201.772 1.00 79.41 227 THR B O 1
ATOM 11627 N N . THR C 1 228 ? 189.005 183.217 203.292 1.00 53.96 228 THR B N 1
ATOM 11628 C CA . THR C 1 228 ? 188.395 181.896 203.366 1.00 50.84 228 THR B CA 1
ATOM 11629 C C . THR C 1 228 ? 187.762 181.518 202.039 1.00 69.07 228 THR B C 1
ATOM 11630 O O . THR C 1 228 ? 187.870 180.371 201.594 1.00 83.00 228 THR B O 1
ATOM 11634 N N . ALA C 1 229 ? 187.099 182.475 201.391 1.00 64.83 229 ALA B N 1
ATOM 11635 C CA . ALA C 1 229 ? 186.449 182.188 200.120 1.00 60.13 229 ALA B CA 1
ATOM 11636 C C . ALA C 1 229 ? 187.466 181.794 199.059 1.00 70.17 229 ALA B C 1
ATOM 11637 O O . ALA C 1 229 ? 187.205 180.908 198.240 1.00 79.14 229 ALA B O 1
ATOM 11639 N N . LYS C 1 230 ? 188.629 182.447 199.051 1.00 58.71 230 LYS B N 1
ATOM 11640 C CA . LYS C 1 230 ? 189.679 182.047 198.123 1.00 48.37 230 LYS B CA 1
ATOM 11641 C C . LYS C 1 230 ? 190.302 180.719 198.520 1.00 50.74 230 LYS B C 1
ATOM 11642 O O . LYS C 1 230 ? 190.669 179.926 197.649 1.00 62.41 230 LYS B O 1
ATOM 11648 N N . PHE C 1 231 ? 190.431 180.457 199.821 1.00 63.58 231 PHE B N 1
ATOM 11649 C CA . PHE C 1 231 ? 191.010 179.196 200.267 1.00 58.79 231 PHE B CA 1
ATOM 11650 C C . PHE C 1 231 ? 190.152 178.015 199.848 1.00 56.64 231 PHE B C 1
ATOM 11651 O O . PHE C 1 231 ? 190.673 176.964 199.465 1.00 68.53 231 PHE B O 1
ATOM 11659 N N . ILE C 1 232 ? 188.833 178.163 199.930 1.00 59.27 232 ILE B N 1
ATOM 11660 C CA . ILE C 1 232 ? 187.950 177.078 199.515 1.00 56.71 232 ILE B CA 1
ATOM 11661 C C . ILE C 1 232 ? 188.100 176.815 198.025 1.00 68.64 232 ILE B C 1
ATOM 11662 O O . ILE C 1 232 ? 188.134 175.660 197.586 1.00 74.13 232 ILE B O 1
ATOM 11667 N N . LYS C 1 233 ? 188.199 177.869 197.228 1.00 76.92 233 LYS B N 1
ATOM 11668 C CA . LYS C 1 233 ? 188.207 177.758 195.780 1.00 75.65 233 LYS B CA 1
ATOM 11669 C C . LYS C 1 233 ? 189.623 177.492 195.275 1.00 76.30 233 LYS B C 1
ATOM 11670 O O . LYS C 1 233 ? 190.512 177.082 196.023 1.00 81.81 233 LYS B O 1
ATOM 11676 N N . SER C 1 234 ? 189.838 177.713 193.986 1.00 83.88 234 SER B N 1
ATOM 11677 C CA . SER C 1 234 ? 191.082 177.386 193.313 1.00 75.70 234 SER B CA 1
ATOM 11678 C C . SER C 1 234 ? 191.920 178.631 193.065 1.00 78.08 234 SER B C 1
ATOM 11679 O O . SER C 1 234 ? 191.409 179.747 192.979 1.00 86.75 234 SER B O 1
ATOM 11682 N N . TYR C 1 235 ? 193.223 178.417 192.926 1.00 72.29 235 TYR B N 1
ATOM 11683 C CA . TYR C 1 235 ? 194.152 179.444 192.483 1.00 72.16 235 TYR B CA 1
ATOM 11684 C C . TYR C 1 235 ? 194.609 179.104 191.075 1.00 70.62 235 TYR B C 1
ATOM 11685 O O . TYR C 1 235 ? 194.789 177.932 190.742 1.00 82.74 235 TYR B O 1
ATOM 11694 N N . THR C 1 236 ? 194.774 180.119 190.240 1.00 69.78 236 THR B N 1
ATOM 11695 C CA . THR C 1 236 ? 195.242 179.885 188.884 1.00 76.66 236 THR B CA 1
ATOM 11696 C C . THR C 1 236 ? 196.760 179.991 188.837 1.00 76.66 236 THR B C 1
ATOM 11697 O O . THR C 1 236 ? 197.310 181.038 189.197 1.00 80.46 236 THR B O 1
ATOM 11701 N N . PRO C 1 237 ? 197.471 178.934 188.465 1.00 75.19 237 PRO B N 1
ATOM 11702 C CA . PRO C 1 237 ? 198.928 179.021 188.416 1.00 67.11 237 PRO B CA 1
ATOM 11703 C C . PRO C 1 237 ? 199.376 179.950 187.309 1.00 81.02 237 PRO B C 1
ATOM 11704 O O . PRO C 1 237 ? 198.720 180.087 186.275 1.00 96.07 237 PRO B O 1
ATOM 11708 N N . PHE C 1 238 ? 200.506 180.602 187.538 1.00 83.26 238 PHE B N 1
ATOM 11709 C CA . PHE C 1 238 ? 201.157 181.303 186.452 1.00 75.06 238 PHE B CA 1
ATOM 11710 C C . PHE C 1 238 ? 201.628 180.275 185.428 1.00 87.89 238 PHE B C 1
ATOM 11711 O O . PHE C 1 238 ? 201.904 179.120 185.762 1.00 98.13 238 PHE B O 1
ATOM 11719 N N . PHE C 1 239 ? 201.687 180.696 184.167 1.00 83.50 239 PHE B N 1
ATOM 11720 C CA . PHE C 1 239 ? 202.053 179.882 183.011 1.00 83.26 239 PHE B CA 1
ATOM 11721 C C . PHE C 1 239 ? 200.962 178.910 182.588 1.00 88.06 239 PHE B C 1
ATOM 11722 O O . PHE C 1 239 ? 201.171 178.159 181.631 1.00 98.02 239 PHE B O 1
ATOM 11730 N N . GLU C 1 240 ? 199.812 178.886 183.254 1.00 88.18 240 GLU B N 1
ATOM 11731 C CA . GLU C 1 240 ? 198.760 177.938 182.921 1.00 85.28 240 GLU B CA 1
ATOM 11732 C C . GLU C 1 240 ? 197.417 178.645 182.837 1.00 89.54 240 GLU B C 1
ATOM 11733 O O . GLU C 1 240 ? 197.212 179.714 183.414 1.00 98.81 240 GLU B O 1
ATOM 11739 N N . LYS C 1 241 ? 196.499 178.023 182.103 1.00 86.16 241 LYS B N 1
ATOM 11740 C CA . LYS C 1 241 ? 195.153 178.544 181.920 1.00 91.34 241 LYS B CA 1
ATOM 11741 C C . LYS C 1 241 ? 194.154 177.968 182.910 1.00 98.18 241 LYS B C 1
ATOM 11742 O O . LYS C 1 241 ? 193.297 178.699 183.412 1.00 98.71 241 LYS B O 1
ATOM 11748 N N . ARG C 1 242 ? 194.236 176.674 183.194 1.00 96.99 242 ARG B N 1
ATOM 11749 C CA . ARG C 1 242 ? 193.306 176.037 184.113 1.00 90.25 242 ARG B CA 1
ATOM 11750 C C . ARG C 1 242 ? 193.766 176.230 185.551 1.00 90.44 242 ARG B C 1
ATOM 11751 O O . ARG C 1 242 ? 194.959 176.148 185.853 1.00 94.82 242 ARG B O 1
ATOM 11759 N N . SER C 1 243 ? 192.813 176.490 186.438 1.00 79.13 243 SER B N 1
ATOM 11760 C CA . SER C 1 243 ? 193.098 176.740 187.841 1.00 74.03 243 SER B CA 1
ATOM 11761 C C . SER C 1 243 ? 193.104 175.442 188.636 1.00 77.68 243 SER B C 1
ATOM 11762 O O . SER C 1 243 ? 192.357 174.508 188.342 1.00 89.59 243 SER B O 1
ATOM 11765 N N . LYS C 1 244 ? 193.959 175.393 189.653 1.00 72.73 244 LYS B N 1
ATOM 11766 C CA . LYS C 1 244 ? 194.100 174.233 190.520 1.00 73.10 244 LYS B CA 1
ATOM 11767 C C . LYS C 1 244 ? 193.496 174.545 191.880 1.00 83.36 244 LYS B C 1
ATOM 11768 O O . LYS C 1 244 ? 193.752 175.611 192.444 1.00 90.76 244 LYS B O 1
ATOM 11774 N N . ALA C 1 245 ? 192.700 173.619 192.401 1.00 78.90 245 ALA B N 1
ATOM 11775 C CA . ALA C 1 245 ? 192.048 173.837 193.683 1.00 66.03 245 ALA B CA 1
ATOM 11776 C C . ALA C 1 245 ? 193.050 173.733 194.822 1.00 76.27 245 ALA B C 1
ATOM 11777 O O . ALA C 1 245 ? 193.931 172.872 194.816 1.00 79.73 245 ALA B O 1
ATOM 11779 N N . PHE C 1 246 ? 192.914 174.626 195.803 1.00 74.10 246 PHE B N 1
ATOM 11780 C CA . PHE C 1 246 ? 193.712 174.521 197.018 1.00 68.04 246 PHE B CA 1
ATOM 11781 C C . PHE C 1 246 ? 193.443 173.219 197.749 1.00 71.48 246 PHE B C 1
ATOM 11782 O O . PHE C 1 246 ? 194.316 172.726 198.468 1.00 75.12 246 PHE B O 1
ATOM 11790 N N . ARG C 1 247 ? 192.250 172.658 197.565 1.00 75.07 247 ARG B N 1
ATOM 11791 C CA . ARG C 1 247 ? 191.820 171.491 198.323 1.00 72.14 247 ARG B CA 1
ATOM 11792 C C . ARG C 1 247 ? 192.733 170.297 198.086 1.00 77.68 247 ARG B C 1
ATOM 11793 O O . ARG C 1 247 ? 193.133 169.616 199.035 1.00 81.23 247 ARG B O 1
ATOM 11801 N N . TYR C 1 248 ? 193.068 170.025 196.827 1.00 78.37 248 TYR B N 1
ATOM 11802 C CA . TYR C 1 248 ? 193.858 168.860 196.459 1.00 71.92 248 TYR B CA 1
ATOM 11803 C C . TYR C 1 248 ? 195.291 169.199 196.091 1.00 77.93 248 TYR B C 1
ATOM 11804 O O . TYR C 1 248 ? 196.046 168.300 195.714 1.00 84.92 248 TYR B O 1
ATOM 11813 N N . SER C 1 249 ? 195.682 170.463 196.178 1.00 77.83 249 SER B N 1
ATOM 11814 C CA . SER C 1 249 ? 197.023 170.852 195.790 1.00 79.77 249 SER B CA 1
ATOM 11815 C C . SER C 1 249 ? 198.048 170.262 196.753 1.00 80.30 249 SER B C 1
ATOM 11816 O O . SER C 1 249 ? 197.779 170.115 197.946 1.00 87.00 249 SER B O 1
ATOM 11819 N N . PRO C 1 250 ? 199.236 169.906 196.257 1.00 67.80 250 PRO B N 1
ATOM 11820 C CA . PRO C 1 250 ? 200.304 169.451 197.158 1.00 64.93 250 PRO B CA 1
ATOM 11821 C C . PRO C 1 250 ? 200.840 170.547 198.051 1.00 70.26 250 PRO B C 1
ATOM 11822 O O . PRO C 1 250 ? 201.679 170.264 198.913 1.00 70.87 250 PRO B O 1
ATOM 11826 N N . ILE C 1 251 ? 200.388 171.789 197.868 1.00 75.61 251 ILE B N 1
ATOM 11827 C CA . ILE C 1 251 ? 200.874 172.892 198.678 1.00 70.60 251 ILE B CA 1
ATOM 11828 C C . ILE C 1 251 ? 200.384 172.789 200.116 1.00 77.82 251 ILE B C 1
ATOM 11829 O O . ILE C 1 251 ? 200.985 173.389 201.012 1.00 80.91 251 ILE B O 1
ATOM 11834 N N . LEU C 1 252 ? 199.312 172.036 200.367 1.00 76.41 252 LEU B N 1
ATOM 11835 C CA . LEU C 1 252 ? 198.771 171.906 201.713 1.00 71.62 252 LEU B CA 1
ATOM 11836 C C . LEU C 1 252 ? 199.404 170.798 202.533 1.00 79.37 252 LEU B C 1
ATOM 11837 O O . LEU C 1 252 ? 199.225 170.785 203.754 1.00 93.89 252 LEU B O 1
ATOM 11842 N N . LYS C 1 253 ? 200.125 169.872 201.913 1.00 72.08 253 LYS B N 1
ATOM 11843 C CA . LYS C 1 253 ? 200.610 168.717 202.652 1.00 72.92 253 LYS B CA 1
ATOM 11844 C C . LYS C 1 253 ? 201.578 169.155 203.744 1.00 75.55 253 LYS B C 1
ATOM 11845 O O . LYS C 1 253 ? 202.575 169.829 203.475 1.00 78.07 253 LYS B O 1
ATOM 11851 N N . ASP C 1 254 ? 201.263 168.779 204.983 1.00 70.49 254 ASP B N 1
ATOM 11852 C CA . ASP C 1 254 ? 202.056 169.095 206.169 1.00 74.16 254 ASP B CA 1
ATOM 11853 C C . ASP C 1 254 ? 202.162 170.593 206.427 1.00 75.38 254 ASP B C 1
ATOM 11854 O O . ASP C 1 254 ? 203.079 171.039 207.119 1.00 84.53 254 ASP B O 1
ATOM 11859 N N . ALA C 1 255 ? 201.240 171.386 205.898 1.00 62.17 255 ALA B N 1
ATOM 11860 C CA . ALA C 1 255 ? 201.262 172.816 206.150 1.00 62.44 255 ALA B CA 1
ATOM 11861 C C . ALA C 1 255 ? 200.566 173.131 207.468 1.00 66.71 255 ALA B C 1
ATOM 11862 O O . ALA C 1 255 ? 199.977 172.264 208.114 1.00 75.15 255 ALA B O 1
ATOM 11864 N N . LEU C 1 256 ? 200.644 174.394 207.871 1.00 52.54 256 LEU B N 1
ATOM 11865 C CA . LEU C 1 256 ? 199.950 174.886 209.055 1.00 48.68 256 LEU B CA 1
ATOM 11866 C C . LEU C 1 256 ? 198.960 175.946 208.606 1.00 51.89 256 LEU B C 1
ATOM 11867 O O . LEU C 1 256 ? 199.359 176.973 208.055 1.00 71.75 256 LEU B O 1
ATOM 11872 N N . VAL C 1 257 ? 197.679 175.705 208.841 1.00 41.09 257 VAL B N 1
ATOM 11873 C CA . VAL C 1 257 ? 196.622 176.630 208.459 1.00 31.41 257 VAL B CA 1
ATOM 11874 C C . VAL C 1 257 ? 196.182 177.382 209.702 1.00 50.46 257 VAL B C 1
ATOM 11875 O O . VAL C 1 257 ? 195.736 176.771 210.678 1.00 70.81 257 VAL B O 1
ATOM 11879 N N . VAL C 1 258 ? 196.298 178.701 209.675 1.00 50.61 258 VAL B N 1
ATOM 11880 C CA . VAL C 1 258 ? 195.888 179.555 210.776 1.00 46.24 258 VAL B CA 1
ATOM 11881 C C . VAL C 1 258 ? 194.602 180.238 210.339 1.00 56.82 258 VAL B C 1
ATOM 11882 O O . VAL C 1 258 ? 194.624 181.176 209.536 1.00 71.50 258 VAL B O 1
ATOM 11886 N N . LEU C 1 259 ? 193.476 179.759 210.853 1.00 49.38 259 LEU B N 1
ATOM 11887 C CA . LEU C 1 259 ? 192.183 180.392 210.626 1.00 51.62 259 LEU B CA 1
ATOM 11888 C C . LEU C 1 259 ? 192.006 181.456 211.696 1.00 59.66 259 LEU B C 1
ATOM 11889 O O . LEU C 1 259 ? 191.694 181.147 212.845 1.00 77.84 259 LEU B O 1
ATOM 11894 N N . ASP C 1 260 ? 192.217 182.716 211.329 1.00 68.64 260 ASP B N 1
ATOM 11895 C CA . ASP C 1 260 ? 192.126 183.787 212.310 1.00 79.78 260 ASP B CA 1
ATOM 11896 C C . ASP C 1 260 ? 190.695 184.180 212.632 1.00 83.16 260 ASP B C 1
ATOM 11897 O O . ASP C 1 260 ? 190.484 185.003 213.526 1.00 88.34 260 ASP B O 1
ATOM 11902 N N . GLU C 1 261 ? 189.703 183.632 211.940 1.00 90.39 261 GLU B N 1
ATOM 11903 C CA . GLU C 1 261 ? 188.327 183.941 212.299 1.00 88.09 261 GLU B CA 1
ATOM 11904 C C . GLU C 1 261 ? 187.512 182.690 212.587 1.00 89.18 261 GLU B C 1
ATOM 11905 O O . GLU C 1 261 ? 186.288 182.773 212.681 1.00 97.70 261 GLU B O 1
ATOM 11911 N N . PHE C 1 262 ? 188.159 181.537 212.701 1.00 76.10 262 PHE B N 1
ATOM 11912 C CA . PHE C 1 262 ? 187.562 180.424 213.417 1.00 56.54 262 PHE B CA 1
ATOM 11913 C C . PHE C 1 262 ? 186.973 180.974 214.697 1.00 79.76 262 PHE B C 1
ATOM 11914 O O . PHE C 1 262 ? 187.715 181.373 215.595 1.00 95.02 262 PHE B O 1
ATOM 11922 N N . ASP C 1 263 ? 185.650 180.976 214.813 1.00 90.55 263 ASP B N 1
ATOM 11923 C CA . ASP C 1 263 ? 184.589 180.264 214.116 1.00 86.56 263 ASP B CA 1
ATOM 11924 C C . ASP C 1 263 ? 183.808 180.955 213.002 1.00 84.57 263 ASP B C 1
ATOM 11925 O O . ASP C 1 263 ? 182.885 180.360 212.458 1.00 94.25 263 ASP B O 1
ATOM 11930 N N . SER C 1 264 ? 184.129 182.203 212.668 1.00 75.52 264 SER B N 1
ATOM 11931 C CA . SER C 1 264 ? 183.363 182.876 211.626 1.00 67.19 264 SER B CA 1
ATOM 11932 C C . SER C 1 264 ? 183.498 182.188 210.279 1.00 71.34 264 SER B C 1
ATOM 11933 O O . SER C 1 264 ? 182.650 182.394 209.406 1.00 78.45 264 SER B O 1
ATOM 11936 N N . THR C 1 265 ? 184.534 181.371 210.090 1.00 72.74 265 THR B N 1
ATOM 11937 C CA . THR C 1 265 ? 184.740 180.710 208.810 1.00 65.72 265 THR B CA 1
ATOM 11938 C C . THR C 1 265 ? 183.620 179.745 208.463 1.00 70.33 265 THR B C 1
ATOM 11939 O O . THR C 1 265 ? 183.254 179.654 207.288 1.00 87.79 265 THR B O 1
ATOM 11943 N N . LYS C 1 266 ? 183.058 179.043 209.451 1.00 66.41 266 LYS B N 1
ATOM 11944 C CA . LYS C 1 266 ? 182.138 177.952 209.146 1.00 63.50 266 LYS B CA 1
ATOM 11945 C C . LYS C 1 266 ? 181.014 178.404 208.230 1.00 65.60 266 LYS B C 1
ATOM 11946 O O . LYS C 1 266 ? 180.810 177.819 207.160 1.00 73.04 266 LYS B O 1
ATOM 11952 N N . LYS C 1 267 ? 180.310 179.475 208.605 1.00 69.74 267 LYS B N 1
ATOM 11953 C CA . LYS C 1 267 ? 179.228 179.968 207.764 1.00 75.00 267 LYS B CA 1
ATOM 11954 C C . LYS C 1 267 ? 179.699 180.154 206.336 1.00 73.82 267 LYS B C 1
ATOM 11955 O O . LYS C 1 267 ? 179.093 179.617 205.402 1.00 86.98 267 LYS B O 1
ATOM 11961 N N . GLN C 1 268 ? 180.822 180.849 206.155 1.00 67.07 268 GLN B N 1
ATOM 11962 C CA . GLN C 1 268 ? 181.354 181.046 204.815 1.00 65.92 268 GLN B CA 1
ATOM 11963 C C . GLN C 1 268 ? 181.497 179.717 204.100 1.00 67.81 268 GLN B C 1
ATOM 11964 O O . GLN C 1 268 ? 180.888 179.501 203.044 1.00 80.45 268 GLN B O 1
ATOM 11970 N N . ILE C 1 269 ? 182.202 178.772 204.724 1.00 61.09 269 ILE B N 1
ATOM 11971 C CA . ILE C 1 269 ? 182.368 177.463 204.108 1.00 53.09 269 ILE B CA 1
ATOM 11972 C C . ILE C 1 269 ? 181.009 176.862 203.812 1.00 59.25 269 ILE B C 1
ATOM 11973 O O . ILE C 1 269 ? 180.723 176.472 202.672 1.00 79.12 269 ILE B O 1
ATOM 11978 N N . LEU C 1 270 ? 180.115 176.872 204.805 1.00 57.84 270 LEU B N 1
ATOM 11979 C CA . LEU C 1 270 ? 178.788 176.315 204.594 1.00 56.86 270 LEU B CA 1
ATOM 11980 C C . LEU C 1 270 ? 178.136 176.944 203.381 1.00 67.15 270 LEU B C 1
ATOM 11981 O O . LEU C 1 270 ? 177.698 176.235 202.467 1.00 78.93 270 LEU B O 1
ATOM 11986 N N . GLU C 1 271 ? 178.145 178.277 203.312 1.00 77.85 271 GLU B N 1
ATOM 11987 C CA . GLU C 1 271 ? 177.504 178.933 202.185 1.00 67.34 271 GLU B CA 1
ATOM 11988 C C . GLU C 1 271 ? 178.094 178.435 200.881 1.00 72.20 271 GLU B C 1
ATOM 11989 O O . GLU C 1 271 ? 177.360 177.965 200.002 1.00 80.71 271 GLU B O 1
ATOM 11995 N N . SER C 1 272 ? 179.425 178.429 200.782 1.00 78.05 272 SER B N 1
ATOM 11996 C CA . SER C 1 272 ? 180.056 177.950 199.562 1.00 69.71 272 SER B CA 1
ATOM 11997 C C . SER C 1 272 ? 179.607 176.536 199.255 1.00 68.47 272 SER B C 1
ATOM 11998 O O . SER C 1 272 ? 179.161 176.249 198.137 1.00 80.32 272 SER B O 1
ATOM 12001 N N . ALA C 1 273 ? 179.633 175.661 200.263 1.00 63.02 273 ALA B N 1
ATOM 12002 C CA . ALA C 1 273 ? 179.221 174.284 200.039 1.00 53.98 273 ALA B CA 1
ATOM 12003 C C . ALA C 1 273 ? 177.839 174.239 199.420 1.00 60.03 273 ALA B C 1
ATOM 12004 O O . ALA C 1 273 ? 177.641 173.602 198.377 1.00 75.19 273 ALA B O 1
ATOM 12006 N N . ILE C 1 274 ? 176.893 174.990 199.989 1.00 69.77 274 ILE B N 1
ATOM 12007 C CA . ILE C 1 274 ? 175.529 174.956 199.477 1.00 66.94 274 ILE B CA 1
ATOM 12008 C C . ILE C 1 274 ? 175.523 175.329 198.006 1.00 71.57 274 ILE B C 1
ATOM 12009 O O . ILE C 1 274 ? 174.985 174.598 197.165 1.00 85.73 274 ILE B O 1
ATOM 12014 N N . ASP C 1 275 ? 176.201 176.427 197.664 1.00 71.79 275 ASP B N 1
ATOM 12015 C CA . ASP C 1 275 ? 176.225 176.855 196.273 1.00 67.60 275 ASP B CA 1
ATOM 12016 C C . ASP C 1 275 ? 176.754 175.746 195.387 1.00 71.12 275 ASP B C 1
ATOM 12017 O O . ASP C 1 275 ? 176.131 175.395 194.379 1.00 80.93 275 ASP B O 1
ATOM 12022 N N . GLU C 1 276 ? 177.859 175.123 195.795 1.00 82.15 276 GLU B N 1
ATOM 12023 C CA . GLU C 1 276 ? 178.436 174.077 194.967 1.00 72.18 276 GLU B CA 1
ATOM 12024 C C . GLU C 1 276 ? 177.453 172.934 194.792 1.00 78.06 276 GLU B C 1
ATOM 12025 O O . GLU C 1 276 ? 177.279 172.422 193.681 1.00 86.56 276 GLU B O 1
ATOM 12031 N N . ALA C 1 277 ? 176.750 172.569 195.867 1.00 80.83 277 ALA B N 1
ATOM 12032 C CA . ALA C 1 277 ? 175.799 171.472 195.778 1.00 68.61 277 ALA B CA 1
ATOM 12033 C C . ALA C 1 277 ? 174.740 171.757 194.729 1.00 67.58 277 ALA B C 1
ATOM 12034 O O . ALA C 1 277 ? 174.296 170.848 194.021 1.00 78.08 277 ALA B O 1
ATOM 12036 N N . LEU C 1 278 ? 174.342 173.019 194.595 1.00 71.16 278 LEU B N 1
ATOM 12037 C CA . LEU C 1 278 ? 173.276 173.331 193.656 1.00 73.39 278 LEU B CA 1
ATOM 12038 C C . LEU C 1 278 ? 173.800 173.432 192.235 1.00 74.80 278 LEU B C 1
ATOM 12039 O O . LEU C 1 278 ? 173.022 173.324 191.283 1.00 79.97 278 LEU B O 1
ATOM 12044 N N . LYS C 1 279 ? 175.105 173.639 192.066 1.00 78.54 279 LYS B N 1
ATOM 12045 C CA . LYS C 1 279 ? 175.637 173.762 190.716 1.00 75.68 279 LYS B CA 1
ATOM 12046 C C . LYS C 1 279 ? 175.683 172.419 190.018 1.00 78.03 279 LYS B C 1
ATOM 12047 O O . LYS C 1 279 ? 175.591 172.354 188.788 1.00 83.45 279 LYS B O 1
ATOM 12053 N N . ILE C 1 280 ? 175.810 171.344 190.779 1.00 77.79 280 ILE B N 1
ATOM 12054 C CA . ILE C 1 280 ? 176.082 170.025 190.238 1.00 79.41 280 ILE B CA 1
ATOM 12055 C C . ILE C 1 280 ? 174.823 169.185 190.385 1.00 82.55 280 ILE B C 1
ATOM 12056 O O . ILE C 1 280 ? 174.443 168.813 191.501 1.00 86.82 280 ILE B O 1
ATOM 12061 N N . GLN C 1 281 ? 174.177 168.880 189.265 1.00 76.31 281 GLN B N 1
ATOM 12062 C CA . GLN C 1 281 ? 172.988 168.044 189.263 1.00 73.62 281 GLN B CA 1
ATOM 12063 C C . GLN C 1 281 ? 173.045 167.107 188.071 1.00 82.28 281 GLN B C 1
ATOM 12064 O O . GLN C 1 281 ? 173.644 167.428 187.042 1.00 91.27 281 GLN B O 1
ATOM 12070 N N . ALA C 1 282 ? 172.414 165.947 188.213 1.00 67.70 282 ALA B N 1
ATOM 12071 C CA . ALA C 1 282 ? 172.414 164.976 187.131 1.00 68.60 282 ALA B CA 1
ATOM 12072 C C . ALA C 1 282 ? 171.183 164.096 187.248 1.00 75.78 282 ALA B C 1
ATOM 12073 O O . ALA C 1 282 ? 170.603 163.948 188.325 1.00 77.83 282 ALA B O 1
ATOM 12075 N N . ASP C 1 283 ? 170.797 163.513 186.118 1.00 78.23 283 ASP B N 1
ATOM 12076 C CA . ASP C 1 283 ? 169.695 162.563 186.090 1.00 63.13 283 ASP B CA 1
ATOM 12077 C C . ASP C 1 283 ? 170.102 161.306 186.840 1.00 62.26 283 ASP B C 1
ATOM 12078 O O . ASP C 1 283 ? 171.073 160.644 186.467 1.00 71.88 283 ASP B O 1
ATOM 12083 N N . LEU C 1 284 ? 169.362 160.979 187.897 1.00 60.05 284 LEU B N 1
ATOM 12084 C CA . LEU C 1 284 ? 169.762 159.881 188.767 1.00 62.69 284 LEU B CA 1
ATOM 12085 C C . LEU C 1 284 ? 169.753 158.548 188.032 1.00 73.82 284 LEU B C 1
ATOM 12086 O O . LEU C 1 284 ? 170.682 157.746 188.182 1.00 79.76 284 LEU B O 1
ATOM 12091 N N . ASN C 1 285 ? 168.717 158.294 187.232 1.00 71.51 285 ASN B N 1
ATOM 12092 C CA . ASN C 1 285 ? 168.594 157.004 186.563 1.00 66.45 285 ASN B CA 1
ATOM 12093 C C . ASN C 1 285 ? 169.736 156.778 185.585 1.00 73.63 285 ASN B C 1
ATOM 12094 O O . ASN C 1 285 ? 170.385 155.726 185.599 1.00 81.53 285 ASN B O 1
ATOM 12099 N N . SER C 1 286 ? 169.992 157.759 184.720 1.00 64.36 286 SER B N 1
ATOM 12100 C CA . SER C 1 286 ? 171.066 157.622 183.746 1.00 68.82 286 SER B CA 1
ATOM 12101 C C . SER C 1 286 ? 172.419 157.539 184.432 1.00 70.71 286 SER B C 1
ATOM 12102 O O . SER C 1 286 ? 173.297 156.792 183.994 1.00 75.91 286 SER B O 1
ATOM 12105 N N . LEU C 1 287 ? 172.607 158.305 185.504 1.00 71.47 287 LEU B N 1
ATOM 12106 C CA . LEU C 1 287 ? 173.860 158.252 186.248 1.00 62.04 287 LEU B CA 1
ATOM 12107 C C . LEU C 1 287 ? 174.113 156.855 186.796 1.00 58.19 287 LEU B C 1
ATOM 12108 O O . LEU C 1 287 ? 175.202 156.293 186.626 1.00 67.43 287 LEU B O 1
ATOM 12113 N N . PHE C 1 288 ? 173.106 156.273 187.447 1.00 67.58 288 PHE B N 1
ATOM 12114 C CA . PHE C 1 288 ? 173.258 154.931 187.993 1.00 68.13 288 PHE B CA 1
ATOM 12115 C C . PHE C 1 288 ? 173.492 153.908 186.892 1.00 73.09 288 PHE B C 1
ATOM 12116 O O . PHE C 1 288 ? 174.342 153.022 187.030 1.00 82.43 288 PHE B O 1
ATOM 12124 N N . VAL C 1 289 ? 172.742 154.008 185.795 1.00 74.01 289 VAL B N 1
ATOM 12125 C CA . VAL C 1 289 ? 172.886 153.047 184.707 1.00 70.25 289 VAL B CA 1
ATOM 12126 C C . VAL C 1 289 ? 174.284 153.123 184.111 1.00 71.48 289 VAL B C 1
ATOM 12127 O O . VAL C 1 289 ? 174.922 152.096 183.855 1.00 82.13 289 VAL B O 1
ATOM 12131 N N . ASP C 1 290 ? 174.785 154.338 183.887 1.00 66.92 290 ASP B N 1
ATOM 12132 C CA . ASP C 1 290 ? 176.109 154.498 183.303 1.00 67.86 290 ASP B CA 1
ATOM 12133 C C . ASP C 1 290 ? 177.197 153.990 184.237 1.00 71.87 290 ASP B C 1
ATOM 12134 O O . ASP C 1 290 ? 178.153 153.347 183.790 1.00 77.28 290 ASP B O 1
ATOM 12139 N N . LEU C 1 291 ? 177.080 154.269 185.536 1.00 61.81 291 LEU B N 1
ATOM 12140 C CA . LEU C 1 291 ? 178.080 153.756 186.465 1.00 50.04 291 LEU B CA 1
ATOM 12141 C C . LEU C 1 291 ? 178.054 152.234 186.516 1.00 62.16 291 LEU B C 1
ATOM 12142 O O . LEU C 1 291 ? 179.108 151.590 186.554 1.00 74.05 291 LEU B O 1
ATOM 12147 N N . SER C 1 292 ? 176.860 151.641 186.514 1.00 64.62 292 SER B N 1
ATOM 12148 C CA . SER C 1 292 ? 176.762 150.186 186.507 1.00 59.71 292 SER B CA 1
ATOM 12149 C C . SER C 1 292 ? 177.386 149.601 185.249 1.00 69.71 292 SER B C 1
ATOM 12150 O O . SER C 1 292 ? 178.107 148.598 185.309 1.00 78.20 292 SER B O 1
ATOM 12153 N N . LYS C 1 293 ? 177.126 150.224 184.102 1.00 80.05 293 LYS B N 1
ATOM 12154 C CA . LYS C 1 293 ? 177.701 149.763 182.846 1.00 78.44 293 LYS B CA 1
ATOM 12155 C C . LYS C 1 293 ? 179.220 149.845 182.872 1.00 76.38 293 LYS B C 1
ATOM 12156 O O . LYS C 1 293 ? 179.910 148.918 182.434 1.00 88.99 293 LYS B O 1
ATOM 12162 N N . GLY C 1 294 ? 179.760 150.945 183.393 1.00 66.31 294 GLY B N 1
ATOM 12163 C CA . GLY C 1 294 ? 181.203 151.069 183.487 1.00 68.56 294 GLY B CA 1
ATOM 12164 C C . GLY C 1 294 ? 181.819 150.025 184.397 1.00 72.20 294 GLY B C 1
ATOM 12165 O O . GLY C 1 294 ? 182.846 149.428 184.069 1.00 83.36 294 GLY B O 1
ATOM 12166 N N . LEU C 1 295 ? 181.197 149.784 185.550 1.00 69.96 295 LEU B N 1
ATOM 12167 C CA . LEU C 1 295 ? 181.727 148.781 186.465 1.00 69.77 295 LEU B CA 1
ATOM 12168 C C . LEU C 1 295 ? 181.686 147.395 185.839 1.00 71.67 295 LEU B C 1
ATOM 12169 O O . LEU C 1 295 ? 182.613 146.596 186.015 1.00 79.48 295 LEU B O 1
ATOM 12174 N N . ASN C 1 296 ? 180.620 147.090 185.099 1.00 71.13 296 ASN B N 1
ATOM 12175 C CA . ASN C 1 296 ? 180.562 145.809 184.407 1.00 71.81 296 ASN B CA 1
ATOM 12176 C C . ASN C 1 296 ? 181.657 145.701 183.356 1.00 73.45 296 ASN B C 1
ATOM 12177 O O . ASN C 1 296 ? 182.248 144.631 183.178 1.00 78.19 296 ASN B O 1
ATOM 12182 N N . LYS C 1 297 ? 181.944 146.798 182.650 1.00 71.23 297 LYS B N 1
ATOM 12183 C CA . LYS C 1 297 ? 183.084 146.788 181.736 1.00 69.31 297 LYS B CA 1
ATOM 12184 C C . LYS C 1 297 ? 184.371 146.475 182.478 1.00 72.16 297 LYS B C 1
ATOM 12185 O O . LYS C 1 297 ? 185.220 145.731 181.978 1.00 84.57 297 LYS B O 1
ATOM 12191 N N . VAL C 1 298 ? 184.538 147.044 183.669 1.00 73.80 298 VAL B N 1
ATOM 12192 C CA . VAL C 1 298 ? 185.712 146.718 184.472 1.00 65.85 298 VAL B CA 1
ATOM 12193 C C . VAL C 1 298 ? 185.747 145.229 184.774 1.00 67.80 298 VAL B C 1
ATOM 12194 O O . VAL C 1 298 ? 186.813 144.604 184.769 1.00 72.70 298 VAL B O 1
ATOM 12198 N N . ASN C 1 299 ? 184.583 144.638 185.047 1.00 79.18 299 ASN B N 1
ATOM 12199 C CA . ASN C 1 299 ? 184.543 143.223 185.402 1.00 79.21 299 ASN B CA 1
ATOM 12200 C C . ASN C 1 299 ? 185.020 142.339 184.257 1.00 86.68 299 ASN B C 1
ATOM 12201 O O . ASN C 1 299 ? 185.804 141.409 184.470 1.00 92.03 299 ASN B O 1
ATOM 12206 N N . GLU C 1 300 ? 184.564 142.612 183.037 1.00 87.70 300 GLU B N 1
ATOM 12207 C CA . GLU C 1 300 ? 184.905 141.790 181.883 1.00 83.41 300 GLU B CA 1
ATOM 12208 C C . GLU C 1 300 ? 186.297 142.070 181.340 1.00 86.46 300 GLU B C 1
ATOM 12209 O O . GLU C 1 300 ? 186.608 141.633 180.229 1.00 84.50 300 GLU B O 1
ATOM 12215 N N . GLY C 1 301 ? 187.129 142.790 182.084 1.00 74.80 301 GLY B N 1
ATOM 12216 C CA . GLY C 1 301 ? 188.491 143.047 181.652 1.00 70.85 301 GLY B CA 1
ATOM 12217 C C . GLY C 1 301 ? 188.593 143.850 180.376 1.00 70.11 301 GLY B C 1
ATOM 12218 O O . GLY C 1 301 ? 189.429 143.543 179.519 1.00 81.48 301 GLY B O 1
ATOM 12219 N N . GLN C 1 302 ? 187.756 144.872 180.225 1.00 66.51 302 GLN B N 1
ATOM 12220 C CA . GLN C 1 302 ? 187.782 145.732 179.053 1.00 67.22 302 GLN B CA 1
ATOM 12221 C C . GLN C 1 302 ? 188.386 147.095 179.341 1.00 75.12 302 GLN B C 1
ATOM 12222 O O . GLN C 1 302 ? 188.174 148.030 178.568 1.00 88.95 302 GLN B O 1
ATOM 12228 N N . LEU C 1 303 ? 189.122 147.230 180.429 1.00 65.75 303 LEU B N 1
ATOM 12229 C CA . LEU C 1 303 ? 189.856 148.439 180.746 1.00 68.71 303 LEU B CA 1
ATOM 12230 C C . LEU C 1 303 ? 191.320 148.089 180.950 1.00 77.85 303 LEU B C 1
ATOM 12231 O O . LEU C 1 303 ? 191.651 146.932 181.230 1.00 87.06 303 LEU B O 1
ATOM 12236 N N . PRO C 1 304 ? 192.225 149.057 180.812 1.00 73.14 304 PRO B N 1
ATOM 12237 C CA . PRO C 1 304 ? 193.651 148.742 180.907 1.00 68.64 304 PRO B CA 1
ATOM 12238 C C . PRO C 1 304 ? 193.979 148.054 182.220 1.00 77.41 304 PRO B C 1
ATOM 12239 O O . PRO C 1 304 ? 193.342 148.290 183.247 1.00 90.34 304 PRO B O 1
ATOM 12243 N N . ALA C 1 305 ? 194.977 147.171 182.167 1.00 80.34 305 ALA B N 1
ATOM 12244 C CA . ALA C 1 305 ? 195.281 146.328 183.315 1.00 80.74 305 ALA B CA 1
ATOM 12245 C C . ALA C 1 305 ? 195.633 147.151 184.544 1.00 84.99 305 ALA B C 1
ATOM 12246 O O . ALA C 1 305 ? 195.435 146.685 185.672 1.00 88.20 305 ALA B O 1
ATOM 12248 N N . LYS C 1 306 ? 196.100 148.386 184.344 1.00 81.51 306 LYS B N 1
ATOM 12249 C CA . LYS C 1 306 ? 196.564 149.228 185.440 1.00 75.12 306 LYS B CA 1
ATOM 12250 C C . LYS C 1 306 ? 195.520 149.346 186.543 1.00 82.29 306 LYS B C 1
ATOM 12251 O O . LYS C 1 306 ? 195.810 149.107 187.719 1.00 91.31 306 LYS B O 1
ATOM 12257 N N . LEU C 1 307 ? 194.290 149.707 186.183 1.00 73.94 307 LEU B N 1
ATOM 12258 C CA . LEU C 1 307 ? 193.235 149.777 187.182 1.00 81.17 307 LEU B CA 1
ATOM 12259 C C . LEU C 1 307 ? 192.385 148.520 187.225 1.00 85.24 307 LEU B C 1
ATOM 12260 O O . LEU C 1 307 ? 191.798 148.220 188.272 1.00 98.37 307 LEU B O 1
ATOM 12265 N N . GLY C 1 308 ? 192.305 147.785 186.119 1.00 67.98 308 GLY B N 1
ATOM 12266 C CA . GLY C 1 308 ? 191.503 146.578 186.109 1.00 74.79 308 GLY B CA 1
ATOM 12267 C C . GLY C 1 308 ? 191.987 145.552 187.111 1.00 83.91 308 GLY B C 1
ATOM 12268 O O . GLY C 1 308 ? 191.185 144.921 187.801 1.00 87.77 308 GLY B O 1
ATOM 12269 N N . LYS C 1 309 ? 193.304 145.370 187.211 1.00 84.36 309 LYS B N 1
ATOM 12270 C CA . LYS C 1 309 ? 193.811 144.382 188.152 1.00 86.21 309 LYS B CA 1
ATOM 12271 C C . LYS C 1 309 ? 193.683 144.834 189.597 1.00 85.82 309 LYS B C 1
ATOM 12272 O O . LYS C 1 309 ? 193.812 144.001 190.499 1.00 91.34 309 LYS B O 1
ATOM 12278 N N . SER C 1 310 ? 193.431 146.118 189.838 1.00 76.55 310 SER B N 1
ATOM 12279 C CA . SER C 1 310 ? 193.198 146.609 191.189 1.00 78.87 310 SER B CA 1
ATOM 12280 C C . SER C 1 310 ? 191.728 146.589 191.567 1.00 78.15 310 SER B C 1
ATOM 12281 O O . SER C 1 310 ? 191.404 146.481 192.752 1.00 89.53 310 SER B O 1
ATOM 12284 N N . PHE C 1 311 ? 190.833 146.704 190.588 1.00 69.26 311 PHE B N 1
ATOM 12285 C CA . PHE C 1 311 ? 189.407 146.608 190.875 1.00 63.39 311 PHE B CA 1
ATOM 12286 C C . PHE C 1 311 ? 189.010 145.183 191.234 1.00 67.05 311 PHE B C 1
ATOM 12287 O O . PHE C 1 311 ? 188.295 144.954 192.214 1.00 85.47 311 PHE B O 1
ATOM 12295 N N . THR C 1 312 ? 189.471 144.209 190.451 1.00 67.10 312 THR B N 1
ATOM 12296 C CA . THR C 1 312 ? 188.837 142.898 190.407 1.00 78.61 312 THR B CA 1
ATOM 12297 C C . THR C 1 312 ? 189.191 141.988 191.573 1.00 86.35 312 THR B C 1
ATOM 12298 O O . THR C 1 312 ? 188.441 141.044 191.842 1.00 89.13 312 THR B O 1
ATOM 12302 N N . PHE C 1 313 ? 190.295 142.223 192.269 1.00 102.09 313 PHE B N 1
ATOM 12303 C CA . PHE C 1 313 ? 190.719 141.277 193.291 1.00 105.39 313 PHE B CA 1
ATOM 12304 C C . PHE C 1 313 ? 190.065 141.527 194.642 1.00 108.04 313 PHE B C 1
ATOM 12305 O O . PHE C 1 313 ? 190.353 140.798 195.595 1.00 114.96 313 PHE B O 1
ATOM 12313 N N . ARG C 1 314 ? 189.191 142.520 194.747 1.00 94.75 314 ARG B N 1
ATOM 12314 C CA . ARG C 1 314 ? 188.543 142.863 196.003 1.00 95.24 314 ARG B CA 1
ATOM 12315 C C . ARG C 1 314 ? 187.114 142.341 196.023 1.00 96.96 314 ARG B C 1
ATOM 12316 O O . ARG C 1 314 ? 186.367 142.515 195.058 1.00 101.89 314 ARG B O 1
ATOM 12324 N N . ASP C 1 315 ? 186.743 141.691 197.129 1.00 99.94 315 ASP B N 1
ATOM 12325 C CA . ASP C 1 315 ? 185.393 141.148 197.251 1.00 104.51 315 ASP B CA 1
ATOM 12326 C C . ASP C 1 315 ? 184.346 142.249 197.240 1.00 103.08 315 ASP B C 1
ATOM 12327 O O . ASP C 1 315 ? 183.204 142.022 196.812 1.00 109.99 315 ASP B O 1
ATOM 12332 N N . ALA C 1 316 ? 184.712 143.443 197.706 1.00 81.55 316 ALA B N 1
ATOM 12333 C CA . ALA C 1 316 ? 183.792 144.568 197.646 1.00 80.05 316 ALA B CA 1
ATOM 12334 C C . ALA C 1 316 ? 183.380 144.869 196.215 1.00 85.95 316 ALA B C 1
ATOM 12335 O O . ALA C 1 316 ? 182.258 145.320 195.980 1.00 92.52 316 ALA B O 1
ATOM 12337 N N . PHE C 1 317 ? 184.261 144.619 195.247 1.00 81.97 317 PHE B N 1
ATOM 12338 C CA . PHE C 1 317 ? 183.891 144.830 193.853 1.00 77.55 317 PHE B CA 1
ATOM 12339 C C . PHE C 1 317 ? 182.786 143.876 193.426 1.00 83.79 317 PHE B C 1
ATOM 12340 O O . PHE C 1 317 ? 181.811 144.286 192.782 1.00 91.42 317 PHE B O 1
ATOM 12348 N N . LYS C 1 318 ? 182.919 142.596 193.774 1.00 81.59 318 LYS B N 1
ATOM 12349 C CA . LYS C 1 318 ? 181.877 141.636 193.440 1.00 85.15 318 LYS B CA 1
ATOM 12350 C C . LYS C 1 318 ? 180.568 142.006 194.115 1.00 89.31 318 LYS B C 1
ATOM 12351 O O . LYS C 1 318 ? 179.495 141.899 193.511 1.00 92.74 318 LYS B O 1
ATOM 12357 N N . GLU C 1 319 ? 180.638 142.451 195.370 1.00 90.78 319 GLU B N 1
ATOM 12358 C CA . GLU C 1 319 ? 179.422 142.845 196.072 1.00 88.74 319 GLU B CA 1
ATOM 12359 C C . GLU C 1 319 ? 178.778 144.068 195.429 1.00 88.23 319 GLU B C 1
ATOM 12360 O O . GLU C 1 319 ? 177.548 144.150 195.333 1.00 93.87 319 GLU B O 1
ATOM 12366 N N . ILE C 1 320 ? 179.589 145.030 194.986 1.00 79.25 320 ILE B N 1
ATOM 12367 C CA . ILE C 1 320 ? 179.051 146.213 194.320 1.00 79.71 320 ILE B CA 1
ATOM 12368 C C . ILE C 1 320 ? 178.358 145.822 193.024 1.00 77.24 320 ILE B C 1
ATOM 12369 O O . ILE C 1 320 ? 177.273 146.319 192.710 1.00 82.84 320 ILE B O 1
ATOM 12374 N N . LEU C 1 321 ? 178.978 144.932 192.249 1.00 68.82 321 LEU B N 1
ATOM 12375 C CA . LEU C 1 321 ? 178.352 144.476 191.012 1.00 69.33 321 LEU B CA 1
ATOM 12376 C C . LEU C 1 321 ? 177.041 143.753 191.289 1.00 72.75 321 LEU B C 1
ATOM 12377 O O . LEU C 1 321 ? 176.050 143.944 190.572 1.00 76.15 321 LEU B O 1
ATOM 12382 N N . ASN C 1 322 ? 177.019 142.911 192.322 1.00 86.24 322 ASN B N 1
ATOM 12383 C CA . ASN C 1 322 ? 175.792 142.203 192.666 1.00 83.70 322 ASN B CA 1
ATOM 12384 C C . ASN C 1 322 ? 174.692 143.171 193.077 1.00 86.77 322 ASN B C 1
ATOM 12385 O O . ASN C 1 322 ? 173.535 143.012 192.673 1.00 95.54 322 ASN B O 1
ATOM 12390 N N . ASP C 1 323 ? 175.030 144.179 193.884 1.00 83.93 323 ASP B N 1
ATOM 12391 C CA . ASP C 1 323 ? 174.030 145.168 194.272 1.00 78.07 323 ASP B CA 1
ATOM 12392 C C . ASP C 1 323 ? 173.536 145.954 193.071 1.00 83.90 323 ASP B C 1
ATOM 12393 O O . ASP C 1 323 ? 172.346 146.257 192.972 1.00 91.91 323 ASP B O 1
ATOM 12398 N N . ALA C 1 324 ? 174.433 146.304 192.152 1.00 79.62 324 ALA B N 1
ATOM 12399 C CA . ALA C 1 324 ? 174.009 147.026 190.960 1.00 70.10 324 ALA B CA 1
ATOM 12400 C C . ALA C 1 324 ? 173.029 146.200 190.146 1.00 71.06 324 ALA B C 1
ATOM 12401 O O . ALA C 1 324 ? 171.995 146.709 189.703 1.00 82.73 324 ALA B O 1
ATOM 12403 N N . GLU C 1 325 ? 173.325 144.914 189.957 1.00 83.47 325 GLU B N 1
ATOM 12404 C CA . GLU C 1 325 ? 172.416 144.060 189.200 1.00 80.00 325 GLU B CA 1
ATOM 12405 C C . GLU C 1 325 ? 171.073 143.919 189.904 1.00 80.30 325 GLU B C 1
ATOM 12406 O O . GLU C 1 325 ? 170.014 144.017 189.269 1.00 80.75 325 GLU B O 1
ATOM 12412 N N . GLN C 1 326 ? 171.095 143.699 191.219 1.00 79.18 326 GLN B N 1
ATOM 12413 C CA . GLN C 1 326 ? 169.854 143.520 191.964 1.00 73.58 326 GLN B CA 1
ATOM 12414 C C . GLN C 1 326 ? 169.011 144.787 191.949 1.00 73.65 326 GLN B C 1
ATOM 12415 O O . GLN C 1 326 ? 167.783 144.721 191.845 1.00 84.68 326 GLN B O 1
ATOM 12421 N N . LEU C 1 327 ? 169.650 145.951 192.056 1.00 62.92 327 LEU B N 1
ATOM 12422 C CA . LEU C 1 327 ? 168.919 147.210 192.020 1.00 60.35 327 LEU B CA 1
ATOM 12423 C C . LEU C 1 327 ? 168.353 147.482 190.636 1.00 69.62 327 LEU B C 1
ATOM 12424 O O . LEU C 1 327 ? 167.238 147.993 190.508 1.00 83.26 327 LEU B O 1
ATOM 12429 N N . THR C 1 328 ? 169.113 147.166 189.588 1.00 69.99 328 THR B N 1
ATOM 12430 C CA . THR C 1 328 ? 168.605 147.351 188.235 1.00 66.52 328 THR B CA 1
ATOM 12431 C C . THR C 1 328 ? 167.393 146.470 187.984 1.00 69.67 328 THR B C 1
ATOM 12432 O O . THR C 1 328 ? 166.417 146.903 187.364 1.00 71.60 328 THR B O 1
ATOM 12436 N N . ALA C 1 329 ? 167.435 145.228 188.464 1.00 80.12 329 ALA B N 1
ATOM 12437 C CA . ALA C 1 329 ? 166.294 144.340 188.281 1.00 75.54 329 ALA B CA 1
ATOM 12438 C C . ALA C 1 329 ? 165.112 144.748 189.146 1.00 72.47 329 ALA B C 1
ATOM 12439 O O . ALA C 1 329 ? 163.961 144.596 188.729 1.00 82.05 329 ALA B O 1
ATOM 12441 N N . GLU C 1 330 ? 165.371 145.260 190.348 1.00 76.72 330 GLU B N 1
ATOM 12442 C CA . GLU C 1 330 ? 164.291 145.514 191.294 1.00 72.82 330 GLU B CA 1
ATOM 12443 C C . GLU C 1 330 ? 163.479 146.742 190.910 1.00 76.47 330 GLU B C 1
ATOM 12444 O O . GLU C 1 330 ? 162.247 146.729 190.997 1.00 81.19 330 GLU B O 1
ATOM 12450 N N . PHE C 1 331 ? 164.144 147.815 190.494 1.00 71.63 331 PHE B N 1
ATOM 12451 C CA . PHE C 1 331 ? 163.483 149.080 190.216 1.00 65.39 331 PHE B CA 1
ATOM 12452 C C . PHE C 1 331 ? 163.251 149.313 188.735 1.00 69.04 331 PHE B C 1
ATOM 12453 O O . PHE C 1 331 ? 162.871 150.422 188.351 1.00 75.05 331 PHE B O 1
ATOM 12461 N N . LYS C 1 332 ? 163.480 148.303 187.898 1.00 70.40 332 LYS B N 1
ATOM 12462 C CA . LYS C 1 332 ? 163.246 148.409 186.460 1.00 63.86 332 LYS B CA 1
ATOM 12463 C C . LYS C 1 332 ? 163.998 149.595 185.868 1.00 67.54 332 LYS B C 1
ATOM 12464 O O . LYS C 1 332 ? 163.490 150.304 185.001 1.00 76.54 332 LYS B O 1
ATOM 12470 N N . LEU C 1 333 ? 165.221 149.817 186.346 1.00 67.88 333 LEU B N 1
ATOM 12471 C CA . LEU C 1 333 ? 165.971 150.994 185.936 1.00 61.02 333 LEU B CA 1
ATOM 12472 C C . LEU C 1 333 ? 166.481 150.905 184.508 1.00 66.51 333 LEU B C 1
ATOM 12473 O O . LEU C 1 333 ? 166.982 151.906 183.989 1.00 71.42 333 LEU B O 1
ATOM 12478 N N . ASP C 1 334 ? 166.369 149.743 183.864 1.00 73.00 334 ASP B N 1
ATOM 12479 C CA . ASP C 1 334 ? 166.704 149.641 182.451 1.00 69.98 334 ASP B CA 1
ATOM 12480 C C . ASP C 1 334 ? 165.735 150.413 181.572 1.00 76.37 334 ASP B C 1
ATOM 12481 O O . ASP C 1 334 ? 166.095 150.790 180.454 1.00 82.21 334 ASP B O 1
ATOM 12486 N N . PHE C 1 335 ? 164.521 150.647 182.048 1.00 69.25 335 PHE B N 1
ATOM 12487 C CA . PHE C 1 335 ? 163.463 151.264 181.267 1.00 54.85 335 PHE B CA 1
ATOM 12488 C C . PHE C 1 335 ? 163.356 152.746 181.598 1.00 60.35 335 PHE B C 1
ATOM 12489 O O . PHE C 1 335 ? 163.932 153.237 182.568 1.00 72.71 335 PHE B O 1
ATOM 12497 N N . LEU C 1 336 ? 162.614 153.463 180.764 1.00 55.17 336 LEU B N 1
ATOM 12498 C CA . LEU C 1 336 ? 162.475 154.903 180.903 1.00 55.72 336 LEU B CA 1
ATOM 12499 C C . LEU C 1 336 ? 161.364 155.230 181.889 1.00 64.80 336 LEU B C 1
ATOM 12500 O O . LEU C 1 336 ? 160.281 154.645 181.829 1.00 76.52 336 LEU B O 1
ATOM 12505 N N . TYR C 1 337 ? 161.639 156.164 182.792 1.00 58.68 337 TYR B N 1
ATOM 12506 C CA . TYR C 1 337 ? 160.637 156.676 183.715 1.00 50.27 337 TYR B CA 1
ATOM 12507 C C . TYR C 1 337 ? 159.937 157.856 183.060 1.00 56.38 337 TYR B C 1
ATOM 12508 O O . TYR C 1 337 ? 160.563 158.890 182.813 1.00 74.08 337 TYR B O 1
ATOM 12517 N N . LYS C 1 338 ? 158.649 157.712 182.778 1.00 56.87 338 LYS B N 1
ATOM 12518 C CA . LYS C 1 338 ? 157.878 158.778 182.155 1.00 64.80 338 LYS B CA 1
ATOM 12519 C C . LYS C 1 338 ? 156.832 159.271 183.139 1.00 66.51 338 LYS B C 1
ATOM 12520 O O . LYS C 1 338 ? 156.000 158.491 183.611 1.00 74.55 338 LYS B O 1
ATOM 12526 N N . MET C 1 339 ? 156.873 160.560 183.435 1.00 71.49 339 MET B N 1
ATOM 12527 C CA . MET C 1 339 ? 155.976 161.196 184.388 1.00 68.27 339 MET B CA 1
ATOM 12528 C C . MET C 1 339 ? 155.101 162.171 183.615 1.00 77.08 339 MET B C 1
ATOM 12529 O O . MET C 1 339 ? 155.580 163.210 183.153 1.00 90.42 339 MET B O 1
ATOM 12534 N N . GLU C 1 340 ? 153.824 161.835 183.474 1.00 98.12 340 GLU B N 1
ATOM 12535 C CA . GLU C 1 340 ? 152.892 162.612 182.660 1.00 99.80 340 GLU B CA 1
ATOM 12536 C C . GLU C 1 340 ? 152.376 163.780 183.487 1.00 103.44 340 GLU B C 1
ATOM 12537 O O . GLU C 1 340 ? 151.722 163.599 184.514 1.00 110.35 340 GLU B O 1
ATOM 12543 N N . GLU C 1 341 ? 152.670 164.997 183.041 1.00 115.21 341 GLU B N 1
ATOM 12544 C CA . GLU C 1 341 ? 152.066 166.181 183.636 1.00 121.81 341 GLU B CA 1
ATOM 12545 C C . GLU C 1 341 ? 151.134 166.887 182.668 1.00 125.39 341 GLU B C 1
ATOM 12546 O O . GLU C 1 341 ? 151.433 167.035 181.480 1.00 124.30 341 GLU B O 1
ATOM 12552 N N . GLN C 1 342 ? 150.002 167.328 183.204 1.00 141.63 342 GLN B N 1
ATOM 12553 C CA . GLN C 1 342 ? 149.041 168.164 182.507 1.00 142.13 342 GLN B CA 1
ATOM 12554 C C . GLN C 1 342 ? 149.354 169.646 182.654 1.00 142.43 342 GLN B C 1
ATOM 12555 O O . GLN C 1 342 ? 148.632 170.479 182.097 1.00 142.45 342 GLN B O 1
ATOM 12561 N N . GLY C 1 343 ? 150.408 169.990 183.389 1.00 144.26 343 GLY B N 1
ATOM 12562 C CA . GLY C 1 343 ? 150.824 171.365 183.585 1.00 144.84 343 GLY B CA 1
ATOM 12563 C C . GLY C 1 343 ? 151.008 171.769 185.031 1.00 147.56 343 GLY B C 1
ATOM 12564 O O . GLY C 1 343 ? 151.648 172.797 185.297 1.00 147.78 343 GLY B O 1
ATOM 12565 N N . ARG C 1 344 ? 150.471 171.006 185.979 1.00 146.56 344 ARG B N 1
ATOM 12566 C CA . ARG C 1 344 ? 150.609 171.364 187.383 1.00 145.94 344 ARG B CA 1
ATOM 12567 C C . ARG C 1 344 ? 152.060 171.253 187.827 1.00 145.58 344 ARG B C 1
ATOM 12568 O O . ARG C 1 344 ? 152.804 170.384 187.365 1.00 147.41 344 ARG B O 1
ATOM 12576 N N . ASP C 1 345 ? 152.462 172.147 188.726 1.00 127.99 345 ASP B N 1
ATOM 12577 C CA . ASP C 1 345 ? 153.827 172.134 189.231 1.00 128.84 345 ASP B CA 1
ATOM 12578 C C . ASP C 1 345 ? 154.098 170.848 189.997 1.00 129.27 345 ASP B C 1
ATOM 12579 O O . ASP C 1 345 ? 153.254 170.362 190.754 1.00 130.25 345 ASP B O 1
ATOM 12584 N N . SER C 1 346 ? 155.285 170.288 189.788 1.00 100.41 346 SER B N 1
ATOM 12585 C CA . SER C 1 346 ? 155.648 169.030 190.416 1.00 96.97 346 SER B CA 1
ATOM 12586 C C . SER C 1 346 ? 156.355 169.205 191.748 1.00 101.15 346 SER B C 1
ATOM 12587 O O . SER C 1 346 ? 156.470 168.233 192.501 1.00 108.09 346 SER B O 1
ATOM 12590 N N . GLY C 1 347 ? 156.819 170.410 192.061 1.00 90.16 347 GLY B N 1
ATOM 12591 C CA . GLY C 1 347 ? 157.561 170.586 193.288 1.00 87.46 347 GLY B CA 1
ATOM 12592 C C . GLY C 1 347 ? 158.848 169.786 193.266 1.00 92.61 347 GLY B C 1
ATOM 12593 O O . GLY C 1 347 ? 159.480 169.597 192.223 1.00 98.95 347 GLY B O 1
ATOM 12594 N N . PHE C 1 348 ? 159.241 169.297 194.437 1.00 66.50 348 PHE B N 1
ATOM 12595 C CA . PHE C 1 348 ? 160.431 168.472 194.542 1.00 62.96 348 PHE B CA 1
ATOM 12596 C C . PHE C 1 348 ? 160.296 167.561 195.750 1.00 68.43 348 PHE B C 1
ATOM 12597 O O . PHE C 1 348 ? 159.363 167.679 196.544 1.00 83.67 348 PHE B O 1
ATOM 12605 N N . VAL C 1 349 ? 161.243 166.638 195.871 1.00 53.45 349 VAL B N 1
ATOM 12606 C CA . VAL C 1 349 ? 161.280 165.662 196.949 1.00 50.42 349 VAL B CA 1
ATOM 12607 C C . VAL C 1 349 ? 162.589 165.837 197.701 1.00 64.19 349 VAL B C 1
ATOM 12608 O O . VAL C 1 349 ? 163.658 165.897 197.089 1.00 77.87 349 VAL B O 1
ATOM 12612 N N . MET C 1 350 ? 162.506 165.921 199.021 1.00 69.56 350 MET B N 1
ATOM 12613 C CA . MET C 1 350 ? 163.676 166.033 199.875 1.00 62.49 350 MET B CA 1
ATOM 12614 C C . MET C 1 350 ? 163.849 164.759 200.683 1.00 75.39 350 MET B C 1
ATOM 12615 O O . MET C 1 350 ? 162.870 164.104 201.046 1.00 90.06 350 MET B O 1
ATOM 12620 N N . ARG C 1 351 ? 165.098 164.409 200.956 1.00 67.61 351 ARG B N 1
ATOM 12621 C CA . ARG C 1 351 ? 165.434 163.283 201.813 1.00 66.38 351 ARG B CA 1
ATOM 12622 C C . ARG C 1 351 ? 166.404 163.795 202.864 1.00 69.59 351 ARG B C 1
ATOM 12623 O O . ARG C 1 351 ? 167.528 164.189 202.531 1.00 80.87 351 ARG B O 1
ATOM 12631 N N . VAL C 1 352 ? 165.965 163.811 204.119 1.00 66.63 352 VAL B N 1
ATOM 12632 C CA . VAL C 1 352 ? 166.808 164.236 205.230 1.00 64.62 352 VAL B CA 1
ATOM 12633 C C . VAL C 1 352 ? 166.976 163.029 206.142 1.00 64.94 352 VAL B C 1
ATOM 12634 O O . VAL C 1 352 ? 166.124 162.131 206.121 1.00 78.89 352 VAL B O 1
ATOM 12638 N N . PRO C 1 353 ? 168.034 162.962 206.955 1.00 57.93 353 PRO B N 1
ATOM 12639 C CA . PRO C 1 353 ? 168.298 161.738 207.729 1.00 54.65 353 PRO B CA 1
ATOM 12640 C C . PRO C 1 353 ? 167.140 161.276 208.588 1.00 70.40 353 PRO B C 1
ATOM 12641 O O . PRO C 1 353 ? 167.184 160.148 209.090 1.00 80.71 353 PRO B O 1
ATOM 12645 N N . GLN C 1 354 ? 166.110 162.095 208.767 1.00 77.22 354 GLN B N 1
ATOM 12646 C CA . GLN C 1 354 ? 164.966 161.716 209.578 1.00 70.93 354 GLN B CA 1
ATOM 12647 C C . GLN C 1 354 ? 163.778 161.235 208.764 1.00 74.82 354 GLN B C 1
ATOM 12648 O O . GLN C 1 354 ? 163.019 160.395 209.253 1.00 81.47 354 GLN B O 1
ATOM 12654 N N . THR C 1 355 ? 163.595 161.725 207.539 1.00 87.61 355 THR B N 1
ATOM 12655 C CA . THR C 1 355 ? 162.381 161.403 206.800 1.00 80.95 355 THR B CA 1
ATOM 12656 C C . THR C 1 355 ? 162.517 161.827 205.344 1.00 83.85 355 THR B C 1
ATOM 12657 O O . THR C 1 355 ? 163.416 162.585 204.970 1.00 94.58 355 THR B O 1
ATOM 12661 N N . ASN C 1 356 ? 161.596 161.320 204.527 1.00 82.40 356 ASN B N 1
ATOM 12662 C CA . ASN C 1 356 ? 161.336 161.870 203.210 1.00 79.89 356 ASN B CA 1
ATOM 12663 C C . ASN C 1 356 ? 160.396 163.063 203.330 1.00 82.35 356 ASN B C 1
ATOM 12664 O O . ASN C 1 356 ? 159.819 163.329 204.385 1.00 92.76 356 ASN B O 1
ATOM 12669 N N . TRP C 1 357 ? 160.242 163.787 202.228 1.00 71.61 357 TRP B N 1
ATOM 12670 C CA . TRP C 1 357 ? 159.430 164.994 202.239 1.00 72.56 357 TRP B CA 1
ATOM 12671 C C . TRP C 1 357 ? 159.017 165.311 200.814 1.00 80.12 357 TRP B C 1
ATOM 12672 O O . TRP C 1 357 ? 159.854 165.290 199.913 1.00 82.00 357 TRP B O 1
ATOM 12683 N N . VAL C 1 358 ? 157.737 165.599 200.612 1.00 81.18 358 VAL B N 1
ATOM 12684 C CA . VAL C 1 358 ? 157.207 165.968 199.306 1.00 74.27 358 VAL B CA 1
ATOM 12685 C C . VAL C 1 358 ? 156.605 167.358 199.420 1.00 75.68 358 VAL B C 1
ATOM 12686 O O . VAL C 1 358 ? 155.791 167.614 200.313 1.00 83.61 358 VAL B O 1
ATOM 12690 N N . SER C 1 359 ? 156.998 168.248 198.516 1.00 68.26 359 SER B N 1
ATOM 12691 C CA . SER C 1 359 ? 156.580 169.640 198.583 1.00 69.66 359 SER B CA 1
ATOM 12692 C C . SER C 1 359 ? 155.153 169.865 198.107 1.00 79.06 359 SER B C 1
ATOM 12693 O O . SER C 1 359 ? 154.653 170.987 198.224 1.00 86.31 359 SER B O 1
ATOM 12696 N N . VAL C 1 360 ? 154.489 168.846 197.570 1.00 88.83 360 VAL B N 1
ATOM 12697 C CA . VAL C 1 360 ? 153.134 169.007 197.058 1.00 90.96 360 VAL B CA 1
ATOM 12698 C C . VAL C 1 360 ? 152.219 167.944 197.648 1.00 88.04 360 VAL B C 1
ATOM 12699 O O . VAL C 1 360 ? 151.205 167.575 197.047 1.00 91.60 360 VAL B O 1
ATOM 12703 N N . GLY C 1 361 ? 152.577 167.435 198.821 1.00 91.97 361 GLY B N 1
ATOM 12704 C CA . GLY C 1 361 ? 151.673 166.598 199.581 1.00 100.22 361 GLY B CA 1
ATOM 12705 C C . GLY C 1 361 ? 151.596 165.147 199.158 1.00 102.32 361 GLY B C 1
ATOM 12706 O O . GLY C 1 361 ? 152.111 164.269 199.855 1.00 105.65 361 GLY B O 1
ATOM 12707 N N . LYS C 1 362 ? 150.947 164.880 198.032 1.00 95.38 362 LYS B N 1
ATOM 12708 C CA . LYS C 1 362 ? 150.683 163.500 197.643 1.00 95.67 362 LYS B CA 1
ATOM 12709 C C . LYS C 1 362 ? 151.981 162.803 197.257 1.00 94.60 362 LYS B C 1
ATOM 12710 O O . LYS C 1 362 ? 152.719 163.305 196.404 1.00 99.68 362 LYS B O 1
ATOM 12716 N N . PRO C 1 363 ? 152.290 161.657 197.853 1.00 84.95 363 PRO B N 1
ATOM 12717 C CA . PRO C 1 363 ? 153.546 160.975 197.540 1.00 86.67 363 PRO B CA 1
ATOM 12718 C C . PRO C 1 363 ? 153.577 160.494 196.102 1.00 87.66 363 PRO B C 1
ATOM 12719 O O . PRO C 1 363 ? 152.544 160.235 195.485 1.00 91.77 363 PRO B O 1
ATOM 12723 N N . TRP C 1 364 ? 154.788 160.391 195.568 1.00 78.30 364 TRP B N 1
ATOM 12724 C CA . TRP C 1 364 ? 154.979 159.907 194.213 1.00 67.49 364 TRP B CA 1
ATOM 12725 C C . TRP C 1 364 ? 155.000 158.388 194.193 1.00 73.05 364 TRP B C 1
ATOM 12726 O O . TRP C 1 364 ? 155.607 157.749 195.054 1.00 80.47 364 TRP B O 1
ATOM 12737 N N . ASN C 1 365 ? 154.337 157.814 193.199 1.00 67.99 365 ASN B N 1
ATOM 12738 C CA . ASN C 1 365 ? 154.262 156.375 193.030 1.00 66.49 365 ASN B CA 1
ATOM 12739 C C . ASN C 1 365 ? 154.714 156.014 191.626 1.00 75.37 365 ASN B C 1
ATOM 12740 O O . ASN C 1 365 ? 154.645 156.831 190.704 1.00 84.19 365 ASN B O 1
ATOM 12745 N N . ALA C 1 366 ? 155.190 154.785 191.472 1.00 67.33 366 ALA B N 1
ATOM 12746 C CA . ALA C 1 366 ? 155.714 154.337 190.194 1.00 69.13 366 ALA B CA 1
ATOM 12747 C C . ALA C 1 366 ? 155.424 152.858 190.023 1.00 73.02 366 ALA B C 1
ATOM 12748 O O . ALA C 1 366 ? 155.605 152.071 190.954 1.00 81.42 366 ALA B O 1
ATOM 12750 N N . TYR C 1 367 ? 154.976 152.488 188.830 1.00 69.30 367 TYR B N 1
ATOM 12751 C CA . TYR C 1 367 ? 154.774 151.086 188.499 1.00 62.08 367 TYR B CA 1
ATOM 12752 C C . TYR C 1 367 ? 155.296 150.832 187.097 1.00 68.99 367 TYR B C 1
ATOM 12753 O O . TYR C 1 367 ? 155.645 151.759 186.371 1.00 80.67 367 TYR B O 1
ATOM 12762 N N . PHE C 1 368 ? 155.376 149.560 186.729 1.00 66.55 368 PHE B N 1
ATOM 12763 C CA . PHE C 1 368 ? 155.909 149.172 185.429 1.00 62.31 368 PHE B CA 1
ATOM 12764 C C . PHE C 1 368 ? 154.753 148.859 184.489 1.00 71.00 368 PHE B C 1
ATOM 12765 O O . PHE C 1 368 ? 154.098 147.822 184.624 1.00 81.61 368 PHE B O 1
ATOM 12773 N N . ASP C 1 369 ? 154.504 149.749 183.535 1.00 84.97 369 ASP B N 1
ATOM 12774 C CA . ASP C 1 369 ? 153.510 149.493 182.502 1.00 85.09 369 ASP B CA 1
ATOM 12775 C C . ASP C 1 369 ? 154.148 148.606 181.443 1.00 89.23 369 ASP B C 1
ATOM 12776 O O . ASP C 1 369 ? 155.022 149.052 180.686 1.00 96.30 369 ASP B O 1
ATOM 12781 N N . GLU C 1 370 ? 153.717 147.344 181.413 1.00 92.72 370 GLU B N 1
ATOM 12782 C CA . GLU C 1 370 ? 154.304 146.353 180.521 1.00 92.58 370 GLU B CA 1
ATOM 12783 C C . GLU C 1 370 ? 153.879 146.581 179.077 1.00 96.98 370 GLU B C 1
ATOM 12784 O O . GLU C 1 370 ? 154.671 146.370 178.152 1.00 102.41 370 GLU B O 1
ATOM 12790 N N . GLU C 1 371 ? 152.629 146.990 178.861 1.00 93.09 371 GLU B N 1
ATOM 12791 C CA . GLU C 1 371 ? 152.170 147.259 177.503 1.00 95.02 371 GLU B CA 1
ATOM 12792 C C . GLU C 1 371 ? 152.930 148.425 176.888 1.00 93.49 371 GLU B C 1
ATOM 12793 O O . GLU C 1 371 ? 153.285 148.387 175.705 1.00 98.35 371 GLU B O 1
ATOM 12799 N N . LEU C 1 372 ? 153.180 149.473 177.669 1.00 75.14 372 LEU B N 1
ATOM 12800 C CA . LEU C 1 372 ? 153.963 150.605 177.199 1.00 78.64 372 LEU B CA 1
ATOM 12801 C C . LEU C 1 372 ? 155.461 150.363 177.281 1.00 83.36 372 LEU B C 1
ATOM 12802 O O . LEU C 1 372 ? 156.222 151.127 176.684 1.00 87.14 372 LEU B O 1
ATOM 12807 N N . ARG C 1 373 ? 155.893 149.323 177.994 1.00 79.22 373 ARG B N 1
ATOM 12808 C CA . ARG C 1 373 ? 157.309 149.087 178.276 1.00 72.84 373 ARG B CA 1
ATOM 12809 C C . ARG C 1 373 ? 157.949 150.301 178.943 1.00 71.65 373 ARG B C 1
ATOM 12810 O O . ARG C 1 373 ? 159.085 150.667 178.645 1.00 71.76 373 ARG B O 1
ATOM 12818 N N . GLN C 1 374 ? 157.217 150.936 179.855 1.00 75.19 374 GLN B N 1
ATOM 12819 C CA . GLN C 1 374 ? 157.738 152.092 180.571 1.00 65.57 374 GLN B CA 1
ATOM 12820 C C . GLN C 1 374 ? 157.552 151.916 182.064 1.00 72.70 374 GLN B C 1
ATOM 12821 O O . GLN C 1 374 ? 156.882 150.996 182.526 1.00 86.03 374 GLN B O 1
ATOM 12827 N N . VAL C 1 375 ? 158.137 152.835 182.814 1.00 53.67 375 VAL B N 1
ATOM 12828 C CA . VAL C 1 375 ? 157.857 152.972 184.233 1.00 58.56 375 VAL B CA 1
ATOM 12829 C C . VAL C 1 375 ? 157.017 154.228 184.392 1.00 60.31 375 VAL B C 1
ATOM 12830 O O . VAL C 1 375 ? 157.519 155.346 184.247 1.00 73.31 375 VAL B O 1
ATOM 12834 N N . VAL C 1 376 ? 155.733 154.047 184.665 1.00 58.69 376 VAL B N 1
ATOM 12835 C CA . VAL C 1 376 ? 154.829 155.171 184.858 1.00 59.52 376 VAL B CA 1
ATOM 12836 C C . VAL C 1 376 ? 155.036 155.718 186.261 1.00 59.42 376 VAL B C 1
ATOM 12837 O O . VAL C 1 376 ? 154.921 154.986 187.250 1.00 76.46 376 VAL B O 1
ATOM 12841 N N . LEU C 1 377 ? 155.351 157.005 186.341 1.00 56.32 377 LEU B N 1
ATOM 12842 C CA . LEU C 1 377 ? 155.570 157.714 187.590 1.00 50.62 377 LEU B CA 1
ATOM 12843 C C . LEU C 1 377 ? 154.549 158.836 187.692 1.00 65.83 377 LEU B C 1
ATOM 12844 O O . LEU C 1 377 ? 154.337 159.572 186.724 1.00 80.12 377 LEU B O 1
ATOM 12849 N N . GLY C 1 378 ? 153.914 158.961 188.849 1.00 72.48 378 GLY B N 1
ATOM 12850 C CA . GLY C 1 378 ? 152.888 159.973 189.002 1.00 74.31 378 GLY B CA 1
ATOM 12851 C C . GLY C 1 378 ? 152.239 159.883 190.362 1.00 72.61 378 GLY B C 1
ATOM 12852 O O . GLY C 1 378 ? 152.786 159.294 191.292 1.00 83.43 378 GLY B O 1
ATOM 12853 N N . ARG C 1 379 ? 151.055 160.474 190.466 1.00 73.01 379 ARG B N 1
ATOM 12854 C CA . ARG C 1 379 ? 150.338 160.541 191.732 1.00 75.62 379 ARG B CA 1
ATOM 12855 C C . ARG C 1 379 ? 149.280 159.458 191.872 1.00 86.10 379 ARG B C 1
ATOM 12856 O O . ARG C 1 379 ? 148.463 159.529 192.794 1.00 94.47 379 ARG B O 1
ATOM 12864 N N . GLN C 1 380 ? 149.271 158.471 190.984 1.00 80.58 380 GLN B N 1
ATOM 12865 C CA . GLN C 1 380 ? 148.276 157.417 191.049 1.00 75.00 380 GLN B CA 1
ATOM 12866 C C . GLN C 1 380 ? 148.490 156.581 192.309 1.00 80.55 380 GLN B C 1
ATOM 12867 O O . GLN C 1 380 ? 149.596 156.536 192.853 1.00 83.52 380 GLN B O 1
ATOM 12873 N N . PRO C 1 381 ? 147.440 155.930 192.813 1.00 73.72 381 PRO B N 1
ATOM 12874 C CA . PRO C 1 381 ? 147.614 155.065 193.986 1.00 69.86 381 PRO B CA 1
ATOM 12875 C C . PRO C 1 381 ? 148.501 153.861 193.737 1.00 78.67 381 PRO B C 1
ATOM 12876 O O . PRO C 1 381 ? 149.056 153.321 194.699 1.00 90.52 381 PRO B O 1
ATOM 12880 N N . ARG C 1 382 ? 148.659 153.422 192.492 1.00 77.63 382 ARG B N 1
ATOM 12881 C CA . ARG C 1 382 ? 149.423 152.213 192.216 1.00 72.27 382 ARG B CA 1
ATOM 12882 C C . ARG C 1 382 ? 150.912 152.476 192.388 1.00 76.11 382 ARG B C 1
ATOM 12883 O O . ARG C 1 382 ? 151.478 153.341 191.714 1.00 85.84 382 ARG B O 1
ATOM 12891 N N . ASN C 1 383 ? 151.547 151.727 193.286 1.00 74.70 383 ASN B N 1
ATOM 12892 C CA . ASN C 1 383 ? 152.979 151.841 193.559 1.00 75.56 383 ASN B CA 1
ATOM 12893 C C . ASN C 1 383 ? 153.545 150.430 193.646 1.00 77.40 383 ASN B C 1
ATOM 12894 O O . ASN C 1 383 ? 153.658 149.868 194.736 1.00 88.58 383 ASN B O 1
ATOM 12899 N N . ASP C 1 384 ? 153.911 149.862 192.503 1.00 77.38 384 ASP B N 1
ATOM 12900 C CA . ASP C 1 384 ? 154.456 148.514 192.447 1.00 74.49 384 ASP B CA 1
ATOM 12901 C C . ASP C 1 384 ? 155.973 148.489 192.505 1.00 81.50 384 ASP B C 1
ATOM 12902 O O . ASP C 1 384 ? 156.560 147.405 192.518 1.00 88.70 384 ASP B O 1
ATOM 12907 N N . LEU C 1 385 ? 156.623 149.650 192.538 1.00 76.81 385 LEU B N 1
ATOM 12908 C CA . LEU C 1 385 ? 158.072 149.719 192.534 1.00 73.12 385 LEU B CA 1
ATOM 12909 C C . LEU C 1 385 ? 158.665 150.412 193.748 1.00 75.30 385 LEU B C 1
ATOM 12910 O O . LEU C 1 385 ? 159.893 150.443 193.871 1.00 85.36 385 LEU B O 1
ATOM 12915 N N . ASN C 1 386 ? 157.844 150.967 194.639 1.00 75.88 386 ASN B N 1
ATOM 12916 C CA . ASN C 1 386 ? 158.317 151.642 195.846 1.00 78.04 386 ASN B CA 1
ATOM 12917 C C . ASN C 1 386 ? 159.270 152.786 195.488 1.00 75.41 386 ASN B C 1
ATOM 12918 O O . ASN C 1 386 ? 160.457 152.777 195.806 1.00 85.84 386 ASN B O 1
ATOM 12923 N N . PHE C 1 387 ? 158.702 153.775 194.800 1.00 61.92 387 PHE B N 1
ATOM 12924 C CA . PHE C 1 387 ? 159.494 154.908 194.337 1.00 61.10 387 PHE B CA 1
ATOM 12925 C C . PHE C 1 387 ? 160.149 155.645 195.496 1.00 70.96 387 PHE B C 1
ATOM 12926 O O . PHE C 1 387 ? 161.335 156.002 195.430 1.00 84.82 387 PHE B O 1
ATOM 12934 N N . GLN C 1 388 ? 159.395 155.880 196.572 1.00 84.60 388 GLN B N 1
ATOM 12935 C CA . GLN C 1 388 ? 159.959 156.553 197.735 1.00 84.06 388 GLN B CA 1
ATOM 12936 C C . GLN C 1 388 ? 161.052 155.727 198.389 1.00 87.31 388 GLN B C 1
ATOM 12937 O O . GLN C 1 388 ? 161.839 156.266 199.171 1.00 92.36 388 GLN B O 1
ATOM 12943 N N . ARG C 1 389 ? 161.106 154.432 198.098 1.00 84.02 389 ARG B N 1
ATOM 12944 C CA . ARG C 1 389 ? 162.243 153.606 198.468 1.00 79.24 389 ARG B CA 1
ATOM 12945 C C . ARG C 1 389 ? 163.329 153.618 197.405 1.00 81.72 389 ARG B C 1
ATOM 12946 O O . ARG C 1 389 ? 164.512 153.500 197.737 1.00 92.57 389 ARG B O 1
ATOM 12954 N N . MET C 1 390 ? 162.952 153.762 196.134 1.00 79.31 390 MET B N 1
ATOM 12955 C CA . MET C 1 390 ? 163.943 153.793 195.065 1.00 68.48 390 MET B CA 1
ATOM 12956 C C . MET C 1 390 ? 164.875 154.981 195.210 1.00 70.41 390 MET B C 1
ATOM 12957 O O . MET C 1 390 ? 166.087 154.853 195.016 1.00 81.99 390 MET B O 1
ATOM 12962 N N . LEU C 1 391 ? 164.326 156.150 195.522 1.00 66.88 391 LEU B N 1
ATOM 12963 C CA . LEU C 1 391 ? 165.151 157.358 195.521 1.00 60.74 391 LEU B CA 1
ATOM 12964 C C . LEU C 1 391 ? 166.328 157.289 196.488 1.00 69.36 391 LEU B C 1
ATOM 12965 O O . LEU C 1 391 ? 167.452 157.615 196.072 1.00 71.71 391 LEU B O 1
ATOM 12970 N N . PRO C 1 392 ? 166.171 156.882 197.758 1.00 78.50 392 PRO B N 1
ATOM 12971 C CA . PRO C 1 392 ? 167.337 156.859 198.650 1.00 75.86 392 PRO B CA 1
ATOM 12972 C C . PRO C 1 392 ? 168.240 155.652 198.456 1.00 72.24 392 PRO B C 1
ATOM 12973 O O . PRO C 1 392 ? 169.438 155.725 198.738 1.00 91.04 392 PRO B O 1
ATOM 12977 N N . ARG C 1 393 ? 167.684 154.535 197.991 1.00 61.45 393 ARG B N 1
ATOM 12978 C CA . ARG C 1 393 ? 168.493 153.334 197.816 1.00 70.61 393 ARG B CA 1
ATOM 12979 C C . ARG C 1 393 ? 169.552 153.530 196.739 1.00 76.54 393 ARG B C 1
ATOM 12980 O O . ARG C 1 393 ? 170.715 153.144 196.918 1.00 85.41 393 ARG B O 1
ATOM 12988 N N . ILE C 1 394 ? 169.170 154.136 195.616 1.00 69.24 394 ILE B N 1
ATOM 12989 C CA . ILE C 1 394 ? 170.131 154.403 194.553 1.00 59.88 394 ILE B CA 1
ATOM 12990 C C . ILE C 1 394 ? 171.180 155.393 195.029 1.00 67.64 394 ILE B C 1
ATOM 12991 O O . ILE C 1 394 ? 172.359 155.283 194.683 1.00 78.13 394 ILE B O 1
ATOM 12996 N N . SER C 1 395 ? 170.772 156.373 195.835 1.00 61.91 395 SER B N 1
ATOM 12997 C CA . SER C 1 395 ? 171.729 157.333 196.375 1.00 55.98 395 SER B CA 1
ATOM 12998 C C . SER C 1 395 ? 172.745 156.654 197.283 1.00 55.22 395 SER B C 1
ATOM 12999 O O . SER C 1 395 ? 173.941 156.959 197.226 1.00 72.42 395 SER B O 1
ATOM 13002 N N . VAL C 1 396 ? 172.287 155.739 198.136 1.00 55.36 396 VAL B N 1
ATOM 13003 C CA . VAL C 1 396 ? 173.200 155.018 199.019 1.00 51.39 396 VAL B CA 1
ATOM 13004 C C . VAL C 1 396 ? 174.172 154.179 198.201 1.00 64.57 396 VAL B C 1
ATOM 13005 O O . VAL C 1 396 ? 175.383 154.153 198.469 1.00 80.07 396 VAL B O 1
ATOM 13009 N N . PHE C 1 397 ? 173.656 153.484 197.186 1.00 62.40 397 PHE B N 1
ATOM 13010 C CA . PHE C 1 397 ? 174.537 152.703 196.328 1.00 56.26 397 PHE B CA 1
ATOM 13011 C C . PHE C 1 397 ? 175.570 153.589 195.654 1.00 64.45 397 PHE B C 1
ATOM 13012 O O . PHE C 1 397 ? 176.745 153.222 195.564 1.00 79.61 397 PHE B O 1
ATOM 13020 N N . LEU C 1 398 ? 175.147 154.749 195.154 1.00 65.35 398 LEU B N 1
ATOM 13021 C CA . LEU C 1 398 ? 176.077 155.643 194.480 1.00 55.47 398 LEU B CA 1
ATOM 13022 C C . LEU C 1 398 ? 177.154 156.126 195.432 1.00 58.87 398 LEU B C 1
ATOM 13023 O O . LEU C 1 398 ? 178.334 156.169 195.073 1.00 77.82 398 LEU B O 1
ATOM 13028 N N . LYS C 1 399 ? 176.770 156.487 196.654 1.00 61.24 399 LYS B N 1
ATOM 13029 C CA . LYS C 1 399 ? 177.752 156.968 197.617 1.00 63.01 399 LYS B CA 1
ATOM 13030 C C . LYS C 1 399 ? 178.786 155.894 197.922 1.00 65.95 399 LYS B C 1
ATOM 13031 O O . LYS C 1 399 ? 179.998 156.158 197.912 1.00 79.17 399 LYS B O 1
ATOM 13037 N N . GLY C 1 400 ? 178.332 154.664 198.152 1.00 60.11 400 GLY B N 1
ATOM 13038 C CA . GLY C 1 400 ? 179.274 153.596 198.442 1.00 71.32 400 GLY B CA 1
ATOM 13039 C C . GLY C 1 400 ? 180.178 153.263 197.270 1.00 73.65 400 GLY B C 1
ATOM 13040 O O . GLY C 1 400 ? 181.391 153.084 197.434 1.00 85.29 400 GLY B O 1
ATOM 13041 N N . ALA C 1 401 ? 179.603 153.168 196.070 1.00 61.84 401 ALA B N 1
ATOM 13042 C CA . ALA C 1 401 ? 180.400 152.844 194.894 1.00 54.75 401 ALA B CA 1
ATOM 13043 C C . ALA C 1 401 ? 181.421 153.931 194.606 1.00 58.06 401 ALA B C 1
ATOM 13044 O O . ALA C 1 401 ? 182.551 153.641 194.201 1.00 72.36 401 ALA B O 1
ATOM 13046 N N . THR C 1 402 ? 181.042 155.193 194.804 1.00 53.91 402 THR B N 1
ATOM 13047 C CA . THR C 1 402 ? 181.989 156.280 194.606 1.00 49.97 402 THR B CA 1
ATOM 13048 C C . THR C 1 402 ? 183.099 156.244 195.643 1.00 56.76 402 THR B C 1
ATOM 13049 O O . THR C 1 402 ? 184.239 156.594 195.337 1.00 71.59 402 THR B O 1
ATOM 13053 N N . LYS C 1 403 ? 182.798 155.833 196.876 1.00 58.53 403 LYS B N 1
ATOM 13054 C CA . LYS C 1 403 ? 183.883 155.684 197.843 1.00 66.51 403 LYS B CA 1
ATOM 13055 C C . LYS C 1 403 ? 184.853 154.585 197.425 1.00 70.40 403 LYS B C 1
ATOM 13056 O O . LYS C 1 403 ? 186.076 154.741 197.549 1.00 79.71 403 LYS B O 1
ATOM 13062 N N . PHE C 1 404 ? 184.327 153.465 196.930 1.00 64.63 404 PHE B N 1
ATOM 13063 C CA . PHE C 1 404 ? 185.199 152.405 196.431 1.00 57.26 404 PHE B CA 1
ATOM 13064 C C . PHE C 1 404 ? 186.077 152.911 195.293 1.00 64.88 404 PHE B C 1
ATOM 13065 O O . PHE C 1 404 ? 187.293 152.671 195.263 1.00 77.90 404 PHE B O 1
ATOM 13073 N N . ILE C 1 405 ? 185.474 153.631 194.349 1.00 59.31 405 ILE B N 1
ATOM 13074 C CA . ILE C 1 405 ? 186.229 154.156 193.220 1.00 47.66 405 ILE B CA 1
ATOM 13075 C C . ILE C 1 405 ? 187.252 155.178 193.685 1.00 53.05 405 ILE B C 1
ATOM 13076 O O . ILE C 1 405 ? 188.335 155.283 193.108 1.00 73.54 405 ILE B O 1
ATOM 13081 N N . LEU C 1 406 ? 186.939 155.944 194.729 1.00 58.25 406 LEU B N 1
ATOM 13082 C CA . LEU C 1 406 ? 187.909 156.893 195.262 1.00 64.40 406 LEU B CA 1
ATOM 13083 C C . LEU C 1 406 ? 189.116 156.178 195.850 1.00 68.95 406 LEU B C 1
ATOM 13084 O O . LEU C 1 406 ? 190.256 156.618 195.666 1.00 81.18 406 LEU B O 1
ATOM 13089 N N . ASN C 1 407 ? 188.890 155.081 196.569 1.00 64.73 407 ASN B N 1
ATOM 13090 C CA . ASN C 1 407 ? 190.022 154.307 197.069 1.00 61.81 407 ASN B CA 1
ATOM 13091 C C . ASN C 1 407 ? 190.878 153.790 195.919 1.00 66.73 407 ASN B C 1
ATOM 13092 O O . ASN C 1 407 ? 192.116 153.883 195.953 1.00 77.85 407 ASN B O 1
ATOM 13097 N N . ARG C 1 408 ? 190.234 153.259 194.881 1.00 67.20 408 ARG B N 1
ATOM 13098 C CA . ARG C 1 408 ? 190.993 152.744 193.746 1.00 64.15 408 ARG B CA 1
ATOM 13099 C C . ARG C 1 408 ? 191.746 153.859 193.032 1.00 64.89 408 ARG B C 1
ATOM 13100 O O . ARG C 1 408 ? 192.875 153.660 192.571 1.00 78.62 408 ARG B O 1
ATOM 13108 N N . ALA C 1 409 ? 191.143 155.042 192.939 1.00 55.15 409 ALA B N 1
ATOM 13109 C CA . ALA C 1 409 ? 191.808 156.169 192.299 1.00 56.21 409 ALA B CA 1
ATOM 13110 C C . ALA C 1 409 ? 192.995 156.644 193.117 1.00 60.94 409 ALA B C 1
ATOM 13111 O O . ALA C 1 409 ? 194.000 157.087 192.557 1.00 80.08 409 ALA B O 1
ATOM 13113 N N . ARG C 1 410 ? 192.893 156.582 194.443 1.00 67.88 410 ARG B N 1
ATOM 13114 C CA . ARG C 1 410 ? 194.040 156.914 195.279 1.00 71.95 410 ARG B CA 1
ATOM 13115 C C . ARG C 1 410 ? 195.187 155.949 195.028 1.00 68.63 410 ARG B C 1
ATOM 13116 O O . ARG C 1 410 ? 196.345 156.365 194.886 1.00 74.70 410 ARG B O 1
ATOM 13124 N N . GLU C 1 411 ? 194.880 154.654 194.952 1.00 75.28 411 GLU B N 1
ATOM 13125 C CA . GLU C 1 411 ? 195.916 153.678 194.628 1.00 68.80 411 GLU B CA 1
ATOM 13126 C C . GLU C 1 411 ? 196.539 153.972 193.272 1.00 66.09 411 GLU B C 1
ATOM 13127 O O . GLU C 1 411 ? 197.765 153.915 193.111 1.00 77.77 411 GLU B O 1
ATOM 13133 N N . TYR C 1 412 ? 195.703 154.285 192.283 1.00 71.69 412 TYR B N 1
ATOM 13134 C CA . TYR C 1 412 ? 196.192 154.554 190.936 1.00 65.72 412 TYR B CA 1
ATOM 13135 C C . TYR C 1 412 ? 197.084 155.785 190.904 1.00 63.59 412 TYR B C 1
ATOM 13136 O O . TYR C 1 412 ? 198.129 155.783 190.248 1.00 78.19 412 TYR B O 1
ATOM 13145 N N . GLN C 1 413 ? 196.689 156.847 191.603 1.00 67.66 413 GLN B N 1
ATOM 13146 C CA . GLN C 1 413 ? 197.505 158.054 191.641 1.00 67.16 413 GLN B CA 1
ATOM 13147 C C . GLN C 1 413 ? 198.845 157.790 192.307 1.00 67.67 413 GLN B C 1
ATOM 13148 O O . GLN C 1 413 ? 199.887 158.255 191.828 1.00 82.97 413 GLN B O 1
ATOM 13154 N N . VAL C 1 414 ? 198.843 157.046 193.416 1.00 74.51 414 VAL B N 1
ATOM 13155 C CA . VAL C 1 414 ? 200.103 156.746 194.089 1.00 74.14 414 VAL B CA 1
ATOM 13156 C C . VAL C 1 414 ? 201.015 155.939 193.177 1.00 72.73 414 VAL B C 1
ATOM 13157 O O . VAL C 1 414 ? 202.216 156.215 193.079 1.00 82.13 414 VAL B O 1
ATOM 13161 N N . SER C 1 415 ? 200.465 154.936 192.490 1.00 78.93 415 SER B N 1
ATOM 13162 C CA . SER C 1 415 ? 201.294 154.132 191.598 1.00 81.37 415 SER B CA 1
ATOM 13163 C C . SER C 1 415 ? 201.829 154.963 190.440 1.00 81.91 415 SER B C 1
ATOM 13164 O O . SER C 1 415 ? 202.993 154.821 190.053 1.00 88.38 415 SER B O 1
ATOM 13167 N N . GLU C 1 416 ? 200.996 155.837 189.873 1.00 82.32 416 GLU B N 1
ATOM 13168 C CA . GLU C 1 416 ? 201.423 156.617 188.719 1.00 80.22 416 GLU B CA 1
ATOM 13169 C C . GLU C 1 416 ? 202.475 157.649 189.087 1.00 83.30 416 GLU B C 1
ATOM 13170 O O . GLU C 1 416 ? 203.371 157.925 188.285 1.00 90.76 416 GLU B O 1
ATOM 13176 N N . ASN C 1 417 ? 202.382 158.238 190.278 1.00 85.91 417 ASN B N 1
ATOM 13177 C CA . ASN C 1 417 ? 203.374 159.226 190.676 1.00 84.00 417 ASN B CA 1
ATOM 13178 C C . ASN C 1 417 ? 204.755 158.622 190.892 1.00 91.59 417 ASN B C 1
ATOM 13179 O O . ASN C 1 417 ? 205.734 159.372 190.949 1.00 98.17 417 ASN B O 1
ATOM 13184 N N . GLN C 1 418 ? 204.859 157.298 191.017 1.00 97.82 418 GLN B N 1
ATOM 13185 C CA . GLN C 1 418 ? 206.170 156.660 191.078 1.00 93.85 418 GLN B CA 1
ATOM 13186 C C . GLN C 1 418 ? 206.881 156.732 189.735 1.00 98.29 418 GLN B C 1
ATOM 13187 O O . GLN C 1 418 ? 208.100 156.929 189.681 1.00 99.57 418 GLN B O 1
ATOM 13193 N N . LYS C 1 419 ? 206.136 156.572 188.639 1.00 104.14 419 LYS B N 1
ATOM 13194 C CA . LYS C 1 419 ? 206.746 156.599 187.314 1.00 102.11 419 LYS B CA 1
ATOM 13195 C C . LYS C 1 419 ? 207.356 157.959 187.013 1.00 100.98 419 LYS B C 1
ATOM 13196 O O . LYS C 1 419 ? 208.422 158.045 186.392 1.00 107.85 419 LYS B O 1
ATOM 13202 N N . LEU C 1 420 ? 206.692 159.031 187.433 1.00 103.95 420 LEU B N 1
ATOM 13203 C CA . LEU C 1 420 ? 207.157 160.375 187.121 1.00 108.82 420 LEU B CA 1
ATOM 13204 C C . LEU C 1 420 ? 208.527 160.629 187.732 1.00 115.62 420 LEU B C 1
ATOM 13205 O O . LEU C 1 420 ? 208.766 160.321 188.903 1.00 114.01 420 LEU B O 1
ATOM 13210 N N . SER C 1 421 ? 209.428 161.196 186.931 1.00 127.57 421 SER B N 1
ATOM 13211 C CA . SER C 1 421 ? 210.753 161.543 187.429 1.00 127.97 421 SER B CA 1
ATOM 13212 C C . SER C 1 421 ? 210.723 162.867 188.183 1.00 128.54 421 SER B C 1
ATOM 13213 O O . SER C 1 421 ? 210.965 162.912 189.393 1.00 128.10 421 SER B O 1
ATOM 13216 N N . SER C 1 422 ? 210.415 163.954 187.484 1.00 133.05 422 SER B N 1
ATOM 13217 C CA . SER C 1 422 ? 210.313 165.267 188.114 1.00 133.70 422 SER B CA 1
ATOM 13218 C C . SER C 1 422 ? 208.931 165.376 188.739 1.00 133.82 422 SER B C 1
ATOM 13219 O O . SER C 1 422 ? 207.925 165.493 188.037 1.00 131.81 422 SER B O 1
ATOM 13222 N N . LEU C 1 423 ? 208.875 165.342 190.070 1.00 135.35 423 LEU B N 1
ATOM 13223 C CA . LEU C 1 423 ? 207.603 165.391 190.788 1.00 136.64 423 LEU B CA 1
ATOM 13224 C C . LEU C 1 423 ? 207.108 166.837 190.903 1.00 134.08 423 LEU B C 1
ATOM 13225 O O . LEU C 1 423 ? 206.747 167.339 191.966 1.00 133.27 423 LEU B O 1
ATOM 13230 N N . ASP C 1 424 ? 207.072 167.499 189.748 1.00 131.44 424 ASP B N 1
ATOM 13231 C CA . ASP C 1 424 ? 206.523 168.837 189.627 1.00 132.15 424 ASP B CA 1
ATOM 13232 C C . ASP C 1 424 ? 205.221 168.875 188.846 1.00 133.72 424 ASP B C 1
ATOM 13233 O O . ASP C 1 424 ? 204.509 169.883 188.913 1.00 134.87 424 ASP B O 1
ATOM 13238 N N . ASP C 1 425 ? 204.892 167.817 188.113 1.00 137.12 425 ASP B N 1
ATOM 13239 C CA . ASP C 1 425 ? 203.645 167.702 187.373 1.00 134.56 425 ASP B CA 1
ATOM 13240 C C . ASP C 1 425 ? 202.888 166.452 187.799 1.00 134.85 425 ASP B C 1
ATOM 13241 O O . ASP C 1 425 ? 202.299 165.746 186.979 1.00 134.23 425 ASP B O 1
ATOM 13246 N N . ALA C 1 426 ? 202.909 166.162 189.096 1.00 119.27 426 ALA B N 1
ATOM 13247 C CA . ALA C 1 426 ? 202.197 165.012 189.625 1.00 114.21 426 ALA B CA 1
ATOM 13248 C C . ALA C 1 426 ? 200.695 165.197 189.460 1.00 117.90 426 ALA B C 1
ATOM 13249 O O . ALA C 1 426 ? 200.181 166.316 189.418 1.00 124.86 426 ALA B O 1
ATOM 13251 N N . MET C 1 427 ? 199.986 164.080 189.359 1.00 86.82 427 MET B N 1
ATOM 13252 C CA . MET C 1 427 ? 198.540 164.123 189.235 1.00 86.17 427 MET B CA 1
ATOM 13253 C C . MET C 1 427 ? 197.905 164.129 190.617 1.00 86.33 427 MET B C 1
ATOM 13254 O O . MET C 1 427 ? 198.346 163.417 191.522 1.00 88.49 427 MET B O 1
ATOM 13259 N N . THR C 1 428 ? 196.887 164.962 190.781 1.00 75.47 428 THR B N 1
ATOM 13260 C CA . THR C 1 428 ? 196.183 165.065 192.045 1.00 74.97 428 THR B CA 1
ATOM 13261 C C . THR C 1 428 ? 195.150 163.953 192.166 1.00 77.58 428 THR B C 1
ATOM 13262 O O . THR C 1 428 ? 194.893 163.202 191.225 1.00 88.51 428 THR B O 1
ATOM 13266 N N . ILE C 1 429 ? 194.555 163.845 193.354 1.00 74.19 429 ILE B N 1
ATOM 13267 C CA . ILE C 1 429 ? 193.518 162.842 193.562 1.00 66.59 429 ILE B CA 1
ATOM 13268 C C . ILE C 1 429 ? 192.310 163.146 192.693 1.00 67.28 429 ILE B C 1
ATOM 13269 O O . ILE C 1 429 ? 191.645 162.231 192.195 1.00 80.84 429 ILE B O 1
ATOM 13274 N N . GLU C 1 430 ? 192.011 164.428 192.486 1.00 73.66 430 GLU B N 1
ATOM 13275 C CA . GLU C 1 430 ? 190.904 164.798 191.615 1.00 79.64 430 GLU B CA 1
ATOM 13276 C C . GLU C 1 430 ? 191.156 164.350 190.183 1.00 81.84 430 GLU B C 1
ATOM 13277 O O . GLU C 1 430 ? 190.245 163.853 189.512 1.00 87.18 430 GLU B O 1
ATOM 13283 N N . ASP C 1 431 ? 192.385 164.523 189.694 1.00 83.06 431 ASP B N 1
ATOM 13284 C CA . ASP C 1 431 ? 192.715 164.063 188.350 1.00 78.76 431 ASP B CA 1
ATOM 13285 C C . ASP C 1 431 ? 192.582 162.554 188.237 1.00 83.38 431 ASP B C 1
ATOM 13286 O O . ASP C 1 431 ? 192.080 162.044 187.232 1.00 87.60 431 ASP B O 1
ATOM 13291 N N . ALA C 1 432 ? 193.032 161.821 189.255 1.00 73.85 432 ALA B N 1
ATOM 13292 C CA . ALA C 1 432 ? 192.907 160.371 189.222 1.00 58.77 432 ALA B CA 1
ATOM 13293 C C . ALA C 1 432 ? 191.448 159.944 189.202 1.00 68.62 432 ALA B C 1
ATOM 13294 O O . ALA C 1 432 ? 191.067 159.051 188.440 1.00 76.60 432 ALA B O 1
ATOM 13296 N N . CYS C 1 433 ? 190.613 160.577 190.027 1.00 70.95 433 CYS B N 1
ATOM 13297 C CA . CYS C 1 433 ? 189.196 160.234 190.040 1.00 66.41 433 CYS B CA 1
ATOM 13298 C C . CYS C 1 433 ? 188.539 160.550 188.704 1.00 70.90 433 CYS B C 1
ATOM 13299 O O . CYS C 1 433 ? 187.745 159.753 188.192 1.00 80.85 433 CYS B O 1
ATOM 13302 N N . PHE C 1 434 ? 188.854 161.706 188.122 1.00 58.83 434 PHE B N 1
ATOM 13303 C CA . PHE C 1 434 ? 188.265 162.058 186.837 1.00 53.01 434 PHE B CA 1
ATOM 13304 C C . PHE C 1 434 ? 188.723 161.109 185.743 1.00 58.42 434 PHE B C 1
ATOM 13305 O O . PHE C 1 434 ? 187.938 160.736 184.869 1.00 74.49 434 PHE B O 1
ATOM 13313 N N . SER C 1 435 ? 189.993 160.705 185.774 1.00 65.84 435 SER B N 1
ATOM 13314 C CA . SER C 1 435 ? 190.490 159.750 184.792 1.00 65.23 435 SER B CA 1
ATOM 13315 C C . SER C 1 435 ? 189.799 158.404 184.936 1.00 66.84 435 SER B C 1
ATOM 13316 O O . SER C 1 435 ? 189.448 157.769 183.935 1.00 71.58 435 SER B O 1
ATOM 13319 N N . ILE C 1 436 ? 189.594 157.951 186.173 1.00 62.26 436 ILE B N 1
ATOM 13320 C CA . ILE C 1 436 ? 188.902 156.684 186.390 1.00 59.23 436 ILE B CA 1
ATOM 13321 C C . ILE C 1 436 ? 187.474 156.768 185.869 1.00 56.79 436 ILE B C 1
ATOM 13322 O O . ILE C 1 436 ? 186.989 155.858 185.190 1.00 72.88 436 ILE B O 1
ATOM 13327 N N . TYR C 1 437 ? 186.781 157.866 186.176 1.00 57.14 437 TYR B N 1
ATOM 13328 C CA . TYR C 1 437 ? 185.397 158.007 185.736 1.00 57.37 437 TYR B CA 1
ATOM 13329 C C . TYR C 1 437 ? 185.299 158.100 184.221 1.00 63.95 437 TYR B C 1
ATOM 13330 O O . TYR C 1 437 ? 184.382 157.533 183.619 1.00 71.27 437 TYR B O 1
ATOM 13339 N N . ALA C 1 438 ? 186.225 158.816 183.586 1.00 65.78 438 ALA B N 1
ATOM 13340 C CA . ALA C 1 438 ? 186.222 158.899 182.133 1.00 58.80 438 ALA B CA 1
ATOM 13341 C C . ALA C 1 438 ? 186.503 157.543 181.504 1.00 63.24 438 ALA B C 1
ATOM 13342 O O . ALA C 1 438 ? 185.887 157.184 180.496 1.00 72.62 438 ALA B O 1
ATOM 13344 N N . ALA C 1 439 ? 187.432 156.779 182.078 1.00 61.73 439 ALA B N 1
ATOM 13345 C CA . ALA C 1 439 ? 187.719 155.453 181.547 1.00 55.91 439 ALA B CA 1
ATOM 13346 C C . ALA C 1 439 ? 186.516 154.535 181.666 1.00 62.15 439 ALA B C 1
ATOM 13347 O O . ALA C 1 439 ? 186.338 153.636 180.839 1.00 69.21 439 ALA B O 1
ATOM 13349 N N . LEU C 1 440 ? 185.684 154.740 182.684 1.00 69.68 440 LEU B N 1
ATOM 13350 C CA . LEU C 1 440 ? 184.469 153.957 182.837 1.00 61.43 440 LEU B CA 1
ATOM 13351 C C . LEU C 1 440 ? 183.383 154.370 181.857 1.00 67.62 440 LEU B C 1
ATOM 13352 O O . LEU C 1 440 ? 182.351 153.698 181.785 1.00 74.70 440 LEU B O 1
ATOM 13357 N N . GLY C 1 441 ? 183.581 155.450 181.112 1.00 67.40 441 GLY B N 1
ATOM 13358 C CA . GLY C 1 441 ? 182.618 155.889 180.129 1.00 73.84 441 GLY B CA 1
ATOM 13359 C C . GLY C 1 441 ? 181.640 156.940 180.595 1.00 73.89 441 GLY B C 1
ATOM 13360 O O . GLY C 1 441 ? 180.667 157.210 179.885 1.00 75.88 441 GLY B O 1
ATOM 13361 N N . LEU C 1 442 ? 181.863 157.538 181.756 1.00 69.68 442 LEU B N 1
ATOM 13362 C CA . LEU C 1 442 ? 180.966 158.548 182.287 1.00 63.04 442 LEU B CA 1
ATOM 13363 C C . LEU C 1 442 ? 181.263 159.908 181.673 1.00 68.15 442 LEU B C 1
ATOM 13364 O O . LEU C 1 442 ? 182.386 160.192 181.252 1.00 67.89 442 LEU B O 1
ATOM 13369 N N . SER C 1 443 ? 180.241 160.754 181.632 1.00 76.81 443 SER B N 1
ATOM 13370 C CA . SER C 1 443 ? 180.414 162.107 181.134 1.00 76.96 443 SER B CA 1
ATOM 13371 C C . SER C 1 443 ? 181.177 162.950 182.151 1.00 76.47 443 SER B C 1
ATOM 13372 O O . SER C 1 443 ? 181.425 162.535 183.284 1.00 82.99 443 SER B O 1
ATOM 13375 N N . LYS C 1 444 ? 181.572 164.148 181.724 1.00 75.52 444 LYS B N 1
ATOM 13376 C CA . LYS C 1 444 ? 182.267 165.052 182.632 1.00 72.54 444 LYS B CA 1
ATOM 13377 C C . LYS C 1 444 ? 181.357 165.510 183.765 1.00 81.46 444 LYS B C 1
ATOM 13378 O O . LYS C 1 444 ? 181.787 165.585 184.921 1.00 89.64 444 LYS B O 1
ATOM 13384 N N . SER C 1 445 ? 180.100 165.825 183.454 1.00 69.39 445 SER B N 1
ATOM 13385 C CA . SER C 1 445 ? 179.157 166.216 184.497 1.00 69.29 445 SER B CA 1
ATOM 13386 C C . SER C 1 445 ? 178.870 165.060 185.445 1.00 74.06 445 SER B C 1
ATOM 13387 O O . SER C 1 445 ? 178.766 165.254 186.662 1.00 84.92 445 SER B O 1
ATOM 13390 N N . GLN C 1 446 ? 178.728 163.853 184.903 1.00 65.97 446 GLN B N 1
ATOM 13391 C CA . GLN C 1 446 ? 178.517 162.686 185.747 1.00 69.97 446 GLN B CA 1
ATOM 13392 C C . GLN C 1 446 ? 179.732 162.424 186.623 1.00 74.33 446 GLN B C 1
ATOM 13393 O O . GLN C 1 446 ? 179.596 162.051 187.794 1.00 81.07 446 GLN B O 1
ATOM 13399 N N . ALA C 1 447 ? 180.931 162.625 186.078 1.00 64.77 447 ALA B N 1
ATOM 13400 C CA . ALA C 1 447 ? 182.135 162.494 186.888 1.00 59.12 447 ALA B CA 1
ATOM 13401 C C . ALA C 1 447 ? 182.156 163.520 188.010 1.00 62.42 447 ALA B C 1
ATOM 13402 O O . ALA C 1 447 ? 182.536 163.202 189.141 1.00 77.36 447 ALA B O 1
ATOM 13404 N N . LYS C 1 448 ? 181.759 164.759 187.718 1.00 59.49 448 LYS B N 1
ATOM 13405 C CA . LYS C 1 448 ? 181.741 165.782 188.757 1.00 59.28 448 LYS B CA 1
ATOM 13406 C C . LYS C 1 448 ? 180.761 165.427 189.863 1.00 67.67 448 LYS B C 1
ATOM 13407 O O . LYS C 1 448 ? 181.078 165.550 191.050 1.00 68.59 448 LYS B O 1
ATOM 13413 N N . ILE C 1 449 ? 179.556 164.988 189.497 1.00 73.94 449 ILE B N 1
ATOM 13414 C CA . ILE C 1 449 ? 178.570 164.715 190.537 1.00 64.92 449 ILE B CA 1
ATOM 13415 C C . ILE C 1 449 ? 178.944 163.473 191.328 1.00 68.64 449 ILE B C 1
ATOM 13416 O O . ILE C 1 449 ? 178.702 163.410 192.537 1.00 76.87 449 ILE B O 1
ATOM 13421 N N . LEU C 1 450 ? 179.539 162.471 190.682 1.00 67.29 450 LEU B N 1
ATOM 13422 C CA . LEU C 1 450 ? 179.923 161.273 191.417 1.00 62.52 450 LEU B CA 1
ATOM 13423 C C . LEU C 1 450 ? 181.094 161.551 192.345 1.00 59.55 450 LEU B C 1
ATOM 13424 O O . LEU C 1 450 ? 181.151 161.020 193.457 1.00 66.24 450 LEU B O 1
ATOM 13429 N N . PHE C 1 451 ? 182.034 162.379 191.910 1.00 71.46 451 PHE B N 1
ATOM 13430 C CA . PHE C 1 451 ? 183.172 162.730 192.744 1.00 73.74 451 PHE B CA 1
ATOM 13431 C C . PHE C 1 451 ? 182.793 163.609 193.924 1.00 76.34 451 PHE B C 1
ATOM 13432 O O . PHE C 1 451 ? 183.464 163.548 194.956 1.00 85.47 451 PHE B O 1
ATOM 13440 N N . SER C 1 452 ? 181.733 164.404 193.811 1.00 80.07 452 SER B N 1
ATOM 13441 C CA . SER C 1 452 ? 181.321 165.295 194.883 1.00 74.90 452 SER B CA 1
ATOM 13442 C C . SER C 1 452 ? 180.522 164.588 195.964 1.00 76.91 452 SER B C 1
ATOM 13443 O O . SER C 1 452 ? 180.221 165.202 196.990 1.00 77.93 452 SER B O 1
ATOM 13446 N N . LEU C 1 453 ? 180.162 163.322 195.763 1.00 68.63 453 LEU B N 1
ATOM 13447 C CA . LEU C 1 453 ? 179.475 162.572 196.804 1.00 68.77 453 LEU B CA 1
ATOM 13448 C C . LEU C 1 453 ? 180.356 162.350 198.020 1.00 71.58 453 LEU B C 1
ATOM 13449 O O . LEU C 1 453 ? 179.837 162.109 199.113 1.00 74.68 453 LEU B O 1
ATOM 13454 N N . GLY C 1 454 ? 181.667 162.425 197.848 1.00 84.10 454 GLY B N 1
ATOM 13455 C CA . GLY C 1 454 ? 182.615 162.491 198.938 1.00 81.05 454 GLY B CA 1
ATOM 13456 C C . GLY C 1 454 ? 183.949 162.889 198.352 1.00 85.87 454 GLY B C 1
ATOM 13457 O O . GLY C 1 454 ? 184.449 162.230 197.437 1.00 93.15 454 GLY B O 1
ATOM 13458 N N . HIS C 1 455 ? 184.544 163.954 198.870 1.00 84.65 455 HIS B N 1
ATOM 13459 C CA . HIS C 1 455 ? 185.732 164.550 198.270 1.00 84.96 455 HIS B CA 1
ATOM 13460 C C . HIS C 1 455 ? 186.930 164.006 199.032 1.00 92.61 455 HIS B C 1
ATOM 13461 O O . HIS C 1 455 ? 187.174 164.408 200.170 1.00 97.22 455 HIS B O 1
ATOM 13468 N N . ASP C 1 456 ? 187.623 163.046 198.430 1.00 90.86 456 ASP B N 1
ATOM 13469 C CA . ASP C 1 456 ? 188.902 162.471 198.847 1.00 91.09 456 ASP B CA 1
ATOM 13470 C C . ASP C 1 456 ? 188.967 162.174 200.342 1.00 92.25 456 ASP B C 1
ATOM 13471 O O . ASP C 1 456 ? 190.068 162.135 200.897 1.00 93.55 456 ASP B O 1
ATOM 13476 N N . PHE C 1 457 ? 187.839 161.948 201.005 1.00 97.09 457 PHE B N 1
ATOM 13477 C CA . PHE C 1 457 ? 187.807 161.642 202.427 1.00 95.38 457 PHE B CA 1
ATOM 13478 C C . PHE C 1 457 ? 187.684 160.135 202.594 1.00 98.61 457 PHE B C 1
ATOM 13479 O O . PHE C 1 457 ? 186.662 159.552 202.221 1.00 100.97 457 PHE B O 1
ATOM 13487 N N . SER C 1 458 ? 188.738 159.455 203.036 1.00 118.69 458 SER B N 1
ATOM 13488 C CA . SER C 1 458 ? 188.707 157.981 203.113 1.00 123.11 458 SER B CA 1
ATOM 13489 C C . SER C 1 458 ? 189.231 157.513 204.448 1.00 128.10 458 SER B C 1
ATOM 13490 O O . SER C 1 458 ? 189.525 156.330 204.619 1.00 125.86 458 SER B O 1
ATOM 13493 N N . SER C 1 459 ? 189.355 158.424 205.387 1.00 153.17 459 SER B N 1
ATOM 13494 C CA . SER C 1 459 ? 189.842 158.164 206.753 1.00 153.10 459 SER B CA 1
ATOM 13495 C C . SER C 1 459 ? 191.305 157.718 206.899 1.00 153.85 459 SER B C 1
ATOM 13496 O O . SER C 1 459 ? 192.056 157.632 205.930 1.00 151.43 459 SER B O 1
ATOM 13499 N N . PRO C 1 460 ? 191.722 157.454 208.141 1.00 166.68 460 PRO B N 1
ATOM 13500 C CA . PRO C 1 460 ? 193.098 157.034 208.421 1.00 166.07 460 PRO B CA 1
ATOM 13501 C C . PRO C 1 460 ? 193.142 155.507 208.359 1.00 164.97 460 PRO B C 1
ATOM 13502 O O . PRO C 1 460 ? 192.313 154.873 207.704 1.00 163.65 460 PRO B O 1
ATOM 13506 N N . THR C 1 461 ? 194.124 154.927 209.038 1.00 169.81 461 THR B N 1
ATOM 13507 C CA . THR C 1 461 ? 194.289 153.482 209.050 1.00 169.14 461 THR B CA 1
ATOM 13508 C C . THR C 1 461 ? 194.052 152.735 210.359 1.00 168.46 461 THR B C 1
ATOM 13509 O O . THR C 1 461 ? 195.001 152.461 211.100 1.00 166.03 461 THR B O 1
ATOM 13513 N N . LYS C 1 462 ? 192.786 152.391 210.608 1.00 167.50 462 LYS B N 1
ATOM 13514 C CA . LYS C 1 462 ? 192.351 151.709 211.831 1.00 166.43 462 LYS B CA 1
ATOM 13515 C C . LYS C 1 462 ? 192.914 152.466 213.013 1.00 168.25 462 LYS B C 1
ATOM 13516 O O . LYS C 1 462 ? 193.182 151.904 214.074 1.00 166.10 462 LYS B O 1
ATOM 13522 N N . VAL C 1 463 ? 193.076 153.763 212.780 1.00 168.49 463 VAL B N 1
ATOM 13523 C CA . VAL C 1 463 ? 193.661 154.717 213.722 1.00 164.86 463 VAL B CA 1
ATOM 13524 C C . VAL C 1 463 ? 194.879 154.147 214.420 1.00 165.70 463 VAL B C 1
ATOM 13525 O O . VAL C 1 463 ? 195.253 154.630 215.492 1.00 164.03 463 VAL B O 1
ATOM 13527 N N . LYS C 1 464 ? 195.477 153.122 213.804 1.00 169.44 464 LYS B N 1
ATOM 13528 C CA . LYS C 1 464 ? 196.614 152.420 214.401 1.00 166.98 464 LYS B CA 1
ATOM 13529 C C . LYS C 1 464 ? 196.335 152.044 215.853 1.00 170.63 464 LYS B C 1
ATOM 13530 O O . LYS C 1 464 ? 197.228 152.057 216.703 1.00 171.05 464 LYS B O 1
ATOM 13532 N N . THR C 1 465 ? 195.079 151.697 216.133 1.00 165.59 465 THR B N 1
ATOM 13533 C CA . THR C 1 465 ? 194.615 151.314 217.468 1.00 163.88 465 THR B CA 1
ATOM 13534 C C . THR C 1 465 ? 194.975 152.382 218.506 1.00 160.81 465 THR B C 1
ATOM 13535 O O . THR C 1 465 ? 195.583 152.112 219.542 1.00 159.56 465 THR B O 1
ATOM 13539 N N . THR C 1 466 ? 194.584 153.616 218.191 1.00 135.64 466 THR B N 1
ATOM 13540 C CA . THR C 1 466 ? 194.857 154.727 219.092 1.00 136.20 466 THR B CA 1
ATOM 13541 C C . THR C 1 466 ? 193.575 155.304 219.675 1.00 137.54 466 THR B C 1
ATOM 13542 O O . THR C 1 466 ? 193.380 155.297 220.894 1.00 135.97 466 THR B O 1
ATOM 13546 N N . TYR C 1 467 ? 192.690 155.791 218.811 1.00 102.06 467 TYR B N 1
ATOM 13547 C CA . TYR C 1 467 ? 191.464 156.446 219.241 1.00 90.82 467 TYR B CA 1
ATOM 13548 C C . TYR C 1 467 ? 190.349 156.076 218.280 1.00 96.37 467 TYR B C 1
ATOM 13549 O O . TYR C 1 467 ? 190.561 156.044 217.065 1.00 103.45 467 TYR B O 1
ATOM 13558 N N . HIS C 1 468 ? 189.171 155.798 218.822 1.00 92.80 468 HIS B N 1
ATOM 13559 C CA . HIS C 1 468 ? 188.029 155.368 218.029 1.00 90.73 468 HIS B CA 1
ATOM 13560 C C . HIS C 1 468 ? 187.136 156.572 217.771 1.00 93.57 468 HIS B C 1
ATOM 13561 O O . HIS C 1 468 ? 186.464 157.062 218.683 1.00 97.81 468 HIS B O 1
ATOM 13568 N N . ALA C 1 469 ? 187.120 157.041 216.529 1.00 89.47 469 ALA B N 1
ATOM 13569 C CA . ALA C 1 469 ? 186.284 158.170 216.146 1.00 86.79 469 ALA B CA 1
ATOM 13570 C C . ALA C 1 469 ? 184.854 157.680 215.972 1.00 90.96 469 ALA B C 1
ATOM 13571 O O . ALA C 1 469 ? 184.565 156.897 215.064 1.00 97.47 469 ALA B O 1
ATOM 13573 N N . HIS C 1 470 ? 183.959 158.144 216.833 1.00 89.76 470 HIS B N 1
ATOM 13574 C CA . HIS C 1 470 ? 182.570 157.724 216.828 1.00 87.95 470 HIS B CA 1
ATOM 13575 C C . HIS C 1 470 ? 181.677 158.950 216.912 1.00 93.41 470 HIS B C 1
ATOM 13576 O O . HIS C 1 470 ? 182.073 159.983 217.453 1.00 99.25 470 HIS B O 1
ATOM 13583 N N . SER C 1 471 ? 180.467 158.830 216.377 1.00 90.68 471 SER B N 1
ATOM 13584 C CA . SER C 1 471 ? 179.526 159.937 216.431 1.00 86.94 471 SER B CA 1
ATOM 13585 C C . SER C 1 471 ? 178.119 159.418 216.192 1.00 84.01 471 SER B C 1
ATOM 13586 O O . SER C 1 471 ? 177.911 158.538 215.358 1.00 88.88 471 SER B O 1
ATOM 13589 N N . GLY C 1 472 ? 177.162 159.977 216.922 1.00 71.87 472 GLY B N 1
ATOM 13590 C CA . GLY C 1 472 ? 175.761 159.683 216.725 1.00 77.43 472 GLY B CA 1
ATOM 13591 C C . GLY C 1 472 ? 174.997 160.722 215.938 1.00 82.66 472 GLY B C 1
ATOM 13592 O O . GLY C 1 472 ? 173.767 160.631 215.859 1.00 84.65 472 GLY B O 1
ATOM 13593 N N . ARG C 1 473 ? 175.677 161.704 215.352 1.00 78.65 473 ARG B N 1
ATOM 13594 C CA . ARG C 1 473 ? 175.018 162.758 214.589 1.00 70.59 473 ARG B CA 1
ATOM 13595 C C . ARG C 1 473 ? 174.777 162.265 213.170 1.00 69.94 473 ARG B C 1
ATOM 13596 O O . ARG C 1 473 ? 175.724 162.069 212.404 1.00 82.90 473 ARG B O 1
ATOM 13604 N N . ARG C 1 474 ? 173.508 162.071 212.816 1.00 73.02 474 ARG B N 1
ATOM 13605 C CA . ARG C 1 474 ? 173.177 161.445 211.544 1.00 75.82 474 ARG B CA 1
ATOM 13606 C C . ARG C 1 474 ? 173.338 162.388 210.362 1.00 75.79 474 ARG B C 1
ATOM 13607 O O . ARG C 1 474 ? 173.629 161.930 209.255 1.00 91.43 474 ARG B O 1
ATOM 13615 N N . PHE C 1 475 ? 173.129 163.687 210.555 1.00 58.07 475 PHE B N 1
ATOM 13616 C CA . PHE C 1 475 ? 173.207 164.600 209.422 1.00 54.94 475 PHE B CA 1
ATOM 13617 C C . PHE C 1 475 ? 174.641 164.775 208.948 1.00 66.92 475 PHE B C 1
ATOM 13618 O O . PHE C 1 475 ? 174.887 164.934 207.749 1.00 76.56 475 PHE B O 1
ATOM 13626 N N . GLN C 1 476 ? 175.600 164.758 209.872 1.00 63.99 476 GLN B N 1
ATOM 13627 C CA . GLN C 1 476 ? 176.997 164.830 209.470 1.00 64.88 476 GLN B CA 1
ATOM 13628 C C . GLN C 1 476 ? 177.414 163.595 208.689 1.00 71.36 476 GLN B C 1
ATOM 13629 O O . GLN C 1 476 ? 178.334 163.664 207.871 1.00 75.92 476 GLN B O 1
ATOM 13635 N N . GLN C 1 477 ? 176.752 162.467 208.919 1.00 67.25 477 GLN B N 1
ATOM 13636 C CA . GLN C 1 477 ? 177.146 161.215 208.296 1.00 61.23 477 GLN B CA 1
ATOM 13637 C C . GLN C 1 477 ? 176.373 160.901 207.027 1.00 69.52 477 GLN B C 1
ATOM 13638 O O . GLN C 1 477 ? 176.873 160.142 206.191 1.00 78.04 477 GLN B O 1
ATOM 13644 N N . ARG C 1 478 ? 175.178 161.460 206.854 1.00 76.84 478 ARG B N 1
ATOM 13645 C CA . ARG C 1 478 ? 174.368 161.168 205.684 1.00 68.27 478 ARG B CA 1
ATOM 13646 C C . ARG C 1 478 ? 174.021 162.382 204.841 1.00 71.07 478 ARG B C 1
ATOM 13647 O O . ARG C 1 478 ? 173.632 162.206 203.684 1.00 85.21 478 ARG B O 1
ATOM 13655 N N . GLY C 1 479 ? 174.152 163.593 205.369 1.00 57.61 479 GLY B N 1
ATOM 13656 C CA . GLY C 1 479 ? 173.814 164.752 204.575 1.00 63.18 479 GLY B CA 1
ATOM 13657 C C . GLY C 1 479 ? 172.337 164.770 204.239 1.00 64.37 479 GLY B C 1
ATOM 13658 O O . GLY C 1 479 ? 171.493 164.296 204.999 1.00 75.41 479 GLY B O 1
ATOM 13659 N N . LEU C 1 480 ? 172.019 165.324 203.073 1.00 57.51 480 LEU B N 1
ATOM 13660 C CA . LEU C 1 480 ? 170.648 165.313 202.591 1.00 62.09 480 LEU B CA 1
ATOM 13661 C C . LEU C 1 480 ? 170.663 165.335 201.073 1.00 63.72 480 LEU B C 1
ATOM 13662 O O . LEU C 1 480 ? 171.692 165.595 200.445 1.00 74.26 480 LEU B O 1
ATOM 13667 N N . SER C 1 481 ? 169.513 165.026 200.483 1.00 67.30 481 SER B N 1
ATOM 13668 C CA . SER C 1 481 ? 169.403 164.978 199.034 1.00 55.38 481 SER B CA 1
ATOM 13669 C C . SER C 1 481 ? 168.101 165.613 198.572 1.00 61.44 481 SER B C 1
ATOM 13670 O O . SER C 1 481 ? 167.112 165.654 199.304 1.00 73.91 481 SER B O 1
ATOM 13673 N N . LEU C 1 482 ? 168.122 166.115 197.344 1.00 57.77 482 LEU B N 1
ATOM 13674 C CA . LEU C 1 482 ? 166.999 166.796 196.721 1.00 65.91 482 LEU B CA 1
ATOM 13675 C C . LEU C 1 482 ? 166.790 166.215 195.336 1.00 68.41 482 LEU B C 1
ATOM 13676 O O . LEU C 1 482 ? 167.757 165.893 194.645 1.00 81.45 482 LEU B O 1
ATOM 13681 N N . PHE C 1 483 ? 165.535 166.081 194.926 1.00 59.47 483 PHE B N 1
ATOM 13682 C CA . PHE C 1 483 ? 165.207 165.495 193.636 1.00 53.84 483 PHE B CA 1
ATOM 13683 C C . PHE C 1 483 ? 164.080 166.282 192.997 1.00 57.37 483 PHE B C 1
ATOM 13684 O O . PHE C 1 483 ? 163.065 166.552 193.642 1.00 75.80 483 PHE B O 1
ATOM 13692 N N . GLN C 1 484 ? 164.258 166.648 191.737 1.00 79.72 484 GLN B N 1
ATOM 13693 C CA . GLN C 1 484 ? 163.239 167.366 190.988 1.00 80.45 484 GLN B CA 1
ATOM 13694 C C . GLN C 1 484 ? 162.997 166.663 189.664 1.00 86.49 484 GLN B C 1
ATOM 13695 O O . GLN C 1 484 ? 163.942 166.252 188.991 1.00 95.65 484 GLN B O 1
ATOM 13701 N N . PHE C 1 485 ? 161.733 166.535 189.284 1.00 69.23 485 PHE B N 1
ATOM 13702 C CA . PHE C 1 485 ? 161.360 165.842 188.060 1.00 63.94 485 PHE B CA 1
ATOM 13703 C C . PHE C 1 485 ? 161.087 166.855 186.960 1.00 71.61 485 PHE B C 1
ATOM 13704 O O . PHE C 1 485 ? 160.307 167.791 187.151 1.00 88.07 485 PHE B O 1
ATOM 13712 N N . THR C 1 486 ? 161.732 166.663 185.814 1.00 66.01 486 THR B N 1
ATOM 13713 C CA . THR C 1 486 ? 161.697 167.619 184.718 1.00 66.26 486 THR B CA 1
ATOM 13714 C C . THR C 1 486 ? 161.260 166.920 183.441 1.00 68.20 486 THR B C 1
ATOM 13715 O O . THR C 1 486 ? 161.771 165.846 183.111 1.00 82.42 486 THR B O 1
ATOM 13719 N N . ASN C 1 487 ? 160.311 167.530 182.737 1.00 65.06 487 ASN B N 1
ATOM 13720 C CA . ASN C 1 487 ? 159.860 167.079 181.430 1.00 64.03 487 ASN B CA 1
ATOM 13721 C C . ASN C 1 487 ? 160.222 168.132 180.393 1.00 73.14 487 ASN B C 1
ATOM 13722 O O . ASN C 1 487 ? 159.928 169.316 180.579 1.00 81.88 487 ASN B O 1
ATOM 13727 N N . ASP C 1 488 ? 160.854 167.702 179.306 1.00 77.29 488 ASP B N 1
ATOM 13728 C CA . ASP C 1 488 ? 161.237 168.607 178.239 1.00 81.00 488 ASP B CA 1
ATOM 13729 C C . ASP C 1 488 ? 160.844 168.010 176.897 1.00 82.42 488 ASP B C 1
ATOM 13730 O O . ASP C 1 488 ? 160.925 166.792 176.712 1.00 91.57 488 ASP B O 1
ATOM 13735 N N . PRO C 1 489 ? 160.409 168.835 175.944 1.00 71.84 489 PRO B N 1
ATOM 13736 C CA . PRO C 1 489 ? 160.049 168.298 174.626 1.00 75.42 489 PRO B CA 1
ATOM 13737 C C . PRO C 1 489 ? 161.210 167.673 173.876 1.00 81.48 489 PRO B C 1
ATOM 13738 O O . PRO C 1 489 ? 160.966 166.884 172.957 1.00 90.78 489 PRO B O 1
ATOM 13742 N N . GLN C 1 490 ? 162.456 167.991 174.219 1.00 69.61 490 GLN B N 1
ATOM 13743 C CA . GLN C 1 490 ? 163.595 167.406 173.526 1.00 74.09 490 GLN B CA 1
ATOM 13744 C C . GLN C 1 490 ? 164.049 166.081 174.119 1.00 83.43 490 GLN B C 1
ATOM 13745 O O . GLN C 1 490 ? 164.945 165.446 173.555 1.00 90.83 490 GLN B O 1
ATOM 13751 N N . HIS C 1 491 ? 163.476 165.659 175.239 1.00 75.62 491 HIS B N 1
ATOM 13752 C CA . HIS C 1 491 ? 163.582 164.291 175.732 1.00 63.50 491 HIS B CA 1
ATOM 13753 C C . HIS C 1 491 ? 162.197 163.801 176.115 1.00 63.25 491 HIS B C 1
ATOM 13754 O O . HIS C 1 491 ? 161.937 163.336 177.225 1.00 74.69 491 HIS B O 1
ATOM 13761 N N . ASP C 1 492 ? 161.284 163.927 175.152 1.00 62.04 492 ASP B N 1
ATOM 13762 C CA . ASP C 1 492 ? 159.859 163.719 175.366 1.00 71.49 492 ASP B CA 1
ATOM 13763 C C . ASP C 1 492 ? 159.530 162.322 175.867 1.00 72.65 492 ASP B C 1
ATOM 13764 O O . ASP C 1 492 ? 158.456 162.120 176.440 1.00 83.18 492 ASP B O 1
ATOM 13769 N N . LEU C 1 493 ? 160.417 161.355 175.665 1.00 53.95 493 LEU B N 1
ATOM 13770 C CA . LEU C 1 493 ? 160.115 159.972 175.998 1.00 60.09 493 LEU B CA 1
ATOM 13771 C C . LEU C 1 493 ? 160.382 159.609 177.451 1.00 66.99 493 LEU B C 1
ATOM 13772 O O . LEU C 1 493 ? 159.928 158.549 177.889 1.00 75.10 493 LEU B O 1
ATOM 13777 N N . GLN C 1 494 ? 161.095 160.434 178.213 1.00 62.16 494 GLN B N 1
ATOM 13778 C CA . GLN C 1 494 ? 161.324 160.097 179.608 1.00 54.76 494 GLN B CA 1
ATOM 13779 C C . GLN C 1 494 ? 161.350 161.362 180.445 1.00 65.05 494 GLN B C 1
ATOM 13780 O O . GLN C 1 494 ? 161.463 162.474 179.928 1.00 74.71 494 GLN B O 1
ATOM 13786 N N . THR C 1 495 ? 161.236 161.171 181.754 1.00 65.66 495 THR B N 1
ATOM 13787 C CA . THR C 1 495 ? 161.274 162.250 182.729 1.00 58.21 495 THR B CA 1
ATOM 13788 C C . THR C 1 495 ? 162.609 162.219 183.451 1.00 64.19 495 THR B C 1
ATOM 13789 O O . THR C 1 495 ? 163.024 161.169 183.949 1.00 76.90 495 THR B O 1
ATOM 13793 N N . LYS C 1 496 ? 163.282 163.361 183.506 1.00 69.56 496 LYS B N 1
ATOM 13794 C CA . LYS C 1 496 ? 164.585 163.422 184.147 1.00 63.85 496 LYS B CA 1
ATOM 13795 C C . LYS C 1 496 ? 164.422 163.659 185.639 1.00 70.18 496 LYS B C 1
ATOM 13796 O O . LYS C 1 496 ? 163.691 164.557 186.057 1.00 83.49 496 LYS B O 1
ATOM 13802 N N . ILE C 1 497 ? 165.102 162.851 186.440 1.00 60.13 497 ILE B N 1
ATOM 13803 C CA . ILE C 1 497 ? 165.086 162.993 187.891 1.00 54.79 497 ILE B CA 1
ATOM 13804 C C . ILE C 1 497 ? 166.411 163.643 188.265 1.00 59.78 497 ILE B C 1
ATOM 13805 O O . ILE C 1 497 ? 167.414 162.972 188.498 1.00 73.51 497 ILE B O 1
ATOM 13810 N N . ASN C 1 498 ? 166.418 164.971 188.321 1.00 66.31 498 ASN B N 1
ATOM 13811 C CA . ASN C 1 498 ? 167.619 165.715 188.663 1.00 74.11 498 ASN B CA 1
ATOM 13812 C C . ASN C 1 498 ? 167.866 165.604 190.159 1.00 77.61 498 ASN B C 1
ATOM 13813 O O . ASN C 1 498 ? 166.981 165.910 190.963 1.00 78.53 498 ASN B O 1
ATOM 13818 N N . ALA C 1 499 ? 169.068 165.182 190.527 1.00 70.30 499 ALA B N 1
ATOM 13819 C CA . ALA C 1 499 ? 169.432 164.952 191.913 1.00 58.45 499 ALA B CA 1
ATOM 13820 C C . ALA C 1 499 ? 170.455 165.980 192.373 1.00 76.45 499 ALA B C 1
ATOM 13821 O O . ALA C 1 499 ? 171.235 166.508 191.580 1.00 89.69 499 ALA B O 1
ATOM 13823 N N . CYS C 1 500 ? 170.436 166.262 193.670 1.00 83.95 500 CYS B N 1
ATOM 13824 C CA . CYS C 1 500 ? 171.283 167.294 194.260 1.00 72.60 500 CYS B CA 1
ATOM 13825 C C . CYS C 1 500 ? 171.651 166.829 195.659 1.00 70.41 500 CYS B C 1
ATOM 13826 O O . CYS C 1 500 ? 170.789 166.786 196.536 1.00 81.91 500 CYS B O 1
ATOM 13829 N N . PHE C 1 501 ? 172.909 166.473 195.872 1.00 52.95 501 PHE B N 1
ATOM 13830 C CA . PHE C 1 501 ? 173.338 165.900 197.137 1.00 59.26 501 PHE B CA 1
ATOM 13831 C C . PHE C 1 501 ? 174.196 166.890 197.907 1.00 65.86 501 PHE B C 1
ATOM 13832 O O . PHE C 1 501 ? 175.101 167.508 197.345 1.00 76.86 501 PHE B O 1
ATOM 13840 N N . PHE C 1 502 ? 173.905 167.040 199.195 1.00 67.21 502 PHE B N 1
ATOM 13841 C CA . PHE C 1 502 ? 174.723 167.833 200.097 1.00 62.40 502 PHE B CA 1
ATOM 13842 C C . PHE C 1 502 ? 175.283 166.903 201.158 1.00 67.07 502 PHE B C 1
ATOM 13843 O O . PHE C 1 502 ? 174.523 166.328 201.944 1.00 75.60 502 PHE B O 1
ATOM 13851 N N . ASN C 1 503 ? 176.605 166.749 201.177 1.00 55.63 503 ASN B N 1
ATOM 13852 C CA . ASN C 1 503 ? 177.232 165.836 202.120 1.00 59.53 503 ASN B CA 1
ATOM 13853 C C . ASN C 1 503 ? 178.332 166.518 202.917 1.00 67.12 503 ASN B C 1
ATOM 13854 O O . ASN C 1 503 ? 178.588 166.148 204.065 1.00 77.99 503 ASN B O 1
ATOM 13859 N N . GLU C 1 504 ? 178.994 167.506 202.325 1.00 64.73 504 GLU B N 1
ATOM 13860 C CA . GLU C 1 504 ? 180.165 168.108 202.956 1.00 66.88 504 GLU B CA 1
ATOM 13861 C C . GLU C 1 504 ? 179.739 169.301 203.797 1.00 70.65 504 GLU B C 1
ATOM 13862 O O . GLU C 1 504 ? 179.726 170.442 203.339 1.00 73.62 504 GLU B O 1
ATOM 13868 N N . THR C 1 505 ? 179.397 169.033 205.050 1.00 70.10 505 THR B N 1
ATOM 13869 C CA . THR C 1 505 ? 179.202 170.096 206.008 1.00 61.08 505 THR B CA 1
ATOM 13870 C C . THR C 1 505 ? 180.555 170.702 206.360 1.00 64.09 505 THR B C 1
ATOM 13871 O O . THR C 1 505 ? 181.594 170.077 206.145 1.00 75.93 505 THR B O 1
ATOM 13875 N N . PRO C 1 506 ? 180.574 171.929 206.883 1.00 59.72 506 PRO B N 1
ATOM 13876 C CA . PRO C 1 506 ? 181.861 172.541 207.242 1.00 59.75 506 PRO B CA 1
ATOM 13877 C C . PRO C 1 506 ? 182.678 171.715 208.211 1.00 66.40 506 PRO B C 1
ATOM 13878 O O . PRO C 1 506 ? 183.911 171.752 208.153 1.00 73.91 506 PRO B O 1
ATOM 13882 N N . GLU C 1 507 ? 182.033 170.975 209.111 1.00 66.18 507 GLU B N 1
ATOM 13883 C CA . GLU C 1 507 ? 182.775 170.100 210.009 1.00 57.29 507 GLU B CA 1
ATOM 13884 C C . GLU C 1 507 ? 183.501 169.007 209.239 1.00 64.78 507 GLU B C 1
ATOM 13885 O O . GLU C 1 507 ? 184.658 168.690 209.536 1.00 78.95 507 GLU B O 1
ATOM 13891 N N . ARG C 1 508 ? 182.840 168.420 208.242 1.00 67.97 508 ARG B N 1
ATOM 13892 C CA . ARG C 1 508 ? 183.495 167.404 207.427 1.00 67.66 508 ARG B CA 1
ATOM 13893 C C . ARG C 1 508 ? 184.621 168.000 206.598 1.00 69.92 508 ARG B C 1
ATOM 13894 O O . ARG C 1 508 ? 185.666 167.368 206.419 1.00 78.37 508 ARG B O 1
ATOM 13902 N N . TYR C 1 509 ? 184.429 169.213 206.081 1.00 61.91 509 TYR B N 1
ATOM 13903 C CA . TYR C 1 509 ? 185.511 169.881 205.368 1.00 56.72 509 TYR B CA 1
ATOM 13904 C C . TYR C 1 509 ? 186.704 170.110 206.281 1.00 60.27 509 TYR B C 1
ATOM 13905 O O . TYR C 1 509 ? 187.852 169.922 205.872 1.00 66.42 509 TYR B O 1
ATOM 13914 N N . LEU C 1 510 ? 186.453 170.528 207.519 1.00 62.33 510 LEU B N 1
ATOM 13915 C CA . LEU C 1 510 ? 187.547 170.756 208.453 1.00 52.18 510 LEU B CA 1
ATOM 13916 C C . LEU C 1 510 ? 188.264 169.460 208.794 1.00 58.84 510 LEU B C 1
ATOM 13917 O O . LEU C 1 510 ? 189.493 169.434 208.889 1.00 72.99 510 LEU B O 1
ATOM 13922 N N . LEU C 1 511 ? 187.517 168.375 208.995 1.00 58.46 511 LEU B N 1
ATOM 13923 C CA . LEU C 1 511 ? 188.153 167.091 209.272 1.00 48.12 511 LEU B CA 1
ATOM 13924 C C . LEU C 1 511 ? 188.999 166.635 208.092 1.00 60.74 511 LEU B C 1
ATOM 13925 O O . LEU C 1 511 ? 190.125 166.149 208.268 1.00 70.97 511 LEU B O 1
ATOM 13930 N N . ASN C 1 512 ? 188.475 166.794 206.877 1.00 67.61 512 ASN B N 1
ATOM 13931 C CA . ASN C 1 512 ? 189.225 166.416 205.687 1.00 61.12 512 ASN B CA 1
ATOM 13932 C C . ASN C 1 512 ? 190.486 167.256 205.554 1.00 64.66 512 ASN B C 1
ATOM 13933 O O . ASN C 1 512 ? 191.543 166.746 205.173 1.00 76.34 512 ASN B O 1
ATOM 13938 N N . LEU C 1 513 ? 190.393 168.546 205.867 1.00 54.11 513 LEU B N 1
ATOM 13939 C CA . LEU C 1 513 ? 191.578 169.393 205.871 1.00 50.07 513 LEU B CA 1
ATOM 13940 C C . LEU C 1 513 ? 192.583 168.917 206.907 1.00 43.72 513 LEU B C 1
ATOM 13941 O O . LEU C 1 513 ? 193.788 168.882 206.644 1.00 57.84 513 LEU B O 1
ATOM 13946 N N . LEU C 1 514 ? 192.104 168.542 208.090 1.00 47.96 514 LEU B N 1
ATOM 13947 C CA . LEU C 1 514 ? 192.964 168.009 209.134 1.00 52.50 514 LEU B CA 1
ATOM 13948 C C . LEU C 1 514 ? 193.588 166.679 208.753 1.00 58.99 514 LEU B C 1
ATOM 13949 O O . LEU C 1 514 ? 194.558 166.265 209.391 1.00 72.73 514 LEU B O 1
ATOM 13954 N N . SER C 1 515 ? 193.052 165.992 207.751 1.00 70.07 515 SER B N 1
ATOM 13955 C CA . SER C 1 515 ? 193.708 164.784 207.273 1.00 63.07 515 SER B CA 1
ATOM 13956 C C . SER C 1 515 ? 195.038 165.062 206.588 1.00 61.10 515 SER B C 1
ATOM 13957 O O . SER C 1 515 ? 195.781 164.114 206.322 1.00 72.02 515 SER B O 1
ATOM 13960 N N . LYS C 1 516 ? 195.353 166.320 206.281 1.00 56.93 516 LYS B N 1
ATOM 13961 C CA . LYS C 1 516 ? 196.586 166.625 205.571 1.00 58.99 516 LYS B CA 1
ATOM 13962 C C . LYS C 1 516 ? 197.305 167.877 206.049 1.00 65.72 516 LYS B C 1
ATOM 13963 O O . LYS C 1 516 ? 198.317 168.240 205.444 1.00 74.58 516 LYS B O 1
ATOM 13969 N N . ALA C 1 517 ? 196.834 168.549 207.095 1.00 63.79 517 ALA B N 1
ATOM 13970 C CA . ALA C 1 517 ? 197.482 169.772 207.545 1.00 56.41 517 ALA B CA 1
ATOM 13971 C C . ALA C 1 517 ? 197.071 170.067 208.976 1.00 57.41 517 ALA B C 1
ATOM 13972 O O . ALA C 1 517 ? 195.981 169.696 209.408 1.00 72.27 517 ALA B O 1
ATOM 13974 N N . ASN C 1 518 ? 197.957 170.734 209.705 1.00 55.23 518 ASN B N 1
ATOM 13975 C CA . ASN C 1 518 ? 197.616 171.227 211.028 1.00 48.29 518 ASN B CA 1
ATOM 13976 C C . ASN C 1 518 ? 196.806 172.507 210.910 1.00 66.24 518 ASN B C 1
ATOM 13977 O O . ASN C 1 518 ? 197.015 173.316 210.005 1.00 78.71 518 ASN B O 1
ATOM 13982 N N . VAL C 1 519 ? 195.873 172.689 211.835 1.00 57.58 519 VAL B N 1
ATOM 13983 C CA . VAL C 1 519 ? 194.993 173.849 211.835 1.00 48.97 519 VAL B CA 1
ATOM 13984 C C . VAL C 1 519 ? 195.069 174.513 213.198 1.00 59.34 519 VAL B C 1
ATOM 13985 O O . VAL C 1 519 ? 194.993 173.836 214.227 1.00 75.63 519 VAL B O 1
ATOM 13989 N N . LEU C 1 520 ? 195.224 175.831 213.203 1.00 55.66 520 LEU B N 1
ATOM 13990 C CA . LEU C 1 520 ? 195.234 176.627 214.421 1.00 53.64 520 LEU B CA 1
ATOM 13991 C C . LEU C 1 520 ? 194.104 177.639 214.332 1.00 57.13 520 LEU B C 1
ATOM 13992 O O . LEU C 1 520 ? 194.093 178.478 213.427 1.00 68.51 520 LEU B O 1
ATOM 13997 N N . GLY C 1 521 ? 193.157 177.558 215.259 1.00 53.97 521 GLY B N 1
ATOM 13998 C CA . GLY C 1 521 ? 192.002 178.431 215.225 1.00 59.15 521 GLY B CA 1
ATOM 13999 C C . GLY C 1 521 ? 192.038 179.499 216.293 1.00 55.96 521 GLY B C 1
ATOM 14000 O O . GLY C 1 521 ? 192.199 179.196 217.476 1.00 68.73 521 GLY B O 1
ATOM 14001 N N . LEU C 1 522 ? 191.871 180.753 215.894 1.00 58.44 522 LEU B N 1
ATOM 14002 C CA . LEU C 1 522 ? 192.027 181.890 216.787 1.00 64.09 522 LEU B CA 1
ATOM 14003 C C . LEU C 1 522 ? 190.793 182.774 216.723 1.00 67.64 522 LEU B C 1
ATOM 14004 O O . LEU C 1 522 ? 190.370 183.168 215.634 1.00 70.51 522 LEU B O 1
ATOM 14009 N N . SER C 1 523 ? 190.225 183.081 217.887 1.00 64.99 523 SER B N 1
ATOM 14010 C CA . SER C 1 523 ? 189.224 184.131 218.042 1.00 71.16 523 SER B CA 1
ATOM 14011 C C . SER C 1 523 ? 188.876 184.224 219.519 1.00 77.14 523 SER B C 1
ATOM 14012 O O . SER C 1 523 ? 189.250 183.365 220.321 1.00 85.37 523 SER B O 1
ATOM 14015 N N . ALA C 1 524 ? 188.153 185.283 219.869 1.00 75.30 524 ALA B N 1
ATOM 14016 C CA . ALA C 1 524 ? 187.648 185.431 221.224 1.00 72.28 524 ALA B CA 1
ATOM 14017 C C . ALA C 1 524 ? 186.428 184.566 221.485 1.00 78.95 524 ALA B C 1
ATOM 14018 O O . ALA C 1 524 ? 186.034 184.409 222.645 1.00 92.00 524 ALA B O 1
ATOM 14020 N N . THR C 1 525 ? 185.829 184.006 220.442 1.00 85.91 525 THR B N 1
ATOM 14021 C CA . THR C 1 525 ? 184.637 183.178 220.538 1.00 88.23 525 THR B CA 1
ATOM 14022 C C . THR C 1 525 ? 184.855 181.859 219.818 1.00 85.91 525 THR B C 1
ATOM 14023 O O . THR C 1 525 ? 183.956 181.331 219.162 1.00 94.89 525 THR B O 1
ATOM 14027 N N . ALA C 1 526 ? 186.063 181.309 219.927 1.00 77.28 526 ALA B N 1
ATOM 14028 C CA . ALA C 1 526 ? 186.394 180.108 219.171 1.00 72.04 526 ALA B CA 1
ATOM 14029 C C . ALA C 1 526 ? 185.670 178.882 219.704 1.00 77.46 526 ALA B C 1
ATOM 14030 O O . ALA C 1 526 ? 185.464 177.920 218.960 1.00 88.09 526 ALA B O 1
ATOM 14032 N N . THR C 1 527 ? 185.285 178.888 220.977 1.00 74.23 527 THR B N 1
ATOM 14033 C CA . THR C 1 527 ? 184.664 177.726 221.598 1.00 71.45 527 THR B CA 1
ATOM 14034 C C . THR C 1 527 ? 183.319 178.056 222.234 1.00 79.86 527 THR B C 1
ATOM 14035 O O . THR C 1 527 ? 182.944 177.454 223.240 1.00 91.50 527 THR B O 1
ATOM 14039 N N . LEU C 1 528 ? 182.582 179.002 221.673 1.00 75.21 528 LEU B N 1
ATOM 14040 C CA . LEU C 1 528 ? 181.217 179.214 222.130 1.00 72.42 528 LEU B CA 1
ATOM 14041 C C . LEU C 1 528 ? 180.358 178.031 221.711 1.00 74.52 528 LEU B C 1
ATOM 14042 O O . LEU C 1 528 ? 180.406 177.621 220.547 1.00 82.11 528 LEU B O 1
ATOM 14047 N N . PRO C 1 529 ? 179.572 177.462 222.606 1.00 74.01 529 PRO B N 1
ATOM 14048 C CA . PRO C 1 529 ? 178.749 176.316 222.218 1.00 74.59 529 PRO B CA 1
ATOM 14049 C C . PRO C 1 529 ? 177.571 176.746 221.366 1.00 80.45 529 PRO B C 1
ATOM 14050 O O . PRO C 1 529 ? 176.557 177.229 221.873 1.00 89.70 529 PRO B O 1
ATOM 14054 N N . THR C 1 530 ? 177.697 176.541 220.061 1.00 78.02 530 THR B N 1
ATOM 14055 C CA . THR C 1 530 ? 176.657 176.878 219.105 1.00 79.04 530 THR B CA 1
ATOM 14056 C C . THR C 1 530 ? 176.984 176.191 217.795 1.00 82.63 530 THR B C 1
ATOM 14057 O O . THR C 1 530 ? 178.153 176.080 217.424 1.00 95.08 530 THR B O 1
ATOM 14061 N N . VAL C 1 531 ? 175.948 175.712 217.115 1.00 60.87 531 VAL B N 1
ATOM 14062 C CA . VAL C 1 531 ? 176.104 175.007 215.854 1.00 57.53 531 VAL B CA 1
ATOM 14063 C C . VAL C 1 531 ? 175.624 175.829 214.681 1.00 71.43 531 VAL B C 1
ATOM 14064 O O . VAL C 1 531 ? 175.646 175.342 213.545 1.00 82.46 531 VAL B O 1
ATOM 14068 N N . LEU C 1 532 ? 175.194 177.065 214.915 1.00 62.91 532 LEU B N 1
ATOM 14069 C CA . LEU C 1 532 ? 174.737 177.949 213.856 1.00 62.54 532 LEU B CA 1
ATOM 14070 C C . LEU C 1 532 ? 175.840 178.870 213.357 1.00 68.03 532 LEU B C 1
ATOM 14071 O O . LEU C 1 532 ? 176.021 179.023 212.147 1.00 73.85 532 LEU B O 1
ATOM 14076 N N . ASP C 1 533 ? 176.584 179.490 214.266 1.00 84.64 533 ASP B N 1
ATOM 14077 C CA . ASP C 1 533 ? 177.659 180.399 213.900 1.00 85.47 533 ASP B CA 1
ATOM 14078 C C . ASP C 1 533 ? 179.002 179.910 214.428 1.00 86.44 533 ASP B C 1
ATOM 14079 O O . ASP C 1 533 ? 179.898 180.705 214.702 1.00 92.67 533 ASP B O 1
ATOM 14084 N N . ASN C 1 534 ? 179.141 178.599 214.584 1.00 75.95 534 ASN B N 1
ATOM 14085 C CA . ASN C 1 534 ? 180.382 177.967 214.999 1.00 67.24 534 ASN B CA 1
ATOM 14086 C C . ASN C 1 534 ? 180.294 176.501 214.624 1.00 71.45 534 ASN B C 1
ATOM 14087 O O . ASN C 1 534 ? 179.198 175.960 214.468 1.00 78.14 534 ASN B O 1
ATOM 14092 N N . TYR C 1 535 ? 181.452 175.868 214.475 1.00 68.91 535 TYR B N 1
ATOM 14093 C CA . TYR C 1 535 ? 181.477 174.446 214.174 1.00 60.76 535 TYR B CA 1
ATOM 14094 C C . TYR C 1 535 ? 180.811 173.660 215.292 1.00 61.92 535 TYR B C 1
ATOM 14095 O O . TYR C 1 535 ? 180.687 174.128 216.424 1.00 71.87 535 TYR B O 1
ATOM 14104 N N . ASP C 1 536 ? 180.362 172.457 214.962 1.00 71.83 536 ASP B N 1
ATOM 14105 C CA . ASP C 1 536 ? 179.820 171.577 215.983 1.00 70.49 536 ASP B CA 1
ATOM 14106 C C . ASP C 1 536 ? 180.970 171.013 216.801 1.00 76.58 536 ASP B C 1
ATOM 14107 O O . ASP C 1 536 ? 181.461 169.919 216.510 1.00 88.75 536 ASP B O 1
ATOM 14112 N N . LEU C 1 537 ? 181.415 171.756 217.818 1.00 68.22 537 LEU B N 1
ATOM 14113 C CA . LEU C 1 537 ? 182.567 171.320 218.602 1.00 66.01 537 LEU B CA 1
ATOM 14114 C C . LEU C 1 537 ? 182.331 169.969 219.255 1.00 69.60 537 LEU B C 1
ATOM 14115 O O . LEU C 1 537 ? 183.288 169.232 219.504 1.00 78.91 537 LEU B O 1
ATOM 14120 N N . GLY C 1 538 ? 181.079 169.623 219.544 1.00 72.26 538 GLY B N 1
ATOM 14121 C CA . GLY C 1 538 ? 180.804 168.282 220.027 1.00 74.36 538 GLY B CA 1
ATOM 14122 C C . GLY C 1 538 ? 181.177 167.227 219.007 1.00 76.73 538 GLY B C 1
ATOM 14123 O O . GLY C 1 538 ? 181.853 166.248 219.322 1.00 86.66 538 GLY B O 1
ATOM 14124 N N . TYR C 1 539 ? 180.768 167.435 217.756 1.00 65.90 539 TYR B N 1
ATOM 14125 C CA . TYR C 1 539 ? 181.122 166.502 216.694 1.00 65.29 539 TYR B CA 1
ATOM 14126 C C . TYR C 1 539 ? 182.622 166.493 216.448 1.00 68.95 539 TYR B C 1
ATOM 14127 O O . TYR C 1 539 ? 183.220 165.431 216.237 1.00 81.29 539 TYR B O 1
ATOM 14136 N N . LEU C 1 540 ? 183.248 167.669 216.464 1.00 64.81 540 LEU B N 1
ATOM 14137 C CA . LEU C 1 540 ? 184.682 167.741 216.225 1.00 58.94 540 LEU B CA 1
ATOM 14138 C C . LEU C 1 540 ? 185.455 167.003 217.303 1.00 64.33 540 LEU B C 1
ATOM 14139 O O . LEU C 1 540 ? 186.392 166.262 217.000 1.00 83.34 540 LEU B O 1
ATOM 14144 N N . ARG C 1 541 ? 185.076 167.178 218.567 1.00 59.80 541 ARG B N 1
ATOM 14145 C CA . ARG C 1 541 ? 185.778 166.458 219.619 1.00 68.95 541 ARG B CA 1
ATOM 14146 C C . ARG C 1 541 ? 185.482 164.966 219.552 1.00 74.77 541 ARG B C 1
ATOM 14147 O O . ARG C 1 541 ? 186.384 164.153 219.760 1.00 80.58 541 ARG B O 1
ATOM 14155 N N . GLU C 1 542 ? 184.252 164.587 219.190 1.00 76.93 542 GLU B N 1
ATOM 14156 C CA . GLU C 1 542 ? 183.934 163.172 219.033 1.00 72.46 542 GLU B CA 1
ATOM 14157 C C . GLU C 1 542 ? 184.820 162.521 217.984 1.00 72.52 542 GLU B C 1
ATOM 14158 O O . GLU C 1 542 ? 185.329 161.414 218.187 1.00 73.69 542 GLU B O 1
ATOM 14164 N N . MET C 1 543 ? 185.017 163.193 216.856 1.00 76.88 543 MET B N 1
ATOM 14165 C CA . MET C 1 543 ? 185.771 162.615 215.757 1.00 77.30 543 MET B CA 1
ATOM 14166 C C . MET C 1 543 ? 187.271 162.855 215.854 1.00 74.27 543 MET B C 1
ATOM 14167 O O . MET C 1 543 ? 188.025 162.229 215.104 1.00 81.37 543 MET B O 1
ATOM 14172 N N . LEU C 1 544 ? 187.728 163.727 216.750 1.00 58.76 544 LEU B N 1
ATOM 14173 C CA . LEU C 1 544 ? 189.146 164.041 216.862 1.00 57.95 544 LEU B CA 1
ATOM 14174 C C . LEU C 1 544 ? 189.797 163.469 218.111 1.00 63.54 544 LEU B C 1
ATOM 14175 O O . LEU C 1 544 ? 190.888 162.903 218.025 1.00 71.70 544 LEU B O 1
ATOM 14180 N N . GLY C 1 545 ? 189.173 163.604 219.278 1.00 57.83 545 GLY B N 1
ATOM 14181 C CA . GLY C 1 545 ? 189.749 163.100 220.497 1.00 66.59 545 GLY B CA 1
ATOM 14182 C C . GLY C 1 545 ? 190.985 163.865 220.908 1.00 71.60 545 GLY B C 1
ATOM 14183 O O . GLY C 1 545 ? 190.952 165.078 221.125 1.00 83.61 545 GLY B O 1
ATOM 14184 N N . PRO C 1 546 ? 192.106 163.156 221.041 1.00 59.10 546 PRO B N 1
ATOM 14185 C CA . PRO C 1 546 ? 193.354 163.825 221.434 1.00 68.37 546 PRO B CA 1
ATOM 14186 C C . PRO C 1 546 ? 193.846 164.836 220.422 1.00 67.92 546 PRO B C 1
ATOM 14187 O O . PRO C 1 546 ? 194.661 165.694 220.775 1.00 74.15 546 PRO B O 1
ATOM 14191 N N . ARG C 1 547 ? 193.389 164.764 219.177 1.00 57.78 547 ARG B N 1
ATOM 14192 C CA . ARG C 1 547 ? 193.857 165.672 218.141 1.00 59.73 547 ARG B CA 1
ATOM 14193 C C . ARG C 1 547 ? 193.205 167.042 218.213 1.00 64.96 547 ARG B C 1
ATOM 14194 O O . ARG C 1 547 ? 193.569 167.921 217.429 1.00 71.42 547 ARG B O 1
ATOM 14202 N N . LEU C 1 548 ? 192.251 167.245 219.113 1.00 57.06 548 LEU B N 1
ATOM 14203 C CA . LEU C 1 548 ? 191.664 168.560 219.357 1.00 49.12 548 LEU B CA 1
ATOM 14204 C C . LEU C 1 548 ? 192.367 169.141 220.577 1.00 65.79 548 LEU B C 1
ATOM 14205 O O . LEU C 1 548 ? 191.970 168.907 221.717 1.00 74.20 548 LEU B O 1
ATOM 14210 N N . LEU C 1 549 ? 193.431 169.895 220.331 1.00 68.15 549 LEU B N 1
ATOM 14211 C CA . LEU C 1 549 ? 194.224 170.460 221.406 1.00 63.26 549 LEU B CA 1
ATOM 14212 C C . LEU C 1 549 ? 193.631 171.783 221.877 1.00 74.00 549 LEU B C 1
ATOM 14213 O O . LEU C 1 549 ? 192.714 172.341 221.273 1.00 79.85 549 LEU B O 1
ATOM 14218 N N . ASP C 1 550 ? 194.173 172.286 222.981 1.00 94.50 550 ASP B N 1
ATOM 14219 C CA . ASP C 1 550 ? 193.765 173.555 223.561 1.00 88.88 550 ASP B CA 1
ATOM 14220 C C . ASP C 1 550 ? 194.959 174.495 223.615 1.00 93.19 550 ASP B C 1
ATOM 14221 O O . ASP C 1 550 ? 196.061 174.091 223.994 1.00 103.00 550 ASP B O 1
ATOM 14226 N N . GLY C 1 551 ? 194.736 175.750 223.224 1.00 85.43 551 GLY B N 1
ATOM 14227 C CA . GLY C 1 551 ? 195.829 176.701 223.168 1.00 87.93 551 GLY B CA 1
ATOM 14228 C C . GLY C 1 551 ? 196.256 177.234 224.516 1.00 94.29 551 GLY B C 1
ATOM 14229 O O . GLY C 1 551 ? 197.440 177.517 224.722 1.00 98.78 551 GLY B O 1
ATOM 14230 N N . VAL C 1 552 ? 195.318 177.366 225.457 1.00 95.35 552 VAL B N 1
ATOM 14231 C CA . VAL C 1 552 ? 195.631 177.956 226.753 1.00 94.09 552 VAL B CA 1
ATOM 14232 C C . VAL C 1 552 ? 196.623 177.132 227.556 1.00 91.69 552 VAL B C 1
ATOM 14233 O O . VAL C 1 552 ? 197.146 177.621 228.561 1.00 99.12 552 VAL B O 1
ATOM 14237 N N . HIS C 1 553 ? 196.898 175.897 227.144 1.00 92.00 553 HIS B N 1
ATOM 14238 C CA . HIS C 1 553 ? 197.928 175.111 227.805 1.00 98.36 553 HIS B CA 1
ATOM 14239 C C . HIS C 1 553 ? 199.329 175.616 227.506 1.00 99.25 553 HIS B C 1
ATOM 14240 O O . HIS C 1 553 ? 200.283 175.147 228.134 1.00 100.31 553 HIS B O 1
ATOM 14247 N N . TYR C 1 554 ? 199.479 176.553 226.571 1.00 94.36 554 TYR B N 1
ATOM 14248 C CA . TYR C 1 554 ? 200.785 177.052 226.161 1.00 95.50 554 TYR B CA 1
ATOM 14249 C C . TYR C 1 554 ? 200.945 178.536 226.473 1.00 94.47 554 TYR B C 1
ATOM 14250 O O . TYR C 1 554 ? 201.643 179.255 225.761 1.00 100.37 554 TYR B O 1
ATOM 14259 N N . LEU C 1 555 ? 200.299 179.004 227.537 1.00 107.30 555 LEU B N 1
ATOM 14260 C CA . LEU C 1 555 ? 200.423 180.380 227.990 1.00 112.99 555 LEU B CA 1
ATOM 14261 C C . LEU C 1 555 ? 200.783 180.396 229.468 1.00 118.69 555 LEU B C 1
ATOM 14262 O O . LEU C 1 555 ? 200.367 179.522 230.233 1.00 120.58 555 LEU B O 1
ATOM 14267 N N . SER C 1 556 ? 201.558 181.399 229.866 1.00 132.24 556 SER B N 1
ATOM 14268 C CA . SER C 1 556 ? 201.875 181.577 231.273 1.00 133.86 556 SER B CA 1
ATOM 14269 C C . SER C 1 556 ? 200.676 182.152 232.017 1.00 133.36 556 SER B C 1
ATOM 14270 O O . SER C 1 556 ? 199.928 182.977 231.488 1.00 133.26 556 SER B O 1
ATOM 14273 N N . ASP C 1 557 ? 200.511 181.712 233.268 1.00 144.29 557 ASP B N 1
ATOM 14274 C CA . ASP C 1 557 ? 199.335 182.076 234.053 1.00 146.04 557 ASP B CA 1
ATOM 14275 C C . ASP C 1 557 ? 199.203 183.579 234.251 1.00 145.97 557 ASP B C 1
ATOM 14276 O O . ASP C 1 557 ? 198.099 184.061 234.535 1.00 146.24 557 ASP B O 1
ATOM 14281 N N . THR C 1 558 ? 200.299 184.326 234.114 1.00 148.19 558 THR B N 1
ATOM 14282 C CA . THR C 1 558 ? 200.212 185.779 234.182 1.00 148.56 558 THR B CA 1
ATOM 14283 C C . THR C 1 558 ? 199.293 186.318 233.095 1.00 148.10 558 THR B C 1
ATOM 14284 O O . THR C 1 558 ? 198.510 187.240 233.337 1.00 146.53 558 THR B O 1
ATOM 14288 N N . THR C 1 559 ? 199.366 185.744 231.892 1.00 145.12 559 THR B N 1
ATOM 14289 C CA . THR C 1 559 ? 198.495 186.187 230.808 1.00 142.88 559 THR B CA 1
ATOM 14290 C C . THR C 1 559 ? 197.029 185.927 231.135 1.00 143.56 559 THR B C 1
ATOM 14291 O O . THR C 1 559 ? 196.169 186.787 230.900 1.00 145.52 559 THR B O 1
ATOM 14295 N N . ILE C 1 560 ? 196.723 184.750 231.684 1.00 142.16 560 ILE B N 1
ATOM 14296 C CA . ILE C 1 560 ? 195.341 184.432 232.030 1.00 141.98 560 ILE B CA 1
ATOM 14297 C C . ILE C 1 560 ? 194.834 185.365 233.122 1.00 142.42 560 ILE B C 1
ATOM 14298 O O . ILE C 1 560 ? 193.695 185.843 233.069 1.00 142.36 560 ILE B O 1
ATOM 14303 N N . LYS C 1 561 ? 195.666 185.641 234.129 1.00 143.87 561 LYS B N 1
ATOM 14304 C CA . LYS C 1 561 ? 195.268 186.613 235.143 1.00 142.04 561 LYS B CA 1
ATOM 14305 C C . LYS C 1 561 ? 195.103 188.006 234.547 1.00 140.35 561 LYS B C 1
ATOM 14306 O O . LYS C 1 561 ? 194.282 188.793 235.030 1.00 139.25 561 LYS B O 1
ATOM 14312 N N . GLU C 1 562 ? 195.870 188.326 233.505 1.00 146.45 562 GLU B N 1
ATOM 14313 C CA . GLU C 1 562 ? 195.703 189.594 232.809 1.00 147.02 562 GLU B CA 1
ATOM 14314 C C . GLU C 1 562 ? 194.412 189.641 232.008 1.00 146.19 562 GLU B C 1
ATOM 14315 O O . GLU C 1 562 ? 193.894 190.733 231.756 1.00 146.81 562 GLU B O 1
ATOM 14321 N N . PHE C 1 563 ? 193.888 188.484 231.597 1.00 138.87 563 PHE B N 1
ATOM 14322 C CA . PHE C 1 563 ? 192.626 188.466 230.866 1.00 138.29 563 PHE B CA 1
ATOM 14323 C C . PHE C 1 563 ? 191.486 189.047 231.694 1.00 141.06 563 PHE B C 1
ATOM 14324 O O . PHE C 1 563 ? 190.511 189.557 231.132 1.00 142.98 563 PHE B O 1
ATOM 14332 N N . ASP C 1 564 ? 191.584 188.975 233.020 1.00 147.33 564 ASP B N 1
ATOM 14333 C CA . ASP C 1 564 ? 190.543 189.518 233.881 1.00 147.27 564 ASP B CA 1
ATOM 14334 C C . ASP C 1 564 ? 190.506 191.038 233.787 1.00 147.23 564 ASP B C 1
ATOM 14335 O O . ASP C 1 564 ? 191.539 191.692 233.618 1.00 147.78 564 ASP B O 1
ATOM 14340 N N . PHE C 1 565 ? 189.304 191.602 233.895 1.00 138.42 565 PHE B N 1
ATOM 14341 C CA . PHE C 1 565 ? 189.116 193.043 233.799 1.00 136.66 565 PHE B CA 1
ATOM 14342 C C . PHE C 1 565 ? 188.263 193.639 234.907 1.00 137.58 565 PHE B C 1
ATOM 14343 O O . PHE C 1 565 ? 188.284 194.864 235.076 1.00 137.65 565 PHE B O 1
ATOM 14351 N N . GLU C 1 566 ? 187.518 192.832 235.665 1.00 143.56 566 GLU B N 1
ATOM 14352 C CA . GLU C 1 566 ? 186.635 193.376 236.690 1.00 142.65 566 GLU B CA 1
ATOM 14353 C C . GLU C 1 566 ? 187.398 193.994 237.853 1.00 144.31 566 GLU B C 1
ATOM 14354 O O . GLU C 1 566 ? 186.817 194.777 238.611 1.00 143.86 566 GLU B O 1
ATOM 14360 N N . SER C 1 567 ? 188.678 193.666 238.012 1.00 142.62 567 SER B N 1
ATOM 14361 C CA . SER C 1 567 ? 189.491 194.275 239.056 1.00 142.13 567 SER B CA 1
ATOM 14362 C C . SER C 1 567 ? 190.151 195.563 238.574 1.00 142.27 567 SER B C 1
ATOM 14363 O O . SER C 1 567 ? 190.142 196.574 239.283 1.00 141.29 567 SER B O 1
ATOM 14366 N N . ARG C 1 568 ? 190.723 195.539 237.368 1.00 139.76 568 ARG B N 1
ATOM 14367 C CA . ARG C 1 568 ? 191.366 196.732 236.831 1.00 137.48 568 ARG B CA 1
ATOM 14368 C C . ARG C 1 568 ? 190.362 197.846 236.579 1.00 137.57 568 ARG B C 1
ATOM 14369 O O . ARG C 1 568 ? 190.681 199.022 236.784 1.00 137.60 568 ARG B O 1
ATOM 14377 N N . TYR C 1 569 ? 189.154 197.502 236.128 1.00 126.10 569 TYR B N 1
ATOM 14378 C CA . TYR C 1 569 ? 188.121 198.514 235.943 1.00 127.33 569 TYR B CA 1
ATOM 14379 C C . TYR C 1 569 ? 187.754 199.171 237.266 1.00 129.43 569 TYR B C 1
ATOM 14380 O O . TYR C 1 569 ? 187.601 200.396 237.340 1.00 131.15 569 TYR B O 1
ATOM 14389 N N . ALA C 1 570 ? 187.605 198.370 238.323 1.00 128.80 570 ALA B N 1
ATOM 14390 C CA . ALA C 1 570 ? 187.256 198.923 239.626 1.00 128.05 570 ALA B CA 1
ATOM 14391 C C . ALA C 1 570 ? 188.380 199.785 240.182 1.00 129.21 570 ALA B C 1
ATOM 14392 O O . ALA C 1 570 ? 188.124 200.831 240.789 1.00 129.12 570 ALA B O 1
ATOM 14394 N N . LYS C 1 571 ? 189.631 199.363 239.985 1.00 127.88 571 LYS B N 1
ATOM 14395 C CA . LYS C 1 571 ? 190.752 200.109 240.544 1.00 125.96 571 LYS B CA 1
ATOM 14396 C C . LYS C 1 571 ? 190.864 201.500 239.939 1.00 127.23 571 LYS B C 1
ATOM 14397 O O . LYS C 1 571 ? 191.363 202.421 240.594 1.00 128.59 571 LYS B O 1
ATOM 14403 N N . GLN C 1 572 ? 190.413 201.675 238.699 1.00 126.23 572 GLN B N 1
ATOM 14404 C CA . GLN C 1 572 ? 190.428 202.974 238.045 1.00 126.16 572 GLN B CA 1
ATOM 14405 C C . GLN C 1 572 ? 189.066 203.650 238.056 1.00 124.75 572 GLN B C 1
ATOM 14406 O O . GLN C 1 572 ? 188.906 204.707 237.438 1.00 124.76 572 GLN B O 1
ATOM 14412 N N . LYS C 1 573 ? 188.088 203.066 238.749 1.00 126.92 573 LYS B N 1
ATOM 14413 C CA . LYS C 1 573 ? 186.747 203.639 238.871 1.00 127.64 573 LYS B CA 1
ATOM 14414 C C . LYS C 1 573 ? 186.104 203.866 237.505 1.00 131.68 573 LYS B C 1
ATOM 14415 O O . LYS C 1 573 ? 185.466 204.892 237.263 1.00 131.52 573 LYS B O 1
ATOM 14421 N N . ILE C 1 574 ? 186.275 202.908 236.602 1.00 120.71 574 ILE B N 1
ATOM 14422 C CA . ILE C 1 574 ? 185.569 202.940 235.328 1.00 116.20 574 ILE B CA 1
ATOM 14423 C C . ILE C 1 574 ? 184.192 202.323 235.521 1.00 117.63 574 ILE B C 1
ATOM 14424 O O . ILE C 1 574 ? 184.067 201.189 235.997 1.00 115.02 574 ILE B O 1
ATOM 14429 N N . GLU C 1 575 ? 183.155 203.068 235.158 1.00 117.17 575 GLU B N 1
ATOM 14430 C CA . GLU C 1 575 ? 181.777 202.663 235.391 1.00 115.82 575 GLU B CA 1
ATOM 14431 C C . GLU C 1 575 ? 181.073 202.484 234.056 1.00 115.81 575 GLU B C 1
ATOM 14432 O O . GLU C 1 575 ? 181.110 203.379 233.206 1.00 117.48 575 GLU B O 1
ATOM 14438 N N . VAL C 1 576 ? 180.428 201.334 233.880 1.00 97.06 576 VAL B N 1
ATOM 14439 C CA . VAL C 1 576 ? 179.701 201.003 232.662 1.00 98.08 576 VAL B CA 1
ATOM 14440 C C . VAL C 1 576 ? 178.212 201.093 232.959 1.00 100.85 576 VAL B C 1
ATOM 14441 O O . VAL C 1 576 ? 177.734 200.519 233.944 1.00 102.61 576 VAL B O 1
ATOM 14445 N N . LYS C 1 577 ? 177.482 201.808 232.110 1.00 100.39 577 LYS B N 1
ATOM 14446 C CA . LYS C 1 577 ? 176.059 202.067 232.298 1.00 99.77 577 LYS B CA 1
ATOM 14447 C C . LYS C 1 577 ? 175.308 201.515 231.093 1.00 100.15 577 LYS B C 1
ATOM 14448 O O . LYS C 1 577 ? 175.522 201.958 229.959 1.00 99.51 577 LYS B O 1
ATOM 14454 N N . VAL C 1 578 ? 174.428 200.555 231.342 1.00 95.36 578 VAL B N 1
ATOM 14455 C CA . VAL C 1 578 ? 173.606 199.977 230.288 1.00 98.32 578 VAL B CA 1
ATOM 14456 C C . VAL C 1 578 ? 172.285 200.727 230.230 1.00 96.17 578 VAL B C 1
ATOM 14457 O O . VAL C 1 578 ? 171.606 200.893 231.249 1.00 98.87 578 VAL B O 1
ATOM 14461 N N . GLU C 1 579 ? 171.918 201.187 229.040 1.00 99.26 579 GLU B N 1
ATOM 14462 C CA . GLU C 1 579 ? 170.688 201.936 228.828 1.00 103.94 579 GLU B CA 1
ATOM 14463 C C . GLU C 1 579 ? 169.853 201.198 227.792 1.00 105.16 579 GLU B C 1
ATOM 14464 O O . GLU C 1 579 ? 170.230 201.115 226.614 1.00 104.26 579 GLU B O 1
ATOM 14470 N N . THR C 1 580 ? 168.731 200.654 228.241 1.00 108.55 580 THR B N 1
ATOM 14471 C CA . THR C 1 580 ? 167.822 199.932 227.373 1.00 108.86 580 THR B CA 1
ATOM 14472 C C . THR C 1 580 ? 166.721 200.866 226.895 1.00 107.53 580 THR B C 1
ATOM 14473 O O . THR C 1 580 ? 166.248 201.729 227.640 1.00 108.38 580 THR B O 1
ATOM 14477 N N . GLY C 1 581 ? 166.342 200.709 225.635 1.00 110.92 581 GLY B N 1
ATOM 14478 C CA . GLY C 1 581 ? 165.387 201.612 225.027 1.00 114.11 581 GLY B CA 1
ATOM 14479 C C . GLY C 1 581 ? 163.980 201.061 224.963 1.00 119.57 581 GLY B C 1
ATOM 14480 O O . GLY C 1 581 ? 163.668 200.233 224.103 1.00 117.10 581 GLY B O 1
ATOM 14481 N N . ILE C 1 582 ? 163.123 201.513 225.873 1.00 129.49 582 ILE B N 1
ATOM 14482 C CA . ILE C 1 582 ? 161.701 201.131 225.856 1.00 125.40 582 ILE B CA 1
ATOM 14483 C C . ILE C 1 582 ? 160.987 202.193 225.029 1.00 124.72 582 ILE B C 1
ATOM 14484 O O . ILE C 1 582 ? 160.400 203.151 225.536 1.00 127.14 582 ILE B O 1
ATOM 14489 N N . VAL C 1 583 ? 161.033 202.013 223.712 1.00 114.13 583 VAL B N 1
ATOM 14490 C CA . VAL C 1 583 ? 160.458 202.954 222.759 1.00 112.22 583 VAL B CA 1
ATOM 14491 C C . VAL C 1 583 ? 159.606 202.168 221.777 1.00 117.00 583 VAL B C 1
ATOM 14492 O O . VAL C 1 583 ? 160.063 201.159 221.230 1.00 121.86 583 VAL B O 1
ATOM 14496 N N . ASP C 1 584 ? 158.372 202.619 221.552 1.00 125.08 584 ASP B N 1
ATOM 14497 C CA . ASP C 1 584 ? 157.477 201.914 220.644 1.00 126.43 584 ASP B CA 1
ATOM 14498 C C . ASP C 1 584 ? 157.019 202.750 219.457 1.00 126.34 584 ASP B C 1
ATOM 14499 O O . ASP C 1 584 ? 157.169 202.316 218.313 1.00 128.08 584 ASP B O 1
ATOM 14504 N N . ARG C 1 585 ? 156.457 203.933 219.681 1.00 126.83 585 ARG B N 1
ATOM 14505 C CA . ARG C 1 585 ? 155.719 204.503 218.557 1.00 126.85 585 ARG B CA 1
ATOM 14506 C C . ARG C 1 585 ? 156.160 205.896 218.135 1.00 127.69 585 ARG B C 1
ATOM 14507 O O . ARG C 1 585 ? 156.274 206.150 21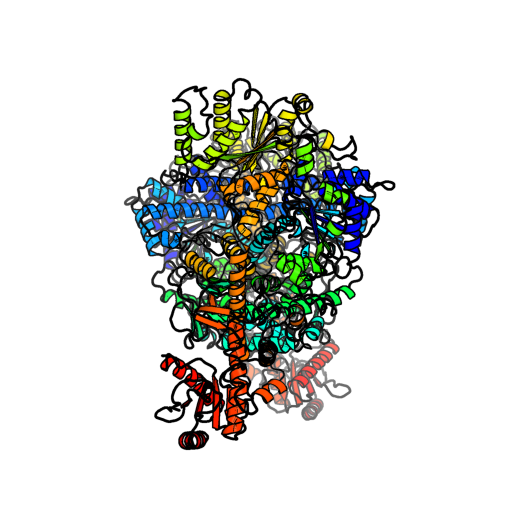6.935 1.00 126.60 585 ARG B O 1
ATOM 14515 N N . PHE C 1 586 ? 156.403 206.805 219.076 1.00 124.68 586 PHE B N 1
ATOM 14516 C CA . PHE C 1 586 ? 156.574 208.210 218.729 1.00 123.26 586 PHE B CA 1
ATOM 14517 C C . PHE C 1 586 ? 157.691 208.840 219.551 1.00 122.76 586 PHE B C 1
ATOM 14518 O O . PHE C 1 586 ? 158.044 208.373 220.636 1.00 122.26 586 PHE B O 1
ATOM 14526 N N . PHE C 1 587 ? 158.232 209.934 219.010 1.00 118.93 587 PHE B N 1
ATOM 14527 C CA . PHE C 1 587 ? 159.568 210.412 219.344 1.00 116.52 587 PHE B CA 1
ATOM 14528 C C . PHE C 1 587 ? 159.666 211.115 220.688 1.00 116.71 587 PHE B C 1
ATOM 14529 O O . PHE C 1 587 ? 160.783 211.340 221.158 1.00 122.34 587 PHE B O 1
ATOM 14531 N N . SER C 1 588 ? 158.550 211.473 221.322 1.00 124.51 588 SER B N 1
ATOM 14532 C CA . SER C 1 588 ? 158.650 212.133 222.620 1.00 127.27 588 SER B CA 1
ATOM 14533 C C . SER C 1 588 ? 159.251 211.199 223.661 1.00 126.60 588 SER B C 1
ATOM 14534 O O . SER C 1 588 ? 159.760 211.650 224.693 1.00 124.28 588 SER B O 1
ATOM 14537 N N . GLU C 1 589 ? 159.210 209.892 223.400 1.00 124.74 589 GLU B N 1
ATOM 14538 C CA . GLU C 1 589 ? 159.726 208.917 224.351 1.00 122.52 589 GLU B CA 1
ATOM 14539 C C . GLU C 1 589 ? 161.245 208.869 224.365 1.00 122.08 589 GLU B C 1
ATOM 14540 O O . GLU C 1 589 ? 161.827 208.392 225.344 1.00 123.64 589 GLU B O 1
ATOM 14546 N N . ILE C 1 590 ? 161.900 209.338 223.306 1.00 114.23 590 ILE B N 1
ATOM 14547 C CA . ILE C 1 590 ? 163.354 209.349 223.253 1.00 113.50 590 ILE B CA 1
ATOM 14548 C C . ILE C 1 590 ? 163.941 210.710 223.595 1.00 113.22 590 ILE B C 1
ATOM 14549 O O . ILE C 1 590 ? 165.074 210.764 224.096 1.00 114.50 590 ILE B O 1
ATOM 14554 N N . LEU C 1 591 ? 163.221 211.801 223.348 1.00 120.30 591 LEU B N 1
ATOM 14555 C CA . LEU C 1 591 ? 163.722 213.115 223.703 1.00 117.95 591 LEU B CA 1
ATOM 14556 C C . LEU C 1 591 ? 163.855 213.220 225.219 1.00 120.16 591 LEU B C 1
ATOM 14557 O O . LEU C 1 591 ? 163.085 212.604 225.960 1.00 121.72 591 LEU B O 1
ATOM 14562 N N . PRO C 1 592 ? 164.826 213.984 225.708 1.00 134.36 592 PRO B N 1
ATOM 14563 C CA . PRO C 1 592 ? 164.999 214.093 227.162 1.00 135.47 592 PRO B CA 1
ATOM 14564 C C . PRO C 1 592 ? 163.838 214.835 227.799 1.00 138.72 592 PRO B C 1
ATOM 14565 O O . PRO C 1 592 ? 163.725 216.059 227.674 1.00 139.62 592 PRO B O 1
ATOM 14569 N N . LYS C 1 593 ? 162.971 214.099 228.496 1.00 151.88 593 LYS B N 1
ATOM 14570 C CA . LYS C 1 593 ? 161.757 214.682 229.053 1.00 152.46 593 LYS B CA 1
ATOM 14571 C C . LYS C 1 593 ? 162.019 215.586 230.246 1.00 154.71 593 LYS B C 1
ATOM 14572 O O . LYS C 1 593 ? 161.054 216.019 230.888 1.00 155.40 593 LYS B O 1
ATOM 14578 N N . ASN C 1 594 ? 163.278 215.884 230.559 1.00 162.67 594 ASN B N 1
ATOM 14579 C CA . ASN C 1 594 ? 163.566 216.871 231.587 1.00 163.27 594 ASN B CA 1
ATOM 14580 C C . ASN C 1 594 ? 163.073 218.239 231.132 1.00 165.08 594 ASN B C 1
ATOM 14581 O O . ASN C 1 594 ? 162.960 218.510 229.933 1.00 163.85 594 ASN B O 1
ATOM 14586 N N . ASN C 1 595 ? 162.773 219.106 232.097 1.00 171.07 595 ASN B N 1
ATOM 14587 C CA . ASN C 1 595 ? 162.050 220.337 231.801 1.00 170.39 595 ASN B CA 1
ATOM 14588 C C . ASN C 1 595 ? 162.925 221.394 231.137 1.00 170.05 595 ASN B C 1
ATOM 14589 O O . ASN C 1 595 ? 163.151 222.468 231.702 1.00 169.10 595 ASN B O 1
ATOM 14594 N N . GLN C 1 596 ? 163.412 221.098 229.936 1.00 169.79 596 GLN B N 1
ATOM 14595 C CA . GLN C 1 596 ? 163.974 222.091 229.029 1.00 169.10 596 GLN B CA 1
ATOM 14596 C C . GLN C 1 596 ? 163.198 222.090 227.717 1.00 168.44 596 GLN B C 1
ATOM 14597 O O . GLN C 1 596 ? 163.765 222.215 226.629 1.00 166.63 596 GLN B O 1
ATOM 14603 N N . LYS C 1 597 ? 161.876 221.967 227.831 1.00 167.20 597 LYS B N 1
ATOM 14604 C CA . LYS C 1 597 ? 160.990 221.843 226.680 1.00 166.47 597 LYS B CA 1
ATOM 14605 C C . LYS C 1 597 ? 161.231 222.955 225.673 1.00 167.08 597 LYS B C 1
ATOM 14606 O O . LYS C 1 597 ? 161.195 224.140 226.016 1.00 166.04 597 LYS B O 1
ATOM 14612 N N . ILE C 1 598 ? 161.485 222.562 224.427 1.00 168.52 598 ILE B N 1
ATOM 14613 C CA . ILE C 1 598 ? 161.749 223.537 223.376 1.00 168.23 598 ILE B CA 1
ATOM 14614 C C . ILE C 1 598 ? 160.459 223.901 222.655 1.00 169.25 598 ILE B C 1
ATOM 14615 O O . ILE C 1 598 ? 160.058 225.070 222.611 1.00 169.00 598 ILE B O 1
ATOM 14620 N N . ASP C 1 599 ? 159.788 222.902 222.089 1.00 166.44 599 ASP B N 1
ATOM 14621 C CA . ASP C 1 599 ? 158.545 223.128 221.367 1.00 165.88 599 ASP B CA 1
ATOM 14622 C C . ASP C 1 599 ? 157.773 221.822 221.290 1.00 164.78 599 ASP B C 1
ATOM 14623 O O . ASP C 1 599 ? 158.355 220.752 221.103 1.00 163.63 599 ASP B O 1
ATOM 14628 N N . ASN C 1 600 ? 156.452 221.929 221.432 1.00 164.78 600 ASN B N 1
ATOM 14629 C CA . ASN C 1 600 ? 155.549 220.798 221.272 1.00 165.47 600 ASN B CA 1
ATOM 14630 C C . ASN C 1 600 ? 155.027 220.678 219.849 1.00 163.52 600 ASN B C 1
ATOM 14631 O O . ASN C 1 600 ? 153.958 220.098 219.627 1.00 162.49 600 ASN B O 1
ATOM 14636 N N . LYS C 1 601 ? 155.741 221.242 218.877 1.00 161.05 601 LYS B N 1
ATOM 14637 C CA . LYS C 1 601 ? 155.322 221.162 217.486 1.00 161.68 601 LYS B CA 1
ATOM 14638 C C . LYS C 1 601 ? 156.421 220.584 216.608 1.00 162.97 601 LYS B C 1
ATOM 14639 O O . LYS C 1 601 ? 156.144 219.753 215.740 1.00 164.22 601 LYS B O 1
ATOM 14645 N N . LYS C 1 602 ? 157.669 221.007 216.829 1.00 156.72 602 LYS B N 1
ATOM 14646 C CA . LYS C 1 602 ? 158.755 220.569 215.957 1.00 155.22 602 LYS B CA 1
ATOM 14647 C C . LYS C 1 602 ? 158.935 219.057 216.011 1.00 154.67 602 LYS B C 1
ATOM 14648 O O . LYS C 1 602 ? 159.078 218.400 214.970 1.00 154.53 602 LYS B O 1
ATOM 14654 N N . ILE C 1 603 ? 158.888 218.478 217.211 1.00 142.70 603 ILE B N 1
ATOM 14655 C CA . ILE C 1 603 ? 158.915 217.027 217.310 1.00 142.56 603 ILE B CA 1
ATOM 14656 C C . ILE C 1 603 ? 157.683 216.402 216.671 1.00 142.57 603 ILE B C 1
ATOM 14657 O O . ILE C 1 603 ? 157.735 215.243 216.245 1.00 146.29 603 ILE B O 1
ATOM 14662 N N . TRP C 1 604 ? 156.582 217.146 216.553 1.00 150.50 604 TRP B N 1
ATOM 14663 C CA . TRP C 1 604 ? 155.403 216.587 215.900 1.00 151.44 604 TRP B CA 1
ATOM 14664 C C . TRP C 1 604 ? 155.602 216.457 214.394 1.00 152.32 604 TRP B C 1
ATOM 14665 O O . TRP C 1 604 ? 155.231 215.434 213.808 1.00 154.23 604 TRP B O 1
ATOM 14676 N N . GLU C 1 605 ? 156.202 217.456 213.736 1.00 152.08 605 GLU B N 1
ATOM 14677 C CA . GLU C 1 605 ? 156.502 217.201 212.332 1.00 154.64 605 GLU B CA 1
ATOM 14678 C C . GLU C 1 605 ? 157.665 216.239 212.176 1.00 154.14 605 GLU B C 1
ATOM 14679 O O . GLU C 1 605 ? 157.794 215.621 211.120 1.00 153.06 605 GLU B O 1
ATOM 14685 N N . LEU C 1 606 ? 158.506 216.087 213.200 1.00 141.24 606 LEU B N 1
ATOM 14686 C CA . LEU C 1 606 ? 159.494 215.013 213.166 1.00 136.24 606 LEU B CA 1
ATOM 14687 C C . LEU C 1 606 ? 158.810 213.649 213.119 1.00 135.67 606 LEU B C 1
ATOM 14688 O O . LEU C 1 606 ? 159.174 212.782 212.312 1.00 135.78 606 LEU B O 1
ATOM 14693 N N . ASP C 1 607 ? 157.796 213.460 213.966 1.00 131.11 607 ASP B N 1
ATOM 14694 C CA . ASP C 1 607 ? 156.996 212.241 213.928 1.00 128.82 607 ASP B CA 1
ATOM 14695 C C . ASP C 1 607 ? 156.291 212.095 212.588 1.00 128.17 607 ASP B C 1
ATOM 14696 O O . ASP C 1 607 ? 156.163 210.984 212.061 1.00 130.68 607 ASP B O 1
ATOM 14701 N N . ALA C 1 608 ? 155.811 213.207 212.033 1.00 130.03 608 ALA B N 1
ATOM 14702 C CA . ALA C 1 608 ? 155.169 213.166 210.724 1.00 130.09 608 ALA B CA 1
ATOM 14703 C C . ALA C 1 608 ? 156.144 212.713 209.647 1.00 133.07 608 ALA B C 1
ATOM 14704 O O . ALA C 1 608 ? 155.786 211.922 208.769 1.00 135.36 608 ALA B O 1
ATOM 14706 N N . GLU C 1 609 ? 157.379 213.213 209.695 1.00 137.52 609 GLU B N 1
ATOM 14707 C CA . GLU C 1 609 ? 158.399 212.790 208.743 1.00 137.79 609 GLU B CA 1
ATOM 14708 C C . GLU C 1 609 ? 158.680 211.302 208.874 1.00 139.06 609 GLU B C 1
ATOM 14709 O O . GLU C 1 609 ? 158.795 210.590 207.869 1.00 138.91 609 GLU B O 1
ATOM 14715 N N . LEU C 1 610 ? 158.793 210.817 210.111 1.00 131.90 610 LEU B N 1
ATOM 14716 C CA . LEU C 1 610 ? 159.041 209.394 210.327 1.00 130.25 610 LEU B CA 1
ATOM 14717 C C . LEU C 1 610 ? 157.900 208.547 209.777 1.00 129.80 610 LEU B C 1
ATOM 14718 O O . LEU C 1 610 ? 158.129 207.529 209.111 1.00 131.17 610 LEU B O 1
ATOM 14723 N N . ALA C 1 611 ? 156.659 208.950 210.055 1.00 131.82 611 ALA B N 1
ATOM 14724 C CA . ALA C 1 611 ? 155.509 208.194 209.574 1.00 130.78 611 ALA B CA 1
ATOM 14725 C C . ALA C 1 611 ? 155.427 208.225 208.055 1.00 131.61 611 ALA B C 1
ATOM 14726 O O . ALA C 1 611 ? 155.090 207.216 207.425 1.00 130.10 611 ALA B O 1
ATOM 14728 N N . LYS C 1 612 ? 155.729 209.375 207.451 1.00 138.71 612 LYS B N 1
ATOM 14729 C CA . LYS C 1 612 ? 155.738 209.470 205.998 1.00 140.03 612 LYS B CA 1
ATOM 14730 C C . LYS C 1 612 ? 156.786 208.547 205.398 1.00 141.93 612 LYS B C 1
ATOM 14731 O O . LYS C 1 612 ? 156.524 207.863 204.402 1.00 142.08 612 LYS B O 1
ATOM 14737 N N . LEU C 1 613 ? 157.980 208.511 205.993 1.00 133.61 613 LEU B N 1
ATOM 14738 C CA . LEU C 1 613 ? 159.030 207.641 205.474 1.00 130.88 613 LEU B CA 1
ATOM 14739 C C . LEU C 1 613 ? 158.648 206.174 205.601 1.00 130.61 613 LEU B C 1
ATOM 14740 O O . LEU C 1 613 ? 158.841 205.392 204.663 1.00 130.11 613 LEU B O 1
ATOM 14745 N N . VAL C 1 614 ? 158.100 205.779 206.753 1.00 128.62 614 VAL B N 1
ATOM 14746 C CA . VAL C 1 614 ? 157.716 204.383 206.944 1.00 127.87 614 VAL B CA 1
ATOM 14747 C C . VAL C 1 614 ? 156.603 203.997 205.978 1.00 128.03 614 VAL B C 1
ATOM 14748 O O . VAL C 1 614 ? 156.619 202.908 205.393 1.00 129.24 614 VAL B O 1
ATOM 14752 N N . ASN C 1 615 ? 155.628 204.888 205.785 1.00 133.96 615 ASN B N 1
ATOM 14753 C CA . ASN C 1 615 ? 154.476 204.557 204.954 1.00 136.47 615 ASN B CA 1
ATOM 14754 C C . ASN C 1 615 ? 154.865 204.333 203.499 1.00 135.58 615 ASN B C 1
ATOM 14755 O O . ASN C 1 615 ? 154.199 203.570 202.791 1.00 134.02 615 ASN B O 1
ATOM 14760 N N . CYS C 1 616 ? 155.933 204.975 203.036 1.00 134.40 616 CYS B N 1
ATOM 14761 C CA . CYS C 1 616 ? 156.352 204.865 201.645 1.00 135.28 616 CYS B CA 1
ATOM 14762 C C . CYS C 1 616 ? 157.130 203.589 201.351 1.00 134.11 616 CYS B C 1
ATOM 14763 O O . CYS C 1 616 ? 157.749 203.493 200.288 1.00 133.76 616 CYS B O 1
ATOM 14766 N N . ILE C 1 617 ? 157.116 202.615 202.254 1.00 120.47 617 ILE B N 1
ATOM 14767 C CA . ILE C 1 617 ? 157.862 201.377 202.055 1.00 118.44 617 ILE B CA 1
ATOM 14768 C C . ILE C 1 617 ? 157.034 200.441 201.186 1.00 120.05 617 ILE B C 1
ATOM 14769 O O . ILE C 1 617 ? 155.877 200.146 201.501 1.00 122.25 617 ILE B O 1
ATOM 14774 N N . PRO C 1 618 ? 157.626 199.977 200.091 1.00 103.02 618 PRO B N 1
ATOM 14775 C CA . PRO C 1 618 ? 156.945 199.086 199.161 1.00 103.48 618 PRO B CA 1
ATOM 14776 C C . PRO C 1 618 ? 156.534 197.783 199.836 1.00 103.29 618 PRO B C 1
ATOM 14777 O O . PRO C 1 618 ? 155.414 197.654 200.327 1.00 103.24 618 PRO B O 1
ATOM 14779 N N . ASP C 1 626 ? 155.308 196.355 206.121 1.00 103.99 626 ASP B N 1
ATOM 14780 C CA . ASP C 1 626 ? 154.629 195.840 207.305 1.00 111.04 626 ASP B CA 1
ATOM 14781 C C . ASP C 1 626 ? 154.394 196.946 208.329 1.00 115.77 626 ASP B C 1
ATOM 14782 O O . ASP C 1 626 ? 153.352 196.983 208.983 1.00 116.05 626 ASP B O 1
ATOM 14784 N N . LYS C 1 627 ? 155.392 197.818 208.481 1.00 115.86 627 LYS B N 1
ATOM 14785 C CA . LYS C 1 627 ? 155.312 199.011 209.321 1.00 110.56 627 LYS B CA 1
ATOM 14786 C C . LYS C 1 627 ? 155.204 198.651 210.796 1.00 113.52 627 LYS B C 1
ATOM 14787 O O . LYS C 1 627 ? 155.225 197.469 211.155 1.00 116.83 627 LYS B O 1
ATOM 14789 N N . LYS C 1 628 ? 155.124 199.672 211.655 1.00 110.60 628 LYS B N 1
ATOM 14790 C CA . LYS C 1 628 ? 154.937 199.524 213.097 1.00 111.61 628 LYS B CA 1
ATOM 14791 C C . LYS C 1 628 ? 156.156 198.883 213.757 1.00 112.45 628 LYS B C 1
ATOM 14792 O O . LYS C 1 628 ? 156.261 198.840 214.986 1.00 106.89 628 LYS B O 1
ATOM 14798 N N . TYR C 1 629 ? 157.098 198.425 212.949 1.00 113.37 629 TYR B N 1
ATOM 14799 C CA . TYR C 1 629 ? 158.350 197.848 213.417 1.00 107.20 629 TYR B CA 1
ATOM 14800 C C . TYR C 1 629 ? 159.560 198.636 212.963 1.00 105.18 629 TYR B C 1
ATOM 14801 O O . TYR C 1 629 ? 160.499 198.816 213.738 1.00 106.68 629 TYR B O 1
ATOM 14810 N N . PHE C 1 630 ? 159.556 199.118 211.721 1.00 95.33 630 PHE B N 1
ATOM 14811 C CA . PHE C 1 630 ? 160.632 199.986 211.264 1.00 98.21 630 PHE B CA 1
ATOM 14812 C C . PHE C 1 630 ? 160.677 201.267 212.082 1.00 103.96 630 PHE B C 1
ATOM 14813 O O . PHE C 1 630 ? 161.750 201.848 212.291 1.00 109.29 630 PHE B O 1
ATOM 14821 N N . ALA C 1 631 ? 159.518 201.714 212.566 1.00 106.97 631 ALA B N 1
ATOM 14822 C CA . ALA C 1 631 ? 159.481 202.883 213.435 1.00 105.06 631 ALA B CA 1
ATOM 14823 C C . ALA C 1 631 ? 160.273 202.645 214.712 1.00 106.89 631 ALA B C 1
ATOM 14824 O O . ALA C 1 631 ? 160.999 203.532 215.168 1.00 108.46 631 ALA B O 1
ATOM 14826 N N . ARG C 1 632 ? 160.150 201.455 215.307 1.00 105.00 632 ARG B N 1
ATOM 14827 C CA . ARG C 1 632 ? 160.918 201.168 216.515 1.00 105.71 632 ARG B CA 1
ATOM 14828 C C . ARG C 1 632 ? 162.415 201.164 216.239 1.00 106.43 632 ARG B C 1
ATOM 14829 O O . ARG C 1 632 ? 163.200 201.651 217.057 1.00 106.08 632 ARG B O 1
ATOM 14837 N N . ARG C 1 633 ? 162.836 200.607 215.102 1.00 89.09 633 ARG B N 1
ATOM 14838 C CA . ARG C 1 633 ? 164.257 200.611 214.767 1.00 90.66 633 ARG B CA 1
ATOM 14839 C C . ARG C 1 633 ? 164.774 202.033 214.609 1.00 96.63 633 ARG B C 1
ATOM 14840 O O . ARG C 1 633 ? 165.815 202.402 215.174 1.00 106.02 633 ARG B O 1
ATOM 14848 N N . TYR C 1 634 ? 164.049 202.848 213.843 1.00 86.98 634 TYR B N 1
ATOM 14849 C CA . TYR C 1 634 ? 164.455 204.233 213.653 1.00 84.09 634 TYR B CA 1
ATOM 14850 C C . TYR C 1 634 ? 164.526 204.959 214.987 1.00 88.58 634 TYR B C 1
ATOM 14851 O O . TYR C 1 634 ? 165.479 205.696 215.256 1.00 94.81 634 TYR B O 1
ATOM 14860 N N . LEU C 1 635 ? 163.526 204.749 215.842 1.00 100.39 635 LEU B N 1
ATOM 14861 C CA . LEU C 1 635 ? 163.477 205.464 217.109 1.00 104.61 635 LEU B CA 1
ATOM 14862 C C . LEU C 1 635 ? 164.583 205.011 218.051 1.00 105.75 635 LEU B C 1
ATOM 14863 O O . LEU C 1 635 ? 165.136 205.825 218.792 1.00 109.68 635 LEU B O 1
ATOM 14868 N N . ASN C 1 636 ? 164.920 203.720 218.044 1.00 99.63 636 ASN B N 1
ATOM 14869 C CA . ASN C 1 636 ? 166.041 203.259 218.855 1.00 98.15 636 ASN B CA 1
ATOM 14870 C C . ASN C 1 636 ? 167.347 203.889 218.396 1.00 100.73 636 ASN B C 1
ATOM 14871 O O . ASN C 1 636 ? 168.147 204.342 219.224 1.00 105.12 636 ASN B O 1
ATOM 14876 N N . LEU C 1 637 ? 167.580 203.938 217.083 1.00 86.87 637 LEU B N 1
ATOM 14877 C CA . LEU C 1 637 ? 168.802 204.572 216.597 1.00 85.24 637 LEU B CA 1
ATOM 14878 C C . LEU C 1 637 ? 168.837 206.053 216.962 1.00 94.26 637 LEU B C 1
ATOM 14879 O O . LEU C 1 637 ? 169.880 206.581 217.389 1.00 97.64 637 LEU B O 1
ATOM 14884 N N . PHE C 1 638 ? 167.702 206.736 216.805 1.00 93.82 638 PHE B N 1
ATOM 14885 C CA . PHE C 1 638 ? 167.641 208.157 217.115 1.00 87.18 638 PHE B CA 1
ATOM 14886 C C . PHE C 1 638 ? 167.850 208.394 218.602 1.00 92.23 638 PHE B C 1
ATOM 14887 O O . PHE C 1 638 ? 168.501 209.365 218.992 1.00 96.48 638 PHE B O 1
ATOM 14895 N N . ASN C 1 639 ? 167.315 207.511 219.445 1.00 90.35 639 ASN B N 1
ATOM 14896 C CA . ASN C 1 639 ? 167.558 207.590 220.880 1.00 92.00 639 ASN B CA 1
ATOM 14897 C C . ASN C 1 639 ? 169.034 207.408 221.195 1.00 94.86 639 ASN B C 1
ATOM 14898 O O . ASN C 1 639 ? 169.587 208.103 222.060 1.00 97.13 639 ASN B O 1
ATOM 14903 N N . SER C 1 640 ? 169.687 206.475 220.503 1.00 96.74 640 SER B N 1
ATOM 14904 C CA . SER C 1 640 ? 171.111 206.257 220.719 1.00 94.47 640 SER B CA 1
ATOM 14905 C C . SER C 1 640 ? 171.899 207.525 220.441 1.00 97.95 640 SER B C 1
ATOM 14906 O O . SER C 1 640 ? 172.702 207.969 221.272 1.00 103.15 640 SER B O 1
ATOM 14909 N N . PHE C 1 641 ? 171.676 208.146 219.285 1.00 99.09 641 PHE B N 1
ATOM 14910 C CA . PHE C 1 641 ? 172.515 209.325 219.097 1.00 98.01 641 PHE B CA 1
ATOM 14911 C C . PHE C 1 641 ? 171.948 210.586 219.742 1.00 97.26 641 PHE B C 1
ATOM 14912 O O . PHE C 1 641 ? 172.670 211.580 219.823 1.00 106.09 641 PHE B O 1
ATOM 14920 N N . VAL C 1 642 ? 170.738 210.557 220.296 1.00 90.83 642 VAL B N 1
ATOM 14921 C CA . VAL C 1 642 ? 170.364 211.592 221.256 1.00 94.51 642 VAL B CA 1
ATOM 14922 C C . VAL C 1 642 ? 171.224 211.484 222.508 1.00 99.54 642 VAL B C 1
ATOM 14923 O O . VAL C 1 642 ? 171.778 212.480 222.994 1.00 101.43 642 VAL B O 1
ATOM 14927 N N . ILE C 1 643 ? 171.362 210.266 223.034 1.00 97.46 643 ILE B N 1
ATOM 14928 C CA . ILE C 1 643 ? 172.236 210.051 224.184 1.00 93.39 643 ILE B CA 1
ATOM 14929 C C . ILE C 1 643 ? 173.657 210.477 223.847 1.00 91.07 643 ILE B C 1
ATOM 14930 O O . ILE C 1 643 ? 174.365 211.057 224.678 1.00 88.97 643 ILE B O 1
ATOM 14935 N N . PHE C 1 644 ? 174.095 210.194 222.620 1.00 93.63 644 PHE B N 1
ATOM 14936 C CA . PHE C 1 644 ? 175.410 210.650 222.181 1.00 96.02 644 PHE B CA 1
ATOM 14937 C C . PHE C 1 644 ? 175.495 212.172 222.164 1.00 97.70 644 PHE B C 1
ATOM 14938 O O . PHE C 1 644 ? 176.500 212.748 222.593 1.00 100.51 644 PHE B O 1
ATOM 14946 N N . LEU C 1 645 ? 174.451 212.840 221.676 1.00 100.21 645 LEU B N 1
ATOM 14947 C CA . LEU C 1 645 ? 174.458 214.288 221.527 1.00 94.57 645 LEU B CA 1
ATOM 14948 C C . LEU C 1 645 ? 174.275 215.031 222.839 1.00 98.27 645 LEU B C 1
ATOM 14949 O O . LEU C 1 645 ? 174.474 216.249 222.868 1.00 106.92 645 LEU B O 1
ATOM 14954 N N . THR C 1 646 ? 173.900 214.349 223.918 1.00 100.38 646 THR B N 1
ATOM 14955 C CA . THR C 1 646 ? 173.666 215.060 225.169 1.00 101.68 646 THR B CA 1
ATOM 14956 C C . THR C 1 646 ? 174.697 214.711 226.232 1.00 107.43 646 THR B C 1
ATOM 14957 O O . THR C 1 646 ? 174.341 214.505 227.396 1.00 110.25 646 THR B O 1
ATOM 14961 N N . ASP C 1 647 ? 175.970 214.643 225.854 1.00 108.51 647 ASP B N 1
ATOM 14962 C CA . ASP C 1 647 ? 177.002 214.340 226.837 1.00 109.07 647 ASP B CA 1
ATOM 14963 C C . ASP C 1 647 ? 178.300 215.070 226.515 1.00 113.78 647 ASP B C 1
ATOM 14964 O O . ASP C 1 647 ? 178.888 214.854 225.449 1.00 113.37 647 ASP B O 1
ATOM 14969 N N . PRO C 1 648 ? 178.787 215.932 227.417 1.00 123.12 648 PRO B N 1
ATOM 14970 C CA . PRO C 1 648 ? 180.118 216.525 227.225 1.00 116.18 648 PRO B CA 1
ATOM 14971 C C . PRO C 1 648 ? 181.217 215.504 227.462 1.00 117.24 648 PRO B C 1
ATOM 14972 O O . PRO C 1 648 ? 182.174 215.752 228.200 1.00 123.51 648 PRO B O 1
ATOM 14976 N N . SER C 1 649 ? 181.068 214.346 226.835 1.00 116.30 649 SER B N 1
ATOM 14977 C CA . SER C 1 649 ? 182.005 213.238 226.891 1.00 118.83 649 SER B CA 1
ATOM 14978 C C . SER C 1 649 ? 181.721 212.385 225.662 1.00 117.84 649 SER B C 1
ATOM 14979 O O . SER C 1 649 ? 181.049 212.839 224.732 1.00 119.47 649 SER B O 1
ATOM 14982 N N . MET C 1 650 ? 182.232 211.157 225.654 1.00 110.30 650 MET B N 1
ATOM 14983 C CA . MET C 1 650 ? 181.928 210.213 224.584 1.00 114.79 650 MET B CA 1
ATOM 14984 C C . MET C 1 650 ? 182.384 210.766 223.239 1.00 116.85 650 MET B C 1
ATOM 14985 O O . MET C 1 650 ? 181.599 210.924 222.303 1.00 118.24 650 MET B O 1
ATOM 14990 N N . THR C 1 651 ? 183.677 211.079 223.162 1.00 105.48 651 THR B N 1
ATOM 14991 C CA . THR C 1 651 ? 184.248 211.644 221.951 1.00 106.10 651 THR B CA 1
ATOM 14992 C C . THR C 1 651 ? 184.094 210.721 220.753 1.00 106.79 651 THR B C 1
ATOM 14993 O O . THR C 1 651 ? 184.052 211.201 219.616 1.00 110.26 651 THR B O 1
ATOM 14997 N N . SER C 1 652 ? 184.007 209.414 220.977 1.00 90.91 652 SER B N 1
ATOM 14998 C CA . SER C 1 652 ? 183.837 208.452 219.899 1.00 88.62 652 SER B CA 1
ATOM 14999 C C . SER C 1 652 ? 182.704 207.508 220.256 1.00 90.70 652 SER B C 1
ATOM 15000 O O . SER C 1 652 ? 182.716 206.901 221.329 1.00 97.90 652 SER B O 1
ATOM 15003 N N . PHE C 1 653 ? 181.733 207.387 219.360 1.00 88.91 653 PHE B N 1
ATOM 15004 C CA . PHE C 1 653 ? 180.585 206.518 219.562 1.00 90.50 653 PHE B CA 1
ATOM 15005 C C . PHE C 1 653 ? 180.395 205.657 218.327 1.00 85.80 653 PHE B C 1
ATOM 15006 O O . PHE C 1 653 ? 180.530 206.138 217.200 1.00 89.91 653 PHE B O 1
ATOM 15014 N N . LEU C 1 654 ? 180.088 204.382 218.539 1.00 78.03 654 LEU B N 1
ATOM 15015 C CA . LEU C 1 654 ? 179.872 203.451 217.440 1.00 75.15 654 LEU B CA 1
ATOM 15016 C C . LEU C 1 654 ? 178.483 202.847 217.544 1.00 83.30 654 LEU B C 1
ATOM 15017 O O . LEU C 1 654 ? 178.128 202.278 218.578 1.00 87.39 654 LEU B O 1
ATOM 15022 N N . GLY C 1 655 ? 177.710 202.955 216.471 1.00 84.29 655 GLY B N 1
ATOM 15023 C CA . GLY C 1 655 ? 176.389 202.365 216.440 1.00 81.77 655 GLY B CA 1
ATOM 15024 C C . GLY C 1 655 ? 176.292 201.268 215.407 1.00 84.79 655 GLY B C 1
ATOM 15025 O O . GLY C 1 655 ? 176.357 201.534 214.206 1.00 88.20 655 GLY B O 1
ATOM 15026 N N . LEU C 1 656 ? 176.139 200.029 215.855 1.00 80.98 656 LEU B N 1
ATOM 15027 C CA . LEU C 1 656 ? 176.128 198.875 214.971 1.00 75.13 656 LEU B CA 1
ATOM 15028 C C . LEU C 1 656 ? 174.712 198.338 214.849 1.00 79.89 656 LEU B C 1
ATOM 15029 O O . LEU C 1 656 ? 174.029 198.145 215.858 1.00 89.58 656 LEU B O 1
ATOM 15034 N N . GLN C 1 657 ? 174.279 198.105 213.621 1.00 76.48 657 GLN B N 1
ATOM 15035 C CA . GLN C 1 657 ? 173.026 197.430 213.337 1.00 73.58 657 GLN B CA 1
ATOM 15036 C C . GLN C 1 657 ? 173.311 196.198 212.492 1.00 74.72 657 GLN B C 1
ATOM 15037 O O . GLN C 1 657 ? 174.458 195.885 212.181 1.00 86.08 657 GLN B O 1
ATOM 15043 N N . SER C 1 658 ? 172.250 195.496 212.115 1.00 78.41 658 SER B N 1
ATOM 15044 C CA . SER C 1 658 ? 172.364 194.365 211.211 1.00 80.71 658 SER B CA 1
ATOM 15045 C C . SER C 1 658 ? 172.043 194.745 209.775 1.00 83.74 658 SER B C 1
ATOM 15046 O O . SER C 1 658 ? 171.998 193.870 208.907 1.00 87.81 658 SER B O 1
ATOM 15049 N N . LEU C 1 659 ? 171.820 196.028 209.509 1.00 94.45 659 LEU B N 1
ATOM 15050 C CA . LEU C 1 659 ? 171.453 196.515 208.190 1.00 92.63 659 LEU B CA 1
ATOM 15051 C C . LEU C 1 659 ? 172.286 197.746 207.873 1.00 94.74 659 LEU B C 1
ATOM 15052 O O . LEU C 1 659 ? 172.506 198.593 208.742 1.00 98.46 659 LEU B O 1
ATOM 15057 N N . LEU C 1 660 ? 172.756 197.836 206.633 1.00 92.12 660 LEU B N 1
ATOM 15058 C CA . LEU C 1 660 ? 173.485 199.038 206.245 1.00 91.73 660 LEU B CA 1
ATOM 15059 C C . LEU C 1 660 ? 172.524 200.086 205.692 1.00 97.39 660 LEU B C 1
ATOM 15060 O O . LEU C 1 660 ? 171.606 199.747 204.942 1.00 100.39 660 LEU B O 1
ATOM 15065 N N . PRO C 1 661 ? 172.706 201.356 206.050 1.00 92.67 661 PRO B N 1
ATOM 15066 C CA . PRO C 1 661 ? 171.875 202.409 205.460 1.00 90.83 661 PRO B CA 1
ATOM 15067 C C . PRO C 1 661 ? 172.052 202.461 203.952 1.00 92.18 661 PRO B C 1
ATOM 15068 O O . PRO C 1 661 ? 173.156 202.296 203.432 1.00 92.73 661 PRO B O 1
ATOM 15072 N N . GLY C 1 662 ? 170.950 202.692 203.249 1.00 105.90 662 GLY B N 1
ATOM 15073 C CA . GLY C 1 662 ? 170.983 202.708 201.802 1.00 105.23 662 GLY B CA 1
ATOM 15074 C C . GLY C 1 662 ? 169.936 203.608 201.185 1.00 107.10 662 GLY B C 1
ATOM 15075 O O . GLY C 1 662 ? 169.760 204.753 201.610 1.00 110.66 662 GLY B O 1
ATOM 15076 N N . ALA C 1 663 ? 169.238 203.099 200.174 1.00 110.96 663 ALA B N 1
ATOM 15077 C CA . ALA C 1 663 ? 168.202 203.857 199.489 1.00 111.55 663 ALA B CA 1
ATOM 15078 C C . ALA C 1 663 ? 166.794 203.480 199.918 1.00 113.22 663 ALA B C 1
ATOM 15079 O O . ALA C 1 663 ? 165.882 204.302 199.794 1.00 116.22 663 ALA B O 1
ATOM 15081 N N . ASP C 1 664 ? 166.595 202.268 200.425 1.00 122.05 664 ASP B N 1
ATOM 15082 C CA . ASP C 1 664 ? 165.262 201.821 200.790 1.00 125.96 664 ASP B CA 1
ATOM 15083 C C . ASP C 1 664 ? 164.763 202.556 202.030 1.00 123.29 664 ASP B C 1
ATOM 15084 O O . ASP C 1 664 ? 165.536 203.090 202.828 1.00 120.99 664 ASP B O 1
ATOM 15089 N N . GLY C 1 665 ? 163.438 202.579 202.182 1.00 113.40 665 GLY B N 1
ATOM 15090 C CA . GLY C 1 665 ? 162.833 203.280 203.298 1.00 111.18 665 GLY B CA 1
ATOM 15091 C C . GLY C 1 665 ? 162.993 202.582 204.630 1.00 111.81 665 GLY B C 1
ATOM 15092 O O . GLY C 1 665 ? 162.852 203.227 205.673 1.00 112.77 665 GLY B O 1
ATOM 15093 N N . ARG C 1 666 ? 163.281 201.279 204.620 1.00 111.18 666 ARG B N 1
ATOM 15094 C CA . ARG C 1 666 ? 163.425 200.547 205.874 1.00 111.02 666 ARG B CA 1
ATOM 15095 C C . ARG C 1 666 ? 164.640 201.016 206.660 1.00 116.23 666 ARG B C 1
ATOM 15096 O O . ARG C 1 666 ? 164.624 200.996 207.896 1.00 112.77 666 ARG B O 1
ATOM 15104 N N . MET C 1 667 ? 165.698 201.432 205.967 1.00 110.00 667 MET B N 1
ATOM 15105 C CA . MET C 1 667 ? 166.826 202.110 206.604 1.00 101.70 667 MET B CA 1
ATOM 15106 C C . MET C 1 667 ? 167.362 203.099 205.574 1.00 102.63 667 MET B C 1
ATOM 15107 O O . MET C 1 667 ? 168.149 202.724 204.702 1.00 102.91 667 MET B O 1
ATOM 15112 N N . ASP C 1 668 ? 166.924 204.348 205.679 1.00 111.44 668 ASP B N 1
ATOM 15113 C CA . ASP C 1 668 ? 167.160 205.358 204.657 1.00 113.44 668 ASP B CA 1
ATOM 15114 C C . ASP C 1 668 ? 168.318 206.245 205.095 1.00 115.44 668 ASP B C 1
ATOM 15115 O O . ASP C 1 668 ? 168.275 206.833 206.179 1.00 118.18 668 ASP B O 1
ATOM 15120 N N . GLU C 1 669 ? 169.339 206.353 204.244 1.00 112.03 669 GLU B N 1
ATOM 15121 C CA . GLU C 1 669 ? 170.588 206.992 204.648 1.00 110.72 669 GLU B CA 1
ATOM 15122 C C . GLU C 1 669 ? 170.405 208.485 204.892 1.00 116.46 669 GLU B C 1
ATOM 15123 O O . GLU C 1 669 ? 170.604 208.977 206.011 1.00 118.64 669 GLU B O 1
ATOM 15129 N N . ASN C 1 670 ? 170.033 209.227 203.848 1.00 124.89 670 ASN B N 1
ATOM 15130 C CA . ASN C 1 670 ? 169.956 210.677 203.970 1.00 124.00 670 ASN B CA 1
ATOM 15131 C C . ASN C 1 670 ? 168.874 211.102 204.953 1.00 120.35 670 ASN B C 1
ATOM 15132 O O . ASN C 1 670 ? 168.982 212.166 205.572 1.00 120.22 670 ASN B O 1
ATOM 15137 N N . TYR C 1 671 ? 167.839 210.280 205.130 1.00 108.22 671 TYR B N 1
ATOM 15138 C CA . TYR C 1 671 ? 166.878 210.553 206.191 1.00 108.06 671 TYR B CA 1
ATOM 15139 C C . TYR C 1 671 ? 167.546 210.500 207.556 1.00 109.21 671 TYR B C 1
ATOM 15140 O O . TYR C 1 671 ? 167.295 211.357 208.410 1.00 112.53 671 TYR B O 1
ATOM 15149 N N . ILE C 1 672 ? 168.403 209.502 207.780 1.00 105.94 672 ILE B N 1
ATOM 15150 C CA . ILE C 1 672 ? 169.126 209.415 209.045 1.00 109.22 672 ILE B CA 1
ATOM 15151 C C . ILE C 1 672 ? 170.037 210.619 209.213 1.00 115.79 672 ILE B C 1
ATOM 15152 O O . ILE C 1 672 ? 170.138 211.193 210.303 1.00 119.56 672 ILE B O 1
ATOM 15157 N N . LYS C 1 673 ? 170.716 211.021 208.138 1.00 107.31 673 LYS B N 1
ATOM 15158 C CA . LYS C 1 673 ? 171.610 212.173 208.217 1.00 103.33 673 LYS B CA 1
ATOM 15159 C C . LYS C 1 673 ? 170.850 213.436 208.608 1.00 108.96 673 LYS B C 1
ATOM 15160 O O . LYS C 1 673 ? 171.257 214.165 209.525 1.00 107.71 673 LYS B O 1
ATOM 15166 N N . GLU C 1 674 ? 169.738 213.712 207.923 1.00 115.24 674 GLU B N 1
ATOM 15167 C CA . GLU C 1 674 ? 168.980 214.918 208.229 1.00 112.28 674 GLU B CA 1
ATOM 15168 C C . GLU C 1 674 ? 168.346 214.846 209.612 1.00 109.33 674 GLU B C 1
ATOM 15169 O O . GLU C 1 674 ? 168.261 215.868 210.302 1.00 114.05 674 GLU B O 1
ATOM 15175 N N . THR C 1 675 ? 167.916 213.658 210.045 1.00 101.11 675 THR B N 1
ATOM 15176 C CA . THR C 1 675 ? 167.396 213.520 211.399 1.00 106.23 675 THR B CA 1
ATOM 15177 C C . THR C 1 675 ? 168.474 213.828 212.424 1.00 107.91 675 THR B C 1
ATOM 15178 O O . THR C 1 675 ? 168.215 214.505 213.426 1.00 114.04 675 THR B O 1
ATOM 15182 N N . PHE C 1 676 ? 169.696 213.352 212.180 1.00 105.66 676 PHE B N 1
ATOM 15183 C CA . PHE C 1 676 ? 170.797 213.645 213.088 1.00 107.76 676 PHE B CA 1
ATOM 15184 C C . PHE C 1 676 ? 171.075 215.138 213.146 1.00 115.32 676 PHE B C 1
ATOM 15185 O O . PHE C 1 676 ? 171.287 215.692 214.229 1.00 116.38 676 PHE B O 1
ATOM 15193 N N . THR C 1 677 ? 171.080 215.808 211.992 1.00 121.55 677 THR B N 1
ATOM 15194 C CA . THR C 1 677 ? 171.344 217.246 211.990 1.00 115.35 677 THR B CA 1
ATOM 15195 C C . THR C 1 677 ? 170.252 218.011 212.729 1.00 111.08 677 THR B C 1
ATOM 15196 O O . THR C 1 677 ? 170.542 218.927 213.512 1.00 109.74 677 THR B O 1
ATOM 15200 N N . THR C 1 678 ? 168.989 217.650 212.490 1.00 108.96 678 THR B N 1
ATOM 15201 C CA . THR C 1 678 ? 167.890 218.323 213.171 1.00 111.27 678 THR B CA 1
ATOM 15202 C C . THR C 1 678 ? 167.964 218.106 214.673 1.00 108.01 678 THR B C 1
ATOM 15203 O O . THR C 1 678 ? 167.732 219.034 215.453 1.00 111.24 678 THR B O 1
ATOM 15207 N N . LEU C 1 679 ? 168.293 216.889 215.102 1.00 109.69 679 LEU B N 1
ATOM 15208 C CA . LEU C 1 679 ? 168.419 216.638 216.531 1.00 113.99 679 LEU B CA 1
ATOM 15209 C C . LEU C 1 679 ? 169.603 217.392 217.119 1.00 117.62 679 LEU B C 1
ATOM 15210 O O . LEU C 1 679 ? 169.551 217.847 218.268 1.00 117.82 679 LEU B O 1
ATOM 15215 N N . LYS C 1 680 ? 170.683 217.533 216.347 1.00 120.95 680 LYS B N 1
ATOM 15216 C CA . LYS C 1 680 ? 171.845 218.265 216.835 1.00 119.13 680 LYS B CA 1
ATOM 15217 C C . LYS C 1 680 ? 171.515 219.731 217.055 1.00 121.66 680 LYS B C 1
ATOM 15218 O O . LYS C 1 680 ? 171.899 220.317 218.074 1.00 118.66 680 LYS B O 1
ATOM 15224 N N . ASP C 1 681 ? 170.799 220.341 216.117 1.00 127.11 681 ASP B N 1
ATOM 15225 C CA . ASP C 1 681 ? 170.408 221.730 216.321 1.00 123.86 681 ASP B CA 1
ATOM 15226 C C . ASP C 1 681 ? 169.168 221.869 217.192 1.00 125.14 681 ASP B C 1
ATOM 15227 O O . ASP C 1 681 ? 168.769 222.998 217.496 1.00 127.91 681 ASP B O 1
ATOM 15232 N N . LEU C 1 682 ? 168.556 220.760 217.604 1.00 116.79 682 LEU B N 1
ATOM 15233 C CA . LEU C 1 682 ? 167.368 220.787 218.445 1.00 115.00 682 LEU B CA 1
ATOM 15234 C C . LEU C 1 682 ? 167.681 220.434 219.892 1.00 115.32 682 LEU B C 1
ATOM 15235 O O . LEU C 1 682 ? 167.054 220.974 220.807 1.00 117.39 682 LEU B O 1
ATOM 15240 N N . VAL C 1 683 ? 168.641 219.541 220.123 1.00 118.70 683 VAL B N 1
ATOM 15241 C CA . VAL C 1 683 ? 169.081 219.173 221.463 1.00 120.69 683 VAL B CA 1
ATOM 15242 C C . VAL C 1 683 ? 170.578 219.418 221.569 1.00 119.18 683 VAL B C 1
ATOM 15243 O O . VAL C 1 683 ? 171.343 219.024 220.682 1.00 119.30 683 VAL B O 1
ATOM 15247 N N . GLY C 1 684 ? 170.992 220.070 222.650 1.00 130.13 684 GLY B N 1
ATOM 15248 C CA . GLY C 1 684 ? 172.401 220.302 222.894 1.00 130.90 684 GLY B CA 1
ATOM 15249 C C . GLY C 1 684 ? 172.856 221.656 222.397 1.00 134.67 684 GLY B C 1
ATOM 15250 O O . GLY C 1 684 ? 173.034 221.854 221.192 1.00 132.40 684 GLY B O 1
ATOM 15251 N N . GLY C 1 685 ? 173.045 222.599 223.314 1.00 143.51 685 GLY B N 1
ATOM 15252 C CA . GLY C 1 685 ? 173.489 223.922 222.933 1.00 142.29 685 GLY B CA 1
ATOM 15253 C C . GLY C 1 685 ? 174.964 223.943 222.605 1.00 141.45 685 GLY B C 1
ATOM 15254 O O . GLY C 1 685 ? 175.356 224.224 221.469 1.00 139.07 685 GLY B O 1
ATOM 15255 N N . GLN C 1 686 ? 175.793 223.639 223.599 1.00 148.85 686 GLN B N 1
ATOM 15256 C CA . GLN C 1 686 ? 177.230 223.551 223.406 1.00 151.90 686 GLN B CA 1
ATOM 15257 C C . GLN C 1 686 ? 177.738 222.119 223.386 1.00 152.19 686 GLN B C 1
ATOM 15258 O O . GLN C 1 686 ? 178.908 221.898 223.055 1.00 151.96 686 GLN B O 1
ATOM 15264 N N . ASP C 1 687 ? 176.895 221.145 223.730 1.00 141.44 687 ASP B N 1
ATOM 15265 C CA . ASP C 1 687 ? 177.322 219.754 223.721 1.00 138.75 687 ASP B CA 1
ATOM 15266 C C . ASP C 1 687 ? 177.382 219.183 222.312 1.00 137.94 687 ASP B C 1
ATOM 15267 O O . ASP C 1 687 ? 178.262 218.370 222.016 1.00 138.07 687 ASP B O 1
ATOM 15272 N N . GLY C 1 688 ? 176.469 219.596 221.438 1.00 133.82 688 GLY B N 1
ATOM 15273 C CA . GLY C 1 688 ? 176.363 218.992 220.126 1.00 132.78 688 GLY B CA 1
ATOM 15274 C C . GLY C 1 688 ? 177.067 219.728 219.007 1.00 132.48 688 GLY B C 1
ATOM 15275 O O . GLY C 1 688 ? 177.207 219.189 217.906 1.00 133.79 688 GLY B O 1
ATOM 15276 N N . VAL C 1 689 ? 177.522 220.955 219.266 1.00 129.06 689 VAL B N 1
ATOM 15277 C CA . VAL C 1 689 ? 178.161 221.733 218.209 1.00 130.04 689 VAL B CA 1
ATOM 15278 C C . VAL C 1 689 ? 179.464 221.086 217.768 1.00 129.61 689 VAL B C 1
ATOM 15279 O O . VAL C 1 689 ? 179.871 221.220 216.608 1.00 129.84 689 VAL B O 1
ATOM 15283 N N . ASN C 1 690 ? 180.134 220.371 218.670 1.00 120.39 690 ASN B N 1
ATOM 15284 C CA . ASN C 1 690 ? 181.407 219.725 218.382 1.00 118.81 690 ASN B CA 1
ATOM 15285 C C . ASN C 1 690 ? 181.241 218.297 217.879 1.00 120.25 690 ASN B C 1
ATOM 15286 O O . ASN C 1 690 ? 182.159 217.482 218.032 1.00 123.19 690 ASN B O 1
ATOM 15291 N N . THR C 1 691 ? 180.100 217.967 217.284 1.00 117.80 691 THR B N 1
ATOM 15292 C CA . THR C 1 691 ? 179.785 216.596 216.915 1.00 117.04 691 THR B CA 1
ATOM 15293 C C . THR C 1 691 ? 179.614 216.468 215.408 1.00 114.36 691 THR B C 1
ATOM 15294 O O . THR C 1 691 ? 179.453 217.451 214.685 1.00 116.69 691 THR B O 1
ATOM 15298 N N . GLU C 1 692 ? 179.659 215.223 214.947 1.00 109.23 692 GLU B N 1
ATOM 15299 C CA . GLU C 1 692 ? 179.503 214.906 213.535 1.00 110.98 692 GLU B CA 1
ATOM 15300 C C . GLU C 1 692 ? 179.060 213.455 213.418 1.00 109.15 692 GLU B C 1
ATOM 15301 O O . GLU C 1 692 ? 179.174 212.673 214.363 1.00 112.45 692 GLU B O 1
ATOM 15307 N N . LEU C 1 693 ? 178.552 213.101 212.241 1.00 98.13 693 LEU B N 1
ATOM 15308 C CA . LEU C 1 693 ? 178.066 211.754 211.972 1.00 97.56 693 LEU B CA 1
ATOM 15309 C C . LEU C 1 693 ? 178.743 211.205 210.727 1.00 103.62 693 LEU B C 1
ATOM 15310 O O . LEU C 1 693 ? 178.800 211.886 209.700 1.00 110.11 693 LEU B O 1
ATOM 15315 N N . ARG C 1 694 ? 179.247 209.975 210.816 1.00 101.70 694 ARG B N 1
ATOM 15316 C CA . ARG C 1 694 ? 179.839 209.286 209.681 1.00 99.79 694 ARG B CA 1
ATOM 15317 C C . ARG C 1 694 ? 179.198 207.916 209.541 1.00 101.69 694 ARG B C 1
ATOM 15318 O O . ARG C 1 694 ? 178.984 207.218 210.536 1.00 107.15 694 ARG B O 1
ATOM 15326 N N . ILE C 1 695 ? 178.891 207.539 208.308 1.00 88.36 695 ILE B N 1
ATOM 15327 C CA . ILE C 1 695 ? 178.297 206.246 208.004 1.00 90.02 695 ILE B CA 1
ATOM 15328 C C . ILE C 1 695 ? 179.362 205.432 207.284 1.00 92.78 695 ILE B C 1
ATOM 15329 O O . ILE C 1 695 ? 179.613 205.629 206.091 1.00 89.67 695 ILE B O 1
ATOM 15334 N N . VAL C 1 696 ? 179.994 204.515 208.010 1.00 95.57 696 VAL B N 1
ATOM 15335 C CA . VAL C 1 696 ? 181.028 203.655 207.448 1.00 86.92 696 VAL B CA 1
ATOM 15336 C C . VAL C 1 696 ? 180.341 202.471 206.780 1.00 88.24 696 VAL B C 1
ATOM 15337 O O . VAL C 1 696 ? 179.719 201.645 207.448 1.00 90.95 696 VAL B O 1
ATOM 15341 N N . SER C 1 697 ? 180.459 202.382 205.461 1.00 96.40 697 SER B N 1
ATOM 15342 C CA . SER C 1 697 ? 179.712 201.400 204.697 1.00 96.46 697 SER B CA 1
ATOM 15343 C C . SER C 1 697 ? 180.532 200.941 203.504 1.00 100.00 697 SER B C 1
ATOM 15344 O O . SER C 1 697 ? 181.489 201.598 203.089 1.00 104.78 697 SER B O 1
ATOM 15347 N N . SER C 1 698 ? 180.146 199.790 202.961 1.00 95.75 698 SER B N 1
ATOM 15348 C CA . SER C 1 698 ? 180.743 199.291 201.733 1.00 99.60 698 SER B CA 1
ATOM 15349 C C . SER C 1 698 ? 180.129 199.912 200.489 1.00 102.14 698 SER B C 1
ATOM 15350 O O . SER C 1 698 ? 180.659 199.712 199.391 1.00 104.09 698 SER B O 1
ATOM 15353 N N . ARG C 1 699 ? 179.026 200.647 200.629 1.00 109.39 699 ARG B N 1
ATOM 15354 C CA . ARG C 1 699 ? 178.414 201.318 199.491 1.00 110.09 699 ARG B CA 1
ATOM 15355 C C . ARG C 1 699 ? 179.158 202.583 199.085 1.00 115.60 699 ARG B C 1
ATOM 15356 O O . ARG C 1 699 ? 178.937 203.085 197.979 1.00 116.10 699 ARG B O 1
ATOM 15364 N N . ASN C 1 700 ? 180.027 203.107 199.946 1.00 113.28 700 ASN B N 1
ATOM 15365 C CA . ASN C 1 700 ? 180.773 204.309 199.614 1.00 110.86 700 ASN B CA 1
ATOM 15366 C C . ASN C 1 700 ? 181.860 204.000 198.592 1.00 115.33 700 ASN B C 1
ATOM 15367 O O . ASN C 1 700 ? 182.201 202.844 198.333 1.00 117.88 700 ASN B O 1
ATOM 15372 N N . GLN C 1 701 ? 182.415 205.061 198.010 1.00 126.81 701 GLN B N 1
ATOM 15373 C CA . GLN C 1 701 ? 183.371 204.936 196.921 1.00 127.73 701 GLN B CA 1
ATOM 15374 C C . GLN C 1 701 ? 184.814 204.853 197.414 1.00 126.85 701 GLN B C 1
ATOM 15375 O O . GLN C 1 701 ? 185.741 205.178 196.664 1.00 127.51 701 GLN B O 1
ATOM 15381 N N . GLU C 1 702 ? 185.028 204.427 198.654 1.00 120.36 702 GLU B N 1
ATOM 15382 C CA . GLU C 1 702 ? 186.377 204.231 199.159 1.00 117.93 702 GLU B CA 1
ATOM 15383 C C . GLU C 1 702 ? 186.357 203.118 200.193 1.00 118.50 702 GLU B C 1
ATOM 15384 O O . GLU C 1 702 ? 185.311 202.783 200.752 1.00 119.35 702 GLU B O 1
ATOM 15390 N N . GLY C 1 703 ? 187.531 202.544 200.438 1.00 115.90 703 GLY B N 1
ATOM 15391 C CA . GLY C 1 703 ? 187.620 201.416 201.337 1.00 113.17 703 GLY B CA 1
ATOM 15392 C C . GLY C 1 703 ? 187.273 201.783 202.764 1.00 110.85 703 GLY B C 1
ATOM 15393 O O . GLY C 1 703 ? 187.395 202.928 203.195 1.00 109.48 703 GLY B O 1
ATOM 15394 N N . ILE C 1 704 ? 186.828 200.770 203.511 1.00 104.15 704 ILE B N 1
ATOM 15395 C CA . ILE C 1 704 ? 186.414 200.983 204.893 1.00 104.47 704 ILE B CA 1
ATOM 15396 C C . ILE C 1 704 ? 187.567 201.515 205.729 1.00 103.65 704 ILE B C 1
ATOM 15397 O O . ILE C 1 704 ? 187.354 202.269 206.687 1.00 111.12 704 ILE B O 1
ATOM 15402 N N . GLN C 1 705 ? 188.802 201.160 205.373 1.00 103.72 705 GLN B N 1
ATOM 15403 C CA . GLN C 1 705 ? 189.949 201.593 206.164 1.00 104.09 705 GLN B CA 1
ATOM 15404 C C . GLN C 1 705 ? 190.058 203.111 206.202 1.00 109.20 705 GLN B C 1
ATOM 15405 O O . GLN C 1 705 ? 190.196 203.703 207.277 1.00 113.15 705 GLN B O 1
ATOM 15411 N N . GLU C 1 706 ? 189.977 203.767 205.043 1.00 111.98 706 GLU B N 1
ATOM 15412 C CA . GLU C 1 706 ? 190.106 205.221 205.044 1.00 113.11 706 GLU B CA 1
ATOM 15413 C C . GLU C 1 706 ? 188.867 205.902 205.607 1.00 115.07 706 GLU B C 1
ATOM 15414 O O . GLU C 1 706 ? 188.983 206.967 206.221 1.00 111.58 706 GLU B O 1
ATOM 15420 N N . GLN C 1 707 ? 187.683 205.312 205.424 1.00 109.16 707 GLN B N 1
ATOM 15421 C CA . GLN C 1 707 ? 186.489 205.858 206.063 1.00 101.80 707 GLN B CA 1
ATOM 15422 C C . GLN C 1 707 ? 186.659 205.897 207.573 1.00 100.15 707 GLN B C 1
ATOM 15423 O O . GLN C 1 707 ? 186.447 206.935 208.212 1.00 106.81 707 GLN B O 1
ATOM 15429 N N . LEU C 1 708 ? 187.061 204.769 208.158 1.00 97.12 708 LEU B N 1
ATOM 15430 C CA . LEU C 1 708 ? 187.291 204.719 209.595 1.00 98.13 708 LEU B CA 1
ATOM 15431 C C . LEU C 1 708 ? 188.411 205.662 210.002 1.00 103.28 708 LEU B C 1
ATOM 15432 O O . LEU C 1 708 ? 188.322 206.336 211.035 1.00 108.89 708 LEU B O 1
ATOM 15437 N N . SER C 1 709 ? 189.475 205.726 209.199 1.00 103.52 709 SER B N 1
ATOM 15438 C CA . SER C 1 709 ? 190.613 206.562 209.553 1.00 105.34 709 SER B CA 1
ATOM 15439 C C . SER C 1 709 ? 190.226 208.031 209.600 1.00 111.73 709 SER B C 1
ATOM 15440 O O . SER C 1 709 ? 190.600 208.743 210.534 1.00 114.20 709 SER B O 1
ATOM 15443 N N . GLU C 1 710 ? 189.461 208.505 208.615 1.00 114.09 710 GLU B N 1
ATOM 15444 C CA . GLU C 1 710 ? 189.076 209.913 208.617 1.00 113.58 710 GLU B CA 1
ATOM 15445 C C . GLU C 1 710 ? 188.024 210.197 209.683 1.00 111.89 710 GLU B C 1
ATOM 15446 O O . GLU C 1 710 ? 188.054 211.256 210.325 1.00 114.73 710 GLU B O 1
ATOM 15452 N N . ALA C 1 711 ? 187.112 209.250 209.918 1.00 103.56 711 ALA B N 1
ATOM 15453 C CA . ALA C 1 711 ? 186.123 209.444 210.970 1.00 99.37 711 ALA B CA 1
ATOM 15454 C C . ALA C 1 711 ? 186.790 209.567 212.332 1.00 106.24 711 ALA B C 1
ATOM 15455 O O . ALA C 1 711 ? 186.367 210.373 213.167 1.00 113.71 711 ALA B O 1
ATOM 15457 N N . LEU C 1 712 ? 187.835 208.777 212.578 1.00 103.35 712 LEU B N 1
ATOM 15458 C CA . LEU C 1 712 ? 188.542 208.872 213.848 1.00 104.48 712 LEU B CA 1
ATOM 15459 C C . LEU C 1 712 ? 189.549 210.014 213.881 1.00 107.43 712 LEU B C 1
ATOM 15460 O O . LEU C 1 712 ? 189.887 210.492 214.969 1.00 115.21 712 LEU B O 1
ATOM 15465 N N . ASN C 1 713 ? 190.038 210.463 212.724 1.00 104.55 713 ASN B N 1
ATOM 15466 C CA . ASN C 1 713 ? 190.885 211.647 212.695 1.00 107.15 713 ASN B CA 1
ATOM 15467 C C . ASN C 1 713 ? 190.082 212.900 212.997 1.00 109.56 713 ASN B C 1
ATOM 15468 O O . ASN C 1 713 ? 190.638 213.889 213.485 1.00 105.34 713 ASN B O 1
ATOM 15473 N N . LEU C 1 714 ? 188.779 212.874 212.710 1.00 109.61 714 LEU B N 1
ATOM 15474 C CA . LEU C 1 714 ? 187.918 213.975 213.127 1.00 102.25 714 LEU B CA 1
ATOM 15475 C C . LEU C 1 714 ? 187.953 214.174 214.636 1.00 99.34 714 LEU B C 1
ATOM 15476 O O . LEU C 1 714 ? 187.693 215.279 215.120 1.00 105.60 714 LEU B O 1
ATOM 15481 N N . VAL C 1 715 ? 188.271 213.127 215.390 1.00 95.13 715 VAL B N 1
ATOM 15482 C CA . VAL C 1 715 ? 188.340 213.205 216.841 1.00 99.45 715 VAL B CA 1
ATOM 15483 C C . VAL C 1 715 ? 189.769 213.395 217.328 1.00 106.59 715 VAL B C 1
ATOM 15484 O O . VAL C 1 715 ? 190.019 214.207 218.218 1.00 107.81 715 VAL B O 1
ATOM 15488 N N . SER C 1 716 ? 190.715 212.641 216.767 1.00 112.61 716 SER B N 1
ATOM 15489 C CA . SER C 1 716 ? 192.096 212.739 217.225 1.00 110.73 716 SER B CA 1
ATOM 15490 C C . SER C 1 716 ? 192.711 214.091 216.890 1.00 111.83 716 SER B C 1
ATOM 15491 O O . SER C 1 716 ? 193.467 214.641 217.698 1.00 110.87 716 SER B O 1
ATOM 15494 N N . GLN C 1 717 ? 192.406 214.641 215.720 1.00 107.79 717 GLN B N 1
ATOM 15495 C CA . GLN C 1 717 ? 192.968 215.914 215.294 1.00 106.78 717 GLN B CA 1
ATOM 15496 C C . GLN C 1 717 ? 191.937 217.011 215.097 1.00 109.99 717 GLN B C 1
ATOM 15497 O O . GLN C 1 717 ? 192.228 218.168 215.403 1.00 110.67 717 GLN B O 1
ATOM 15503 N N . GLY C 1 718 ? 190.745 216.685 214.604 1.00 107.75 718 GLY B N 1
ATOM 15504 C CA . GLY C 1 718 ? 189.747 217.700 214.332 1.00 103.46 718 GLY B CA 1
ATOM 15505 C C . GLY C 1 718 ? 189.056 218.262 215.549 1.00 105.67 718 GLY B C 1
ATOM 15506 O O . GLY C 1 718 ? 188.289 219.220 215.421 1.00 107.57 718 GLY B O 1
ATOM 15507 N N . GLY C 1 719 ? 189.302 217.687 216.723 1.00 104.20 719 GLY B N 1
ATOM 15508 C CA . GLY C 1 719 ? 188.695 218.185 217.939 1.00 103.15 719 GLY B CA 1
ATOM 15509 C C . GLY C 1 719 ? 187.196 218.033 218.007 1.00 100.67 719 GLY B C 1
ATOM 15510 O O . GLY C 1 719 ? 186.546 218.761 218.758 1.00 100.67 719 GLY B O 1
ATOM 15511 N N . LYS C 1 720 ? 186.627 217.105 217.248 1.00 100.04 720 LYS B N 1
ATOM 15512 C CA . LYS C 1 720 ? 185.190 216.887 217.206 1.00 101.16 720 LYS B CA 1
ATOM 15513 C C . LYS C 1 720 ? 184.835 215.590 217.923 1.00 99.36 720 LYS B C 1
ATOM 15514 O O . LYS C 1 720 ? 185.690 214.906 218.489 1.00 101.10 720 LYS B O 1
ATOM 15520 N N . ARG C 1 721 ? 183.547 215.263 217.903 1.00 98.04 721 ARG B N 1
ATOM 15521 C CA . ARG C 1 721 ? 183.033 214.022 218.472 1.00 97.74 721 ARG B CA 1
ATOM 15522 C C . ARG C 1 721 ? 182.251 213.311 217.378 1.00 103.00 721 ARG B C 1
ATOM 15523 O O . ARG C 1 721 ? 181.210 213.804 216.937 1.00 104.52 721 ARG B O 1
ATOM 15531 N N . VAL C 1 722 ? 182.742 212.173 216.939 1.00 95.37 722 VAL B N 1
ATOM 15532 C CA . VAL C 1 722 ? 182.151 211.493 215.794 1.00 90.52 722 VAL B CA 1
ATOM 15533 C C . VAL C 1 722 ? 181.209 210.406 216.285 1.00 92.53 722 VAL B C 1
ATOM 15534 O O . VAL C 1 722 ? 181.422 209.785 217.331 1.00 94.75 722 VAL B O 1
ATOM 15538 N N . TYR C 1 723 ? 180.134 210.201 215.533 1.00 86.64 723 TYR B N 1
ATOM 15539 C CA . TYR C 1 723 ? 179.254 209.050 215.691 1.00 80.89 723 TYR B CA 1
ATOM 15540 C C . TYR C 1 723 ? 179.437 208.189 214.452 1.00 84.84 723 TYR B C 1
ATOM 15541 O O . TYR C 1 723 ? 179.031 208.585 213.355 1.00 91.83 723 TYR B O 1
ATOM 15550 N N . ILE C 1 724 ? 180.047 207.024 214.621 1.00 83.53 724 ILE B N 1
ATOM 15551 C CA . ILE C 1 724 ? 180.278 206.104 213.516 1.00 83.11 724 ILE B CA 1
ATOM 15552 C C . ILE C 1 724 ? 179.146 205.090 213.499 1.00 84.73 724 ILE B C 1
ATOM 15553 O O . ILE C 1 724 ? 178.939 204.364 214.475 1.00 90.65 724 ILE B O 1
ATOM 15558 N N . LEU C 1 725 ? 178.412 205.040 212.395 1.00 76.27 725 LEU B N 1
ATOM 15559 C CA . LEU C 1 725 ? 177.300 204.117 212.238 1.00 76.20 725 LEU B CA 1
ATOM 15560 C C . LEU C 1 725 ? 177.619 203.133 211.124 1.00 81.11 725 LEU B C 1
ATOM 15561 O O . LEU C 1 725 ? 178.012 203.540 210.028 1.00 90.91 725 LEU B O 1
ATOM 15566 N N . SER C 1 726 ? 177.453 201.845 211.407 1.00 84.61 726 SER B N 1
ATOM 15567 C CA . SER C 1 726 ? 177.741 200.807 210.428 1.00 76.86 726 SER B CA 1
ATOM 15568 C C . SER C 1 726 ? 176.970 199.551 210.805 1.00 77.91 726 SER B C 1
ATOM 15569 O O . SER C 1 726 ? 176.144 199.555 211.719 1.00 81.96 726 SER B O 1
ATOM 15572 N N . ALA C 1 727 ? 177.256 198.469 210.094 1.00 65.91 727 ALA B N 1
ATOM 15573 C CA . ALA C 1 727 ? 176.580 197.198 210.288 1.00 65.55 727 ALA B CA 1
ATOM 15574 C C . ALA C 1 727 ? 177.476 196.216 211.026 1.00 70.04 727 ALA B C 1
ATOM 15575 O O . ALA C 1 727 ? 178.694 196.381 211.096 1.00 79.53 727 ALA B O 1
ATOM 15577 N N . TYR C 1 728 ? 176.848 195.183 211.587 1.00 72.32 728 TYR B N 1
ATOM 15578 C CA . TYR C 1 728 ? 177.606 194.142 212.271 1.00 65.53 728 TYR B CA 1
ATOM 15579 C C . TYR C 1 728 ? 178.529 193.415 211.307 1.00 75.24 728 TYR B C 1
ATOM 15580 O O . TYR C 1 728 ? 179.674 193.102 211.645 1.00 78.80 728 TYR B O 1
ATOM 15589 N N . GLN C 1 729 ? 178.044 193.130 210.101 1.00 81.78 729 GLN B N 1
ATOM 15590 C CA . GLN C 1 729 ? 178.817 192.361 209.139 1.00 75.60 729 GLN B CA 1
ATOM 15591 C C . GLN C 1 729 ? 179.949 193.156 208.510 1.00 87.06 729 GLN B C 1
ATOM 15592 O O . GLN C 1 729 ? 180.774 192.566 207.809 1.00 98.85 729 GLN B O 1
ATOM 15598 N N . THR C 1 730 ? 180.011 194.467 208.732 1.00 82.82 730 THR B N 1
ATOM 15599 C CA . THR C 1 730 ? 181.042 195.287 208.104 1.00 80.36 730 THR B CA 1
ATOM 15600 C C . THR C 1 730 ? 182.260 195.458 209.006 1.00 78.51 730 THR B C 1
ATOM 15601 O O . THR C 1 730 ? 183.370 195.069 208.635 1.00 86.21 730 THR B O 1
ATOM 15605 N N . ILE C 1 731 ? 182.070 196.032 210.190 1.00 76.30 731 ILE B N 1
ATOM 15606 C CA . ILE C 1 731 ? 183.191 196.296 211.083 1.00 79.90 731 ILE B CA 1
ATOM 15607 C C . ILE C 1 731 ? 182.906 195.728 212.462 1.00 82.20 731 ILE B C 1
ATOM 15608 O O . ILE C 1 731 ? 183.458 196.196 213.462 1.00 92.59 731 ILE B O 1
ATOM 15613 N N . GLY C 1 732 ? 182.041 194.719 212.531 1.00 82.48 732 GLY B N 1
ATOM 15614 C CA . GLY C 1 732 ? 181.735 194.123 213.817 1.00 82.14 732 GLY B CA 1
ATOM 15615 C C . GLY C 1 732 ? 182.767 193.143 214.325 1.00 77.67 732 GLY B C 1
ATOM 15616 O O . GLY C 1 732 ? 182.762 192.827 215.517 1.00 76.19 732 GLY B O 1
ATOM 15617 N N . ILE C 1 733 ? 183.657 192.664 213.461 1.00 87.75 733 ILE B N 1
ATOM 15618 C CA . ILE C 1 733 ? 184.597 191.606 213.814 1.00 87.52 733 ILE B CA 1
ATOM 15619 C C . ILE C 1 733 ? 186.010 192.066 213.491 1.00 87.72 733 ILE B C 1
ATOM 15620 O O . ILE C 1 733 ? 186.304 192.422 212.344 1.00 85.95 733 ILE B O 1
ATOM 15625 N N . GLY C 1 734 ? 186.880 192.055 214.498 1.00 91.53 734 GLY B N 1
ATOM 15626 C CA . GLY C 1 734 ? 188.302 192.253 214.294 1.00 89.03 734 GLY B CA 1
ATOM 15627 C C . GLY C 1 734 ? 188.695 193.572 213.677 1.00 92.61 734 GLY B C 1
ATOM 15628 O O . GLY C 1 734 ? 189.659 193.621 212.912 1.00 101.77 734 GLY B O 1
ATOM 15629 N N . GLN C 1 735 ? 187.990 194.649 213.992 1.00 90.98 735 GLN B N 1
ATOM 15630 C CA . GLN C 1 735 ? 188.291 195.958 213.434 1.00 87.28 735 GLN B CA 1
ATOM 15631 C C . GLN C 1 735 ? 188.794 196.889 214.525 1.00 94.04 735 GLN B C 1
ATOM 15632 O O . GLN C 1 735 ? 188.288 196.875 215.649 1.00 98.67 735 GLN B O 1
ATOM 15638 N N . ASN C 1 736 ? 189.793 197.697 214.186 1.00 93.77 736 ASN B N 1
ATOM 15639 C CA . ASN C 1 736 ? 190.369 198.654 215.120 1.00 94.76 736 ASN B CA 1
ATOM 15640 C C . ASN C 1 736 ? 189.599 199.965 215.037 1.00 98.57 736 ASN B C 1
ATOM 15641 O O . ASN C 1 736 ? 189.483 200.553 213.958 1.00 102.04 736 ASN B O 1
ATOM 15646 N N . LEU C 1 737 ? 189.081 200.425 216.174 1.00 93.72 737 LEU B N 1
ATOM 15647 C CA . LEU C 1 737 ? 188.315 201.659 216.228 1.00 91.17 737 LEU B CA 1
ATOM 15648 C C . LEU C 1 737 ? 188.864 202.669 217.221 1.00 96.14 737 LEU B C 1
ATOM 15649 O O . LEU C 1 737 ? 188.258 203.731 217.396 1.00 97.90 737 LEU B O 1
ATOM 15654 N N . GLN C 1 738 ? 189.980 202.374 217.877 1.00 102.48 738 GLN B N 1
ATOM 15655 C CA . GLN C 1 738 ? 190.588 203.341 218.771 1.00 95.53 738 GLN B CA 1
ATOM 15656 C C . GLN C 1 738 ? 191.225 204.469 217.964 1.00 99.54 738 GLN B C 1
ATOM 15657 O O . GLN C 1 738 ? 191.379 204.389 216.743 1.00 100.40 738 GLN B O 1
ATOM 15663 N N . HIS C 1 739 ? 191.594 205.538 218.663 1.00 105.20 739 HIS B N 1
ATOM 15664 C CA . HIS C 1 739 ? 192.210 206.684 218.015 1.00 101.78 739 HIS B CA 1
ATOM 15665 C C . HIS C 1 739 ? 193.212 207.313 218.966 1.00 107.43 739 HIS B C 1
ATOM 15666 O O . HIS C 1 739 ? 193.175 207.086 220.177 1.00 112.28 739 HIS B O 1
ATOM 15673 N N . GLU C 1 740 ? 194.121 208.102 218.399 1.00 118.20 740 GLU B N 1
ATOM 15674 C CA . GLU C 1 740 ? 195.062 208.850 219.219 1.00 119.34 740 GLU B CA 1
ATOM 15675 C C . GLU C 1 740 ? 194.310 209.854 220.079 1.00 119.95 740 GLU B C 1
ATOM 15676 O O . GLU C 1 740 ? 193.396 210.535 219.609 1.00 119.40 740 GLU B O 1
ATOM 15682 N N . MET C 1 741 ? 194.701 209.951 221.344 1.00 117.13 741 MET B N 1
ATOM 15683 C CA . MET C 1 741 ? 194.003 210.847 222.248 1.00 115.37 741 MET B CA 1
ATOM 15684 C C . MET C 1 741 ? 194.229 212.299 221.849 1.00 119.43 741 MET B C 1
ATOM 15685 O O . MET C 1 741 ? 195.115 212.630 221.057 1.00 120.59 741 MET B O 1
ATOM 15690 N N . ASN C 1 742 ? 193.398 213.169 222.401 1.00 127.68 742 ASN B N 1
ATOM 15691 C CA . ASN C 1 742 ? 193.615 214.604 222.357 1.00 127.47 742 ASN B CA 1
ATOM 15692 C C . ASN C 1 742 ? 193.765 215.116 223.785 1.00 129.39 742 ASN B C 1
ATOM 15693 O O . ASN C 1 742 ? 193.789 214.343 224.744 1.00 129.79 742 ASN B O 1
ATOM 15698 N N . GLU C 1 743 ? 193.869 216.438 223.920 1.00 137.89 743 GLU B N 1
ATOM 15699 C CA . GLU C 1 743 ? 194.065 217.029 225.240 1.00 139.90 743 GLU B CA 1
ATOM 15700 C C . GLU C 1 743 ? 192.880 216.742 226.155 1.00 139.18 743 GLU B C 1
ATOM 15701 O O . GLU C 1 743 ? 193.061 216.449 227.344 1.00 139.10 743 GLU B O 1
ATOM 15707 N N . PHE C 1 744 ? 191.660 216.804 225.616 1.00 125.86 744 PHE B N 1
ATOM 15708 C CA . PHE C 1 744 ? 190.475 216.517 226.416 1.00 125.81 744 PHE B CA 1
ATOM 15709 C C . PHE C 1 744 ? 190.492 215.081 226.918 1.00 127.24 744 PHE B C 1
ATOM 15710 O O . PHE C 1 744 ? 190.295 214.823 228.111 1.00 126.59 744 PHE B O 1
ATOM 15718 N N . GLU C 1 745 ? 190.743 214.131 226.019 1.00 126.38 745 GLU B N 1
ATOM 15719 C CA . GLU C 1 745 ? 190.821 212.736 226.427 1.00 126.34 745 GLU B CA 1
ATOM 15720 C C . GLU C 1 745 ? 192.021 212.478 227.325 1.00 128.15 745 GLU B C 1
ATOM 15721 O O . GLU C 1 745 ? 191.955 211.622 228.211 1.00 128.71 745 GLU B O 1
ATOM 15727 N N . ARG C 1 746 ? 193.124 213.198 227.114 1.00 131.57 746 ARG B N 1
ATOM 15728 C CA . ARG C 1 746 ? 194.279 213.030 227.990 1.00 131.42 746 ARG B CA 1
ATOM 15729 C C . ARG C 1 746 ? 193.953 213.444 229.416 1.00 132.01 746 ARG B C 1
ATOM 15730 O O . ARG C 1 746 ? 194.312 212.744 230.369 1.00 132.91 746 ARG B O 1
ATOM 15738 N N . GLU C 1 747 ? 193.265 214.568 229.586 1.00 135.22 747 GLU B N 1
ATOM 15739 C CA . GLU C 1 747 ? 192.946 215.042 230.923 1.00 137.06 747 GLU B CA 1
ATOM 15740 C C . GLU C 1 747 ? 191.672 214.425 231.483 1.00 138.46 747 GLU B C 1
ATOM 15741 O O . GLU C 1 747 ? 191.348 214.666 232.650 1.00 138.67 747 GLU B O 1
ATOM 15747 N N . GLN C 1 748 ? 190.949 213.638 230.690 1.00 128.84 748 GLN B N 1
ATOM 15748 C CA . GLN C 1 748 ? 189.686 213.060 231.129 1.00 126.75 748 GLN B CA 1
ATOM 15749 C C . GLN C 1 748 ? 189.721 211.551 231.311 1.00 126.08 748 GLN B C 1
ATOM 15750 O O . GLN C 1 748 ? 189.034 211.037 232.194 1.00 125.42 748 GLN B O 1
ATOM 15756 N N . ALA C 1 749 ? 190.502 210.832 230.511 1.00 124.84 749 ALA B N 1
ATOM 15757 C CA . ALA C 1 749 ? 190.446 209.379 230.502 1.00 124.02 749 ALA B CA 1
ATOM 15758 C C . ALA C 1 749 ? 191.232 208.784 231.665 1.00 122.71 749 ALA B C 1
ATOM 15759 O O . ALA C 1 749 ? 191.954 209.472 232.389 1.00 124.08 749 ALA B O 1
ATOM 15761 N N . ALA C 1 750 ? 191.080 207.475 231.832 1.00 118.32 750 ALA B N 1
ATOM 15762 C CA . ALA C 1 750 ? 191.801 206.702 232.827 1.00 118.43 750 ALA B CA 1
ATOM 15763 C C . ALA C 1 750 ? 192.572 205.585 232.138 1.00 122.66 750 ALA B C 1
ATOM 15764 O O . ALA C 1 750 ? 192.203 205.126 231.054 1.00 126.16 750 ALA B O 1
ATOM 15766 N N . ASN C 1 751 ? 193.653 205.150 232.775 1.00 122.33 751 ASN B N 1
ATOM 15767 C CA . ASN C 1 751 ? 194.544 204.148 232.210 1.00 121.84 751 ASN B CA 1
ATOM 15768 C C . ASN C 1 751 ? 194.489 202.871 233.033 1.00 121.06 751 ASN B C 1
ATOM 15769 O O . ASN C 1 751 ? 194.526 202.914 234.266 1.00 121.62 751 ASN B O 1
ATOM 15774 N N . ILE C 1 752 ? 194.413 201.734 232.344 1.00 121.38 752 ILE B N 1
ATOM 15775 C CA . ILE C 1 752 ? 194.302 200.434 232.990 1.00 125.10 752 ILE B CA 1
ATOM 15776 C C . ILE C 1 752 ? 195.436 199.499 232.575 1.00 127.31 752 ILE B C 1
ATOM 15777 O O . ILE C 1 752 ? 195.321 198.289 232.723 1.00 132.26 752 ILE B O 1
ATOM 15782 N N . ALA C 1 753 ? 196.530 200.045 232.059 1.00 130.85 753 ALA B N 1
ATOM 15783 C CA . ALA C 1 753 ? 197.611 199.199 231.577 1.00 133.13 753 ALA B CA 1
ATOM 15784 C C . ALA C 1 753 ? 198.205 198.401 232.734 1.00 136.52 753 ALA B C 1
ATOM 15785 O O . ALA C 1 753 ? 198.435 198.952 233.817 1.00 136.01 753 ALA B O 1
ATOM 15787 N N . PRO C 1 754 ? 198.461 197.111 232.546 1.00 148.81 754 PRO B N 1
ATOM 15788 C CA . PRO C 1 754 ? 199.017 196.305 233.634 1.00 148.73 754 PRO B CA 1
ATOM 15789 C C . PRO C 1 754 ? 200.433 196.738 233.974 1.00 148.69 754 PRO B C 1
ATOM 15790 O O . PRO C 1 754 ? 201.157 197.307 233.154 1.00 145.66 754 PRO B O 1
ATOM 15794 N N . LYS C 1 755 ? 200.818 196.471 235.218 1.00 148.58 755 LYS B N 1
ATOM 15795 C CA . LYS C 1 755 ? 202.160 196.808 235.672 1.00 147.60 755 LYS B CA 1
ATOM 15796 C C . LYS C 1 755 ? 203.170 195.886 235.005 1.00 146.12 755 LYS B C 1
ATOM 15797 O O . LYS C 1 755 ? 203.146 194.669 235.217 1.00 143.32 755 LYS B O 1
ATOM 15803 N N . GLY C 1 756 ? 204.055 196.464 234.198 1.00 141.56 756 GLY B N 1
ATOM 15804 C CA . GLY C 1 756 ? 205.034 195.681 233.471 1.00 139.91 756 GLY B CA 1
ATOM 15805 C C . GLY C 1 756 ? 204.876 195.795 231.970 1.00 140.48 756 GLY B C 1
ATOM 15806 O O . GLY C 1 756 ? 205.206 194.863 231.231 1.00 136.70 756 GLY B O 1
ATOM 15807 N N . VAL C 1 757 ? 204.368 196.935 231.509 1.00 136.48 757 VAL B N 1
ATOM 15808 C CA . VAL C 1 757 ? 204.154 197.184 230.091 1.00 133.53 757 VAL B CA 1
ATOM 15809 C C . VAL C 1 757 ? 205.016 198.365 229.668 1.00 131.18 757 VAL B C 1
ATOM 15810 O O . VAL C 1 757 ? 205.272 199.287 230.449 1.00 127.30 757 VAL B O 1
ATOM 15814 N N . SER C 1 758 ? 205.482 198.319 228.424 1.00 129.40 758 SER B N 1
ATOM 15815 C CA . SER C 1 758 ? 206.357 199.348 227.891 1.00 130.89 758 SER B CA 1
ATOM 15816 C C . SER C 1 758 ? 205.565 200.604 227.537 1.00 132.64 758 SER B C 1
ATOM 15817 O O . SER C 1 758 ? 204.341 200.583 227.387 1.00 134.80 758 SER B O 1
ATOM 15820 N N . LYS C 1 759 ? 206.285 201.717 227.405 1.00 131.19 759 LYS B N 1
ATOM 15821 C CA . LYS C 1 759 ? 205.677 202.966 226.970 1.00 132.00 759 LYS B CA 1
ATOM 15822 C C . LYS C 1 759 ? 205.617 203.099 225.456 1.00 131.97 759 LYS B C 1
ATOM 15823 O O . LYS C 1 759 ? 204.913 203.981 224.953 1.00 129.80 759 LYS B O 1
ATOM 15829 N N . SER C 1 760 ? 206.332 202.249 224.722 1.00 135.52 760 SER B N 1
ATOM 15830 C CA . SER C 1 760 ? 206.307 202.299 223.268 1.00 137.48 760 SER B CA 1
ATOM 15831 C C . SER C 1 760 ? 205.116 201.563 222.675 1.00 138.24 760 SER B C 1
ATOM 15832 O O . SER C 1 760 ? 204.933 201.597 221.454 1.00 138.02 760 SER B O 1
ATOM 15835 N N . ASP C 1 761 ? 204.315 200.897 223.502 1.00 132.92 761 ASP B N 1
ATOM 15836 C CA . ASP C 1 761 ? 203.129 200.220 223.002 1.00 132.89 761 ASP B CA 1
ATOM 15837 C C . ASP C 1 761 ? 202.118 201.238 222.495 1.00 135.66 761 ASP B C 1
ATOM 15838 O O . ASP C 1 761 ? 201.912 202.291 223.104 1.00 134.90 761 ASP B O 1
ATOM 15843 N N . ARG C 1 762 ? 201.489 200.921 221.362 1.00 129.33 762 ARG B N 1
ATOM 15844 C CA . ARG C 1 762 ? 200.489 201.821 220.801 1.00 125.09 762 ARG B CA 1
ATOM 15845 C C . ARG C 1 762 ? 199.259 201.909 221.690 1.00 126.55 762 ARG B C 1
ATOM 15846 O O . ARG C 1 762 ? 198.596 202.950 221.727 1.00 129.42 762 ARG B O 1
ATOM 15854 N N . ARG C 1 763 ? 198.950 200.838 222.421 1.00 114.48 763 ARG B N 1
ATOM 15855 C CA . ARG C 1 763 ? 197.789 200.832 223.299 1.00 111.53 763 ARG B CA 1
ATOM 15856 C C . ARG C 1 763 ? 197.911 201.829 224.440 1.00 113.43 763 ARG B C 1
ATOM 15857 O O . ARG C 1 763 ? 196.904 202.124 225.091 1.00 114.75 763 ARG B O 1
ATOM 15865 N N . GLN C 1 764 ? 199.109 202.344 224.705 1.00 118.55 764 GLN B N 1
ATOM 15866 C CA . GLN C 1 764 ? 199.296 203.357 225.732 1.00 117.23 764 GLN B CA 1
ATOM 15867 C C . GLN C 1 764 ? 199.123 204.775 225.211 1.00 115.12 764 GLN B C 1
ATOM 15868 O O . GLN C 1 764 ? 199.090 205.713 226.014 1.00 115.11 764 GLN B O 1
ATOM 15874 N N . HIS C 1 765 ? 199.016 204.956 223.897 1.00 113.99 765 HIS B N 1
ATOM 15875 C CA . HIS C 1 765 ? 198.850 206.275 223.307 1.00 113.75 765 HIS B CA 1
ATOM 15876 C C . HIS C 1 765 ? 197.484 206.482 222.673 1.00 112.52 765 HIS B C 1
ATOM 15877 O O . HIS C 1 765 ? 197.212 207.576 222.171 1.00 115.50 765 HIS B O 1
ATOM 15884 N N . THR C 1 766 ? 196.622 205.474 222.679 1.00 107.11 766 THR B N 1
ATOM 15885 C CA . THR C 1 766 ? 195.303 205.566 222.077 1.00 106.95 766 THR B CA 1
ATOM 15886 C C . THR C 1 766 ? 194.234 205.422 223.151 1.00 106.09 766 THR B C 1
ATOM 15887 O O . THR C 1 766 ? 194.510 205.039 224.289 1.00 109.45 766 THR B O 1
ATOM 15891 N N . ILE C 1 767 ? 192.998 205.734 222.774 1.00 106.92 767 ILE B N 1
ATOM 15892 C CA . ILE C 1 767 ? 191.854 205.635 223.670 1.00 110.10 767 ILE B CA 1
ATOM 15893 C C . ILE C 1 767 ? 190.740 204.890 222.951 1.00 112.25 767 ILE B C 1
ATOM 15894 O O . ILE C 1 767 ? 190.515 205.093 221.754 1.00 114.70 767 ILE B O 1
ATOM 15899 N N . ASP C 1 768 ? 190.057 204.022 223.675 1.00 104.34 768 ASP B N 1
ATOM 15900 C CA . ASP C 1 768 ? 189.021 203.220 223.056 1.00 103.01 768 ASP B CA 1
ATOM 15901 C C . ASP C 1 768 ? 187.715 203.974 222.920 1.00 101.87 768 ASP B C 1
ATOM 15902 O O . ASP C 1 768 ? 187.584 205.093 223.398 1.00 105.58 768 ASP B O 1
ATOM 15907 N N . LEU C 1 769 ? 186.741 203.360 222.270 1.00 87.77 769 LEU B N 1
ATOM 15908 C CA . LEU C 1 769 ? 185.433 203.981 222.140 1.00 86.12 769 LEU B CA 1
ATOM 15909 C C . LEU C 1 769 ? 184.842 204.236 223.518 1.00 85.56 769 LEU B C 1
ATOM 15910 O O . LEU C 1 769 ? 185.066 203.478 224.465 1.00 91.38 769 LEU B O 1
ATOM 15915 N N . ALA C 1 770 ? 184.089 205.325 223.632 1.00 86.42 770 ALA B N 1
ATOM 15916 C CA . ALA C 1 770 ? 183.433 205.667 224.881 1.00 88.26 770 ALA B CA 1
ATOM 15917 C C . ALA C 1 770 ? 181.955 205.314 224.901 1.00 92.19 770 ALA B C 1
ATOM 15918 O O . ALA C 1 770 ? 181.286 205.589 225.901 1.00 90.66 770 ALA B O 1
ATOM 15920 N N . GLY C 1 771 ? 181.431 204.717 223.836 1.00 96.09 771 GLY B N 1
ATOM 15921 C CA . GLY C 1 771 ? 180.025 204.372 223.798 1.00 94.25 771 GLY B CA 1
ATOM 15922 C C . GLY C 1 771 ? 179.612 203.598 222.566 1.00 92.89 771 GLY B C 1
ATOM 15923 O O . GLY C 1 771 ? 180.090 203.862 221.456 1.00 100.10 771 GLY B O 1
ATOM 15924 N N . MET C 1 772 ? 178.707 202.643 222.746 1.00 86.55 772 MET B N 1
ATOM 15925 C CA . MET C 1 772 ? 178.275 201.786 221.658 1.00 89.41 772 MET B CA 1
ATOM 15926 C C . MET C 1 772 ? 176.770 201.571 221.715 1.00 90.76 772 MET B C 1
ATOM 15927 O O . MET C 1 772 ? 176.192 201.349 222.781 1.00 95.04 772 MET B O 1
ATOM 15932 N N . TYR C 1 773 ? 176.148 201.647 220.547 1.00 79.06 773 TYR B N 1
ATOM 15933 C CA . TYR C 1 773 ? 174.748 201.300 220.366 1.00 80.35 773 TYR B CA 1
ATOM 15934 C C . TYR C 1 773 ? 174.680 199.934 219.698 1.00 87.20 773 TYR B C 1
ATOM 15935 O O . TYR C 1 773 ? 175.216 199.746 218.602 1.00 88.34 773 TYR B O 1
ATOM 15944 N N . LEU C 1 774 ? 174.032 198.989 220.362 1.00 83.38 774 LEU B N 1
ATOM 15945 C CA . LEU C 1 774 ? 173.945 197.610 219.895 1.00 75.93 774 LEU B CA 1
ATOM 15946 C C . LEU C 1 774 ? 172.561 197.382 219.303 1.00 73.72 774 LEU B C 1
ATOM 15947 O O . LEU C 1 774 ? 171.591 197.170 220.030 1.00 83.21 774 LEU B O 1
ATOM 15952 N N . GLY C 1 775 ? 172.472 197.413 217.983 1.00 75.44 775 GLY B N 1
ATOM 15953 C CA . GLY C 1 775 ? 171.225 197.101 217.325 1.00 77.41 775 GLY B CA 1
ATOM 15954 C C . GLY C 1 775 ? 170.915 195.622 217.397 1.00 85.27 775 GLY B C 1
ATOM 15955 O O . GLY C 1 775 ? 171.720 194.803 217.836 1.00 93.29 775 GLY B O 1
ATOM 15956 N N . GLU C 1 776 ? 169.710 195.275 216.961 1.00 87.11 776 GLU B N 1
ATOM 15957 C CA . GLU C 1 776 ? 169.276 193.886 217.005 1.00 86.07 776 GLU B CA 1
ATOM 15958 C C . GLU C 1 776 ? 170.044 193.051 215.991 1.00 93.16 776 GLU B C 1
ATOM 15959 O O . GLU C 1 776 ? 170.220 193.460 214.841 1.00 98.08 776 GLU B O 1
ATOM 15965 N N . VAL C 1 777 ? 170.504 191.882 216.421 1.00 88.82 777 VAL B N 1
ATOM 15966 C CA . VAL C 1 777 ? 171.130 190.910 215.532 1.00 90.10 777 VAL B CA 1
ATOM 15967 C C . VAL C 1 777 ? 170.015 190.062 214.936 1.00 90.04 777 VAL B C 1
ATOM 15968 O O . VAL C 1 777 ? 169.305 189.359 215.661 1.00 91.41 777 VAL B O 1
ATOM 15972 N N . THR C 1 778 ? 169.857 190.116 213.616 1.00 91.92 778 THR B N 1
ATOM 15973 C CA . THR C 1 778 ? 168.578 189.768 213.021 1.00 94.49 778 THR B CA 1
ATOM 15974 C C . THR C 1 778 ? 168.527 188.438 212.287 1.00 101.81 778 THR B C 1
ATOM 15975 O O . THR C 1 778 ? 167.469 187.804 212.289 1.00 106.23 778 THR B O 1
ATOM 15979 N N . HIS C 1 779 ? 169.615 187.984 211.679 1.00 83.91 779 HIS B N 1
ATOM 15980 C CA . HIS C 1 779 ? 169.539 186.873 210.739 1.00 80.69 779 HIS B CA 1
ATOM 15981 C C . HIS C 1 779 ? 170.223 185.626 211.280 1.00 87.61 779 HIS B C 1
ATOM 15982 O O . HIS C 1 779 ? 170.985 184.963 210.578 1.00 93.63 779 HIS B O 1
ATOM 15989 N N . ILE C 1 780 ? 169.958 185.290 212.544 1.00 80.25 780 ILE B N 1
ATOM 15990 C CA . ILE C 1 780 ? 170.529 184.079 213.129 1.00 77.41 780 ILE B CA 1
ATOM 15991 C C . ILE C 1 780 ? 169.985 182.841 212.429 1.00 78.36 780 ILE B C 1
ATOM 15992 O O . ILE C 1 780 ? 170.737 181.938 212.052 1.00 84.20 780 ILE B O 1
ATOM 15997 N N . LEU C 1 781 ? 168.671 182.781 212.248 1.00 78.85 781 LEU B N 1
ATOM 15998 C CA . LEU C 1 781 ? 168.011 181.682 211.560 1.00 79.54 781 LEU B CA 1
ATOM 15999 C C . LEU C 1 781 ? 167.263 182.223 210.353 1.00 89.14 781 LEU B C 1
ATOM 16000 O O . LEU C 1 781 ? 166.723 183.330 210.394 1.00 102.56 781 LEU B O 1
ATOM 16005 N N . SER C 1 782 ? 167.181 181.417 209.309 1.00 85.76 782 SER B N 1
ATOM 16006 C CA . SER C 1 782 ? 166.529 181.848 208.091 1.00 88.64 782 SER B CA 1
ATOM 16007 C C . SER C 1 782 ? 165.079 182.159 208.303 1.00 92.25 782 SER B C 1
ATOM 16008 O O . SER C 1 782 ? 164.470 181.684 209.252 1.00 91.53 782 SER B O 1
ATOM 16011 N N . SER C 1 783 ? 164.515 182.951 207.405 1.00 107.38 783 SER B N 1
ATOM 16012 C CA . SER C 1 783 ? 163.117 183.316 207.505 1.00 107.35 783 SER B CA 1
ATOM 16013 C C . SER C 1 783 ? 162.511 183.374 206.123 1.00 105.62 783 SER B C 1
ATOM 16014 O O . SER C 1 783 ? 161.338 183.692 205.972 1.00 110.40 783 SER B O 1
ATOM 16017 N N . ASN C 1 784 ? 163.309 183.077 205.107 1.00 104.47 784 ASN B N 1
ATOM 16018 C CA . ASN C 1 784 ? 162.806 183.076 203.748 1.00 106.32 784 ASN B CA 1
ATOM 16019 C C . ASN C 1 784 ? 161.577 182.211 203.699 1.00 109.17 784 ASN B C 1
ATOM 16020 O O . ASN C 1 784 ? 161.556 181.145 204.305 1.00 112.19 784 ASN B O 1
ATOM 16025 N N . LEU C 1 785 ? 160.550 182.643 202.978 1.00 114.17 785 LEU B N 1
ATOM 16026 C CA . LEU C 1 785 ? 159.293 181.896 202.997 1.00 115.19 785 LEU B CA 1
ATOM 16027 C C . LEU C 1 785 ? 159.034 181.001 201.792 1.00 114.65 785 LEU B C 1
ATOM 16028 O O . LEU C 1 785 ? 158.691 179.835 201.961 1.00 118.76 785 LEU B O 1
ATOM 16033 N N . PRO C 1 786 ? 159.170 181.529 200.575 1.00 103.43 786 PRO B N 1
ATOM 16034 C CA . PRO C 1 786 ? 158.906 180.592 199.482 1.00 97.68 786 PRO B CA 1
ATOM 16035 C C . PRO C 1 786 ? 159.966 179.499 199.446 1.00 102.09 786 PRO B C 1
ATOM 16036 O O . PRO C 1 786 ? 161.071 179.752 198.984 1.00 108.36 786 PRO B O 1
ATOM 16040 N N . PHE C 1 787 ? 159.649 178.302 199.923 1.00 86.03 787 PHE B N 1
ATOM 16041 C CA . PHE C 1 787 ? 160.649 177.239 199.993 1.00 85.27 787 PHE B CA 1
ATOM 16042 C C . PHE C 1 787 ? 160.877 176.516 198.675 1.00 92.55 787 PHE B C 1
ATOM 16043 O O . PHE C 1 787 ? 160.127 175.609 198.341 1.00 98.12 787 PHE B O 1
ATOM 16051 N N . ARG C 1 788 ? 161.902 176.899 197.928 1.00 89.09 788 ARG B N 1
ATOM 16052 C CA . ARG C 1 788 ? 162.249 176.270 196.670 1.00 87.64 788 ARG B CA 1
ATOM 16053 C C . ARG C 1 788 ? 163.630 175.648 196.800 1.00 85.79 788 ARG B C 1
ATOM 16054 O O . ARG C 1 788 ? 164.318 175.811 197.810 1.00 94.47 788 ARG B O 1
ATOM 16062 N N . MET C 1 789 ? 164.033 174.916 195.766 1.00 76.79 789 MET B N 1
ATOM 16063 C CA . MET C 1 789 ? 165.307 174.207 195.774 1.00 77.84 789 MET B CA 1
ATOM 16064 C C . MET C 1 789 ? 166.395 175.186 195.342 1.00 84.05 789 MET B C 1
ATOM 16065 O O . MET C 1 789 ? 166.883 175.176 194.210 1.00 90.67 789 MET B O 1
ATOM 16070 N N . ASP C 1 790 ? 166.772 176.059 196.272 1.00 90.11 790 ASP B N 1
ATOM 16071 C CA . ASP C 1 790 ? 167.788 177.072 196.024 1.00 89.83 790 ASP B CA 1
ATOM 16072 C C . ASP C 1 790 ? 168.617 177.238 197.292 1.00 97.22 790 ASP B C 1
ATOM 16073 O O . ASP C 1 790 ? 168.500 176.457 198.240 1.00 103.31 790 ASP B O 1
ATOM 16078 N N . ALA C 1 791 ? 169.465 178.267 197.306 1.00 85.64 791 ALA B N 1
ATOM 16079 C CA . ALA C 1 791 ? 170.407 178.438 198.407 1.00 82.65 791 ALA B CA 1
ATOM 16080 C C . ALA C 1 791 ? 169.694 178.707 199.725 1.00 87.14 791 ALA B C 1
ATOM 16081 O O . ALA C 1 791 ? 170.070 178.154 200.764 1.00 93.66 791 ALA B O 1
ATOM 16083 N N . ALA C 1 792 ? 168.669 179.560 199.709 1.00 76.41 792 ALA B N 1
ATOM 16084 C CA . ALA C 1 792 ? 167.983 179.912 200.947 1.00 78.61 792 ALA B CA 1
ATOM 16085 C C . ALA C 1 792 ? 167.277 178.706 201.554 1.00 80.83 792 ALA B C 1
ATOM 16086 O O . ALA C 1 792 ? 167.329 178.489 202.771 1.00 83.39 792 ALA B O 1
ATOM 16088 N N . GLY C 1 793 ? 166.609 177.909 200.722 1.00 76.47 793 GLY B N 1
ATOM 16089 C CA . GLY C 1 793 ? 165.923 176.737 201.237 1.00 78.29 793 GLY B CA 1
ATOM 16090 C C . GLY C 1 793 ? 166.877 175.708 201.807 1.00 78.89 793 GLY B C 1
ATOM 16091 O O . GLY C 1 793 ? 166.620 175.127 202.868 1.00 89.27 793 GLY B O 1
ATOM 16092 N N . LEU C 1 794 ? 167.988 175.464 201.112 1.00 66.76 794 LEU B N 1
ATOM 16093 C CA . LEU C 1 794 ? 169.000 174.569 201.652 1.00 74.30 794 LEU B CA 1
ATOM 16094 C C . LEU C 1 794 ? 169.546 175.092 202.967 1.00 78.98 794 LEU B C 1
ATOM 16095 O O . LEU C 1 794 ? 169.758 174.320 203.904 1.00 86.94 794 LEU B O 1
ATOM 16100 N N . ARG C 1 795 ? 169.786 176.399 203.059 1.00 68.36 795 ARG B N 1
ATOM 16101 C CA . ARG C 1 795 ? 170.305 176.950 204.303 1.00 64.30 795 ARG B CA 1
ATOM 16102 C C . ARG C 1 795 ? 169.317 176.747 205.439 1.00 75.51 795 ARG B C 1
ATOM 16103 O O . ARG C 1 795 ? 169.708 176.396 206.556 1.00 90.07 795 ARG B O 1
ATOM 16111 N N . SER C 1 796 ? 168.041 176.887 205.146 1.00 70.43 796 SER B N 1
ATOM 16112 C CA . SER C 1 796 ? 167.029 176.696 206.163 1.00 73.50 796 SER B CA 1
ATOM 16113 C C . SER C 1 796 ? 167.004 175.278 206.646 1.00 73.24 796 SER B C 1
ATOM 16114 O O . SER C 1 796 ? 167.041 175.022 207.839 1.00 84.12 796 SER B O 1
ATOM 16117 N N . ILE C 1 797 ? 166.939 174.344 205.721 1.00 66.07 797 ILE B N 1
ATOM 16118 C CA . ILE C 1 797 ? 166.871 172.932 206.084 1.00 69.05 797 ILE B CA 1
ATOM 16119 C C . ILE C 1 797 ? 168.121 172.518 206.843 1.00 73.16 797 ILE B C 1
ATOM 16120 O O . ILE C 1 797 ? 168.052 171.767 207.822 1.00 81.52 797 ILE B O 1
ATOM 16125 N N . ILE C 1 798 ? 169.283 172.995 206.401 1.00 66.01 798 ILE B N 1
ATOM 16126 C CA . ILE C 1 798 ? 170.538 172.618 207.031 1.00 63.91 798 ILE B CA 1
ATOM 16127 C C . ILE C 1 798 ? 170.631 173.200 208.433 1.00 71.42 798 ILE B C 1
ATOM 16128 O O . ILE C 1 798 ? 171.158 172.559 209.345 1.00 82.74 798 ILE B O 1
ATOM 16133 N N . GLU C 1 799 ? 170.120 174.414 208.636 1.00 71.81 799 GLU B N 1
ATOM 16134 C CA . GLU C 1 799 ? 170.082 174.966 209.985 1.00 67.61 799 GLU B CA 1
ATOM 16135 C C . GLU C 1 799 ? 169.221 174.110 210.900 1.00 68.37 799 GLU B C 1
ATOM 16136 O O . GLU C 1 799 ? 169.602 173.830 212.044 1.00 76.46 799 GLU B O 1
ATOM 16142 N N . GLN C 1 800 ? 168.057 173.677 210.414 1.00 63.65 800 GLN B N 1
ATOM 16143 C CA . GLN C 1 800 ? 167.212 172.828 211.249 1.00 58.71 800 GLN B CA 1
ATOM 16144 C C . GLN C 1 800 ? 167.879 171.487 211.534 1.00 67.52 800 GLN B C 1
ATOM 16145 O O . GLN C 1 800 ? 167.771 170.957 212.645 1.00 79.24 800 GLN B O 1
ATOM 16151 N N . GLU C 1 801 ? 168.569 170.922 210.544 1.00 68.52 801 GLU B N 1
ATOM 16152 C CA . GLU C 1 801 ? 169.283 169.668 210.761 1.00 62.37 801 GLU B CA 1
ATOM 16153 C C . GLU C 1 801 ? 170.400 169.838 211.781 1.00 68.62 801 GLU B C 1
ATOM 16154 O O . GLU C 1 801 ? 170.633 168.954 212.610 1.00 78.96 801 GLU B O 1
ATOM 16160 N N . TYR C 1 802 ? 171.107 170.966 211.727 1.00 65.13 802 TYR B N 1
ATOM 16161 C CA . TYR C 1 802 ? 172.128 171.255 212.727 1.00 58.94 802 TYR B CA 1
ATOM 16162 C C . TYR C 1 802 ? 171.520 171.343 214.116 1.00 65.59 802 TYR B C 1
ATOM 16163 O O . TYR C 1 802 ? 172.079 170.813 215.081 1.00 72.77 802 TYR B O 1
ATOM 16172 N N . LEU C 1 803 ? 170.376 172.014 214.237 1.00 61.38 803 LEU B N 1
ATOM 16173 C CA . LEU C 1 803 ? 169.718 172.103 215.535 1.00 55.92 803 LEU B CA 1
ATOM 16174 C C . LEU C 1 803 ? 169.313 170.726 216.038 1.00 63.43 803 LEU B C 1
ATOM 16175 O O . LEU C 1 803 ? 169.448 170.429 217.229 1.00 72.33 803 LEU B O 1
ATOM 16180 N N . PHE C 1 804 ? 168.812 169.872 215.144 1.00 69.25 804 PHE B N 1
ATOM 16181 C CA . PHE C 1 804 ? 168.445 168.517 215.541 1.00 58.84 804 PHE B CA 1
ATOM 16182 C C . PHE C 1 804 ? 169.658 167.721 215.998 1.00 66.90 804 PHE B C 1
ATOM 16183 O O . PHE C 1 804 ? 169.584 166.973 216.978 1.00 69.71 804 PHE B O 1
ATOM 16191 N N . ASP C 1 805 ? 170.780 167.851 215.290 1.00 81.54 805 ASP B N 1
ATOM 16192 C CA . ASP C 1 805 ? 171.972 167.091 215.648 1.00 76.46 805 ASP B CA 1
ATOM 16193 C C . ASP C 1 805 ? 172.471 167.465 217.035 1.00 79.39 805 ASP B C 1
ATOM 16194 O O . ASP C 1 805 ? 172.900 166.598 217.803 1.00 79.66 805 ASP B O 1
ATOM 16199 N N . ALA C 1 806 ? 172.433 168.748 217.370 1.00 77.82 806 ALA B N 1
ATOM 16200 C CA . ALA C 1 806 ? 172.901 169.229 218.659 1.00 70.13 806 ALA B CA 1
ATOM 16201 C C . ALA C 1 806 ? 171.876 169.055 219.764 1.00 76.21 806 ALA B C 1
ATOM 16202 O O . ALA C 1 806 ? 172.038 169.661 220.827 1.00 85.68 806 ALA B O 1
ATOM 16204 N N . ASN C 1 807 ? 170.835 168.255 219.538 1.00 77.26 807 ASN B N 1
ATOM 16205 C CA . ASN C 1 807 ? 169.813 167.977 220.545 1.00 72.86 807 ASN B CA 1
ATOM 16206 C C . ASN C 1 807 ? 169.178 169.265 221.057 1.00 78.76 807 ASN B C 1
ATOM 16207 O O . ASN C 1 807 ? 169.053 169.489 222.260 1.00 83.12 807 ASN B O 1
ATOM 16212 N N . GLU C 1 808 ? 168.786 170.129 220.127 1.00 73.52 808 GLU B N 1
ATOM 16213 C CA . GLU C 1 808 ? 168.117 171.368 220.479 1.00 66.89 808 GLU B CA 1
ATOM 16214 C C . GLU C 1 808 ? 166.693 171.462 219.967 1.00 68.20 808 GLU B C 1
ATOM 16215 O O . GLU C 1 808 ? 165.938 172.304 220.459 1.00 78.75 808 GLU B O 1
ATOM 16221 N N . ILE C 1 809 ? 166.309 170.638 218.999 1.00 65.32 809 ILE B N 1
ATOM 16222 C CA . ILE C 1 809 ? 164.919 170.470 218.608 1.00 66.23 809 ILE B CA 1
ATOM 16223 C C . ILE C 1 809 ? 164.654 168.979 218.472 1.00 71.66 809 ILE B C 1
ATOM 16224 O O . ILE C 1 809 ? 165.533 168.209 218.075 1.00 78.99 809 ILE B O 1
ATOM 16229 N N . ASN C 1 810 ? 163.448 168.565 218.839 1.00 81.30 810 ASN B N 1
ATOM 16230 C CA . ASN C 1 810 ? 163.064 167.168 218.755 1.00 74.67 810 ASN B CA 1
ATOM 16231 C C . ASN C 1 810 ? 162.363 166.903 217.427 1.00 75.69 810 ASN B C 1
ATOM 16232 O O . ASN C 1 810 ? 162.135 167.807 216.623 1.00 82.45 810 ASN B O 1
ATOM 16237 N N . ILE C 1 811 ? 162.021 165.635 217.195 1.00 78.13 811 ILE B N 1
ATOM 16238 C CA . ILE C 1 811 ? 161.390 165.261 215.934 1.00 79.34 811 ILE B CA 1
ATOM 16239 C C . ILE C 1 811 ? 160.025 165.916 215.797 1.00 82.35 811 ILE B C 1
ATOM 16240 O O . ILE C 1 811 ? 159.554 166.161 214.681 1.00 78.01 811 ILE B O 1
ATOM 16245 N N . LYS C 1 812 ? 159.373 166.219 216.918 1.00 86.66 812 LYS B N 1
ATOM 16246 C CA . LYS C 1 812 ? 158.085 166.898 216.863 1.00 86.36 812 LYS B CA 1
ATOM 16247 C C . LYS C 1 812 ? 158.224 168.278 216.238 1.00 88.85 812 LYS B C 1
ATOM 16248 O O . LYS C 1 812 ? 157.462 168.646 215.334 1.00 96.19 812 LYS B O 1
ATOM 16254 N N . TYR C 1 813 ? 159.208 169.054 216.696 1.00 74.46 813 TYR B N 1
ATOM 16255 C CA . TYR C 1 813 ? 159.391 170.393 216.151 1.00 74.67 813 TYR B CA 1
ATOM 16256 C C . TYR C 1 813 ? 159.836 170.347 214.699 1.00 77.66 813 TYR B C 1
ATOM 16257 O O . TYR C 1 813 ? 159.413 171.178 213.892 1.00 85.73 813 TYR B O 1
ATOM 16266 N N . LEU C 1 814 ? 160.707 169.401 214.349 1.00 76.46 814 LEU B N 1
ATOM 16267 C CA . LEU C 1 814 ? 161.139 169.285 212.961 1.00 73.70 814 LEU B CA 1
ATOM 16268 C C . LEU C 1 814 ? 159.976 168.918 212.051 1.00 77.32 814 LEU B C 1
ATOM 16269 O O . LEU C 1 814 ? 159.847 169.458 210.947 1.00 78.66 814 LEU B O 1
ATOM 16274 N N . ASN C 1 815 ? 159.116 168.003 212.495 1.00 81.25 815 ASN B N 1
ATOM 16275 C CA . ASN C 1 815 ? 157.945 167.655 211.702 1.00 76.16 815 ASN B CA 1
ATOM 16276 C C . ASN C 1 815 ? 157.013 168.845 211.551 1.00 79.97 815 ASN B C 1
ATOM 16277 O O . ASN C 1 815 ? 156.469 169.083 210.467 1.00 86.74 815 ASN B O 1
ATOM 16282 N N . LYS C 1 816 ? 156.815 169.607 212.627 1.00 78.65 816 LYS B N 1
ATOM 16283 C CA . LYS C 1 816 ? 155.972 170.793 212.537 1.00 78.79 816 LYS B CA 1
ATOM 16284 C C . LYS C 1 816 ? 156.558 171.805 211.565 1.00 81.41 816 LYS B C 1
ATOM 16285 O O . LYS C 1 816 ? 155.830 172.416 210.775 1.00 88.42 816 LYS B O 1
ATOM 16291 N N . TYR C 1 817 ? 157.875 171.989 211.605 1.00 71.09 817 TYR B N 1
ATOM 16292 C CA . TYR C 1 817 ? 158.533 172.934 210.712 1.00 68.38 817 TYR B CA 1
ATOM 16293 C C . TYR C 1 817 ? 158.408 172.497 209.259 1.00 73.28 817 TYR B C 1
ATOM 16294 O O . TYR C 1 817 ? 158.156 173.320 208.374 1.00 83.43 817 TYR B O 1
ATOM 16303 N N . LEU C 1 818 ? 158.576 171.201 208.995 1.00 81.55 818 LEU B N 1
ATOM 16304 C CA . LEU C 1 818 ? 158.440 170.700 207.631 1.00 78.34 818 LEU B CA 1
ATOM 16305 C C . LEU C 1 818 ? 157.009 170.844 207.131 1.00 81.65 818 LEU B C 1
ATOM 16306 O O . LEU C 1 818 ? 156.779 171.217 205.974 1.00 87.42 818 LEU B O 1
ATOM 16311 N N . LYS C 1 819 ? 156.032 170.550 207.990 1.00 84.01 819 LYS B N 1
ATOM 16312 C CA . LYS C 1 819 ? 154.638 170.733 207.605 1.00 83.66 819 LYS B CA 1
ATOM 16313 C C . LYS C 1 819 ? 154.344 172.194 207.307 1.00 82.17 819 LYS B C 1
ATOM 16314 O O . LYS C 1 819 ? 153.631 172.508 206.349 1.00 92.25 819 LYS B O 1
ATOM 16320 N N . GLY C 1 820 ? 154.887 173.103 208.114 1.00 79.47 820 GLY B N 1
ATOM 16321 C CA . GLY C 1 820 ? 154.730 174.515 207.818 1.00 81.99 820 GLY B CA 1
ATOM 16322 C C . GLY C 1 820 ? 155.358 174.900 206.494 1.00 82.18 820 GLY B C 1
ATOM 16323 O O . GLY C 1 820 ? 154.797 175.694 205.738 1.00 91.38 820 GLY B O 1
ATOM 16324 N N . LEU C 1 821 ? 156.527 174.337 206.193 1.00 80.38 821 LEU B N 1
ATOM 16325 C CA . LEU C 1 821 ? 157.175 174.622 204.918 1.00 77.05 821 LEU B CA 1
ATOM 16326 C C . LEU C 1 821 ? 156.354 174.114 203.743 1.00 78.70 821 LEU B C 1
ATOM 16327 O O . LEU C 1 821 ? 156.381 174.714 202.665 1.00 75.26 821 LEU B O 1
ATOM 16332 N N . GLN C 1 822 ? 155.638 173.004 203.926 1.00 88.18 822 GLN B N 1
ATOM 16333 C CA . GLN C 1 822 ? 154.751 172.519 202.874 1.00 79.83 822 GLN B CA 1
ATOM 16334 C C . GLN C 1 822 ? 153.644 173.510 202.544 1.00 82.41 822 GLN B C 1
ATOM 16335 O O . GLN C 1 822 ? 153.103 173.464 201.435 1.00 84.78 822 GLN B O 1
ATOM 16341 N N . HIS C 1 823 ? 153.290 174.394 203.476 1.00 89.47 823 HIS B N 1
ATOM 16342 C CA . HIS C 1 823 ? 152.174 175.313 203.302 1.00 86.28 823 HIS B CA 1
ATOM 16343 C C . HIS C 1 823 ? 152.608 176.767 203.190 1.00 91.27 823 HIS B C 1
ATOM 16344 O O . HIS C 1 823 ? 151.753 177.637 203.013 1.00 97.31 823 HIS B O 1
ATOM 16351 N N . GLN C 1 824 ? 153.910 177.049 203.261 1.00 102.73 824 GLN B N 1
ATOM 16352 C CA . GLN C 1 824 ? 154.423 178.420 203.353 1.00 100.36 824 GLN B CA 1
ATOM 16353 C C . GLN C 1 824 ? 153.897 179.116 204.608 1.00 99.15 824 GLN B C 1
ATOM 16354 O O . GLN C 1 824 ? 153.437 180.257 204.563 1.00 105.54 824 GLN B O 1
ATOM 16360 N N . ARG C 1 825 ? 153.972 178.431 205.735 1.00 110.12 825 ARG B N 1
ATOM 16361 C CA . ARG C 1 825 ? 153.494 178.960 206.999 1.00 111.10 825 ARG B CA 1
ATOM 16362 C C . ARG C 1 825 ? 154.531 178.612 208.020 1.00 113.16 825 ARG B C 1
ATOM 16363 O O . ARG C 1 825 ? 154.276 177.847 208.928 1.00 118.54 825 ARG B O 1
ATOM 16371 N N . LEU C 1 826 ? 155.704 179.199 207.886 1.00 106.22 826 LEU B N 1
ATOM 16372 C CA . LEU C 1 826 ? 156.847 178.893 208.743 1.00 111.05 826 LEU B CA 1
ATOM 16373 C C . LEU C 1 826 ? 156.536 179.153 210.213 1.00 111.92 826 LEU B C 1
ATOM 16374 O O . LEU C 1 826 ? 155.822 180.094 210.567 1.00 116.91 826 LEU B O 1
ATOM 16379 N N . GLU C 1 827 ? 157.088 178.300 211.070 1.00 102.18 827 GLU B N 1
ATOM 16380 C CA . GLU C 1 827 ? 156.794 178.323 212.492 1.00 104.24 827 GLU B CA 1
ATOM 16381 C C . GLU C 1 827 ? 157.682 179.330 213.216 1.00 106.84 827 GLU B C 1
ATOM 16382 O O . GLU C 1 827 ? 158.628 179.886 212.656 1.00 109.23 827 GLU B O 1
ATOM 16388 N N . ARG C 1 828 ? 157.364 179.557 214.485 1.00 115.96 828 ARG B N 1
ATOM 16389 C CA . ARG C 1 828 ? 158.197 180.395 215.331 1.00 112.52 828 ARG B CA 1
ATOM 16390 C C . ARG C 1 828 ? 159.532 179.711 215.586 1.00 111.59 828 ARG B C 1
ATOM 16391 O O . ARG C 1 828 ? 159.650 178.487 215.503 1.00 116.94 828 ARG B O 1
ATOM 16399 N N . HIS C 1 829 ? 160.548 180.511 215.893 1.00 97.24 829 HIS B N 1
ATOM 16400 C CA . HIS C 1 829 ? 161.837 179.938 216.232 1.00 94.78 829 HIS B CA 1
ATOM 16401 C C . HIS C 1 829 ? 161.729 179.147 217.534 1.00 96.78 829 HIS B C 1
ATOM 16402 O O . HIS C 1 829 ? 160.930 179.486 218.408 1.00 104.58 829 HIS B O 1
ATOM 16409 N N . PRO C 1 830 ? 162.511 178.080 217.679 1.00 92.53 830 PRO B N 1
ATOM 16410 C CA . PRO C 1 830 ? 162.464 177.305 218.922 1.00 96.00 830 PRO B CA 1
ATOM 16411 C C . PRO C 1 830 ? 162.818 178.173 220.118 1.00 98.71 830 PRO B C 1
ATOM 16412 O O . PRO C 1 830 ? 163.747 178.979 220.072 1.00 102.13 830 PRO B O 1
ATOM 16416 N N . GLU C 1 831 ? 162.062 177.999 221.200 1.00 103.51 831 GLU B N 1
ATOM 16417 C CA . GLU C 1 831 ? 162.213 178.879 222.350 1.00 105.43 831 GLU B CA 1
ATOM 16418 C C . GLU C 1 831 ? 163.451 178.557 223.172 1.00 107.68 831 GLU B C 1
ATOM 16419 O O . GLU C 1 831 ? 164.086 179.473 223.704 1.00 113.02 831 GLU B O 1
ATOM 16425 N N . TYR C 1 832 ? 163.812 177.285 223.289 1.00 98.61 832 TYR B N 1
ATOM 16426 C CA . TYR C 1 832 ? 164.895 176.858 224.163 1.00 97.63 832 TYR B CA 1
ATOM 16427 C C . TYR C 1 832 ? 166.001 176.167 223.380 1.00 102.62 832 TYR B C 1
ATOM 16428 O O . TYR C 1 832 ? 166.589 175.186 223.833 1.00 108.62 832 TYR B O 1
ATOM 16437 N N . ALA C 1 833 ? 166.295 176.678 222.190 1.00 90.94 833 ALA B N 1
ATOM 16438 C CA . ALA C 1 833 ? 167.443 176.227 221.415 1.00 87.79 833 ALA B CA 1
ATOM 16439 C C . ALA C 1 833 ? 168.636 177.079 221.819 1.00 84.23 833 ALA B C 1
ATOM 16440 O O . ALA C 1 833 ? 168.702 178.265 221.487 1.00 90.57 833 ALA B O 1
ATOM 16442 N N . ARG C 1 834 ? 169.581 176.466 222.529 1.00 76.20 834 ARG B N 1
ATOM 16443 C CA . ARG C 1 834 ? 170.718 177.200 223.069 1.00 77.85 834 ARG B CA 1
ATOM 16444 C C . ARG C 1 834 ? 171.499 177.915 221.977 1.00 79.36 834 ARG B C 1
ATOM 16445 O O . ARG C 1 834 ? 172.015 179.017 222.193 1.00 81.80 834 ARG B O 1
ATOM 16453 N N . SER C 1 835 ? 171.594 177.301 220.797 1.00 80.70 835 SER B N 1
ATOM 16454 C CA . SER C 1 835 ? 172.475 177.815 219.756 1.00 76.17 835 SER B CA 1
ATOM 16455 C C . SER C 1 835 ? 172.036 179.188 219.275 1.00 81.75 835 SER B C 1
ATOM 16456 O O . SER C 1 835 ? 172.875 180.036 218.964 1.00 90.15 835 SER B O 1
ATOM 16459 N N . LEU C 1 836 ? 170.728 179.423 219.196 1.00 83.65 836 LEU B N 1
ATOM 16460 C CA . LEU C 1 836 ? 170.231 180.725 218.764 1.00 78.38 836 LEU B CA 1
ATOM 16461 C C . LEU C 1 836 ? 170.720 181.835 219.686 1.00 87.39 836 LEU B C 1
ATOM 16462 O O . LEU C 1 836 ? 171.299 182.835 219.235 1.00 100.66 836 LEU B O 1
ATOM 16467 N N . TYR C 1 837 ? 170.514 181.662 220.989 1.00 77.73 837 TYR B N 1
ATOM 16468 C CA . TYR C 1 837 ? 170.923 182.677 221.949 1.00 75.81 837 TYR B CA 1
ATOM 16469 C C . TYR C 1 837 ? 172.436 182.802 222.007 1.00 80.25 837 TYR B C 1
ATOM 16470 O O . TYR C 1 837 ? 172.964 183.905 222.168 1.00 87.55 837 TYR B O 1
ATOM 16479 N N . VAL C 1 838 ? 173.155 181.690 221.868 1.00 69.85 838 VAL B N 1
ATOM 16480 C CA . VAL C 1 838 ? 174.610 181.767 221.914 1.00 68.77 838 VAL B CA 1
ATOM 16481 C C . VAL C 1 838 ? 175.147 182.495 220.689 1.00 70.42 838 VAL B C 1
ATOM 16482 O O . VAL C 1 838 ? 176.122 183.240 220.782 1.00 87.79 838 VAL B O 1
ATOM 16486 N N . SER C 1 839 ? 174.525 182.306 219.526 1.00 71.00 839 SER B N 1
ATOM 16487 C CA . SER C 1 839 ? 174.952 183.043 218.339 1.00 72.16 839 SER B CA 1
ATOM 16488 C C . SER C 1 839 ? 174.654 184.530 218.473 1.00 79.23 839 SER B C 1
ATOM 16489 O O . SER C 1 839 ? 175.471 185.377 218.080 1.00 86.31 839 SER B O 1
ATOM 16492 N N . TYR C 1 840 ? 173.483 184.867 219.019 1.00 74.18 840 TYR B N 1
ATOM 16493 C CA . TYR C 1 840 ? 173.173 186.266 219.292 1.00 68.89 840 TYR B CA 1
ATOM 16494 C C . TYR C 1 840 ? 174.226 186.868 220.212 1.00 71.63 840 TYR B C 1
ATOM 16495 O O . TYR C 1 840 ? 174.770 187.951 219.952 1.00 78.86 840 TYR B O 1
ATOM 16504 N N . SER C 1 841 ? 174.547 186.146 221.284 1.00 71.24 841 SER B N 1
ATOM 16505 C CA . SER C 1 841 ? 175.571 186.580 222.217 1.00 67.26 841 SER B CA 1
ATOM 16506 C C . SER C 1 841 ? 176.929 186.680 221.550 1.00 72.18 841 SER B C 1
ATOM 16507 O O . SER C 1 841 ? 177.731 187.532 221.921 1.00 86.51 841 SER B O 1
ATOM 16510 N N . ARG C 1 842 ? 177.215 185.812 220.584 1.00 72.02 842 ARG B N 1
ATOM 16511 C CA . ARG C 1 842 ? 178.505 185.854 219.907 1.00 70.74 842 ARG B CA 1
ATOM 16512 C C . ARG C 1 842 ? 178.644 187.129 219.098 1.00 71.29 842 ARG B C 1
ATOM 16513 O O . ARG C 1 842 ? 179.687 187.792 219.128 1.00 82.08 842 ARG B O 1
ATOM 16521 N N . THR C 1 843 ? 177.593 187.491 218.364 1.00 72.80 843 THR B N 1
ATOM 16522 C CA . THR C 1 843 ? 177.630 188.752 217.631 1.00 70.17 843 THR B CA 1
ATOM 16523 C C . THR C 1 843 ? 177.771 189.930 218.584 1.00 69.59 843 THR B C 1
ATOM 16524 O O . THR C 1 843 ? 178.537 190.864 218.320 1.00 75.04 843 THR B O 1
ATOM 16528 N N . ILE C 1 844 ? 177.059 189.892 219.712 1.00 76.12 844 ILE B N 1
ATOM 16529 C CA . ILE C 1 844 ? 177.150 190.989 220.676 1.00 69.79 844 ILE B CA 1
ATOM 16530 C C . ILE C 1 844 ? 178.550 191.071 221.278 1.00 71.68 844 ILE B C 1
ATOM 16531 O O . ILE C 1 844 ? 179.091 192.164 221.479 1.00 80.64 844 ILE B O 1
ATOM 16536 N N . ILE C 1 845 ? 179.152 189.922 221.586 1.00 65.96 845 ILE B N 1
ATOM 16537 C CA . ILE C 1 845 ? 180.492 189.890 222.162 1.00 70.15 845 ILE B CA 1
ATOM 16538 C C . ILE C 1 845 ? 181.509 190.439 221.175 1.00 80.80 845 ILE B C 1
ATOM 16539 O O . ILE C 1 845 ? 182.393 191.225 221.540 1.00 83.31 845 ILE B O 1
ATOM 16544 N N . GLN C 1 846 ? 181.407 190.033 219.911 1.00 78.56 846 GLN B N 1
ATOM 16545 C CA . GLN C 1 846 ? 182.316 190.558 218.904 1.00 67.57 846 GLN B CA 1
ATOM 16546 C C . GLN C 1 846 ? 182.148 192.061 218.758 1.00 78.62 846 GLN B C 1
ATOM 16547 O O . GLN C 1 846 ? 183.135 192.791 218.618 1.00 88.23 846 GLN B O 1
ATOM 16553 N N . ALA C 1 847 ? 180.906 192.545 218.796 1.00 77.41 847 ALA B N 1
ATOM 16554 C CA . ALA C 1 847 ? 180.678 193.981 218.703 1.00 75.52 847 ALA B CA 1
ATOM 16555 C C . ALA C 1 847 ? 181.306 194.714 219.879 1.00 77.15 847 ALA B C 1
ATOM 16556 O O . ALA C 1 847 ? 181.998 195.721 219.700 1.00 88.34 847 ALA B O 1
ATOM 16558 N N . LEU C 1 848 ? 181.088 194.214 221.095 1.00 75.96 848 LEU B N 1
ATOM 16559 C CA . LEU C 1 848 ? 181.620 194.881 222.275 1.00 72.26 848 LEU B CA 1
ATOM 16560 C C . LEU C 1 848 ? 183.132 194.773 222.368 1.00 83.54 848 LEU B C 1
ATOM 16561 O O . LEU C 1 848 ? 183.752 195.548 223.101 1.00 86.73 848 LEU B O 1
ATOM 16566 N N . GLY C 1 849 ? 183.739 193.832 221.652 1.00 89.44 849 GLY B N 1
ATOM 16567 C CA . GLY C 1 849 ? 185.186 193.784 221.628 1.00 81.46 849 GLY B CA 1
ATOM 16568 C C . GLY C 1 849 ? 185.836 194.885 220.821 1.00 76.78 849 GLY B C 1
ATOM 16569 O O . GLY C 1 849 ? 187.051 195.068 220.930 1.00 88.98 849 GLY B O 1
ATOM 16570 N N . ARG C 1 850 ? 185.065 195.622 220.022 1.00 84.55 850 ARG B N 1
ATOM 16571 C CA . ARG C 1 850 ? 185.621 196.709 219.227 1.00 84.06 850 ARG B CA 1
ATOM 16572 C C . ARG C 1 850 ? 185.963 197.934 220.055 1.00 88.07 850 ARG B C 1
ATOM 16573 O O . ARG C 1 850 ? 186.613 198.847 219.539 1.00 95.37 850 ARG B O 1
ATOM 16581 N N . MET C 1 851 ? 185.544 197.979 221.315 1.00 94.87 851 MET B N 1
ATOM 16582 C CA . MET C 1 851 ? 185.895 199.063 222.217 1.00 97.77 851 MET B CA 1
ATOM 16583 C C . MET C 1 851 ? 186.844 198.614 223.319 1.00 96.93 851 MET B C 1
ATOM 16584 O O . MET C 1 851 ? 186.840 199.196 224.408 1.00 97.02 851 MET B O 1
ATOM 16589 N N . ASN C 1 852 ? 187.651 197.590 223.060 1.00 100.47 852 ASN B N 1
ATOM 16590 C CA . ASN C 1 852 ? 188.618 197.068 224.015 1.00 100.07 852 ASN B CA 1
ATOM 16591 C C . ASN C 1 852 ? 189.969 196.864 223.358 1.00 100.16 852 ASN B C 1
ATOM 16592 O O . ASN C 1 852 ? 190.611 195.829 223.534 1.00 102.83 852 ASN B O 1
ATOM 16597 N N . ARG C 1 853 ? 190.425 197.848 222.589 1.00 98.27 853 ARG B N 1
ATOM 16598 C CA . ARG C 1 853 ? 191.695 197.755 221.882 1.00 95.66 853 ARG B CA 1
ATOM 16599 C C . ARG C 1 853 ? 192.689 198.806 222.362 1.00 95.97 853 ARG B C 1
ATOM 16600 O O . ARG C 1 853 ? 193.563 199.228 221.605 1.00 99.29 853 ARG B O 1
ATOM 16608 N N . SER C 1 854 ? 192.571 199.243 223.612 1.00 100.59 854 SER B N 1
ATOM 16609 C CA . SER C 1 854 ? 193.448 200.288 224.120 1.00 100.15 854 SER B CA 1
ATOM 16610 C C . SER C 1 854 ? 193.506 200.210 225.636 1.00 102.87 854 SER B C 1
ATOM 16611 O O . SER C 1 854 ? 192.698 199.537 226.278 1.00 106.19 854 SER B O 1
ATOM 16614 N N . PHE C 1 855 ? 194.486 200.913 226.202 1.00 106.10 855 PHE B N 1
ATOM 16615 C CA . PHE C 1 855 ? 194.658 200.975 227.645 1.00 108.39 855 PHE B CA 1
ATOM 16616 C C . PHE C 1 855 ? 194.035 202.210 228.272 1.00 109.60 855 PHE B C 1
ATOM 16617 O O . PHE C 1 855 ? 193.828 202.227 229.489 1.00 110.50 855 PHE B O 1
ATOM 16625 N N . ASN C 1 856 ? 193.744 203.239 227.487 1.00 108.10 856 ASN B N 1
ATOM 16626 C CA . ASN C 1 856 ? 193.087 204.430 227.999 1.00 108.48 856 ASN B CA 1
ATOM 16627 C C . ASN C 1 856 ? 191.600 204.361 227.691 1.00 109.90 856 ASN B C 1
ATOM 16628 O O . ASN C 1 856 ? 191.207 204.163 226.538 1.00 106.49 856 ASN B O 1
ATOM 16633 N N . LYS C 1 857 ? 190.780 204.511 228.726 1.00 110.54 857 LYS B N 1
ATOM 16634 C CA . LYS C 1 857 ? 189.335 204.439 228.598 1.00 106.91 857 LYS B CA 1
ATOM 16635 C C . LYS C 1 857 ? 188.706 205.611 229.332 1.00 106.49 857 LYS B C 1
ATOM 16636 O O . LYS C 1 857 ? 189.232 206.082 230.342 1.00 109.82 857 LYS B O 1
ATOM 16642 N N . MET C 1 858 ? 187.580 206.082 228.810 1.00 102.95 858 MET B N 1
ATOM 16643 C CA . MET C 1 858 ? 186.871 207.169 229.463 1.00 102.97 858 MET B CA 1
ATOM 16644 C C . MET C 1 858 ? 186.300 206.684 230.793 1.00 104.42 858 MET B C 1
ATOM 16645 O O . MET C 1 858 ? 185.924 205.516 230.916 1.00 109.09 858 MET B O 1
ATOM 16650 N N . PRO C 1 859 ? 186.230 207.549 231.806 1.00 104.68 859 PRO B N 1
ATOM 16651 C CA . PRO C 1 859 ? 185.806 207.083 233.134 1.00 106.37 859 PRO B CA 1
ATOM 16652 C C . PRO C 1 859 ? 184.405 206.506 233.165 1.00 105.14 859 PRO B C 1
ATOM 16653 O O . PRO C 1 859 ? 184.123 205.659 234.020 1.00 104.45 859 PRO B O 1
ATOM 16657 N N . LEU C 1 860 ? 183.518 206.928 232.269 1.00 100.12 860 LEU B N 1
ATOM 16658 C CA . LEU C 1 860 ? 182.156 206.416 232.234 1.00 102.66 860 LEU B CA 1
ATOM 16659 C C . LEU C 1 860 ? 181.825 205.990 230.814 1.00 103.58 860 LEU B C 1
ATOM 16660 O O . LEU C 1 860 ? 181.961 206.782 229.877 1.00 104.06 860 LEU B O 1
ATOM 16665 N N . ILE C 1 861 ? 181.376 204.749 230.663 1.00 103.15 861 ILE B N 1
ATOM 16666 C CA . ILE C 1 861 ? 181.039 204.166 229.371 1.00 100.78 861 ILE B CA 1
ATOM 16667 C C . ILE C 1 861 ? 179.543 203.906 229.348 1.00 104.03 861 ILE B C 1
ATOM 16668 O O . ILE C 1 861 ? 178.967 203.518 230.368 1.00 106.92 861 ILE B O 1
ATOM 16673 N N . ARG C 1 862 ? 178.915 204.134 228.198 1.00 99.12 862 ARG B N 1
ATOM 16674 C CA . ARG C 1 862 ? 177.474 203.985 228.049 1.00 94.37 862 ARG B CA 1
ATOM 16675 C C . ARG C 1 862 ? 177.172 203.048 226.890 1.00 88.95 862 ARG B C 1
ATOM 16676 O O . ARG C 1 862 ? 177.582 203.308 225.756 1.00 95.50 862 ARG B O 1
ATOM 16684 N N . LEU C 1 863 ? 176.456 201.966 227.176 1.00 82.85 863 LEU B N 1
ATOM 16685 C CA . LEU C 1 863 ? 176.031 201.012 226.160 1.00 88.09 863 LEU B CA 1
ATOM 16686 C C . LEU C 1 863 ? 174.525 201.111 225.987 1.00 94.95 863 LEU B C 1
ATOM 16687 O O . LEU C 1 863 ? 173.776 200.805 226.915 1.00 101.37 863 LEU B O 1
ATOM 16692 N N . VAL C 1 864 ? 174.084 201.508 224.799 1.00 75.03 864 VAL B N 1
ATOM 16693 C CA . VAL C 1 864 ? 172.672 201.734 224.520 1.00 72.58 864 VAL B CA 1
ATOM 16694 C C . VAL C 1 864 ? 172.180 200.630 223.601 1.00 78.87 864 VAL B C 1
ATOM 16695 O O . VAL C 1 864 ? 172.785 200.382 222.554 1.00 81.49 864 VAL B O 1
ATOM 16699 N N . MET C 1 865 ? 171.086 199.977 223.976 1.00 88.25 865 MET B N 1
ATOM 16700 C CA . MET C 1 865 ? 170.523 198.952 223.108 1.00 82.88 865 MET B CA 1
ATOM 16701 C C . MET C 1 865 ? 169.031 198.848 223.368 1.00 86.56 865 MET B C 1
ATOM 16702 O O . MET C 1 865 ? 168.549 199.293 224.414 1.00 95.05 865 MET B O 1
ATOM 16707 N N . PRO C 1 866 ? 168.268 198.298 222.429 1.00 87.86 866 PRO B N 1
ATOM 16708 C CA . PRO C 1 866 ? 166.856 198.013 222.692 1.00 92.10 866 PRO B CA 1
ATOM 16709 C C . PRO C 1 866 ? 166.696 196.839 223.647 1.00 93.19 866 PRO B C 1
ATOM 16710 O O . PRO C 1 866 ? 167.646 196.131 223.979 1.00 100.65 866 PRO B O 1
ATOM 16714 N N . VAL C 1 867 ? 165.456 196.642 224.096 1.00 86.83 867 VAL B N 1
ATOM 16715 C CA . VAL C 1 867 ? 165.177 195.605 225.084 1.00 88.97 867 VAL B CA 1
ATOM 16716 C C . VAL C 1 867 ? 165.390 194.216 224.500 1.00 93.28 867 VAL B C 1
ATOM 16717 O O . VAL C 1 867 ? 165.726 193.271 225.226 1.00 98.75 867 VAL B O 1
ATOM 16721 N N . ASN C 1 868 ? 165.198 194.064 223.189 1.00 91.13 868 ASN B N 1
ATOM 16722 C CA . ASN C 1 868 ? 165.318 192.746 222.576 1.00 94.25 868 ASN B CA 1
ATOM 16723 C C . ASN C 1 868 ? 166.724 192.187 222.741 1.00 96.16 868 ASN B C 1
ATOM 16724 O O . ASN C 1 868 ? 166.899 190.984 222.965 1.00 98.06 868 ASN B O 1
ATOM 16729 N N . VAL C 1 869 ? 167.738 193.045 222.638 1.00 87.17 869 VAL B N 1
ATOM 16730 C CA . VAL C 1 869 ? 169.110 192.597 222.848 1.00 84.97 869 VAL B CA 1
ATOM 16731 C C . VAL C 1 869 ? 169.287 192.076 224.267 1.00 88.50 869 VAL B C 1
ATOM 16732 O O . VAL C 1 869 ? 169.946 191.055 224.490 1.00 93.16 869 VAL B O 1
ATOM 16736 N N . LEU C 1 870 ? 168.699 192.762 225.248 1.00 91.24 870 LEU B N 1
ATOM 16737 C CA . LEU C 1 870 ? 168.741 192.263 226.618 1.00 92.04 870 LEU B CA 1
ATOM 16738 C C . LEU C 1 870 ? 168.072 190.903 226.724 1.00 94.31 870 LEU B C 1
ATOM 16739 O O . LEU C 1 870 ? 168.570 190.007 227.412 1.00 96.53 870 LEU B O 1
ATOM 16744 N N . GLN C 1 871 ? 166.937 190.732 226.049 1.00 95.49 871 GLN B N 1
ATOM 16745 C CA . GLN C 1 871 ? 166.194 189.486 226.159 1.00 97.68 871 GLN B CA 1
ATOM 16746 C C . GLN C 1 871 ? 166.882 188.326 225.452 1.00 100.27 871 GLN B C 1
ATOM 16747 O O . GLN C 1 871 ? 166.660 187.172 225.829 1.00 101.60 871 GLN B O 1
ATOM 16753 N N . MET C 1 872 ? 167.705 188.599 224.441 1.00 95.00 872 MET B N 1
ATOM 16754 C CA . MET C 1 872 ? 168.268 187.531 223.625 1.00 89.11 872 MET B CA 1
ATOM 16755 C C . MET C 1 872 ? 169.629 187.045 224.106 1.00 96.07 872 MET B C 1
ATOM 16756 O O . MET C 1 872 ? 169.954 185.871 223.909 1.00 100.22 872 MET B O 1
ATOM 16761 N N . VAL C 1 873 ? 170.438 187.906 224.725 1.00 90.00 873 VAL B N 1
ATOM 16762 C CA . VAL C 1 873 ? 171.765 187.472 225.156 1.00 82.25 873 VAL B CA 1
ATOM 16763 C C . VAL C 1 873 ? 171.647 186.510 226.333 1.00 86.67 873 VAL B C 1
ATOM 16764 O O . VAL C 1 873 ? 170.639 186.462 227.045 1.00 91.13 873 VAL B O 1
ATOM 16768 N N . THR C 1 874 ? 172.704 185.731 226.538 1.00 79.92 874 THR B N 1
ATOM 16769 C CA . THR C 1 874 ? 172.717 184.731 227.595 1.00 84.52 874 THR B CA 1
ATOM 16770 C C . THR C 1 874 ? 174.159 184.388 227.929 1.00 84.81 874 THR B C 1
ATOM 16771 O O . THR C 1 874 ? 175.094 184.826 227.258 1.00 90.09 874 THR B O 1
ATOM 16775 N N . ASP C 1 875 ? 174.328 183.603 228.991 1.00 95.49 875 ASP B N 1
ATOM 16776 C CA . ASP C 1 875 ? 175.629 183.071 229.393 1.00 92.81 875 ASP B CA 1
ATOM 16777 C C . ASP C 1 875 ? 175.433 181.591 229.698 1.00 99.20 875 ASP B C 1
ATOM 16778 O O . ASP C 1 875 ? 175.260 181.199 230.854 1.00 104.59 875 ASP B O 1
ATOM 16783 N N . SER C 1 876 ? 175.476 180.763 228.661 1.00 93.38 876 SER B N 1
ATOM 16784 C CA . SER C 1 876 ? 175.306 179.321 228.814 1.00 95.46 876 SER B CA 1
ATOM 16785 C C . SER C 1 876 ? 176.420 178.668 228.007 1.00 97.61 876 SER B C 1
ATOM 16786 O O . SER C 1 876 ? 176.331 178.570 226.781 1.00 104.99 876 SER B O 1
ATOM 16789 N N . GLY C 1 877 ? 177.466 178.229 228.696 1.00 102.44 877 GLY B N 1
ATOM 16790 C CA . GLY C 1 877 ? 178.662 177.763 228.040 1.00 107.35 877 GLY B CA 1
ATOM 16791 C C . GLY C 1 877 ? 179.643 178.854 227.684 1.00 108.08 877 GLY B C 1
ATOM 16792 O O . GLY C 1 877 ? 180.729 178.548 227.178 1.00 110.27 877 GLY B O 1
ATOM 16793 N N . ILE C 1 878 ? 179.299 180.111 227.937 1.00 95.41 878 ILE B N 1
ATOM 16794 C CA . ILE C 1 878 ? 180.201 181.231 227.706 1.00 96.42 878 ILE B CA 1
ATOM 16795 C C . ILE C 1 878 ? 180.918 181.541 229.011 1.00 100.62 878 ILE B C 1
ATOM 16796 O O . ILE C 1 878 ? 180.280 181.883 230.012 1.00 108.55 878 ILE B O 1
ATOM 16801 N N . ASP C 1 879 ? 182.242 181.427 229.005 1.00 113.33 879 ASP B N 1
ATOM 16802 C CA . ASP C 1 879 ? 183.017 181.769 230.189 1.00 115.06 879 ASP B CA 1
ATOM 16803 C C . ASP C 1 879 ? 183.063 183.280 230.355 1.00 115.61 879 ASP B C 1
ATOM 16804 O O . ASP C 1 879 ? 183.918 183.948 229.767 1.00 115.30 879 ASP B O 1
ATOM 16809 N N . VAL C 1 880 ? 182.147 183.828 231.156 1.00 113.98 880 VAL B N 1
ATOM 16810 C CA . VAL C 1 880 ? 182.086 185.272 231.333 1.00 116.38 880 VAL B CA 1
ATOM 16811 C C . VAL C 1 880 ? 183.294 185.799 232.088 1.00 114.70 880 VAL B C 1
ATOM 16812 O O . VAL C 1 880 ? 183.574 187.002 232.036 1.00 113.10 880 VAL B O 1
ATOM 16816 N N . GLU C 1 881 ? 184.019 184.928 232.792 1.00 125.62 881 GLU B N 1
ATOM 16817 C CA . GLU C 1 881 ? 185.174 185.380 233.558 1.00 126.31 881 GLU B CA 1
ATOM 16818 C C . GLU C 1 881 ? 186.243 185.964 232.647 1.00 122.82 881 GLU B C 1
ATOM 16819 O O . GLU C 1 881 ? 186.851 186.991 232.970 1.00 120.34 881 GLU B O 1
ATOM 16825 N N . LYS C 1 882 ? 186.482 185.330 231.502 1.00 113.93 882 LYS B N 1
ATOM 16826 C CA . LYS C 1 882 ? 187.467 185.801 230.539 1.00 115.06 882 LYS B CA 1
ATOM 16827 C C . LYS C 1 882 ? 186.825 186.564 229.388 1.00 114.22 882 LYS B C 1
ATOM 16828 O O . LYS C 1 882 ? 187.314 186.510 228.255 1.00 114.87 882 LYS B O 1
ATOM 16834 N N . THR C 1 883 ? 185.735 187.271 229.659 1.00 110.00 883 THR B N 1
ATOM 16835 C CA . THR C 1 883 ? 185.076 188.128 228.687 1.00 109.92 883 THR B CA 1
ATOM 16836 C C . THR C 1 883 ? 185.217 189.581 229.128 1.00 112.65 883 THR B C 1
ATOM 16837 O O . THR C 1 883 ? 185.573 189.876 230.272 1.00 115.53 883 THR B O 1
ATOM 16841 N N . SER C 1 884 ? 184.946 190.493 228.201 1.00 106.72 884 SER B N 1
ATOM 16842 C CA . SER C 1 884 ? 185.077 191.913 228.481 1.00 108.22 884 SER B CA 1
ATOM 16843 C C . SER C 1 884 ? 184.119 192.347 229.584 1.00 108.12 884 SER B C 1
ATOM 16844 O O . SER C 1 884 ? 183.033 191.789 229.752 1.00 110.48 884 SER B O 1
ATOM 16847 N N . GLN C 1 885 ? 184.544 193.354 230.351 1.00 107.84 885 GLN B N 1
ATOM 16848 C CA . GLN C 1 885 ? 183.708 193.886 231.421 1.00 107.20 885 GLN B CA 1
ATOM 16849 C C . GLN C 1 885 ? 182.399 194.448 230.890 1.00 108.46 885 GLN B C 1
ATOM 16850 O O . GLN C 1 885 ? 181.370 194.373 231.573 1.00 113.80 885 GLN B O 1
ATOM 16856 N N . GLU C 1 886 ? 182.413 195.008 229.680 1.00 99.05 886 GLU B N 1
ATOM 16857 C CA . GLU C 1 886 ? 181.188 195.551 229.107 1.00 98.76 886 GLU B CA 1
ATOM 16858 C C . GLU C 1 886 ? 180.130 194.470 228.947 1.00 98.82 886 GLU B C 1
ATOM 16859 O O . GLU C 1 886 ? 178.958 194.685 229.276 1.00 107.31 886 GLU B O 1
ATOM 16865 N N . TYR C 1 887 ? 180.525 193.292 228.465 1.00 88.51 887 TYR B N 1
ATOM 16866 C CA . TYR C 1 887 ? 179.557 192.214 228.311 1.00 91.10 887 TYR B CA 1
ATOM 16867 C C . TYR C 1 887 ? 179.062 191.706 229.657 1.00 91.22 887 TYR B C 1
ATOM 16868 O O . TYR C 1 887 ? 177.894 191.329 229.779 1.00 93.76 887 TYR B O 1
ATOM 16877 N N . ARG C 1 888 ? 179.924 191.678 230.672 1.00 98.18 888 ARG B N 1
ATOM 16878 C CA . ARG C 1 888 ? 179.478 191.262 231.997 1.00 95.61 888 ARG B CA 1
ATOM 16879 C C . ARG C 1 888 ? 178.451 192.233 232.562 1.00 99.26 888 ARG B C 1
ATOM 16880 O O . ARG C 1 888 ? 177.448 191.815 233.151 1.00 106.21 888 ARG B O 1
ATOM 16888 N N . CYS C 1 889 ? 178.686 193.535 232.400 1.00 96.02 889 CYS B N 1
ATOM 16889 C CA . CYS C 1 889 ? 177.707 194.514 232.857 1.00 98.83 889 CYS B CA 1
ATOM 16890 C C . CYS C 1 889 ? 176.408 194.389 232.073 1.00 97.30 889 CYS B C 1
ATOM 16891 O O . CYS C 1 889 ? 175.313 194.523 232.634 1.00 102.03 889 CYS B O 1
ATOM 16894 N N . LEU C 1 890 ? 176.512 194.115 230.773 1.00 92.63 890 LEU B N 1
ATOM 16895 C CA . LEU C 1 890 ? 175.325 193.877 229.961 1.00 87.50 890 LEU B CA 1
ATOM 16896 C C . LEU C 1 890 ? 174.543 192.670 230.467 1.00 85.52 890 LEU B C 1
ATOM 16897 O O . LEU C 1 890 ? 173.309 192.689 230.506 1.00 93.02 890 LEU B O 1
ATOM 16902 N N . LEU C 1 891 ? 175.247 191.609 230.862 1.00 87.31 891 LEU B N 1
ATOM 16903 C CA . LEU C 1 891 ? 174.575 190.429 231.397 1.00 93.52 891 LEU B CA 1
ATOM 16904 C C . LEU C 1 891 ? 173.908 190.724 232.734 1.00 96.42 891 LEU B C 1
ATOM 16905 O O . LEU C 1 891 ? 172.797 190.253 232.999 1.00 100.24 891 LEU B O 1
ATOM 16910 N N . THR C 1 892 ? 174.584 191.473 233.605 1.00 101.96 892 THR B N 1
ATOM 16911 C CA . THR C 1 892 ? 173.962 191.839 234.873 1.00 98.20 892 THR B CA 1
ATOM 16912 C C . THR C 1 892 ? 172.737 192.711 234.651 1.00 96.56 892 THR B C 1
ATOM 16913 O O . THR C 1 892 ? 171.801 192.685 235.457 1.00 99.37 892 THR B O 1
ATOM 16917 N N . ALA C 1 893 ? 172.726 193.492 233.573 1.00 91.13 893 ALA B N 1
ATOM 16918 C CA . ALA C 1 893 ? 171.528 194.234 233.208 1.00 93.78 893 ALA B CA 1
ATOM 16919 C C . ALA C 1 893 ? 170.435 193.343 232.634 1.00 93.86 893 ALA B C 1
ATOM 16920 O O . ALA C 1 893 ? 169.253 193.615 232.858 1.00 95.03 893 ALA B O 1
ATOM 16922 N N . ALA C 1 894 ? 170.802 192.289 231.907 1.00 94.50 894 ALA B N 1
ATOM 16923 C CA . ALA C 1 894 ? 169.846 191.421 231.228 1.00 95.31 894 ALA B CA 1
ATOM 16924 C C . ALA C 1 894 ? 169.458 190.207 232.068 1.00 101.10 894 ALA B C 1
ATOM 16925 O O . ALA C 1 894 ? 168.764 189.310 231.586 1.00 103.22 894 ALA B O 1
ATOM 16927 N N . LYS C 1 895 ? 169.908 190.163 233.320 1.00 109.48 895 LYS B N 1
ATOM 16928 C CA . LYS C 1 895 ? 169.620 189.029 234.191 1.00 106.86 895 LYS B CA 1
ATOM 16929 C C . LYS C 1 895 ? 168.129 188.772 234.385 1.00 109.63 895 LYS B C 1
ATOM 16930 O O . LYS C 1 895 ? 167.751 187.656 234.755 1.00 108.34 895 LYS B O 1
ATOM 16936 N N . ASP C 1 896 ? 167.272 189.760 234.138 1.00 113.75 896 ASP B N 1
ATOM 16937 C CA . ASP C 1 896 ? 165.841 189.580 234.346 1.00 110.45 896 ASP B CA 1
ATOM 16938 C C . ASP C 1 896 ? 165.202 188.594 233.375 1.00 107.42 896 ASP B C 1
ATOM 16939 O O . ASP C 1 896 ? 164.051 188.205 233.594 1.00 107.04 896 ASP B O 1
ATOM 16944 N N . TRP C 1 897 ? 165.902 188.185 232.312 1.00 103.85 897 TRP B N 1
ATOM 16945 C CA . TRP C 1 897 ? 165.326 187.282 231.321 1.00 104.42 897 TRP B CA 1
ATOM 16946 C C . TRP C 1 897 ? 166.163 186.025 231.113 1.00 105.66 897 TRP B C 1
ATOM 16947 O O . TRP C 1 897 ? 166.037 185.379 230.069 1.00 108.95 897 TRP B O 1
ATOM 16958 N N . GLU C 1 898 ? 167.010 185.658 232.070 1.00 106.35 898 GLU B N 1
ATOM 16959 C CA . GLU C 1 898 ? 167.884 184.511 231.869 1.00 106.73 898 GLU B CA 1
ATOM 16960 C C . GLU C 1 898 ? 167.070 183.229 231.775 1.00 111.52 898 GLU B C 1
ATOM 16961 O O . GLU C 1 898 ? 166.111 183.030 232.525 1.00 113.84 898 GLU B O 1
ATOM 16967 N N . ARG C 1 899 ? 167.456 182.363 230.845 1.00 103.17 899 ARG B N 1
ATOM 16968 C CA . ARG C 1 899 ? 166.758 181.117 230.577 1.00 100.28 899 ARG B CA 1
ATOM 16969 C C . ARG C 1 899 ? 167.523 179.930 231.144 1.00 100.85 899 ARG B C 1
ATOM 16970 O O . ARG C 1 899 ? 168.707 180.018 231.475 1.00 101.04 899 ARG B O 1
ATOM 16978 N N . ASP C 1 900 ? 166.825 178.807 231.242 1.00 95.07 900 ASP B N 1
ATOM 16979 C CA . ASP C 1 900 ? 167.422 177.533 231.618 1.00 93.61 900 ASP B CA 1
ATOM 16980 C C . ASP C 1 900 ? 167.438 176.647 230.382 1.00 97.64 900 ASP B C 1
ATOM 16981 O O . ASP C 1 900 ? 166.381 176.245 229.886 1.00 101.10 900 ASP B O 1
ATOM 16986 N N . PHE C 1 901 ? 168.635 176.349 229.886 1.00 90.65 901 PHE B N 1
ATOM 16987 C CA . PHE C 1 901 ? 168.780 175.516 228.704 1.00 89.94 901 PHE B CA 1
ATOM 16988 C C . PHE C 1 901 ? 169.129 174.073 229.025 1.00 94.52 901 PHE B C 1
ATOM 16989 O O . PHE C 1 901 ? 168.915 173.204 228.178 1.00 99.67 901 PHE B O 1
ATOM 16997 N N . GLU C 1 902 ? 169.654 173.799 230.220 1.00 107.50 902 GLU B N 1
ATOM 16998 C CA . GLU C 1 902 ? 170.133 172.456 230.528 1.00 107.53 902 GLU B CA 1
ATOM 16999 C C . GLU C 1 902 ? 168.995 171.442 230.536 1.00 112.09 902 GLU B C 1
ATOM 17000 O O . GLU C 1 902 ? 169.132 170.340 229.991 1.00 116.46 902 GLU B O 1
ATOM 17006 N N . LYS C 1 903 ? 167.860 171.793 231.139 1.00 104.16 903 LYS B N 1
ATOM 17007 C CA . LYS C 1 903 ? 166.754 170.842 231.213 1.00 100.38 903 LYS B CA 1
ATOM 17008 C C . LYS C 1 903 ? 166.195 170.516 229.835 1.00 105.94 903 LYS B C 1
ATOM 17009 O O . LYS C 1 903 ? 166.351 169.362 229.391 1.00 113.31 903 LYS B O 1
ATOM 17015 N N . PRO C 1 904 ? 165.627 171.467 229.079 1.00 97.51 904 PRO B N 1
ATOM 17016 C CA . PRO C 1 904 ? 165.060 171.094 227.777 1.00 102.29 904 PRO B CA 1
ATOM 17017 C C . PRO C 1 904 ? 166.076 170.422 226.881 1.00 103.19 904 PRO B C 1
ATOM 17018 O O . PRO C 1 904 ? 165.719 169.523 226.116 1.00 109.05 904 PRO B O 1
ATOM 17022 N N . SER C 1 905 ? 167.347 170.810 226.985 1.00 95.00 905 SER B N 1
ATOM 17023 C CA . SER C 1 905 ? 168.385 170.125 226.228 1.00 91.81 905 SER B CA 1
ATOM 17024 C C . SER C 1 905 ? 168.505 168.669 226.653 1.00 96.92 905 SER B C 1
ATOM 17025 O O . SER C 1 905 ? 168.693 167.789 225.811 1.00 104.01 905 SER B O 1
ATOM 17028 N N . ALA C 1 906 ? 168.390 168.390 227.952 1.00 97.44 906 ALA B N 1
ATOM 17029 C CA . ALA C 1 906 ? 168.494 167.009 228.415 1.00 94.08 906 ALA B CA 1
ATOM 17030 C C . ALA C 1 906 ? 167.344 166.157 227.890 1.00 96.32 906 ALA B C 1
ATOM 17031 O O . ALA C 1 906 ? 167.563 165.065 227.341 1.00 104.41 906 ALA B O 1
ATOM 17033 N N . GLU C 1 907 ? 166.106 166.633 228.050 1.00 89.16 907 GLU B N 1
ATOM 17034 C CA . GLU C 1 907 ? 164.988 165.841 227.530 1.00 88.16 907 GLU B CA 1
ATOM 17035 C C . GLU C 1 907 ? 165.025 165.724 226.010 1.00 92.32 907 GLU B C 1
ATOM 17036 O O . GLU C 1 907 ? 164.686 164.669 225.461 1.00 98.88 907 GLU B O 1
ATOM 17042 N N . ILE C 1 908 ? 165.440 166.777 225.307 1.00 84.25 908 ILE B N 1
ATOM 17043 C CA . ILE C 1 908 ? 165.529 166.674 223.856 1.00 78.59 908 ILE B CA 1
ATOM 17044 C C . ILE C 1 908 ? 166.616 165.688 223.457 1.00 82.05 908 ILE B C 1
ATOM 17045 O O . ILE C 1 908 ? 166.473 164.960 222.472 1.00 94.97 908 ILE B O 1
ATOM 17050 N N . ALA C 1 909 ? 167.713 165.635 224.212 1.00 81.86 909 ALA B N 1
ATOM 17051 C CA . ALA C 1 909 ? 168.749 164.653 223.923 1.00 81.22 909 ALA B CA 1
ATOM 17052 C C . ALA C 1 909 ? 168.221 163.239 224.092 1.00 80.32 909 ALA B C 1
ATOM 17053 O O . ALA C 1 909 ? 168.495 162.363 223.264 1.00 89.65 909 ALA B O 1
ATOM 17055 N N . LYS C 1 910 ? 167.454 162.998 225.155 1.00 75.25 910 LYS B N 1
ATOM 17056 C CA . LYS C 1 910 ? 166.866 161.674 225.344 1.00 73.58 910 LYS B CA 1
ATOM 17057 C C . LYS C 1 910 ? 165.926 161.321 224.196 1.00 78.54 910 LYS B C 1
ATOM 17058 O O . LYS C 1 910 ? 165.984 160.214 223.641 1.00 80.22 910 LYS B O 1
ATOM 17064 N N . GLN C 1 911 ? 165.062 162.264 223.814 1.00 77.60 911 GLN B N 1
ATOM 17065 C CA . GLN C 1 911 ? 164.113 162.010 222.734 1.00 68.69 911 GLN B CA 1
ATOM 17066 C C . GLN C 1 911 ? 164.827 161.748 221.415 1.00 75.63 911 GLN B C 1
ATOM 17067 O O . GLN C 1 911 ? 164.442 160.848 220.661 1.00 86.02 911 GLN B O 1
ATOM 17073 N N . ASN C 1 912 ? 165.872 162.523 221.119 1.00 75.39 912 ASN B N 1
ATOM 17074 C CA . ASN C 1 912 ? 166.593 162.359 219.863 1.00 71.52 912 ASN B CA 1
ATOM 17075 C C . ASN C 1 912 ? 167.366 161.051 219.831 1.00 75.31 912 ASN B C 1
ATOM 17076 O O . ASN C 1 912 ? 167.432 160.393 218.789 1.00 76.30 912 ASN B O 1
ATOM 17081 N N . ALA C 1 913 ? 167.970 160.659 220.954 1.00 87.38 913 ALA B N 1
ATOM 17082 C CA . ALA C 1 913 ? 168.659 159.375 220.996 1.00 77.07 913 ALA B CA 1
ATOM 17083 C C . ALA C 1 913 ? 167.683 158.230 220.777 1.00 82.18 913 ALA B C 1
ATOM 17084 O O . ALA C 1 913 ? 167.970 157.294 220.019 1.00 93.49 913 ALA B O 1
ATOM 17086 N N . THR C 1 914 ? 166.511 158.297 221.414 1.00 86.16 914 THR B N 1
ATOM 17087 C CA . THR C 1 914 ? 165.502 157.265 221.198 1.00 83.75 914 THR B CA 1
ATOM 17088 C C . THR C 1 914 ? 165.051 157.225 219.743 1.00 82.14 914 THR B C 1
ATOM 17089 O O . THR C 1 914 ? 164.932 156.147 219.150 1.00 94.01 914 THR B O 1
ATOM 17093 N N . PHE C 1 915 ? 164.807 158.393 219.148 1.00 75.44 915 PHE B N 1
ATOM 17094 C CA . PHE C 1 915 ? 164.372 158.437 217.758 1.00 74.63 915 PHE B CA 1
ATOM 17095 C C . PHE C 1 915 ? 165.432 157.868 216.827 1.00 79.82 915 PHE B C 1
ATOM 17096 O O . PHE C 1 915 ? 165.111 157.150 215.874 1.00 87.58 915 PHE B O 1
ATOM 17104 N N . ASN C 1 916 ? 166.701 158.192 217.075 1.00 89.45 916 ASN B N 1
ATOM 17105 C CA . ASN C 1 916 ? 167.770 157.673 216.232 1.00 84.77 916 ASN B CA 1
ATOM 17106 C C . ASN C 1 916 ? 167.890 156.164 216.361 1.00 83.65 916 ASN B C 1
ATOM 17107 O O . ASN C 1 916 ? 168.091 155.468 215.361 1.00 92.58 916 ASN B O 1
ATOM 17112 N N . THR C 1 917 ? 167.773 155.638 217.581 1.00 90.67 917 THR B N 1
ATOM 17113 C CA . THR C 1 917 ? 167.796 154.190 217.752 1.00 89.83 917 THR B CA 1
ATOM 17114 C C . THR C 1 917 ? 166.654 153.538 216.992 1.00 88.93 917 THR B C 1
ATOM 17115 O O . THR C 1 917 ? 166.836 152.505 216.331 1.00 99.10 917 THR B O 1
ATOM 17119 N N . PHE C 1 918 ? 165.467 154.134 217.065 1.00 88.33 918 PHE B N 1
ATOM 17120 C CA . PHE C 1 918 ? 164.323 153.550 216.383 1.00 88.55 918 PHE B CA 1
ATOM 17121 C C . PHE C 1 918 ? 164.514 153.576 214.872 1.00 95.57 918 PHE B C 1
ATOM 17122 O O . PHE C 1 918 ? 164.184 152.605 214.185 1.00 108.48 918 PHE B O 1
ATOM 17130 N N . ARG C 1 919 ? 165.056 154.674 214.335 1.00 96.49 919 ARG B N 1
ATOM 17131 C CA . ARG C 1 919 ? 165.331 154.735 212.900 1.00 96.10 919 ARG B CA 1
ATOM 17132 C C . ARG C 1 919 ? 166.374 153.703 212.494 1.00 96.13 919 ARG B C 1
ATOM 17133 O O . ARG C 1 919 ? 166.251 153.060 211.443 1.00 101.83 919 ARG B O 1
ATOM 17141 N N . ASP C 1 920 ? 167.415 153.539 213.311 1.00 98.64 920 ASP B N 1
ATOM 17142 C CA . ASP C 1 920 ? 168.434 152.542 213.013 1.00 96.29 920 ASP B CA 1
ATOM 17143 C C . ASP C 1 920 ? 167.823 151.154 212.931 1.00 101.56 920 ASP B C 1
ATOM 17144 O O . ASP C 1 920 ? 168.138 150.381 212.020 1.00 105.92 920 ASP B O 1
ATOM 17149 N N . TYR C 1 921 ? 166.934 150.823 213.867 1.00 106.35 921 TYR B N 1
ATOM 17150 C CA . TYR C 1 921 ? 166.345 149.489 213.848 1.00 98.72 921 TYR B CA 1
ATOM 17151 C C . TYR C 1 921 ? 165.347 149.323 212.707 1.00 97.98 921 TYR B C 1
ATOM 17152 O O . TYR C 1 921 ? 165.266 148.238 212.109 1.00 110.67 921 TYR B O 1
ATOM 17161 N N . ARG C 1 922 ? 164.606 150.380 212.370 1.00 102.62 922 ARG B N 1
ATOM 17162 C CA . ARG C 1 922 ? 163.726 150.320 211.207 1.00 109.25 922 ARG B CA 1
ATOM 17163 C C . ARG C 1 922 ? 164.521 150.024 209.946 1.00 113.46 922 ARG B C 1
ATOM 17164 O O . ARG C 1 922 ? 164.098 149.223 209.106 1.00 117.82 922 ARG B O 1
ATOM 17172 N N . PHE C 1 923 ? 165.680 150.665 209.794 1.00 124.48 923 PHE B N 1
ATOM 17173 C CA . PHE C 1 923 ? 166.547 150.322 208.671 1.00 126.30 923 PHE B CA 1
ATOM 17174 C C . PHE C 1 923 ? 167.041 148.885 208.749 1.00 122.27 923 PHE B C 1
ATOM 17175 O O . PHE C 1 923 ? 167.035 148.168 207.739 1.00 121.36 923 PHE B O 1
ATOM 17183 N N . VAL C 1 924 ? 167.523 148.465 209.922 1.00 121.87 924 VAL B N 1
ATOM 17184 C CA . VAL C 1 924 ? 168.271 147.217 209.981 1.00 119.45 924 VAL B CA 1
ATOM 17185 C C . VAL C 1 924 ? 167.358 146.031 209.735 1.00 124.45 924 VAL B C 1
ATOM 17186 O O . VAL C 1 924 ? 167.793 145.027 209.175 1.00 131.56 924 VAL B O 1
ATOM 17190 N N . LEU C 1 925 ? 166.086 146.112 210.131 1.00 134.07 925 LEU B N 1
ATOM 17191 C CA . LEU C 1 925 ? 165.181 145.005 209.820 1.00 134.77 925 LEU B CA 1
ATOM 17192 C C . LEU C 1 925 ? 165.008 144.849 208.310 1.00 135.55 925 LEU B C 1
ATOM 17193 O O . LEU C 1 925 ? 165.169 143.748 207.755 1.00 135.48 925 LEU B O 1
ATOM 17198 N N . ALA C 1 926 ? 164.715 145.957 207.626 1.00 147.21 926 ALA B N 1
ATOM 17199 C CA . ALA C 1 926 ? 164.484 145.908 206.188 1.00 148.81 926 ALA B CA 1
ATOM 17200 C C . ALA C 1 926 ? 165.729 145.453 205.441 1.00 147.82 926 ALA B C 1
ATOM 17201 O O . ALA C 1 926 ? 165.629 144.762 204.422 1.00 147.72 926 ALA B O 1
ATOM 17203 N N . TYR C 1 927 ? 166.914 145.846 205.914 1.00 145.36 927 TYR B N 1
ATOM 17204 C CA . TYR C 1 927 ? 168.128 145.393 205.240 1.00 143.71 927 TYR B CA 1
ATOM 17205 C C . TYR C 1 927 ? 168.465 143.949 205.590 1.00 144.46 927 TYR B C 1
ATOM 17206 O O . TYR C 1 927 ? 168.887 143.179 204.721 1.00 146.86 927 TYR B O 1
ATOM 17215 N N . LEU C 1 928 ? 168.282 143.561 206.853 1.00 160.16 928 LEU B N 1
ATOM 17216 C CA . LEU C 1 928 ? 168.522 142.194 207.287 1.00 159.21 928 LEU B CA 1
ATOM 17217 C C . LEU C 1 928 ? 167.655 141.212 206.528 1.00 163.38 928 LEU B C 1
ATOM 17218 O O . LEU C 1 928 ? 168.003 140.029 206.439 1.00 165.31 928 LEU B O 1
ATOM 17223 N N . GLN C 1 929 ? 166.531 141.680 205.987 1.00 178.18 929 GLN B N 1
ATOM 17224 C CA . GLN C 1 929 ? 165.775 140.888 205.021 1.00 178.22 929 GLN B CA 1
ATOM 17225 C C . GLN C 1 929 ? 166.677 140.179 204.012 1.00 178.31 929 GLN B C 1
ATOM 17226 O O . GLN C 1 929 ? 166.451 139.008 203.692 1.00 179.55 929 GLN B O 1
ATOM 17232 N N . THR C 1 930 ? 167.702 140.868 203.512 1.00 161.38 930 THR B N 1
ATOM 17233 C CA . THR C 1 930 ? 168.558 140.360 202.441 1.00 158.07 930 THR B CA 1
ATOM 17234 C C . THR C 1 930 ? 170.033 140.608 202.757 1.00 156.47 930 THR B C 1
ATOM 17235 O O . THR C 1 930 ? 170.780 141.178 201.958 1.00 154.67 930 THR B O 1
ATOM 17239 N N . SER C 1 931 ? 170.473 140.207 203.949 1.00 150.52 931 SER B N 1
ATOM 17240 C CA . SER C 1 931 ? 171.874 140.345 204.323 1.00 151.05 931 SER B CA 1
ATOM 17241 C C . SER C 1 931 ? 172.262 139.222 205.273 1.00 150.82 931 SER B C 1
ATOM 17242 O O . SER C 1 931 ? 171.411 138.490 205.785 1.00 151.06 931 SER B O 1
ATOM 17245 N N . LYS C 1 932 ? 173.566 139.086 205.494 1.00 146.75 932 LYS B N 1
ATOM 17246 C CA . LYS C 1 932 ? 174.088 138.048 206.378 1.00 148.45 932 LYS B CA 1
ATOM 17247 C C . LYS C 1 932 ? 174.905 138.594 207.539 1.00 147.12 932 LYS B C 1
ATOM 17248 O O . LYS C 1 932 ? 174.732 138.136 208.670 1.00 148.17 932 LYS B O 1
ATOM 17254 N N . SER C 1 933 ? 175.794 139.560 207.293 1.00 136.93 933 SER B N 1
ATOM 17255 C CA . SER C 1 933 ? 176.627 140.082 208.373 1.00 137.75 933 SER B CA 1
ATOM 17256 C C . SER C 1 933 ? 175.827 140.984 209.303 1.00 136.43 933 SER B C 1
ATOM 17257 O O . SER C 1 933 ? 175.974 140.917 210.532 1.00 133.83 933 SER B O 1
ATOM 17260 N N . TRP C 1 934 ? 174.972 141.835 208.740 1.00 125.84 934 TRP B N 1
ATOM 17261 C CA . TRP C 1 934 ? 174.197 142.738 209.574 1.00 123.44 934 TRP B CA 1
ATOM 17262 C C . TRP C 1 934 ? 173.300 141.978 210.535 1.00 125.38 934 TRP B C 1
ATOM 17263 O O . TRP C 1 934 ? 172.940 142.515 211.586 1.00 128.56 934 TRP B O 1
ATOM 17274 N N . ALA C 1 935 ? 172.977 140.724 210.220 1.00 130.95 935 ALA B N 1
ATOM 17275 C CA . ALA C 1 935 ? 172.406 139.835 211.222 1.00 130.83 935 ALA B CA 1
ATOM 17276 C C . ALA C 1 935 ? 173.349 139.689 212.405 1.00 130.67 935 ALA B C 1
ATOM 17277 O O . ALA C 1 935 ? 172.920 139.713 213.563 1.00 131.53 935 ALA B O 1
ATOM 17279 N N . GLN C 1 936 ? 174.646 139.531 212.130 1.00 128.52 936 GLN B N 1
ATOM 17280 C CA . GLN C 1 936 ? 175.617 139.408 213.211 1.00 128.95 936 GLN B CA 1
ATOM 17281 C C . GLN C 1 936 ? 175.701 140.693 214.024 1.00 130.27 936 GLN B C 1
ATOM 17282 O O . GLN C 1 936 ? 175.788 140.648 215.256 1.00 129.84 936 GLN B O 1
ATOM 17288 N N . ILE C 1 937 ? 175.670 141.849 213.357 1.00 128.21 937 ILE B N 1
ATOM 17289 C CA . ILE C 1 937 ? 175.692 143.116 214.094 1.00 127.64 937 ILE B CA 1
ATOM 17290 C C . ILE C 1 937 ? 174.449 143.258 214.969 1.00 126.43 937 ILE B C 1
ATOM 17291 O O . ILE C 1 937 ? 174.530 143.677 216.129 1.00 126.43 937 ILE B O 1
ATOM 17296 N N . TYR C 1 938 ? 173.280 142.921 214.424 1.00 125.02 938 TYR B N 1
ATOM 17297 C CA . TYR C 1 938 ? 172.038 143.020 215.185 1.00 122.28 938 TYR B CA 1
ATOM 17298 C C . TYR C 1 938 ? 172.051 142.083 216.389 1.00 123.04 938 TYR B C 1
ATOM 17299 O O . TYR C 1 938 ? 171.663 142.472 217.501 1.00 125.60 938 TYR B O 1
ATOM 17308 N N . HIS C 1 939 ? 172.516 140.850 216.184 1.00 126.54 939 HIS B N 1
ATOM 17309 C CA . HIS C 1 939 ? 172.691 139.899 217.277 1.00 128.59 939 HIS B CA 1
ATOM 17310 C C . HIS C 1 939 ? 173.617 140.451 218.349 1.00 126.90 939 HIS B C 1
ATOM 17311 O O . HIS C 1 939 ? 173.307 140.385 219.548 1.00 127.72 939 HIS B O 1
ATOM 17318 N N . ASP C 1 940 ? 174.756 141.003 217.934 1.00 121.74 940 ASP B N 1
ATOM 17319 C CA . ASP C 1 940 ? 175.729 141.523 218.883 1.00 123.18 940 ASP B CA 1
ATOM 17320 C C . ASP C 1 940 ? 175.151 142.682 219.683 1.00 127.25 940 ASP B C 1
ATOM 17321 O O . ASP C 1 940 ? 175.357 142.774 220.896 1.00 126.52 940 ASP B O 1
ATOM 17326 N N . THR C 1 941 ? 174.414 143.575 219.021 1.00 126.35 941 THR B N 1
ATOM 17327 C CA . THR C 1 941 ? 173.824 144.707 219.729 1.00 121.12 941 THR B CA 1
ATOM 17328 C C . THR C 1 941 ? 172.777 144.252 220.737 1.00 123.64 941 THR B C 1
ATOM 17329 O O . THR C 1 941 ? 172.746 144.749 221.868 1.00 125.26 941 THR B O 1
ATOM 17333 N N . ARG C 1 942 ? 171.906 143.315 220.354 1.00 127.88 942 ARG B N 1
ATOM 17334 C CA . ARG C 1 942 ? 170.896 142.841 221.298 1.00 123.80 942 ARG B CA 1
ATOM 17335 C C . ARG C 1 942 ? 171.540 142.162 222.500 1.00 123.12 942 ARG B C 1
ATOM 17336 O O . ARG C 1 942 ? 171.123 142.368 223.651 1.00 124.93 942 ARG B O 1
ATOM 17344 N N . TRP C 1 943 ? 172.561 141.340 222.258 1.00 125.56 943 TRP B N 1
ATOM 17345 C CA . TRP C 1 943 ? 173.208 140.687 223.385 1.00 128.63 943 TRP B CA 1
ATOM 17346 C C . TRP C 1 943 ? 173.975 141.688 224.233 1.00 128.79 943 TRP B C 1
ATOM 17347 O O . TRP C 1 943 ? 174.073 141.524 225.450 1.00 130.17 943 TRP B O 1
ATOM 17358 N N . PHE C 1 944 ? 174.494 142.752 223.622 1.00 121.01 944 PHE B N 1
ATOM 17359 C CA . PHE C 1 944 ? 175.099 143.813 224.416 1.00 121.21 944 PHE B CA 1
ATOM 17360 C C . PHE C 1 944 ? 174.058 144.476 225.304 1.00 121.42 944 PHE B C 1
ATOM 17361 O O . PHE C 1 944 ? 174.333 144.801 226.464 1.00 123.37 944 PHE B O 1
ATOM 17369 N N . TYR C 1 945 ? 172.854 144.684 224.769 1.00 117.63 945 TYR B N 1
ATOM 17370 C CA . TYR C 1 945 ? 171.763 145.221 225.574 1.00 114.70 945 TYR B CA 1
ATOM 17371 C C . TYR C 1 945 ? 171.521 144.354 226.799 1.00 118.67 945 TYR B C 1
ATOM 17372 O O . TYR C 1 945 ? 171.490 144.846 227.932 1.00 113.48 945 TYR B O 1
ATOM 17381 N N . VAL C 1 946 ? 171.359 143.047 226.587 1.00 131.95 946 VAL B N 1
ATOM 17382 C CA . VAL C 1 946 ? 170.952 142.184 227.694 1.00 127.78 946 VAL B CA 1
ATOM 17383 C C . VAL C 1 946 ? 172.101 141.817 228.628 1.00 126.53 946 VAL B C 1
ATOM 17384 O O . VAL C 1 946 ? 171.847 141.403 229.764 1.00 127.07 946 VAL B O 1
ATOM 17388 N N . ARG C 1 947 ? 173.356 141.952 228.195 1.00 126.94 947 ARG B N 1
ATOM 17389 C CA . ARG C 1 947 ? 174.469 141.633 229.085 1.00 129.48 947 ARG B CA 1
ATOM 17390 C C . ARG C 1 947 ? 174.623 142.671 230.185 1.00 132.42 947 ARG B C 1
ATOM 17391 O O . ARG C 1 947 ? 175.109 142.347 231.273 1.00 134.21 947 ARG B O 1
ATOM 17399 N N . HIS C 1 948 ? 174.275 143.919 229.908 1.00 125.12 948 HIS B N 1
ATOM 17400 C CA . HIS C 1 948 ? 174.269 144.957 230.929 1.00 125.43 948 HIS B CA 1
ATOM 17401 C C . HIS C 1 948 ? 173.373 146.121 230.522 1.00 122.22 948 HIS B C 1
ATOM 17402 O O . HIS C 1 948 ? 173.747 146.929 229.664 1.00 118.56 948 HIS B O 1
ATOM 17409 N N . PRO C 1 949 ? 172.182 146.231 231.116 1.00 126.81 949 PRO B N 1
ATOM 17410 C CA . PRO C 1 949 ? 171.271 147.331 230.776 1.00 123.64 949 PRO B CA 1
ATOM 17411 C C . PRO C 1 949 ? 171.840 148.687 231.145 1.00 123.09 949 PRO B C 1
ATOM 17412 O O . PRO C 1 949 ? 171.679 149.660 230.405 1.00 125.63 949 PRO B O 1
ATOM 17416 N N . THR C 1 950 ? 172.498 148.762 232.294 1.00 124.21 950 THR B N 1
ATOM 17417 C CA . THR C 1 950 ? 173.230 149.951 232.699 1.00 124.41 950 THR B CA 1
ATOM 17418 C C . THR C 1 950 ? 174.716 149.680 232.531 1.00 123.60 950 THR B C 1
ATOM 17419 O O . THR C 1 950 ? 175.223 148.659 233.005 1.00 126.85 950 THR B O 1
ATOM 17423 N N . VAL C 1 951 ? 175.408 150.589 231.856 1.00 120.24 951 VAL B N 1
ATOM 17424 C CA . VAL C 1 951 ? 176.812 150.402 231.520 1.00 123.96 951 VAL B CA 1
ATOM 17425 C C . VAL C 1 951 ? 177.556 151.700 231.791 1.00 124.82 951 VAL B C 1
ATOM 17426 O O . VAL C 1 951 ? 177.028 152.791 231.557 1.00 127.16 951 VAL B O 1
ATOM 17430 N N . SER C 1 952 ? 178.772 151.582 232.312 1.00 133.24 952 SER B N 1
ATOM 17431 C CA . SER C 1 952 ? 179.595 152.760 232.517 1.00 132.26 952 SER B CA 1
ATOM 17432 C C . SER C 1 952 ? 180.061 153.312 231.175 1.00 131.74 952 SER B C 1
ATOM 17433 O O . SER C 1 952 ? 180.067 152.619 230.155 1.00 131.32 952 SER B O 1
ATOM 17436 N N . ASP C 1 953 ? 180.451 154.586 231.187 1.00 130.90 953 ASP B N 1
ATOM 17437 C CA . ASP C 1 953 ? 180.787 155.271 229.945 1.00 133.06 953 ASP B CA 1
ATOM 17438 C C . ASP C 1 953 ? 181.978 154.616 229.255 1.00 136.41 953 ASP B C 1
ATOM 17439 O O . ASP C 1 953 ? 181.916 154.283 228.065 1.00 138.43 953 ASP B O 1
ATOM 17444 N N . LYS C 1 954 ? 183.069 154.404 229.994 1.00 136.58 954 LYS B N 1
ATOM 17445 C CA . LYS C 1 954 ? 184.248 153.786 229.398 1.00 133.16 954 LYS B CA 1
ATOM 17446 C C . LYS C 1 954 ? 183.976 152.348 228.983 1.00 130.01 954 LYS B C 1
ATOM 17447 O O . LYS C 1 954 ? 184.542 151.874 227.993 1.00 131.43 954 LYS B O 1
ATOM 17453 N N . ASP C 1 955 ? 183.121 151.641 229.723 1.00 126.01 955 ASP B N 1
ATOM 17454 C CA . ASP C 1 955 ? 182.774 150.278 229.342 1.00 130.49 955 ASP B CA 1
ATOM 17455 C C . ASP C 1 955 ? 181.991 150.248 228.039 1.00 128.11 955 ASP B C 1
ATOM 17456 O O . ASP C 1 955 ? 182.160 149.323 227.237 1.00 125.93 955 ASP B O 1
ATOM 17461 N N . LEU C 1 956 ? 181.130 151.239 227.812 1.00 119.58 956 LEU B N 1
ATOM 17462 C CA . LEU C 1 956 ? 180.409 151.313 226.549 1.00 120.29 956 LEU B CA 1
ATOM 17463 C C . LEU C 1 956 ? 181.330 151.708 225.405 1.00 119.41 956 LEU B C 1
ATOM 17464 O O . LEU C 1 956 ? 181.215 151.167 224.300 1.00 118.64 956 LEU B O 1
ATOM 17469 N N . LYS C 1 957 ? 182.252 152.643 225.649 1.00 115.83 957 LYS B N 1
ATOM 17470 C CA . LYS C 1 957 ? 183.131 153.096 224.576 1.00 111.21 957 LYS B CA 1
ATOM 17471 C C . LYS C 1 957 ? 184.070 151.993 224.108 1.00 112.89 957 LYS B C 1
ATOM 17472 O O . LYS C 1 957 ? 184.397 151.926 222.918 1.00 116.55 957 LYS B O 1
ATOM 17478 N N . SER C 1 958 ? 184.512 151.129 225.013 1.00 113.96 958 SER B N 1
ATOM 17479 C CA . SER C 1 958 ? 185.417 150.031 224.688 1.00 114.06 958 SER B CA 1
ATOM 17480 C C . SER C 1 958 ? 184.600 148.745 224.638 1.00 111.21 958 SER B C 1
ATOM 17481 O O . SER C 1 958 ? 184.354 148.114 225.669 1.00 115.41 958 SER B O 1
ATOM 17484 N N . SER C 1 959 ? 184.177 148.363 223.437 1.00 104.98 959 SER B N 1
ATOM 17485 C CA . SER C 1 959 ? 183.410 147.142 223.245 1.00 106.67 959 SER B CA 1
ATOM 17486 C C . SER C 1 959 ? 183.535 146.714 221.793 1.00 108.38 959 SER B C 1
ATOM 17487 O O . SER C 1 959 ? 183.847 147.521 220.916 1.00 112.16 959 SER B O 1
ATOM 17490 N N . GLN C 1 960 ? 183.281 145.430 221.547 1.00 110.01 960 GLN B N 1
ATOM 17491 C CA . GLN C 1 960 ? 183.342 144.926 220.182 1.00 112.14 960 GLN B CA 1
ATOM 17492 C C . GLN C 1 960 ? 182.236 145.491 219.308 1.00 117.81 960 GLN B C 1
ATOM 17493 O O . GLN C 1 960 ? 182.386 145.521 218.083 1.00 118.25 960 GLN B O 1
ATOM 17499 N N . VAL C 1 961 ? 181.134 145.935 219.904 1.00 118.12 961 VAL B N 1
ATOM 17500 C CA . VAL C 1 961 ? 180.034 146.493 219.129 1.00 114.09 961 VAL B CA 1
ATOM 17501 C C . VAL C 1 961 ? 180.189 147.996 218.925 1.00 113.86 961 VAL B C 1
ATOM 17502 O O . VAL C 1 961 ? 179.655 148.546 217.958 1.00 114.01 961 VAL B O 1
ATOM 17506 N N . PHE C 1 962 ? 180.906 148.673 219.816 1.00 105.24 962 PHE B N 1
ATOM 17507 C CA . PHE C 1 962 ? 181.110 150.107 219.684 1.00 103.27 962 PHE B CA 1
ATOM 17508 C C . PHE C 1 962 ? 182.358 150.455 218.891 1.00 107.38 962 PHE B C 1
ATOM 17509 O O . PHE C 1 962 ? 182.375 151.479 218.200 1.00 115.04 962 PHE B O 1
ATOM 17517 N N . GLN C 1 963 ? 183.395 149.629 218.966 1.00 98.14 963 GLN B N 1
ATOM 17518 C CA . GLN C 1 963 ? 184.656 149.904 218.296 1.00 100.75 963 GLN B CA 1
ATOM 17519 C C . GLN C 1 963 ? 184.680 149.424 216.854 1.00 100.92 963 GLN B C 1
ATOM 17520 O O . GLN C 1 963 ? 185.694 149.606 216.175 1.00 106.34 963 GLN B O 1
ATOM 17526 N N . GLN C 1 964 ? 183.598 148.821 216.369 1.00 101.63 964 GLN B N 1
ATOM 17527 C CA . GLN C 1 964 ? 183.600 148.192 215.059 1.00 110.34 964 GLN B CA 1
ATOM 17528 C C . GLN C 1 964 ? 182.701 148.874 214.042 1.00 112.47 964 GLN B C 1
ATOM 17529 O O . GLN C 1 964 ? 182.731 148.495 212.867 1.00 114.25 964 GLN B O 1
ATOM 17535 N N . ARG C 1 965 ? 181.908 149.859 214.447 1.00 115.43 965 ARG B N 1
ATOM 17536 C CA . ARG C 1 965 ? 180.883 150.404 213.575 1.00 112.73 965 ARG B CA 1
ATOM 17537 C C . ARG C 1 965 ? 181.126 151.857 213.185 1.00 113.27 965 ARG B C 1
ATOM 17538 O O . ARG C 1 965 ? 180.534 152.322 212.205 1.00 113.98 965 ARG B O 1
ATOM 17546 N N . ASP C 1 966 ? 181.978 152.578 213.919 1.00 108.90 966 ASP B N 1
ATOM 17547 C CA . ASP C 1 966 ? 182.389 153.948 213.610 1.00 108.81 966 ASP B CA 1
ATOM 17548 C C . ASP C 1 966 ? 181.273 154.948 213.884 1.00 107.92 966 ASP B C 1
ATOM 17549 O O . ASP C 1 966 ? 181.489 156.162 213.822 1.00 105.87 966 ASP B O 1
ATOM 17554 N N . ASP C 1 967 ? 180.084 154.456 214.207 1.00 110.37 967 ASP B N 1
ATOM 17555 C CA . ASP C 1 967 ? 179.032 155.291 214.763 1.00 107.35 967 ASP B CA 1
ATOM 17556 C C . ASP C 1 967 ? 178.401 154.509 215.907 1.00 108.97 967 ASP B C 1
ATOM 17557 O O . ASP C 1 967 ? 178.940 153.497 216.364 1.00 113.18 967 ASP B O 1
ATOM 17562 N N . GLU C 1 968 ? 177.253 154.969 216.375 1.00 99.98 968 GLU B N 1
ATOM 17563 C CA . GLU C 1 968 ? 176.617 154.406 217.557 1.00 101.43 968 GLU B CA 1
ATOM 17564 C C . GLU C 1 968 ? 175.357 153.634 217.192 1.00 108.11 968 GLU B C 1
ATOM 17565 O O . GLU C 1 968 ? 174.337 153.730 217.875 1.00 117.77 968 GLU B O 1
ATOM 17571 N N . PHE C 1 969 ? 175.417 152.865 216.104 1.00 98.88 969 PHE B N 1
ATOM 17572 C CA . PHE C 1 969 ? 174.243 152.184 215.574 1.00 98.27 969 PHE B CA 1
ATOM 17573 C C . PHE C 1 969 ? 173.540 151.361 216.641 1.00 95.57 969 PHE B C 1
ATOM 17574 O O . PHE C 1 969 ? 174.077 150.357 217.113 1.00 95.96 969 PHE B O 1
ATOM 17582 N N . GLY C 1 970 ? 172.334 151.775 217.017 1.00 94.94 970 GLY B N 1
ATOM 17583 C CA . GLY C 1 970 ? 171.584 151.084 218.043 1.00 96.16 970 GLY B CA 1
ATOM 17584 C C . GLY C 1 970 ? 172.075 151.380 219.442 1.00 99.35 970 GLY B C 1
ATOM 17585 O O . GLY C 1 970 ? 171.355 151.155 220.417 1.00 109.65 970 GLY B O 1
ATOM 17586 N N . LEU C 1 971 ? 173.300 151.877 219.558 1.00 88.08 971 LEU B N 1
ATOM 17587 C CA . LEU C 1 971 ? 173.935 152.084 220.857 1.00 86.11 971 LEU B CA 1
ATOM 17588 C C . LEU C 1 971 ? 173.862 153.550 221.276 1.00 88.08 971 LEU B C 1
ATOM 17589 O O . LEU C 1 971 ? 174.873 154.202 221.524 1.00 98.05 971 LEU B O 1
ATOM 17594 N N . GLN C 1 972 ? 172.644 154.066 221.377 1.00 87.26 972 GLN B N 1
ATOM 17595 C CA . GLN C 1 972 ? 172.412 155.411 221.894 1.00 86.83 972 GLN B CA 1
ATOM 17596 C C . GLN C 1 972 ? 171.824 155.250 223.290 1.00 95.83 972 GLN B C 1
ATOM 17597 O O . GLN C 1 972 ? 170.609 155.304 223.478 1.00 105.84 972 GLN B O 1
ATOM 17603 N N . TYR C 1 973 ? 172.695 155.062 224.272 1.00 101.09 973 TYR B N 1
ATOM 17604 C CA . TYR C 1 973 ? 172.253 154.950 225.649 1.00 100.85 973 TYR B CA 1
ATOM 17605 C C . TYR C 1 973 ? 171.896 156.324 226.193 1.00 105.61 973 TYR B C 1
ATOM 17606 O O . TYR C 1 973 ? 172.468 157.339 225.793 1.00 110.73 973 TYR B O 1
ATOM 17615 N N . LEU C 1 974 ? 170.945 156.350 227.117 1.00 102.59 974 LEU B N 1
ATOM 17616 C CA . LEU C 1 974 ? 170.544 157.599 227.743 1.00 102.09 974 LEU B CA 1
ATOM 17617 C C . LEU C 1 974 ? 171.607 158.014 228.756 1.00 105.12 974 LEU B C 1
ATOM 17618 O O . LEU C 1 974 ? 172.687 157.425 228.841 1.00 110.63 974 LEU B O 1
ATOM 17623 N N . LEU C 1 975 ? 171.313 159.048 229.536 1.00 103.63 975 LEU B N 1
ATOM 17624 C CA . LEU C 1 975 ? 172.215 159.524 230.572 1.00 105.42 975 LEU B CA 1
ATOM 17625 C C . LEU C 1 975 ? 171.474 159.550 231.898 1.00 109.47 975 LEU B C 1
ATOM 17626 O O . LEU C 1 975 ? 170.371 160.098 231.983 1.00 109.86 975 LEU B O 1
ATOM 17631 N N . ASN C 1 976 ? 172.073 158.952 232.923 1.00 132.69 976 ASN B N 1
ATOM 17632 C CA . ASN C 1 976 ? 171.514 158.957 234.273 1.00 133.15 976 ASN B CA 1
ATOM 17633 C C . ASN C 1 976 ? 172.359 159.903 235.117 1.00 134.59 976 ASN B C 1
ATOM 17634 O O . ASN C 1 976 ? 173.425 159.540 235.613 1.00 132.51 976 ASN B O 1
ATOM 17639 N N . GLU C 1 977 ? 171.876 161.136 235.276 1.00 155.33 977 GLU B N 1
ATOM 17640 C CA . GLU C 1 977 ? 172.573 162.091 236.126 1.00 153.49 977 GLU B CA 1
ATOM 17641 C C . GLU C 1 977 ? 172.536 161.687 237.593 1.00 155.51 977 GLU B C 1
ATOM 17642 O O . GLU C 1 977 ? 173.403 162.113 238.362 1.00 155.09 977 GLU B O 1
ATOM 17648 N N . HIS C 1 978 ? 171.561 160.874 237.993 1.00 158.21 978 HIS B N 1
ATOM 17649 C CA . HIS C 1 978 ? 171.429 160.419 239.370 1.00 156.87 978 HIS B CA 1
ATOM 17650 C C . HIS C 1 978 ? 171.775 158.947 239.533 1.00 155.78 978 HIS B C 1
ATOM 17651 O O . HIS C 1 978 ? 171.579 158.393 240.619 1.00 155.53 978 HIS B O 1
ATOM 17658 N N . LEU C 1 979 ? 172.282 158.306 238.481 1.00 145.83 979 LEU B N 1
ATOM 17659 C CA . LEU C 1 979 ? 172.632 156.886 238.507 1.00 145.01 979 LEU B CA 1
ATOM 17660 C C . LEU C 1 979 ? 171.437 156.033 238.922 1.00 146.12 979 LEU B C 1
ATOM 17661 O O . LEU C 1 979 ? 171.577 155.010 239.594 1.00 142.93 979 LEU B O 1
ATOM 17666 N N . ASP C 1 980 ? 170.247 156.455 238.508 1.00 151.69 980 ASP B N 1
ATOM 17667 C CA . ASP C 1 980 ? 169.039 155.724 238.845 1.00 149.89 980 ASP B CA 1
ATOM 17668 C C . ASP C 1 980 ? 168.961 154.427 238.047 1.00 149.32 980 ASP B C 1
ATOM 17669 O O . ASP C 1 980 ? 169.642 154.245 237.035 1.00 153.16 980 ASP B O 1
ATOM 17674 N N . VAL C 1 981 ? 168.120 153.512 238.523 1.00 130.38 981 VAL B N 1
ATOM 17675 C CA . VAL C 1 981 ? 167.933 152.214 237.888 1.00 130.19 981 VAL B CA 1
ATOM 17676 C C . VAL C 1 981 ? 166.581 152.087 237.214 1.00 130.27 981 VAL B C 1
ATOM 17677 O O . VAL C 1 981 ? 166.245 150.999 236.728 1.00 129.88 981 VAL B O 1
ATOM 17681 N N . SER C 1 982 ? 165.792 153.157 237.168 1.00 124.64 982 SER B N 1
ATOM 17682 C CA . SER C 1 982 ? 164.449 153.085 236.617 1.00 125.09 982 SER B CA 1
ATOM 17683 C C . SER C 1 982 ? 164.035 154.454 236.106 1.00 127.23 982 SER B C 1
ATOM 17684 O O . SER C 1 982 ? 164.543 155.484 236.556 1.00 127.41 982 SER B O 1
ATOM 17687 N N . TYR C 1 983 ? 163.100 154.456 235.160 1.00 119.50 983 TYR B N 1
ATOM 17688 C CA . TYR C 1 983 ? 162.473 155.705 234.748 1.00 118.25 983 TYR B CA 1
ATOM 17689 C C . TYR C 1 983 ? 161.151 155.389 234.068 1.00 117.47 983 TYR B C 1
ATOM 17690 O O . TYR C 1 983 ? 160.815 154.228 233.831 1.00 117.07 983 TYR B O 1
ATOM 17699 N N . GLU C 1 984 ? 160.390 156.441 233.786 1.00 126.64 984 GLU B N 1
ATOM 17700 C CA . GLU C 1 984 ? 159.054 156.309 233.229 1.00 127.27 984 GLU B CA 1
ATOM 17701 C C . GLU C 1 984 ? 158.889 157.263 232.056 1.00 127.87 984 GLU B C 1
ATOM 17702 O O . GLU C 1 984 ? 159.294 158.427 232.125 1.00 130.41 984 GLU B O 1
ATOM 17708 N N . VAL C 1 985 ? 158.300 156.757 230.977 1.00 109.97 985 VAL B N 1
ATOM 17709 C CA . VAL C 1 985 ? 158.191 157.463 229.710 1.00 107.64 985 VAL B CA 1
ATOM 17710 C C . VAL C 1 985 ? 156.782 157.286 229.168 1.00 111.85 985 VAL B C 1
ATOM 17711 O O . VAL C 1 985 ? 156.215 156.192 229.240 1.00 116.55 985 VAL B O 1
ATOM 17715 N N . LYS C 1 986 ? 156.218 158.359 228.618 1.00 112.37 986 LYS B N 1
ATOM 17716 C CA . LYS C 1 986 ? 154.924 158.272 227.962 1.00 109.92 986 LYS B CA 1
ATOM 17717 C C . LYS C 1 986 ? 155.130 158.223 226.457 1.00 110.76 986 LYS B C 1
ATOM 17718 O O . LYS C 1 986 ? 155.627 159.200 225.881 1.00 114.64 986 LYS B O 1
ATOM 17724 N N . PRO C 1 987 ? 154.794 157.129 225.783 1.00 109.43 987 PRO B N 1
ATOM 17725 C CA . PRO C 1 987 ? 154.947 157.097 224.326 1.00 109.38 987 PRO B CA 1
ATOM 17726 C C . PRO C 1 987 ? 153.902 157.965 223.648 1.00 110.11 987 PRO B C 1
ATOM 17727 O O . PRO C 1 987 ? 152.717 157.915 223.982 1.00 110.74 987 PRO B O 1
ATOM 17731 N N . ILE C 1 988 ? 154.352 158.773 222.696 1.00 116.09 988 ILE B N 1
ATOM 17732 C CA . ILE C 1 988 ? 153.467 159.609 221.901 1.00 115.93 988 ILE B CA 1
ATOM 17733 C C . ILE C 1 988 ? 153.039 158.897 220.630 1.00 115.55 988 ILE B C 1
ATOM 17734 O O . ILE C 1 988 ? 151.849 158.792 220.335 1.00 116.76 988 ILE B O 1
ATOM 17739 N N . ASN C 1 989 ? 154.006 158.394 219.868 1.00 127.47 989 ASN B N 1
ATOM 17740 C CA . ASN C 1 989 ? 153.723 157.583 218.686 1.00 129.05 989 ASN B CA 1
ATOM 17741 C C . ASN C 1 989 ? 154.856 156.565 218.563 1.00 132.94 989 ASN B C 1
ATOM 17742 O O . ASN C 1 989 ? 155.899 156.847 217.969 1.00 135.76 989 ASN B O 1
ATOM 17747 N N . HIS C 1 990 ? 154.632 155.379 219.131 1.00 142.04 990 HIS B N 1
ATOM 17748 C CA . HIS C 1 990 ? 155.607 154.301 219.022 1.00 138.98 990 HIS B CA 1
ATOM 17749 C C . HIS C 1 990 ? 155.816 153.871 217.579 1.00 139.18 990 HIS B C 1
ATOM 17750 O O . HIS C 1 990 ? 156.852 153.276 217.264 1.00 135.97 990 HIS B O 1
ATOM 17757 N N . ASP C 1 991 ? 154.854 154.157 216.700 1.00 133.28 991 ASP B N 1
ATOM 17758 C CA . ASP C 1 991 ? 155.045 153.900 215.279 1.00 133.62 991 ASP B CA 1
ATOM 17759 C C . ASP C 1 991 ? 156.160 154.767 214.710 1.00 131.93 991 ASP B C 1
ATOM 17760 O O . ASP C 1 991 ? 156.874 154.350 213.792 1.00 133.13 991 ASP B O 1
ATOM 17765 N N . ASN C 1 992 ? 156.313 155.984 215.227 1.00 114.86 992 ASN B N 1
ATOM 17766 C CA . ASN C 1 992 ? 157.354 156.896 214.778 1.00 114.23 992 ASN B CA 1
ATOM 17767 C C . ASN C 1 992 ? 158.484 157.001 215.800 1.00 118.69 992 ASN B C 1
ATOM 17768 O O . ASN C 1 992 ? 159.403 157.804 215.625 1.00 118.71 992 ASN B O 1
ATOM 17773 N N . GLY C 1 993 ? 158.439 156.203 216.862 1.00 118.82 993 GLY B N 1
ATOM 17774 C CA . GLY C 1 993 ? 159.473 156.267 217.875 1.00 115.97 993 GLY B CA 1
ATOM 17775 C C . GLY C 1 993 ? 159.526 157.560 218.652 1.00 113.03 993 GLY B C 1
ATOM 17776 O O . GLY C 1 993 ? 160.615 158.010 219.008 1.00 112.36 993 GLY B O 1
ATOM 17777 N N . GLN C 1 994 ? 158.379 158.168 218.934 1.00 113.48 994 GLN B N 1
ATOM 17778 C CA . GLN C 1 994 ? 158.322 159.416 219.679 1.00 109.85 994 GLN B CA 1
ATOM 17779 C C . GLN C 1 994 ? 157.941 159.141 221.127 1.00 114.36 994 GLN B C 1
ATOM 17780 O O . GLN C 1 994 ? 156.942 158.469 221.399 1.00 118.01 994 GLN B O 1
ATOM 17786 N N . PHE C 1 995 ? 158.726 159.678 222.053 1.00 106.49 995 PHE B N 1
ATOM 17787 C CA . PHE C 1 995 ? 158.504 159.447 223.469 1.00 100.54 995 PHE B CA 1
ATOM 17788 C C . PHE C 1 995 ? 158.641 160.758 224.225 1.00 107.33 995 PHE B C 1
ATOM 17789 O O . PHE C 1 995 ? 159.371 161.658 223.805 1.00 111.34 995 PHE B O 1
ATOM 17797 N N . ASP C 1 996 ? 157.929 160.863 225.344 1.00 114.03 996 ASP B N 1
ATOM 17798 C CA . ASP C 1 996 ? 158.016 162.011 226.235 1.00 109.12 996 ASP B CA 1
ATOM 17799 C C . ASP C 1 996 ? 158.557 161.528 227.569 1.00 109.68 996 ASP B C 1
ATOM 17800 O O . ASP C 1 996 ? 157.942 160.675 228.217 1.00 112.49 996 ASP B O 1
ATOM 17805 N N . PHE C 1 997 ? 159.694 162.075 227.979 1.00 103.93 997 PHE B N 1
ATOM 17806 C CA . PHE C 1 997 ? 160.383 161.629 229.179 1.00 105.21 997 PHE B CA 1
ATOM 17807 C C . PHE C 1 997 ? 159.944 162.381 230.423 1.00 107.60 997 PHE B C 1
ATOM 17808 O O . PHE C 1 997 ? 160.524 162.179 231.493 1.00 109.70 997 PHE B O 1
ATOM 17816 N N . SER C 1 998 ? 158.940 163.247 230.303 1.00 114.20 998 SER B N 1
ATOM 17817 C CA . SER C 1 998 ? 158.301 163.850 231.459 1.00 111.70 998 SER B CA 1
ATOM 17818 C C . SER C 1 998 ? 156.950 163.232 231.781 1.00 113.89 998 SER B C 1
ATOM 17819 O O . SER C 1 998 ? 156.439 163.448 232.883 1.00 114.71 998 SER B O 1
ATOM 17822 N N . GLY C 1 999 ? 156.367 162.471 230.852 1.00 124.95 999 GLY B N 1
ATOM 17823 C CA . GLY C 1 999 ? 155.073 161.859 231.059 1.00 123.60 999 GLY B CA 1
ATOM 17824 C C . GLY C 1 999 ? 155.165 160.506 231.740 1.00 123.13 999 GLY B C 1
ATOM 17825 O O . GLY C 1 999 ? 156.228 160.050 232.157 1.00 122.41 999 GLY B O 1
ATOM 17826 N N . THR C 1 1000 ? 154.006 159.855 231.849 1.00 127.94 1000 THR B N 1
ATOM 17827 C CA . THR C 1 1000 ? 153.879 158.582 232.560 1.00 128.01 1000 THR B CA 1
ATOM 17828 C C . THR C 1 1000 ? 152.926 157.683 231.778 1.00 125.56 1000 THR B C 1
ATOM 17829 O O . THR C 1 1000 ? 151.706 157.785 231.932 1.00 126.70 1000 THR B O 1
ATOM 17833 N N . GLY C 1 1001 ? 153.480 156.810 230.941 1.00 122.90 1001 GLY B N 1
ATOM 17834 C CA . GLY C 1 1001 ? 152.664 155.865 230.204 1.00 127.52 1001 GLY B CA 1
ATOM 17835 C C . GLY C 1 1001 ? 153.291 154.496 230.035 1.00 127.20 1001 GLY B C 1
ATOM 17836 O O . GLY C 1 1001 ? 152.703 153.610 229.407 1.00 124.28 1001 GLY B O 1
ATOM 17837 N N . MET C 1 1002 ? 154.484 154.313 230.596 1.00 131.87 1002 MET B N 1
ATOM 17838 C CA . MET C 1 1002 ? 155.265 153.091 230.464 1.00 129.74 1002 MET B CA 1
ATOM 17839 C C . MET C 1 1002 ? 156.463 153.202 231.388 1.00 128.96 1002 MET B C 1
ATOM 17840 O O . MET C 1 1002 ? 156.998 154.292 231.568 1.00 133.53 1002 MET B O 1
ATOM 17845 N N . GLU C 1 1003 ? 156.890 152.084 231.961 1.00 126.57 1003 GLU B N 1
ATOM 17846 C CA . GLU C 1 1003 ? 158.031 152.079 232.864 1.00 131.30 1003 GLU B CA 1
ATOM 17847 C C . GLU C 1 1003 ? 159.168 151.277 232.253 1.00 132.79 1003 GLU B C 1
ATOM 17848 O O . GLU C 1 1003 ? 158.963 150.145 231.805 1.00 130.98 1003 GLU B O 1
ATOM 17854 N N . VAL C 1 1004 ? 160.357 151.869 232.228 1.00 133.56 1004 VAL B N 1
ATOM 17855 C CA . VAL C 1 1004 ? 161.577 151.188 231.821 1.00 130.80 1004 VAL B CA 1
ATOM 17856 C C . VAL C 1 1004 ? 162.389 150.949 233.085 1.00 132.67 1004 VAL B C 1
ATOM 17857 O O . VAL C 1 1004 ? 162.892 151.897 233.703 1.00 132.04 1004 VAL B O 1
ATOM 17861 N N . SER C 1 1005 ? 162.492 149.688 233.479 1.00 144.31 1005 SER B N 1
ATOM 17862 C CA . SER C 1 1005 ? 163.192 149.272 234.690 1.00 144.47 1005 SER B CA 1
ATOM 17863 C C . SER C 1 1005 ? 163.331 147.754 234.647 1.00 146.65 1005 SER B C 1
ATOM 17864 O O . SER C 1 1005 ? 163.047 147.118 233.625 1.00 145.32 1005 SER B O 1
ATOM 17867 N N . ALA C 1 1006 ? 163.768 147.172 235.761 1.00 149.23 1006 ALA B N 1
ATOM 17868 C CA . ALA C 1 1006 ? 163.935 145.730 235.848 1.00 146.12 1006 ALA B CA 1
ATOM 17869 C C . ALA C 1 1006 ? 162.641 144.997 236.176 1.00 148.03 1006 ALA B C 1
ATOM 17870 O O . ALA C 1 1006 ? 162.647 143.763 236.224 1.00 151.77 1006 ALA B O 1
ATOM 17872 N N . GLU C 1 1007 ? 161.539 145.716 236.413 1.00 156.14 1007 GLU B N 1
ATOM 17873 C CA . GLU C 1 1007 ? 160.270 145.045 236.672 1.00 157.62 1007 GLU B CA 1
ATOM 17874 C C . GLU C 1 1007 ? 159.805 144.243 235.465 1.00 160.29 1007 GLU B C 1
ATOM 17875 O O . GLU C 1 1007 ? 159.306 143.124 235.624 1.00 160.87 1007 GLU B O 1
ATOM 17881 N N . ALA C 1 1008 ? 159.959 144.787 234.260 1.00 150.03 1008 ALA B N 1
ATOM 17882 C CA . ALA C 1 1008 ? 159.660 144.049 233.043 1.00 146.21 1008 ALA B CA 1
ATOM 17883 C C . ALA C 1 1008 ? 160.775 143.090 232.669 1.00 147.01 1008 ALA B C 1
ATOM 17884 O O . ALA C 1 1008 ? 160.592 142.266 231.768 1.00 148.52 1008 ALA B O 1
ATOM 17886 N N . ALA C 1 1009 ? 161.917 143.185 233.340 1.00 166.03 1009 ALA B N 1
ATOM 17887 C CA . ALA C 1 1009 ? 163.040 142.288 233.131 1.00 169.20 1009 ALA B CA 1
ATOM 17888 C C . ALA C 1 1009 ? 162.866 141.033 233.986 1.00 169.16 1009 ALA B C 1
ATOM 17889 O O . ALA C 1 1009 ? 161.775 140.727 234.475 1.00 168.00 1009 ALA B O 1
ATOM 17891 N N . GLY C 1 1010 ? 163.953 140.288 234.168 1.00 178.94 1010 GLY B N 1
ATOM 17892 C CA . GLY C 1 1010 ? 163.916 139.042 234.902 1.00 180.20 1010 GLY B CA 1
ATOM 17893 C C . GLY C 1 1010 ? 163.762 139.169 236.400 1.00 181.01 1010 GLY B C 1
ATOM 17894 O O . GLY C 1 1010 ? 163.541 138.152 237.061 1.00 182.63 1010 GLY B O 1
ATOM 17895 N N . LEU C 1 1011 ? 163.854 140.381 236.952 1.00 175.33 1011 LEU B N 1
ATOM 17896 C CA . LEU C 1 1011 ? 163.792 140.552 238.401 1.00 176.36 1011 LEU B CA 1
ATOM 17897 C C . LEU C 1 1011 ? 162.486 140.018 238.974 1.00 175.08 1011 LEU B C 1
ATOM 17898 O O . LEU C 1 1011 ? 162.475 139.344 240.009 1.00 173.56 1011 LEU B O 1
ATOM 17903 N N . VAL C 1 1012 ? 161.371 140.308 238.309 1.00 182.94 1012 VAL B N 1
ATOM 17904 C CA . VAL C 1 1012 ? 160.051 139.960 238.809 1.00 184.75 1012 VAL B CA 1
ATOM 17905 C C . VAL C 1 1012 ? 159.349 139.084 237.780 1.00 186.68 1012 VAL B C 1
ATOM 17906 O O . VAL C 1 1012 ? 159.384 139.345 236.577 1.00 184.91 1012 VAL B O 1
ATOM 17910 N N . ALA C 1 1013 ? 158.738 138.007 238.280 1.00 201.42 1013 ALA B N 1
ATOM 17911 C CA . ALA C 1 1013 ? 157.881 137.120 237.500 1.00 201.68 1013 ALA B CA 1
ATOM 17912 C C . ALA C 1 1013 ? 158.648 136.353 236.431 1.00 200.38 1013 ALA B C 1
ATOM 17913 O O . ALA C 1 1013 ? 158.040 135.657 235.611 1.00 199.52 1013 ALA B O 1
ATOM 17915 N N . MET C 1 1014 ? 159.973 136.473 236.414 1.00 191.02 1014 MET B N 1
ATOM 17916 C CA . MET C 1 1014 ? 160.760 135.717 235.449 1.00 190.51 1014 MET B CA 1
ATOM 17917 C C . MET C 1 1014 ? 161.811 134.867 236.154 1.00 190.52 1014 MET B C 1
ATOM 17918 O O . MET C 1 1014 ? 162.040 133.716 235.771 1.00 192.80 1014 MET B O 1
ATOM 17923 N N . CYS C 1 1015 ? 162.445 135.414 237.193 1.00 183.90 1015 CYS B N 1
ATOM 17924 C CA . CYS C 1 1015 ? 163.422 134.656 237.969 1.00 185.47 1015 CYS B CA 1
ATOM 17925 C C . CYS C 1 1015 ? 162.741 133.699 238.939 1.00 186.02 1015 CYS B C 1
ATOM 17926 O O . CYS C 1 1015 ? 163.413 132.978 239.684 1.00 185.37 1015 CYS B O 1
ATOM 17929 N N . ARG C 1 1016 ? 161.408 133.679 238.936 1.00 194.56 1016 ARG B N 1
ATOM 17930 C CA . ARG C 1 1016 ? 160.630 132.795 239.794 1.00 193.84 1016 ARG B CA 1
ATOM 17931 C C . ARG C 1 1016 ? 160.348 131.452 239.132 1.00 195.49 1016 ARG B C 1
ATOM 17932 O O . ARG C 1 1016 ? 159.343 130.803 239.442 1.00 196.13 1016 ARG B O 1
ATOM 17940 N N . TYR C 1 1017 ? 161.216 131.025 238.217 1.00 198.89 1017 TYR B N 1
ATOM 17941 C CA . TYR C 1 1017 ? 161.071 129.750 237.547 1.00 198.28 1017 TYR B CA 1
ATOM 17942 C C . TYR C 1 1017 ? 162.298 128.885 237.806 1.00 197.84 1017 TYR B C 1
ATOM 17943 O O . TYR C 1 1017 ? 163.419 129.403 237.856 1.00 196.82 1017 TYR B O 1
ATOM 17952 N N . PRO C 1 1018 ? 162.124 127.578 237.989 1.00 202.61 1018 PRO B N 1
ATOM 17953 C CA . PRO C 1 1018 ? 163.278 126.712 238.267 1.00 202.89 1018 PRO B CA 1
ATOM 17954 C C . PRO C 1 1018 ? 164.204 126.567 237.071 1.00 202.71 1018 PRO B C 1
ATOM 17955 O O . PRO C 1 1018 ? 163.808 126.041 236.025 1.00 202.21 1018 PRO B O 1
ATOM 17959 N N . GLY C 1 1019 ? 165.444 127.028 237.218 1.00 190.90 1019 GLY B N 1
ATOM 17960 C CA . GLY C 1 1019 ? 166.437 126.935 236.171 1.00 189.55 1019 GLY B CA 1
ATOM 17961 C C . GLY C 1 1019 ? 166.525 128.144 235.267 1.00 190.84 1019 GLY B C 1
ATOM 17962 O O . GLY C 1 1019 ? 167.483 128.245 234.490 1.00 189.83 1019 GLY B O 1
ATOM 17963 N N . LEU C 1 1020 ? 165.556 129.058 235.336 1.00 187.69 1020 LEU B N 1
ATOM 17964 C CA . LEU C 1 1020 ? 165.618 130.261 234.515 1.00 184.82 1020 LEU B CA 1
ATOM 17965 C C . LEU C 1 1020 ? 166.675 131.230 235.030 1.00 183.09 1020 LEU B C 1
ATOM 17966 O O . LEU C 1 1020 ? 167.450 131.782 234.242 1.00 184.70 1020 LEU B O 1
ATOM 17971 N N . LYS C 1 1021 ? 166.719 131.452 236.345 1.00 166.30 1021 LYS B N 1
ATOM 17972 C CA . LYS C 1 1021 ? 167.783 132.270 236.916 1.00 166.92 1021 LYS B CA 1
ATOM 17973 C C . LYS C 1 1021 ? 169.142 131.622 236.705 1.00 169.06 1021 LYS B C 1
ATOM 17974 O O . LYS C 1 1021 ? 170.143 132.319 236.499 1.00 168.20 1021 LYS B O 1
ATOM 17980 N N . GLU C 1 1022 ? 169.195 130.291 236.753 1.00 177.36 1022 GLU B N 1
ATOM 17981 C CA . GLU C 1 1022 ? 170.425 129.586 236.418 1.00 176.43 1022 GLU B CA 1
ATOM 17982 C C . GLU C 1 1022 ? 170.803 129.814 234.960 1.00 176.10 1022 GLU B C 1
ATOM 17983 O O . GLU C 1 1022 ? 171.983 129.976 234.634 1.00 175.44 1022 GLU B O 1
ATOM 17989 N N . ALA C 1 1023 ? 169.812 129.827 234.066 1.00 174.26 1023 ALA B N 1
ATOM 17990 C CA . ALA C 1 1023 ? 170.088 130.116 232.663 1.00 172.47 1023 ALA B CA 1
ATOM 17991 C C . ALA C 1 1023 ? 170.618 131.533 232.485 1.00 173.26 1023 ALA B C 1
ATOM 17992 O O . ALA C 1 1023 ? 171.499 131.776 231.652 1.00 172.47 1023 ALA B O 1
ATOM 17994 N N . PHE C 1 1024 ? 170.080 132.487 233.249 1.00 173.06 1024 PHE B N 1
ATOM 17995 C CA . PHE C 1 1024 ? 170.561 133.863 233.168 1.00 170.43 1024 PHE B CA 1
ATOM 17996 C C . PHE C 1 1024 ? 171.997 133.969 233.663 1.00 168.43 1024 PHE B C 1
ATOM 17997 O O . PHE C 1 1024 ? 172.856 134.556 232.995 1.00 170.32 1024 PHE B O 1
ATOM 18005 N N . GLU C 1 1025 ? 172.280 133.394 234.833 1.00 167.15 1025 GLU B N 1
ATOM 18006 C CA . GLU C 1 1025 ? 173.632 133.464 235.376 1.00 167.54 1025 GLU B CA 1
ATOM 18007 C C . GLU C 1 1025 ? 174.619 132.694 234.509 1.00 169.35 1025 GLU B C 1
ATOM 18008 O O . GLU C 1 1025 ? 175.817 132.999 234.514 1.00 169.15 1025 GLU B O 1
ATOM 18014 N N . SER C 1 1026 ? 174.138 131.696 233.766 1.00 170.93 1026 SER B N 1
ATOM 18015 C CA . SER C 1 1026 ? 174.993 130.961 232.844 1.00 170.85 1026 SER B CA 1
ATOM 18016 C C . SER C 1 1026 ? 175.247 131.753 231.568 1.00 171.31 1026 SER B C 1
ATOM 18017 O O . SER C 1 1026 ? 176.323 131.647 230.970 1.00 169.54 1026 SER B O 1
ATOM 18020 N N . LEU C 1 1027 ? 174.269 132.545 231.137 1.00 169.89 1027 LEU B N 1
ATOM 18021 C CA . LEU C 1 1027 ? 174.393 133.373 229.946 1.00 167.52 1027 LEU B CA 1
ATOM 18022 C C . LEU C 1 1027 ? 174.907 134.772 230.258 1.00 166.26 1027 LEU B C 1
ATOM 18023 O O . LEU C 1 1027 ? 174.894 135.634 229.372 1.00 164.64 1027 LEU B O 1
ATOM 18028 N N . ASP C 1 1028 ? 175.339 135.015 231.498 1.00 162.26 1028 ASP B N 1
ATOM 18029 C CA . ASP C 1 1028 ? 175.965 136.275 231.899 1.00 160.16 1028 ASP B CA 1
ATOM 18030 C C . ASP C 1 1028 ? 175.011 137.456 231.721 1.00 160.92 1028 ASP B C 1
ATOM 18031 O O . ASP C 1 1028 ? 175.394 138.534 231.263 1.00 159.67 1028 ASP B O 1
ATOM 18036 N N . ILE C 1 1029 ? 173.758 137.245 232.095 1.00 160.65 1029 ILE B N 1
ATOM 18037 C CA . ILE C 1 1029 ? 172.719 138.271 232.062 1.00 158.19 1029 ILE B CA 1
ATOM 18038 C C . ILE C 1 1029 ? 172.391 138.647 233.495 1.00 158.59 1029 ILE B C 1
ATOM 18039 O O . ILE C 1 1029 ? 171.893 137.799 234.253 1.00 160.28 1029 ILE B O 1
ATOM 18044 N N . PRO C 1 1030 ? 172.650 139.880 233.929 1.00 157.04 1030 PRO B N 1
ATOM 18045 C CA . PRO C 1 1030 ? 172.369 140.248 235.318 1.00 157.00 1030 PRO B CA 1
ATOM 18046 C C . PRO C 1 1030 ? 170.876 140.220 235.604 1.00 156.97 1030 PRO B C 1
ATOM 18047 O O . PRO C 1 1030 ? 170.054 140.559 234.752 1.00 154.85 1030 PRO B O 1
ATOM 18051 N N . THR C 1 1031 ? 170.532 139.807 236.823 1.00 162.19 1031 THR B N 1
ATOM 18052 C CA . THR C 1 1031 ? 169.132 139.769 237.224 1.00 163.76 1031 THR B CA 1
ATOM 18053 C C . THR C 1 1031 ? 168.596 141.153 237.564 1.00 164.59 1031 THR B C 1
ATOM 18054 O O . THR C 1 1031 ? 167.420 141.438 237.308 1.00 161.24 1031 THR B O 1
ATOM 18058 N N . LYS C 1 1032 ? 169.433 142.018 238.130 1.00 150.49 1032 LYS B N 1
ATOM 18059 C CA . LYS C 1 1032 ? 169.038 143.355 238.541 1.00 145.64 1032 LYS B CA 1
ATOM 18060 C C . LYS C 1 1032 ? 169.878 144.388 237.806 1.00 145.21 1032 LYS B C 1
ATOM 18061 O O . LYS C 1 1032 ? 171.046 144.148 237.485 1.00 147.45 1032 LYS B O 1
ATOM 18067 N N . TRP C 1 1033 ? 169.278 145.543 237.544 1.00 130.84 1033 TRP B N 1
ATOM 18068 C CA . TRP C 1 1033 ? 169.982 146.625 236.868 1.00 130.26 1033 TRP B CA 1
ATOM 18069 C C . TRP C 1 1033 ? 170.822 147.387 237.882 1.00 131.16 1033 TRP B C 1
ATOM 18070 O O . TRP C 1 1033 ? 170.292 148.181 238.665 1.00 129.41 1033 TRP B O 1
ATOM 18081 N N . GLU C 1 1034 ? 172.121 147.147 237.868 1.00 142.14 1034 GLU B N 1
ATOM 18082 C CA . GLU C 1 1034 ? 173.006 147.811 238.811 1.00 142.69 1034 GLU B CA 1
ATOM 18083 C C . GLU C 1 1034 ? 173.090 149.301 238.486 1.00 144.56 1034 GLU B C 1
ATOM 18084 O O . GLU C 1 1034 ? 173.233 149.672 237.319 1.00 147.08 1034 GLU B O 1
ATOM 18090 N N . PRO C 1 1035 ? 172.988 150.170 239.491 1.00 145.74 1035 PRO B N 1
ATOM 18091 C CA . PRO C 1 1035 ? 173.072 151.617 239.235 1.00 145.51 1035 PRO B CA 1
ATOM 18092 C C . PRO C 1 1035 ? 174.413 151.993 238.628 1.00 144.91 1035 PRO B C 1
ATOM 18093 O O . PRO C 1 1035 ? 175.470 151.755 239.216 1.00 147.35 1035 PRO B O 1
ATOM 18097 N N . ASN C 1 1036 ? 174.363 152.596 237.447 1.00 140.37 1036 ASN B N 1
ATOM 18098 C CA . ASN C 1 1036 ? 175.574 152.927 236.709 1.00 139.73 1036 ASN B CA 1
ATOM 18099 C C . ASN C 1 1036 ? 175.321 154.212 235.928 1.00 140.67 1036 ASN B C 1
ATOM 18100 O O . ASN C 1 1036 ? 174.355 154.935 236.193 1.00 142.61 1036 ASN B O 1
ATOM 18105 N N . GLU C 1 1037 ? 176.189 154.497 234.958 1.00 132.16 1037 GLU B N 1
ATOM 18106 C CA . GLU C 1 1037 ? 176.178 155.800 234.304 1.00 130.70 1037 GLU B CA 1
ATOM 18107 C C . GLU C 1 1037 ? 175.059 155.917 233.275 1.00 130.88 1037 GLU B C 1
ATOM 18108 O O . GLU C 1 1037 ? 174.192 156.789 233.384 1.00 133.12 1037 GLU B O 1
ATOM 18114 N N . ARG C 1 1038 ? 175.063 155.052 232.265 1.00 116.28 1038 ARG B N 1
ATOM 18115 C CA . ARG C 1 1038 ? 174.154 155.162 231.133 1.00 110.85 1038 ARG B CA 1
ATOM 18116 C C . ARG C 1 1038 ? 173.178 153.996 231.129 1.00 112.54 1038 ARG B C 1
ATOM 18117 O O . ARG C 1 1038 ? 173.534 152.877 231.502 1.00 120.73 1038 ARG B O 1
ATOM 18125 N N . ILE C 1 1039 ? 171.947 154.267 230.698 1.00 102.11 1039 ILE B N 1
ATOM 18126 C CA . ILE C 1 1039 ? 170.862 153.299 230.735 1.00 101.03 1039 ILE B CA 1
ATOM 18127 C C . ILE C 1 1039 ? 170.212 153.232 229.359 1.00 104.70 1039 ILE B C 1
ATOM 18128 O O . ILE C 1 1039 ? 170.368 154.127 228.527 1.00 112.39 1039 ILE B O 1
ATOM 18133 N N . LEU C 1 1040 ? 169.483 152.145 229.123 1.00 104.55 1040 LEU B N 1
ATOM 18134 C CA . LEU C 1 1040 ? 168.842 151.929 227.833 1.00 105.45 1040 LEU B CA 1
ATOM 18135 C C . LEU C 1 1040 ? 167.692 152.903 227.618 1.00 105.52 1040 LEU B C 1
ATOM 18136 O O . LEU C 1 1040 ? 167.004 153.304 228.559 1.00 112.87 1040 LEU B O 1
ATOM 18141 N N . ASN C 1 1041 ? 167.483 153.277 226.360 1.00 100.77 1041 ASN B N 1
ATOM 18142 C CA . ASN C 1 1041 ? 166.348 154.101 225.981 1.00 103.94 1041 ASN B CA 1
ATOM 18143 C C . ASN C 1 1041 ? 165.151 153.225 225.634 1.00 103.42 1041 ASN B C 1
ATOM 18144 O O . ASN C 1 1041 ? 165.296 152.019 225.421 1.00 104.65 1041 ASN B O 1
ATOM 18149 N N . PRO C 1 1042 ? 163.943 153.799 225.590 1.00 99.55 1042 PRO B N 1
ATOM 18150 C CA . PRO C 1 1042 ? 162.752 152.974 225.324 1.00 99.93 1042 PRO B CA 1
ATOM 18151 C C . PRO C 1 1042 ? 162.829 152.151 224.051 1.00 104.24 1042 PRO B C 1
ATOM 18152 O O . PRO C 1 1042 ? 162.370 151.003 224.041 1.00 117.92 1042 PRO B O 1
ATOM 18156 N N . ALA C 1 1043 ? 163.396 152.695 222.975 1.00 94.14 1043 ALA B N 1
ATOM 18157 C CA . ALA C 1 1043 ? 163.581 151.893 221.771 1.00 97.37 1043 ALA B CA 1
ATOM 18158 C C . ALA C 1 1043 ? 164.534 150.736 222.029 1.00 99.63 1043 ALA B C 1
ATOM 18159 O O . ALA C 1 1043 ? 164.325 149.624 221.532 1.00 97.74 1043 ALA B O 1
ATOM 18161 N N . GLN C 1 1044 ? 165.597 150.982 222.796 1.00 109.22 1044 GLN B N 1
ATOM 18162 C CA . GLN C 1 1044 ? 166.502 149.903 223.173 1.00 104.37 1044 GLN B CA 1
ATOM 18163 C C . GLN C 1 1044 ? 165.849 148.957 224.169 1.00 107.16 1044 GLN B C 1
ATOM 18164 O O . GLN C 1 1044 ? 166.041 147.738 224.090 1.00 117.88 1044 GLN B O 1
ATOM 18170 N N . PHE C 1 1045 ? 165.091 149.499 225.125 1.00 110.74 1045 PHE B N 1
ATOM 18171 C CA . PHE C 1 1045 ? 164.449 148.653 226.123 1.00 112.56 1045 PHE B CA 1
ATOM 18172 C C . PHE C 1 1045 ? 163.429 147.722 225.490 1.00 110.14 1045 PHE B C 1
ATOM 18173 O O . PHE C 1 1045 ? 163.193 146.622 225.999 1.00 116.93 1045 PHE B O 1
ATOM 18181 N N . TYR C 1 1046 ? 162.815 148.144 224.385 1.00 114.61 1046 TYR B N 1
ATOM 18182 C CA . TYR C 1 1046 ? 161.936 147.248 223.646 1.00 116.69 1046 TYR B CA 1
ATOM 18183 C C . TYR C 1 1046 ? 162.668 145.977 223.238 1.00 123.83 1046 TYR B C 1
ATOM 18184 O O . TYR C 1 1046 ? 162.232 144.866 223.558 1.00 128.15 1046 TYR B O 1
ATOM 18193 N N . ASN C 1 1047 ? 163.806 146.126 222.559 1.00 123.80 1047 ASN B N 1
ATOM 18194 C CA . ASN C 1 1047 ? 164.572 144.960 222.134 1.00 117.48 1047 ASN B CA 1
ATOM 18195 C C . ASN C 1 1047 ? 165.113 144.195 223.330 1.00 119.54 1047 ASN B C 1
ATOM 18196 O O . ASN C 1 1047 ? 165.217 142.966 223.293 1.00 124.04 1047 ASN B O 1
ATOM 18201 N N . TYR C 1 1048 ? 165.468 144.905 224.399 1.00 120.58 1048 TYR B N 1
ATOM 18202 C CA . TYR C 1 1048 ? 166.003 144.248 225.585 1.00 119.67 1048 TYR B CA 1
ATOM 18203 C C . TYR C 1 1048 ? 164.978 143.296 226.187 1.00 123.77 1048 TYR B C 1
ATOM 18204 O O . TYR C 1 1048 ? 165.258 142.109 226.400 1.00 131.20 1048 TYR B O 1
ATOM 18213 N N . ARG C 1 1049 ? 163.768 143.797 226.446 1.00 137.13 1049 ARG B N 1
ATOM 18214 C CA . ARG C 1 1049 ? 162.747 142.934 227.027 1.00 137.95 1049 ARG B CA 1
ATOM 18215 C C . ARG C 1 1049 ? 162.301 141.876 226.028 1.00 143.97 1049 ARG B C 1
ATOM 18216 O O . ARG C 1 1049 ? 161.967 140.755 226.420 1.00 150.86 1049 ARG B O 1
ATOM 18224 N N . GLY C 1 1050 ? 162.309 142.200 224.731 1.00 148.59 1050 GLY B N 1
ATOM 18225 C CA . GLY C 1 1050 ? 161.971 141.200 223.736 1.00 148.22 1050 GLY B CA 1
ATOM 18226 C C . GLY C 1 1050 ? 162.932 140.029 223.724 1.00 151.23 1050 GLY B C 1
ATOM 18227 O O . GLY C 1 1050 ? 162.505 138.875 223.698 1.00 150.34 1050 GLY B O 1
ATOM 18228 N N . LEU C 1 1051 ? 164.236 140.304 223.766 1.00 151.43 1051 LEU B N 1
ATOM 18229 C CA . LEU C 1 1051 ? 165.224 139.231 223.788 1.00 147.73 1051 LEU B CA 1
ATOM 18230 C C . LEU C 1 1051 ? 165.166 138.462 225.100 1.00 149.08 1051 LEU B C 1
ATOM 18231 O O . LEU C 1 1051 ? 165.307 137.232 225.121 1.00 153.17 1051 LEU B O 1
ATOM 18236 N N . LEU C 1 1052 ? 164.969 139.171 226.214 1.00 159.48 1052 LEU B N 1
ATOM 18237 C CA . LEU C 1 1052 ? 164.875 138.491 227.501 1.00 159.16 1052 LEU B CA 1
ATOM 18238 C C . LEU C 1 1052 ? 163.695 137.529 227.517 1.00 162.87 1052 LEU B C 1
ATOM 18239 O O . LEU C 1 1052 ? 163.822 136.369 227.933 1.00 166.77 1052 LEU B O 1
ATOM 18244 N N . GLY C 1 1053 ? 162.540 137.991 227.047 1.00 177.92 1053 GLY B N 1
ATOM 18245 C CA . GLY C 1 1053 ? 161.368 137.154 226.938 1.00 177.05 1053 GLY B CA 1
ATOM 18246 C C . GLY C 1 1053 ? 161.576 136.013 225.970 1.00 178.87 1053 GLY B C 1
ATOM 18247 O O . GLY C 1 1053 ? 161.119 134.903 226.227 1.00 181.39 1053 GLY B O 1
ATOM 18248 N N . GLU C 1 1054 ? 162.264 136.269 224.856 1.00 194.62 1054 GLU B N 1
ATOM 18249 C CA . GLU C 1 1054 ? 162.568 135.221 223.892 1.00 196.22 1054 GLU B CA 1
ATOM 18250 C C . GLU C 1 1054 ? 163.327 134.085 224.560 1.00 195.74 1054 GLU B C 1
ATOM 18251 O O . GLU C 1 1054 ? 162.929 132.915 224.489 1.00 197.70 1054 GLU B O 1
ATOM 18257 N N . VAL C 1 1055 ? 164.416 134.437 225.246 1.00 189.13 1055 VAL B N 1
ATOM 18258 C CA . VAL C 1 1055 ? 165.257 133.433 225.893 1.00 188.63 1055 VAL B CA 1
ATOM 18259 C C . VAL C 1 1055 ? 164.467 132.678 226.953 1.00 190.65 1055 VAL B C 1
ATOM 18260 O O . VAL C 1 1055 ? 164.446 131.440 226.973 1.00 193.47 1055 VAL B O 1
ATOM 18264 N N . SER C 1 1056 ? 163.794 133.411 227.844 1.00 196.19 1056 SER B N 1
ATOM 18265 C CA . SER C 1 1056 ? 163.084 132.758 228.940 1.00 196.21 1056 SER B CA 1
ATOM 18266 C C . SER C 1 1056 ? 161.959 131.869 228.426 1.00 197.24 1056 SER B C 1
ATOM 18267 O O . SER C 1 1056 ? 161.783 130.741 228.902 1.00 198.00 1056 SER B O 1
ATOM 18270 N N . GLY C 1 1057 ? 161.187 132.358 227.454 1.00 209.94 1057 GLY B N 1
ATOM 18271 C CA . GLY C 1 1057 ? 160.078 131.582 226.935 1.00 209.30 1057 GLY B CA 1
ATOM 18272 C C . GLY C 1 1057 ? 160.527 130.342 226.193 1.00 210.61 1057 GLY B C 1
ATOM 18273 O O . GLY C 1 1057 ? 159.926 129.278 226.341 1.00 213.43 1057 GLY B O 1
ATOM 18274 N N . GLN C 1 1058 ? 161.578 130.457 225.377 1.00 206.65 1058 GLN B N 1
ATOM 18275 C CA . GLN C 1 1058 ? 162.090 129.274 224.695 1.00 205.57 1058 GLN B CA 1
ATOM 18276 C C . GLN C 1 1058 ? 162.629 128.261 225.699 1.00 205.33 1058 GLN B C 1
ATOM 18277 O O . GLN C 1 1058 ? 162.400 127.054 225.556 1.00 206.07 1058 GLN B O 1
ATOM 18283 N N . PHE C 1 1059 ? 163.319 128.740 226.739 1.00 195.96 1059 PHE B N 1
ATOM 18284 C CA . PHE C 1 1059 ? 163.827 127.852 227.780 1.00 195.59 1059 PHE B CA 1
ATOM 18285 C C . PHE C 1 1059 ? 162.694 127.106 228.479 1.00 197.67 1059 PHE B C 1
ATOM 18286 O O . PHE C 1 1059 ? 162.742 125.880 228.635 1.00 198.84 1059 PHE B O 1
ATOM 18294 N N . ILE C 1 1060 ? 161.656 127.831 228.900 1.00 205.55 1060 ILE B N 1
ATOM 18295 C CA . ILE C 1 1060 ? 160.551 127.196 229.615 1.00 203.38 1060 ILE B CA 1
ATOM 18296 C C . ILE C 1 1060 ? 159.754 126.285 228.687 1.00 205.02 1060 ILE B C 1
ATOM 18297 O O . ILE C 1 1060 ? 159.257 125.235 229.107 1.00 205.71 1060 ILE B O 1
ATOM 18302 N N . PHE C 1 1061 ? 159.602 126.674 227.420 1.00 225.89 1061 PHE B N 1
ATOM 18303 C CA . PHE C 1 1061 ? 158.917 125.825 226.453 1.00 225.58 1061 PHE B CA 1
ATOM 18304 C C . PHE C 1 1061 ? 159.653 124.504 226.274 1.00 226.03 1061 PHE B C 1
ATOM 18305 O O . PHE C 1 1061 ? 159.028 123.436 226.242 1.00 228.21 1061 PHE B O 1
ATOM 18313 N N . GLN C 1 1062 ? 160.982 124.559 226.168 1.00 226.37 1062 GLN B N 1
ATOM 18314 C CA . GLN C 1 1062 ? 161.767 123.333 226.078 1.00 227.33 1062 GLN B CA 1
ATOM 18315 C C . GLN C 1 1062 ? 161.660 122.514 227.359 1.00 227.24 1062 GLN B C 1
ATOM 18316 O O . GLN C 1 1062 ? 161.597 121.281 227.309 1.00 228.02 1062 GLN B O 1
ATOM 18322 N N . ASN C 1 1063 ? 161.647 123.183 228.516 1.00 224.59 1063 ASN B N 1
ATOM 18323 C CA . ASN C 1 1063 ? 161.514 122.472 229.786 1.00 225.04 1063 ASN B CA 1
ATOM 18324 C C . ASN C 1 1063 ? 160.175 121.747 229.888 1.00 226.42 1063 ASN B C 1
ATOM 18325 O O . ASN C 1 1063 ? 160.116 120.595 230.336 1.00 225.67 1063 ASN B O 1
ATOM 18330 N N . GLU C 1 1064 ? 159.097 122.435 229.539 1.00 237.20 1064 GLU B N 1
ATOM 18331 C CA . GLU C 1 1064 ? 157.765 121.863 229.670 1.00 235.99 1064 GLU B CA 1
ATOM 18332 C C . GLU C 1 1064 ? 157.355 120.873 228.602 1.00 236.55 1064 GLU B C 1
ATOM 18333 O O . GLU C 1 1064 ? 157.059 119.724 228.900 1.00 236.60 1064 GLU B O 1
ATOM 18339 N N . TRP C 1 1065 ? 157.347 121.312 227.354 1.00 252.92 1065 TRP B N 1
ATOM 18340 C CA . TRP C 1 1065 ? 156.880 120.446 226.281 1.00 252.83 1065 TRP B CA 1
ATOM 18341 C C . TRP C 1 1065 ? 157.954 119.489 225.784 1.00 253.16 1065 TRP B C 1
ATOM 18342 O O . TRP C 1 1065 ? 157.644 118.611 224.971 1.00 253.81 1065 TRP B O 1
ATOM 18353 N N . SER C 1 1066 ? 159.193 119.638 226.257 1.00 248.69 1066 SER B N 1
ATOM 18354 C CA . SER C 1 1066 ? 160.277 118.693 225.985 1.00 247.92 1066 SER B CA 1
ATOM 18355 C C . SER C 1 1066 ? 160.475 118.474 224.485 1.00 249.01 1066 SER B C 1
ATOM 18356 O O . SER C 1 1066 ? 160.621 117.347 224.010 1.00 250.16 1066 SER B O 1
ATOM 18359 N N . LEU C 1 1067 ? 160.478 119.571 223.735 1.00 250.40 1067 LEU B N 1
ATOM 18360 C CA . LEU C 1 1067 ? 160.728 119.533 222.304 1.00 250.00 1067 LEU B CA 1
ATOM 18361 C C . LEU C 1 1067 ? 161.883 120.463 221.971 1.00 249.97 1067 LEU B C 1
ATOM 18362 O O . LEU C 1 1067 ? 162.023 121.540 222.556 1.00 250.17 1067 LEU B O 1
ATOM 18367 N N . LYS C 1 1068 ? 162.713 120.034 221.025 1.00 241.64 1068 LYS B N 1
ATOM 18368 C CA . LYS C 1 1068 ? 163.881 120.793 220.598 1.00 241.88 1068 LYS B CA 1
ATOM 18369 C C . LYS C 1 1068 ? 163.563 121.471 219.273 1.00 241.74 1068 LYS B C 1
ATOM 18370 O O . LYS C 1 1068 ? 163.375 120.797 218.255 1.00 241.14 1068 LYS B O 1
ATOM 18376 N N . LEU C 1 1069 ? 163.502 122.798 219.290 1.00 242.73 1069 LEU B N 1
ATOM 18377 C CA . LEU C 1 1069 ? 163.182 123.577 218.105 1.00 242.19 1069 LEU B CA 1
ATOM 18378 C C . LEU C 1 1069 ? 164.447 123.877 217.306 1.00 241.70 1069 LEU B C 1
ATOM 18379 O O . LEU C 1 1069 ? 165.565 123.835 217.826 1.00 241.07 1069 LEU B O 1
ATOM 18384 N N . ALA C 1 1070 ? 164.254 124.188 216.027 1.00 244.10 1070 ALA B N 1
ATOM 18385 C CA . ALA C 1 1070 ? 165.350 124.461 215.110 1.00 244.35 1070 ALA B CA 1
ATOM 18386 C C . ALA C 1 1070 ? 165.148 125.811 214.434 1.00 244.72 1070 ALA B C 1
ATOM 18387 O O . ALA C 1 1070 ? 164.019 126.286 214.280 1.00 246.06 1070 ALA B O 1
ATOM 18389 N N . ASP C 1 1071 ? 166.257 126.424 214.035 1.00 229.12 1071 ASP B N 1
ATOM 18390 C CA . ASP C 1 1071 ? 166.257 127.740 213.415 1.00 227.26 1071 ASP B CA 1
ATOM 18391 C C . ASP C 1 1071 ? 166.323 127.638 211.895 1.00 228.91 1071 ASP B C 1
ATOM 18392 O O . ASP C 1 1071 ? 166.728 126.619 211.329 1.00 230.87 1071 ASP B O 1
ATOM 18397 N N . PHE C 1 1072 ? 165.907 128.716 211.237 1.00 237.67 1072 PHE B N 1
ATOM 18398 C CA . PHE C 1 1072 ? 165.873 128.753 209.784 1.00 238.35 1072 PHE B CA 1
ATOM 18399 C C . PHE C 1 1072 ? 167.270 128.983 209.212 1.00 238.86 1072 PHE B C 1
ATOM 18400 O O . PHE C 1 1072 ? 168.191 129.426 209.902 1.00 238.96 1072 PHE B O 1
ATOM 18408 N N . GLY C 1 1073 ? 167.414 128.681 207.923 1.00 244.11 1073 GLY B N 1
ATOM 18409 C CA . GLY C 1 1073 ? 168.703 128.791 207.271 1.00 243.87 1073 GLY B CA 1
ATOM 18410 C C . GLY C 1 1073 ? 168.676 129.371 205.870 1.00 244.12 1073 GLY B C 1
ATOM 18411 O O . GLY C 1 1073 ? 169.577 129.098 205.073 1.00 243.93 1073 GLY B O 1
ATOM 18412 N N . LYS C 1 1074 ? 167.654 130.171 205.550 1.00 245.59 1074 LYS B N 1
ATOM 18413 C CA . LYS C 1 1074 ? 167.607 130.823 204.248 1.00 245.01 1074 LYS B CA 1
ATOM 18414 C C . LYS C 1 1074 ? 167.608 132.342 204.408 1.00 245.22 1074 LYS B C 1
ATOM 18415 O O . LYS C 1 1074 ? 166.819 132.890 205.185 1.00 245.69 1074 LYS B O 1
ATOM 18421 N N . PRO C 1 1075 ? 168.454 133.047 203.651 1.00 233.74 1075 PRO B N 1
ATOM 18422 C CA . PRO C 1 1075 ? 168.755 134.453 203.965 1.00 232.91 1075 PRO B CA 1
ATOM 18423 C C . PRO C 1 1075 ? 167.633 135.431 203.656 1.00 233.34 1075 PRO B C 1
ATOM 18424 O O . PRO C 1 1075 ? 167.481 136.433 204.360 1.00 231.96 1075 PRO B O 1
ATOM 18428 N N . GLU C 1 1076 ? 166.839 135.161 202.620 1.00 246.71 1076 GLU B N 1
ATOM 18429 C CA . GLU C 1 1076 ? 165.866 136.153 202.179 1.00 246.87 1076 GLU B CA 1
ATOM 18430 C C . GLU C 1 1076 ? 164.578 136.126 202.994 1.00 246.94 1076 GLU B C 1
ATOM 18431 O O . GLU C 1 1076 ? 163.663 136.903 202.701 1.00 246.66 1076 GLU B O 1
ATOM 18437 N N . ASN C 1 1077 ? 164.511 135.310 204.037 1.00 244.61 1077 ASN B N 1
ATOM 18438 C CA . ASN C 1 1077 ? 163.276 135.216 204.810 1.00 243.41 1077 ASN B CA 1
ATOM 18439 C C . ASN C 1 1077 ? 163.490 135.515 206.289 1.00 242.11 1077 ASN B C 1
ATOM 18440 O O . ASN C 1 1077 ? 162.750 135.022 207.139 1.00 241.31 1077 ASN B O 1
ATOM 18445 N N . TYR C 1 1078 ? 164.494 136.326 206.598 1.00 219.50 1078 TYR B N 1
ATOM 18446 C CA . TYR C 1 1078 ? 164.752 136.703 207.979 1.00 218.79 1078 TYR B CA 1
ATOM 18447 C C . TYR C 1 1078 ? 163.639 137.616 208.495 1.00 219.42 1078 TYR B C 1
ATOM 18448 O O . TYR C 1 1078 ? 162.754 138.047 207.751 1.00 219.83 1078 TYR B O 1
ATOM 18457 N N . GLU C 1 1079 ? 163.668 137.867 209.808 1.00 217.94 1079 GLU B N 1
ATOM 18458 C CA . GLU C 1 1079 ? 162.713 138.664 210.585 1.00 218.40 1079 GLU B CA 1
ATOM 18459 C C . GLU C 1 1079 ? 161.260 138.292 210.298 1.00 219.15 1079 GLU B C 1
ATOM 18460 O O . GLU C 1 1079 ? 160.351 139.083 210.569 1.00 219.57 1079 GLU B O 1
ATOM 18466 N N . LEU C 1 1080 ? 161.023 137.098 209.760 1.00 242.19 1080 LEU B N 1
ATOM 18467 C CA . LEU C 1 1080 ? 159.668 136.637 209.484 1.00 242.44 1080 LEU B CA 1
ATOM 18468 C C . LEU C 1 1080 ? 159.130 135.725 210.577 1.00 242.76 1080 LEU B C 1
ATOM 18469 O O . LEU C 1 1080 ? 158.022 135.942 211.075 1.00 243.00 1080 LEU B O 1
ATOM 18474 N N . PHE C 1 1081 ? 159.890 134.700 210.954 1.00 244.96 1081 PHE B N 1
ATOM 18475 C CA . PHE C 1 1081 ? 159.502 133.818 212.042 1.00 244.53 1081 PHE B CA 1
ATOM 18476 C C . PHE C 1 1081 ? 160.727 133.482 212.876 1.00 243.78 1081 PHE B C 1
ATOM 18477 O O . PHE C 1 1081 ? 161.819 133.277 212.337 1.00 242.15 1081 PHE B O 1
ATOM 18485 N N . ASP C 1 1082 ? 160.536 133.441 214.195 1.00 242.59 1082 ASP B N 1
ATOM 18486 C CA . ASP C 1 1082 ? 161.663 133.293 215.109 1.00 243.15 1082 ASP B CA 1
ATOM 18487 C C . ASP C 1 1082 ? 162.370 131.959 214.906 1.00 243.31 1082 ASP B C 1
ATOM 18488 O O . ASP C 1 1082 ? 163.597 131.910 214.757 1.00 243.18 1082 ASP B O 1
ATOM 18493 N N . PHE C 1 1083 ? 161.613 130.865 214.894 1.00 245.49 1083 PHE B N 1
ATOM 18494 C CA . PHE C 1 1083 ? 162.196 129.536 214.775 1.00 245.45 1083 PHE B CA 1
ATOM 18495 C C . PHE C 1 1083 ? 161.257 128.659 213.959 1.00 246.08 1083 PHE B C 1
ATOM 18496 O O . PHE C 1 1083 ? 160.169 129.081 213.563 1.00 246.32 1083 PHE B O 1
ATOM 18504 N N . HIS C 1 1084 ? 161.681 127.420 213.718 1.00 254.73 1084 HIS B N 1
ATOM 18505 C CA . HIS C 1 1084 ? 160.845 126.451 213.028 1.00 254.36 1084 HIS B CA 1
ATOM 18506 C C . HIS C 1 1084 ? 160.873 125.131 213.787 1.00 254.06 1084 HIS B C 1
ATOM 18507 O O . HIS C 1 1084 ? 161.621 124.951 214.751 1.00 253.38 1084 HIS B O 1
ATOM 18514 N N . TRP C 1 1085 ? 160.028 124.206 213.338 1.00 260.51 1085 TRP B N 1
ATOM 18515 C CA . TRP C 1 1085 ? 159.836 122.920 214.004 1.00 260.38 1085 TRP B CA 1
ATOM 18516 C C . TRP C 1 1085 ? 159.630 121.861 212.926 1.00 259.56 1085 TRP B C 1
ATOM 18517 O O . TRP C 1 1085 ? 158.558 121.795 212.307 1.00 259.82 1085 TRP B O 1
ATOM 18528 N N . GLU C 1 1086 ? 160.683 121.073 212.687 1.00 253.31 1086 GLU B N 1
ATOM 18529 C CA . GLU C 1 1086 ? 160.628 119.826 211.924 1.00 252.68 1086 GLU B CA 1
ATOM 18530 C C . GLU C 1 1086 ? 160.085 120.025 210.514 1.00 253.44 1086 GLU B C 1
ATOM 18531 O O . GLU C 1 1086 ? 159.471 119.120 209.943 1.00 254.01 1086 GLU B O 1
ATOM 18537 N N . GLY C 1 1087 ? 160.312 121.199 209.930 1.00 260.91 1087 GLY B N 1
ATOM 18538 C CA . GLY C 1 1087 ? 159.692 121.491 208.656 1.00 261.13 1087 GLY B CA 1
ATOM 18539 C C . GLY C 1 1087 ? 158.185 121.527 208.702 1.00 261.51 1087 GLY B C 1
ATOM 18540 O O . GLY C 1 1087 ? 157.542 121.477 207.649 1.00 260.81 1087 GLY B O 1
ATOM 18541 N N . LYS C 1 1088 ? 157.604 121.611 209.898 1.00 262.45 1088 LYS B N 1
ATOM 18542 C CA . LYS C 1 1088 ? 156.165 121.533 210.096 1.00 261.76 1088 LYS B CA 1
ATOM 18543 C C . LYS C 1 1088 ? 155.584 122.861 210.560 1.00 262.06 1088 LYS B C 1
ATOM 18544 O O . LYS C 1 1088 ? 154.584 123.329 210.008 1.00 262.22 1088 LYS B O 1
ATOM 18550 N N . VAL C 1 1089 ? 156.187 123.485 211.569 1.00 265.85 1089 VAL B N 1
ATOM 18551 C CA . VAL C 1 1089 ? 155.606 124.667 212.191 1.00 266.09 1089 VAL B CA 1
ATOM 18552 C C . VAL C 1 1089 ? 156.636 125.789 212.177 1.00 267.11 1089 VAL B C 1
ATOM 18553 O O . VAL C 1 1089 ? 157.843 125.542 212.141 1.00 267.25 1089 VAL B O 1
ATOM 18557 N N . VAL C 1 1090 ? 156.155 127.030 212.172 1.00 269.51 1090 VAL B N 1
ATOM 18558 C CA . VAL C 1 1090 ? 156.997 128.189 212.443 1.00 268.81 1090 VAL B CA 1
ATOM 18559 C C . VAL C 1 1090 ? 156.530 128.816 213.748 1.00 268.00 1090 VAL B C 1
ATOM 18560 O O . VAL C 1 1090 ? 155.328 128.938 214.013 1.00 267.85 1090 VAL B O 1
ATOM 18564 N N . ILE C 1 1091 ? 157.489 129.200 214.583 1.00 258.13 1091 ILE B N 1
ATOM 18565 C CA . ILE C 1 1091 ? 157.230 129.633 215.950 1.00 258.29 1091 ILE B CA 1
ATOM 18566 C C . ILE C 1 1091 ? 157.720 131.064 216.112 1.00 258.25 1091 ILE B C 1
ATOM 18567 O O . ILE C 1 1091 ? 158.852 131.388 215.729 1.00 258.10 1091 ILE B O 1
ATOM 18572 N N . ASP C 1 1092 ? 156.862 131.915 216.672 1.00 245.82 1092 ASP B N 1
ATOM 18573 C CA . ASP C 1 1092 ? 157.160 133.315 216.941 1.00 244.68 1092 ASP B CA 1
ATOM 18574 C C . ASP C 1 1092 ? 156.891 133.597 218.411 1.00 243.66 1092 ASP B C 1
ATOM 18575 O O . ASP C 1 1092 ? 155.850 133.195 218.939 1.00 243.99 1092 ASP B O 1
ATOM 18580 N N . PHE C 1 1093 ? 157.820 134.287 219.066 1.00 215.69 1093 PHE B N 1
ATOM 18581 C CA . PHE C 1 1093 ? 157.727 134.571 220.490 1.00 212.72 1093 PHE B CA 1
ATOM 18582 C C . PHE C 1 1093 ? 157.435 136.046 220.724 1.00 211.74 1093 PHE B C 1
ATOM 18583 O O . PHE C 1 1093 ? 157.825 136.909 219.932 1.00 213.30 1093 PHE B O 1
ATOM 18591 N N . LYS C 1 1094 ? 156.740 136.327 221.824 1.00 198.40 1094 LYS B N 1
ATOM 18592 C CA . LYS C 1 1094 ? 156.325 137.680 222.155 1.00 198.82 1094 LYS B CA 1
ATOM 18593 C C . LYS C 1 1094 ? 156.517 137.923 223.645 1.00 198.72 1094 LYS B C 1
ATOM 18594 O O . LYS C 1 1094 ? 156.438 136.998 224.456 1.00 199.18 1094 LYS B O 1
ATOM 18600 N N . ASN C 1 1095 ? 156.778 139.180 223.993 1.00 179.45 1095 ASN B N 1
ATOM 18601 C CA . ASN C 1 1095 ? 156.800 139.638 225.377 1.00 177.95 1095 ASN B CA 1
ATOM 18602 C C . ASN C 1 1095 ? 156.015 140.939 225.451 1.00 179.09 1095 ASN B C 1
ATOM 18603 O O . ASN C 1 1095 ? 156.380 141.925 224.802 1.00 179.29 1095 ASN B O 1
ATOM 18608 N N . TRP C 1 1096 ? 154.942 140.941 226.236 1.00 192.80 1096 TRP B N 1
ATOM 18609 C CA . TRP C 1 1096 ? 154.025 142.069 226.273 1.00 191.72 1096 TRP B CA 1
ATOM 18610 C C . TRP C 1 1096 ? 153.452 142.210 227.675 1.00 194.82 1096 TRP B C 1
ATOM 18611 O O . TRP C 1 1096 ? 153.738 141.414 228.573 1.00 196.15 1096 TRP B O 1
ATOM 18622 N N . ARG C 1 1097 ? 152.630 143.241 227.845 1.00 205.33 1097 ARG B N 1
ATOM 18623 C CA . ARG C 1 1097 ? 151.868 143.441 229.070 1.00 205.38 1097 ARG B CA 1
ATOM 18624 C C . ARG C 1 1097 ? 150.590 142.606 229.000 1.00 204.86 1097 ARG B C 1
ATOM 18625 O O . ARG C 1 1097 ? 150.454 141.706 228.167 1.00 204.82 1097 ARG B O 1
ATOM 18633 N N . ASP C 1 1098 ? 149.645 142.879 229.897 1.00 230.43 1098 ASP B N 1
ATOM 18634 C CA . ASP C 1 1098 ? 148.337 142.246 229.805 1.00 231.80 1098 ASP B CA 1
ATOM 18635 C C . ASP C 1 1098 ? 147.698 142.569 228.460 1.00 232.92 1098 ASP B C 1
ATOM 18636 O O . ASP C 1 1098 ? 147.943 143.624 227.868 1.00 232.30 1098 ASP B O 1
ATOM 18641 N N . ALA C 1 1099 ? 146.882 141.645 227.973 1.00 250.76 1099 ALA B N 1
ATOM 18642 C CA . ALA C 1 1099 ? 146.365 141.743 226.613 1.00 250.05 1099 ALA B CA 1
ATOM 18643 C C . ALA C 1 1099 ? 145.432 142.939 226.478 1.00 250.87 1099 ALA B C 1
ATOM 18644 O O . ALA C 1 1099 ? 144.409 142.999 227.173 1.00 251.01 1099 ALA B O 1
ATOM 18646 N N . PRO C 1 1100 ? 145.739 143.907 225.610 1.00 264.72 1100 PRO B N 1
ATOM 18647 C CA . PRO C 1 1100 ? 144.819 145.028 225.390 1.00 264.49 1100 PRO B CA 1
ATOM 18648 C C . PRO C 1 1100 ? 143.830 144.731 224.276 1.00 265.48 1100 PRO B C 1
ATOM 18649 O O . PRO C 1 1100 ? 143.816 143.622 223.733 1.00 266.03 1100 PRO B O 1
ATOM 18653 N N . ASP C 1 1101 ? 142.995 145.711 223.927 1.00 282.58 1101 ASP B N 1
ATOM 18654 C CA . ASP C 1 1101 ? 142.084 145.581 222.788 1.00 283.01 1101 ASP B CA 1
ATOM 18655 C C . ASP C 1 1101 ? 142.870 145.852 221.503 1.00 283.40 1101 ASP B C 1
ATOM 18656 O O . ASP C 1 1101 ? 142.665 146.838 220.791 1.00 283.47 1101 ASP B O 1
ATOM 18661 N N . VAL C 1 1102 ? 143.801 144.939 221.218 1.00 286.05 1102 VAL B N 1
ATOM 18662 C CA . VAL C 1 1102 ? 144.682 145.102 220.068 1.00 285.82 1102 VAL B CA 1
ATOM 18663 C C . VAL C 1 1102 ? 143.906 144.857 218.777 1.00 286.12 1102 VAL B C 1
ATOM 18664 O O . VAL C 1 1102 ? 142.889 144.153 218.746 1.00 286.16 1102 VAL B O 1
ATOM 18668 N N . ASP C 1 1103 ? 144.386 145.465 217.695 1.00 289.63 1103 ASP B N 1
ATOM 18669 C CA . ASP C 1 1103 ? 143.771 145.277 216.384 1.00 289.11 1103 ASP B CA 1
ATOM 18670 C C . ASP C 1 1103 ? 144.073 143.861 215.913 1.00 289.23 1103 ASP B C 1
ATOM 18671 O O . ASP C 1 1103 ? 145.178 143.564 215.453 1.00 288.82 1103 ASP B O 1
ATOM 18676 N N . THR C 1 1104 ? 143.087 142.971 216.046 1.00 295.93 1104 THR B N 1
ATOM 18677 C CA . THR C 1 1104 ? 143.285 141.583 215.647 1.00 295.78 1104 THR B CA 1
ATOM 18678 C C . THR C 1 1104 ? 143.555 141.468 214.153 1.00 295.99 1104 THR B C 1
ATOM 18679 O O . THR C 1 1104 ? 144.464 140.742 213.731 1.00 296.42 1104 THR B O 1
ATOM 18683 N N . LYS C 1 1105 ? 142.782 142.191 213.338 1.00 296.73 1105 LYS B N 1
ATOM 18684 C CA . LYS C 1 1105 ? 142.829 141.980 211.896 1.00 296.77 1105 LYS B CA 1
ATOM 18685 C C . LYS C 1 1105 ? 144.167 142.396 211.297 1.00 296.95 1105 LYS B C 1
ATOM 18686 O O . LYS C 1 1105 ? 144.680 141.702 210.416 1.00 296.89 1105 LYS B O 1
ATOM 18692 N N . ALA C 1 1106 ? 144.746 143.513 211.746 1.00 295.68 1106 ALA B N 1
ATOM 18693 C CA . ALA C 1 1106 ? 146.045 143.928 211.220 1.00 295.16 1106 ALA B CA 1
ATOM 18694 C C . ALA C 1 1106 ? 147.142 142.935 211.594 1.00 295.48 1106 ALA B C 1
ATOM 18695 O O . ALA C 1 1106 ? 147.988 142.587 210.757 1.00 295.30 1106 ALA B O 1
ATOM 18697 N N . GLU C 1 1107 ? 147.142 142.471 212.846 1.00 288.14 1107 GLU B N 1
ATOM 18698 C CA . GLU C 1 1107 ? 148.127 141.484 213.273 1.00 286.93 1107 GLU B CA 1
ATOM 18699 C C . GLU C 1 1107 ? 148.003 140.204 212.460 1.00 286.96 1107 GLU B C 1
ATOM 18700 O O . GLU C 1 1107 ? 149.010 139.645 212.003 1.00 286.70 1107 GLU B O 1
ATOM 18706 N N . ARG C 1 1108 ? 146.770 139.727 212.264 1.00 288.71 1108 ARG B N 1
ATOM 18707 C CA . ARG C 1 1108 ? 146.569 138.505 211.494 1.00 288.44 1108 ARG B CA 1
ATOM 18708 C C . ARG C 1 1108 ? 146.940 138.708 210.033 1.00 288.77 1108 ARG B C 1
ATOM 18709 O O . ARG C 1 1108 ? 147.502 137.808 209.403 1.00 289.16 1108 ARG B O 1
ATOM 18717 N N . GLN C 1 1109 ? 146.651 139.887 209.480 1.00 296.04 1109 GLN B N 1
ATOM 18718 C CA . GLN C 1 1109 ? 147.037 140.183 208.106 1.00 296.35 1109 GLN B CA 1
ATOM 18719 C C . GLN C 1 1109 ? 148.548 140.109 207.941 1.00 296.55 1109 GLN B C 1
ATOM 18720 O O . GLN C 1 1109 ? 149.052 139.486 207.001 1.00 296.82 1109 GLN B O 1
ATOM 18726 N N . LYS C 1 1110 ? 149.290 140.724 208.864 1.00 290.59 1110 LYS B N 1
ATOM 18727 C CA . LYS C 1 1110 ? 150.747 140.710 208.758 1.00 289.76 1110 LYS B CA 1
ATOM 18728 C C . LYS C 1 1110 ? 151.308 139.302 208.938 1.00 289.97 1110 LYS B C 1
ATOM 18729 O O . LYS C 1 1110 ? 152.180 138.866 208.167 1.00 290.18 1110 LYS B O 1
ATOM 18735 N N . VAL C 1 1111 ? 150.822 138.574 209.949 1.00 283.15 1111 VAL B N 1
ATOM 18736 C CA . VAL C 1 1111 ? 151.357 137.242 210.207 1.00 281.93 1111 VAL B CA 1
ATOM 18737 C C . VAL C 1 1111 ? 151.001 136.295 209.067 1.00 282.48 1111 VAL B C 1
ATOM 18738 O O . VAL C 1 1111 ? 151.799 135.430 208.691 1.00 281.63 1111 VAL B O 1
ATOM 18742 N N . GLU C 1 1112 ? 149.824 136.468 208.463 1.00 286.47 1112 GLU B N 1
ATOM 18743 C CA . GLU C 1 1112 ? 149.458 135.635 207.328 1.00 285.98 1112 GLU B CA 1
ATOM 18744 C C . GLU C 1 1112 ? 150.220 136.035 206.075 1.00 285.99 1112 GLU B C 1
ATOM 18745 O O . GLU C 1 1112 ? 150.464 135.190 205.216 1.00 286.47 1112 GLU B O 1
ATOM 18751 N N . ALA C 1 1113 ? 150.616 137.303 205.953 1.00 282.95 1113 ALA B N 1
ATOM 18752 C CA . ALA C 1 1113 ? 151.450 137.701 204.823 1.00 282.11 1113 ALA B CA 1
ATOM 18753 C C . ALA C 1 1113 ? 152.824 137.046 204.902 1.00 282.14 1113 ALA B C 1
ATOM 18754 O O . ALA C 1 1113 ? 153.324 136.495 203.908 1.00 282.59 1113 ALA B O 1
ATOM 18756 N N . LYS C 1 1114 ? 153.454 137.096 206.080 1.00 271.59 1114 LYS B N 1
ATOM 18757 C CA . LYS C 1 1114 ? 154.741 136.416 206.221 1.00 271.37 1114 LYS B CA 1
ATOM 18758 C C . LYS C 1 1114 ? 154.577 134.907 206.073 1.00 271.52 1114 LYS B C 1
ATOM 18759 O O . LYS C 1 1114 ? 155.424 134.237 205.465 1.00 271.32 1114 LYS B O 1
ATOM 18765 N N . LEU C 1 1115 ? 153.475 134.357 206.592 1.00 276.98 1115 LEU B N 1
ATOM 18766 C CA . LEU C 1 1115 ? 153.194 132.941 206.393 1.00 276.81 1115 LEU B CA 1
ATOM 18767 C C . LEU C 1 1115 ? 153.058 132.607 204.915 1.00 277.21 1115 LEU B C 1
ATOM 18768 O O . LEU C 1 1115 ? 153.555 131.576 204.466 1.00 276.83 1115 LEU B O 1
ATOM 18773 N N . ALA C 1 1116 ? 152.383 133.463 204.146 1.00 279.42 1116 ALA B N 1
ATOM 18774 C CA . ALA C 1 1116 ? 152.149 133.184 202.733 1.00 278.32 1116 ALA B CA 1
ATOM 18775 C C . ALA C 1 1116 ? 153.440 133.252 201.931 1.00 278.33 1116 ALA B C 1
ATOM 18776 O O . ALA C 1 1116 ? 153.665 132.429 201.034 1.00 278.29 1116 ALA B O 1
ATOM 18778 N N . LYS C 1 1117 ? 154.300 134.228 202.226 1.00 274.86 1117 LYS B N 1
ATOM 18779 C CA . LYS C 1 1117 ? 155.580 134.263 201.525 1.00 274.40 1117 LYS B CA 1
ATOM 18780 C C . LYS C 1 1117 ? 156.440 133.058 201.902 1.00 275.02 1117 LYS B C 1
ATOM 18781 O O . LYS C 1 1117 ? 157.125 132.485 201.044 1.00 275.47 1117 LYS B O 1
ATOM 18787 N N . LEU C 1 1118 ? 156.385 132.625 203.168 1.00 271.37 1118 LEU B N 1
ATOM 18788 C CA . LEU C 1 1118 ? 157.087 131.399 203.537 1.00 270.43 1118 LEU B CA 1
ATOM 18789 C C . LEU C 1 1118 ? 156.459 130.169 202.885 1.00 271.20 1118 LEU B C 1
ATOM 18790 O O . LEU C 1 1118 ? 157.163 129.195 202.605 1.00 270.74 1118 LEU B O 1
ATOM 18795 N N . GLN C 1 1119 ? 155.145 130.185 202.656 1.00 278.38 1119 GLN B N 1
ATOM 18796 C CA . GLN C 1 1119 ? 154.493 129.102 201.924 1.00 277.94 1119 GLN B CA 1
ATOM 18797 C C . GLN C 1 1119 ? 155.011 129.034 200.496 1.00 278.06 1119 GLN B C 1
ATOM 18798 O O . GLN C 1 1119 ? 155.307 127.953 199.975 1.00 277.88 1119 GLN B O 1
ATOM 18804 N N . ALA C 1 1120 ? 155.117 130.194 199.848 1.00 274.18 1120 ALA B N 1
ATOM 18805 C CA . ALA C 1 1120 ? 155.608 130.242 198.477 1.00 273.20 1120 ALA B CA 1
ATOM 18806 C C . ALA C 1 1120 ? 157.075 129.842 198.387 1.00 273.78 1120 ALA B C 1
ATOM 18807 O O . ALA C 1 1120 ? 157.499 129.279 197.372 1.00 273.82 1120 ALA B O 1
ATOM 18809 N N . ASN C 1 1121 ? 157.850 130.080 199.440 1.00 270.29 1121 ASN B N 1
ATOM 18810 C CA . ASN C 1 1121 ? 159.289 129.803 199.377 1.00 269.55 1121 ASN B CA 1
ATOM 18811 C C . ASN C 1 1121 ? 159.688 128.416 199.859 1.00 269.99 1121 ASN B C 1
ATOM 18812 O O . ASN C 1 1121 ? 160.647 127.836 199.356 1.00 270.81 1121 ASN B O 1
ATOM 18817 N N . THR C 1 1122 ? 158.967 127.885 200.828 1.00 271.91 1122 THR B N 1
ATOM 18818 C CA . THR C 1 1122 ? 159.290 126.584 201.401 1.00 271.55 1122 THR B CA 1
ATOM 18819 C C . THR C 1 1122 ? 158.566 125.424 200.729 1.00 271.73 1122 THR B C 1
ATOM 18820 O O . THR C 1 1122 ? 158.902 124.267 201.004 1.00 271.44 1122 THR B O 1
ATOM 18824 N N . GLN C 1 1123 ? 157.584 125.701 199.869 1.00 267.67 1123 GLN B N 1
ATOM 18825 C CA . GLN C 1 1123 ? 156.840 124.666 199.148 1.00 266.56 1123 GLN B CA 1
ATOM 18826 C C . GLN C 1 1123 ? 156.154 123.687 200.098 1.00 266.73 1123 GLN B C 1
ATOM 18827 O O . GLN C 1 1123 ? 156.028 122.498 199.794 1.00 266.49 1123 GLN B O 1
ATOM 18833 N N . ARG C 1 1124 ? 155.711 124.172 201.256 1.00 268.21 1124 ARG B N 1
ATOM 18834 C CA . ARG C 1 1124 ? 154.985 123.352 202.215 1.00 268.53 1124 ARG B CA 1
ATOM 18835 C C . ARG C 1 1124 ? 153.843 124.165 202.806 1.00 268.44 1124 ARG B C 1
ATOM 18836 O O . ARG C 1 1124 ? 153.840 125.397 202.756 1.00 268.16 1124 ARG B O 1
ATOM 18844 N N . GLU C 1 1125 ? 152.868 123.458 203.369 1.00 273.30 1125 GLU B N 1
ATOM 18845 C CA . GLU C 1 1125 ? 151.793 124.088 204.125 1.00 273.28 1125 GLU B CA 1
ATOM 18846 C C . GLU C 1 1125 ? 152.201 124.142 205.592 1.00 273.38 1125 GLU B C 1
ATOM 18847 O O . GLU C 1 1125 ? 152.550 123.114 206.184 1.00 272.63 1125 GLU B O 1
ATOM 18853 N N . TRP C 1 1126 ? 152.161 125.337 206.174 1.00 273.50 1126 TRP B N 1
ATOM 18854 C CA . TRP C 1 1126 ? 152.733 125.584 207.488 1.00 272.81 1126 TRP B CA 1
ATOM 18855 C C . TRP C 1 1126 ? 151.675 126.070 208.468 1.00 272.50 1126 TRP B C 1
ATOM 18856 O O . TRP C 1 1126 ? 150.702 126.729 208.089 1.00 271.97 1126 TRP B O 1
ATOM 18867 N N . ARG C 1 1127 ? 151.883 125.732 209.736 1.00 277.61 1127 ARG B N 1
ATOM 18868 C CA . ARG C 1 1127 ? 151.139 126.295 210.847 1.00 278.35 1127 ARG B CA 1
ATOM 18869 C C . ARG C 1 1127 ? 151.960 127.432 211.453 1.00 278.55 1127 ARG B C 1
ATOM 18870 O O . ARG C 1 1127 ? 153.030 127.783 210.950 1.00 278.44 1127 ARG B O 1
ATOM 18878 N N . VAL C 1 1128 ? 151.465 128.027 212.538 1.00 272.83 1128 VAL B N 1
ATOM 18879 C CA . VAL C 1 1128 ? 152.187 129.107 213.202 1.00 272.12 1128 VAL B CA 1
ATOM 18880 C C . VAL C 1 1128 ? 151.703 129.203 214.640 1.00 272.03 1128 VAL B C 1
ATOM 18881 O O . VAL C 1 1128 ? 150.546 128.900 214.945 1.00 271.96 1128 VAL B O 1
ATOM 18885 N N . ILE C 1 1129 ? 152.600 129.633 215.525 1.00 260.34 1129 ILE B N 1
ATOM 18886 C CA . ILE C 1 1129 ? 152.326 129.757 216.952 1.00 260.37 1129 ILE B CA 1
ATOM 18887 C C . ILE C 1 1129 ? 152.674 131.175 217.383 1.00 259.65 1129 ILE B C 1
ATOM 18888 O O . ILE C 1 1129 ? 153.766 131.671 217.079 1.00 260.00 1129 ILE B O 1
ATOM 18893 N N . ILE C 1 1130 ? 151.753 131.825 218.088 1.00 248.88 1130 ILE B N 1
ATOM 18894 C CA . ILE C 1 1130 ? 152.007 133.089 218.767 1.00 247.44 1130 ILE B CA 1
ATOM 18895 C C . ILE C 1 1130 ? 151.933 132.809 220.259 1.00 247.27 1130 ILE B C 1
ATOM 18896 O O . ILE C 1 1130 ? 150.927 132.278 220.745 1.00 249.22 1130 ILE B O 1
ATOM 18901 N N . ILE C 1 1131 ? 152.994 133.154 220.984 1.00 222.32 1131 ILE B N 1
ATOM 18902 C CA . ILE C 1 1131 ? 153.137 132.794 222.388 1.00 221.68 1131 ILE B CA 1
ATOM 18903 C C . ILE C 1 1131 ? 153.501 134.030 223.199 1.00 222.04 1131 ILE B C 1
ATOM 18904 O O . ILE C 1 1131 ? 154.345 134.833 222.787 1.00 224.36 1131 ILE B O 1
ATOM 18909 N N . ASN C 1 1132 ? 152.847 134.184 224.346 1.00 210.56 1132 ASN B N 1
ATOM 18910 C CA . ASN C 1 1132 ? 153.133 135.240 225.304 1.00 209.44 1132 ASN B CA 1
ATOM 18911 C C . ASN C 1 1132 ? 153.637 134.623 226.602 1.00 209.74 1132 ASN B C 1
ATOM 18912 O O . ASN C 1 1132 ? 153.271 133.499 226.955 1.00 212.69 1132 ASN B O 1
ATOM 18917 N N . ILE C 1 1133 ? 154.480 135.362 227.312 1.00 196.37 1133 ILE B N 1
ATOM 18918 C CA . ILE C 1 1133 ? 155.179 134.838 228.481 1.00 195.72 1133 ILE B CA 1
ATOM 18919 C C . ILE C 1 1133 ? 154.466 135.191 229.782 1.00 197.99 1133 ILE B C 1
ATOM 18920 O O . ILE C 1 1133 ? 154.385 134.367 230.692 1.00 199.45 1133 ILE B O 1
ATOM 18925 N N . LEU C 1 1134 ? 153.936 136.407 229.897 1.00 202.02 1134 LEU B N 1
ATOM 18926 C CA . LEU C 1 1134 ? 153.322 136.869 231.134 1.00 201.94 1134 LEU B CA 1
ATOM 18927 C C . LEU C 1 1134 ? 151.900 137.346 230.880 1.00 202.25 1134 LEU B C 1
ATOM 18928 O O . LEU C 1 1134 ? 151.624 138.006 229.873 1.00 201.59 1134 LEU B O 1
ATOM 18933 N N . ALA C 1 1135 ? 151.004 137.010 231.803 1.00 208.82 1135 ALA B N 1
ATOM 18934 C CA . ALA C 1 1135 ? 149.610 137.426 231.736 1.00 208.28 1135 ALA B CA 1
ATOM 18935 C C . ALA C 1 1135 ? 149.074 137.538 233.159 1.00 209.10 1135 ALA B C 1
ATOM 18936 O O . ALA C 1 1135 ? 149.814 137.375 234.134 1.00 208.15 1135 ALA B O 1
ATOM 18938 N N . SER C 1 1136 ? 147.776 137.824 233.279 1.00 224.91 1136 SER B N 1
ATOM 18939 C CA . SER C 1 1136 ? 147.136 137.948 234.580 1.00 225.33 1136 SER B CA 1
ATOM 18940 C C . SER C 1 1136 ? 145.790 137.244 234.686 1.00 225.85 1136 SER B C 1
ATOM 18941 O O . SER C 1 1136 ? 145.196 137.261 235.769 1.00 224.68 1136 SER B O 1
ATOM 18944 N N . ASN C 1 1137 ? 145.288 136.636 233.611 1.00 234.12 1137 ASN B N 1
ATOM 18945 C CA . ASN C 1 1137 ? 144.015 135.929 233.669 1.00 233.50 1137 ASN B CA 1
ATOM 18946 C C . ASN C 1 1137 ? 144.152 134.517 233.114 1.00 233.08 1137 ASN B C 1
ATOM 18947 O O . ASN C 1 1137 ? 145.268 134.031 232.902 1.00 232.54 1137 ASN B O 1
ATOM 18952 N N . GLN C 1 1138 ? 143.021 133.853 232.890 1.00 234.47 1138 GLN B N 1
ATOM 18953 C CA . GLN C 1 1138 ? 143.031 132.491 232.373 1.00 234.45 1138 GLN B CA 1
ATOM 18954 C C . GLN C 1 1138 ? 143.612 132.456 230.964 1.00 233.89 1138 GLN B C 1
ATOM 18955 O O . GLN C 1 1138 ? 143.267 133.284 230.116 1.00 233.04 1138 GLN B O 1
ATOM 18961 N N . THR C 1 1139 ? 144.494 131.492 230.716 1.00 230.74 1139 THR B N 1
ATOM 18962 C CA . THR C 1 1139 ? 145.082 131.315 229.397 1.00 230.23 1139 THR B CA 1
ATOM 18963 C C . THR C 1 1139 ? 144.133 130.532 228.502 1.00 229.93 1139 THR B C 1
ATOM 18964 O O . THR C 1 1139 ? 143.495 129.568 228.928 1.00 229.91 1139 THR B O 1
ATOM 18968 N N . ARG C 1 1140 ? 144.046 130.957 227.238 1.00 240.43 1140 ARG B N 1
ATOM 18969 C CA . ARG C 1 1140 ? 143.174 130.314 226.262 1.00 241.35 1140 ARG B CA 1
ATOM 18970 C C . ARG C 1 1140 ? 143.848 130.306 224.896 1.00 241.93 1140 ARG B C 1
ATOM 18971 O O . ARG C 1 1140 ? 143.803 131.309 224.166 1.00 242.08 1140 ARG B O 1
ATOM 18979 N N . PRO C 1 1141 ? 144.476 129.198 224.516 1.00 248.71 1141 PRO B N 1
ATOM 18980 C CA . PRO C 1 1141 ? 145.004 129.082 223.152 1.00 249.07 1141 PRO B CA 1
ATOM 18981 C C . PRO C 1 1141 ? 143.888 128.946 222.132 1.00 250.08 1141 PRO B C 1
ATOM 18982 O O . PRO C 1 1141 ? 143.257 127.891 222.023 1.00 249.94 1141 PRO B O 1
ATOM 18986 N N . VAL C 1 1142 ? 143.643 130.011 221.375 1.00 262.19 1142 VAL B N 1
ATOM 18987 C CA . VAL C 1 1142 ? 142.552 130.072 220.410 1.00 261.57 1142 VAL B CA 1
ATOM 18988 C C . VAL C 1 1142 ? 143.132 129.899 219.015 1.00 262.30 1142 VAL B C 1
ATOM 18989 O O . VAL C 1 1142 ? 144.107 130.567 218.653 1.00 263.26 1142 VAL B O 1
ATOM 18993 N N . MET C 1 1143 ? 142.539 128.998 218.240 1.00 269.89 1143 MET B N 1
ATOM 18994 C CA . MET C 1 1143 ? 142.941 128.750 216.865 1.00 270.00 1143 MET B CA 1
ATOM 18995 C C . MET C 1 1143 ? 141.864 129.239 215.905 1.00 270.65 1143 MET B C 1
ATOM 18996 O O . MET C 1 1143 ? 140.697 129.405 216.271 1.00 270.46 1143 MET B O 1
ATOM 19001 N N . THR C 1 1144 ? 142.276 129.475 214.663 1.00 287.41 1144 THR B N 1
ATOM 19002 C CA . THR C 1 1144 ? 141.346 129.861 213.616 1.00 287.94 1144 THR B CA 1
ATOM 19003 C C . THR C 1 1144 ? 140.482 128.652 213.236 1.00 289.04 1144 THR B C 1
ATOM 19004 O O . THR C 1 1144 ? 140.800 127.504 213.563 1.00 289.52 1144 THR B O 1
ATOM 19008 N N . VAL C 1 1145 ? 139.362 128.920 212.557 1.00 294.82 1145 VAL B N 1
ATOM 19009 C CA . VAL C 1 1145 ? 138.403 127.865 212.233 1.00 294.30 1145 VAL B CA 1
ATOM 19010 C C . VAL C 1 1145 ? 139.075 126.747 211.444 1.00 294.17 1145 VAL B C 1
ATOM 19011 O O . VAL C 1 1145 ? 138.822 125.560 211.685 1.00 294.00 1145 VAL B O 1
ATOM 19015 N N . ASP C 1 1146 ? 139.935 127.102 210.486 1.00 294.88 1146 ASP B N 1
ATOM 19016 C CA . ASP C 1 1146 ? 140.699 126.081 209.776 1.00 294.32 1146 ASP B CA 1
ATOM 19017 C C . ASP C 1 1146 ? 141.666 125.365 210.713 1.00 294.45 1146 ASP B C 1
ATOM 19018 O O . ASP C 1 1146 ? 141.833 124.143 210.628 1.00 294.54 1146 ASP B O 1
ATOM 19023 N N . GLY C 1 1147 ? 142.309 126.106 211.610 1.00 291.04 1147 GLY B N 1
ATOM 19024 C CA . GLY C 1 1147 ? 143.201 125.524 212.591 1.00 290.21 1147 GLY B CA 1
ATOM 19025 C C . GLY C 1 1147 ? 144.681 125.639 212.298 1.00 289.97 1147 GLY B C 1
ATOM 19026 O O . GLY C 1 1147 ? 145.457 124.830 212.819 1.00 289.49 1147 GLY B O 1
ATOM 19027 N N . LYS C 1 1148 ? 145.099 126.617 211.494 1.00 283.40 1148 LYS B N 1
ATOM 19028 C CA . LYS C 1 1148 ? 146.498 126.753 211.115 1.00 282.99 1148 LYS B CA 1
ATOM 19029 C C . LYS C 1 1148 ? 147.270 127.731 211.988 1.00 283.03 1148 LYS B C 1
ATOM 19030 O O . LYS C 1 1148 ? 148.505 127.711 211.966 1.00 283.04 1148 LYS B O 1
ATOM 19036 N N . ILE C 1 1149 ? 146.584 128.578 212.749 1.00 278.44 1149 ILE B N 1
ATOM 19037 C CA . ILE C 1 1149 ? 147.212 129.621 213.551 1.00 278.02 1149 ILE B CA 1
ATOM 19038 C C . ILE C 1 1149 ? 146.830 129.403 215.007 1.00 277.84 1149 ILE B C 1
ATOM 19039 O O . ILE C 1 1149 ? 145.645 129.252 215.325 1.00 277.83 1149 ILE B O 1
ATOM 19044 N N . LEU C 1 1150 ? 147.826 129.391 215.890 1.00 265.18 1150 LEU B N 1
ATOM 19045 C CA . LEU C 1 1150 ? 147.595 129.279 217.321 1.00 264.78 1150 LEU B CA 1
ATOM 19046 C C . LEU C 1 1150 ? 147.970 130.585 218.010 1.00 264.80 1150 LEU B C 1
ATOM 19047 O O . LEU C 1 1150 ? 148.959 131.230 217.656 1.00 265.89 1150 LEU B O 1
ATOM 19052 N N . GLU C 1 1151 ? 147.174 130.959 219.011 1.00 252.56 1151 GLU B N 1
ATOM 19053 C CA . GLU C 1 1151 ? 147.395 132.180 219.781 1.00 251.91 1151 GLU B CA 1
ATOM 19054 C C . GLU C 1 1151 ? 147.228 131.847 221.257 1.00 251.28 1151 GLU B C 1
ATOM 19055 O O . GLU C 1 1151 ? 146.100 131.671 221.725 1.00 252.55 1151 GLU B O 1
ATOM 19061 N N . ILE C 1 1152 ? 148.336 131.758 221.992 1.00 230.61 1152 ILE B N 1
ATOM 19062 C CA . ILE C 1 1152 ? 148.314 131.526 223.432 1.00 230.09 1152 ILE B CA 1
ATOM 19063 C C . ILE C 1 1152 ? 148.726 132.812 224.133 1.00 230.31 1152 ILE B C 1
ATOM 19064 O O . ILE C 1 1152 ? 149.735 133.429 223.771 1.00 232.63 1152 ILE B O 1
ATOM 19069 N N . SER C 1 1153 ? 147.936 133.223 225.121 1.00 222.55 1153 SER B N 1
ATOM 19070 C CA . SER C 1 1153 ? 148.166 134.469 225.852 1.00 223.34 1153 SER B CA 1
ATOM 19071 C C . SER C 1 1153 ? 148.655 134.116 227.252 1.00 222.28 1153 SER B C 1
ATOM 19072 O O . SER C 1 1153 ? 147.885 133.681 228.108 1.00 222.50 1153 SER B O 1
ATOM 19075 N N . GLY C 1 1154 ? 149.950 134.309 227.482 1.00 213.05 1154 GLY B N 1
ATOM 19076 C CA . GLY C 1 1154 ? 150.526 134.077 228.790 1.00 211.94 1154 GLY B CA 1
ATOM 19077 C C . GLY C 1 1154 ? 150.932 132.638 229.006 1.00 211.91 1154 GLY B C 1
ATOM 19078 O O . GLY C 1 1154 ? 150.136 131.724 228.781 1.00 212.35 1154 GLY B O 1
ATOM 19079 N N . LEU C 1 1155 ? 152.175 132.417 229.428 1.00 212.44 1155 LEU B N 1
ATOM 19080 C CA . LEU C 1 1155 ? 152.635 131.065 229.726 1.00 212.59 1155 LEU B CA 1
ATOM 19081 C C . LEU C 1 1155 ? 152.715 130.850 231.235 1.00 212.18 1155 LEU B C 1
ATOM 19082 O O . LEU C 1 1155 ? 152.096 129.926 231.770 1.00 215.06 1155 LEU B O 1
ATOM 19087 N N . ILE C 1 1156 ? 153.460 131.704 231.932 1.00 204.17 1156 ILE B N 1
ATOM 19088 C CA . ILE C 1 1156 ? 153.553 131.646 233.382 1.00 204.92 1156 ILE B CA 1
ATOM 19089 C C . ILE C 1 1156 ? 152.857 132.869 233.960 1.00 205.31 1156 ILE B C 1
ATOM 19090 O O . ILE C 1 1156 ? 152.688 133.894 233.296 1.00 205.84 1156 ILE B O 1
ATOM 19095 N N . ASP C 1 1157 ? 152.449 132.746 235.218 1.00 207.28 1157 ASP B N 1
ATOM 19096 C CA . ASP C 1 1157 ? 151.795 133.842 235.918 1.00 208.24 1157 ASP B CA 1
ATOM 19097 C C . ASP C 1 1157 ? 152.862 134.771 236.492 1.00 207.77 1157 ASP B C 1
ATOM 19098 O O . ASP C 1 1157 ? 154.064 134.586 236.281 1.00 207.00 1157 ASP B O 1
ATOM 19103 N N . HIS C 1 1158 ? 152.428 135.786 237.240 1.00 209.64 1158 HIS B N 1
ATOM 19104 C CA . HIS C 1 1158 ? 153.361 136.720 237.854 1.00 208.89 1158 HIS B CA 1
ATOM 19105 C C . HIS C 1 1158 ? 154.174 136.084 238.973 1.00 208.47 1158 HIS B C 1
ATOM 19106 O O . HIS C 1 1158 ? 155.137 136.700 239.443 1.00 207.64 1158 HIS B O 1
ATOM 19113 N N . GLN C 1 1159 ? 153.812 134.881 239.410 1.00 207.87 1159 GLN B N 1
ATOM 19114 C CA . GLN C 1 1159 ? 154.560 134.152 240.423 1.00 208.63 1159 GLN B CA 1
ATOM 19115 C C . GLN C 1 1159 ? 155.567 133.183 239.818 1.00 208.63 1159 GLN B C 1
ATOM 19116 O O . GLN C 1 1159 ? 156.252 132.472 240.560 1.00 207.60 1159 GLN B O 1
ATOM 19122 N N . GLY C 1 1160 ? 155.672 133.137 238.493 1.00 209.50 1160 GLY B N 1
ATOM 19123 C CA . GLY C 1 1160 ? 156.646 132.275 237.856 1.00 209.02 1160 GLY B CA 1
ATOM 19124 C C . GLY C 1 1160 ? 156.270 130.813 237.780 1.00 208.70 1160 GLY B C 1
ATOM 19125 O O . GLY C 1 1160 ? 157.157 129.955 237.797 1.00 207.47 1160 GLY B O 1
ATOM 19126 N N . LYS C 1 1161 ? 154.978 130.497 237.709 1.00 214.25 1161 LYS B N 1
ATOM 19127 C CA . LYS C 1 1161 ? 154.524 129.126 237.516 1.00 214.43 1161 LYS B CA 1
ATOM 19128 C C . LYS C 1 1161 ? 153.545 129.085 236.353 1.00 214.41 1161 LYS B C 1
ATOM 19129 O O . LYS C 1 1161 ? 152.621 129.902 236.286 1.00 213.15 1161 LYS B O 1
ATOM 19135 N N . PHE C 1 1162 ? 153.739 128.118 235.488 1.00 223.95 1162 PHE B N 1
ATOM 19136 C CA . PHE C 1 1162 ? 152.917 128.052 234.311 1.00 224.38 1162 PHE B CA 1
ATOM 19137 C C . PHE C 1 1162 ? 151.458 127.795 234.543 1.00 223.90 1162 PHE B C 1
ATOM 19138 O O . PHE C 1 1162 ? 151.053 127.325 235.603 1.00 223.59 1162 PHE B O 1
ATOM 19146 N N . LEU C 1 1163 ? 150.670 128.098 233.532 1.00 225.77 1163 LEU B N 1
ATOM 19147 C CA . LEU C 1 1163 ? 149.233 127.859 233.592 1.00 225.81 1163 LEU B CA 1
ATOM 19148 C C . LEU C 1 1163 ? 148.774 126.978 232.437 1.00 226.25 1163 LEU B C 1
ATOM 19149 O O . LEU C 1 1163 ? 147.762 127.251 231.788 1.00 225.64 1163 LEU B O 1
ATOM 19154 N N . LEU C 1 1164 ? 149.519 125.913 232.157 1.00 254.98 1164 LEU B N 1
ATOM 19155 C CA . LEU C 1 1164 ? 149.206 125.002 231.060 1.00 256.54 1164 LEU B CA 1
ATOM 19156 C C . LEU C 1 1164 ? 148.771 123.661 231.642 1.00 257.04 1164 LEU B C 1
ATOM 19157 O O . LEU C 1 1164 ? 149.598 122.900 232.155 1.00 255.80 1164 LEU B O 1
ATOM 19162 N N . THR C 1 1165 ? 147.473 123.389 231.607 1.00 282.78 1165 THR B N 1
ATOM 19163 C CA . THR C 1 1165 ? 146.957 122.158 232.181 1.00 282.63 1165 THR B CA 1
ATOM 19164 C C . THR C 1 1165 ? 147.139 120.973 231.254 1.00 283.70 1165 THR B C 1
ATOM 19165 O O . THR C 1 1165 ? 147.550 121.126 230.121 1.00 284.16 1165 THR B O 1
ATOM 19169 N N . PRO C 1 1166 ? 146.873 119.762 231.759 1.00 295.72 1166 PRO B N 1
ATOM 19170 C CA . PRO C 1 1166 ? 146.970 118.555 230.936 1.00 296.06 1166 PRO B CA 1
ATOM 19171 C C . PRO C 1 1166 ? 146.181 118.722 229.629 1.00 296.66 1166 PRO B C 1
ATOM 19172 O O . PRO C 1 1166 ? 146.710 118.419 228.566 1.00 296.13 1166 PRO B O 1
ATOM 19176 N N . GLU C 1 1167 ? 144.981 119.288 229.711 1.00 305.14 1167 GLU B N 1
ATOM 19177 C CA . GLU C 1 1167 ? 144.167 119.529 228.525 1.00 305.05 1167 GLU B CA 1
ATOM 19178 C C . GLU C 1 1167 ? 144.946 120.401 227.554 1.00 305.14 1167 GLU B C 1
ATOM 19179 O O . GLU C 1 1167 ? 145.182 120.021 226.407 1.00 305.56 1167 GLU B O 1
ATOM 19185 N N . GLN C 1 1168 ? 145.352 121.573 228.009 1.00 299.59 1168 GLN B N 1
ATOM 19186 C CA . GLN C 1 1168 ? 146.133 122.445 227.160 1.00 299.00 1168 GLN B CA 1
ATOM 19187 C C . GLN C 1 1168 ? 147.312 121.682 226.605 1.00 298.86 1168 GLN B C 1
ATOM 19188 O O . GLN C 1 1168 ? 147.497 121.606 225.391 1.00 299.44 1168 GLN B O 1
ATOM 19194 N N . LYS C 1 1169 ? 148.107 121.099 227.490 1.00 296.06 1169 LYS B N 1
ATOM 19195 C CA . LYS C 1 1169 ? 149.301 120.388 227.071 1.00 295.36 1169 LYS B CA 1
ATOM 19196 C C . LYS C 1 1169 ? 149.023 119.484 225.876 1.00 296.13 1169 LYS B C 1
ATOM 19197 O O . LYS C 1 1169 ? 149.678 119.599 224.842 1.00 295.97 1169 LYS B O 1
ATOM 19203 N N . LEU C 1 1170 ? 148.026 118.615 226.006 1.00 311.85 1170 LEU B N 1
ATOM 19204 C CA . LEU C 1 1170 ? 147.685 117.697 224.923 1.00 312.49 1170 LEU B CA 1
ATOM 19205 C C . LEU C 1 1170 ? 147.381 118.454 223.630 1.00 312.65 1170 LEU B C 1
ATOM 19206 O O . LEU C 1 1170 ? 147.909 118.090 222.578 1.00 312.99 1170 LEU B O 1
ATOM 19211 N N . ASN C 1 1171 ? 146.537 119.488 223.706 1.00 308.46 1171 ASN B N 1
ATOM 19212 C CA . ASN C 1 1171 ? 146.247 120.316 222.544 1.00 308.03 1171 ASN B CA 1
ATOM 19213 C C . ASN C 1 1171 ? 147.538 120.810 221.903 1.00 308.24 1171 ASN B C 1
ATOM 19214 O O . ASN C 1 1171 ? 147.633 120.912 220.686 1.00 307.74 1171 ASN B O 1
ATOM 19219 N N . VAL C 1 1172 ? 148.521 121.133 222.743 1.00 300.96 1172 VAL B N 1
ATOM 19220 C CA . VAL C 1 1172 ? 149.833 121.586 222.320 1.00 299.74 1172 VAL B CA 1
ATOM 19221 C C . VAL C 1 1172 ? 150.423 120.484 221.465 1.00 299.17 1172 VAL B C 1
ATOM 19222 O O . VAL C 1 1172 ? 150.864 120.736 220.354 1.00 298.31 1172 VAL B O 1
ATOM 19226 N N . TRP C 1 1173 ? 150.385 119.252 221.966 1.00 304.32 1173 TRP B N 1
ATOM 19227 C CA . TRP C 1 1173 ? 150.930 118.135 221.212 1.00 304.15 1173 TRP B CA 1
ATOM 19228 C C . TRP C 1 1173 ? 150.171 117.933 219.909 1.00 304.90 1173 TRP B C 1
ATOM 19229 O O . TRP C 1 1173 ? 150.768 117.665 218.882 1.00 305.11 1173 TRP B O 1
ATOM 19240 N N . ARG C 1 1174 ? 148.853 118.082 219.948 1.00 306.86 1174 ARG B N 1
ATOM 19241 C CA . ARG C 1 1174 ? 148.026 117.918 218.756 1.00 306.69 1174 ARG B CA 1
ATOM 19242 C C . ARG C 1 1174 ? 148.316 118.957 217.676 1.00 306.28 1174 ARG B C 1
ATOM 19243 O O . ARG C 1 1174 ? 148.206 118.663 216.485 1.00 306.74 1174 ARG B O 1
ATOM 19251 N N . PHE C 1 1175 ? 148.673 120.171 218.090 1.00 291.09 1175 PHE B N 1
ATOM 19252 C CA . PHE C 1 1175 ? 148.969 121.234 217.135 1.00 290.55 1175 PHE B CA 1
ATOM 19253 C C . PHE C 1 1175 ? 150.421 121.147 216.690 1.00 290.83 1175 PHE B C 1
ATOM 19254 O O . PHE C 1 1175 ? 150.797 121.663 215.639 1.00 290.82 1175 PHE B O 1
ATOM 19262 N N . LEU C 1 1176 ? 151.226 120.483 217.509 1.00 291.76 1176 LEU B N 1
ATOM 19263 C CA . LEU C 1 1176 ? 152.635 120.280 217.242 1.00 291.88 1176 LEU B CA 1
ATOM 19264 C C . LEU C 1 1176 ? 152.740 119.204 216.183 1.00 292.11 1176 LEU B C 1
ATOM 19265 O O . LEU C 1 1176 ? 153.817 118.931 215.658 1.00 291.67 1176 LEU B O 1
ATOM 19270 N N . ASN C 1 1177 ? 151.600 118.597 215.871 1.00 299.40 1177 ASN B N 1
ATOM 19271 C CA . ASN C 1 1177 ? 151.558 117.528 214.886 1.00 299.00 1177 ASN B CA 1
ATOM 19272 C C . ASN C 1 1177 ? 150.467 117.734 213.845 1.00 299.57 1177 ASN B C 1
ATOM 19273 O O . ASN C 1 1177 ? 150.413 116.980 212.868 1.00 299.39 1177 ASN B O 1
#

Nearest PDB structures (foldseek):
  9ix4-assembly1_B  TM=1.001E+00  e=0.000E+00  Lacticaseibacillus
  9ix4-assembly1_A  TM=9.725E-01  e=0.000E+00  Lacticaseibacillus
  9ixm-assembly1_A  TM=9.510E-01  e=0.000E+00  Lacticaseibacillus
  9ixm-assembly1_C  TM=9.177E-01  e=7.263E-65  Lacticaseibacillus
  8u3k-assembly1_A  TM=7.528E-01  e=1.596E-45  Vibrio cholerae

B-factor: mean 121.88, std 59.5, range [20.0, 317.99]

Sequence (2348 aa):
MQVSDFSGMIKKLQSQSPEHALMLLNAPTGTGKSYTIIRALCRYAIKHENFRAFFVTDQKKNLKEQDFEVAWREESGAVHKAFSERVAVVRSLEDTVNKLINDWDRQQIPDLYRSSPIFKKSLENLGNAFKSFGMMKENEFDLKNAWTMLSRAEYQVRRAMITILADKAHVKLKNISEAGASAFKLDSISKGKIREFVSKQPKADSKWLNETYPTFDLEKKQIIILTTAKFIKSYTPFFEKRSKAFRYSPILKDALVVLDEFDSTKKQILESAIDEALKIQADLNSLFVDLSKGLNKVNEGQLPAKLGKSFTFRDAFKEILNDAEQLTAEFKLDFLYKMEEQGRDSGFVMRVPQTNWVSVGKPWNAYFDEELRQVVLGRQPRNDLNFQRMLPRISVFLKGATKFILNRAREYQVSENQKLSSLDDAMTIEDACFSIYAALGLSKSQAKILFSLGHDFSSPTKVKTTYHAHSGRRFQQRGLSLFQFTNDPQHDLQTKINACFFNETPERYLLNLLSKANVLGLSATATLPTVLDNYDLGYLREMLGPRLLDGVHYLSDTTIKEFDFESRYAKQKIEVKVETGIVDRFFSEILPKNNQKIDNKKIWELDAELAKLVNCIPASEQSRIDKKYFARRYLNLFNSFVIFLTDPSMTSFLGLQSLLPGADGRMDENYIKETFTTLKDLVGGQDGVNTELRIVSSRNQEGIQEQLSEALNLVSQGGKRVYILSAYQTIGIGQNLQHEMNEFEREQAANIAPKGVSKSDRRQHTIDLAGMYLGEVTHILSSNLPFRMDAAGLRSIIEQEYLFDANEINIKYLNKYLKGLQHQRLERHPEYARSLYVSYSRTIIQALGRMNRSFNKMPLIRLVMPVNVLQMVTDSGIDVEKTSQEYRCLLTAAKDWERDFEKPSAEIAKQNATFNTFRDYRFVLAYLQTSKSWAQIYHDTRWFYVRHPTVSDKDLKSSQVFQQRDDEFGLQYLLNEHLDVSYEVKPINHDNGQFDFSGTGMEVSAEAAGLVAMCRYPGLKEAFESLDIPTKWEPNERILNPAQFYNYRGLLGEVSGQFIFQNEWSLKLADFGKPENYELFDFHWEGKVVIDFKNWRDAPDVDTKAERQKVEAKLAKLQANTQREWRVIIINILASNQTRPVMTVDGKILEISGLIDHQGKFLLTPEQKLNVWRFLNGMQVSDFSGMIKKLQSQSPEHALMLLNAPTGTGKSYTIIRALCRYAIKHENFRAFFVTDQKKNLKEQDFEVAWREESGAVHKAFSERVAVVRSLEDTVNKLINDWDRQQIPDLYRSSPIFKKSLENLGNAFKSFGMMKENEFDLKNAWTMLSRAEYQVRRAMITILADKAHVKLKNISEAGASAFKLDSISKGKIREFVSKQPKADSKWLNETYPTFDLEKKQIIILTTAKFIKSYTPFFEKRSKAFRYSPILKDALVVLDEFDSTKKQILESAIDEALKIQADLNSLFVDLSKGLNKVNEGQLPAKLGKSFTFRDAFKEILNDAEQLTAEFKLDFLYKMEEQGRDSGFVMRVPQTNWVSVGKPWNAYFDEELRQVVLGRQPRNDLNFQRMLPRISVFLKGATKFILNRAREYQVSENQKLSSLDDAMTIEDACFSIYAALGLSKSQAKILFSLGHDFSSPTKVKTTYHAHSGRRFQQRGLSLFQFTNDPQHDLQTKINACFFNETPERYLLNLLSKANVLGLSATATLPTVLDNYDLGYLREMLGPRLLDGVHYLSDTTIKEFDFESRYAKQKIEVKVETGIVDRFFSEILPKNNQKIDNKKIWELDAELAKLVNCIPDKKYFARRYLNLFNSFVIFLTDPSMTSFLGLQSLLPGADGRMDENYIKETFTTLKDLVGGQDGVNTELRIVSSRNQEGIQEQLSEALNLVSQGGKRVYILSAYQTIGIGQNLQHEMNEFEREQAANIAPKGVSKSDRRQHTIDLAGMYLGEVTHILSSNLPFRMDAAGLRSIIEQEYLFDANEINIKYLNKYLKGLQHQRLERHPEYARSLYVSYSRTIIQALGRMNRSFNKMPLIRLVMPVNVLQMVTDSGIDVEKTSQEYRCLLTAAKDWERDFEKPSAEIAKQNATFNTFRDYRFVLAYLQTSKSWAQIYHDTRWFYVRHPTVSDKDLKSSQVFQQRDDEFGLQYLLNEHLDVSYEVKPINHDNGQFDFSGTGMEVSAEAAGLVAMCRYPGLKEAFESLDIPTKWEPNERILNPAQFYNYRGLLGEVSGQFIFQNEWSLKLADFGKPENYELFDFHWEGKVVIDFKNWRDAPDVDTKAERQKVEAKLAKLQANTQREWRVIIINILASNQTRPVMTVDGKILEISGLIDHQGKFLLTPEQKLNVWRFLN